Protein 9DNX (pdb70)

Sequence (1656 aa):
PIPGVGTYDDFHTIDWVREKCKDRERHRRINSKKKESAWEMTKSLYDAWSGWLVVTLTGLASGALAGLIDIAADWMTDLKEGICLSALWYNHEQCCWGSNETTFEERDKCPQWKTWAELIIGQAEGPGSYIMNYIMYIFWALSFAFLAVSLVKVFAPYACGSGIPEIKTILSGFIIRGYLGKWTLMIKTITLVLAVASGLSLGKEGPLVHVACCCGNIFSYLFPKYSTNEAKKREVLSAASAAGVSVAFGAPIGGVLFSLEEVSYYFPLKTLWRSFFAALVAAFVLRSINPFLVLFYVEYHTPWYLFELFPFILLGVFGGLWGAFFIRANIAWCRRRKSTKFGKYPVLEVIIVAAITAVIAFPNPYTRLNTSELIKELFTDCGPLESSSLCDYRNDMNGVYSAIWQLCLALIFKIIMTVFTFGIKVPSGLFIPSMAIGAIAGRIVGIAVEQLAYYHHDWFIFKEWCEVGADCITPGLYAMVGAAACLGGVTRMTVSLVVIVFELTGGLEYIVPLMAAVMTSKWVGDAFGREGIYEAHIRLNGYPFLDAKEEFTHTTLAADVMRPRRNDPPLAVLTQDNMTVDDIENMINETSYNGFPVIMSKESQRLVGFALRRDLTIAIESARKKQEGIVGSSRVCFAQHSPRPLKLRSILDMSPFTVTDHTPMEIVVDIFRKLGLRQCLVTHNGRLLGIITKKDILRHMAQTANQDSSEDIRCKCICPPYRNISGHIYNQNVSQKDCNCLHVVEPMPVPGHDVEAYCLLCECRYEERSTTTIKVIIVIYLSVVGALLLYMAFLMLVDPRVEGAQQRWKLQVQEQRKTVFDRHKMLSSSEDIRCKCICPPYRNISGHIYNQNVSQKDCNCLHVVEPMPVPGHDVEAYCLLCECRYEERSTTTIKVIIVIYLSVVGALLLYMAFLMLVDPRVEGAQQRWKLQVQEQRKTVFDRHKMLSPIPGVGTYDDFHTIDWVREKCKDRERHRRINSKKKESAWEMTKSLYDAWSGWLVVTLTGLASGALAGLIDIAADWMTDLKEGICLSALWYNHEQCCWGSNETTFEERDKCPQWKTWAELIIGQAEGPGSYIMNYIMYIFWALSFAFLAVSLVKVFAPYACGSGIPEIKTILSGFIIRGYLGKWTLMIKTITLVLAVASGLSLGKEGPLVHVACCCGNIFSYLFPKYSTNEAKKREVLSAASAAGVSVAFGAPIGGVLFSLEEVSYYFPLKTLWRSFFAALVAAFVLRSINPFLVLFYVEYHTPWYLFELFPFILLGVFGGLWGAFFIRANIAWCRRRKSTKFGKYPVLEVIIVAAITAVIAFPNPYTRLNTSELIKELFTDCGPLESSSLCDYRNDMNGVYSAIWQLCLALIFKIIMTVFTFGIKVPSGLFIPSMAIGAIAGRIVGIAVEQLAYYHHDWFIFKEWCEVGADCITPGLYAMVGAAACLGGVTRMTVSLVVIVFELTGGLEYIVPLMAAVMTSKWVGDAFGREGIYEAHIRLNGYPFLDAKEEFTHTTLAADVMRPRRNDPPLAVLTQDNMTVDDIENMINETSYNGFPVIMSKESQRLVGFALRRDLTIAIESARKKQEGIVGSSRVCFAQHSPRPLKLRSILDMSPFTVTDHTPMEIVVDIFRKLGLRQCLVTHNGRLLGIITKKDILRHMAQTANQD

Solvent-accessible surface area: 68634 Å² total; per-residue (Å²): 154,29,101,34,34,15,51,10,57,48,24,48,4,0,8,26,18,68,2,69,30,77,22,36,83,40,90,69,123,32,63,79,86,70,198,126,54,82,167,23,86,73,86,12,77,90,8,65,155,0,1,93,55,0,2,23,57,1,0,75,21,2,0,43,39,2,0,26,0,25,14,0,1,58,21,10,19,35,19,6,50,0,21,3,96,86,14,90,90,28,20,34,117,19,12,8,31,52,14,111,92,10,41,24,128,75,76,65,103,10,73,77,15,70,36,30,0,39,54,105,100,52,112,44,141,34,116,39,8,100,107,33,24,40,97,31,7,31,98,56,0,49,30,10,0,94,49,0,0,16,0,0,64,15,1,2,0,19,0,19,18,3,1,0,7,24,2,15,0,8,6,3,0,0,8,16,99,36,7,13,19,144,71,4,26,66,0,0,6,5,0,0,0,3,0,16,0,3,27,5,8,7,2,18,10,1,0,4,0,0,1,0,0,0,4,0,16,40,38,0,144,106,5,67,25,3,42,74,5,23,10,28,26,9,21,5,4,0,2,0,0,0,0,0,2,0,7,6,7,42,0,15,3,0,0,2,1,0,0,26,16,28,2,12,59,50,38,48,107,64,2,3,21,40,0,0,35,0,0,8,26,0,7,73,19,28,115,74,39,39,80,39,83,37,86,3,139,13,78,13,165,27,72,42,38,87,34,2,38,148,15,0,75,92,2,0,57,57,0,0,86,9,0,7,98,0,22,147,20,0,15,53,70,3,139,130,9,35,77,31,150,52,1,130,125,12,23,103,16,0,51,93,10,2,26,74,5,4,60,81,4,4,67,18,65,7,11,71,59,33,17,22,62,0,0,64,47,0,4,42,21,11,23,85,54,79,48,27,58,2,7,65,11,45,108,77,129,100,57,21,186,73,10,45,159,55,0,34,74,0,20,93,20,10,25,88,10,0,11,70,0,8,17,1,19,0,0,0,1,0,2,5,1,0,5,0,0,0,0,0,8,0,4,31,27,0,2,44,15,20,41,79,11,88,135,82,53,100,123,159,68,20,101,131,95,7,143,84,68,52,52,8,2,5,2,0,1,0,0,1,0,1,3,0,0,0,3,0,0,0,6,23,4,5,0,0,0,0,0,4,8,8,22,3,3,32,15,64,81,17,14,33,0,0,3,30,0,0,7,17,0,44,113,26,0,17,80,101,34,146,66,9,0,2,34,10,16,0,65,28,21,22,38,5,10,1,9,74,122,31,112,27,86,95,100,17,69,0,41,76,0,26,55,15,119,230,156,64,92,123,20,19,32,0,29,18,51,123,18,43,0,62,68,0,40,79,29,16,123,141,34,102,51,40,2,0,3,0,0,88,45,142,164,42,51,105,45,13,0,5,0,15,50,84,1,1,41,32,1,1,83,20,13,79,160,135,62,150,53,14,111,0,86,9,88,0,11,0,39,141,128,152,68,143,21,15,102,0,65,84,4,7,25,55,13,16,36,43,19,41,35,69,3,31,0,18,12,2,4,11,12,0,32,58,7,1,5,14,19,5,1,0,13,84,90,30,121,9,59,0,8,0,15,6,46,4,0,22,126,56,7,59,101,70,64,115,140,124,97,71,94,35,41,30,0,30,0,9,0,7,85,36,179,144,47,71,11,78,12,28,31,90,82,24,55,125,178,30,23,44,17,123,83,17,3,124,127,40,75,12,68,67,143,14,45,107,24,0,32,131,73,7,82,32,123,63,52,129,16,40,27,89,38,11,70,76,14,1,68,71,3,73,65,57,16,28,60,9,56,133,59,26,51,77,20,110,132,108,78,123,118,129,111,25,62,53,91,175,34,48,116,114,11,112,78,20,64,92,7,20,9,69,126,19,87,67,102,60,98,69,92,35,42,25,0,34,1,9,0,5,83,39,178,142,48,71,12,77,12,29,30,87,81,23,54,127,178,29,22,42,15,122,82,17,3,124,127,42,76,11,67,65,143,14,48,108,27,0,30,131,77,8,87,32,126,64,53,129,16,41,22,90,38,12,62,77,15,0,72,74,4,72,65,58,16,27,58,8,55,132,60,25,51,77,20,111,133,107,76,122,120,130,110,26,61,56,94,176,32,48,116,102,6,114,73,22,64,86,6,20,8,69,128,18,86,62,111,60,156,28,98,35,33,15,51,10,56,48,16,49,4,1,9,24,16,68,2,68,29,78,21,38,83,40,88,70,121,32,63,80,86,70,198,125,54,82,170,24,85,71,85,11,78,94,9,65,154,0,1,93,55,0,2,24,58,1,0,75,22,2,0,44,42,2,0,27,0,24,14,0,2,58,19,9,19,35,19,7,51,0,20,3,93,85,14,91,88,31,20,35,116,22,11,8,28,55,14,109,92,10,39,23,129,75,76,65,103,10,74,74,17,67,36,29,0,39,56,103,101,53,110,44,140,36,115,38,8,100,104,34,24,43,99,30,7,34,98,57,0,50,30,10,0,95,48,0,0,16,0,0,67,18,1,4,0,24,0,22,17,3,1,0,6,24,2,16,0,8,6,3,0,1,8,15,101,44,6,12,19,143,69,3,26,66,0,0,7,5,0,0,0,4,0,17,0,3,26,4,9,7,2,17,8,1,0,4,1,0,1,0,0,0,4,0,16,40,37,0,145,106,4,66,25,3,44,73,4,23,10,28,28,8,20,5,5,0,3,0,0,0,0,0,2,0,6,6,8,41,0,15,4,0,0,1,1,0,0,26,14,28,3,13,56,47,37,47,110,66,1,2,21,40,0,0,35,0,0,8,25,0,7,74,20,29,117,75,36,39,81,41,83,37,86,3,139,13,78,14,168,28,74,42,38,85,33,2,37,147,16,0,75,94,1,0,55,58,0,0,85,11,0,6,98,0,24,150,21,0,14,54,68,3,138,129,8,33,77,34,154,51,1,129,126,11,25,104,15,0,51,94,10,1,26,75,5,3,61,81,4,4,67,19,64,6,11,70,58,32,16,22,62,0,0,64,44,0,5,40,22,11,22,88,54,77,47,26,57,1,8,64,12,46,107,78,129,102,58,23,186,71,9,45,160,53,0,36,76,0,21,94,20,10,26,86,10,1,11,69,0,8,16,1,19,0,0,0,1,0,2,4,0,0,5,0,0,0,0,0,8,0,3,30,27,0,1,45,15,20,41,79,12,88,138,82,54,100,124,159,70,19,100,132,98,7,138,84,68,52,53,8,2,5,2,0,1,0,0,2,0,1,3,0,0,0,3,0,0,0,5,22,4,4,1,0,1,0,0,3,8,7,22,3,3,30,14,68,81,16,14,33,0,0,2,31,0,0,7,16,0,45,110,26,0,17,78,100,34,146,65,9,0,2,35,10,16,0,66,26,22,25,39,5,9,1,9,74,122,31,109,29,84,92,102,16,70,0,42,76,0,25,55,14,117,227,155,64,91,123,19,18,31,0,27,23,52,122,17,45,0,61,68,0,39,78,30,17,122,140,34,101,49,38,2,0,3,0,0,83,45,142,162,42,52,100,44,11,0,4,0,15,51,85,1,2,41,31,1,1,86,21,13,80,160,135,59,150,51,13,110,0,86,10,89,0,11,0,40,140,128,153,68,144,22,16,101,0,65,83,5,7,25,51,15,16,37,40,18,42,36,66,3,33,0,19,14,2,4,11,13,0,32,58,8,1,4,12,19,6,1,0,13,84,88,29,120,9,59,0,8,0,13,6,45,4,0,24,127,56,8,60,100,70,64,111,141,124

Foldseek 3Di:
DFPPFLDDDAFAFHFLVVLVVVLVVVLCVLVVCCVVDVVSVVLNVCQVCLLVVLLLQLLLQLLVLLLVLVLLLQLLLQVLFFAQVVDRSAHLCRSLVPAPPADLQGRSDDPRTDGVCCVPVNDCDDPSNLVRSLVSLLVLLLVLLLVLLVLCVPFPLLLFFLCLLVLLLVLLGTHHPRNLEPSSLVSNSSQQSSNLSSLALFHDQSSSLSNSLSSSLVSLCVHCSSVVRSNSNSLSSLLSSLLSNCSSQVFSVLSLLCSVPRRHLDQDPVSSVSSSVSNVSSSVSNVVRNPCNFDLAEDQPFFDDPVVLVLLLVLLLVLQVLQLVLLVQLLVVLLCLVPPDVVVPLSVLSSVLSSVQSNLQSVQVLSSDRLSVSLSVLLYFDDPSDNDPCCVVVVVPLVNVVSLVSLVSSLVSLSVRVSSRGNGSGYGHDLSSLLSNQLSVQLSSLSVVSVCCQVPVVDPVSVVVPPHSDPNGTSSLSSLSRSLSNVCSQAVDQVSSLSSSCSNHVDPSCSVSSNSSSVSSSVSNVVSNNAHSSRSVSVSVPRLDDDPVQADDPPAFQLVLFPCNPPRHDFAEAEQKPAWQQVLVVVLVVDPDQWHWYAPDPVVQATFFIAGSSSSVSQLVSCCVPDPQRPGGQMAHQDDDVSPHHHCVVRTGRDAAEDERRHHVRVVSVCCSVSVRQKYFYDDPNHTDGIHGSVSVSVVSSVVVVVD/DQVFKKKKKWAAQDPPRHIDIFMDRDDPVQRAQPNRPPPDPDDDVCSVVRRVRMDMDMGGHDPVVVVVVVVVVVVVVVVVVVVVCCVVPVPCVVVVVVVVVVVVCVVVVCCPPVPNDPDD/DQVFKKKKKWAAQDPPRHIDIFIDRDDPVQFAQVNRPPPDPDDDVCSVVRRVRMDMDMGGHDPVVVVVVVVVVVVVVVVVVVVVCCVVPVPCVVVVVVVVVVVVVVVVCCCCPVPVDDDD/DFPPFLDDDAFAFHFLVVLVVVLVVVLCVLVVCCVVDVVSVVLNVCQVCLLVVLLLQLLLQLLVLLLVLVLLLQLLLQVLFFAQVVDRSAHLCRSLVPAPPADLQGRSDDPRTDGVCCVPVNDCDDPSNLVRSLVSLLVLLLVLLLVLLVLLVPFPLLLFFLCLLVLLLVLLGTHHPSNLEPRSLVSNSSQQSSNLSSLALFHDQSSSLSNSLSSSLVSLCVHCSSVVRSNSNSLSSLLSSLLSNCSSQVFSVLSLLCSVPRRHLDQDPVSSVSSSVSNVSSSVSNVVRNPCNFDLAEDQPFFDDDVVLVLLLVLLLVLQVLQLVLLVQLLVVLLCLVPPDVVVPLSVLSSVLSSVQSNLQSVQVLSSDRLSVSLSVLLYFDDPSDNDPCCVVVVVPLVNVVSLVSLVSSLVSLSVRVSSRGNGSGYGHDLSSLLSNQLSVQLSSLSVVSVCCQVPVVDPVSVVVPPHSDPNGTSSLSSLSRSLSNVCSQAVDQVSSLSSSCSNHVDPSCSVSSNSSSVSSSVSNVVSNNAHSSRSVSVSVPRLDDDPVQADDPPAFQLVLFPCNPPRHDFAEAEQKPAWQQVLVVVLVVDPDQWHWYAPDPVVQATFFIAGSSSSVSQLVSCCVPPPQNPGGQMAHQDDDVSPHHHCVVRTGRDAAEDERRHHVRVVSVCCSVSVRQKYFYDDPNHTDGIHGSVSVSVVSSVVVVVD

GO terms:
  GO:0005515 protein binding (F, IPI)
  GO:0031901 early endosome membrane (C, EXP)
  GO:0031902 late endosome membrane (C, EXP)
  GO:0000139 Golgi membrane (C, EXP)
  GO:0005247 voltage-gated chloride channel activity (F, TAS)
  GO:0005254 chloride channel activity (F, IDA)
  GO:0042581 specific granule (C, IDA)
  GO:0045335 phagocytic vesicle (C, IDA)
  GO:0005886 plasma membrane (C, IDA)
  GO:0008021 synaptic vesicle (C, IDA)
  GO:0009897 external side of plasma membrane (C, IDA)
  GO:0030141 secretory granule (C, IDA)
  GO:0031410 cytoplasmic vesicle (C, IDA)
  GO:1902476 chloride transmembrane transport (P, IDA)
  GO:0072320 volume-sensitive chloride channel activity (F, IMP)
  GO:0045794 negative regulation of cell volume (P, IMP)
  GO:0005769 early endosome (C, IDA)
  GO:0005770 late endosome (C, IDA)
  GO:0005794 Golgi apparatus (C, IDA)
  GO:0012506 vesicle membrane (C, IDA)

Structure (mmCIF, N/CA/C/O backbone):
data_9DNX
#
_entry.id   9DNX
#
_cell.length_a   1.00
_cell.length_b   1.00
_cell.length_c   1.00
_cell.angle_alpha   90.00
_cell.angle_beta   90.00
_cell.angle_gamma   90.00
#
_symmetry.space_group_name_H-M   'P 1'
#
loop_
_entity.id
_entity.type
_entity.pdbx_description
1 polymer 'H(+)/Cl(-) exchange transporter 3'
2 polymer 'Proton-transporting V-type ATPase complex assembly regulator TMEM9'
3 non-polymer 'CHLORIDE ION'
4 non-polymer CHOLESTEROL
5 non-polymer '(2R)-1-{[(S)-hydroxy{[(1S,2R,3R,4S,5S,6R)-2,4,6-trihydroxy-3,5-bis(phosphonooxy)cyclohexyl]oxy}phosphoryl]oxy}-3-(octadecanoyloxy)propan-2-yl (5E,8E,11E,13E)-icosa-5,8,11,13-tetraenoate'
#
loop_
_atom_site.group_PDB
_atom_site.id
_atom_site.type_symbol
_atom_site.label_atom_id
_atom_site.label_alt_id
_atom_site.label_comp_id
_atom_site.label_asym_id
_atom_site.label_entity_id
_atom_site.label_seq_id
_atom_site.pdbx_PDB_ins_code
_atom_site.Cartn_x
_atom_site.Cartn_y
_atom_site.Cartn_z
_atom_site.occupancy
_atom_site.B_iso_or_equiv
_atom_site.auth_seq_id
_atom_site.auth_comp_id
_atom_site.auth_asym_id
_atom_site.auth_atom_id
_atom_site.pdbx_PDB_model_num
ATOM 1 N N . PRO A 1 78 ? 114.996 151.387 178.487 1.00 107.55 78 PRO A N 1
ATOM 2 C CA . PRO A 1 78 ? 116.006 152.212 179.157 1.00 107.24 78 PRO A CA 1
ATOM 3 C C . PRO A 1 78 ? 115.748 153.708 178.997 1.00 106.31 78 PRO A C 1
ATOM 4 O O . PRO A 1 78 ? 114.878 154.104 178.222 1.00 105.57 78 PRO A O 1
ATOM 15 N N . ILE A 1 79 ? 116.502 154.523 179.729 1.00 102.07 79 ILE A N 1
ATOM 16 C CA . ILE A 1 79 ? 116.323 155.975 179.620 1.00 102.73 79 ILE A CA 1
ATOM 17 C C . ILE A 1 79 ? 116.683 156.415 178.207 1.00 102.27 79 ILE A C 1
ATOM 18 O O . ILE A 1 79 ? 117.691 155.935 177.649 1.00 101.41 79 ILE A O 1
ATOM 34 N N . PRO A 1 80 ? 115.918 157.306 177.574 1.00 102.18 80 PRO A N 1
ATOM 35 C CA . PRO A 1 80 ? 116.295 157.764 176.231 1.00 100.20 80 PRO A CA 1
ATOM 36 C C . PRO A 1 80 ? 117.668 158.419 176.236 1.00 99.52 80 PRO A C 1
ATOM 37 O O . PRO A 1 80 ? 118.034 159.135 177.170 1.00 100.09 80 PRO A O 1
ATOM 48 N N . GLY A 1 81 ? 118.431 158.165 175.173 1.00 92.44 81 GLY A N 1
ATOM 49 C CA . GLY A 1 81 ? 119.765 158.704 175.035 1.00 93.37 81 GLY A CA 1
ATOM 50 C C . GLY A 1 81 ? 120.863 157.853 175.636 1.00 92.99 81 GLY A C 1
ATOM 51 O O . GLY A 1 81 ? 122.044 158.173 175.447 1.00 90.90 81 GLY A O 1
ATOM 55 N N . VAL A 1 82 ? 120.518 156.782 176.352 1.00 89.16 82 VAL A N 1
ATOM 56 C CA . VAL A 1 82 ? 121.533 155.910 176.927 1.00 88.08 82 VAL A CA 1
ATOM 57 C C . VAL A 1 82 ? 122.180 155.089 175.821 1.00 88.68 82 VAL A C 1
ATOM 58 O O . VAL A 1 82 ? 121.524 154.689 174.849 1.00 90.73 82 VAL A O 1
ATOM 71 N N . GLY A 1 83 ? 123.478 154.832 175.965 1.00 80.03 83 GLY A N 1
ATOM 72 C CA . GLY A 1 83 ? 124.235 154.121 174.959 1.00 78.22 83 GLY A CA 1
ATOM 73 C C . GLY A 1 83 ? 124.821 154.994 173.872 1.00 78.08 83 GLY A C 1
ATOM 74 O O . GLY A 1 83 ? 125.560 154.482 173.022 1.00 76.53 83 GLY A O 1
ATOM 78 N N . THR A 1 84 ? 124.518 156.289 173.870 1.00 78.29 84 THR A N 1
ATOM 79 C CA . THR A 1 84 ? 125.076 157.202 172.888 1.00 76.02 84 THR A CA 1
ATOM 80 C C . THR A 1 84 ? 126.473 157.650 173.314 1.00 75.24 84 THR A C 1
ATOM 81 O O . THR A 1 84 ? 126.931 157.383 174.428 1.00 75.84 84 THR A O 1
ATOM 92 N N . TYR A 1 85 ? 127.154 158.343 172.405 1.00 57.80 85 TYR A N 1
ATOM 93 C CA . TYR A 1 85 ? 128.514 158.806 172.631 1.00 56.66 85 TYR A CA 1
ATOM 94 C C . TYR A 1 85 ? 128.644 160.256 172.191 1.00 57.53 85 TYR A C 1
ATOM 95 O O . TYR A 1 85 ? 127.902 160.729 171.326 1.00 59.59 85 TYR A O 1
ATOM 113 N N . ASP A 1 86 ? 129.598 160.956 172.798 1.00 61.53 86 ASP A N 1
ATOM 114 C CA . ASP A 1 86 ? 129.897 162.324 172.414 1.00 60.63 86 ASP A CA 1
ATOM 115 C C . ASP A 1 86 ? 130.759 162.343 171.153 1.00 58.94 86 ASP A C 1
ATOM 116 O O . ASP A 1 86 ? 131.302 161.324 170.719 1.00 56.34 86 ASP A O 1
ATOM 125 N N . ASP A 1 87 ? 130.877 163.527 170.558 1.00 51.81 87 ASP A N 1
ATOM 126 C CA . ASP A 1 87 ? 131.695 163.676 169.363 1.00 49.70 87 ASP A CA 1
ATOM 127 C C . ASP A 1 87 ? 133.160 163.411 169.687 1.00 50.96 87 ASP A C 1
ATOM 128 O O . ASP A 1 87 ? 133.646 163.747 170.771 1.00 52.00 87 ASP A O 1
ATOM 137 N N . PHE A 1 88 ? 133.864 162.800 168.735 1.00 50.29 88 PHE A N 1
ATOM 138 C CA . PHE A 1 88 ? 135.289 162.503 168.882 1.00 44.08 88 PHE A CA 1
ATOM 139 C C . PHE A 1 88 ? 135.531 161.544 170.047 1.00 44.95 88 PHE A C 1
ATOM 140 O O . PHE A 1 88 ? 136.409 161.754 170.887 1.00 48.77 88 PHE A O 1
ATOM 157 N N . HIS A 1 89 ? 134.736 160.477 170.090 1.00 51.83 89 HIS A N 1
ATOM 158 C CA . HIS A 1 89 ? 134.868 159.435 171.097 1.00 51.92 89 HIS A CA 1
ATOM 159 C C . HIS A 1 89 ? 134.805 158.072 170.424 1.00 49.68 89 HIS A C 1
ATOM 160 O O . HIS A 1 89 ? 134.194 157.912 169.364 1.00 52.48 89 HIS A O 1
ATOM 174 N N . THR A 1 90 ? 135.446 157.091 171.051 1.00 46.05 90 THR A N 1
ATOM 175 C CA . THR A 1 90 ? 135.440 155.725 170.551 1.00 39.38 90 THR A CA 1
ATOM 176 C C . THR A 1 90 ? 134.256 154.958 171.127 1.00 43.38 90 THR A C 1
ATOM 177 O O . THR A 1 90 ? 133.822 155.201 172.256 1.00 47.84 90 THR A O 1
ATOM 188 N N . ILE A 1 91 ? 133.732 154.030 170.335 1.00 43.08 91 ILE A N 1
ATOM 189 C CA . ILE A 1 91 ? 132.587 153.221 170.734 1.00 45.97 91 ILE A CA 1
ATOM 190 C C . ILE A 1 91 ? 133.083 151.941 171.390 1.00 43.62 91 ILE A C 1
ATOM 191 O O . ILE A 1 91 ? 134.183 151.455 171.109 1.00 45.76 91 ILE A O 1
ATOM 207 N N . ASP A 1 92 ? 132.259 151.389 172.278 1.00 44.26 92 ASP A N 1
ATOM 208 C CA . ASP A 1 92 ? 132.541 150.108 172.917 1.00 41.74 92 ASP A CA 1
ATOM 209 C C . ASP A 1 92 ? 131.870 149.013 172.096 1.00 44.44 92 ASP A C 1
ATOM 210 O O . ASP A 1 92 ? 130.646 148.855 172.139 1.00 51.18 92 ASP A O 1
ATOM 219 N N . TRP A 1 93 ? 132.675 148.253 171.350 1.00 33.81 93 TRP A N 1
ATOM 220 C CA . TRP A 1 93 ? 132.117 147.264 170.433 1.00 34.79 93 TRP A CA 1
ATOM 221 C C . TRP A 1 93 ? 131.336 146.190 171.179 1.00 39.24 93 TRP A C 1
ATOM 222 O O . TRP A 1 93 ? 130.311 145.705 170.688 1.00 46.00 93 TRP A O 1
ATOM 243 N N . VAL A 1 94 ? 131.806 145.800 172.365 1.00 48.87 94 VAL A N 1
ATOM 244 C CA . VAL A 1 94 ? 131.100 144.783 173.142 1.00 46.47 94 VAL A CA 1
ATOM 245 C C . VAL A 1 94 ? 129.710 145.280 173.519 1.00 42.89 94 VAL A C 1
ATOM 246 O O . VAL A 1 94 ? 128.715 144.555 173.395 1.00 49.27 94 VAL A O 1
ATOM 259 N N . ARG A 1 95 ? 129.619 146.528 173.984 1.00 41.79 95 ARG A N 1
ATOM 260 C CA . ARG A 1 95 ? 128.320 147.087 174.344 1.00 49.71 95 ARG A CA 1
ATOM 261 C C . ARG A 1 95 ? 127.424 147.232 173.120 1.00 54.30 95 ARG A C 1
ATOM 262 O O . ARG A 1 95 ? 126.210 147.014 173.204 1.00 59.52 95 ARG A O 1
ATOM 283 N N . GLU A 1 96 ? 128.000 147.609 171.976 1.00 51.22 96 GLU A N 1
ATOM 284 C CA . GLU A 1 96 ? 127.208 147.708 170.755 1.00 40.84 96 GLU A CA 1
ATOM 285 C C . GLU A 1 96 ? 126.639 146.351 170.360 1.00 41.52 96 GLU A C 1
ATOM 286 O O . GLU A 1 96 ? 125.469 146.249 169.974 1.00 51.59 96 GLU A O 1
ATOM 298 N N . LYS A 1 97 ? 127.452 145.297 170.450 1.00 50.99 97 LYS A N 1
ATOM 299 C CA . LYS A 1 97 ? 126.957 143.959 170.142 1.00 52.48 97 LYS A CA 1
ATOM 300 C C . LYS A 1 97 ? 125.884 143.529 171.134 1.00 52.89 97 LYS A C 1
ATOM 301 O O . LYS A 1 97 ? 124.896 142.891 170.750 1.00 57.90 97 LYS A O 1
ATOM 320 N N . CYS A 1 98 ? 126.062 143.861 172.414 1.00 52.87 98 CYS A N 1
ATOM 321 C CA . CYS A 1 98 ? 125.042 143.539 173.408 1.00 52.42 98 CYS A CA 1
ATOM 322 C C . CYS A 1 98 ? 123.723 144.223 173.070 1.00 56.65 98 CYS A C 1
ATOM 323 O O . CYS A 1 98 ? 122.654 143.603 173.124 1.00 63.70 98 CYS A O 1
ATOM 331 N N . LYS A 1 99 ? 123.783 145.508 172.714 1.00 53.12 99 LYS A N 1
ATOM 332 C CA . LYS A 1 99 ? 122.571 146.235 172.350 1.00 50.67 99 LYS A CA 1
ATOM 333 C C . LYS A 1 99 ? 121.926 145.640 171.105 1.00 54.56 99 LYS A C 1
ATOM 334 O O . LYS A 1 99 ? 120.699 145.503 171.036 1.00 60.57 99 LYS A O 1
ATOM 353 N N . ASP A 1 100 ? 122.737 145.289 170.105 1.00 52.92 100 ASP A N 1
ATOM 354 C CA . ASP A 1 100 ? 122.193 144.706 168.884 1.00 50.83 100 ASP A CA 1
ATOM 355 C C . ASP A 1 100 ? 121.501 143.381 169.170 1.00 53.47 100 ASP A C 1
ATOM 356 O O . ASP A 1 100 ? 120.413 143.114 168.648 1.00 56.54 100 ASP A O 1
ATOM 365 N N . ARG A 1 101 ? 122.116 142.535 169.999 1.00 61.80 101 ARG A N 1
ATOM 366 C CA . ARG A 1 101 ? 121.503 141.253 170.330 1.00 62.29 101 ARG A CA 1
ATOM 367 C C . ARG A 1 101 ? 120.228 141.443 171.142 1.00 60.55 101 ARG A C 1
ATOM 368 O O . ARG A 1 101 ? 119.246 140.718 170.943 1.00 64.06 101 ARG A O 1
ATOM 389 N N . GLU A 1 102 ? 120.219 142.411 172.062 1.00 58.34 102 GLU A N 1
ATOM 390 C CA . GLU A 1 102 ? 119.000 142.691 172.816 1.00 59.00 102 GLU A CA 1
ATOM 391 C C . GLU A 1 102 ? 117.880 143.150 171.891 1.00 66.36 102 GLU A C 1
ATOM 392 O O . GLU A 1 102 ? 116.729 142.716 172.030 1.00 73.00 102 GLU A O 1
ATOM 404 N N . ARG A 1 103 ? 118.197 144.029 170.937 1.00 65.95 103 ARG A N 1
ATOM 405 C CA . ARG A 1 103 ? 117.184 144.479 169.989 1.00 60.32 103 ARG A CA 1
ATOM 406 C C . ARG A 1 103 ? 116.694 143.327 169.123 1.00 61.96 103 ARG A C 1
ATOM 407 O O . ARG A 1 103 ? 115.500 143.236 168.816 1.00 68.47 103 ARG A O 1
ATOM 428 N N . HIS A 1 104 ? 117.604 142.446 168.703 1.00 64.68 104 HIS A N 1
ATOM 429 C CA . HIS A 1 104 ? 117.197 141.284 167.920 1.00 65.15 104 HIS A CA 1
ATOM 430 C C . HIS A 1 104 ? 116.248 140.399 168.715 1.00 67.66 104 HIS A C 1
ATOM 431 O O . HIS A 1 104 ? 115.237 139.923 168.185 1.00 71.30 104 HIS A O 1
ATOM 445 N N . ARG A 1 105 ? 116.559 140.168 169.992 1.00 73.29 105 ARG A N 1
ATOM 446 C CA . ARG A 1 105 ? 115.677 139.372 170.839 1.00 71.60 105 ARG A CA 1
ATOM 447 C C . ARG A 1 105 ? 114.309 140.029 170.962 1.00 71.23 105 ARG A C 1
ATOM 448 O O . ARG A 1 105 ? 113.273 139.362 170.851 1.00 75.66 105 ARG A O 1
ATOM 469 N N . ARG A 1 106 ? 114.287 141.345 171.186 1.00 75.54 106 ARG A N 1
ATOM 470 C CA . ARG A 1 106 ? 113.014 142.046 171.325 1.00 76.22 106 ARG A CA 1
ATOM 471 C C . ARG A 1 106 ? 112.192 141.955 170.045 1.00 78.53 106 ARG A C 1
ATOM 472 O O . ARG A 1 106 ? 110.978 141.724 170.092 1.00 80.44 106 ARG A O 1
ATOM 493 N N . ILE A 1 107 ? 112.837 142.135 168.891 1.00 79.77 107 ILE A N 1
ATOM 494 C CA . ILE A 1 107 ? 112.117 142.099 167.623 1.00 78.59 107 ILE A CA 1
ATOM 495 C C . ILE A 1 107 ? 111.579 140.700 167.351 1.00 79.95 107 ILE A C 1
ATOM 496 O O . ILE A 1 107 ? 110.426 140.535 166.935 1.00 83.69 107 ILE A O 1
ATOM 512 N N . ASN A 1 108 ? 112.397 139.669 167.581 1.00 87.55 108 ASN A N 1
ATOM 513 C CA . ASN A 1 108 ? 111.965 138.310 167.276 1.00 88.91 108 ASN A CA 1
ATOM 514 C C . ASN A 1 108 ? 110.916 137.815 168.264 1.00 89.99 108 ASN A C 1
ATOM 515 O O . ASN A 1 108 ? 110.099 136.955 167.916 1.00 92.19 108 ASN A O 1
ATOM 526 N N . SER A 1 109 ? 110.919 138.338 169.492 1.00 90.15 109 SER A N 1
ATOM 527 C CA . SER A 1 109 ? 109.934 137.904 170.477 1.00 90.09 109 SER A CA 1
ATOM 528 C C . SER A 1 109 ? 108.523 138.328 170.089 1.00 91.57 109 SER A C 1
ATOM 529 O O . SER A 1 109 ? 107.559 137.615 170.391 1.00 93.23 109 SER A O 1
ATOM 537 N N . LYS A 1 110 ? 108.381 139.472 169.425 1.00 97.74 110 LYS A N 1
ATOM 538 C CA . LYS A 1 110 ? 107.076 140.014 169.069 1.00 98.16 110 LYS A CA 1
ATOM 539 C C . LYS A 1 110 ? 106.591 139.558 167.699 1.00 98.62 110 LYS A C 1
ATOM 540 O O . LYS A 1 110 ? 105.525 140.002 167.260 1.00 98.97 110 LYS A O 1
ATOM 559 N N . LYS A 1 111 ? 107.336 138.687 167.015 1.00 101.53 111 LYS A N 1
ATOM 560 C CA . LYS A 1 111 ? 106.927 138.256 165.682 1.00 103.10 111 LYS A CA 1
ATOM 561 C C . LYS A 1 111 ? 105.573 137.558 165.718 1.00 105.12 111 LYS A C 1
ATOM 562 O O . LYS A 1 111 ? 104.718 137.799 164.857 1.00 104.49 111 LYS A O 1
ATOM 581 N N . LYS A 1 112 ? 105.359 136.688 166.706 1.00 112.78 112 LYS A N 1
ATOM 582 C CA . LYS A 1 112 ? 104.100 135.963 166.815 1.00 111.82 112 LYS A CA 1
ATOM 583 C C . LYS A 1 112 ? 102.958 136.834 167.322 1.00 112.61 112 LYS A C 1
ATOM 584 O O . LYS A 1 112 ? 101.801 136.407 167.251 1.00 112.55 112 LYS A O 1
ATOM 603 N N . GLU A 1 113 ? 103.251 138.033 167.829 1.00 115.50 113 GLU A N 1
ATOM 604 C CA . GLU A 1 113 ? 102.208 138.859 168.430 1.00 115.46 113 GLU A CA 1
ATOM 605 C C . GLU A 1 113 ? 101.169 139.282 167.398 1.00 115.39 113 GLU A C 1
ATOM 606 O O . GLU A 1 113 ? 99.962 139.159 167.633 1.00 115.75 113 GLU A O 1
ATOM 618 N N . SER A 1 114 ? 101.616 139.785 166.248 1.00 113.00 114 SER A N 1
ATOM 619 C CA . SER A 1 114 ? 100.698 140.298 165.241 1.00 113.27 114 SER A CA 1
ATOM 620 C C . SER A 1 114 ? 101.352 140.223 163.869 1.00 112.42 114 SER A C 1
ATOM 621 O O . SER A 1 114 ? 102.571 140.083 163.745 1.00 111.53 114 SER A O 1
ATOM 629 N N . ALA A 1 115 ? 100.514 140.319 162.834 1.00 109.93 115 ALA A N 1
ATOM 630 C CA . ALA A 1 115 ? 101.020 140.307 161.466 1.00 109.92 115 ALA A CA 1
ATOM 631 C C . ALA A 1 115 ? 101.886 141.530 161.188 1.00 110.07 115 ALA A C 1
ATOM 632 O O . ALA A 1 115 ? 102.904 141.435 160.493 1.00 109.29 115 ALA A O 1
ATOM 639 N N . TRP A 1 116 ? 101.490 142.693 161.712 1.00 106.44 116 TRP A N 1
ATOM 640 C CA . TRP A 1 116 ? 102.302 143.892 161.535 1.00 105.84 116 TRP A CA 1
ATOM 641 C C . TRP A 1 116 ? 103.678 143.713 162.162 1.00 106.60 116 TRP A C 1
ATOM 642 O O . TRP A 1 116 ? 104.685 144.181 161.618 1.00 105.24 116 TRP A O 1
ATOM 663 N N . GLU A 1 117 ? 103.741 143.034 163.310 1.00 107.51 117 GLU A N 1
ATOM 664 C CA . GLU A 1 117 ? 105.034 142.721 163.907 1.00 107.52 117 GLU A CA 1
ATOM 665 C C . GLU A 1 117 ? 105.851 141.818 162.993 1.00 106.92 117 GLU A C 1
ATOM 666 O O . GLU A 1 117 ? 107.072 141.973 162.884 1.00 106.14 117 GLU A O 1
ATOM 678 N N . MET A 1 118 ? 105.195 140.862 162.330 1.00 103.09 118 MET A N 1
ATOM 679 C CA . MET A 1 118 ? 105.902 140.005 161.384 1.00 102.71 118 MET A CA 1
ATOM 680 C C . MET A 1 118 ? 106.464 140.817 160.223 1.00 101.79 118 MET A C 1
ATOM 681 O O . MET A 1 118 ? 107.599 140.590 159.790 1.00 101.53 118 MET A O 1
ATOM 695 N N . THR A 1 119 ? 105.681 141.763 159.699 1.00 99.13 119 THR A N 1
ATOM 696 C CA . THR A 1 119 ? 106.176 142.609 158.617 1.00 99.38 119 THR A CA 1
ATOM 697 C C . THR A 1 119 ? 107.351 143.461 159.082 1.00 96.96 119 THR A C 1
ATOM 698 O O . THR A 1 119 ? 108.327 143.644 158.345 1.00 96.25 119 THR A O 1
ATOM 709 N N . LYS A 1 120 ? 107.271 143.999 160.301 1.00 91.65 120 LYS A N 1
ATOM 710 C CA . LYS A 1 120 ? 108.383 144.781 160.834 1.00 91.15 120 LYS A CA 1
ATOM 711 C C . LYS A 1 120 ? 109.634 143.923 160.980 1.00 92.64 120 LYS A C 1
ATOM 712 O O . LYS A 1 120 ? 110.743 144.370 160.666 1.00 92.75 120 LYS A O 1
ATOM 731 N N . SER A 1 121 ? 109.475 142.688 161.458 1.00 88.38 121 SER A N 1
ATOM 732 C CA . SER A 1 121 ? 110.618 141.789 161.578 1.00 86.71 121 SER A CA 1
ATOM 733 C C . SER A 1 121 ? 111.211 141.468 160.212 1.00 84.41 121 SER A C 1
ATOM 734 O O . SER A 1 121 ? 112.436 141.404 160.057 1.00 83.68 121 SER A O 1
ATOM 742 N N . LEU A 1 122 ? 110.356 141.252 159.210 1.00 80.64 122 LEU A N 1
ATOM 743 C CA . LEU A 1 122 ? 110.850 140.993 157.862 1.00 78.96 122 LEU A CA 1
ATOM 744 C C . LEU A 1 122 ? 111.625 142.189 157.325 1.00 79.27 122 LEU A C 1
ATOM 745 O O . LEU A 1 122 ? 112.683 142.028 156.706 1.00 78.72 122 LEU A O 1
ATOM 761 N N . TYR A 1 123 ? 111.111 143.400 157.551 1.00 65.21 123 TYR A N 1
ATOM 762 C CA . TYR A 1 123 ? 111.832 144.599 157.137 1.00 62.43 123 TYR A CA 1
ATOM 763 C C . TYR A 1 123 ? 113.174 144.700 157.850 1.00 60.81 123 TYR A C 1
ATOM 764 O O . TYR A 1 123 ? 114.185 145.070 157.242 1.00 64.93 123 TYR A O 1
ATOM 782 N N . ASP A 1 124 ? 113.200 144.377 159.145 1.00 59.55 124 ASP A N 1
ATOM 783 C CA . ASP A 1 124 ? 114.451 144.410 159.895 1.00 60.26 124 ASP A CA 1
ATOM 784 C C . ASP A 1 124 ? 115.456 143.411 159.333 1.00 58.04 124 ASP A C 1
ATOM 785 O O . ASP A 1 124 ? 116.650 143.713 159.226 1.00 61.31 124 ASP A O 1
ATOM 794 N N . ALA A 1 125 ? 114.990 142.213 158.974 1.00 53.17 125 ALA A N 1
ATOM 795 C CA . ALA A 1 125 ? 115.888 141.208 158.416 1.00 54.96 125 ALA A CA 1
ATOM 796 C C . ALA A 1 125 ? 116.484 141.674 157.094 1.00 58.36 125 ALA A C 1
ATOM 797 O O . ALA A 1 125 ? 117.668 141.443 156.821 1.00 60.18 125 ALA A O 1
ATOM 804 N N . TRP A 1 126 ? 115.681 142.332 156.262 1.00 61.45 126 TRP A N 1
ATOM 805 C CA . TRP A 1 126 ? 116.125 142.831 154.968 1.00 57.64 126 TRP A CA 1
ATOM 806 C C . TRP A 1 126 ? 116.713 144.234 155.050 1.00 56.11 126 TRP A C 1
ATOM 807 O O . TRP A 1 126 ? 117.036 144.818 154.010 1.00 59.34 126 TRP A O 1
ATOM 828 N N . SER A 1 127 ? 116.855 144.788 156.256 1.00 50.79 127 SER A N 1
ATOM 829 C CA . SER A 1 127 ? 117.385 146.141 156.387 1.00 43.71 127 SER A CA 1
ATOM 830 C C . SER A 1 127 ? 118.797 146.238 155.823 1.00 42.73 127 SER A C 1
ATOM 831 O O . SER A 1 127 ? 119.137 147.217 155.150 1.00 44.12 127 SER A O 1
ATOM 839 N N . GLY A 1 128 ? 119.634 145.234 156.088 1.00 40.35 128 GLY A N 1
ATOM 840 C CA . GLY A 1 128 ? 120.992 145.266 155.567 1.00 38.76 128 GLY A CA 1
ATOM 841 C C . GLY A 1 128 ? 121.029 145.259 154.052 1.00 43.41 128 GLY A C 1
ATOM 842 O O . GLY A 1 128 ? 121.752 146.043 153.430 1.00 46.09 128 GLY A O 1
ATOM 846 N N . TRP A 1 129 ? 120.246 144.372 153.436 1.00 51.92 129 TRP A N 1
ATOM 847 C CA . TRP A 1 129 ? 120.205 144.302 151.979 1.00 44.76 129 TRP A CA 1
ATOM 848 C C . TRP A 1 129 ? 119.713 145.616 151.386 1.00 42.18 129 TRP A C 1
ATOM 849 O O . TRP A 1 129 ? 120.292 146.135 150.423 1.00 45.10 129 TRP A O 1
ATOM 870 N N . LEU A 1 130 ? 118.645 146.175 151.957 1.00 39.67 130 LEU A N 1
ATOM 871 C CA . LEU A 1 130 ? 118.100 147.422 151.435 1.00 45.06 130 LEU A CA 1
ATOM 872 C C . LEU A 1 130 ? 119.103 148.561 151.569 1.00 41.40 130 LEU A C 1
ATOM 873 O O . LEU A 1 130 ? 119.273 149.360 150.640 1.00 48.27 130 LEU A O 1
ATOM 889 N N . VAL A 1 131 ? 119.777 148.654 152.718 1.00 36.73 131 VAL A N 1
ATOM 890 C CA . VAL A 1 131 ? 120.710 149.756 152.922 1.00 43.85 131 VAL A CA 1
ATOM 891 C C . VAL A 1 131 ? 121.907 149.622 151.989 1.00 40.39 131 VAL A C 1
ATOM 892 O O . VAL A 1 131 ? 122.376 150.617 151.423 1.00 44.39 131 VAL A O 1
ATOM 905 N N . VAL A 1 132 ? 122.417 148.401 151.794 1.00 33.37 132 VAL A N 1
ATOM 906 C CA . VAL A 1 132 ? 123.557 148.247 150.893 1.00 34.07 132 VAL A CA 1
ATOM 907 C C . VAL A 1 132 ? 123.139 148.564 149.463 1.00 38.92 132 VAL A C 1
ATOM 908 O O . VAL A 1 132 ? 123.894 149.185 148.707 1.00 38.80 132 VAL A O 1
ATOM 921 N N . THR A 1 133 ? 121.934 148.144 149.066 1.00 45.72 133 THR A N 1
ATOM 922 C CA . THR A 1 133 ? 121.458 148.441 147.719 1.00 41.16 133 THR A CA 1
ATOM 923 C C . THR A 1 133 ? 121.333 149.945 147.505 1.00 39.13 133 THR A C 1
ATOM 924 O O . THR A 1 133 ? 121.770 150.478 146.476 1.00 46.61 133 THR A O 1
ATOM 935 N N . LEU A 1 134 ? 120.735 150.648 148.470 1.00 37.77 134 LEU A N 1
ATOM 936 C CA . LEU A 1 134 ? 120.589 152.093 148.343 1.00 38.84 134 LEU A CA 1
ATOM 937 C C . LEU A 1 134 ? 121.947 152.779 148.299 1.00 35.81 134 LEU A C 1
ATOM 938 O O . LEU A 1 134 ? 122.162 153.700 147.500 1.00 39.89 134 LEU A O 1
ATOM 954 N N . THR A 1 135 ? 122.878 152.345 149.152 1.00 41.99 135 THR A N 1
ATOM 955 C CA . THR A 1 135 ? 124.208 152.941 149.156 1.00 36.44 135 THR A CA 1
ATOM 956 C C . THR A 1 135 ? 124.908 152.723 147.823 1.00 35.10 135 THR A C 1
ATOM 957 O O . THR A 1 135 ? 125.535 153.642 147.288 1.00 43.98 135 THR A O 1
ATOM 968 N N . GLY A 1 136 ? 124.811 151.513 147.269 1.00 30.57 136 GLY A N 1
ATOM 969 C CA . GLY A 1 136 ? 125.429 151.252 145.981 1.00 30.19 136 GLY A CA 1
ATOM 970 C C . GLY A 1 136 ? 124.824 152.085 144.868 1.00 35.10 136 GLY A C 1
ATOM 971 O O . GLY A 1 136 ? 125.543 152.635 144.030 1.00 43.00 136 GLY A O 1
ATOM 975 N N . LEU A 1 137 ? 123.494 152.193 144.844 1.00 36.71 137 LEU A N 1
ATOM 976 C CA . LEU A 1 137 ? 122.840 152.999 143.818 1.00 36.55 137 LEU A CA 1
ATOM 977 C C . LEU A 1 137 ? 123.274 154.456 143.914 1.00 38.17 137 LEU A C 1
ATOM 978 O O . LEU A 1 137 ? 123.624 155.084 142.905 1.00 44.07 137 LEU A O 1
ATOM 994 N N . ALA A 1 138 ? 123.259 155.012 145.129 1.00 37.80 138 ALA A N 1
ATOM 995 C CA . ALA A 1 138 ? 123.654 156.404 145.307 1.00 33.92 138 ALA A CA 1
ATOM 996 C C . ALA A 1 138 ? 125.113 156.613 144.929 1.00 34.13 138 ALA A C 1
ATOM 997 O O . ALA A 1 138 ? 125.456 157.606 144.275 1.00 34.78 138 ALA A O 1
ATOM 1004 N N . SER A 1 139 ? 125.990 155.691 145.334 1.00 36.42 139 SER A N 1
ATOM 1005 C CA . SER A 1 139 ? 127.403 155.817 145.002 1.00 39.54 139 SER A CA 1
ATOM 1006 C C . SER A 1 139 ? 127.615 155.787 143.497 1.00 41.58 139 SER A C 1
ATOM 1007 O O . SER A 1 139 ? 128.376 156.595 142.956 1.00 46.77 139 SER A O 1
ATOM 1015 N N . GLY A 1 140 ? 126.948 154.865 142.800 1.00 38.33 140 GLY A N 1
ATOM 1016 C CA . GLY A 1 140 ? 127.097 154.804 141.355 1.00 34.42 140 GLY A CA 1
ATOM 1017 C C . GLY A 1 140 ? 126.604 156.065 140.673 1.00 38.60 140 GLY A C 1
ATOM 1018 O O . GLY A 1 140 ? 127.273 156.614 139.791 1.00 47.70 140 GLY A O 1
ATOM 1022 N N . ALA A 1 141 ? 125.425 156.546 141.075 1.00 40.15 141 ALA A N 1
ATOM 1023 C CA . ALA A 1 141 ? 124.879 157.753 140.464 1.00 38.79 141 ALA A CA 1
ATOM 1024 C C . ALA A 1 141 ? 125.799 158.945 140.695 1.00 39.58 141 ALA A C 1
ATOM 1025 O O . ALA A 1 141 ? 126.096 159.709 139.767 1.00 49.47 141 ALA A O 1
ATOM 1032 N N . LEU A 1 142 ? 126.269 159.117 141.934 1.00 34.94 142 LEU A N 1
ATOM 1033 C CA . LEU A 1 142 ? 127.130 160.251 142.244 1.00 32.75 142 LEU A CA 1
ATOM 1034 C C . LEU A 1 142 ? 128.468 160.141 141.527 1.00 39.14 142 LEU A C 1
ATOM 1035 O O . LEU A 1 142 ? 129.006 161.149 141.059 1.00 44.80 142 LEU A O 1
ATOM 1051 N N . ALA A 1 143 ? 129.027 158.933 141.433 1.00 37.29 143 ALA A N 1
ATOM 1052 C CA . ALA A 1 143 ? 130.284 158.760 140.715 1.00 34.03 143 ALA A CA 1
ATOM 1053 C C . ALA A 1 143 ? 130.124 159.109 139.244 1.00 37.69 143 ALA A C 1
ATOM 1054 O O . ALA A 1 143 ? 130.975 159.796 138.666 1.00 41.63 143 ALA A O 1
ATOM 1061 N N . GLY A 1 144 ? 129.038 158.650 138.618 1.00 41.26 144 GLY A N 1
ATOM 1062 C CA . GLY A 1 144 ? 128.808 158.999 137.225 1.00 43.90 144 GLY A CA 1
ATOM 1063 C C . GLY A 1 144 ? 128.652 160.494 137.027 1.00 40.55 144 GLY A C 1
ATOM 1064 O O . GLY A 1 144 ? 129.241 161.081 136.112 1.00 46.88 144 GLY A O 1
ATOM 1068 N N . LEU A 1 145 ? 127.857 161.134 137.889 1.00 33.76 145 LEU A N 1
ATOM 1069 C CA . LEU A 1 145 ? 127.664 162.576 137.779 1.00 38.26 145 LEU A CA 1
ATOM 1070 C C . LEU A 1 145 ? 128.979 163.322 137.959 1.00 36.62 145 LEU A C 1
ATOM 1071 O O . LEU A 1 145 ? 129.284 164.251 137.202 1.00 42.59 145 LEU A O 1
ATOM 1087 N N . ILE A 1 146 ? 129.771 162.929 138.959 1.00 34.74 146 ILE A N 1
ATOM 1088 C CA . ILE A 1 146 ? 131.043 163.594 139.215 1.00 31.38 146 ILE A CA 1
ATOM 1089 C C . ILE A 1 146 ? 131.979 163.422 138.029 1.00 35.22 146 ILE A C 1
ATOM 1090 O O . ILE A 1 146 ? 132.635 164.376 137.597 1.00 42.41 146 ILE A O 1
ATOM 1106 N N . ASP A 1 147 ? 132.062 162.206 137.486 1.00 43.98 147 ASP A N 1
ATOM 1107 C CA . ASP A 1 147 ? 132.945 161.967 136.352 1.00 43.82 147 ASP A CA 1
ATOM 1108 C C . ASP A 1 147 ? 132.537 162.816 135.156 1.00 43.70 147 ASP A C 1
ATOM 1109 O O . ASP A 1 147 ? 133.380 163.457 134.518 1.00 44.31 147 ASP A O 1
ATOM 1118 N N . ILE A 1 148 ? 131.239 162.844 134.843 1.00 39.58 148 ILE A N 1
ATOM 1119 C CA . ILE A 1 148 ? 130.784 163.601 133.680 1.00 38.64 148 ILE A CA 1
ATOM 1120 C C . ILE A 1 148 ? 131.034 165.091 133.881 1.00 38.61 148 ILE A C 1
ATOM 1121 O O . ILE A 1 148 ? 131.513 165.783 132.972 1.00 47.38 148 ILE A O 1
ATOM 1137 N N . ALA A 1 149 ? 130.717 165.612 135.069 1.00 29.67 149 ALA A N 1
ATOM 1138 C CA . ALA A 1 149 ? 130.910 167.036 135.321 1.00 28.91 149 ALA A CA 1
ATOM 1139 C C . ALA A 1 149 ? 132.385 167.412 135.268 1.00 38.14 149 ALA A C 1
ATOM 1140 O O . ALA A 1 149 ? 132.748 168.452 134.705 1.00 39.38 149 ALA A O 1
ATOM 1147 N N . ALA A 1 150 ? 133.253 166.583 135.853 1.00 36.26 150 ALA A N 1
ATOM 1148 C CA . ALA A 1 150 ? 134.682 166.867 135.818 1.00 30.78 150 ALA A CA 1
ATOM 1149 C C . ALA A 1 150 ? 135.212 166.827 134.393 1.00 37.05 150 ALA A C 1
ATOM 1150 O O . ALA A 1 150 ? 136.014 167.681 133.998 1.00 43.02 150 ALA A O 1
ATOM 1157 N N . ASP A 1 151 ? 134.775 165.844 133.602 1.00 37.54 151 ASP A N 1
ATOM 1158 C CA . ASP A 1 151 ? 135.205 165.782 132.210 1.00 33.17 151 ASP A CA 1
ATOM 1159 C C . ASP A 1 151 ? 134.756 167.021 131.447 1.00 40.17 151 ASP A C 1
ATOM 1160 O O . ASP A 1 151 ? 135.521 167.584 130.656 1.00 43.62 151 ASP A O 1
ATOM 1169 N N . TRP A 1 152 ? 133.516 167.462 131.672 1.00 36.09 152 TRP A N 1
ATOM 1170 C CA . TRP A 1 152 ? 133.022 168.645 130.976 1.00 36.62 152 TRP A CA 1
ATOM 1171 C C . TRP A 1 152 ? 133.800 169.892 131.376 1.00 44.18 152 TRP A C 1
ATOM 1172 O O . TRP A 1 152 ? 134.155 170.712 130.521 1.00 51.51 152 TRP A O 1
ATOM 1193 N N . MET A 1 153 ? 134.076 170.055 132.671 1.00 40.11 153 MET A N 1
ATOM 1194 C CA . MET A 1 153 ? 134.710 171.282 133.141 1.00 30.76 153 MET A CA 1
ATOM 1195 C C . MET A 1 153 ? 136.201 171.331 132.831 1.00 37.19 153 MET A C 1
ATOM 1196 O O . MET A 1 153 ? 136.737 172.418 132.586 1.00 47.98 153 MET A O 1
ATOM 1210 N N . THR A 1 154 ? 136.889 170.187 132.842 1.00 41.60 154 THR A N 1
ATOM 1211 C CA . THR A 1 154 ? 138.328 170.200 132.596 1.00 34.42 154 THR A CA 1
ATOM 1212 C C . THR A 1 154 ? 138.655 170.793 131.232 1.00 49.01 154 THR A C 1
ATOM 1213 O O . THR A 1 154 ? 139.728 171.379 131.052 1.00 57.22 154 THR A O 1
ATOM 1224 N N . ASP A 1 155 ? 137.750 170.654 130.266 1.00 50.21 155 ASP A N 1
ATOM 1225 C CA . ASP A 1 155 ? 137.965 171.186 128.929 1.00 48.49 155 ASP A CA 1
ATOM 1226 C C . ASP A 1 155 ? 137.545 172.643 128.791 1.00 45.68 155 ASP A C 1
ATOM 1227 O O . ASP A 1 155 ? 137.826 173.255 127.755 1.00 52.60 155 ASP A O 1
ATOM 1236 N N . LEU A 1 156 ? 136.885 173.214 129.801 1.00 38.81 156 LEU A N 1
ATOM 1237 C CA . LEU A 1 156 ? 136.540 174.631 129.742 1.00 41.35 156 LEU A CA 1
ATOM 1238 C C . LEU A 1 156 ? 137.788 175.501 129.708 1.00 45.05 156 LEU A C 1
ATOM 1239 O O . LEU A 1 156 ? 137.776 176.583 129.110 1.00 52.79 156 LEU A O 1
ATOM 1255 N N . LYS A 1 157 ? 138.871 175.051 130.344 1.00 42.28 157 LYS A N 1
ATOM 1256 C CA . LYS A 1 157 ? 140.118 175.806 130.307 1.00 38.85 157 LYS A CA 1
ATOM 1257 C C . LYS A 1 157 ? 140.654 175.906 128.885 1.00 42.95 157 LYS A C 1
ATOM 1258 O O . LYS A 1 157 ? 141.153 176.959 128.472 1.00 47.81 157 LYS A O 1
ATOM 1277 N N . GLU A 1 158 ? 140.564 174.815 128.120 1.00 44.24 158 GLU A N 1
ATOM 1278 C CA . GLU A 1 158 ? 141.093 174.819 126.760 1.00 37.85 158 GLU A CA 1
ATOM 1279 C C . GLU A 1 158 ? 140.225 175.655 125.828 1.00 41.77 158 GLU A C 1
ATOM 1280 O O . GLU A 1 158 ? 140.745 176.442 125.028 1.00 48.74 158 GLU A O 1
ATOM 1292 N N . GLY A 1 159 ? 138.910 175.504 125.913 1.00 38.82 159 GLY A N 1
ATOM 1293 C CA . GLY A 1 159 ? 138.029 176.224 125.016 1.00 47.12 159 GLY A CA 1
ATOM 1294 C C . GLY A 1 159 ? 136.580 175.993 125.373 1.00 46.27 159 GLY A C 1
ATOM 1295 O O . GLY A 1 159 ? 136.261 175.548 126.477 1.00 48.05 159 GLY A O 1
ATOM 1299 N N . ILE A 1 160 ? 135.701 176.301 124.420 1.00 50.59 160 ILE A N 1
ATOM 1300 C CA . ILE A 1 160 ? 134.262 176.175 124.614 1.00 49.76 160 ILE A CA 1
ATOM 1301 C C . ILE A 1 160 ? 133.625 175.701 123.315 1.00 55.20 160 ILE A C 1
ATOM 1302 O O . ILE A 1 160 ? 134.089 176.023 122.217 1.00 62.05 160 ILE A O 1
ATOM 1318 N N . CYS A 1 161 ? 132.555 174.922 123.449 1.00 58.75 161 CYS A N 1
ATOM 1319 C CA . CYS A 1 161 ? 131.748 174.482 122.314 1.00 58.01 161 CYS A CA 1
ATOM 1320 C C . CYS A 1 161 ? 130.517 175.381 122.256 1.00 61.86 161 CYS A C 1
ATOM 1321 O O . CYS A 1 161 ? 129.547 175.174 122.990 1.00 63.78 161 CYS A O 1
ATOM 1328 N N . LEU A 1 162 ? 130.561 176.387 121.379 1.00 64.49 162 LEU A N 1
ATOM 1329 C CA . LEU A 1 162 ? 129.485 177.371 121.327 1.00 63.43 162 LEU A CA 1
ATOM 1330 C C . LEU A 1 162 ? 128.162 176.728 120.927 1.00 63.82 162 LEU A C 1
ATOM 1331 O O . LEU A 1 162 ? 127.111 177.055 121.490 1.00 60.06 162 LEU A O 1
ATOM 1347 N N . SER A 1 163 ? 128.192 175.814 119.954 1.00 72.43 163 SER A N 1
ATOM 1348 C CA . SER A 1 163 ? 126.956 175.186 119.499 1.00 73.31 163 SER A CA 1
ATOM 1349 C C . SER A 1 163 ? 126.280 174.420 120.628 1.00 73.09 163 SER A C 1
ATOM 1350 O O . SER A 1 163 ? 125.056 174.492 120.793 1.00 74.99 163 SER A O 1
ATOM 1358 N N . ALA A 1 164 ? 127.059 173.680 121.416 1.00 68.29 164 ALA A N 1
ATOM 1359 C CA . ALA A 1 164 ? 126.538 172.933 122.561 1.00 66.75 164 ALA A CA 1
ATOM 1360 C C . ALA A 1 164 ? 127.481 173.182 123.734 1.00 67.02 164 ALA A C 1
ATOM 1361 O O . ALA A 1 164 ? 128.530 172.540 123.842 1.00 71.45 164 ALA A O 1
ATOM 1368 N N . LEU A 1 165 ? 127.096 174.105 124.615 1.00 57.17 165 LEU A N 1
ATOM 1369 C CA . LEU A 1 165 ? 127.925 174.475 125.756 1.00 59.99 165 LEU A CA 1
ATOM 1370 C C . LEU A 1 165 ? 128.108 173.332 126.743 1.00 61.60 165 LEU A C 1
ATOM 1371 O O . LEU A 1 165 ? 128.982 173.419 127.612 1.00 62.56 165 LEU A O 1
ATOM 1387 N N . TRP A 1 166 ? 127.312 172.273 126.626 1.00 63.86 166 TRP A N 1
ATOM 1388 C CA . TRP A 1 166 ? 127.330 171.144 127.543 1.00 61.10 166 TRP A CA 1
ATOM 1389 C C . TRP A 1 166 ? 128.208 170.003 127.045 1.00 64.17 166 TRP A C 1
ATOM 1390 O O . TRP A 1 166 ? 128.254 168.945 127.680 1.00 68.53 166 TRP A O 1
ATOM 1411 N N . TYR A 1 167 ? 128.905 170.197 125.928 1.00 59.60 167 TYR A N 1
ATOM 1412 C CA . TYR A 1 167 ? 129.787 169.196 125.348 1.00 59.41 167 TYR A CA 1
ATOM 1413 C C . TYR A 1 167 ? 131.236 169.593 125.591 1.00 58.22 167 TYR A C 1
ATOM 1414 O O . TYR A 1 167 ? 131.610 170.755 125.402 1.00 59.09 167 TYR A O 1
ATOM 1432 N N . ASN A 1 168 ? 132.051 168.629 126.010 1.00 50.60 168 ASN A N 1
ATOM 1433 C CA . ASN A 1 168 ? 133.478 168.868 126.176 1.00 50.32 168 ASN A CA 1
ATOM 1434 C C . ASN A 1 168 ? 134.149 168.820 124.804 1.00 54.33 168 ASN A C 1
ATOM 1435 O O . ASN A 1 168 ? 133.488 168.753 123.764 1.00 60.96 168 ASN A O 1
ATOM 1446 N N . HIS A 1 169 ? 135.483 168.857 124.786 1.00 52.43 169 HIS A N 1
ATOM 1447 C CA . HIS A 1 169 ? 136.197 168.861 123.514 1.00 57.79 169 HIS A CA 1
ATOM 1448 C C . HIS A 1 169 ? 135.909 167.597 122.714 1.00 57.46 169 HIS A C 1
ATOM 1449 O O . HIS A 1 169 ? 135.664 167.661 121.504 1.00 63.61 169 HIS A O 1
ATOM 1463 N N . GLU A 1 170 ? 135.933 166.436 123.372 1.00 54.95 170 GLU A N 1
ATOM 1464 C CA . GLU A 1 170 ? 135.683 165.183 122.667 1.00 55.48 170 GLU A CA 1
ATOM 1465 C C . GLU A 1 170 ? 134.240 165.104 122.182 1.00 58.56 170 GLU A C 1
ATOM 1466 O O . GLU A 1 170 ? 133.980 164.728 121.033 1.00 66.86 170 GLU A O 1
ATOM 1478 N N . GLN A 1 171 ? 133.284 165.454 123.046 1.00 58.09 171 GLN A N 1
ATOM 1479 C CA . GLN A 1 171 ? 131.878 165.371 122.660 1.00 60.30 171 GLN A CA 1
ATOM 1480 C C . GLN A 1 171 ? 131.534 166.404 121.594 1.00 63.23 171 GLN A C 1
ATOM 1481 O O . GLN A 1 171 ? 130.757 166.119 120.675 1.00 66.06 171 GLN A O 1
ATOM 1495 N N . CYS A 1 172 ? 132.096 167.610 121.699 1.00 66.85 172 CYS A N 1
ATOM 1496 C CA . CYS A 1 172 ? 131.820 168.639 120.700 1.00 66.57 172 CYS A CA 1
ATOM 1497 C C . CYS A 1 172 ? 132.316 168.213 119.324 1.00 66.49 172 CYS A C 1
ATOM 1498 O O . CYS A 1 172 ? 131.635 168.430 118.315 1.00 70.77 172 CYS A O 1
ATOM 1505 N N . CYS A 1 173 ? 133.498 167.607 119.265 1.00 68.70 173 CYS A N 1
ATOM 1506 C CA . CYS A 1 173 ? 134.064 167.098 118.025 1.00 72.64 173 CYS A CA 1
ATOM 1507 C C . CYS A 1 173 ? 133.616 165.673 117.727 1.00 74.07 173 CYS A C 1
ATOM 1508 O O . CYS A 1 173 ? 134.116 165.065 116.775 1.00 75.82 173 CYS A O 1
ATOM 1515 N N . TRP A 1 174 ? 132.686 165.132 118.518 1.00 73.99 174 TRP A N 1
ATOM 1516 C CA . TRP A 1 174 ? 132.308 163.728 118.387 1.00 72.16 174 TRP A CA 1
ATOM 1517 C C . TRP A 1 174 ? 131.751 163.428 117.001 1.00 73.80 174 TRP A C 1
ATOM 1518 O O . TRP A 1 174 ? 132.134 162.437 116.367 1.00 75.80 174 TRP A O 1
ATOM 1539 N N . GLY A 1 175 ? 130.846 164.273 116.513 1.00 78.48 175 GLY A N 1
ATOM 1540 C CA . GLY A 1 175 ? 130.157 164.009 115.263 1.00 79.91 175 GLY A CA 1
ATOM 1541 C C . GLY A 1 175 ? 130.521 164.960 114.142 1.00 80.70 175 GLY A C 1
ATOM 1542 O O . GLY A 1 175 ? 129.742 165.138 113.200 1.00 81.00 175 GLY A O 1
ATOM 1546 N N . SER A 1 176 ? 131.695 165.577 114.226 1.00 90.89 176 SER A N 1
ATOM 1547 C CA . SER A 1 176 ? 132.138 166.528 113.216 1.00 93.61 176 SER A CA 1
ATOM 1548 C C . SER A 1 176 ? 132.918 165.816 112.120 1.00 94.29 176 SER A C 1
ATOM 1549 O O . SER A 1 176 ? 133.726 164.923 112.393 1.00 93.77 176 SER A O 1
ATOM 1557 N N . ASN A 1 177 ? 132.669 166.218 110.876 1.00 98.85 177 ASN A N 1
ATOM 1558 C CA . ASN A 1 177 ? 133.361 165.662 109.721 1.00 96.96 177 ASN A CA 1
ATOM 1559 C C . ASN A 1 177 ? 134.600 166.458 109.333 1.00 96.62 177 ASN A C 1
ATOM 1560 O O . ASN A 1 177 ? 135.259 166.109 108.348 1.00 97.94 177 ASN A O 1
ATOM 1571 N N . GLU A 1 178 ? 134.933 167.511 110.076 1.00 94.91 178 GLU A N 1
ATOM 1572 C CA . GLU A 1 178 ? 136.127 168.304 109.819 1.00 95.25 178 GLU A CA 1
ATOM 1573 C C . GLU A 1 178 ? 137.361 167.748 110.515 1.00 96.78 178 GLU A C 1
ATOM 1574 O O . GLU A 1 178 ? 138.433 168.357 110.427 1.00 97.68 178 GLU A O 1
ATOM 1586 N N . THR A 1 179 ? 137.237 166.614 111.201 1.00 102.58 179 THR A N 1
ATOM 1587 C CA . THR A 1 179 ? 138.367 166.028 111.904 1.00 103.75 179 THR A CA 1
ATOM 1588 C C . THR A 1 179 ? 139.487 165.684 110.924 1.00 104.15 179 THR A C 1
ATOM 1589 O O . THR A 1 179 ? 139.283 165.583 109.711 1.00 103.36 179 THR A O 1
ATOM 1600 N N . THR A 1 180 ? 140.689 165.519 111.469 1.00 107.31 180 THR A N 1
ATOM 1601 C CA . THR A 1 180 ? 141.860 165.133 110.698 1.00 106.50 180 THR A CA 1
ATOM 1602 C C . THR A 1 180 ? 142.605 164.032 111.438 1.00 107.13 180 THR A C 1
ATOM 1603 O O . THR A 1 180 ? 142.484 163.880 112.657 1.00 106.52 180 THR A O 1
ATOM 1614 N N . PHE A 1 181 ? 143.381 163.253 110.681 1.00 107.86 181 PHE A N 1
ATOM 1615 C CA . PHE A 1 181 ? 144.134 162.159 111.285 1.00 107.57 181 PHE A CA 1
ATOM 1616 C C . PHE A 1 181 ? 145.127 162.679 112.317 1.00 107.34 181 PHE A C 1
ATOM 1617 O O . PHE A 1 181 ? 145.270 162.098 113.399 1.00 105.90 181 PHE A O 1
ATOM 1634 N N . GLU A 1 182 ? 145.823 163.773 112.000 1.00 112.74 182 GLU A N 1
ATOM 1635 C CA . GLU A 1 182 ? 146.802 164.319 112.933 1.00 113.58 182 GLU A CA 1
ATOM 1636 C C . GLU A 1 182 ? 146.134 164.812 114.211 1.00 112.33 182 GLU A C 1
ATOM 1637 O O . GLU A 1 182 ? 146.651 164.592 115.314 1.00 111.16 182 GLU A O 1
ATOM 1649 N N . GLU A 1 183 ? 144.988 165.478 114.087 1.00 109.77 183 GLU A N 1
ATOM 1650 C CA . GLU A 1 183 ? 144.256 166.025 115.226 1.00 109.66 183 GLU A CA 1
ATOM 1651 C C . GLU A 1 183 ? 142.870 165.395 115.256 1.00 108.35 183 GLU A C 1
ATOM 1652 O O . GLU A 1 183 ? 142.021 165.710 114.415 1.00 108.66 183 GLU A O 1
ATOM 1664 N N . ARG A 1 184 ? 142.640 164.512 116.230 1.00 103.44 184 ARG A N 1
ATOM 1665 C CA . ARG A 1 184 ? 141.356 163.828 116.330 1.00 103.77 184 ARG A CA 1
ATOM 1666 C C . ARG A 1 184 ? 140.262 164.736 116.878 1.00 101.34 184 ARG A C 1
ATOM 1667 O O . ARG A 1 184 ? 139.095 164.590 116.496 1.00 101.18 184 ARG A O 1
ATOM 1688 N N . ASP A 1 185 ? 140.611 165.668 117.765 1.00 96.24 185 ASP A N 1
ATOM 1689 C CA . ASP A 1 185 ? 139.645 166.560 118.395 1.00 97.71 185 ASP A CA 1
ATOM 1690 C C . ASP A 1 185 ? 139.664 167.958 117.784 1.00 95.49 185 ASP A C 1
ATOM 1691 O O . ASP A 1 185 ? 139.445 168.948 118.491 1.00 93.44 185 ASP A O 1
ATOM 1700 N N . LYS A 1 186 ? 139.919 168.059 116.483 1.00 99.64 186 LYS A N 1
ATOM 1701 C CA . LYS A 1 186 ? 139.963 169.337 115.784 1.00 99.34 186 LYS A CA 1
ATOM 1702 C C . LYS A 1 186 ? 138.722 169.467 114.909 1.00 98.88 186 LYS A C 1
ATOM 1703 O O . LYS A 1 186 ? 138.533 168.683 113.972 1.00 100.42 186 LYS A O 1
ATOM 1722 N N . CYS A 1 187 ? 137.882 170.454 115.216 1.00 85.94 187 CYS A N 1
ATOM 1723 C CA . CYS A 1 187 ? 136.681 170.723 114.438 1.00 85.32 187 CYS A CA 1
ATOM 1724 C C . CYS A 1 187 ? 136.246 172.155 114.706 1.00 84.10 187 CYS A C 1
ATOM 1725 O O . CYS A 1 187 ? 136.477 172.670 115.806 1.00 83.84 187 CYS A O 1
ATOM 1732 N N . PRO A 1 188 ? 135.623 172.822 113.732 1.00 79.27 188 PRO A N 1
ATOM 1733 C CA . PRO A 1 188 ? 135.307 174.249 113.916 1.00 79.15 188 PRO A CA 1
ATOM 1734 C C . PRO A 1 188 ? 134.333 174.526 115.049 1.00 76.82 188 PRO A C 1
ATOM 1735 O O . PRO A 1 188 ? 134.293 175.658 115.549 1.00 75.17 188 PRO A O 1
ATOM 1746 N N . GLN A 1 189 ? 133.543 173.537 115.474 1.00 75.45 189 GLN A N 1
ATOM 1747 C CA . GLN A 1 189 ? 132.578 173.780 116.543 1.00 75.29 189 GLN A CA 1
ATOM 1748 C C . GLN A 1 189 ? 133.276 174.192 117.833 1.00 73.00 189 GLN A C 1
ATOM 1749 O O . GLN A 1 189 ? 132.829 175.117 118.522 1.00 72.94 189 GLN A O 1
ATOM 1763 N N . TRP A 1 190 ? 134.371 173.519 118.178 1.00 59.70 190 TRP A N 1
ATOM 1764 C CA . TRP A 1 190 ? 135.115 173.830 119.392 1.00 55.26 190 TRP A CA 1
ATOM 1765 C C . TRP A 1 190 ? 136.028 175.022 119.134 1.00 53.95 190 TRP A C 1
ATOM 1766 O O . TRP A 1 190 ? 136.891 174.969 118.250 1.00 60.81 190 TRP A O 1
ATOM 1787 N N . LYS A 1 191 ? 135.843 176.095 119.900 1.00 51.80 191 LYS A N 1
ATOM 1788 C CA . LYS A 1 191 ? 136.600 177.328 119.735 1.00 51.94 191 LYS A CA 1
ATOM 1789 C C . LYS A 1 191 ? 137.446 177.565 120.977 1.00 56.85 191 LYS A C 1
ATOM 1790 O O . LYS A 1 191 ? 136.926 177.554 122.098 1.00 62.07 191 LYS A O 1
ATOM 1809 N N . THR A 1 192 ? 138.745 177.769 120.778 1.00 56.10 192 THR A N 1
ATOM 1810 C CA . THR A 1 192 ? 139.634 178.103 121.879 1.00 51.12 192 THR A CA 1
ATOM 1811 C C . THR A 1 192 ? 139.427 179.552 122.301 1.00 52.25 192 THR A C 1
ATOM 1812 O O . THR A 1 192 ? 138.981 180.393 121.516 1.00 61.00 192 THR A O 1
ATOM 1823 N N . TRP A 1 193 ? 139.767 179.841 123.560 1.00 48.68 193 TRP A N 1
ATOM 1824 C CA . TRP A 1 193 ? 139.510 181.168 124.112 1.00 50.57 193 TRP A CA 1
ATOM 1825 C C . TRP A 1 193 ? 140.141 182.259 123.258 1.00 53.49 193 TRP A C 1
ATOM 1826 O O . TRP A 1 193 ? 139.590 183.360 123.135 1.00 57.97 193 TRP A O 1
ATOM 1847 N N . ALA A 1 194 ? 141.300 181.976 122.660 1.00 53.74 194 ALA A N 1
ATOM 1848 C CA . ALA A 1 194 ? 141.915 182.947 121.763 1.00 56.73 194 ALA A CA 1
ATOM 1849 C C . ALA A 1 194 ? 141.001 183.249 120.583 1.00 61.08 194 ALA A C 1
ATOM 1850 O O . ALA A 1 194 ? 140.846 184.410 120.188 1.00 64.86 194 ALA A O 1
ATOM 1857 N N . GLU A 1 195 ? 140.384 182.214 120.009 1.00 61.08 195 GLU A N 1
ATOM 1858 C CA . GLU A 1 195 ? 139.436 182.432 118.921 1.00 58.75 195 GLU A CA 1
ATOM 1859 C C . GLU A 1 195 ? 138.217 183.209 119.403 1.00 61.13 195 GLU A C 1
ATOM 1860 O O . GLU A 1 195 ? 137.699 184.073 118.686 1.00 63.36 195 GLU A O 1
ATOM 1872 N N . LEU A 1 196 ? 137.741 182.914 120.615 1.00 57.32 196 LEU A N 1
ATOM 1873 C CA . LEU A 1 196 ? 136.575 183.619 121.139 1.00 53.95 196 LEU A CA 1
ATOM 1874 C C . LEU A 1 196 ? 136.857 185.106 121.308 1.00 59.79 196 LEU A C 1
ATOM 1875 O O . LEU A 1 196 ? 136.017 185.946 120.963 1.00 64.25 196 LEU A O 1
ATOM 1891 N N . ILE A 1 197 ? 138.030 185.453 121.835 1.00 57.16 197 ILE A N 1
ATOM 1892 C CA . ILE A 1 197 ? 138.329 186.839 122.181 1.00 59.77 197 ILE A CA 1
ATOM 1893 C C . ILE A 1 197 ? 139.230 187.466 121.125 1.00 60.39 197 ILE A C 1
ATOM 1894 O O . ILE A 1 197 ? 138.842 188.433 120.460 1.00 60.15 197 ILE A O 1
ATOM 1910 N N . ILE A 1 198 ? 140.437 186.923 120.961 1.00 63.07 198 ILE A N 1
ATOM 1911 C CA . ILE A 1 198 ? 141.378 187.499 120.004 1.00 61.43 198 ILE A CA 1
ATOM 1912 C C . ILE A 1 198 ? 140.892 187.274 118.578 1.00 62.20 198 ILE A C 1
ATOM 1913 O O . ILE A 1 198 ? 140.994 188.165 117.726 1.00 64.43 198 ILE A O 1
ATOM 1929 N N . GLY A 1 199 ? 140.361 186.090 118.294 1.00 67.73 199 GLY A N 1
ATOM 1930 C CA . GLY A 1 199 ? 139.854 185.769 116.978 1.00 66.01 199 GLY A CA 1
ATOM 1931 C C . GLY A 1 199 ? 140.787 184.970 116.097 1.00 67.72 199 GLY A C 1
ATOM 1932 O O . GLY A 1 199 ? 140.453 184.736 114.930 1.00 69.98 199 GLY A O 1
ATOM 1936 N N . GLN A 1 200 ? 141.940 184.545 116.611 1.00 70.47 200 GLN A N 1
ATOM 1937 C CA . GLN A 1 200 ? 142.899 183.759 115.847 1.00 71.37 200 GLN A CA 1
ATOM 1938 C C . GLN A 1 200 ? 143.203 182.475 116.602 1.00 70.61 200 GLN A C 1
ATOM 1939 O O . GLN A 1 200 ? 143.495 182.510 117.801 1.00 70.15 200 GLN A O 1
ATOM 1953 N N . ALA A 1 201 ? 143.134 181.344 115.896 1.00 73.52 201 ALA A N 1
ATOM 1954 C CA . ALA A 1 201 ? 143.392 180.054 116.523 1.00 75.20 201 ALA A CA 1
ATOM 1955 C C . ALA A 1 201 ? 144.875 179.820 116.774 1.00 73.95 201 ALA A C 1
ATOM 1956 O O . ALA A 1 201 ? 145.231 179.069 117.689 1.00 75.13 201 ALA A O 1
ATOM 1963 N N . GLU A 1 202 ? 145.748 180.444 115.985 1.00 74.05 202 GLU A N 1
ATOM 1964 C CA . GLU A 1 202 ? 147.185 180.242 116.094 1.00 76.91 202 GLU A CA 1
ATOM 1965 C C . GLU A 1 202 ? 147.899 181.586 116.097 1.00 77.13 202 GLU A C 1
ATOM 1966 O O . GLU A 1 202 ? 147.405 182.573 115.545 1.00 76.55 202 GLU A O 1
ATOM 1978 N N . GLY A 1 203 ? 149.070 181.609 116.729 1.00 74.91 203 GLY A N 1
ATOM 1979 C CA . GLY A 1 203 ? 149.873 182.804 116.821 1.00 75.20 203 GLY A CA 1
ATOM 1980 C C . GLY A 1 203 ? 150.355 183.044 118.237 1.00 75.00 203 GLY A C 1
ATOM 1981 O O . GLY A 1 203 ? 149.784 182.526 119.202 1.00 74.87 203 GLY A O 1
ATOM 1985 N N . PRO A 1 204 ? 151.424 183.833 118.395 1.00 71.94 204 PRO A N 1
ATOM 1986 C CA . PRO A 1 204 ? 151.913 184.111 119.757 1.00 70.91 204 PRO A CA 1
ATOM 1987 C C . PRO A 1 204 ? 150.852 184.723 120.653 1.00 72.19 204 PRO A C 1
ATOM 1988 O O . PRO A 1 204 ? 150.767 184.376 121.839 1.00 71.03 204 PRO A O 1
ATOM 1999 N N . GLY A 1 205 ? 150.029 185.624 120.114 1.00 63.77 205 GLY A N 1
ATOM 2000 C CA . GLY A 1 205 ? 148.949 186.186 120.907 1.00 61.33 205 GLY A CA 1
ATOM 2001 C C . GLY A 1 205 ? 147.939 185.138 121.329 1.00 62.30 205 GLY A C 1
ATOM 2002 O O . GLY A 1 205 ? 147.456 185.147 122.464 1.00 64.73 205 GLY A O 1
ATOM 2006 N N . SER A 1 206 ? 147.603 184.220 120.420 1.00 61.02 206 SER A N 1
ATOM 2007 C CA . SER A 1 206 ? 146.675 183.149 120.763 1.00 61.61 206 SER A CA 1
ATOM 2008 C C . SER A 1 206 ? 147.241 182.267 121.867 1.00 60.01 206 SER A C 1
ATOM 2009 O O . SER A 1 206 ? 146.526 181.899 122.806 1.00 65.05 206 SER A O 1
ATOM 2017 N N . TYR A 1 207 ? 148.526 181.918 121.773 1.00 51.02 207 TYR A N 1
ATOM 2018 C CA . TYR A 1 207 ? 149.149 181.105 122.814 1.00 51.80 207 TYR A CA 1
ATOM 2019 C C . TYR A 1 207 ? 149.151 181.836 124.150 1.00 52.67 207 TYR A C 1
ATOM 2020 O O . TYR A 1 207 ? 148.853 181.242 125.194 1.00 53.71 207 TYR A O 1
ATOM 2038 N N . ILE A 1 208 ? 149.480 183.129 124.137 1.00 50.77 208 ILE A N 1
ATOM 2039 C CA . ILE A 1 208 ? 149.502 183.901 125.375 1.00 50.40 208 ILE A CA 1
ATOM 2040 C C . ILE A 1 208 ? 148.111 183.936 125.997 1.00 52.03 208 ILE A C 1
ATOM 2041 O O . ILE A 1 208 ? 147.946 183.734 127.206 1.00 55.13 208 ILE A O 1
ATOM 2057 N N . MET A 1 209 ? 147.089 184.196 125.179 1.00 55.85 209 MET A N 1
ATOM 2058 C CA . MET A 1 209 ? 145.734 184.283 125.709 1.00 55.09 209 MET A CA 1
ATOM 2059 C C . MET A 1 209 ? 145.260 182.936 126.236 1.00 55.74 209 MET A C 1
ATOM 2060 O O . MET A 1 209 ? 144.572 182.874 127.260 1.00 59.26 209 MET A O 1
ATOM 2074 N N . ASN A 1 210 ? 145.609 181.846 125.549 1.00 43.38 210 ASN A N 1
ATOM 2075 C CA . ASN A 1 210 ? 145.271 180.522 126.060 1.00 40.58 210 ASN A CA 1
ATOM 2076 C C . ASN A 1 210 ? 145.938 180.278 127.406 1.00 45.53 210 ASN A C 1
ATOM 2077 O O . ASN A 1 210 ? 145.314 179.742 128.328 1.00 52.37 210 ASN A O 1
ATOM 2088 N N . TYR A 1 211 ? 147.206 180.669 127.538 1.00 43.96 211 TYR A N 1
ATOM 2089 C CA . TYR A 1 211 ? 147.903 180.542 128.815 1.00 38.49 211 TYR A CA 1
ATOM 2090 C C . TYR A 1 211 ? 147.166 181.294 129.919 1.00 37.76 211 TYR A C 1
ATOM 2091 O O . TYR A 1 211 ? 146.881 180.740 130.991 1.00 44.98 211 TYR A O 1
ATOM 2109 N N . ILE A 1 212 ? 146.845 182.566 129.666 1.00 36.58 212 ILE A N 1
ATOM 2110 C CA . ILE A 1 212 ? 146.200 183.387 130.690 1.00 41.16 212 ILE A CA 1
ATOM 2111 C C . ILE A 1 212 ? 144.836 182.818 131.053 1.00 41.57 212 ILE A C 1
ATOM 2112 O O . ILE A 1 212 ? 144.465 182.771 132.231 1.00 43.02 212 ILE A O 1
ATOM 2128 N N . MET A 1 213 ? 144.059 182.391 130.056 1.00 45.50 213 MET A N 1
ATOM 2129 C CA . MET A 1 213 ? 142.725 181.873 130.340 1.00 46.71 213 MET A CA 1
ATOM 2130 C C . MET A 1 213 ? 142.793 180.549 131.091 1.00 45.36 213 MET A C 1
ATOM 2131 O O . MET A 1 213 ? 141.974 180.295 131.980 1.00 53.21 213 MET A O 1
ATOM 2145 N N . TYR A 1 214 ? 143.757 179.691 130.750 1.00 38.67 214 TYR A N 1
ATOM 2146 C CA . TYR A 1 214 ? 143.944 178.455 131.500 1.00 32.73 214 TYR A CA 1
ATOM 2147 C C . TYR A 1 214 ? 144.255 178.756 132.961 1.00 39.85 214 TYR A C 1
ATOM 2148 O O . TYR A 1 214 ? 143.658 178.166 133.873 1.00 42.97 214 TYR A O 1
ATOM 2166 N N . ILE A 1 215 ? 145.177 179.692 133.200 1.00 37.93 215 ILE A N 1
ATOM 2167 C CA . ILE A 1 215 ? 145.519 180.051 134.574 1.00 35.49 215 ILE A CA 1
ATOM 2168 C C . ILE A 1 215 ? 144.298 180.605 135.297 1.00 36.46 215 ILE A C 1
ATOM 2169 O O . ILE A 1 215 ? 144.020 180.243 136.447 1.00 44.70 215 ILE A O 1
ATOM 2185 N N . PHE A 1 216 ? 143.552 181.494 134.636 1.00 40.63 216 PHE A N 1
ATOM 2186 C CA . PHE A 1 216 ? 142.398 182.118 135.273 1.00 35.77 216 PHE A CA 1
ATOM 2187 C C . PHE A 1 216 ? 141.335 181.086 135.622 1.00 38.93 216 PHE A C 1
ATOM 2188 O O . PHE A 1 216 ? 140.751 181.132 136.711 1.00 43.63 216 PHE A O 1
ATOM 2205 N N . TRP A 1 217 ? 141.061 180.152 134.709 1.00 39.17 217 TRP A N 1
ATOM 2206 C CA . TRP A 1 217 ? 140.057 179.131 134.982 1.00 41.03 217 TRP A CA 1
ATOM 2207 C C . TRP A 1 217 ? 140.500 178.212 136.113 1.00 36.31 217 TRP A C 1
ATOM 2208 O O . TRP A 1 217 ? 139.690 177.843 136.973 1.00 41.74 217 TRP A O 1
ATOM 2229 N N . ALA A 1 218 ? 141.780 177.830 136.133 1.00 34.79 218 ALA A N 1
ATOM 2230 C CA . ALA A 1 218 ? 142.273 177.003 137.229 1.00 32.16 218 ALA A CA 1
ATOM 2231 C C . ALA A 1 218 ? 142.119 177.725 138.562 1.00 37.48 218 ALA A C 1
ATOM 2232 O O . ALA A 1 218 ? 141.662 177.139 139.553 1.00 47.81 218 ALA A O 1
ATOM 2239 N N . LEU A 1 219 ? 142.486 179.008 138.600 1.00 35.35 219 LEU A N 1
ATOM 2240 C CA . LEU A 1 219 ? 142.361 179.774 139.835 1.00 31.14 219 LEU A CA 1
ATOM 2241 C C . LEU A 1 219 ? 140.906 179.894 140.264 1.00 33.75 219 LEU A C 1
ATOM 2242 O O . LEU A 1 219 ? 140.590 179.761 141.450 1.00 43.50 219 LEU A O 1
ATOM 2258 N N . SER A 1 220 ? 140.006 180.155 139.314 1.00 32.95 220 SER A N 1
ATOM 2259 C CA . SER A 1 220 ? 138.594 180.285 139.656 1.00 33.21 220 SER A CA 1
ATOM 2260 C C . SER A 1 220 ? 138.045 178.981 140.217 1.00 38.63 220 SER A C 1
ATOM 2261 O O . SER A 1 220 ? 137.331 178.984 141.228 1.00 45.27 220 SER A O 1
ATOM 2269 N N . PHE A 1 221 ? 138.371 177.854 139.580 1.00 38.36 221 PHE A N 1
ATOM 2270 C CA . PHE A 1 221 ? 137.887 176.570 140.074 1.00 30.69 221 PHE A CA 1
ATOM 2271 C C . PHE A 1 221 ? 138.431 176.278 141.467 1.00 30.59 221 PHE A C 1
ATOM 2272 O O . PHE A 1 221 ? 137.685 175.847 142.354 1.00 41.71 221 PHE A O 1
ATOM 2289 N N . ALA A 1 222 ? 139.729 176.510 141.681 1.00 29.22 222 ALA A N 1
ATOM 2290 C CA . ALA A 1 222 ? 140.310 176.247 142.994 1.00 31.07 222 ALA A CA 1
ATOM 2291 C C . ALA A 1 222 ? 139.686 177.138 144.062 1.00 33.03 222 ALA A C 1
ATOM 2292 O O . ALA A 1 222 ? 139.369 176.672 145.165 1.00 39.22 222 ALA A O 1
ATOM 2299 N N . PHE A 1 223 ? 139.505 178.424 143.753 1.00 25.79 223 PHE A N 1
ATOM 2300 C CA . PHE A 1 223 ? 138.914 179.343 144.718 1.00 29.05 223 PHE A CA 1
ATOM 2301 C C . PHE A 1 223 ? 137.486 178.940 145.053 1.00 28.77 223 PHE A C 1
ATOM 2302 O O . PHE A 1 223 ? 137.092 178.944 146.225 1.00 36.11 223 PHE A O 1
ATOM 2319 N N . LEU A 1 224 ? 136.693 178.586 144.039 1.00 37.65 224 LEU A N 1
ATOM 2320 C CA . LEU A 1 224 ? 135.322 178.165 144.300 1.00 33.11 224 LEU A CA 1
ATOM 2321 C C . LEU A 1 224 ? 135.293 176.904 145.152 1.00 33.69 224 LEU A C 1
ATOM 2322 O O . LEU A 1 224 ? 134.504 176.804 146.100 1.00 39.61 224 LEU A O 1
ATOM 2338 N N . ALA A 1 225 ? 136.155 175.933 144.839 1.00 31.59 225 ALA A N 1
ATOM 2339 C CA . ALA A 1 225 ? 136.179 174.694 145.609 1.00 29.15 225 ALA A CA 1
ATOM 2340 C C . ALA A 1 225 ? 136.530 174.962 147.066 1.00 35.90 225 ALA A C 1
ATOM 2341 O O . ALA A 1 225 ? 135.853 174.475 147.980 1.00 44.81 225 ALA A O 1
ATOM 2348 N N . VAL A 1 226 ? 137.587 175.741 147.306 1.00 33.24 226 VAL A N 1
ATOM 2349 C CA . VAL A 1 226 ? 138.019 175.978 148.680 1.00 31.35 226 VAL A CA 1
ATOM 2350 C C . VAL A 1 226 ? 136.976 176.792 149.437 1.00 34.96 226 VAL A C 1
ATOM 2351 O O . VAL A 1 226 ? 136.707 176.533 150.616 1.00 42.83 226 VAL A O 1
ATOM 2364 N N . SER A 1 227 ? 136.369 177.785 148.780 1.00 32.50 227 SER A N 1
ATOM 2365 C CA . SER A 1 227 ? 135.340 178.579 149.441 1.00 28.45 227 SER A CA 1
ATOM 2366 C C . SER A 1 227 ? 134.136 177.722 149.808 1.00 35.09 227 SER A C 1
ATOM 2367 O O . SER A 1 227 ? 133.592 177.845 150.912 1.00 41.14 227 SER A O 1
ATOM 2375 N N . LEU A 1 228 ? 133.704 176.847 148.897 1.00 35.54 228 LEU A N 1
ATOM 2376 C CA . LEU A 1 228 ? 132.573 175.977 149.196 1.00 34.09 228 LEU A CA 1
ATOM 2377 C C . LEU A 1 228 ? 132.907 175.016 150.330 1.00 28.26 228 LEU A C 1
ATOM 2378 O O . LEU A 1 228 ? 132.064 174.746 151.193 1.00 32.12 228 LEU A O 1
ATOM 2394 N N . VAL A 1 229 ? 134.133 174.488 150.345 1.00 35.36 229 VAL A N 1
ATOM 2395 C CA . VAL A 1 229 ? 134.533 173.588 151.424 1.00 33.57 229 VAL A CA 1
ATOM 2396 C C . VAL A 1 229 ? 134.507 174.322 152.759 1.00 33.58 229 VAL A C 1
ATOM 2397 O O . VAL A 1 229 ? 134.001 173.807 153.762 1.00 38.45 229 VAL A O 1
ATOM 2410 N N . LYS A 1 230 ? 135.053 175.539 152.791 1.00 33.05 230 LYS A N 1
ATOM 2411 C CA . LYS A 1 230 ? 135.157 176.263 154.053 1.00 33.68 230 LYS A CA 1
ATOM 2412 C C . LYS A 1 230 ? 133.792 176.709 154.562 1.00 40.01 230 LYS A C 1
ATOM 2413 O O . LYS A 1 230 ? 133.500 176.588 155.757 1.00 50.41 230 LYS A O 1
ATOM 2432 N N . VAL A 1 231 ? 132.943 177.230 153.675 1.00 38.50 231 VAL A N 1
ATOM 2433 C CA . VAL A 1 231 ? 131.703 177.861 154.118 1.00 29.32 231 VAL A CA 1
ATOM 2434 C C . VAL A 1 231 ? 130.720 176.821 154.644 1.00 35.28 231 VAL A C 1
ATOM 2435 O O . VAL A 1 231 ? 130.102 177.007 155.698 1.00 41.95 231 VAL A O 1
ATOM 2448 N N . PHE A 1 232 ? 130.560 175.711 153.922 1.00 29.46 232 PHE A N 1
ATOM 2449 C CA . PHE A 1 232 ? 129.473 174.773 154.177 1.00 33.97 232 PHE A CA 1
ATOM 2450 C C . PHE A 1 232 ? 129.938 173.500 154.873 1.00 35.54 232 PHE A C 1
ATOM 2451 O O . PHE A 1 232 ? 129.403 173.145 155.927 1.00 40.87 232 PHE A O 1
ATOM 2468 N N . ALA A 1 233 ? 130.909 172.787 154.306 1.00 32.86 233 ALA A N 1
ATOM 2469 C CA . ALA A 1 233 ? 131.366 171.507 154.847 1.00 35.68 233 ALA A CA 1
ATOM 2470 C C . ALA A 1 233 ? 132.886 171.512 154.937 1.00 36.31 233 ALA A C 1
ATOM 2471 O O . ALA A 1 233 ? 133.575 171.083 154.002 1.00 44.72 233 ALA A O 1
ATOM 2478 N N . PRO A 1 234 ? 133.448 171.992 156.049 1.00 34.06 234 PRO A N 1
ATOM 2479 C CA . PRO A 1 234 ? 134.913 171.978 156.184 1.00 35.11 234 PRO A CA 1
ATOM 2480 C C . PRO A 1 234 ? 135.508 170.582 156.186 1.00 34.92 234 PRO A C 1
ATOM 2481 O O . PRO A 1 234 ? 136.711 170.440 155.935 1.00 39.32 234 PRO A O 1
ATOM 2492 N N . TYR A 1 235 ? 134.712 169.549 156.462 1.00 35.62 235 TYR A N 1
ATOM 2493 C CA . TYR A 1 235 ? 135.214 168.181 156.484 1.00 26.64 235 TYR A CA 1
ATOM 2494 C C . TYR A 1 235 ? 135.393 167.590 155.092 1.00 30.00 235 TYR A C 1
ATOM 2495 O O . TYR A 1 235 ? 135.949 166.493 154.972 1.00 36.66 235 TYR A O 1
ATOM 2513 N N . ALA A 1 236 ? 134.938 168.279 154.044 1.00 34.32 236 ALA A N 1
ATOM 2514 C CA . ALA A 1 236 ? 135.040 167.750 152.690 1.00 33.03 236 ALA A CA 1
ATOM 2515 C C . ALA A 1 236 ? 136.467 167.739 152.161 1.00 33.12 236 ALA A C 1
ATOM 2516 O O . ALA A 1 236 ? 136.723 167.093 151.140 1.00 39.05 236 ALA A O 1
ATOM 2523 N N . CYS A 1 237 ? 137.396 168.428 152.818 1.00 35.41 237 CYS A N 1
ATOM 2524 C CA . CYS A 1 237 ? 138.764 168.489 152.327 1.00 35.64 237 CYS A CA 1
ATOM 2525 C C . CYS A 1 237 ? 139.472 167.155 152.530 1.00 42.77 237 CYS A C 1
ATOM 2526 O O . CYS A 1 237 ? 139.139 166.375 153.426 1.00 46.60 237 CYS A O 1
ATOM 2534 N N . GLY A 1 238 ? 140.462 166.898 151.679 1.00 35.58 238 GLY A N 1
ATOM 2535 C CA . GLY A 1 238 ? 141.264 165.700 151.779 1.00 28.15 238 GLY A CA 1
ATOM 2536 C C . GLY A 1 238 ? 140.590 164.494 151.152 1.00 30.65 238 GLY A C 1
ATOM 2537 O O . GLY A 1 238 ? 139.427 164.518 150.747 1.00 39.63 238 GLY A O 1
ATOM 2541 N N . SER A 1 239 ? 141.357 163.405 151.072 1.00 31.15 239 SER A N 1
ATOM 2542 C CA . SER A 1 239 ? 140.822 162.164 150.523 1.00 28.51 239 SER A CA 1
ATOM 2543 C C . SER A 1 239 ? 139.712 161.605 151.403 1.00 30.00 239 SER A C 1
ATOM 2544 O O . SER A 1 239 ? 138.696 161.116 150.895 1.00 28.65 239 SER A O 1
ATOM 2552 N N . GLY A 1 240 ? 139.886 161.668 152.722 1.00 39.81 240 GLY A N 1
ATOM 2553 C CA . GLY A 1 240 ? 138.946 161.088 153.654 1.00 29.38 240 GLY A CA 1
ATOM 2554 C C . GLY A 1 240 ? 139.224 159.645 154.010 1.00 34.98 240 GLY A C 1
ATOM 2555 O O . GLY A 1 240 ? 138.615 159.129 154.957 1.00 34.77 240 GLY A O 1
ATOM 2559 N N . ILE A 1 241 ? 140.122 158.976 153.282 1.00 36.96 241 ILE A N 1
ATOM 2560 C CA . ILE A 1 241 ? 140.460 157.591 153.617 1.00 29.14 241 ILE A CA 1
ATOM 2561 C C . ILE A 1 241 ? 141.035 157.488 155.020 1.00 35.33 241 ILE A C 1
ATOM 2562 O O . ILE A 1 241 ? 140.671 156.554 155.746 1.00 43.52 241 ILE A O 1
ATOM 2578 N N . PRO A 1 242 ? 141.939 158.367 155.464 1.00 37.52 242 PRO A N 1
ATOM 2579 C CA . PRO A 1 242 ? 142.432 158.250 156.851 1.00 35.92 242 PRO A CA 1
ATOM 2580 C C . PRO A 1 242 ? 141.331 158.403 157.890 1.00 33.84 242 PRO A C 1
ATOM 2581 O O . PRO A 1 242 ? 141.261 157.621 158.851 1.00 39.34 242 PRO A O 1
ATOM 2592 N N . GLU A 1 243 ? 140.459 159.398 157.719 1.00 36.84 243 GLU A N 1
ATOM 2593 C CA . GLU A 1 243 ? 139.363 159.587 158.661 1.00 31.03 243 GLU A CA 1
ATOM 2594 C C . GLU A 1 243 ? 138.386 158.419 158.610 1.00 31.65 243 GLU A C 1
ATOM 2595 O O . GLU A 1 243 ? 137.837 158.019 159.641 1.00 40.99 243 GLU A O 1
ATOM 2607 N N . ILE A 1 244 ? 138.151 157.864 157.420 1.00 28.33 244 ILE A N 1
ATOM 2608 C CA . ILE A 1 244 ? 137.285 156.694 157.308 1.00 28.88 244 ILE A CA 1
ATOM 2609 C C . ILE A 1 244 ? 137.906 155.507 158.032 1.00 30.81 244 ILE A C 1
ATOM 2610 O O . ILE A 1 244 ? 137.212 154.739 158.710 1.00 39.42 244 ILE A O 1
ATOM 2626 N N . LYS A 1 245 ? 139.222 155.333 157.892 1.00 33.15 245 LYS A N 1
ATOM 2627 C CA . LYS A 1 245 ? 139.915 154.278 158.622 1.00 36.94 245 LYS A CA 1
ATOM 2628 C C . LYS A 1 245 ? 139.739 154.454 160.122 1.00 37.26 245 LYS A C 1
ATOM 2629 O O . LYS A 1 245 ? 139.463 153.488 160.843 1.00 38.51 245 LYS A O 1
ATOM 2648 N N . THR A 1 246 ? 139.899 155.685 160.610 1.00 35.80 246 THR A N 1
ATOM 2649 C CA . THR A 1 246 ? 139.720 155.936 162.037 1.00 36.63 246 THR A CA 1
ATOM 2650 C C . THR A 1 246 ? 138.289 155.642 162.474 1.00 36.50 246 THR A C 1
ATOM 2651 O O . THR A 1 246 ? 138.065 155.037 163.529 1.00 43.47 246 THR A O 1
ATOM 2662 N N . ILE A 1 247 ? 137.307 156.063 161.675 1.00 27.13 247 ILE A N 1
ATOM 2663 C CA . ILE A 1 247 ? 135.906 155.878 162.045 1.00 27.96 247 ILE A CA 1
ATOM 2664 C C . ILE A 1 247 ? 135.564 154.395 162.104 1.00 28.19 247 ILE A C 1
ATOM 2665 O O . ILE A 1 247 ? 134.906 153.928 163.041 1.00 38.05 247 ILE A O 1
ATOM 2681 N N . LEU A 1 248 ? 136.004 153.633 161.102 1.00 28.24 248 LEU A N 1
ATOM 2682 C CA . LEU A 1 248 ? 135.693 152.209 161.063 1.00 26.18 248 LEU A CA 1
ATOM 2683 C C . LEU A 1 248 ? 136.359 151.443 162.197 1.00 35.79 248 LEU A C 1
ATOM 2684 O O . LEU A 1 248 ? 135.972 150.301 162.467 1.00 39.84 248 LEU A O 1
ATOM 2700 N N . SER A 1 249 ? 137.345 152.040 162.862 1.00 41.03 249 SER A N 1
ATOM 2701 C CA . SER A 1 249 ? 137.955 151.440 164.041 1.00 35.67 249 SER A CA 1
ATOM 2702 C C . SER A 1 249 ? 137.185 151.747 165.318 1.00 36.30 249 SER A C 1
ATOM 2703 O O . SER A 1 249 ? 137.584 151.278 166.390 1.00 45.80 249 SER A O 1
ATOM 2711 N N . GLY A 1 250 ? 136.101 152.513 165.231 1.00 29.89 250 GLY A N 1
ATOM 2712 C CA . GLY A 1 250 ? 135.291 152.870 166.382 1.00 27.16 250 GLY A CA 1
ATOM 2713 C C . GLY A 1 250 ? 135.246 154.352 166.688 1.00 26.73 250 GLY A C 1
ATOM 2714 O O . GLY A 1 250 ? 134.442 154.767 167.536 1.00 36.02 250 GLY A O 1
ATOM 2718 N N . PHE A 1 251 ? 136.065 155.173 166.038 1.00 34.09 251 PHE A N 1
ATOM 2719 C CA . PHE A 1 251 ? 136.057 156.604 166.300 1.00 32.93 251 PHE A CA 1
ATOM 2720 C C . PHE A 1 251 ? 134.784 157.243 165.755 1.00 35.90 251 PHE A C 1
ATOM 2721 O O . PHE A 1 251 ? 134.192 156.773 164.779 1.00 38.49 251 PHE A O 1
ATOM 2738 N N . ILE A 1 252 ? 134.363 158.327 166.401 1.00 38.85 252 ILE A N 1
ATOM 2739 C CA . ILE A 1 252 ? 133.150 159.051 166.040 1.00 35.40 252 ILE A CA 1
ATOM 2740 C C . ILE A 1 252 ? 133.537 160.459 165.616 1.00 37.19 252 ILE A C 1
ATOM 2741 O O . ILE A 1 252 ? 134.207 161.177 166.368 1.00 35.88 252 ILE A O 1
ATOM 2757 N N . ILE A 1 253 ? 133.116 160.851 164.416 1.00 40.03 253 ILE A N 1
ATOM 2758 C CA . ILE A 1 253 ? 133.322 162.199 163.897 1.00 38.21 253 ILE A CA 1
ATOM 2759 C C . ILE A 1 253 ? 131.977 162.654 163.345 1.00 35.08 253 ILE A C 1
ATOM 2760 O O . ILE A 1 253 ? 131.629 162.340 162.201 1.00 44.36 253 ILE A O 1
ATOM 2776 N N . ARG A 1 254 ? 131.218 163.391 164.151 1.00 38.40 254 ARG A N 1
ATOM 2777 C CA . ARG A 1 254 ? 129.893 163.829 163.736 1.00 41.55 254 ARG A CA 1
ATOM 2778 C C . ARG A 1 254 ? 130.004 164.882 162.641 1.00 42.50 254 ARG A C 1
ATOM 2779 O O . ARG A 1 254 ? 130.766 165.846 162.763 1.00 47.73 254 ARG A O 1
ATOM 2800 N N . GLY A 1 255 ? 129.237 164.695 161.567 1.00 37.27 255 GLY A N 1
ATOM 2801 C CA . GLY A 1 255 ? 129.244 165.598 160.441 1.00 41.05 255 GLY A CA 1
ATOM 2802 C C . GLY A 1 255 ? 130.202 165.223 159.331 1.00 34.57 255 GLY A C 1
ATOM 2803 O O . GLY A 1 255 ? 130.078 165.753 158.221 1.00 44.91 255 GLY A O 1
ATOM 2807 N N . TYR A 1 256 ? 131.154 164.326 159.594 1.00 28.35 256 TYR A N 1
ATOM 2808 C CA . TYR A 1 256 ? 132.086 163.915 158.550 1.00 30.91 256 TYR A CA 1
ATOM 2809 C C . TYR A 1 256 ? 131.368 163.175 157.429 1.00 28.41 256 TYR A C 1
ATOM 2810 O O . TYR A 1 256 ? 131.680 163.371 156.249 1.00 27.69 256 TYR A O 1
ATOM 2828 N N . LEU A 1 257 ? 130.409 162.321 157.776 1.00 31.79 257 LEU A N 1
ATOM 2829 C CA . LEU A 1 257 ? 129.650 161.536 156.810 1.00 26.46 257 LEU A CA 1
ATOM 2830 C C . LEU A 1 257 ? 128.206 162.019 156.722 1.00 30.08 257 LEU A C 1
ATOM 2831 O O . LEU A 1 257 ? 127.274 161.226 156.576 1.00 37.02 257 LEU A O 1
ATOM 2847 N N . GLY A 1 258 ? 128.008 163.336 156.811 1.00 37.93 258 GLY A N 1
ATOM 2848 C CA . GLY A 1 258 ? 126.683 163.916 156.764 1.00 36.98 258 GLY A CA 1
ATOM 2849 C C . GLY A 1 258 ? 126.284 164.353 155.364 1.00 35.27 258 GLY A C 1
ATOM 2850 O O . GLY A 1 258 ? 127.045 164.262 154.403 1.00 41.17 258 GLY A O 1
ATOM 2854 N N . LYS A 1 259 ? 125.045 164.840 155.265 1.00 39.46 259 LYS A N 1
ATOM 2855 C CA . LYS A 1 259 ? 124.525 165.291 153.979 1.00 38.70 259 LYS A CA 1
ATOM 2856 C C . LYS A 1 259 ? 125.302 166.496 153.460 1.00 41.94 259 LYS A C 1
ATOM 2857 O O . LYS A 1 259 ? 125.631 166.568 152.268 1.00 52.79 259 LYS A O 1
ATOM 2876 N N . TRP A 1 260 ? 125.600 167.455 154.339 1.00 33.51 260 TRP A N 1
ATOM 2877 C CA . TRP A 1 260 ? 126.348 168.635 153.921 1.00 31.98 260 TRP A CA 1
ATOM 2878 C C . TRP A 1 260 ? 127.713 168.243 153.376 1.00 34.39 260 TRP A C 1
ATOM 2879 O O . TRP A 1 260 ? 128.133 168.719 152.314 1.00 47.10 260 TRP A O 1
ATOM 2900 N N . THR A 1 261 ? 128.424 167.374 154.096 1.00 31.31 261 THR A N 1
ATOM 2901 C CA . THR A 1 261 ? 129.721 166.916 153.617 1.00 24.72 261 THR A CA 1
ATOM 2902 C C . THR A 1 261 ? 129.580 166.193 152.287 1.00 31.78 261 THR A C 1
ATOM 2903 O O . THR A 1 261 ? 130.378 166.407 151.371 1.00 44.87 261 THR A O 1
ATOM 2914 N N . LEU A 1 262 ? 128.559 165.345 152.157 1.00 31.33 262 LEU A N 1
ATOM 2915 C CA . LEU A 1 262 ? 128.354 164.625 150.905 1.00 29.73 262 LEU A CA 1
ATOM 2916 C C . LEU A 1 262 ? 128.215 165.593 149.736 1.00 32.56 262 LEU A C 1
ATOM 2917 O O . LEU A 1 262 ? 128.943 165.493 148.741 1.00 41.14 262 LEU A O 1
ATOM 2933 N N . MET A 1 263 ? 127.299 166.557 149.851 1.00 40.28 263 MET A N 1
ATOM 2934 C CA . MET A 1 263 ? 127.044 167.472 148.742 1.00 39.34 263 MET A CA 1
ATOM 2935 C C . MET A 1 263 ? 128.265 168.336 148.447 1.00 39.41 263 MET A C 1
ATOM 2936 O O . MET A 1 263 ? 128.659 168.510 147.282 1.00 48.90 263 MET A O 1
ATOM 2950 N N . ILE A 1 264 ? 128.874 168.898 149.493 1.00 29.75 264 ILE A N 1
ATOM 2951 C CA . ILE A 1 264 ? 129.994 169.805 149.287 1.00 31.62 264 ILE A CA 1
ATOM 2952 C C . ILE A 1 264 ? 131.173 169.068 148.672 1.00 30.94 264 ILE A C 1
ATOM 2953 O O . ILE A 1 264 ? 131.831 169.585 147.765 1.00 41.41 264 ILE A O 1
ATOM 2969 N N . LYS A 1 265 ? 131.470 167.857 149.152 1.00 18.56 265 LYS A N 1
ATOM 2970 C CA . LYS A 1 265 ? 132.552 167.086 148.558 1.00 21.17 265 LYS A CA 1
ATOM 2971 C C . LYS A 1 265 ? 132.229 166.707 147.120 1.00 33.86 265 LYS A C 1
ATOM 2972 O O . LYS A 1 265 ? 133.108 166.743 146.256 1.00 45.26 265 LYS A O 1
ATOM 2991 N N . THR A 1 266 ? 130.971 166.357 146.837 1.00 38.25 266 THR A N 1
ATOM 2992 C CA . THR A 1 266 ? 130.603 166.015 145.468 1.00 29.57 266 THR A CA 1
ATOM 2993 C C . THR A 1 266 ? 130.872 167.179 144.523 1.00 29.25 266 THR A C 1
ATOM 2994 O O . THR A 1 266 ? 131.414 166.987 143.428 1.00 43.07 266 THR A O 1
ATOM 3005 N N . ILE A 1 267 ? 130.499 168.394 144.925 1.00 27.14 267 ILE A N 1
ATOM 3006 C CA . ILE A 1 267 ? 130.723 169.554 144.062 1.00 33.47 267 ILE A CA 1
ATOM 3007 C C . ILE A 1 267 ? 132.213 169.887 143.983 1.00 32.85 267 ILE A C 1
ATOM 3008 O O . ILE A 1 267 ? 132.762 170.142 142.900 1.00 38.21 267 ILE A O 1
ATOM 3024 N N . THR A 1 268 ? 132.893 169.880 145.131 1.00 27.76 268 THR A N 1
ATOM 3025 C CA . THR A 1 268 ? 134.259 170.379 145.188 1.00 23.77 268 THR A CA 1
ATOM 3026 C C . THR A 1 268 ? 135.248 169.408 144.561 1.00 34.35 268 THR A C 1
ATOM 3027 O O . THR A 1 268 ? 136.305 169.833 144.092 1.00 40.84 268 THR A O 1
ATOM 3038 N N . LEU A 1 269 ? 134.933 168.112 144.528 1.00 30.05 269 LEU A N 1
ATOM 3039 C CA . LEU A 1 269 ? 135.790 167.172 143.815 1.00 31.23 269 LEU A CA 1
ATOM 3040 C C . LEU A 1 269 ? 135.833 167.508 142.332 1.00 33.60 269 LEU A C 1
ATOM 3041 O O . LEU A 1 269 ? 136.909 167.568 141.724 1.00 44.53 269 LEU A O 1
ATOM 3057 N N . VAL A 1 270 ? 134.664 167.745 141.737 1.00 30.17 270 VAL A N 1
ATOM 3058 C CA . VAL A 1 270 ? 134.608 168.144 140.335 1.00 35.08 270 VAL A CA 1
ATOM 3059 C C . VAL A 1 270 ? 135.340 169.464 140.140 1.00 33.86 270 VAL A C 1
ATOM 3060 O O . VAL A 1 270 ? 136.123 169.628 139.196 1.00 44.44 270 VAL A O 1
ATOM 3073 N N . LEU A 1 271 ? 135.098 170.427 141.034 1.00 27.80 271 LEU A N 1
ATOM 3074 C CA . LEU A 1 271 ? 135.744 171.728 140.886 1.00 24.13 271 LEU A CA 1
ATOM 3075 C C . LEU A 1 271 ? 137.265 171.604 140.935 1.00 22.43 271 LEU A C 1
ATOM 3076 O O . LEU A 1 271 ? 137.972 172.200 140.114 1.00 31.37 271 LEU A O 1
ATOM 3092 N N . ALA A 1 272 ? 137.786 170.825 141.887 1.00 27.97 272 ALA A N 1
ATOM 3093 C CA . ALA A 1 272 ? 139.231 170.684 142.031 1.00 33.58 272 ALA A CA 1
ATOM 3094 C C . ALA A 1 272 ? 139.835 169.921 140.860 1.00 35.55 272 ALA A C 1
ATOM 3095 O O . ALA A 1 272 ? 140.907 170.286 140.363 1.00 37.10 272 ALA A O 1
ATOM 3102 N N . VAL A 1 273 ? 139.171 168.855 140.406 1.00 31.35 273 VAL A N 1
ATOM 3103 C CA . VAL A 1 273 ? 139.674 168.118 139.252 1.00 31.20 273 VAL A CA 1
ATOM 3104 C C . VAL A 1 273 ? 139.712 169.024 138.029 1.00 30.96 273 VAL A C 1
ATOM 3105 O O . VAL A 1 273 ? 140.632 168.945 137.206 1.00 43.87 273 VAL A O 1
ATOM 3118 N N . ALA A 1 274 ? 138.714 169.899 137.890 1.00 27.33 274 ALA A N 1
ATOM 3119 C CA . ALA A 1 274 ? 138.721 170.858 136.793 1.00 23.05 274 ALA A CA 1
ATOM 3120 C C . ALA A 1 274 ? 139.856 171.862 136.943 1.00 25.15 274 ALA A C 1
ATOM 3121 O O . ALA A 1 274 ? 140.470 172.267 135.950 1.00 34.79 274 ALA A O 1
ATOM 3128 N N . SER A 1 275 ? 140.146 172.278 138.179 1.00 32.87 275 SER A N 1
ATOM 3129 C CA . SER A 1 275 ? 141.176 173.288 138.396 1.00 29.97 275 SER A CA 1
ATOM 3130 C C . SER A 1 275 ? 142.528 172.842 137.856 1.00 31.24 275 SER A C 1
ATOM 3131 O O . SER A 1 275 ? 143.361 173.683 137.500 1.00 41.69 275 SER A O 1
ATOM 3139 N N . GLY A 1 276 ? 142.767 171.535 137.786 1.00 32.38 276 GLY A N 1
ATOM 3140 C CA . GLY A 1 276 ? 144.029 171.016 137.304 1.00 25.56 276 GLY A CA 1
ATOM 3141 C C . GLY A 1 276 ? 145.053 170.728 138.377 1.00 32.58 276 GLY A C 1
ATOM 3142 O O . GLY A 1 276 ? 146.210 170.445 138.043 1.00 37.00 276 GLY A O 1
ATOM 3146 N N . LEU A 1 277 ? 144.671 170.790 139.649 1.00 40.53 277 LEU A N 1
ATOM 3147 C CA . LEU A 1 277 ? 145.601 170.503 140.728 1.00 31.75 277 LEU A CA 1
ATOM 3148 C C . LEU A 1 277 ? 146.026 169.038 140.689 1.00 33.84 277 LEU A C 1
ATOM 3149 O O . LEU A 1 277 ? 145.319 168.168 140.173 1.00 39.45 277 LEU A O 1
ATOM 3165 N N . SER A 1 278 ? 147.205 168.771 141.249 1.00 40.29 278 SER A N 1
ATOM 3166 C CA . SER A 1 278 ? 147.750 167.419 141.257 1.00 30.94 278 SER A CA 1
ATOM 3167 C C . SER A 1 278 ? 147.003 166.552 142.261 1.00 31.52 278 SER A C 1
ATOM 3168 O O . SER A 1 278 ? 147.536 166.216 143.323 1.00 31.55 278 SER A O 1
ATOM 3176 N N . LEU A 1 279 ? 145.767 166.186 141.929 1.00 28.00 279 LEU A N 1
ATOM 3177 C CA . LEU A 1 279 ? 144.943 165.366 142.802 1.00 31.74 279 LEU A CA 1
ATOM 3178 C C . LEU A 1 279 ? 144.018 164.517 141.944 1.00 25.99 279 LEU A C 1
ATOM 3179 O O . LEU A 1 279 ? 143.978 164.648 140.718 1.00 43.02 279 LEU A O 1
ATOM 3195 N N . GLY A 1 280 ? 143.268 163.633 142.609 1.00 33.85 280 GLY A N 1
ATOM 3196 C CA . GLY A 1 280 ? 142.351 162.748 141.929 1.00 28.60 280 GLY A CA 1
ATOM 3197 C C . GLY A 1 280 ? 141.012 162.687 142.644 1.00 30.76 280 GLY A C 1
ATOM 3198 O O . GLY A 1 280 ? 140.871 163.119 143.791 1.00 27.72 280 GLY A O 1
ATOM 3202 N N . LYS A 1 281 ? 140.027 162.141 141.933 1.00 38.04 281 LYS A N 1
ATOM 3203 C CA . LYS A 1 281 ? 138.679 161.962 142.456 1.00 33.12 281 LYS A CA 1
ATOM 3204 C C . LYS A 1 281 ? 138.328 160.495 142.668 1.00 34.74 281 LYS A C 1
ATOM 3205 O O . LYS A 1 281 ? 137.160 160.177 142.916 1.00 42.71 281 LYS A O 1
ATOM 3224 N N . GLU A 1 282 ? 139.308 159.595 142.581 1.00 35.43 282 GLU A N 1
ATOM 3225 C CA . GLU A 1 282 ? 139.033 158.169 142.719 1.00 33.26 282 GLU A CA 1
ATOM 3226 C C . GLU A 1 282 ? 139.012 157.752 144.186 1.00 35.42 282 GLU A C 1
ATOM 3227 O O . GLU A 1 282 ? 138.026 157.186 144.670 1.00 44.99 282 GLU A O 1
ATOM 3239 N N . GLY A 1 283 ? 140.097 158.021 144.907 1.00 34.34 283 GLY A N 1
ATOM 3240 C CA . GLY A 1 283 ? 140.173 157.707 146.313 1.00 31.90 283 GLY A CA 1
ATOM 3241 C C . GLY A 1 283 ? 139.142 158.456 147.135 1.00 31.76 283 GLY A C 1
ATOM 3242 O O . GLY A 1 283 ? 138.457 157.878 147.984 1.00 35.68 283 GLY A O 1
ATOM 3246 N N . PRO A 1 284 ? 139.014 159.765 146.900 1.00 35.30 284 PRO A N 1
ATOM 3247 C CA . PRO A 1 284 ? 138.004 160.537 147.643 1.00 36.10 284 PRO A CA 1
ATOM 3248 C C . PRO A 1 284 ? 136.586 160.037 147.439 1.00 27.48 284 PRO A C 1
ATOM 3249 O O . PRO A 1 284 ? 135.748 160.207 148.334 1.00 31.82 284 PRO A O 1
ATOM 3260 N N . LEU A 1 285 ? 136.289 159.423 146.291 1.00 29.94 285 LEU A N 1
ATOM 3261 C CA . LEU A 1 285 ? 134.938 158.924 146.055 1.00 33.99 285 LEU A CA 1
ATOM 3262 C C . LEU A 1 285 ? 134.496 157.975 147.159 1.00 33.42 285 LEU A C 1
ATOM 3263 O O . LEU A 1 285 ? 133.305 157.912 147.484 1.00 33.85 285 LEU A O 1
ATOM 3279 N N . VAL A 1 286 ? 135.439 157.247 147.763 1.00 35.36 286 VAL A N 1
ATOM 3280 C CA . VAL A 1 286 ? 135.089 156.355 148.865 1.00 37.71 286 VAL A CA 1
ATOM 3281 C C . VAL A 1 286 ? 134.353 157.136 149.944 1.00 30.12 286 VAL A C 1
ATOM 3282 O O . VAL A 1 286 ? 133.262 156.751 150.384 1.00 40.65 286 VAL A O 1
ATOM 3295 N N . HIS A 1 287 ? 134.918 158.276 150.346 1.00 21.99 287 HIS A N 1
ATOM 3296 C CA . HIS A 1 287 ? 134.248 159.134 151.314 1.00 21.44 287 HIS A CA 1
ATOM 3297 C C . HIS A 1 287 ? 132.821 159.420 150.874 1.00 28.85 287 HIS A C 1
ATOM 3298 O O . HIS A 1 287 ? 131.873 159.255 151.651 1.00 34.35 287 HIS A O 1
ATOM 3312 N N . VAL A 1 288 ? 132.646 159.817 149.610 1.00 33.20 288 VAL A N 1
ATOM 3313 C CA . VAL A 1 288 ? 131.304 160.066 149.092 1.00 31.17 288 VAL A CA 1
ATOM 3314 C C . VAL A 1 288 ? 130.409 158.873 149.395 1.00 24.38 288 VAL A C 1
ATOM 3315 O O . VAL A 1 288 ? 129.359 159.004 150.037 1.00 36.59 288 VAL A O 1
ATOM 3328 N N . ALA A 1 289 ? 130.841 157.680 148.982 1.00 19.77 289 ALA A N 1
ATOM 3329 C CA . ALA A 1 289 ? 130.054 156.486 149.261 1.00 22.51 289 ALA A CA 1
ATOM 3330 C C . ALA A 1 289 ? 129.834 156.331 150.758 1.00 28.11 289 ALA A C 1
ATOM 3331 O O . ALA A 1 289 ? 128.705 156.114 151.215 1.00 31.76 289 ALA A O 1
ATOM 3338 N N . CYS A 1 290 ? 130.904 156.484 151.544 1.00 41.93 290 CYS A N 1
ATOM 3339 C CA . CYS A 1 290 ? 130.774 156.349 152.989 1.00 31.00 290 CYS A CA 1
ATOM 3340 C C . CYS A 1 290 ? 129.732 157.310 153.539 1.00 26.61 290 CYS A C 1
ATOM 3341 O O . CYS A 1 290 ? 129.052 156.992 154.521 1.00 42.14 290 CYS A O 1
ATOM 3349 N N . CYS A 1 291 ? 129.590 158.486 152.925 1.00 27.75 291 CYS A N 1
ATOM 3350 C CA . CYS A 1 291 ? 128.542 159.404 153.352 1.00 29.11 291 CYS A CA 1
ATOM 3351 C C . CYS A 1 291 ? 127.165 158.836 153.036 1.00 33.50 291 CYS A C 1
ATOM 3352 O O . CYS A 1 291 ? 126.299 158.750 153.916 1.00 44.88 291 CYS A O 1
ATOM 3360 N N . CYS A 1 292 ? 126.958 158.402 151.789 1.00 36.90 292 CYS A N 1
ATOM 3361 C CA . CYS A 1 292 ? 125.623 158.000 151.360 1.00 38.84 292 CYS A CA 1
ATOM 3362 C C . CYS A 1 292 ? 125.055 156.930 152.282 1.00 40.89 292 CYS A C 1
ATOM 3363 O O . CYS A 1 292 ? 123.967 157.094 152.849 1.00 46.37 292 CYS A O 1
ATOM 3371 N N . GLY A 1 293 ? 125.807 155.848 152.487 1.00 29.52 293 GLY A N 1
ATOM 3372 C CA . GLY A 1 293 ? 125.331 154.797 153.366 1.00 32.68 293 GLY A CA 1
ATOM 3373 C C . GLY A 1 293 ? 124.975 155.324 154.741 1.00 37.34 293 GLY A C 1
ATOM 3374 O O . GLY A 1 293 ? 123.927 154.982 155.295 1.00 44.70 293 GLY A O 1
ATOM 3378 N N . ASN A 1 294 ? 125.824 156.194 155.294 1.00 30.83 294 ASN A N 1
ATOM 3379 C CA . ASN A 1 294 ? 125.526 156.780 156.595 1.00 34.64 294 ASN A CA 1
ATOM 3380 C C . ASN A 1 294 ? 124.141 157.412 156.586 1.00 35.17 294 ASN A C 1
ATOM 3381 O O . ASN A 1 294 ? 123.314 157.144 157.465 1.00 34.59 294 ASN A O 1
ATOM 3392 N N . ILE A 1 295 ? 123.854 158.223 155.566 1.00 34.07 295 ILE A N 1
ATOM 3393 C CA . ILE A 1 295 ? 122.530 158.828 155.467 1.00 34.92 295 ILE A CA 1
ATOM 3394 C C . ILE A 1 295 ? 121.469 157.738 155.403 1.00 37.37 295 ILE A C 1
ATOM 3395 O O . ILE A 1 295 ? 120.470 157.771 156.133 1.00 45.45 295 ILE A O 1
ATOM 3411 N N . PHE A 1 296 ? 121.691 156.732 154.555 1.00 33.83 296 PHE A N 1
ATOM 3412 C CA . PHE A 1 296 ? 120.725 155.649 154.445 1.00 31.53 296 PHE A CA 1
ATOM 3413 C C . PHE A 1 296 ? 120.619 154.870 155.747 1.00 38.91 296 PHE A C 1
ATOM 3414 O O . PHE A 1 296 ? 119.569 154.283 156.035 1.00 45.97 296 PHE A O 1
ATOM 3431 N N . SER A 1 297 ? 121.680 154.871 156.559 1.00 40.74 297 SER A N 1
ATOM 3432 C CA . SER A 1 297 ? 121.611 154.182 157.841 1.00 37.22 297 SER A CA 1
ATOM 3433 C C . SER A 1 297 ? 120.575 154.808 158.761 1.00 33.57 297 SER A C 1
ATOM 3434 O O . SER A 1 297 ? 120.162 154.170 159.736 1.00 48.16 297 SER A O 1
ATOM 3442 N N . TYR A 1 298 ? 120.144 156.038 158.476 1.00 37.50 298 TYR A N 1
ATOM 3443 C CA . TYR A 1 298 ? 119.096 156.669 159.267 1.00 37.38 298 TYR A CA 1
ATOM 3444 C C . TYR A 1 298 ? 117.701 156.190 158.887 1.00 30.77 298 TYR A C 1
ATOM 3445 O O . TYR A 1 298 ? 116.751 156.456 159.631 1.00 38.88 298 TYR A O 1
ATOM 3463 N N . LEU A 1 299 ? 117.553 155.496 157.758 1.00 35.63 299 LEU A N 1
ATOM 3464 C CA . LEU A 1 299 ? 116.259 154.970 157.345 1.00 39.76 299 LEU A CA 1
ATOM 3465 C C . LEU A 1 299 ? 115.961 153.596 157.930 1.00 40.29 299 LEU A C 1
ATOM 3466 O O . LEU A 1 299 ? 114.835 153.109 157.780 1.00 45.54 299 LEU A O 1
ATOM 3482 N N . PHE A 1 300 ? 116.932 152.964 158.585 1.00 41.72 300 PHE A N 1
ATOM 3483 C CA . PHE A 1 300 ? 116.762 151.639 159.168 1.00 38.88 300 PHE A CA 1
ATOM 3484 C C . PHE A 1 300 ? 117.114 151.698 160.649 1.00 43.34 300 PHE A C 1
ATOM 3485 O O . PHE A 1 300 ? 118.272 151.997 160.989 1.00 46.57 300 PHE A O 1
ATOM 3502 N N . PRO A 1 301 ? 116.176 151.433 161.565 1.00 46.09 301 PRO A N 1
ATOM 3503 C CA . PRO A 1 301 ? 116.511 151.543 162.995 1.00 46.03 301 PRO A CA 1
ATOM 3504 C C . PRO A 1 301 ? 117.665 150.653 163.420 1.00 47.23 301 PRO A C 1
ATOM 3505 O O . PRO A 1 301 ? 118.468 151.062 164.270 1.00 49.88 301 PRO A O 1
ATOM 3516 N N . LYS A 1 302 ? 117.781 149.451 162.848 1.00 45.44 302 LYS A N 1
ATOM 3517 C CA . LYS A 1 302 ? 118.845 148.539 163.253 1.00 43.71 302 LYS A CA 1
ATOM 3518 C C . LYS A 1 302 ? 120.213 149.187 163.092 1.00 45.90 302 LYS A C 1
ATOM 3519 O O . LYS A 1 302 ? 121.066 149.087 163.981 1.00 49.82 302 LYS A O 1
ATOM 3538 N N . TYR A 1 303 ? 120.440 149.856 161.963 1.00 46.39 303 TYR A N 1
ATOM 3539 C CA . TYR A 1 303 ? 121.721 150.491 161.693 1.00 39.96 303 TYR A CA 1
ATOM 3540 C C . TYR A 1 303 ? 121.785 151.929 162.184 1.00 39.56 303 TYR A C 1
ATOM 3541 O O . TYR A 1 303 ? 122.887 152.474 162.319 1.00 45.37 303 TYR A O 1
ATOM 3559 N N . SER A 1 304 ? 120.638 152.555 162.453 1.00 35.28 304 SER A N 1
ATOM 3560 C CA . SER A 1 304 ? 120.639 153.902 163.009 1.00 36.45 304 SER A CA 1
ATOM 3561 C C . SER A 1 304 ? 120.956 153.904 164.499 1.00 43.47 304 SER A C 1
ATOM 3562 O O . SER A 1 304 ? 121.554 154.864 164.998 1.00 47.35 304 SER A O 1
ATOM 3570 N N . THR A 1 305 ? 120.568 152.852 165.221 1.00 47.59 305 THR A N 1
ATOM 3571 C CA . THR A 1 305 ? 120.748 152.817 166.667 1.00 49.24 305 THR A CA 1
ATOM 3572 C C . THR A 1 305 ? 122.054 152.158 167.094 1.00 48.65 305 THR A C 1
ATOM 3573 O O . THR A 1 305 ? 122.562 152.464 168.179 1.00 51.92 305 THR A O 1
ATOM 3584 N N . ASN A 1 306 ? 122.610 151.269 166.276 1.00 45.22 306 ASN A N 1
ATOM 3585 C CA . ASN A 1 306 ? 123.826 150.542 166.617 1.00 42.44 306 ASN A CA 1
ATOM 3586 C C . ASN A 1 306 ? 125.002 151.103 165.830 1.00 46.03 306 ASN A C 1
ATOM 3587 O O . ASN A 1 306 ? 124.917 151.267 164.608 1.00 54.61 306 ASN A O 1
ATOM 3598 N N . GLU A 1 307 ? 126.098 151.395 166.534 1.00 40.00 307 GLU A N 1
ATOM 3599 C CA . GLU A 1 307 ? 127.274 151.964 165.884 1.00 36.54 307 GLU A CA 1
ATOM 3600 C C . GLU A 1 307 ? 128.063 150.911 165.114 1.00 37.03 307 GLU A C 1
ATOM 3601 O O . GLU A 1 307 ? 128.608 151.204 164.045 1.00 45.32 307 GLU A O 1
ATOM 3613 N N . ALA A 1 308 ? 128.150 149.687 165.642 1.00 30.02 308 ALA A N 1
ATOM 3614 C CA . ALA A 1 308 ? 128.894 148.638 164.950 1.00 41.30 308 ALA A CA 1
ATOM 3615 C C . ALA A 1 308 ? 128.238 148.276 163.622 1.00 47.04 308 ALA A C 1
ATOM 3616 O O . ALA A 1 308 ? 128.924 148.100 162.607 1.00 49.39 308 ALA A O 1
ATOM 3623 N N . LYS A 1 309 ? 126.910 148.153 163.610 1.00 42.00 309 LYS A N 1
ATOM 3624 C CA . LYS A 1 309 ? 126.208 147.868 162.364 1.00 46.41 309 LYS A CA 1
ATOM 3625 C C . LYS A 1 309 ? 126.359 149.022 161.379 1.00 44.91 309 LYS A C 1
ATOM 3626 O O . LYS A 1 309 ? 126.523 148.807 160.170 1.00 54.35 309 LYS A O 1
ATOM 3645 N N . LYS A 1 310 ? 126.312 150.258 161.882 1.00 27.66 310 LYS A N 1
ATOM 3646 C CA . LYS A 1 310 ? 126.541 151.412 161.021 1.00 32.28 310 LYS A CA 1
ATOM 3647 C C . LYS A 1 310 ? 127.936 151.370 160.414 1.00 37.54 310 LYS A C 1
ATOM 3648 O O . LYS A 1 310 ? 128.122 151.716 159.244 1.00 47.11 310 LYS A O 1
ATOM 3667 N N . ARG A 1 311 ? 128.932 150.942 161.192 1.00 30.22 311 ARG A N 1
ATOM 3668 C CA . ARG A 1 311 ? 130.289 150.851 160.664 1.00 32.16 311 ARG A CA 1
ATOM 3669 C C . ARG A 1 311 ? 130.423 149.721 159.649 1.00 34.90 311 ARG A C 1
ATOM 3670 O O . ARG A 1 311 ? 131.197 149.837 158.694 1.00 45.57 311 ARG A O 1
ATOM 3691 N N . GLU A 1 312 ? 129.686 148.626 159.834 1.00 39.04 312 GLU A N 1
ATOM 3692 C CA . GLU A 1 312 ? 129.644 147.595 158.798 1.00 36.02 312 GLU A CA 1
ATOM 3693 C C . GLU A 1 312 ? 129.067 148.154 157.501 1.00 38.66 312 GLU A C 1
ATOM 3694 O O . GLU A 1 312 ? 129.596 147.903 156.406 1.00 46.00 312 GLU A O 1
ATOM 3706 N N . VAL A 1 313 ? 127.981 148.921 157.608 1.00 36.77 313 VAL A N 1
ATOM 3707 C CA . VAL A 1 313 ? 127.411 149.567 156.428 1.00 34.99 313 VAL A CA 1
ATOM 3708 C C . VAL A 1 313 ? 128.423 150.521 155.808 1.00 32.77 313 VAL A C 1
ATOM 3709 O O . VAL A 1 313 ? 128.504 150.653 154.583 1.00 38.70 313 VAL A O 1
ATOM 3722 N N . LEU A 1 314 ? 129.199 151.212 156.644 1.00 32.82 314 LEU A N 1
ATOM 3723 C CA . LEU A 1 314 ? 130.219 152.122 156.132 1.00 35.23 314 LEU A CA 1
ATOM 3724 C C . LEU A 1 314 ? 131.311 151.366 155.387 1.00 32.23 314 LEU A C 1
ATOM 3725 O O . LEU A 1 314 ? 131.834 151.853 154.380 1.00 37.87 314 LEU A O 1
ATOM 3741 N N . SER A 1 315 ? 131.688 150.186 155.880 1.00 27.81 315 SER A N 1
ATOM 3742 C CA . SER A 1 315 ? 132.662 149.366 155.165 1.00 35.98 315 SER A CA 1
ATOM 3743 C C . SER A 1 315 ? 132.123 148.945 153.804 1.00 39.09 315 SER A C 1
ATOM 3744 O O . SER A 1 315 ? 132.839 148.995 152.793 1.00 40.91 315 SER A O 1
ATOM 3752 N N . ALA A 1 316 ? 130.854 148.531 153.758 1.00 35.01 316 ALA A N 1
ATOM 3753 C CA . ALA A 1 316 ? 130.242 148.202 152.473 1.00 24.65 316 ALA A CA 1
ATOM 3754 C C . ALA A 1 316 ? 130.229 149.417 151.551 1.00 32.50 316 ALA A C 1
ATOM 3755 O O . ALA A 1 316 ? 130.491 149.302 150.345 1.00 37.30 316 ALA A O 1
ATOM 3762 N N . ALA A 1 317 ? 129.927 150.592 152.105 1.00 32.31 317 ALA A N 1
ATOM 3763 C CA . ALA A 1 317 ? 129.915 151.816 151.314 1.00 25.33 317 ALA A CA 1
ATOM 3764 C C . ALA A 1 317 ? 131.299 152.127 150.763 1.00 31.21 317 ALA A C 1
ATOM 3765 O O . ALA A 1 317 ? 131.432 152.572 149.621 1.00 41.30 317 ALA A O 1
ATOM 3772 N N . SER A 1 318 ? 132.340 151.921 151.569 1.00 34.47 318 SER A N 1
ATOM 3773 C CA . SER A 1 318 ? 133.701 152.158 151.098 1.00 37.08 318 SER A CA 1
ATOM 3774 C C . SER A 1 318 ? 134.065 151.197 149.975 1.00 31.04 318 SER A C 1
ATOM 3775 O O . SER A 1 318 ? 134.716 151.586 148.995 1.00 40.07 318 SER A O 1
ATOM 3783 N N . ALA A 1 319 ? 133.664 149.931 150.105 1.00 35.10 319 ALA A N 1
ATOM 3784 C CA . ALA A 1 319 ? 133.898 148.978 149.025 1.00 38.23 319 ALA A CA 1
ATOM 3785 C C . ALA A 1 319 ? 133.209 149.434 147.744 1.00 39.47 319 ALA A C 1
ATOM 3786 O O . ALA A 1 319 ? 133.803 149.408 146.658 1.00 38.43 319 ALA A O 1
ATOM 3793 N N . ALA A 1 320 ? 131.953 149.873 147.857 1.00 40.64 320 ALA A N 1
ATOM 3794 C CA . ALA A 1 320 ? 131.232 150.358 146.683 1.00 32.93 320 ALA A CA 1
ATOM 3795 C C . ALA A 1 320 ? 131.901 151.596 146.096 1.00 33.72 320 ALA A C 1
ATOM 3796 O O . ALA A 1 320 ? 131.950 151.767 144.871 1.00 42.66 320 ALA A O 1
ATOM 3803 N N . GLY A 1 321 ? 132.403 152.481 146.958 1.00 40.41 321 GLY A N 1
ATOM 3804 C CA . GLY A 1 321 ? 133.084 153.670 146.477 1.00 30.43 321 GLY A CA 1
ATOM 3805 C C . GLY A 1 321 ? 134.335 153.339 145.691 1.00 27.08 321 GLY A C 1
ATOM 3806 O O . GLY A 1 321 ? 134.578 153.905 144.623 1.00 39.58 321 GLY A O 1
ATOM 3810 N N . VAL A 1 322 ? 135.145 152.410 146.202 1.00 33.80 322 VAL A N 1
ATOM 3811 C CA . VAL A 1 322 ? 136.324 151.981 145.454 1.00 38.94 322 VAL A CA 1
ATOM 3812 C C . VAL A 1 322 ? 135.904 151.343 144.137 1.00 39.99 322 VAL A C 1
ATOM 3813 O O . VAL A 1 322 ? 136.534 151.560 143.093 1.00 43.28 322 VAL A O 1
ATOM 3826 N N . SER A 1 323 ? 134.838 150.541 144.165 1.00 42.52 323 SER A N 1
ATOM 3827 C CA . SER A 1 323 ? 134.367 149.897 142.944 1.00 39.32 323 SER A CA 1
ATOM 3828 C C . SER A 1 323 ? 134.014 150.931 141.882 1.00 30.19 323 SER A C 1
ATOM 3829 O O . SER A 1 323 ? 134.446 150.826 140.730 1.00 38.00 323 SER A O 1
ATOM 3837 N N . VAL A 1 324 ? 133.233 151.946 142.255 1.00 32.40 324 VAL A N 1
ATOM 3838 C CA . VAL A 1 324 ? 132.858 152.970 141.282 1.00 32.60 324 VAL A CA 1
ATOM 3839 C C . VAL A 1 324 ? 134.083 153.764 140.847 1.00 36.74 324 VAL A C 1
ATOM 3840 O O . VAL A 1 324 ? 134.188 154.182 139.687 1.00 40.39 324 VAL A O 1
ATOM 3853 N N . ALA A 1 325 ? 135.026 153.990 141.764 1.00 39.48 325 ALA A N 1
ATOM 3854 C CA . ALA A 1 325 ? 136.224 154.745 141.417 1.00 35.80 325 ALA A CA 1
ATOM 3855 C C . ALA A 1 325 ? 137.044 154.027 140.354 1.00 39.26 325 ALA A C 1
ATOM 3856 O O . ALA A 1 325 ? 137.545 154.659 139.416 1.00 41.24 325 ALA A O 1
ATOM 3863 N N . PHE A 1 326 ? 137.193 152.707 140.479 1.00 45.70 326 PHE A N 1
ATOM 3864 C CA . PHE A 1 326 ? 138.038 151.936 139.572 1.00 38.44 326 PHE A CA 1
ATOM 3865 C C . PHE A 1 326 ? 137.280 150.848 138.822 1.00 40.46 326 PHE A C 1
ATOM 3866 O O . PHE A 1 326 ? 137.903 150.074 138.085 1.00 42.72 326 PHE A O 1
ATOM 3883 N N . GLY A 1 327 ? 135.962 150.764 138.977 1.00 42.64 327 GLY A N 1
ATOM 3884 C CA . GLY A 1 327 ? 135.219 149.695 138.327 1.00 38.67 327 GLY A CA 1
ATOM 3885 C C . GLY A 1 327 ? 135.688 148.321 138.751 1.00 44.61 327 GLY A C 1
ATOM 3886 O O . GLY A 1 327 ? 135.746 147.402 137.924 1.00 49.17 327 GLY A O 1
ATOM 3890 N N . ALA A 1 328 ? 136.024 148.160 140.030 1.00 49.46 328 ALA A N 1
ATOM 3891 C CA . ALA A 1 328 ? 136.617 146.931 140.555 1.00 47.85 328 ALA A CA 1
ATOM 3892 C C . ALA A 1 328 ? 135.838 146.493 141.788 1.00 49.76 328 ALA A C 1
ATOM 3893 O O . ALA A 1 328 ? 136.279 146.713 142.924 1.00 55.19 328 ALA A O 1
ATOM 3900 N N . PRO A 1 329 ? 134.667 145.874 141.604 1.00 41.01 329 PRO A N 1
ATOM 3901 C CA . PRO A 1 329 ? 133.919 145.401 142.782 1.00 46.39 329 PRO A CA 1
ATOM 3902 C C . PRO A 1 329 ? 134.716 144.441 143.647 1.00 47.62 329 PRO A C 1
ATOM 3903 O O . PRO A 1 329 ? 134.720 144.576 144.878 1.00 50.92 329 PRO A O 1
ATOM 3914 N N . ILE A 1 330 ? 135.411 143.481 143.034 1.00 42.62 330 ILE A N 1
ATOM 3915 C CA . ILE A 1 330 ? 136.282 142.596 143.803 1.00 47.31 330 ILE A CA 1
ATOM 3916 C C . ILE A 1 330 ? 137.418 143.397 144.423 1.00 49.20 330 ILE A C 1
ATOM 3917 O O . ILE A 1 330 ? 137.764 143.212 145.597 1.00 47.40 330 ILE A O 1
ATOM 3933 N N . GLY A 1 331 ? 138.017 144.296 143.641 1.00 49.96 331 GLY A N 1
ATOM 3934 C CA . GLY A 1 331 ? 139.047 145.163 144.184 1.00 44.66 331 GLY A CA 1
ATOM 3935 C C . GLY A 1 331 ? 138.527 146.046 145.300 1.00 44.28 331 GLY A C 1
ATOM 3936 O O . GLY A 1 331 ? 139.224 146.291 146.286 1.00 51.31 331 GLY A O 1
ATOM 3940 N N . GLY A 1 332 ? 137.293 146.534 145.164 1.00 41.59 332 GLY A N 1
ATOM 3941 C CA . GLY A 1 332 ? 136.709 147.336 146.226 1.00 42.54 332 GLY A CA 1
ATOM 3942 C C . GLY A 1 332 ? 136.511 146.549 147.506 1.00 41.80 332 GLY A C 1
ATOM 3943 O O . GLY A 1 332 ? 136.811 147.036 148.599 1.00 45.78 332 GLY A O 1
ATOM 3947 N N . VAL A 1 333 ? 136.010 145.318 147.388 1.00 40.29 333 VAL A N 1
ATOM 3948 C CA . VAL A 1 333 ? 135.836 144.476 148.569 1.00 46.44 333 VAL A CA 1
ATOM 3949 C C . VAL A 1 333 ? 137.184 144.193 149.218 1.00 44.65 333 VAL A C 1
ATOM 3950 O O . VAL A 1 333 ? 137.320 144.231 150.448 1.00 46.39 333 VAL A O 1
ATOM 3963 N N . LEU A 1 334 ? 138.201 143.896 148.405 1.00 35.15 334 LEU A N 1
ATOM 3964 C CA . LEU A 1 334 ? 139.523 143.616 148.955 1.00 43.35 334 LEU A CA 1
ATOM 3965 C C . LEU A 1 334 ? 140.103 144.841 149.652 1.00 45.26 334 LEU A C 1
ATOM 3966 O O . LEU A 1 334 ? 140.702 144.727 150.727 1.00 49.86 334 LEU A O 1
ATOM 3982 N N . PHE A 1 335 ? 139.939 146.024 149.054 1.00 40.69 335 PHE A N 1
ATOM 3983 C CA . PHE A 1 335 ? 140.416 147.245 149.693 1.00 43.59 335 PHE A CA 1
ATOM 3984 C C . PHE A 1 335 ? 139.699 147.480 151.014 1.00 42.51 335 PHE A C 1
ATOM 3985 O O . PHE A 1 335 ? 140.326 147.852 152.013 1.00 43.73 335 PHE A O 1
ATOM 4002 N N . SER A 1 336 ? 138.381 147.273 151.038 1.00 41.56 336 SER A N 1
ATOM 4003 C CA . SER A 1 336 ? 137.633 147.449 152.277 1.00 41.95 336 SER A CA 1
ATOM 4004 C C . SER A 1 336 ? 138.139 146.496 153.351 1.00 44.82 336 SER A C 1
ATOM 4005 O O . SER A 1 336 ? 138.362 146.896 154.498 1.00 49.48 336 SER A O 1
ATOM 4013 N N . LEU A 1 337 ? 138.346 145.229 152.987 1.00 43.45 337 LEU A N 1
ATOM 4014 C CA . LEU A 1 337 ? 138.805 144.244 153.960 1.00 44.71 337 LEU A CA 1
ATOM 4015 C C . LEU A 1 337 ? 140.203 144.575 154.470 1.00 45.10 337 LEU A C 1
ATOM 4016 O O . LEU A 1 337 ? 140.486 144.432 155.665 1.00 51.41 337 LEU A O 1
ATOM 4032 N N . GLU A 1 338 ? 141.091 145.019 153.581 1.00 47.81 338 GLU A N 1
ATOM 4033 C CA . GLU A 1 338 ? 142.505 145.134 153.912 1.00 45.73 338 GLU A CA 1
ATOM 4034 C C . GLU A 1 338 ? 142.883 146.480 154.517 1.00 49.75 338 GLU A C 1
ATOM 4035 O O . GLU A 1 338 ? 143.804 146.536 155.341 1.00 56.77 338 GLU A O 1
ATOM 4047 N N . GLU A 1 339 ? 142.206 147.562 154.139 1.00 46.41 339 GLU A N 1
ATOM 4048 C CA . GLU A 1 339 ? 142.659 148.908 154.472 1.00 45.99 339 GLU A CA 1
ATOM 4049 C C . GLU A 1 339 ? 141.778 149.616 155.489 1.00 48.73 339 GLU A C 1
ATOM 4050 O O . GLU A 1 339 ? 142.276 150.065 156.526 1.00 49.75 339 GLU A O 1
ATOM 4062 N N . VAL A 1 340 ? 140.476 149.730 155.229 1.00 42.42 340 VAL A N 1
ATOM 4063 C CA . VAL A 1 340 ? 139.630 150.629 156.007 1.00 44.18 340 VAL A CA 1
ATOM 4064 C C . VAL A 1 340 ? 138.798 149.921 157.075 1.00 45.23 340 VAL A C 1
ATOM 4065 O O . VAL A 1 340 ? 138.402 150.568 158.057 1.00 48.47 340 VAL A O 1
ATOM 4078 N N . SER A 1 341 ? 138.527 148.627 156.924 1.00 37.69 341 SER A N 1
ATOM 4079 C CA . SER A 1 341 ? 137.653 147.910 157.849 1.00 40.06 341 SER A CA 1
ATOM 4080 C C . SER A 1 341 ? 138.495 147.309 158.969 1.00 47.13 341 SER A C 1
ATOM 4081 O O . SER A 1 341 ? 139.261 146.367 158.742 1.00 46.85 341 SER A O 1
ATOM 4089 N N . TYR A 1 342 ? 138.352 147.855 160.178 1.00 48.44 342 TYR A N 1
ATOM 4090 C CA . TYR A 1 342 ? 139.012 147.259 161.335 1.00 44.60 342 TYR A CA 1
ATOM 4091 C C . TYR A 1 342 ? 138.432 145.884 161.645 1.00 46.39 342 TYR A C 1
ATOM 4092 O O . TYR A 1 342 ? 139.175 144.941 161.940 1.00 47.25 342 TYR A O 1
ATOM 4110 N N . TYR A 1 343 ? 137.108 145.755 161.584 1.00 44.63 343 TYR A N 1
ATOM 4111 C CA . TYR A 1 343 ? 136.417 144.484 161.761 1.00 46.37 343 TYR A CA 1
ATOM 4112 C C . TYR A 1 343 ? 135.572 144.214 160.526 1.00 51.12 343 TYR A C 1
ATOM 4113 O O . TYR A 1 343 ? 134.781 145.069 160.113 1.00 50.69 343 TYR A O 1
ATOM 4131 N N . PHE A 1 344 ? 135.739 143.030 159.938 1.00 53.71 344 PHE A N 1
ATOM 4132 C CA . PHE A 1 344 ? 135.046 142.651 158.708 1.00 52.86 344 PHE A CA 1
ATOM 4133 C C . PHE A 1 344 ? 134.378 141.297 158.905 1.00 53.95 344 PHE A C 1
ATOM 4134 O O . PHE A 1 344 ? 134.954 140.252 158.570 1.00 55.52 344 PHE A O 1
ATOM 4151 N N . PRO A 1 345 ? 133.164 141.272 159.454 1.00 58.14 345 PRO A N 1
ATOM 4152 C CA . PRO A 1 345 ? 132.440 140.002 159.577 1.00 54.19 345 PRO A CA 1
ATOM 4153 C C . PRO A 1 345 ? 132.223 139.349 158.219 1.00 53.14 345 PRO A C 1
ATOM 4154 O O . PRO A 1 345 ? 132.370 139.972 157.165 1.00 57.01 345 PRO A O 1
ATOM 4165 N N . LEU A 1 346 ? 131.867 138.064 158.258 1.00 53.00 346 LEU A N 1
ATOM 4166 C CA . LEU A 1 346 ? 131.714 137.298 157.025 1.00 54.14 346 LEU A CA 1
ATOM 4167 C C . LEU A 1 346 ? 130.592 137.860 156.159 1.00 52.78 346 LEU A C 1
ATOM 4168 O O . LEU A 1 346 ? 130.738 137.983 154.937 1.00 56.37 346 LEU A O 1
ATOM 4184 N N . LYS A 1 347 ? 129.460 138.206 156.776 1.00 52.29 347 LYS A N 1
ATOM 4185 C CA . LYS A 1 347 ? 128.333 138.729 156.010 1.00 53.15 347 LYS A CA 1
ATOM 4186 C C . LYS A 1 347 ? 128.704 140.028 155.305 1.00 52.37 347 LYS A C 1
ATOM 4187 O O . LYS A 1 347 ? 128.215 140.309 154.200 1.00 51.18 347 LYS A O 1
ATOM 4206 N N . THR A 1 348 ? 129.552 140.840 155.941 1.00 56.02 348 THR A N 1
ATOM 4207 C CA . THR A 1 348 ? 129.961 142.103 155.342 1.00 58.37 348 THR A CA 1
ATOM 4208 C C . THR A 1 348 ? 130.657 141.877 154.009 1.00 54.96 348 THR A C 1
ATOM 4209 O O . THR A 1 348 ? 130.561 142.711 153.106 1.00 56.48 348 THR A O 1
ATOM 4220 N N . LEU A 1 349 ? 131.355 140.751 153.861 1.00 48.73 349 LEU A N 1
ATOM 4221 C CA . LEU A 1 349 ? 132.018 140.459 152.594 1.00 46.07 349 LEU A CA 1
ATOM 4222 C C . LEU A 1 349 ? 131.015 140.443 151.446 1.00 48.88 349 LEU A C 1
ATOM 4223 O O . LEU A 1 349 ? 131.161 141.178 150.461 1.00 54.87 349 LEU A O 1
ATOM 4239 N N . TRP A 1 350 ? 129.962 139.634 151.577 1.00 38.11 350 TRP A N 1
ATOM 4240 C CA . TRP A 1 350 ? 128.979 139.525 150.507 1.00 44.30 350 TRP A CA 1
ATOM 4241 C C . TRP A 1 350 ? 128.156 140.799 150.378 1.00 43.86 350 TRP A C 1
ATOM 4242 O O . TRP A 1 350 ? 127.799 141.195 149.263 1.00 43.04 350 TRP A O 1
ATOM 4263 N N . ARG A 1 351 ? 127.849 141.460 151.496 1.00 42.31 351 ARG A N 1
ATOM 4264 C CA . ARG A 1 351 ? 127.087 142.703 151.414 1.00 38.20 351 ARG A CA 1
ATOM 4265 C C . ARG A 1 351 ? 127.865 143.765 150.645 1.00 38.08 351 ARG A C 1
ATOM 4266 O O . ARG A 1 351 ? 127.319 144.441 149.763 1.00 48.61 351 ARG A O 1
ATOM 4287 N N . SER A 1 352 ? 129.155 143.912 150.957 1.00 37.98 352 SER A N 1
ATOM 4288 C CA . SER A 1 352 ? 129.999 144.865 150.250 1.00 38.98 352 SER A CA 1
ATOM 4289 C C . SER A 1 352 ? 130.140 144.489 148.785 1.00 39.41 352 SER A C 1
ATOM 4290 O O . SER A 1 352 ? 130.116 145.360 147.909 1.00 48.31 352 SER A O 1
ATOM 4298 N N . PHE A 1 353 ? 130.299 143.196 148.494 1.00 38.98 353 PHE A N 1
ATOM 4299 C CA . PHE A 1 353 ? 130.418 142.773 147.103 1.00 40.73 353 PHE A CA 1
ATOM 4300 C C . PHE A 1 353 ? 129.159 143.122 146.317 1.00 33.41 353 PHE A C 1
ATOM 4301 O O . PHE A 1 353 ? 129.237 143.635 145.194 1.00 39.57 353 PHE A O 1
ATOM 4318 N N . PHE A 1 354 ? 127.987 142.859 146.896 1.00 31.02 354 PHE A N 1
ATOM 4319 C CA . PHE A 1 354 ? 126.734 143.161 146.211 1.00 38.01 354 PHE A CA 1
ATOM 4320 C C . PHE A 1 354 ? 126.571 144.663 146.009 1.00 40.50 354 PHE A C 1
ATOM 4321 O O . PHE A 1 354 ? 126.153 145.120 144.937 1.00 41.20 354 PHE A O 1
ATOM 4338 N N . ALA A 1 355 ? 126.890 145.452 147.038 1.00 39.65 355 ALA A N 1
ATOM 4339 C CA . ALA A 1 355 ? 126.785 146.902 146.914 1.00 38.82 355 ALA A CA 1
ATOM 4340 C C . ALA A 1 355 ? 127.714 147.421 145.825 1.00 37.26 355 ALA A C 1
ATOM 4341 O O . ALA A 1 355 ? 127.335 148.279 145.018 1.00 37.56 355 ALA A O 1
ATOM 4348 N N . ALA A 1 356 ? 128.943 146.904 145.788 1.00 34.56 356 ALA A N 1
ATOM 4349 C CA . ALA A 1 356 ? 129.902 147.318 144.773 1.00 33.42 356 ALA A CA 1
ATOM 4350 C C . ALA A 1 356 ? 129.416 146.950 143.379 1.00 40.11 356 ALA A C 1
ATOM 4351 O O . ALA A 1 356 ? 129.548 147.736 142.435 1.00 43.96 356 ALA A O 1
ATOM 4358 N N . LEU A 1 357 ? 128.857 145.748 143.228 1.00 44.73 357 LEU A N 1
ATOM 4359 C CA . LEU A 1 357 ? 128.345 145.333 141.926 1.00 35.71 357 LEU A CA 1
ATOM 4360 C C . LEU A 1 357 ? 127.201 146.234 141.477 1.00 35.55 357 LEU A C 1
ATOM 4361 O O . LEU A 1 357 ? 127.129 146.634 140.310 1.00 37.41 357 LEU A O 1
ATOM 4377 N N . VAL A 1 358 ? 126.294 146.566 142.398 1.00 40.33 358 VAL A N 1
ATOM 4378 C CA . VAL A 1 358 ? 125.168 147.433 142.051 1.00 37.15 358 VAL A CA 1
ATOM 4379 C C . VAL A 1 358 ? 125.671 148.813 141.644 1.00 34.78 358 VAL A C 1
ATOM 4380 O O . VAL A 1 358 ? 125.198 149.409 140.668 1.00 47.05 358 VAL A O 1
ATOM 4393 N N . ALA A 1 359 ? 126.634 149.346 142.398 1.00 37.72 359 ALA A N 1
ATOM 4394 C CA . ALA A 1 359 ? 127.178 150.663 142.082 1.00 39.23 359 ALA A CA 1
ATOM 4395 C C . ALA A 1 359 ? 127.879 150.655 140.728 1.00 37.98 359 ALA A C 1
ATOM 4396 O O . ALA A 1 359 ? 127.762 151.606 139.946 1.00 49.18 359 ALA A O 1
ATOM 4403 N N . ALA A 1 360 ? 128.621 149.585 140.438 1.00 39.70 360 ALA A N 1
ATOM 4404 C CA . ALA A 1 360 ? 129.282 149.463 139.144 1.00 39.14 360 ALA A CA 1
ATOM 4405 C C . ALA A 1 360 ? 128.260 149.391 138.017 1.00 39.59 360 ALA A C 1
ATOM 4406 O O . ALA A 1 360 ? 128.455 149.975 136.947 1.00 45.92 360 ALA A O 1
ATOM 4413 N N . PHE A 1 361 ? 127.164 148.663 138.239 1.00 41.25 361 PHE A N 1
ATOM 4414 C CA . PHE A 1 361 ? 126.092 148.610 137.250 1.00 36.70 361 PHE A CA 1
ATOM 4415 C C . PHE A 1 361 ? 125.532 150.004 136.995 1.00 40.78 361 PHE A C 1
ATOM 4416 O O . PHE A 1 361 ? 125.333 150.411 135.844 1.00 50.67 361 PHE A O 1
ATOM 4433 N N . VAL A 1 362 ? 125.275 150.755 138.067 1.00 43.28 362 VAL A N 1
ATOM 4434 C CA . VAL A 1 362 ? 124.721 152.098 137.914 1.00 43.51 362 VAL A CA 1
ATOM 4435 C C . VAL A 1 362 ? 125.688 152.980 137.132 1.00 42.97 362 VAL A C 1
ATOM 4436 O O . VAL A 1 362 ? 125.286 153.736 136.239 1.00 47.64 362 VAL A O 1
ATOM 4449 N N . LEU A 1 363 ? 126.980 152.899 137.459 1.00 34.45 363 LEU A N 1
ATOM 4450 C CA . LEU A 1 363 ? 127.971 153.690 136.736 1.00 39.21 363 LEU A CA 1
ATOM 4451 C C . LEU A 1 363 ? 128.015 153.302 135.263 1.00 46.92 363 LEU A C 1
ATOM 4452 O O . LEU A 1 363 ? 128.090 154.170 134.385 1.00 49.40 363 LEU A O 1
ATOM 4468 N N . ARG A 1 364 ? 127.970 152.001 134.972 1.00 59.50 364 ARG A N 1
ATOM 4469 C CA . ARG A 1 364 ? 127.967 151.522 133.597 1.00 54.66 364 ARG A CA 1
ATOM 4470 C C . ARG A 1 364 ? 126.704 151.912 132.845 1.00 53.80 364 ARG A C 1
ATOM 4471 O O . ARG A 1 364 ? 126.722 151.940 131.610 1.00 59.32 364 ARG A O 1
ATOM 4492 N N . SER A 1 365 ? 125.614 152.204 133.550 1.00 50.42 365 SER A N 1
ATOM 4493 C CA . SER A 1 365 ? 124.376 152.637 132.920 1.00 48.28 365 SER A CA 1
ATOM 4494 C C . SER A 1 365 ? 124.287 154.150 132.766 1.00 48.16 365 SER A C 1
ATOM 4495 O O . SER A 1 365 ? 123.309 154.642 132.195 1.00 52.24 365 SER A O 1
ATOM 4503 N N . ILE A 1 366 ? 125.278 154.897 133.255 1.00 48.47 366 ILE A N 1
ATOM 4504 C CA . ILE A 1 366 ? 125.244 156.355 133.202 1.00 51.41 366 ILE A CA 1
ATOM 4505 C C . ILE A 1 366 ? 126.470 156.879 132.466 1.00 52.30 366 ILE A C 1
ATOM 4506 O O . ILE A 1 366 ? 126.349 157.549 131.435 1.00 57.23 366 ILE A O 1
ATOM 4522 N N . ASN A 1 367 ? 127.657 156.579 132.993 1.00 60.91 367 ASN A N 1
ATOM 4523 C CA . ASN A 1 367 ? 128.879 157.162 132.441 1.00 63.47 367 ASN A CA 1
ATOM 4524 C C . ASN A 1 367 ? 129.080 156.819 130.972 1.00 65.55 367 ASN A C 1
ATOM 4525 O O . ASN A 1 367 ? 129.358 157.736 130.180 1.00 65.15 367 ASN A O 1
ATOM 4536 N N . PRO A 1 368 ? 128.969 155.563 130.539 1.00 69.08 368 PRO A N 1
ATOM 4537 C CA . PRO A 1 368 ? 129.166 155.260 129.113 1.00 69.59 368 PRO A CA 1
ATOM 4538 C C . PRO A 1 368 ? 128.180 156.026 128.245 1.00 70.16 368 PRO A C 1
ATOM 4539 O O . PRO A 1 368 ? 126.964 155.842 128.340 1.00 72.05 368 PRO A O 1
ATOM 4550 N N . PHE A 1 369 ? 128.717 156.893 127.394 1.00 71.88 369 PHE A N 1
ATOM 4551 C CA . PHE A 1 369 ? 127.897 157.714 126.513 1.00 72.56 369 PHE A CA 1
ATOM 4552 C C . PHE A 1 369 ? 128.762 158.399 125.462 1.00 71.93 369 PHE A C 1
ATOM 4553 O O . PHE A 1 369 ? 129.989 158.304 125.497 1.00 68.45 369 PHE A O 1
ATOM 4557 N N . LEU A 1 374 ? 133.997 147.664 128.681 1.00 73.18 374 LEU A N 1
ATOM 4558 C CA . LEU A 1 374 ? 133.621 147.286 130.038 1.00 77.34 374 LEU A CA 1
ATOM 4559 C C . LEU A 1 374 ? 134.733 147.613 131.031 1.00 78.15 374 LEU A C 1
ATOM 4560 O O . LEU A 1 374 ? 134.704 147.163 132.177 1.00 77.13 374 LEU A O 1
ATOM 4563 N N . VAL A 1 375 ? 135.714 148.398 130.587 1.00 74.83 375 VAL A N 1
ATOM 4564 C CA . VAL A 1 375 ? 136.847 148.785 131.417 1.00 74.82 375 VAL A CA 1
ATOM 4565 C C . VAL A 1 375 ? 137.244 150.211 131.064 1.00 75.18 375 VAL A C 1
ATOM 4566 O O . VAL A 1 375 ? 137.135 150.639 129.911 1.00 75.04 375 VAL A O 1
ATOM 4579 N N . LEU A 1 376 ? 137.710 150.950 132.072 1.00 71.45 376 LEU A N 1
ATOM 4580 C CA . LEU A 1 376 ? 138.097 152.341 131.861 1.00 73.06 376 LEU A CA 1
ATOM 4581 C C . LEU A 1 376 ? 139.475 152.436 131.214 1.00 72.69 376 LEU A C 1
ATOM 4582 O O . LEU A 1 376 ? 139.617 152.962 130.104 1.00 71.10 376 LEU A O 1
ATOM 4598 N N . PHE A 1 377 ? 140.503 151.930 131.893 1.00 67.37 377 PHE A N 1
ATOM 4599 C CA . PHE A 1 377 ? 141.866 151.945 131.361 1.00 68.01 377 PHE A CA 1
ATOM 4600 C C . PHE A 1 377 ? 142.146 150.658 130.583 1.00 67.47 377 PHE A C 1
ATOM 4601 O O . PHE A 1 377 ? 143.065 149.897 130.881 1.00 68.61 377 PHE A O 1
ATOM 4618 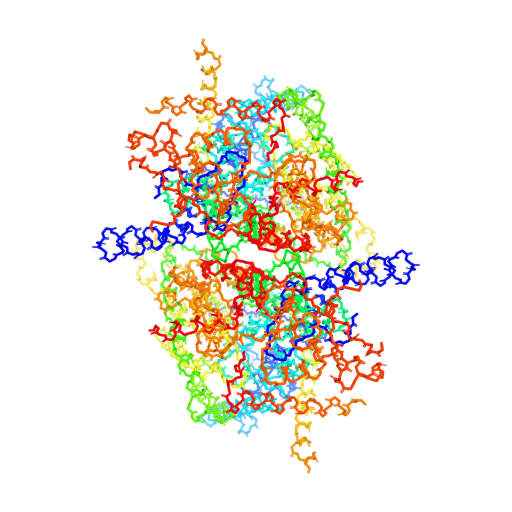N N . TYR A 1 378 ? 141.321 150.423 129.565 1.00 73.16 378 TYR A N 1
ATOM 4619 C CA . TYR A 1 378 ? 141.504 149.253 128.719 1.00 74.27 378 TYR A CA 1
ATOM 4620 C C . TYR A 1 378 ? 142.846 149.327 128.003 1.00 75.90 378 TYR A C 1
ATOM 4621 O O . TYR A 1 378 ? 143.261 150.389 127.531 1.00 78.62 378 TYR A O 1
ATOM 4639 N N . VAL A 1 379 ? 143.528 148.186 127.924 1.00 68.88 379 VAL A N 1
ATOM 4640 C CA . VAL A 1 379 ? 144.827 148.092 127.273 1.00 72.45 379 VAL A CA 1
ATOM 4641 C C . VAL A 1 379 ? 144.814 146.905 126.323 1.00 72.91 379 VAL A C 1
ATOM 4642 O O . VAL A 1 379 ? 144.046 145.952 126.496 1.00 72.49 379 VAL A O 1
ATOM 4655 N N . GLU A 1 380 ? 145.676 146.968 125.307 1.00 81.45 380 GLU A N 1
ATOM 4656 C CA . GLU A 1 380 ? 145.819 145.890 124.324 1.00 82.73 380 GLU A CA 1
ATOM 4657 C C . GLU A 1 380 ? 147.312 145.666 124.087 1.00 83.42 380 GLU A C 1
ATOM 4658 O O . GLU A 1 380 ? 147.905 146.269 123.189 1.00 83.86 380 GLU A O 1
ATOM 4670 N N . TYR A 1 381 ? 147.912 144.795 124.896 1.00 74.09 381 TYR A N 1
ATOM 4671 C CA . TYR A 1 381 ? 149.297 144.367 124.708 1.00 75.98 381 TYR A CA 1
ATOM 4672 C C . TYR A 1 381 ? 149.261 143.009 124.017 1.00 77.52 381 TYR A C 1
ATOM 4673 O O . TYR A 1 381 ? 149.059 141.977 124.660 1.00 77.98 381 TYR A O 1
ATOM 4691 N N . HIS A 1 382 ? 149.457 143.013 122.696 1.00 91.72 382 HIS A N 1
ATOM 4692 C CA . HIS A 1 382 ? 149.383 141.768 121.938 1.00 92.39 382 HIS A CA 1
ATOM 4693 C C . HIS A 1 382 ? 150.465 140.789 122.376 1.00 91.63 382 HIS A C 1
ATOM 4694 O O . HIS A 1 382 ? 150.201 139.592 122.537 1.00 92.49 382 HIS A O 1
ATOM 4708 N N . THR A 1 383 ? 151.683 141.274 122.572 1.00 87.90 383 THR A N 1
ATOM 4709 C CA . THR A 1 383 ? 152.779 140.396 122.959 1.00 89.28 383 THR A CA 1
ATOM 4710 C C . THR A 1 383 ? 152.625 139.984 124.421 1.00 89.77 383 THR A C 1
ATOM 4711 O O . THR A 1 383 ? 152.477 140.852 125.289 1.00 88.10 383 THR A O 1
ATOM 4722 N N . PRO A 1 384 ? 152.650 138.689 124.736 1.00 84.12 384 PRO A N 1
ATOM 4723 C CA . PRO A 1 384 ? 152.626 138.287 126.147 1.00 82.74 384 PRO A CA 1
ATOM 4724 C C . PRO A 1 384 ? 153.900 138.717 126.857 1.00 82.37 384 PRO A C 1
ATOM 4725 O O . PRO A 1 384 ? 154.981 138.758 126.263 1.00 82.93 384 PRO A O 1
ATOM 4736 N N . TRP A 1 385 ? 153.765 139.040 128.140 1.00 71.22 385 TRP A N 1
ATOM 4737 C CA . TRP A 1 385 ? 154.918 139.472 128.917 1.00 67.17 385 TRP A CA 1
ATOM 4738 C C . TRP A 1 385 ? 155.918 138.331 129.061 1.00 66.79 385 TRP A C 1
ATOM 4739 O O . TRP A 1 385 ? 155.545 137.181 129.308 1.00 66.46 385 TRP A O 1
ATOM 4760 N N . TYR A 1 386 ? 157.196 138.657 128.902 1.00 76.90 386 TYR A N 1
ATOM 4761 C CA . TYR A 1 386 ? 158.274 137.683 128.971 1.00 78.15 386 TYR A CA 1
ATOM 4762 C C . TYR A 1 386 ? 158.908 137.682 130.358 1.00 81.89 386 TYR A C 1
ATOM 4763 O O . TYR A 1 386 ? 158.777 138.634 131.131 1.00 83.71 386 TYR A O 1
ATOM 4781 N N . LEU A 1 387 ? 159.604 136.585 130.664 1.00 80.79 387 LEU A N 1
ATOM 4782 C CA . LEU A 1 387 ? 160.145 136.403 132.007 1.00 76.52 387 LEU A CA 1
ATOM 4783 C C . LEU A 1 387 ? 161.198 137.456 132.335 1.00 77.05 387 LEU A C 1
ATOM 4784 O O . LEU A 1 387 ? 161.206 138.009 133.440 1.00 80.14 387 LEU A O 1
ATOM 4800 N N . PHE A 1 388 ? 162.098 137.747 131.391 1.00 76.66 388 PHE A N 1
ATOM 4801 C CA . PHE A 1 388 ? 163.156 138.712 131.673 1.00 76.90 388 PHE A CA 1
ATOM 4802 C C . PHE A 1 388 ? 162.585 140.096 131.950 1.00 76.46 388 PHE A C 1
ATOM 4803 O O . PHE A 1 388 ? 163.192 140.882 132.688 1.00 77.04 388 PHE A O 1
ATOM 4820 N N . GLU A 1 389 ? 161.412 140.404 131.391 1.00 70.23 389 GLU A N 1
ATOM 4821 C CA . GLU A 1 389 ? 160.785 141.693 131.652 1.00 66.74 389 GLU A CA 1
ATOM 4822 C C . GLU A 1 389 ? 160.476 141.882 133.129 1.00 67.13 389 GLU A C 1
ATOM 4823 O O . GLU A 1 389 ? 160.256 143.016 133.566 1.00 69.35 389 GLU A O 1
ATOM 4835 N N . LEU A 1 390 ? 160.456 140.797 133.906 1.00 61.05 390 LEU A N 1
ATOM 4836 C CA . LEU A 1 390 ? 160.290 140.928 135.349 1.00 56.47 390 LEU A CA 1
ATOM 4837 C C . LEU A 1 390 ? 161.398 141.782 135.952 1.00 56.48 390 LEU A C 1
ATOM 4838 O O . LEU A 1 390 ? 161.151 142.572 136.870 1.00 65.57 390 LEU A O 1
ATOM 4854 N N . PHE A 1 391 ? 162.627 141.636 135.454 1.00 52.10 391 PHE A N 1
ATOM 4855 C CA . PHE A 1 391 ? 163.736 142.398 136.026 1.00 51.97 391 PHE A CA 1
ATOM 4856 C C . PHE A 1 391 ? 163.524 143.899 135.896 1.00 52.38 391 PHE A C 1
ATOM 4857 O O . PHE A 1 391 ? 163.653 144.608 136.910 1.00 55.96 391 PHE A O 1
ATOM 4874 N N . PRO A 1 392 ? 163.212 144.454 134.719 1.00 57.28 392 PRO A N 1
ATOM 4875 C CA . PRO A 1 392 ? 162.821 145.873 134.685 1.00 56.13 392 PRO A CA 1
ATOM 4876 C C . PRO A 1 392 ? 161.632 146.184 135.576 1.00 53.04 392 PRO A C 1
ATOM 4877 O O . PRO A 1 392 ? 161.628 147.214 136.260 1.00 54.29 392 PRO A O 1
ATOM 4888 N N . PHE A 1 393 ? 160.628 145.304 135.608 1.00 45.68 393 PHE A N 1
ATOM 4889 C CA . PHE A 1 393 ? 159.463 145.549 136.451 1.00 44.03 393 PHE A CA 1
ATOM 4890 C C . PHE A 1 393 ? 159.876 145.690 137.909 1.00 50.37 393 PHE A C 1
ATOM 4891 O O . PHE A 1 393 ? 159.449 146.621 138.602 1.00 58.61 393 PHE A O 1
ATOM 4908 N N . ILE A 1 394 ? 160.736 144.787 138.384 1.00 45.96 394 ILE A N 1
ATOM 4909 C CA . ILE A 1 394 ? 161.241 144.899 139.748 1.00 41.52 394 ILE A CA 1
ATOM 4910 C C . ILE A 1 394 ? 161.912 146.251 139.944 1.00 45.61 394 ILE A C 1
ATOM 4911 O O . ILE A 1 394 ? 161.740 146.902 140.982 1.00 52.10 394 ILE A O 1
ATOM 4927 N N . LEU A 1 395 ? 162.673 146.704 138.944 1.00 45.98 395 LEU A N 1
ATOM 4928 C CA . LEU A 1 395 ? 163.285 148.024 139.036 1.00 42.79 395 LEU A CA 1
ATOM 4929 C C . LEU A 1 395 ? 162.224 149.093 139.256 1.00 38.60 395 LEU A C 1
ATOM 4930 O O . LEU A 1 395 ? 162.384 149.969 140.116 1.00 44.46 395 LEU A O 1
ATOM 4946 N N . LEU A 1 396 ? 161.119 149.025 138.509 1.00 37.29 396 LEU A N 1
ATOM 4947 C CA . LEU A 1 396 ? 160.028 149.963 138.741 1.00 39.15 396 LEU A CA 1
ATOM 4948 C C . LEU A 1 396 ? 159.553 149.883 140.184 1.00 39.64 396 LEU A C 1
ATOM 4949 O O . LEU A 1 396 ? 159.322 150.913 140.829 1.00 42.09 396 LEU A O 1
ATOM 4965 N N . GLY A 1 397 ? 159.432 148.667 140.718 1.00 38.79 397 GLY A N 1
ATOM 4966 C CA . GLY A 1 397 ? 159.094 148.526 142.123 1.00 27.29 397 GLY A CA 1
ATOM 4967 C C . GLY A 1 397 ? 160.064 149.273 143.015 1.00 29.45 397 GLY A C 1
ATOM 4968 O O . GLY A 1 397 ? 159.653 149.986 143.936 1.00 40.22 397 GLY A O 1
ATOM 4972 N N . VAL A 1 398 ? 161.363 149.151 142.733 1.00 30.03 398 VAL A N 1
ATOM 4973 C CA . VAL A 1 398 ? 162.354 149.889 143.507 1.00 25.78 398 VAL A CA 1
ATOM 4974 C C . VAL A 1 398 ? 162.061 151.380 143.440 1.00 35.75 398 VAL A C 1
ATOM 4975 O O . VAL A 1 398 ? 162.164 152.096 144.443 1.00 44.33 398 VAL A O 1
ATOM 4988 N N . PHE A 1 399 ? 161.689 151.873 142.257 1.00 33.53 399 PHE A N 1
ATOM 4989 C CA . PHE A 1 399 ? 161.259 153.262 142.147 1.00 25.25 399 PHE A CA 1
ATOM 4990 C C . PHE A 1 399 ? 159.970 153.490 142.925 1.00 25.67 399 PHE A C 1
ATOM 4991 O O . PHE A 1 399 ? 159.860 154.450 143.698 1.00 35.14 399 PHE A O 1
ATOM 5008 N N . GLY A 1 400 ? 158.997 152.590 142.765 1.00 30.12 400 GLY A N 1
ATOM 5009 C CA . GLY A 1 400 ? 157.692 152.814 143.368 1.00 25.49 400 GLY A CA 1
ATOM 5010 C C . GLY A 1 400 ? 157.777 153.010 144.868 1.00 34.43 400 GLY A C 1
ATOM 5011 O O . GLY A 1 400 ? 157.170 153.928 145.424 1.00 37.78 400 GLY A O 1
ATOM 5015 N N . GLY A 1 401 ? 158.534 152.146 145.544 1.00 37.02 401 GLY A N 1
ATOM 5016 C CA . GLY A 1 401 ? 158.774 152.353 146.960 1.00 26.14 401 GLY A CA 1
ATOM 5017 C C . GLY A 1 401 ? 159.600 153.596 147.229 1.00 26.49 401 GLY A C 1
ATOM 5018 O O . GLY A 1 401 ? 159.272 154.389 148.117 1.00 37.66 401 GLY A O 1
ATOM 5022 N N . LEU A 1 402 ? 160.662 153.802 146.446 1.00 31.13 402 LEU A N 1
ATOM 5023 C CA . LEU A 1 402 ? 161.591 154.891 146.733 1.00 28.56 402 LEU A CA 1
ATOM 5024 C C . LEU A 1 402 ? 160.872 156.233 146.731 1.00 25.54 402 LEU A C 1
ATOM 5025 O O . LEU A 1 402 ? 161.072 157.060 147.628 1.00 30.30 402 LEU A O 1
ATOM 5041 N N . TRP A 1 403 ? 160.028 156.470 145.727 1.00 23.90 403 TRP A N 1
ATOM 5042 C CA . TRP A 1 403 ? 159.195 157.665 145.741 1.00 31.70 403 TRP A CA 1
ATOM 5043 C C . TRP A 1 403 ? 158.203 157.615 146.896 1.00 28.80 403 TRP A C 1
ATOM 5044 O O . TRP A 1 403 ? 158.070 158.579 147.660 1.00 32.34 403 TRP A O 1
ATOM 5065 N N . GLY A 1 404 ? 157.522 156.481 147.057 1.00 28.77 404 GLY A N 1
ATOM 5066 C CA . GLY A 1 404 ? 156.496 156.345 148.071 1.00 25.51 404 GLY A CA 1
ATOM 5067 C C . GLY A 1 404 ? 156.962 156.823 149.428 1.00 31.51 404 GLY A C 1
ATOM 5068 O O . GLY A 1 404 ? 156.443 157.811 149.959 1.00 44.73 404 GLY A O 1
ATOM 5072 N N . ALA A 1 405 ? 157.967 156.144 149.985 1.00 23.01 405 ALA A N 1
ATOM 5073 C CA . ALA A 1 405 ? 158.519 156.563 151.267 1.00 24.24 405 ALA A CA 1
ATOM 5074 C C . ALA A 1 405 ? 158.873 158.042 151.241 1.00 30.12 405 ALA A C 1
ATOM 5075 O O . ALA A 1 405 ? 158.507 158.799 152.148 1.00 39.80 405 ALA A O 1
ATOM 5082 N N . PHE A 1 406 ? 159.563 158.481 150.184 1.00 29.73 406 PHE A N 1
ATOM 5083 C CA . PHE A 1 406 ? 159.926 159.889 150.076 1.00 24.54 406 PHE A CA 1
ATOM 5084 C C . PHE A 1 406 ? 158.694 160.768 150.227 1.00 28.84 406 PHE A C 1
ATOM 5085 O O . PHE A 1 406 ? 158.679 161.709 151.030 1.00 35.96 406 PHE A O 1
ATOM 5102 N N . PHE A 1 407 ? 157.630 160.449 149.488 1.00 33.56 407 PHE A N 1
ATOM 5103 C CA . PHE A 1 407 ? 156.398 161.218 149.609 1.00 30.20 407 PHE A CA 1
ATOM 5104 C C . PHE A 1 407 ? 155.910 161.220 151.050 1.00 30.37 407 PHE A C 1
ATOM 5105 O O . PHE A 1 407 ? 155.579 162.274 151.606 1.00 37.42 407 PHE A O 1
ATOM 5122 N N . ILE A 1 408 ? 155.896 160.046 151.685 1.00 29.28 408 ILE A N 1
ATOM 5123 C CA . ILE A 1 408 ? 155.466 159.967 153.077 1.00 30.70 408 ILE A CA 1
ATOM 5124 C C . ILE A 1 408 ? 156.349 160.850 153.945 1.00 30.57 408 ILE A C 1
ATOM 5125 O O . ILE A 1 408 ? 155.873 161.505 154.879 1.00 40.65 408 ILE A O 1
ATOM 5141 N N . ARG A 1 409 ? 157.650 160.884 153.651 1.00 30.46 409 ARG A N 1
ATOM 5142 C CA . ARG A 1 409 ? 158.547 161.764 154.388 1.00 25.53 409 ARG A CA 1
ATOM 5143 C C . ARG A 1 409 ? 158.378 163.219 153.974 1.00 33.26 409 ARG A C 1
ATOM 5144 O O . ARG A 1 409 ? 158.577 164.119 154.798 1.00 41.55 409 ARG A O 1
ATOM 5165 N N . ALA A 1 410 ? 158.010 163.470 152.717 1.00 38.32 410 ALA A N 1
ATOM 5166 C CA . ALA A 1 410 ? 157.894 164.842 152.235 1.00 23.36 410 ALA A CA 1
ATOM 5167 C C . ALA A 1 410 ? 156.543 165.446 152.603 1.00 31.57 410 ALA A C 1
ATOM 5168 O O . ALA A 1 410 ? 156.473 166.435 153.340 1.00 37.53 410 ALA A O 1
ATOM 5175 N N . ASN A 1 411 ? 155.457 164.846 152.109 1.00 35.75 411 ASN A N 1
ATOM 5176 C CA . ASN A 1 411 ? 154.128 165.406 152.334 1.00 32.78 411 ASN A CA 1
ATOM 5177 C C . ASN A 1 411 ? 153.879 165.647 153.816 1.00 34.64 411 ASN A C 1
ATOM 5178 O O . ASN A 1 411 ? 153.487 166.747 154.223 1.00 41.04 411 ASN A O 1
ATOM 5189 N N . ILE A 1 412 ? 154.123 164.630 154.645 1.00 29.74 412 ILE A N 1
ATOM 5190 C CA . ILE A 1 412 ? 153.939 164.790 156.084 1.00 30.61 412 ILE A CA 1
ATOM 5191 C C . ILE A 1 412 ? 154.766 165.965 156.588 1.00 32.28 412 ILE A C 1
ATOM 5192 O O . ILE A 1 412 ? 154.262 166.842 157.300 1.00 43.20 412 ILE A O 1
ATOM 5208 N N . ALA A 1 413 ? 156.043 166.014 156.199 1.00 34.61 413 ALA A N 1
ATOM 5209 C CA . ALA A 1 413 ? 156.895 167.122 156.614 1.00 27.40 413 ALA A CA 1
ATOM 5210 C C . ALA A 1 413 ? 156.273 168.456 156.230 1.00 32.33 413 ALA A C 1
ATOM 5211 O O . ALA A 1 413 ? 156.346 169.429 156.990 1.00 38.42 413 ALA A O 1
ATOM 5218 N N . TRP A 1 414 ? 155.655 168.521 155.050 1.00 38.65 414 TRP A N 1
ATOM 5219 C CA . TRP A 1 414 ? 154.933 169.729 154.666 1.00 34.14 414 TRP A CA 1
ATOM 5220 C C . TRP A 1 414 ? 153.659 169.882 155.487 1.00 37.84 414 TRP A C 1
ATOM 5221 O O . TRP A 1 414 ? 153.379 170.960 156.023 1.00 44.13 414 TRP A O 1
ATOM 5242 N N . CYS A 1 415 ? 152.886 168.801 155.617 1.00 35.62 415 CYS A N 1
ATOM 5243 C CA . CYS A 1 415 ? 151.602 168.890 156.305 1.00 33.82 415 CYS A CA 1
ATOM 5244 C C . CYS A 1 415 ? 151.790 169.332 157.750 1.00 40.87 415 CYS A C 1
ATOM 5245 O O . CYS A 1 415 ? 151.088 170.227 158.235 1.00 43.01 415 CYS A O 1
ATOM 5253 N N . ARG A 1 416 ? 152.752 168.725 158.449 1.00 41.28 416 ARG A N 1
ATOM 5254 C CA . ARG A 1 416 ? 153.057 169.158 159.807 1.00 37.30 416 ARG A CA 1
ATOM 5255 C C . ARG A 1 416 ? 153.365 170.648 159.839 1.00 42.45 416 ARG A C 1
ATOM 5256 O O . ARG A 1 416 ? 152.918 171.365 160.742 1.00 52.14 416 ARG A O 1
ATOM 5277 N N . ARG A 1 417 ? 154.109 171.136 158.845 1.00 44.52 417 ARG A N 1
ATOM 5278 C CA . ARG A 1 417 ? 154.409 172.561 158.788 1.00 42.60 417 ARG A CA 1
ATOM 5279 C C . ARG A 1 417 ? 153.128 173.379 158.698 1.00 46.41 417 ARG A C 1
ATOM 5280 O O . ARG A 1 417 ? 153.001 174.420 159.353 1.00 53.86 417 ARG A O 1
ATOM 5301 N N . ARG A 1 418 ? 152.161 172.920 157.900 1.00 47.07 418 ARG A N 1
ATOM 5302 C CA . ARG A 1 418 ? 150.891 173.631 157.809 1.00 45.25 418 ARG A CA 1
ATOM 5303 C C . ARG A 1 418 ? 150.221 173.724 159.173 1.00 53.75 418 ARG A C 1
ATOM 5304 O O . ARG A 1 418 ? 149.511 174.695 159.460 1.00 58.15 418 ARG A O 1
ATOM 5325 N N . LYS A 1 419 ? 150.434 172.722 160.028 1.00 47.97 419 LYS A N 1
ATOM 5326 C CA . LYS A 1 419 ? 149.852 172.738 161.363 1.00 43.37 419 LYS A CA 1
ATOM 5327 C C . LYS A 1 419 ? 150.705 173.503 162.367 1.00 47.21 419 LYS A C 1
ATOM 5328 O O . LYS A 1 419 ? 150.238 173.762 163.481 1.00 53.65 419 LYS A O 1
ATOM 5347 N N . SER A 1 420 ? 151.935 173.869 162.003 1.00 49.66 420 SER A N 1
ATOM 5348 C CA . SER A 1 420 ? 152.850 174.543 162.915 1.00 52.44 420 SER A CA 1
ATOM 5349 C C . SER A 1 420 ? 153.248 175.939 162.466 1.00 55.11 420 SER A C 1
ATOM 5350 O O . SER A 1 420 ? 153.451 176.809 163.315 1.00 54.66 420 SER A O 1
ATOM 5358 N N . THR A 1 421 ? 153.365 176.177 161.162 1.00 61.57 421 THR A N 1
ATOM 5359 C CA . THR A 1 421 ? 153.779 177.473 160.646 1.00 62.49 421 THR A CA 1
ATOM 5360 C C . THR A 1 421 ? 152.549 178.362 160.456 1.00 60.46 421 THR A C 1
ATOM 5361 O O . THR A 1 421 ? 151.449 178.049 160.919 1.00 61.48 421 THR A O 1
ATOM 5372 N N . LYS A 1 422 ? 152.728 179.492 159.770 1.00 66.61 422 LYS A N 1
ATOM 5373 C CA . LYS A 1 422 ? 151.691 180.504 159.661 1.00 68.57 422 LYS A CA 1
ATOM 5374 C C . LYS A 1 422 ? 150.929 180.438 158.345 1.00 68.99 422 LYS A C 1
ATOM 5375 O O . LYS A 1 422 ? 149.829 180.996 158.258 1.00 69.15 422 LYS A O 1
ATOM 5394 N N . PHE A 1 423 ? 151.479 179.777 157.324 1.00 59.12 423 PHE A N 1
ATOM 5395 C CA . PHE A 1 423 ? 150.777 179.634 156.055 1.00 57.60 423 PHE A CA 1
ATOM 5396 C C . PHE A 1 423 ? 149.556 178.731 156.161 1.00 59.19 423 PHE A C 1
ATOM 5397 O O . PHE A 1 423 ? 148.734 178.719 155.238 1.00 64.07 423 PHE A O 1
ATOM 5414 N N . GLY A 1 424 ? 149.416 177.978 157.254 1.00 55.15 424 GLY A N 1
ATOM 5415 C CA . GLY A 1 424 ? 148.205 177.208 157.473 1.00 54.26 424 GLY A CA 1
ATOM 5416 C C . GLY A 1 424 ? 147.014 178.051 157.875 1.00 56.53 424 GLY A C 1
ATOM 5417 O O . GLY A 1 424 ? 145.873 177.593 157.751 1.00 56.74 424 GLY A O 1
ATOM 5421 N N . LYS A 1 425 ? 147.254 179.273 158.357 1.00 62.32 425 LYS A N 1
ATOM 5422 C CA . LYS A 1 425 ? 146.160 180.173 158.701 1.00 64.30 425 LYS A CA 1
ATOM 5423 C C . LYS A 1 425 ? 145.485 180.761 157.469 1.00 61.17 425 LYS A C 1
ATOM 5424 O O . LYS A 1 425 ? 144.448 181.419 157.602 1.00 64.50 425 LYS A O 1
ATOM 5443 N N . TYR A 1 426 ? 146.046 180.540 156.279 1.00 50.48 426 TYR A N 1
ATOM 5444 C CA . TYR A 1 426 ? 145.513 181.072 155.027 1.00 51.53 426 TYR A CA 1
ATOM 5445 C C . TYR A 1 426 ? 145.303 179.915 154.057 1.00 52.26 426 TYR A C 1
ATOM 5446 O O . TYR A 1 426 ? 146.069 179.740 153.099 1.00 54.00 426 TYR A O 1
ATOM 5464 N N . PRO A 1 427 ? 144.267 179.102 154.278 1.00 49.65 427 PRO A N 1
ATOM 5465 C CA . PRO A 1 427 ? 144.046 177.956 153.381 1.00 49.28 427 PRO A CA 1
ATOM 5466 C C . PRO A 1 427 ? 143.624 178.366 151.982 1.00 48.09 427 PRO A C 1
ATOM 5467 O O . PRO A 1 427 ? 144.084 177.766 151.002 1.00 51.94 427 PRO A O 1
ATOM 5478 N N . VAL A 1 428 ? 142.755 179.371 151.859 1.00 42.36 428 VAL A N 1
ATOM 5479 C CA . VAL A 1 428 ? 142.312 179.812 150.539 1.00 38.64 428 VAL A CA 1
ATOM 5480 C C . VAL A 1 428 ? 143.493 180.345 149.738 1.00 41.24 428 VAL A C 1
ATOM 5481 O O . VAL A 1 428 ? 143.662 180.025 148.555 1.00 52.10 428 VAL A O 1
ATOM 5494 N N . LEU A 1 429 ? 144.327 181.171 150.373 1.00 39.95 429 LEU A N 1
ATOM 5495 C CA . LEU A 1 429 ? 145.495 181.711 149.686 1.00 43.41 429 LEU A CA 1
ATOM 5496 C C . LEU A 1 429 ? 146.459 180.601 149.290 1.00 42.82 429 LEU A C 1
ATOM 5497 O O . LEU A 1 429 ? 147.025 180.624 148.190 1.00 45.03 429 LEU A O 1
ATOM 5513 N N . GLU A 1 430 ? 146.669 179.625 150.176 1.00 37.37 430 GLU A N 1
ATOM 5514 C CA . GLU A 1 430 ? 147.553 178.512 149.848 1.00 35.50 430 GLU A CA 1
ATOM 5515 C C . GLU A 1 430 ? 147.029 177.732 148.651 1.00 39.33 430 GLU A C 1
ATOM 5516 O O . GLU A 1 430 ? 147.793 177.386 147.741 1.00 47.78 430 GLU A O 1
ATOM 5528 N N . VAL A 1 431 ? 145.725 177.447 148.631 1.00 36.33 431 VAL A N 1
ATOM 5529 C CA . VAL A 1 431 ? 145.144 176.709 147.514 1.00 34.59 431 VAL A CA 1
ATOM 5530 C C . VAL A 1 431 ? 145.288 177.505 146.224 1.00 37.90 431 VAL A C 1
ATOM 5531 O O . VAL A 1 431 ? 145.635 176.954 145.172 1.00 42.44 431 VAL A O 1
ATOM 5544 N N . ILE A 1 432 ? 145.024 178.812 146.283 1.00 41.02 432 ILE A N 1
ATOM 5545 C CA . ILE A 1 432 ? 145.122 179.642 145.085 1.00 38.87 432 ILE A CA 1
ATOM 5546 C C . ILE A 1 432 ? 146.553 179.661 144.566 1.00 37.47 432 ILE A C 1
ATOM 5547 O O . ILE A 1 432 ? 146.791 179.549 143.358 1.00 43.52 432 ILE A O 1
ATOM 5563 N N . ILE A 1 433 ? 147.529 179.806 145.465 1.00 33.85 433 ILE A N 1
ATOM 5564 C CA . ILE A 1 433 ? 148.926 179.851 145.045 1.00 33.68 433 ILE A CA 1
ATOM 5565 C C . ILE A 1 433 ? 149.349 178.517 144.443 1.00 38.07 433 ILE A C 1
ATOM 5566 O O . ILE A 1 433 ? 150.050 178.473 143.422 1.00 41.97 433 ILE A O 1
ATOM 5582 N N . VAL A 1 434 ? 148.947 177.408 145.069 1.00 33.95 434 VAL A N 1
ATOM 5583 C CA . VAL A 1 434 ? 149.308 176.094 144.546 1.00 31.17 434 VAL A CA 1
ATOM 5584 C C . VAL A 1 434 ? 148.702 175.892 143.165 1.00 33.93 434 VAL A C 1
ATOM 5585 O O . VAL A 1 434 ? 149.362 175.386 142.250 1.00 39.30 434 VAL A O 1
ATOM 5598 N N . ALA A 1 435 ? 147.436 176.280 142.991 1.00 34.97 435 ALA A N 1
ATOM 5599 C CA . ALA A 1 435 ? 146.802 176.158 141.682 1.00 33.92 435 ALA A CA 1
ATOM 5600 C C . ALA A 1 435 ? 147.506 177.028 140.649 1.00 35.11 435 ALA A C 1
ATOM 5601 O O . ALA A 1 435 ? 147.706 176.605 139.504 1.00 44.57 435 ALA A O 1
ATOM 5608 N N . ALA A 1 436 ? 147.883 178.249 141.032 1.00 33.93 436 ALA A N 1
ATOM 5609 C CA . ALA A 1 436 ? 148.596 179.128 140.112 1.00 36.02 436 ALA A CA 1
ATOM 5610 C C . ALA A 1 436 ? 149.896 178.487 139.652 1.00 35.30 436 ALA A C 1
ATOM 5611 O O . ALA A 1 436 ? 150.190 178.439 138.452 1.00 39.27 436 ALA A O 1
ATOM 5618 N N . ILE A 1 437 ? 150.688 177.984 140.600 1.00 35.99 437 ILE A N 1
ATOM 5619 C CA . ILE A 1 437 ? 151.971 177.378 140.253 1.00 35.95 437 ILE A CA 1
ATOM 5620 C C . ILE A 1 437 ? 151.752 176.161 139.363 1.00 36.91 437 ILE A C 1
ATOM 5621 O O . ILE A 1 437 ? 152.434 175.977 138.345 1.00 41.53 437 ILE A O 1
ATOM 5637 N N . THR A 1 438 ? 150.790 175.312 139.733 1.00 37.07 438 THR A N 1
ATOM 5638 C CA . THR A 1 438 ? 150.526 174.106 138.960 1.00 35.28 438 THR A CA 1
ATOM 5639 C C . THR A 1 438 ? 150.158 174.452 137.524 1.00 30.52 438 THR A C 1
ATOM 5640 O O . THR A 1 438 ? 150.736 173.910 136.578 1.00 42.77 438 THR A O 1
ATOM 5651 N N . ALA A 1 439 ? 149.200 175.364 137.343 1.00 28.53 439 ALA A N 1
ATOM 5652 C CA . ALA A 1 439 ? 148.776 175.725 135.995 1.00 30.37 439 ALA A CA 1
ATOM 5653 C C . ALA A 1 439 ? 149.917 176.357 135.209 1.00 36.80 439 ALA A C 1
ATOM 5654 O O . ALA A 1 439 ? 150.131 176.026 134.035 1.00 45.24 439 ALA A O 1
ATOM 5661 N N . VAL A 1 440 ? 150.671 177.260 135.842 1.00 36.96 440 VAL A N 1
ATOM 5662 C CA . VAL A 1 440 ? 151.729 177.971 135.134 1.00 32.29 440 VAL A CA 1
ATOM 5663 C C . VAL A 1 440 ? 152.788 176.996 134.638 1.00 34.00 440 VAL A C 1
ATOM 5664 O O . VAL A 1 440 ? 153.239 177.082 133.490 1.00 38.17 440 VAL A O 1
ATOM 5677 N N . ILE A 1 441 ? 153.204 176.054 135.487 1.00 32.25 441 ILE A N 1
ATOM 5678 C CA . ILE A 1 441 ? 154.250 175.128 135.067 1.00 30.59 441 ILE A CA 1
ATOM 5679 C C . ILE A 1 441 ? 153.701 173.989 134.214 1.00 38.56 441 ILE A C 1
ATOM 5680 O O . ILE A 1 441 ? 154.473 173.332 133.505 1.00 43.87 441 ILE A O 1
ATOM 5696 N N . ALA A 1 442 ? 152.389 173.746 134.236 1.00 31.25 442 ALA A N 1
ATOM 5697 C CA . ALA A 1 442 ? 151.820 172.631 133.494 1.00 30.15 442 ALA A CA 1
ATOM 5698 C C . ALA A 1 442 ? 151.427 173.006 132.071 1.00 36.79 442 ALA A C 1
ATOM 5699 O O . ALA A 1 442 ? 151.574 172.189 131.157 1.00 45.16 442 ALA A O 1
ATOM 5706 N N . PHE A 1 443 ? 150.922 174.222 131.862 1.00 39.98 443 PHE A N 1
ATOM 5707 C CA . PHE A 1 443 ? 150.456 174.596 130.528 1.00 35.84 443 PHE A CA 1
ATOM 5708 C C . PHE A 1 443 ? 151.539 174.449 129.468 1.00 41.18 443 PHE A C 1
ATOM 5709 O O . PHE A 1 443 ? 151.250 173.890 128.395 1.00 43.75 443 PHE A O 1
ATOM 5726 N N . PRO A 1 444 ? 152.776 174.913 129.677 1.00 40.48 444 PRO A N 1
ATOM 5727 C CA . PRO A 1 444 ? 153.780 174.793 128.605 1.00 36.79 444 PRO A CA 1
ATOM 5728 C C . PRO A 1 444 ? 154.034 173.362 128.162 1.00 39.23 444 PRO A C 1
ATOM 5729 O O . PRO A 1 444 ? 154.221 173.114 126.964 1.00 41.90 444 PRO A O 1
ATOM 5740 N N . ASN A 1 445 ? 154.047 172.407 129.095 1.00 43.40 445 ASN A N 1
ATOM 5741 C CA . ASN A 1 445 ? 154.343 171.018 128.752 1.00 43.87 445 ASN A CA 1
ATOM 5742 C C . ASN A 1 445 ? 153.055 170.285 128.391 1.00 47.03 445 ASN A C 1
ATOM 5743 O O . ASN A 1 445 ? 152.112 170.276 129.192 1.00 50.31 445 ASN A O 1
ATOM 5754 N N . PRO A 1 446 ? 152.968 169.667 127.208 1.00 48.72 446 PRO A N 1
ATOM 5755 C CA . PRO A 1 446 ? 151.692 169.044 126.811 1.00 49.67 446 PRO A CA 1
ATOM 5756 C C . PRO A 1 446 ? 151.213 167.965 127.767 1.00 49.79 446 PRO A C 1
ATOM 5757 O O . PRO A 1 446 ? 150.005 167.852 128.007 1.00 54.14 446 PRO A O 1
ATOM 5768 N N . TYR A 1 447 ? 152.125 167.163 128.321 1.00 47.35 447 TYR A N 1
ATOM 5769 C CA . TYR A 1 447 ? 151.710 166.074 129.200 1.00 46.47 447 TYR A CA 1
ATOM 5770 C C . TYR A 1 447 ? 151.087 166.610 130.482 1.00 48.74 447 TYR A C 1
ATOM 5771 O O . TYR A 1 447 ? 150.043 166.121 130.930 1.00 52.29 447 TYR A O 1
ATOM 5789 N N . THR A 1 448 ? 151.717 167.616 131.090 1.00 44.67 448 THR A N 1
ATOM 5790 C CA . THR A 1 448 ? 151.172 168.199 132.312 1.00 40.77 448 THR A CA 1
ATOM 5791 C C . THR A 1 448 ? 149.836 168.883 132.049 1.00 40.81 448 THR A C 1
ATOM 5792 O O . THR A 1 448 ? 148.910 168.780 132.861 1.00 48.11 448 THR A O 1
ATOM 5803 N N . ARG A 1 449 ? 149.719 169.588 130.921 1.00 39.91 449 ARG A N 1
ATOM 5804 C CA . ARG A 1 449 ? 148.461 170.249 130.592 1.00 45.29 449 ARG A CA 1
ATOM 5805 C C . ARG A 1 449 ? 147.333 169.237 130.449 1.00 44.01 449 ARG A C 1
ATOM 5806 O O . ARG A 1 449 ? 146.199 169.494 130.868 1.00 44.95 449 ARG A O 1
ATOM 5827 N N . LEU A 1 450 ? 147.625 168.082 129.859 1.00 47.97 450 LEU A N 1
ATOM 5828 C CA . LEU A 1 450 ? 146.618 167.043 129.709 1.00 44.26 450 LEU A CA 1
ATOM 5829 C C . LEU A 1 450 ? 146.151 166.562 131.078 1.00 47.12 450 LEU A C 1
ATOM 5830 O O . LEU A 1 450 ? 146.915 166.531 132.046 1.00 49.73 450 LEU A O 1
ATOM 5846 N N . ASN A 1 451 ? 144.876 166.189 131.154 1.00 44.80 451 ASN A N 1
ATOM 5847 C CA . ASN A 1 451 ? 144.309 165.732 132.415 1.00 38.87 451 ASN A CA 1
ATOM 5848 C C . ASN A 1 451 ? 145.052 164.499 132.912 1.00 44.42 451 ASN A C 1
ATOM 5849 O O . ASN A 1 451 ? 145.489 163.655 132.125 1.00 57.04 451 ASN A O 1
ATOM 5860 N N . THR A 1 452 ? 145.196 164.399 134.236 1.00 34.19 452 THR A N 1
ATOM 5861 C CA . THR A 1 452 ? 145.969 163.305 134.813 1.00 36.33 452 THR A CA 1
ATOM 5862 C C . THR A 1 452 ? 145.370 161.952 134.448 1.00 38.78 452 THR A C 1
ATOM 5863 O O . THR A 1 452 ? 146.097 161.021 134.085 1.00 48.71 452 THR A O 1
ATOM 5874 N N . SER A 1 453 ? 144.045 161.823 134.540 1.00 43.35 453 SER A N 1
ATOM 5875 C CA . SER A 1 453 ? 143.402 160.581 134.123 1.00 49.11 453 SER A CA 1
ATOM 5876 C C . SER A 1 453 ? 143.616 160.330 132.636 1.00 48.78 453 SER A C 1
ATOM 5877 O O . SER A 1 453 ? 143.908 159.202 132.223 1.00 56.94 453 SER A O 1
ATOM 5885 N N . GLU A 1 454 ? 143.482 161.374 131.816 1.00 46.46 454 GLU A N 1
ATOM 5886 C CA . GLU A 1 454 ? 143.732 161.224 130.387 1.00 47.48 454 GLU A CA 1
ATOM 5887 C C . GLU A 1 454 ? 145.200 160.920 130.116 1.00 49.40 454 GLU A C 1
ATOM 5888 O O . GLU A 1 454 ? 145.523 160.162 129.194 1.00 50.64 454 GLU A O 1
ATOM 5900 N N . LEU A 1 455 ? 146.105 161.504 130.904 1.00 48.11 455 LEU A N 1
ATOM 5901 C CA . LEU A 1 455 ? 147.522 161.191 130.751 1.00 36.03 455 LEU A CA 1
ATOM 5902 C C . LEU A 1 455 ? 147.791 159.721 131.048 1.00 36.72 455 LEU A C 1
ATOM 5903 O O . LEU A 1 455 ? 148.546 159.061 130.325 1.00 46.53 455 LEU A O 1
ATOM 5919 N N . ILE A 1 456 ? 147.180 159.191 132.110 1.00 39.47 456 ILE A N 1
ATOM 5920 C CA . ILE A 1 456 ? 147.334 157.773 132.424 1.00 43.03 456 ILE A CA 1
ATOM 5921 C C . ILE A 1 456 ? 146.757 156.920 131.302 1.00 45.34 456 ILE A C 1
ATOM 5922 O O . ILE A 1 456 ? 147.357 155.920 130.887 1.00 49.30 456 ILE A O 1
ATOM 5938 N N . LYS A 1 457 ? 145.582 157.301 130.795 1.00 54.33 457 LYS A N 1
ATOM 5939 C CA . LYS A 1 457 ? 144.989 156.587 129.669 1.00 54.63 457 LYS A CA 1
ATOM 5940 C C . LYS A 1 457 ? 145.960 156.522 128.498 1.00 55.96 457 LYS A C 1
ATOM 5941 O O . LYS A 1 457 ? 146.213 155.449 127.939 1.00 56.04 457 LYS A O 1
ATOM 5960 N N . GLU A 1 458 ? 146.522 157.672 128.119 1.00 54.91 458 GLU A N 1
ATOM 5961 C CA . GLU A 1 458 ? 147.433 157.718 126.980 1.00 49.62 458 GLU A CA 1
ATOM 5962 C C . GLU A 1 458 ? 148.678 156.877 127.234 1.00 53.18 458 GLU A C 1
ATOM 5963 O O . GLU A 1 458 ? 149.133 156.146 126.347 1.00 62.92 458 GLU A O 1
ATOM 5975 N N . LEU A 1 459 ? 149.244 156.968 128.439 1.00 44.40 459 LEU A N 1
ATOM 5976 C CA . LEU A 1 459 ? 150.448 156.202 128.745 1.00 44.46 459 LEU A CA 1
ATOM 5977 C C . LEU A 1 459 ? 150.179 154.703 128.732 1.00 45.22 459 LEU A C 1
ATOM 5978 O O . LEU A 1 459 ? 151.079 153.917 128.414 1.00 50.67 459 LEU A O 1
ATOM 5994 N N . PHE A 1 460 ? 148.958 154.288 129.072 1.00 46.57 460 PHE A N 1
ATOM 5995 C CA . PHE A 1 460 ? 148.637 152.868 129.130 1.00 43.98 460 PHE A CA 1
ATOM 5996 C C . PHE A 1 460 ? 148.424 152.248 127.754 1.00 47.16 460 PHE A C 1
ATOM 5997 O O . PHE A 1 460 ? 148.371 151.018 127.650 1.00 48.44 460 PHE A O 1
ATOM 6014 N N . THR A 1 461 ? 148.304 153.056 126.704 1.00 58.17 461 THR A N 1
ATOM 6015 C CA . THR A 1 461 ? 148.087 152.522 125.368 1.00 61.44 461 THR A CA 1
ATOM 6016 C C . THR A 1 461 ? 149.410 152.130 124.721 1.00 64.07 461 THR A C 1
ATOM 6017 O O . THR A 1 461 ? 150.456 152.735 124.975 1.00 62.16 461 THR A O 1
ATOM 6028 N N . ASP A 1 462 ? 149.353 151.104 123.877 1.00 79.68 462 ASP A N 1
ATOM 6029 C CA . ASP A 1 462 ? 150.510 150.711 123.091 1.00 79.69 462 ASP A CA 1
ATOM 6030 C C . ASP A 1 462 ? 150.603 151.554 121.824 1.00 81.50 462 ASP A C 1
ATOM 6031 O O . ASP A 1 462 ? 149.641 152.201 121.400 1.00 80.57 462 ASP A O 1
ATOM 6040 N N . CYS A 1 463 ? 151.786 151.540 121.218 1.00 93.65 463 CYS A N 1
ATOM 6041 C CA . CYS A 1 463 ? 152.037 152.279 119.990 1.00 94.79 463 CYS A CA 1
ATOM 6042 C C . CYS A 1 463 ? 151.748 151.392 118.787 1.00 96.92 463 CYS A C 1
ATOM 6043 O O . CYS A 1 463 ? 152.217 150.251 118.720 1.00 97.20 463 CYS A O 1
ATOM 6050 N N . GLY A 1 464 ? 150.975 151.919 117.842 1.00 103.91 464 GLY A N 1
ATOM 6051 C CA . GLY A 1 464 ? 150.614 151.185 116.654 1.00 104.05 464 GLY A CA 1
ATOM 6052 C C . GLY A 1 464 ? 150.340 152.104 115.482 1.00 104.61 464 GLY A C 1
ATOM 6053 O O . GLY A 1 464 ? 150.309 153.331 115.618 1.00 102.67 464 GLY A O 1
ATOM 6057 N N . PRO A 1 465 ? 150.136 151.522 114.299 1.00 108.99 465 PRO A N 1
ATOM 6058 C CA . PRO A 1 465 ? 149.875 152.358 113.116 1.00 107.85 465 PRO A CA 1
ATOM 6059 C C . PRO A 1 465 ? 148.636 153.224 113.252 1.00 107.43 465 PRO A C 1
ATOM 6060 O O . PRO A 1 465 ? 148.611 154.342 112.724 1.00 106.17 465 PRO A O 1
ATOM 6071 N N . LEU A 1 466 ? 147.604 152.740 113.948 1.00 109.04 466 LEU A N 1
ATOM 6072 C CA . LEU A 1 466 ? 146.383 153.526 114.098 1.00 109.31 466 LEU A CA 1
ATOM 6073 C C . LEU A 1 466 ? 146.615 154.744 114.983 1.00 111.19 466 LEU A C 1
ATOM 6074 O O . LEU A 1 466 ? 146.073 155.824 114.717 1.00 110.77 466 LEU A O 1
ATOM 6090 N N . GLU A 1 467 ? 147.413 154.594 116.036 1.00 114.97 467 GLU A N 1
ATOM 6091 C CA . GLU A 1 467 ? 147.646 155.688 116.965 1.00 111.96 467 GLU A CA 1
ATOM 6092 C C . GLU A 1 467 ? 148.566 156.737 116.345 1.00 112.44 467 GLU A C 1
ATOM 6093 O O . GLU A 1 467 ? 149.346 156.461 115.428 1.00 112.59 467 GLU A O 1
ATOM 6105 N N . SER A 1 468 ? 148.463 157.963 116.866 1.00 103.04 468 SER A N 1
ATOM 6106 C CA . SER A 1 468 ? 149.284 159.075 116.401 1.00 103.25 468 SER A CA 1
ATOM 6107 C C . SER A 1 468 ? 149.812 159.899 117.570 1.00 102.25 468 SER A C 1
ATOM 6108 O O . SER A 1 468 ? 150.077 161.097 117.420 1.00 100.58 468 SER A O 1
ATOM 6116 N N . SER A 1 469 ? 149.971 159.277 118.735 1.00 93.00 469 SER A N 1
ATOM 6117 C CA . SER A 1 469 ? 150.458 159.991 119.906 1.00 90.01 469 SER A CA 1
ATOM 6118 C C . SER A 1 469 ? 151.906 160.425 119.709 1.00 90.29 469 SER A C 1
ATOM 6119 O O . SER A 1 469 ? 152.690 159.767 119.020 1.00 89.53 469 SER A O 1
ATOM 6127 N N . SER A 1 470 ? 152.256 161.555 120.329 1.00 86.95 470 SER A N 1
ATOM 6128 C CA . SER A 1 470 ? 153.620 162.062 120.223 1.00 86.42 470 SER A CA 1
ATOM 6129 C C . SER A 1 470 ? 154.618 161.088 120.837 1.00 83.83 470 SER A C 1
ATOM 6130 O O . SER A 1 470 ? 155.744 160.948 120.344 1.00 83.26 470 SER A O 1
ATOM 6138 N N . LEU A 1 471 ? 154.221 160.404 121.913 1.00 72.30 471 LEU A N 1
ATOM 6139 C CA . LEU A 1 471 ? 155.126 159.475 122.583 1.00 71.18 471 LEU A CA 1
ATOM 6140 C C . LEU A 1 471 ? 155.700 158.457 121.608 1.00 73.79 471 LEU A C 1
ATOM 6141 O O . LEU A 1 471 ? 156.860 158.049 121.733 1.00 75.51 471 LEU A O 1
ATOM 6157 N N . CYS A 1 472 ? 154.903 158.035 120.631 1.00 89.65 472 CYS A N 1
ATOM 6158 C CA . CYS A 1 472 ? 155.302 157.004 119.684 1.00 91.98 472 CYS A CA 1
ATOM 6159 C C . CYS A 1 472 ? 155.973 157.563 118.436 1.00 92.84 472 CYS A C 1
ATOM 6160 O O . CYS A 1 472 ? 156.387 156.780 117.574 1.00 94.14 472 CYS A O 1
ATOM 6167 N N . ASP A 1 473 ? 156.103 158.887 118.324 1.00 94.58 473 ASP A N 1
ATOM 6168 C CA . ASP A 1 473 ? 156.672 159.477 117.116 1.00 95.84 473 ASP A CA 1
ATOM 6169 C C . ASP A 1 473 ? 158.021 158.852 116.782 1.00 97.39 473 ASP A C 1
ATOM 6170 O O . ASP A 1 473 ? 158.265 158.439 115.642 1.00 99.87 473 ASP A O 1
ATOM 6179 N N . TYR A 1 474 ? 158.906 158.755 117.777 1.00 87.91 474 TYR A N 1
ATOM 6180 C CA . TYR A 1 474 ? 160.228 158.188 117.531 1.00 87.51 474 TYR A CA 1
ATOM 6181 C C . TYR A 1 474 ? 160.122 156.795 116.924 1.00 89.24 474 TYR A C 1
ATOM 6182 O O . TYR A 1 474 ? 160.861 156.459 115.992 1.00 87.01 474 TYR A O 1
ATOM 6200 N N . ARG A 1 475 ? 159.188 155.978 117.420 1.00 100.42 475 ARG A N 1
ATOM 6201 C CA . ARG A 1 475 ? 159.037 154.632 116.879 1.00 101.05 475 ARG A CA 1
ATOM 6202 C C . ARG A 1 475 ? 158.718 154.678 115.391 1.00 100.95 475 ARG A C 1
ATOM 6203 O O . ARG A 1 475 ? 159.232 153.868 114.612 1.00 100.99 475 ARG A O 1
ATOM 6224 N N . ASN A 1 476 ? 157.870 155.622 114.977 1.00 104.64 476 ASN A N 1
ATOM 6225 C CA . ASN A 1 476 ? 157.569 155.760 113.558 1.00 105.16 476 ASN A CA 1
ATOM 6226 C C . ASN A 1 476 ? 158.757 156.320 112.786 1.00 104.56 476 ASN A C 1
ATOM 6227 O O . ASN A 1 476 ? 158.912 156.028 111.595 1.00 104.26 476 ASN A O 1
ATOM 6238 N N . ASP A 1 477 ? 159.602 157.121 113.440 1.00 105.92 477 ASP A N 1
ATOM 6239 C CA . ASP A 1 477 ? 160.722 157.738 112.738 1.00 106.75 477 ASP A CA 1
ATOM 6240 C C . ASP A 1 477 ? 161.754 156.694 112.323 1.00 108.64 477 ASP A C 1
ATOM 6241 O O . ASP A 1 477 ? 162.184 156.658 111.164 1.00 106.28 477 ASP A O 1
ATOM 6250 N N . MET A 1 478 ? 162.163 155.834 113.256 1.00 113.46 478 MET A N 1
ATOM 6251 C CA . MET A 1 478 ? 163.068 154.733 112.958 1.00 112.40 478 MET A CA 1
ATOM 6252 C C . MET A 1 478 ? 162.670 153.523 113.789 1.00 111.08 478 MET A C 1
ATOM 6253 O O . MET A 1 478 ? 162.313 153.657 114.963 1.00 111.18 478 MET A O 1
ATOM 6267 N N . ASN A 1 479 ? 162.735 152.347 113.174 1.00 105.11 479 ASN A N 1
ATOM 6268 C CA . ASN A 1 479 ? 162.412 151.100 113.859 1.00 105.37 479 ASN A CA 1
ATOM 6269 C C . ASN A 1 479 ? 162.740 149.901 112.977 1.00 105.43 479 ASN A C 1
ATOM 6270 O O . ASN A 1 479 ? 163.001 150.049 111.783 1.00 105.76 479 ASN A O 1
ATOM 6281 N N . GLY A 1 495 ? 161.441 162.324 117.691 1.00 82.90 495 GLY A N 1
ATOM 6282 C CA . GLY A 1 495 ? 162.652 162.278 118.488 1.00 81.58 495 GLY A CA 1
ATOM 6283 C C . GLY A 1 495 ? 162.445 161.604 119.830 1.00 83.29 495 GLY A C 1
ATOM 6284 O O . GLY A 1 495 ? 161.692 162.094 120.672 1.00 83.36 495 GLY A O 1
ATOM 6287 N N . VAL A 1 496 ? 163.120 160.470 120.029 1.00 81.05 496 VAL A N 1
ATOM 6288 C CA . VAL A 1 496 ? 162.993 159.744 121.290 1.00 80.07 496 VAL A CA 1
ATOM 6289 C C . VAL A 1 496 ? 163.521 160.586 122.444 1.00 76.45 496 VAL A C 1
ATOM 6290 O O . VAL A 1 496 ? 162.954 160.584 123.544 1.00 75.16 496 VAL A O 1
ATOM 6303 N N . TYR A 1 497 ? 164.615 161.315 122.215 1.00 74.85 497 TYR A N 1
ATOM 6304 C CA . TYR A 1 497 ? 165.193 162.130 123.278 1.00 75.67 497 TYR A CA 1
ATOM 6305 C C . TYR A 1 497 ? 164.221 163.208 123.738 1.00 75.38 497 TYR A C 1
ATOM 6306 O O . TYR A 1 497 ? 164.076 163.449 124.941 1.00 76.40 497 TYR A O 1
ATOM 6324 N N . SER A 1 498 ? 163.549 163.873 122.795 1.00 69.63 498 SER A N 1
ATOM 6325 C CA . SER A 1 498 ? 162.600 164.918 123.167 1.00 69.02 498 SER A CA 1
ATOM 6326 C C . SER A 1 498 ? 161.442 164.349 123.978 1.00 71.39 498 SER A C 1
ATOM 6327 O O . SER A 1 498 ? 161.034 164.934 124.989 1.00 72.27 498 SER A O 1
ATOM 6335 N N . ALA A 1 499 ? 160.897 163.209 123.547 1.00 64.35 499 ALA A N 1
ATOM 6336 C CA . ALA A 1 499 ? 159.795 162.596 124.281 1.00 61.83 499 ALA A CA 1
ATOM 6337 C C . ALA A 1 499 ? 160.231 162.181 125.680 1.00 64.02 499 ALA A C 1
ATOM 6338 O O . ALA A 1 499 ? 159.497 162.385 126.654 1.00 66.03 499 ALA A O 1
ATOM 6345 N N . ILE A 1 500 ? 161.425 161.597 125.800 1.00 59.63 500 ILE A N 1
ATOM 6346 C CA . ILE A 1 500 ? 161.916 161.180 127.110 1.00 58.08 500 ILE A CA 1
ATOM 6347 C C . ILE A 1 500 ? 162.118 162.392 128.010 1.00 59.20 500 ILE A C 1
ATOM 6348 O O . ILE A 1 500 ? 161.793 162.357 129.202 1.00 61.95 500 ILE A O 1
ATOM 6364 N N . TRP A 1 501 ? 162.668 163.477 127.460 1.00 52.02 501 TRP A N 1
ATOM 6365 C CA . TRP A 1 501 ? 162.869 164.684 128.255 1.00 50.96 501 TRP A CA 1
ATOM 6366 C C . TRP A 1 501 ? 161.541 165.260 128.726 1.00 52.72 501 TRP A C 1
ATOM 6367 O O . TRP A 1 501 ? 161.409 165.672 129.885 1.00 60.33 501 TRP A O 1
ATOM 6388 N N . GLN A 1 502 ? 160.543 165.302 127.840 1.00 49.21 502 GLN A N 1
ATOM 6389 C CA . GLN A 1 502 ? 159.233 165.809 128.234 1.00 48.21 502 GLN A CA 1
ATOM 6390 C C . GLN A 1 502 ? 158.611 164.936 129.318 1.00 53.93 502 GLN A C 1
ATOM 6391 O O . GLN A 1 502 ? 158.035 165.448 130.286 1.00 56.27 502 GLN A O 1
ATOM 6405 N N . LEU A 1 503 ? 158.719 163.614 129.172 1.00 48.71 503 LEU A N 1
ATOM 6406 C CA . LEU A 1 503 ? 158.173 162.716 130.184 1.00 41.21 503 LEU A CA 1
ATOM 6407 C C . LEU A 1 503 ? 158.879 162.902 131.520 1.00 44.76 503 LEU A C 1
ATOM 6408 O O . LEU A 1 503 ? 158.236 162.895 132.575 1.00 51.39 503 LEU A O 1
ATOM 6424 N N . CYS A 1 504 ? 160.204 163.064 131.498 1.00 38.06 504 CYS A N 1
ATOM 6425 C CA . CYS A 1 504 ? 160.944 163.274 132.738 1.00 41.05 504 CYS A CA 1
ATOM 6426 C C . CYS A 1 504 ? 160.548 164.588 133.399 1.00 45.29 504 CYS A C 1
ATOM 6427 O O . CYS A 1 504 ? 160.401 164.657 134.626 1.00 52.54 504 CYS A O 1
ATOM 6435 N N . LEU A 1 505 ? 160.381 165.647 132.603 1.00 35.24 505 LEU A N 1
ATOM 6436 C CA . LEU A 1 505 ? 159.950 166.924 133.162 1.00 37.29 505 LEU A CA 1
ATOM 6437 C C . LEU A 1 505 ? 158.566 166.804 133.785 1.00 36.19 505 LEU A C 1
ATOM 6438 O O . LEU A 1 505 ? 158.321 167.327 134.879 1.00 43.37 505 LEU A O 1
ATOM 6454 N N . ALA A 1 506 ? 157.648 166.114 133.104 1.00 30.67 506 ALA A N 1
ATOM 6455 C CA . ALA A 1 506 ? 156.315 165.913 133.663 1.00 35.38 506 ALA A CA 1
ATOM 6456 C C . ALA A 1 506 ? 156.379 165.108 134.955 1.00 34.39 506 ALA A C 1
ATOM 6457 O O . ALA A 1 506 ? 155.667 165.408 135.919 1.00 33.56 506 ALA A O 1
ATOM 6464 N N . LEU A 1 507 ? 157.225 164.077 134.989 1.00 37.45 507 LEU A N 1
ATOM 6465 C CA . LEU A 1 507 ? 157.372 163.269 136.195 1.00 35.41 507 LEU A CA 1
ATOM 6466 C C . LEU A 1 507 ? 157.874 164.114 137.357 1.00 30.71 507 LEU A C 1
ATOM 6467 O O . LEU A 1 507 ? 157.342 164.040 138.471 1.00 41.18 507 LEU A O 1
ATOM 6483 N N . ILE A 1 508 ? 158.903 164.927 137.113 1.00 33.61 508 ILE A N 1
ATOM 6484 C CA . ILE A 1 508 ? 159.451 165.769 138.172 1.00 33.29 508 ILE A CA 1
ATOM 6485 C C . ILE A 1 508 ? 158.399 166.759 138.653 1.00 35.11 508 ILE A C 1
ATOM 6486 O O . ILE A 1 508 ? 158.225 166.970 139.861 1.00 40.14 508 ILE A O 1
ATOM 6502 N N . PHE A 1 509 ? 157.682 167.383 137.716 1.00 34.84 509 PHE A N 1
ATOM 6503 C CA . PHE A 1 509 ? 156.662 168.358 138.086 1.00 31.02 509 PHE A CA 1
ATOM 6504 C C . PHE A 1 509 ? 155.574 167.714 138.934 1.00 34.38 509 PHE A C 1
ATOM 6505 O O . PHE A 1 509 ? 155.173 168.260 139.968 1.00 39.10 509 PHE A O 1
ATOM 6522 N N . LYS A 1 510 ? 155.084 166.546 138.512 1.00 32.97 510 LYS A N 1
ATOM 6523 C CA . LYS A 1 510 ? 154.031 165.874 139.265 1.00 32.97 510 LYS A CA 1
ATOM 6524 C C . LYS A 1 510 ? 154.522 165.450 140.642 1.00 27.99 510 LYS A C 1
ATOM 6525 O O . LYS A 1 510 ? 153.801 165.595 141.635 1.00 36.74 510 LYS A O 1
ATOM 6544 N N . ILE A 1 511 ? 155.748 164.927 140.725 1.00 25.25 511 ILE A N 1
ATOM 6545 C CA . ILE A 1 511 ? 156.286 164.508 142.015 1.00 27.59 511 ILE A CA 1
ATOM 6546 C C . ILE A 1 511 ? 156.382 165.698 142.958 1.00 28.71 511 ILE A C 1
ATOM 6547 O O . ILE A 1 511 ? 156.013 165.607 144.136 1.00 38.18 511 ILE A O 1
ATOM 6563 N N . ILE A 1 512 ? 156.877 166.832 142.461 1.00 26.83 512 ILE A N 1
ATOM 6564 C CA . ILE A 1 512 ? 157.019 168.007 143.314 1.00 24.37 512 ILE A CA 1
ATOM 6565 C C . ILE A 1 512 ? 155.653 168.535 143.736 1.00 34.61 512 ILE A C 1
ATOM 6566 O O . ILE A 1 512 ? 155.453 168.915 144.896 1.00 33.91 512 ILE A O 1
ATOM 6582 N N . MET A 1 513 ? 154.691 168.569 142.811 1.00 38.24 513 MET A N 1
ATOM 6583 C CA . MET A 1 513 ? 153.406 169.192 143.104 1.00 29.61 513 MET A CA 1
ATOM 6584 C C . MET A 1 513 ? 152.513 168.319 143.975 1.00 27.27 513 MET A C 1
ATOM 6585 O O . MET A 1 513 ? 151.676 168.850 144.712 1.00 37.94 513 MET A O 1
ATOM 6599 N N . THR A 1 514 ? 152.654 166.993 143.906 1.00 24.06 514 THR A N 1
ATOM 6600 C CA . THR A 1 514 ? 151.815 166.135 144.737 1.00 24.84 514 THR A CA 1
ATOM 6601 C C . THR A 1 514 ? 152.101 166.347 146.217 1.00 34.02 514 THR A C 1
ATOM 6602 O O . THR A 1 514 ? 151.189 166.248 147.046 1.00 27.66 514 THR A O 1
ATOM 6613 N N . VAL A 1 515 ? 153.355 166.637 146.568 1.00 33.86 515 VAL A N 1
ATOM 6614 C CA . VAL A 1 515 ? 153.701 166.872 147.966 1.00 24.06 515 VAL A CA 1
ATOM 6615 C C . VAL A 1 515 ? 152.974 168.102 148.495 1.00 26.59 515 VAL A C 1
ATOM 6616 O O . VAL A 1 515 ? 152.438 168.094 149.609 1.00 45.30 515 VAL A O 1
ATOM 6629 N N . PHE A 1 516 ? 152.945 169.177 147.707 1.00 25.53 516 PHE A N 1
ATOM 6630 C CA . PHE A 1 516 ? 152.321 170.422 148.136 1.00 27.28 516 PHE A CA 1
ATOM 6631 C C . PHE A 1 516 ? 150.816 170.451 147.900 1.00 31.98 516 PHE A C 1
ATOM 6632 O O . PHE A 1 516 ? 150.146 171.355 148.410 1.00 39.16 516 PHE A O 1
ATOM 6649 N N . THR A 1 517 ? 150.272 169.495 147.148 1.00 29.08 517 THR A N 1
ATOM 6650 C CA . THR A 1 517 ? 148.843 169.469 146.862 1.00 29.33 517 THR A CA 1
ATOM 6651 C C . THR A 1 517 ? 148.069 168.633 147.872 1.00 25.70 517 THR A C 1
ATOM 6652 O O . THR A 1 517 ? 147.008 169.057 148.342 1.00 33.56 517 THR A O 1
ATOM 6663 N N . PHE A 1 518 ? 148.572 167.450 148.211 1.00 25.02 518 PHE A N 1
ATOM 6664 C CA . PHE A 1 518 ? 147.911 166.620 149.208 1.00 29.86 518 PHE A CA 1
ATOM 6665 C C . PHE A 1 518 ? 147.955 167.309 150.566 1.00 39.93 518 PHE A C 1
ATOM 6666 O O . PHE A 1 518 ? 149.009 167.785 151.000 1.00 42.86 518 PHE A O 1
ATOM 6683 N N . GLY A 1 519 ? 146.807 167.362 151.238 1.00 32.07 519 GLY A N 1
ATOM 6684 C CA . GLY A 1 519 ? 146.683 167.993 152.530 1.00 34.69 519 GLY A CA 1
ATOM 6685 C C . GLY A 1 519 ? 146.042 169.366 152.504 1.00 34.47 519 GLY A C 1
ATOM 6686 O O . GLY A 1 519 ? 145.612 169.851 153.557 1.00 40.60 519 GLY A O 1
ATOM 6690 N N . ILE A 1 520 ? 145.966 170.007 151.334 1.00 33.10 520 ILE A N 1
ATOM 6691 C CA . ILE A 1 520 ? 145.300 171.301 151.255 1.00 32.11 520 ILE A CA 1
ATOM 6692 C C . ILE A 1 520 ? 143.802 171.124 151.485 1.00 38.42 520 ILE A C 1
ATOM 6693 O O . ILE A 1 520 ? 143.255 170.016 151.431 1.00 47.00 520 ILE A O 1
ATOM 6709 N N . LYS A 1 521 ? 143.127 172.243 151.745 1.00 39.71 521 LYS A N 1
ATOM 6710 C CA . LYS A 1 521 ? 141.728 172.202 152.151 1.00 38.78 521 LYS A CA 1
ATOM 6711 C C . LYS A 1 521 ? 140.788 172.088 150.957 1.00 38.74 521 LYS A C 1
ATOM 6712 O O . LYS A 1 521 ? 139.854 172.883 150.814 1.00 42.31 521 LYS A O 1
ATOM 6731 N N . VAL A 1 522 ? 141.029 171.102 150.099 1.00 39.59 522 VAL A N 1
ATOM 6732 C CA . VAL A 1 522 ? 140.093 170.733 149.039 1.00 35.36 522 VAL A CA 1
ATOM 6733 C C . VAL A 1 522 ? 140.115 169.221 148.884 1.00 36.28 522 VAL A C 1
ATOM 6734 O O . VAL A 1 522 ? 141.091 168.558 149.260 1.00 41.21 522 VAL A O 1
ATOM 6747 N N . PRO A 1 523 ? 139.043 168.643 148.335 1.00 34.31 523 PRO A N 1
ATOM 6748 C CA . PRO A 1 523 ? 139.048 167.191 148.111 1.00 28.71 523 PRO A CA 1
ATOM 6749 C C . PRO A 1 523 ? 140.203 166.780 147.215 1.00 38.25 523 PRO A C 1
ATOM 6750 O O . PRO A 1 523 ? 140.233 167.127 146.030 1.00 46.46 523 PRO A O 1
ATOM 6761 N N . SER A 1 524 ? 141.160 166.040 147.771 1.00 33.94 524 SER A N 1
ATOM 6762 C CA . SER A 1 524 ? 142.371 165.657 147.055 1.00 28.23 524 SER A CA 1
ATOM 6763 C C . SER A 1 524 ? 142.542 164.150 147.144 1.00 35.42 524 SER A C 1
ATOM 6764 O O . SER A 1 524 ? 142.567 163.589 148.244 1.00 38.21 524 SER A O 1
ATOM 6772 N N . GLY A 1 525 ? 142.661 163.503 145.991 1.00 27.86 525 GLY A N 1
ATOM 6773 C CA . GLY A 1 525 ? 142.931 162.082 145.923 1.00 25.22 525 GLY A CA 1
ATOM 6774 C C . GLY A 1 525 ? 144.389 161.815 145.599 1.00 29.64 525 GLY A C 1
ATOM 6775 O O . GLY A 1 525 ? 145.025 162.567 144.863 1.00 37.59 525 GLY A O 1
ATOM 6779 N N . LEU A 1 526 ? 144.914 160.729 146.162 1.00 31.55 526 LEU A N 1
ATOM 6780 C CA . LEU A 1 526 ? 146.301 160.339 145.957 1.00 29.55 526 LEU A CA 1
ATOM 6781 C C . LEU A 1 526 ? 146.465 159.223 144.936 1.00 26.49 526 LEU A C 1
ATOM 6782 O O . LEU A 1 526 ? 147.589 158.984 144.481 1.00 28.67 526 LEU A O 1
ATOM 6798 N N . PHE A 1 527 ? 145.384 158.535 144.567 1.00 31.69 527 PHE A N 1
ATOM 6799 C CA . PHE A 1 527 ? 145.502 157.444 143.607 1.00 33.98 527 PHE A CA 1
ATOM 6800 C C . PHE A 1 527 ? 145.927 157.959 142.237 1.00 32.65 527 PHE A C 1
ATOM 6801 O O . PHE A 1 527 ? 146.880 157.447 141.641 1.00 43.61 527 PHE A O 1
ATOM 6818 N N . ILE A 1 528 ? 145.234 158.975 141.721 1.00 33.36 528 ILE A N 1
ATOM 6819 C CA . ILE A 1 528 ? 145.510 159.443 140.362 1.00 37.35 528 ILE A CA 1
ATOM 6820 C C . ILE A 1 528 ? 146.918 160.013 140.231 1.00 35.16 528 ILE A C 1
ATOM 6821 O O . ILE A 1 528 ? 147.617 159.653 139.271 1.00 38.12 528 ILE A O 1
ATOM 6837 N N . PRO A 1 529 ? 147.383 160.907 141.110 1.00 32.34 529 PRO A N 1
ATOM 6838 C CA . PRO A 1 529 ? 148.762 161.407 140.958 1.00 28.18 529 PRO A CA 1
ATOM 6839 C C . PRO A 1 529 ? 149.814 160.315 141.049 1.00 27.49 529 PRO A C 1
ATOM 6840 O O . PRO A 1 529 ? 150.769 160.309 140.261 1.00 38.98 529 PRO A O 1
ATOM 6851 N N . SER A 1 530 ? 149.666 159.386 141.997 1.00 28.81 530 SER A N 1
ATOM 6852 C CA . SER A 1 530 ? 150.638 158.307 142.128 1.00 29.42 530 SER A CA 1
ATOM 6853 C C . SER A 1 530 ? 150.642 157.422 140.889 1.00 37.58 530 SER A C 1
ATOM 6854 O O . SER A 1 530 ? 151.709 157.040 140.390 1.00 43.12 530 SER A O 1
ATOM 6862 N N . MET A 1 531 ? 149.456 157.085 140.378 1.00 40.77 531 MET A N 1
ATOM 6863 C CA . MET A 1 531 ? 149.379 156.275 139.168 1.00 34.76 531 MET A CA 1
ATOM 6864 C C . MET A 1 531 ? 149.990 157.004 137.981 1.00 29.30 531 MET A C 1
ATOM 6865 O O . MET A 1 531 ? 150.665 156.387 137.155 1.00 38.10 531 MET A O 1
ATOM 6879 N N . ALA A 1 532 ? 149.766 158.315 137.874 1.00 30.24 532 ALA A N 1
ATOM 6880 C CA . ALA A 1 532 ? 150.357 159.069 136.773 1.00 31.21 532 ALA A CA 1
ATOM 6881 C C . ALA A 1 532 ? 151.878 159.083 136.867 1.00 35.50 532 ALA A C 1
ATOM 6882 O O . ALA A 1 532 ? 152.573 158.901 135.859 1.00 42.46 532 ALA A O 1
ATOM 6889 N N . ILE A 1 533 ? 152.414 159.297 138.070 1.00 28.54 533 ILE A N 1
ATOM 6890 C CA . ILE A 1 533 ? 153.864 159.308 138.247 1.00 30.74 533 ILE A CA 1
ATOM 6891 C C . ILE A 1 533 ? 154.449 157.950 137.879 1.00 32.09 533 ILE A C 1
ATOM 6892 O O . ILE A 1 533 ? 155.435 157.852 137.134 1.00 37.95 533 ILE A O 1
ATOM 6908 N N . GLY A 1 534 ? 153.841 156.879 138.392 1.00 26.49 534 GLY A N 1
ATOM 6909 C CA . GLY A 1 534 ? 154.336 155.549 138.087 1.00 23.67 534 GLY A CA 1
ATOM 6910 C C . GLY A 1 534 ? 154.200 155.203 136.618 1.00 33.81 534 GLY A C 1
ATOM 6911 O O . GLY A 1 534 ? 155.055 154.523 136.051 1.00 40.46 534 GLY A O 1
ATOM 6915 N N . ALA A 1 535 ? 153.126 155.670 135.979 1.00 34.66 535 ALA A N 1
ATOM 6916 C CA . ALA A 1 535 ? 152.940 155.424 134.555 1.00 27.93 535 ALA A CA 1
ATOM 6917 C C . ALA A 1 535 ? 153.998 156.140 133.732 1.00 24.66 535 ALA A C 1
ATOM 6918 O O . ALA A 1 535 ? 154.515 155.580 132.762 1.00 36.40 535 ALA A O 1
ATOM 6925 N N . ILE A 1 536 ? 154.332 157.377 134.098 1.00 31.71 536 ILE A N 1
ATOM 6926 C CA . ILE A 1 536 ? 155.387 158.094 133.385 1.00 31.33 536 ILE A CA 1
ATOM 6927 C C . ILE A 1 536 ? 156.718 157.370 133.553 1.00 29.69 536 ILE A C 1
ATOM 6928 O O . ILE A 1 536 ? 157.471 157.177 132.588 1.00 41.40 536 ILE A O 1
ATOM 6944 N N . ALA A 1 537 ? 157.026 156.954 134.785 1.00 35.35 537 ALA A N 1
ATOM 6945 C CA . ALA A 1 537 ? 158.278 156.240 135.020 1.00 32.38 537 ALA A CA 1
ATOM 6946 C C . ALA A 1 537 ? 158.325 154.937 134.230 1.00 36.29 537 ALA A C 1
ATOM 6947 O O . ALA A 1 537 ? 159.349 154.607 133.616 1.00 44.80 537 ALA A O 1
ATOM 6954 N N . GLY A 1 538 ? 157.223 154.187 134.229 1.00 37.23 538 GLY A N 1
ATOM 6955 C CA . GLY A 1 538 ? 157.187 152.937 133.492 1.00 34.32 538 GLY A CA 1
ATOM 6956 C C . GLY A 1 538 ? 157.273 153.142 131.993 1.00 37.85 538 GLY A C 1
ATOM 6957 O O . GLY A 1 538 ? 157.882 152.340 131.287 1.00 51.92 538 GLY A O 1
ATOM 6961 N N . ARG A 1 539 ? 156.658 154.211 131.485 1.00 43.16 539 ARG A N 1
ATOM 6962 C CA . ARG A 1 539 ? 156.777 154.522 130.066 1.00 47.06 539 ARG A CA 1
ATOM 6963 C C . ARG A 1 539 ? 158.221 154.833 129.699 1.00 48.74 539 ARG A C 1
ATOM 6964 O O . ARG A 1 539 ? 158.717 154.380 128.662 1.00 54.15 539 ARG A O 1
ATOM 6985 N N . ILE A 1 540 ? 158.914 155.601 130.542 1.00 42.81 540 ILE A N 1
ATOM 6986 C CA . ILE A 1 540 ? 160.321 155.898 130.279 1.00 40.31 540 ILE A CA 1
ATOM 6987 C C . ILE A 1 540 ? 161.140 154.612 130.283 1.00 42.90 540 ILE A C 1
ATOM 6988 O O . ILE A 1 540 ? 161.979 154.380 129.402 1.00 51.05 540 ILE A O 1
ATOM 7004 N N . VAL A 1 541 ? 160.905 153.753 131.279 1.00 46.06 541 VAL A N 1
ATOM 7005 C CA . VAL A 1 541 ? 161.658 152.505 131.375 1.00 44.53 541 VAL A CA 1
ATOM 7006 C C . VAL A 1 541 ? 161.379 151.618 130.168 1.00 52.46 541 VAL A C 1
ATOM 7007 O O . VAL A 1 541 ? 162.290 150.988 129.618 1.00 62.40 541 VAL A O 1
ATOM 7020 N N . GLY A 1 542 ? 160.117 151.546 129.743 1.00 54.40 542 GLY A N 1
ATOM 7021 C CA . GLY A 1 542 ? 159.777 150.733 128.589 1.00 55.31 542 GLY A CA 1
ATOM 7022 C C . GLY A 1 542 ? 160.379 151.266 127.305 1.00 57.73 542 GLY A C 1
ATOM 7023 O O . GLY A 1 542 ? 160.810 150.493 126.447 1.00 64.89 542 GLY A O 1
ATOM 7027 N N . ILE A 1 543 ? 160.415 152.590 127.150 1.00 55.07 543 ILE A N 1
ATOM 7028 C CA . ILE A 1 543 ? 161.066 153.176 125.982 1.00 52.78 543 ILE A CA 1
ATOM 7029 C C . ILE A 1 543 ? 162.548 152.828 125.978 1.00 57.04 543 ILE A C 1
ATOM 7030 O O . ILE A 1 543 ? 163.115 152.466 124.939 1.00 66.38 543 ILE A O 1
ATOM 7046 N N . ALA A 1 544 ? 163.198 152.927 127.141 1.00 53.70 544 ALA A N 1
ATOM 7047 C CA . ALA A 1 544 ? 164.611 152.571 127.220 1.00 57.71 544 ALA A CA 1
ATOM 7048 C C . ALA A 1 544 ? 164.830 151.101 126.879 1.00 61.42 544 ALA A C 1
ATOM 7049 O O . ALA A 1 544 ? 165.769 150.756 126.152 1.00 66.86 544 ALA A O 1
ATOM 7056 N N . VAL A 1 545 ? 163.970 150.222 127.397 1.00 61.52 545 VAL A N 1
ATOM 7057 C CA . VAL A 1 545 ? 164.112 148.794 127.129 1.00 63.53 545 VAL A CA 1
ATOM 7058 C C . VAL A 1 545 ? 163.899 148.503 125.649 1.00 67.14 545 VAL A C 1
ATOM 7059 O O . VAL A 1 545 ? 164.615 147.691 125.053 1.00 73.73 545 VAL A O 1
ATOM 7072 N N . GLU A 1 546 ? 162.902 149.146 125.035 1.00 72.81 546 GLU A N 1
ATOM 7073 C CA . GLU A 1 546 ? 162.665 148.958 123.608 1.00 73.23 546 GLU A CA 1
ATOM 7074 C C . GLU A 1 546 ? 163.861 149.425 122.790 1.00 74.39 546 GLU A C 1
ATOM 7075 O O . GLU A 1 546 ? 164.269 148.755 121.834 1.00 76.98 546 GLU A O 1
ATOM 7087 N N . GLN A 1 547 ? 164.432 150.578 123.147 1.00 77.73 547 GLN A N 1
ATOM 7088 C CA . GLN A 1 547 ? 165.604 151.066 122.430 1.00 78.59 547 GLN A CA 1
ATOM 7089 C C . GLN A 1 547 ? 166.770 150.098 122.570 1.00 80.92 547 GLN A C 1
ATOM 7090 O O . GLN A 1 547 ? 167.468 149.808 121.592 1.00 84.15 547 GLN A O 1
ATOM 7104 N N . LEU A 1 548 ? 166.992 149.581 123.780 1.00 82.88 548 LEU A N 1
ATOM 7105 C CA . LEU A 1 548 ? 168.076 148.626 123.987 1.00 83.36 548 LEU A CA 1
ATOM 7106 C C . LEU A 1 548 ? 167.856 147.363 123.162 1.00 85.53 548 LEU A C 1
ATOM 7107 O O . LEU A 1 548 ? 168.781 146.857 122.518 1.00 90.33 548 LEU A O 1
ATOM 7123 N N . ALA A 1 549 ? 166.627 146.842 123.167 1.00 90.73 549 ALA A N 1
ATOM 7124 C CA . ALA A 1 549 ? 166.343 145.614 122.432 1.00 92.99 549 ALA A CA 1
ATOM 7125 C C . ALA A 1 549 ? 166.514 145.814 120.932 1.00 93.26 549 ALA A C 1
ATOM 7126 O O . ALA A 1 549 ? 167.085 144.958 120.245 1.00 95.78 549 ALA A O 1
ATOM 7133 N N . TYR A 1 550 ? 166.025 146.937 120.402 1.00 92.45 550 TYR A N 1
ATOM 7134 C CA . TYR A 1 550 ? 166.098 147.165 118.963 1.00 93.92 550 TYR A CA 1
ATOM 7135 C C . TYR A 1 550 ? 167.531 147.428 118.518 1.00 95.52 550 TYR A C 1
ATOM 7136 O O . TYR A 1 550 ? 168.000 146.854 117.528 1.00 97.52 550 TYR A O 1
ATOM 7154 N N . TYR A 1 551 ? 168.246 148.295 119.238 1.00 93.41 551 TYR A N 1
ATOM 7155 C CA . TYR A 1 551 ? 169.608 148.640 118.849 1.00 92.93 551 TYR A CA 1
ATOM 7156 C C . TYR A 1 551 ? 170.605 147.543 119.200 1.00 94.87 551 TYR A C 1
ATOM 7157 O O . TYR A 1 551 ? 171.629 147.405 118.521 1.00 96.58 551 TYR A O 1
ATOM 7175 N N . HIS A 1 552 ? 170.331 146.761 120.244 1.00 102.29 552 HIS A N 1
ATOM 7176 C CA . HIS A 1 552 ? 171.262 145.735 120.701 1.00 102.50 552 HIS A CA 1
ATOM 7177 C C . HIS A 1 552 ? 170.587 144.369 120.722 1.00 104.17 552 HIS A C 1
ATOM 7178 O O . HIS A 1 552 ? 170.687 143.635 121.711 1.00 103.65 552 HIS A O 1
ATOM 7192 N N . HIS A 1 553 ? 169.896 144.020 119.635 1.00 113.18 553 HIS A N 1
ATOM 7193 C CA . HIS A 1 553 ? 169.232 142.724 119.562 1.00 114.67 553 HIS A CA 1
ATOM 7194 C C . HIS A 1 553 ? 170.221 141.567 119.612 1.00 114.45 553 HIS A C 1
ATOM 7195 O O . HIS A 1 553 ? 169.814 140.429 119.869 1.00 113.02 553 HIS A O 1
ATOM 7209 N N . ASP A 1 554 ? 171.508 141.829 119.370 1.00 117.82 554 ASP A N 1
ATOM 7210 C CA . ASP A 1 554 ? 172.506 140.767 119.420 1.00 117.19 554 ASP A CA 1
ATOM 7211 C C . ASP A 1 554 ? 172.595 140.122 120.796 1.00 117.28 554 ASP A C 1
ATOM 7212 O O . ASP A 1 554 ? 173.063 138.983 120.904 1.00 116.61 554 ASP A O 1
ATOM 7221 N N . TRP A 1 555 ? 172.165 140.820 121.845 1.00 115.91 555 TRP A N 1
ATOM 7222 C CA . TRP A 1 555 ? 172.199 140.247 123.184 1.00 115.14 555 TRP A CA 1
ATOM 7223 C C . TRP A 1 555 ? 171.370 138.970 123.230 1.00 115.17 555 TRP A C 1
ATOM 7224 O O . TRP A 1 555 ? 170.289 138.888 122.640 1.00 114.01 555 TRP A O 1
ATOM 7245 N N . PHE A 1 556 ? 171.887 137.964 123.938 1.00 111.18 556 PHE A N 1
ATOM 7246 C CA . PHE A 1 556 ? 171.260 136.646 123.913 1.00 110.14 556 PHE A CA 1
ATOM 7247 C C . PHE A 1 556 ? 169.848 136.687 124.486 1.00 111.11 556 PHE A C 1
ATOM 7248 O O . PHE A 1 556 ? 168.942 136.028 123.963 1.00 110.00 556 PHE A O 1
ATOM 7265 N N . ILE A 1 557 ? 169.634 137.457 125.555 1.00 106.90 557 ILE A N 1
ATOM 7266 C CA . ILE A 1 557 ? 168.310 137.505 126.173 1.00 105.94 557 ILE A CA 1
ATOM 7267 C C . ILE A 1 557 ? 167.282 138.032 125.180 1.00 106.94 557 ILE A C 1
ATOM 7268 O O . ILE A 1 557 ? 166.233 137.415 124.955 1.00 105.06 557 ILE A O 1
ATOM 7284 N N . PHE A 1 558 ? 167.574 139.178 124.560 1.00 108.52 558 PHE A N 1
ATOM 7285 C CA . PHE A 1 558 ? 166.624 139.773 123.627 1.00 107.44 558 PHE A CA 1
ATOM 7286 C C . PHE A 1 558 ? 166.422 138.888 122.405 1.00 106.89 558 PHE A C 1
ATOM 7287 O O . PHE A 1 558 ? 165.288 138.679 121.960 1.00 106.48 558 PHE A O 1
ATOM 7304 N N . LYS A 1 559 ? 167.512 138.355 121.848 1.00 113.81 559 LYS A N 1
ATOM 7305 C CA . LYS A 1 559 ? 167.395 137.538 120.646 1.00 114.53 559 LYS A CA 1
ATOM 7306 C C . LYS A 1 559 ? 166.573 136.282 120.910 1.00 113.38 559 LYS A C 1
ATOM 7307 O O . LYS A 1 559 ? 165.718 135.910 120.098 1.00 112.07 559 LYS A O 1
ATOM 7326 N N . GLU A 1 560 ? 166.816 135.615 122.040 1.00 110.85 560 GLU A N 1
ATOM 7327 C CA . GLU A 1 560 ? 166.080 134.394 122.348 1.00 111.08 560 GLU A CA 1
ATOM 7328 C C . GLU A 1 560 ? 164.620 134.696 122.664 1.00 110.40 560 GLU A C 1
ATOM 7329 O O . GLU A 1 560 ? 163.712 134.056 122.121 1.00 109.11 560 GLU A O 1
ATOM 7341 N N . TRP A 1 561 ? 164.372 135.671 123.542 1.00 101.97 561 TRP A N 1
ATOM 7342 C CA . TRP A 1 561 ? 163.001 135.972 123.939 1.00 102.05 561 TRP A CA 1
ATOM 7343 C C . TRP A 1 561 ? 162.251 136.736 122.854 1.00 102.05 561 TRP A C 1
ATOM 7344 O O . TRP A 1 561 ? 161.067 136.474 122.615 1.00 99.74 561 TRP A O 1
ATOM 7365 N N . CYS A 1 562 ? 162.917 137.677 122.192 1.00 112.28 562 CYS A N 1
ATOM 7366 C CA . CYS A 1 562 ? 162.289 138.542 121.203 1.00 112.34 562 CYS A CA 1
ATOM 7367 C C . CYS A 1 562 ? 162.843 138.252 119.816 1.00 113.79 562 CYS A C 1
ATOM 7368 O O . CYS A 1 562 ? 164.058 138.123 119.634 1.00 113.04 562 CYS A O 1
ATOM 7375 N N . GLU A 1 563 ? 161.944 138.151 118.841 1.00 120.13 563 GLU A N 1
ATOM 7376 C CA . GLU A 1 563 ? 162.361 138.042 117.451 1.00 120.18 563 GLU A CA 1
ATOM 7377 C C . GLU A 1 563 ? 163.021 139.341 117.007 1.00 120.22 563 GLU A C 1
ATOM 7378 O O . GLU A 1 563 ? 162.595 140.435 117.389 1.00 119.96 563 GLU A O 1
ATOM 7390 N N . VAL A 1 564 ? 164.073 139.218 116.196 1.00 122.92 564 VAL A N 1
ATOM 7391 C CA . VAL A 1 564 ? 164.806 140.396 115.752 1.00 123.88 564 VAL A CA 1
ATOM 7392 C C . VAL A 1 564 ? 163.869 141.310 114.978 1.00 123.93 564 VAL A C 1
ATOM 7393 O O . VAL A 1 564 ? 163.132 140.866 114.088 1.00 122.03 564 VAL A O 1
ATOM 7406 N N . GLY A 1 565 ? 163.894 142.596 115.315 1.00 124.19 565 GLY A N 1
ATOM 7407 C CA . GLY A 1 565 ? 163.021 143.554 114.654 1.00 122.99 565 GLY A CA 1
ATOM 7408 C C . GLY A 1 565 ? 161.550 143.309 114.909 1.00 122.44 565 GLY A C 1
ATOM 7409 O O . GLY A 1 565 ? 160.740 143.385 113.977 1.00 121.90 565 GLY A O 1
ATOM 7413 N N . ALA A 1 566 ? 161.184 143.014 116.155 1.00 114.60 566 ALA A N 1
ATOM 7414 C CA . ALA A 1 566 ? 159.802 142.757 116.529 1.00 113.88 566 ALA A CA 1
ATOM 7415 C C . ALA A 1 566 ? 159.426 143.619 117.725 1.00 113.42 566 ALA A C 1
ATOM 7416 O O . ALA A 1 566 ? 160.264 143.931 118.575 1.00 112.34 566 ALA A O 1
ATOM 7423 N N . ASP A 1 567 ? 158.151 144.000 117.780 1.00 108.41 567 ASP A N 1
ATOM 7424 C CA . ASP A 1 567 ? 157.636 144.846 118.857 1.00 107.37 567 ASP A CA 1
ATOM 7425 C C . ASP A 1 567 ? 157.192 143.989 120.044 1.00 105.82 567 ASP A C 1
ATOM 7426 O O . ASP A 1 567 ? 156.028 143.969 120.443 1.00 105.91 567 ASP A O 1
ATOM 7435 N N . CYS A 1 568 ? 158.158 143.263 120.610 1.00 98.38 568 CYS A N 1
ATOM 7436 C CA . CYS A 1 568 ? 157.856 142.413 121.757 1.00 98.61 568 CYS A CA 1
ATOM 7437 C C . CYS A 1 568 ? 157.635 143.243 123.015 1.00 98.46 568 CYS A C 1
ATOM 7438 O O . CYS A 1 568 ? 156.753 142.931 123.824 1.00 98.18 568 CYS A O 1
ATOM 7445 N N . ILE A 1 569 ? 158.422 144.299 123.199 1.00 80.24 569 ILE A N 1
ATOM 7446 C CA . ILE A 1 569 ? 158.301 145.147 124.379 1.00 77.15 569 ILE A CA 1
ATOM 7447 C C . ILE A 1 569 ? 157.116 146.084 124.197 1.00 76.90 569 ILE A C 1
ATOM 7448 O O . ILE A 1 569 ? 157.012 146.787 123.184 1.00 77.80 569 ILE A O 1
ATOM 7464 N N . THR A 1 570 ? 156.217 146.096 125.181 1.00 69.61 570 THR A N 1
ATOM 7465 C CA . THR A 1 570 ? 155.038 146.955 125.160 1.00 67.75 570 THR A CA 1
ATOM 7466 C C . THR A 1 570 ? 155.183 148.033 126.227 1.00 66.27 570 THR A C 1
ATOM 7467 O O . THR A 1 570 ? 155.041 147.741 127.425 1.00 68.11 570 THR A O 1
ATOM 7478 N N . PRO A 1 571 ? 155.468 149.285 125.858 1.00 60.47 571 PRO A N 1
ATOM 7479 C CA . PRO A 1 571 ? 155.627 150.325 126.889 1.00 61.70 571 PRO A CA 1
ATOM 7480 C C . PRO A 1 571 ? 154.394 150.516 127.754 1.00 56.41 571 PRO A C 1
ATOM 7481 O O . PRO A 1 571 ? 154.521 150.954 128.905 1.00 58.76 571 PRO A O 1
ATOM 7492 N N . GLY A 1 572 ? 153.202 150.215 127.236 1.00 50.28 572 GLY A N 1
ATOM 7493 C CA . GLY A 1 572 ? 152.003 150.352 128.047 1.00 51.12 572 GLY A CA 1
ATOM 7494 C C . GLY A 1 572 ? 152.021 149.453 129.268 1.00 52.59 572 GLY A C 1
ATOM 7495 O O . GLY A 1 572 ? 151.622 149.863 130.361 1.00 54.60 572 GLY A O 1
ATOM 7499 N N . LEU A 1 573 ? 152.481 148.211 129.100 1.00 57.42 573 LEU A N 1
ATOM 7500 C CA . LEU A 1 573 ? 152.585 147.305 130.238 1.00 53.71 573 LEU A CA 1
ATOM 7501 C C . LEU A 1 573 ? 153.577 147.833 131.266 1.00 51.32 573 LEU A C 1
ATOM 7502 O O . LEU A 1 573 ? 153.339 147.739 132.476 1.00 55.30 573 LEU A O 1
ATOM 7518 N N . TYR A 1 574 ? 154.701 148.383 130.803 1.00 46.72 574 TYR A N 1
ATOM 7519 C CA . TYR A 1 574 ? 155.673 148.956 131.728 1.00 46.67 574 TYR A CA 1
ATOM 7520 C C . TYR A 1 574 ? 155.078 150.134 132.487 1.00 44.33 574 TYR A C 1
ATOM 7521 O O . TYR A 1 574 ? 155.305 150.284 133.692 1.00 49.77 574 TYR A O 1
ATOM 7539 N N . ALA A 1 575 ? 154.315 150.985 131.796 1.00 42.91 575 ALA A N 1
ATOM 7540 C CA . ALA A 1 575 ? 153.663 152.104 132.470 1.00 37.63 575 ALA A CA 1
ATOM 7541 C C . ALA A 1 575 ? 152.665 151.611 133.509 1.00 44.39 575 ALA A C 1
ATOM 7542 O O . ALA A 1 575 ? 152.578 152.163 134.612 1.00 52.09 575 ALA A O 1
ATOM 7549 N N . MET A 1 576 ? 151.898 150.574 133.172 1.00 50.75 576 MET A N 1
ATOM 7550 C CA . MET A 1 576 ? 150.952 150.007 134.128 1.00 43.50 576 MET A CA 1
ATOM 7551 C C . MET A 1 576 ? 151.676 149.466 135.355 1.00 48.63 576 MET A C 1
ATOM 7552 O O . MET A 1 576 ? 151.251 149.689 136.497 1.00 48.50 576 MET A O 1
ATOM 7566 N N . VAL A 1 577 ? 152.778 148.748 135.133 1.00 48.11 577 VAL A N 1
ATOM 7567 C CA . VAL A 1 577 ? 153.542 148.192 136.245 1.00 40.48 577 VAL A CA 1
ATOM 7568 C C . VAL A 1 577 ? 154.102 149.310 137.112 1.00 37.61 577 VAL A C 1
ATOM 7569 O O . VAL A 1 577 ? 154.098 149.219 138.344 1.00 43.83 577 VAL A O 1
ATOM 7582 N N . GLY A 1 578 ? 154.600 150.377 136.486 1.00 29.46 578 GLY A N 1
ATOM 7583 C CA . GLY A 1 578 ? 155.119 151.496 137.255 1.00 30.75 578 GLY A CA 1
ATOM 7584 C C . GLY A 1 578 ? 154.046 152.184 138.077 1.00 34.53 578 GLY A C 1
ATOM 7585 O O . GLY A 1 578 ? 154.278 152.558 139.229 1.00 41.84 578 GLY A O 1
ATOM 7589 N N . ALA A 1 579 ? 152.860 152.369 137.493 1.00 35.79 579 ALA A N 1
ATOM 7590 C CA . ALA A 1 579 ? 151.756 152.967 138.237 1.00 31.78 579 ALA A CA 1
ATOM 7591 C C . ALA A 1 579 ? 151.381 152.106 139.435 1.00 32.80 579 ALA A C 1
ATOM 7592 O O . ALA A 1 579 ? 151.193 152.613 140.549 1.00 40.11 579 ALA A O 1
ATOM 7599 N N . ALA A 1 580 ? 151.276 150.792 139.224 1.00 35.88 580 ALA A N 1
ATOM 7600 C CA . ALA A 1 580 ? 150.954 149.895 140.328 1.00 27.14 580 ALA A CA 1
ATOM 7601 C C . ALA A 1 580 ? 152.030 149.946 141.405 1.00 29.96 580 ALA A C 1
ATOM 7602 O O . ALA A 1 580 ? 151.721 149.972 142.601 1.00 39.22 580 ALA A O 1
ATOM 7609 N N . ALA A 1 581 ? 153.300 149.962 140.997 1.00 33.02 581 ALA A N 1
ATOM 7610 C CA . ALA A 1 581 ? 154.392 150.006 141.962 1.00 31.21 581 ALA A CA 1
ATOM 7611 C C . ALA A 1 581 ? 154.361 151.290 142.777 1.00 29.63 581 ALA A C 1
ATOM 7612 O O . ALA A 1 581 ? 154.547 151.263 143.998 1.00 38.81 581 ALA A O 1
ATOM 7619 N N . CYS A 1 582 ? 154.141 152.430 142.119 1.00 26.55 582 CYS A N 1
ATOM 7620 C CA . CYS A 1 582 ? 154.091 153.696 142.842 1.00 30.05 582 CYS A CA 1
ATOM 7621 C C . CYS A 1 582 ? 152.916 153.730 143.809 1.00 34.44 582 CYS A C 1
ATOM 7622 O O . CYS A 1 582 ? 153.054 154.181 144.955 1.00 36.55 582 CYS A O 1
ATOM 7630 N N . LEU A 1 583 ? 151.748 153.254 143.369 1.00 33.72 583 LEU A N 1
ATOM 7631 C CA . LEU A 1 583 ? 150.592 153.234 144.258 1.00 29.53 583 LEU A CA 1
ATOM 7632 C C . LEU A 1 583 ? 150.836 152.322 145.454 1.00 31.83 583 LEU A C 1
ATOM 7633 O O . LEU A 1 583 ? 150.471 152.659 146.586 1.00 43.23 583 LEU A O 1
ATOM 7649 N N . GLY A 1 584 ? 151.453 151.161 145.226 1.00 35.93 584 GLY A N 1
ATOM 7650 C CA . GLY A 1 584 ? 151.769 150.278 146.337 1.00 39.60 584 GLY A CA 1
ATOM 7651 C C . GLY A 1 584 ? 152.774 150.889 147.294 1.00 37.98 584 GLY A C 1
ATOM 7652 O O . GLY A 1 584 ? 152.641 150.764 148.512 1.00 38.55 584 GLY A O 1
ATOM 7656 N N . GLY A 1 585 ? 153.792 151.560 146.756 1.00 33.31 585 GLY A N 1
ATOM 7657 C CA . GLY A 1 585 ? 154.786 152.183 147.612 1.00 32.67 585 GLY A CA 1
ATOM 7658 C C . GLY A 1 585 ? 154.208 153.300 148.458 1.00 36.96 585 GLY A C 1
ATOM 7659 O O . GLY A 1 585 ? 154.581 153.466 149.622 1.00 44.07 585 GLY A O 1
ATOM 7663 N N . VAL A 1 586 ? 153.292 154.083 147.887 1.00 35.23 586 VAL A N 1
ATOM 7664 C CA . VAL A 1 586 ? 152.743 155.216 148.627 1.00 30.78 586 VAL A CA 1
ATOM 7665 C C . VAL A 1 586 ? 151.659 154.762 149.601 1.00 36.44 586 VAL A C 1
ATOM 7666 O O . VAL A 1 586 ? 151.519 155.327 150.691 1.00 47.70 586 VAL A O 1
ATOM 7679 N N . THR A 1 587 ? 150.881 153.742 149.237 1.00 36.60 587 THR A N 1
ATOM 7680 C CA . THR A 1 587 ? 149.783 153.271 150.074 1.00 39.03 587 THR A CA 1
ATOM 7681 C C . THR A 1 587 ? 150.109 152.003 150.849 1.00 41.04 587 THR A C 1
ATOM 7682 O O . THR A 1 587 ? 149.512 151.769 151.904 1.00 41.82 587 THR A O 1
ATOM 7693 N N . ARG A 1 588 ? 151.030 151.178 150.350 1.00 40.68 588 ARG A N 1
ATOM 7694 C CA . ARG A 1 588 ? 151.428 149.910 150.956 1.00 41.54 588 ARG A CA 1
ATOM 7695 C C . ARG A 1 588 ? 150.354 148.835 150.838 1.00 42.72 588 ARG A C 1
ATOM 7696 O O . ARG A 1 588 ? 150.490 147.768 151.449 1.00 46.38 588 ARG A O 1
ATOM 7717 N N . MET A 1 589 ? 149.292 149.080 150.075 1.00 46.84 589 MET A N 1
ATOM 7718 C CA . MET A 1 589 ? 148.322 148.031 149.793 1.00 52.82 589 MET A CA 1
ATOM 7719 C C . MET A 1 589 ? 148.914 147.035 148.803 1.00 56.10 589 MET A C 1
ATOM 7720 O O . MET A 1 589 ? 149.588 147.416 147.842 1.00 57.69 589 MET A O 1
ATOM 7734 N N . THR A 1 590 ? 148.660 145.747 149.042 1.00 54.03 590 THR A N 1
ATOM 7735 C CA . THR A 1 590 ? 149.337 144.677 148.321 1.00 53.41 590 THR A CA 1
ATOM 7736 C C . THR A 1 590 ? 148.396 143.884 147.421 1.00 53.51 590 THR A C 1
ATOM 7737 O O . THR A 1 590 ? 148.621 143.807 146.210 1.00 57.38 590 THR A O 1
ATOM 7748 N N . VAL A 1 591 ? 147.343 143.293 147.977 1.00 51.47 591 VAL A N 1
ATOM 7749 C CA . VAL A 1 591 ? 146.432 142.460 147.195 1.00 51.68 591 VAL A CA 1
ATOM 7750 C C . VAL A 1 591 ? 145.300 143.286 146.605 1.00 44.84 591 VAL A C 1
ATOM 7751 O O . VAL A 1 591 ? 144.964 143.153 145.424 1.00 40.14 591 VAL A O 1
ATOM 7764 N N . SER A 1 592 ? 144.693 144.145 147.427 1.00 50.88 592 SER A N 1
ATOM 7765 C CA . SER A 1 592 ? 143.635 145.014 146.929 1.00 49.00 592 SER A CA 1
ATOM 7766 C C . SER A 1 592 ? 144.137 145.868 145.775 1.00 43.88 592 SER A C 1
ATOM 7767 O O . SER A 1 592 ? 143.428 146.060 144.783 1.00 41.46 592 SER A O 1
ATOM 7775 N N . LEU A 1 593 ? 145.363 146.382 145.882 1.00 46.88 593 LEU A N 1
ATOM 7776 C CA . LEU A 1 593 ? 145.920 147.203 144.812 1.00 42.94 593 LEU A CA 1
ATOM 7777 C C . LEU A 1 593 ? 146.059 146.408 143.520 1.00 40.37 593 LEU A C 1
ATOM 7778 O O . LEU A 1 593 ? 145.689 146.884 142.441 1.00 44.73 593 LEU A O 1
ATOM 7794 N N . VAL A 1 594 ? 146.603 145.193 143.610 1.00 49.38 594 VAL A N 1
ATOM 7795 C CA . VAL A 1 594 ? 146.808 144.386 142.411 1.00 46.36 594 VAL A CA 1
ATOM 7796 C C . VAL A 1 594 ? 145.472 144.054 141.762 1.00 44.06 594 VAL A C 1
ATOM 7797 O O . VAL A 1 594 ? 145.318 144.150 140.538 1.00 47.44 594 VAL A O 1
ATOM 7810 N N . VAL A 1 595 ? 144.485 143.659 142.568 1.00 45.77 595 VAL A N 1
ATOM 7811 C CA . VAL A 1 595 ? 143.186 143.302 142.009 1.00 43.21 595 VAL A CA 1
ATOM 7812 C C . VAL A 1 595 ? 142.506 144.527 141.408 1.00 46.72 595 VAL A C 1
ATOM 7813 O O . VAL A 1 595 ? 141.859 144.440 140.358 1.00 49.19 595 VAL A O 1
ATOM 7826 N N . ILE A 1 596 ? 142.638 145.685 142.059 1.00 49.09 596 ILE A N 1
ATOM 7827 C CA . ILE A 1 596 ? 142.049 146.909 141.526 1.00 44.99 596 ILE A CA 1
ATOM 7828 C C . ILE A 1 596 ? 142.676 147.254 140.185 1.00 46.54 596 ILE A C 1
ATOM 7829 O O . ILE A 1 596 ? 141.978 147.620 139.234 1.00 51.18 596 ILE A O 1
ATOM 7845 N N . VAL A 1 597 ? 144.003 147.153 140.088 1.00 47.09 597 VAL A N 1
ATOM 7846 C CA . VAL A 1 597 ? 144.677 147.450 138.827 1.00 45.91 597 VAL A CA 1
ATOM 7847 C C . VAL A 1 597 ? 144.229 146.476 137.746 1.00 47.14 597 VAL A C 1
ATOM 7848 O O . VAL A 1 597 ? 143.960 146.872 136.605 1.00 51.88 597 VAL A O 1
ATOM 7861 N N . PHE A 1 598 ? 144.139 145.189 138.085 1.00 52.02 598 PHE A N 1
ATOM 7862 C CA . PHE A 1 598 ? 143.732 144.197 137.095 1.00 49.35 598 PHE A CA 1
ATOM 7863 C C . PHE A 1 598 ? 142.316 144.461 136.598 1.00 48.96 598 PHE A C 1
ATOM 7864 O O . PHE A 1 598 ? 142.048 144.383 135.394 1.00 55.73 598 PHE A O 1
ATOM 7881 N N . GLU A 1 599 ? 141.393 144.774 137.511 1.00 49.62 599 GLU A N 1
ATOM 7882 C CA . GLU A 1 599 ? 140.022 145.066 137.101 1.00 54.94 599 GLU A CA 1
ATOM 7883 C C . GLU A 1 599 ? 139.953 146.341 136.270 1.00 55.24 599 GLU A C 1
ATOM 7884 O O . GLU A 1 599 ? 139.248 146.391 135.255 1.00 57.87 599 GLU A O 1
ATOM 7896 N N . LEU A 1 600 ? 140.676 147.383 136.686 1.00 56.36 600 LEU A N 1
ATOM 7897 C CA . LEU A 1 600 ? 140.705 148.637 135.946 1.00 53.14 600 LEU A CA 1
ATOM 7898 C C . LEU A 1 600 ? 141.399 148.488 134.600 1.00 55.22 600 LEU A C 1
ATOM 7899 O O . LEU A 1 600 ? 141.255 149.363 133.740 1.00 58.86 600 LEU A O 1
ATOM 7915 N N . THR A 1 601 ? 142.148 147.404 134.403 1.00 58.02 601 THR A N 1
ATOM 7916 C CA . THR A 1 601 ? 142.782 147.096 133.128 1.00 56.32 601 THR A CA 1
ATOM 7917 C C . THR A 1 601 ? 142.047 146.013 132.351 1.00 57.94 601 THR A C 1
ATOM 7918 O O . THR A 1 601 ? 141.956 146.093 131.123 1.00 63.47 601 THR A O 1
ATOM 7929 N N . GLY A 1 602 ? 141.522 145.002 133.039 1.00 66.15 602 GLY A N 1
ATOM 7930 C CA . GLY A 1 602 ? 140.891 143.878 132.384 1.00 67.23 602 GLY A CA 1
ATOM 7931 C C . GLY A 1 602 ? 141.845 142.822 131.872 1.00 64.58 602 GLY A C 1
ATOM 7932 O O . GLY A 1 602 ? 141.394 141.862 131.235 1.00 64.98 602 GLY A O 1
ATOM 7936 N N . GLY A 1 603 ? 143.144 142.963 132.129 1.00 59.91 603 GLY A N 1
ATOM 7937 C CA . GLY A 1 603 ? 144.124 142.000 131.666 1.00 66.72 603 GLY A CA 1
ATOM 7938 C C . GLY A 1 603 ? 144.602 141.072 132.762 1.00 66.54 603 GLY A C 1
ATOM 7939 O O . GLY A 1 603 ? 145.347 141.485 133.656 1.00 65.53 603 GLY A O 1
ATOM 7943 N N . LEU A 1 604 ? 144.178 139.809 132.704 1.00 66.72 604 LEU A N 1
ATOM 7944 C CA . LEU A 1 604 ? 144.573 138.822 133.700 1.00 65.03 604 LEU A CA 1
ATOM 7945 C C . LEU A 1 604 ? 145.940 138.212 133.423 1.00 68.59 604 LEU A C 1
ATOM 7946 O O . LEU A 1 604 ? 146.474 137.512 134.290 1.00 65.97 604 LEU A O 1
ATOM 7962 N N . GLU A 1 605 ? 146.517 138.454 132.246 1.00 70.17 605 GLU A N 1
ATOM 7963 C CA . GLU A 1 605 ? 147.811 137.885 131.897 1.00 68.31 605 GLU A CA 1
ATOM 7964 C C . GLU A 1 605 ? 148.976 138.580 132.589 1.00 68.63 605 GLU A C 1
ATOM 7965 O O . GLU A 1 605 ? 150.097 138.064 132.540 1.00 74.34 605 GLU A O 1
ATOM 7977 N N . TYR A 1 606 ? 148.743 139.725 133.231 1.00 60.75 606 TYR A N 1
ATOM 7978 C CA . TYR A 1 606 ? 149.804 140.521 133.835 1.00 60.93 606 TYR A CA 1
ATOM 7979 C C . TYR A 1 606 ? 149.641 140.618 135.348 1.00 60.05 606 TYR A C 1
ATOM 7980 O O . TYR A 1 606 ? 150.086 141.585 135.969 1.00 63.30 606 TYR A O 1
ATOM 7998 N N . ILE A 1 607 ? 149.001 139.617 135.955 1.00 53.84 607 ILE A N 1
ATOM 7999 C CA . ILE A 1 607 ? 148.864 139.602 137.407 1.00 52.01 607 ILE A CA 1
ATOM 8000 C C . ILE A 1 607 ? 150.218 139.372 138.067 1.00 50.97 607 ILE A C 1
ATOM 8001 O O . ILE A 1 607 ? 150.579 140.058 139.030 1.00 55.16 607 ILE A O 1
ATOM 8017 N N . VAL A 1 608 ? 150.987 138.403 137.563 1.00 53.72 608 VAL A N 1
ATOM 8018 C CA . VAL A 1 608 ? 152.271 138.080 138.185 1.00 56.08 608 VAL A CA 1
ATOM 8019 C C . VAL A 1 608 ? 153.220 139.272 138.164 1.00 56.30 608 VAL A C 1
ATOM 8020 O O . VAL A 1 608 ? 153.793 139.596 139.217 1.00 57.71 608 VAL A O 1
ATOM 8033 N N . PRO A 1 609 ? 153.440 139.954 137.036 1.00 59.22 609 PRO A N 1
ATOM 8034 C CA . PRO A 1 609 ? 154.297 141.150 137.078 1.00 57.30 609 PRO A CA 1
ATOM 8035 C C . PRO A 1 609 ? 153.832 142.180 138.091 1.00 52.70 609 PRO A C 1
ATOM 8036 O O . PRO A 1 609 ? 154.585 142.516 139.015 1.00 56.56 609 PRO A O 1
ATOM 8047 N N . LEU A 1 610 ? 152.595 142.670 137.955 1.00 45.80 610 LEU A N 1
ATOM 8048 C CA . LEU A 1 610 ? 152.084 143.672 138.885 1.00 48.26 610 LEU A CA 1
ATOM 8049 C C . LEU A 1 610 ? 152.384 143.287 140.326 1.00 49.47 610 LEU A C 1
ATOM 8050 O O . LEU A 1 610 ? 153.116 143.997 141.027 1.00 51.58 610 LEU A O 1
ATOM 8066 N N . MET A 1 611 ? 151.844 142.149 140.774 1.00 50.55 611 MET A N 1
ATOM 8067 C CA . MET A 1 611 ? 152.126 141.672 142.124 1.00 51.32 611 MET A CA 1
ATOM 8068 C C . MET A 1 611 ? 153.598 141.840 142.465 1.00 50.32 611 MET A C 1
ATOM 8069 O O . MET A 1 611 ? 153.943 142.540 143.426 1.00 57.65 611 MET A O 1
ATOM 8083 N N . ALA A 1 612 ? 154.484 141.247 141.662 1.00 43.64 612 ALA A N 1
ATOM 8084 C CA . ALA A 1 612 ? 155.907 141.322 141.968 1.00 49.24 612 ALA A CA 1
ATOM 8085 C C . ALA A 1 612 ? 156.332 142.768 142.166 1.00 48.60 612 ALA A C 1
ATOM 8086 O O . ALA A 1 612 ? 156.864 143.133 143.222 1.00 58.62 612 ALA A O 1
ATOM 8093 N N . ALA A 1 613 ? 156.028 143.627 141.189 1.00 44.83 613 ALA A N 1
ATOM 8094 C CA . ALA A 1 613 ? 156.370 145.035 141.332 1.00 44.98 613 ALA A CA 1
ATOM 8095 C C . ALA A 1 613 ? 155.828 145.579 142.643 1.00 42.23 613 ALA A C 1
ATOM 8096 O O . ALA A 1 613 ? 156.585 146.112 143.465 1.00 47.62 613 ALA A O 1
ATOM 8103 N N . VAL A 1 614 ? 154.531 145.378 142.892 1.00 39.97 614 VAL A N 1
ATOM 8104 C CA . VAL A 1 614 ? 153.945 145.865 144.134 1.00 39.66 614 VAL A CA 1
ATOM 8105 C C . VAL A 1 614 ? 154.764 145.373 145.313 1.00 44.04 614 VAL A C 1
ATOM 8106 O O . VAL A 1 614 ? 155.233 146.170 146.138 1.00 50.90 614 VAL A O 1
ATOM 8119 N N . MET A 1 615 ? 155.027 144.064 145.363 1.00 41.34 615 MET A N 1
ATOM 8120 C CA . MET A 1 615 ? 155.802 143.524 146.471 1.00 41.34 615 MET A CA 1
ATOM 8121 C C . MET A 1 615 ? 157.080 144.324 146.651 1.00 40.84 615 MET A C 1
ATOM 8122 O O . MET A 1 615 ? 157.319 144.904 147.719 1.00 50.06 615 MET A O 1
ATOM 8136 N N . THR A 1 616 ? 157.864 144.454 145.579 1.00 27.96 616 THR A N 1
ATOM 8137 C CA . THR A 1 616 ? 159.121 145.179 145.688 1.00 33.86 616 THR A CA 1
ATOM 8138 C C . THR A 1 616 ? 158.879 146.556 146.282 1.00 35.49 616 THR A C 1
ATOM 8139 O O . THR A 1 616 ? 159.454 146.908 147.321 1.00 36.68 616 THR A O 1
ATOM 8150 N N . SER A 1 617 ? 157.951 147.312 145.689 1.00 32.73 617 SER A N 1
ATOM 8151 C CA . SER A 1 617 ? 157.688 148.651 146.196 1.00 32.25 617 SER A CA 1
ATOM 8152 C C . SER A 1 617 ? 157.393 148.600 147.684 1.00 38.36 617 SER A C 1
ATOM 8153 O O . SER A 1 617 ? 158.059 149.276 148.481 1.00 45.37 617 SER A O 1
ATOM 8161 N N . LYS A 1 618 ? 156.454 147.740 148.086 1.00 38.03 618 LYS A N 1
ATOM 8162 C CA . LYS A 1 618 ? 156.110 147.663 149.498 1.00 36.93 618 LYS A CA 1
ATOM 8163 C C . LYS A 1 618 ? 157.359 147.437 150.332 1.00 41.88 618 LYS A C 1
ATOM 8164 O O . LYS A 1 618 ? 157.645 148.206 151.260 1.00 48.98 618 LYS A O 1
ATOM 8183 N N . TRP A 1 619 ? 158.160 146.433 149.967 1.00 39.14 619 TRP A N 1
ATOM 8184 C CA . TRP A 1 619 ? 159.355 146.146 150.746 1.00 32.65 619 TRP A CA 1
ATOM 8185 C C . TRP A 1 619 ? 160.248 147.374 150.818 1.00 32.42 619 TRP A C 1
ATOM 8186 O O . TRP A 1 619 ? 160.689 147.768 151.906 1.00 43.60 619 TRP A O 1
ATOM 8207 N N . VAL A 1 620 ? 160.475 148.031 149.679 1.00 33.69 620 VAL A N 1
ATOM 8208 C CA . VAL A 1 620 ? 161.313 149.224 149.690 1.00 29.53 620 VAL A CA 1
ATOM 8209 C C . VAL A 1 620 ? 160.710 150.267 150.618 1.00 31.46 620 VAL A C 1
ATOM 8210 O O . VAL A 1 620 ? 161.410 150.861 151.448 1.00 40.53 620 VAL A O 1
ATOM 8223 N N . GLY A 1 621 ? 159.396 150.476 150.524 1.00 31.80 621 GLY A N 1
ATOM 8224 C CA . GLY A 1 621 ? 158.749 151.383 151.454 1.00 35.31 621 GLY A CA 1
ATOM 8225 C C . GLY A 1 621 ? 158.967 150.959 152.892 1.00 35.78 621 GLY A C 1
ATOM 8226 O O . GLY A 1 621 ? 159.305 151.779 153.750 1.00 36.91 621 GLY A O 1
ATOM 8230 N N . ASP A 1 622 ? 158.815 149.661 153.167 1.00 33.57 622 ASP A N 1
ATOM 8231 C CA . ASP A 1 622 ? 159.002 149.177 154.527 1.00 35.40 622 ASP A CA 1
ATOM 8232 C C . ASP A 1 622 ? 160.439 149.369 154.988 1.00 39.22 622 ASP A C 1
ATOM 8233 O O . ASP A 1 622 ? 160.704 149.405 156.195 1.00 49.49 622 ASP A O 1
ATOM 8242 N N . ALA A 1 623 ? 161.379 149.496 154.047 1.00 32.05 623 ALA A N 1
ATOM 8243 C CA . ALA A 1 623 ? 162.762 149.750 154.434 1.00 33.00 623 ALA A CA 1
ATOM 8244 C C . ALA A 1 623 ? 162.919 151.130 155.055 1.00 35.56 623 ALA A C 1
ATOM 8245 O O . ALA A 1 623 ? 163.808 151.338 155.888 1.00 39.21 623 ALA A O 1
ATOM 8252 N N . PHE A 1 624 ? 162.070 152.081 154.667 1.00 40.78 624 PHE A N 1
ATOM 8253 C CA . PHE A 1 624 ? 162.126 153.442 155.181 1.00 35.39 624 PHE A CA 1
ATOM 8254 C C . PHE A 1 624 ? 160.959 153.768 156.105 1.00 41.17 624 PHE A C 1
ATOM 8255 O O . PHE A 1 624 ? 160.761 154.937 156.448 1.00 43.49 624 PHE A O 1
ATOM 8272 N N . GLY A 1 625 ? 160.187 152.764 156.515 1.00 42.19 625 GLY A N 1
ATOM 8273 C CA . GLY A 1 625 ? 159.037 152.984 157.368 1.00 30.88 625 GLY A CA 1
ATOM 8274 C C . GLY A 1 625 ? 157.857 152.125 156.965 1.00 42.75 625 GLY A C 1
ATOM 8275 O O . GLY A 1 625 ? 157.484 152.084 155.789 1.00 53.31 625 GLY A O 1
ATOM 8279 N N . ARG A 1 626 ? 157.259 151.432 157.934 1.00 51.46 626 ARG A N 1
ATOM 8280 C CA . ARG A 1 626 ? 156.147 150.534 157.654 1.00 55.13 626 ARG A CA 1
ATOM 8281 C C . ARG A 1 626 ? 154.801 151.244 157.612 1.00 56.17 626 ARG A C 1
ATOM 8282 O O . ARG A 1 626 ? 153.801 150.616 157.249 1.00 62.09 626 ARG A O 1
ATOM 8303 N N . GLU A 1 627 ? 154.748 152.524 157.969 1.00 53.20 627 GLU A N 1
ATOM 8304 C CA . GLU A 1 627 ? 153.497 153.269 157.994 1.00 51.19 627 GLU A CA 1
ATOM 8305 C C . GLU A 1 627 ? 153.206 153.841 156.613 1.00 52.28 627 GLU A C 1
ATOM 8306 O O . GLU A 1 627 ? 154.074 154.466 155.995 1.00 46.75 627 GLU A O 1
ATOM 8318 N N . GLY A 1 628 ? 151.982 153.625 156.133 1.00 48.96 628 GLY A N 1
ATOM 8319 C CA . GLY A 1 628 ? 151.558 154.169 154.863 1.00 40.31 628 GLY A CA 1
ATOM 8320 C C . GLY A 1 628 ? 151.185 155.634 154.969 1.00 39.98 628 GLY A C 1
ATOM 8321 O O . GLY A 1 628 ? 151.201 156.244 156.038 1.00 42.96 628 GLY A O 1
ATOM 8325 N N . ILE A 1 629 ? 150.842 156.212 153.816 1.00 29.76 629 ILE A N 1
ATOM 8326 C CA . ILE A 1 629 ? 150.483 157.626 153.782 1.00 32.00 629 ILE A CA 1
ATOM 8327 C C . ILE A 1 629 ? 149.217 157.874 154.592 1.00 32.75 629 ILE A C 1
ATOM 8328 O O . ILE A 1 629 ? 149.120 158.861 155.332 1.00 44.92 629 ILE A O 1
ATOM 8344 N N . TYR A 1 630 ? 148.223 156.992 154.463 1.00 31.52 630 TYR A N 1
ATOM 8345 C CA . TYR A 1 630 ? 146.992 157.157 155.229 1.00 32.00 630 TYR A CA 1
ATOM 8346 C C . TYR A 1 630 ? 147.252 157.020 156.724 1.00 30.99 630 TYR A C 1
ATOM 8347 O O . TYR A 1 630 ? 146.756 157.822 157.525 1.00 37.72 630 TYR A O 1
ATOM 8365 N N . GLU A 1 631 ? 148.034 156.014 157.122 1.00 35.16 631 GLU A N 1
ATOM 8366 C CA . GLU A 1 631 ? 148.381 155.867 158.532 1.00 33.80 631 GLU A CA 1
ATOM 8367 C C . GLU A 1 631 ? 149.232 157.037 159.010 1.00 35.65 631 GLU A C 1
ATOM 8368 O O . GLU A 1 631 ? 149.083 157.498 160.149 1.00 41.44 631 GLU A O 1
ATOM 8380 N N . ALA A 1 632 ? 150.133 157.527 158.156 1.00 35.91 632 ALA A N 1
ATOM 8381 C CA . ALA A 1 632 ? 150.939 158.686 158.522 1.00 38.52 632 ALA A CA 1
ATOM 8382 C C . ALA A 1 632 ? 150.061 159.904 158.777 1.00 36.09 632 ALA A C 1
ATOM 8383 O O . ALA A 1 632 ? 150.284 160.648 159.737 1.00 45.91 632 ALA A O 1
ATOM 8390 N N . HIS A 1 633 ? 149.054 160.123 157.928 1.00 24.55 633 HIS A N 1
ATOM 8391 C CA . HIS A 1 633 ? 148.148 161.248 158.135 1.00 30.16 633 HIS A CA 1
ATOM 8392 C C . HIS A 1 633 ? 147.288 161.042 159.376 1.00 36.55 633 HIS A C 1
ATOM 8393 O O . HIS A 1 633 ? 146.980 162.004 160.089 1.00 46.04 633 HIS A O 1
ATOM 8407 N N . ILE A 1 634 ? 146.886 159.799 159.648 1.00 42.11 634 ILE A N 1
ATOM 8408 C CA . ILE A 1 634 ? 146.150 159.511 160.877 1.00 33.55 634 ILE A CA 1
ATOM 8409 C C . ILE A 1 634 ? 146.986 159.905 162.088 1.00 30.23 634 ILE A C 1
ATOM 8410 O O . ILE A 1 634 ? 146.499 160.554 163.021 1.00 32.58 634 ILE A O 1
ATOM 8426 N N . ARG A 1 635 ? 148.261 159.514 162.088 1.00 40.58 635 ARG A N 1
ATOM 8427 C CA . ARG A 1 635 ? 149.141 159.865 163.198 1.00 38.76 635 ARG A CA 1
ATOM 8428 C C . ARG A 1 635 ? 149.344 161.373 163.285 1.00 39.94 635 ARG A C 1
ATOM 8429 O O . ARG A 1 635 ? 149.352 161.944 164.381 1.00 51.84 635 ARG A O 1
ATOM 8450 N N . LEU A 1 636 ? 149.511 162.035 162.138 1.00 32.07 636 LEU A N 1
ATOM 8451 C CA . LEU A 1 636 ? 149.716 163.480 162.135 1.00 33.98 636 LEU A CA 1
ATOM 8452 C C . LEU A 1 636 ? 148.517 164.201 162.737 1.00 41.76 636 LEU A C 1
ATOM 8453 O O . LEU A 1 636 ? 148.673 165.118 163.552 1.00 49.14 636 LEU A O 1
ATOM 8469 N N . ASN A 1 637 ? 147.308 163.798 162.347 1.00 40.39 637 ASN A N 1
ATOM 8470 C CA . ASN A 1 637 ? 146.103 164.383 162.920 1.00 33.86 637 ASN A CA 1
ATOM 8471 C C . ASN A 1 637 ? 145.885 163.964 164.366 1.00 38.66 637 ASN A C 1
ATOM 8472 O O . ASN A 1 637 ? 145.030 164.549 165.040 1.00 44.32 637 ASN A O 1
ATOM 8483 N N . GLY A 1 638 ? 146.628 162.974 164.855 1.00 41.05 638 GLY A N 1
ATOM 8484 C CA . GLY A 1 638 ? 146.482 162.541 166.228 1.00 38.34 638 GLY A CA 1
ATOM 8485 C C . GLY A 1 638 ? 145.196 161.806 166.520 1.00 43.72 638 GLY A C 1
ATOM 8486 O O . GLY A 1 638 ? 144.761 161.775 167.674 1.00 51.25 638 GLY A O 1
ATOM 8490 N N . TYR A 1 639 ? 144.570 161.214 165.507 1.00 40.42 639 TYR A N 1
ATOM 8491 C CA . TYR A 1 639 ? 143.340 160.476 165.732 1.00 34.91 639 TYR A CA 1
ATOM 8492 C C . TYR A 1 639 ? 143.617 159.260 166.616 1.00 40.37 639 TYR A C 1
ATOM 8493 O O . TYR A 1 639 ? 144.703 158.676 166.560 1.00 43.61 639 TYR A O 1
ATOM 8511 N N . PRO A 1 640 ? 142.651 158.855 167.447 1.00 44.42 640 PRO A N 1
ATOM 8512 C CA . PRO A 1 640 ? 142.859 157.670 168.305 1.00 46.88 640 PRO A CA 1
ATOM 8513 C C . PRO A 1 640 ? 142.707 156.361 167.533 1.00 41.75 640 PRO A C 1
ATOM 8514 O O . PRO A 1 640 ? 141.708 155.645 167.613 1.00 50.63 640 PRO A O 1
ATOM 8525 N N . PHE A 1 641 ? 143.735 156.036 166.757 1.00 39.42 641 PHE A N 1
ATOM 8526 C CA . PHE A 1 641 ? 143.752 154.846 165.916 1.00 36.37 641 PHE A CA 1
ATOM 8527 C C . PHE A 1 641 ? 144.759 153.848 166.468 1.00 38.03 641 PHE A C 1
ATOM 8528 O O . PHE A 1 641 ? 145.912 154.204 166.734 1.00 44.38 641 PHE A O 1
ATOM 8545 N N . LEU A 1 642 ? 144.321 152.605 166.637 1.00 50.84 642 LEU A N 1
ATOM 8546 C CA . LEU A 1 642 ? 145.167 151.518 167.108 1.00 55.13 642 LEU A CA 1
ATOM 8547 C C . LEU A 1 642 ? 145.348 150.510 165.982 1.00 55.86 642 LEU A C 1
ATOM 8548 O O . LEU A 1 642 ? 144.364 150.042 165.400 1.00 57.98 642 LEU A O 1
ATOM 8564 N N . ASP A 1 643 ? 146.602 150.182 165.678 1.00 64.16 643 ASP A N 1
ATOM 8565 C CA . ASP A 1 643 ? 146.937 149.300 164.571 1.00 64.38 643 ASP A CA 1
ATOM 8566 C C . ASP A 1 643 ? 147.615 148.039 165.091 1.00 67.93 643 ASP A C 1
ATOM 8567 O O . ASP A 1 643 ? 148.262 148.049 166.142 1.00 72.04 643 ASP A O 1
ATOM 8576 N N . ALA A 1 644 ? 147.455 146.949 164.337 1.00 69.03 644 ALA A N 1
ATOM 8577 C CA . ALA A 1 644 ? 148.045 145.677 164.740 1.00 71.90 644 ALA A CA 1
ATOM 8578 C C . ALA A 1 644 ? 149.566 145.746 164.774 1.00 70.10 644 ALA A C 1
ATOM 8579 O O . ALA A 1 644 ? 150.200 145.052 165.576 1.00 67.78 644 ALA A O 1
ATOM 8586 N N . LYS A 1 645 ? 150.168 146.572 163.915 1.00 71.11 645 LYS A N 1
ATOM 8587 C CA . LYS A 1 645 ? 151.624 146.652 163.867 1.00 72.17 645 LYS A CA 1
ATOM 8588 C C . LYS A 1 645 ? 152.195 147.150 165.189 1.00 73.61 645 LYS A C 1
ATOM 8589 O O . LYS A 1 645 ? 153.202 146.622 165.677 1.00 71.34 645 LYS A O 1
ATOM 8608 N N . GLU A 1 646 ? 151.570 148.164 165.783 1.00 80.36 646 GLU A N 1
ATOM 8609 C CA . GLU A 1 646 ? 152.075 148.729 167.027 1.00 81.67 646 GLU A CA 1
ATOM 8610 C C . GLU A 1 646 ? 152.076 147.679 168.131 1.00 80.16 646 GLU A C 1
ATOM 8611 O O . GLU A 1 646 ? 151.096 146.951 168.316 1.00 78.99 646 GLU A O 1
ATOM 8623 N N . GLU A 1 647 ? 153.185 147.603 168.865 1.00 79.23 647 GLU A N 1
ATOM 8624 C CA . GLU A 1 647 ? 153.336 146.654 169.957 1.00 79.91 647 GLU A CA 1
ATOM 8625 C C . GLU A 1 647 ? 154.120 147.310 171.084 1.00 81.80 647 GLU A C 1
ATOM 8626 O O . GLU A 1 647 ? 154.871 148.266 170.872 1.00 81.65 647 GLU A O 1
ATOM 8638 N N . PHE A 1 648 ? 153.937 146.784 172.290 1.00 81.05 648 PHE A N 1
ATOM 8639 C CA . PHE A 1 648 ? 154.598 147.296 173.480 1.00 81.05 648 PHE A CA 1
ATOM 8640 C C . PHE A 1 648 ? 155.839 146.471 173.803 1.00 82.66 648 PHE A C 1
ATOM 8641 O O . PHE A 1 648 ? 156.074 145.397 173.243 1.00 81.93 648 PHE A O 1
ATOM 8658 N N . THR A 1 649 ? 156.641 146.994 174.726 1.00 84.82 649 THR A N 1
ATOM 8659 C CA . THR A 1 649 ? 157.835 146.294 175.172 1.00 85.62 649 THR A CA 1
ATOM 8660 C C . THR A 1 649 ? 157.462 145.132 176.087 1.00 86.55 649 THR A C 1
ATOM 8661 O O . THR A 1 649 ? 156.422 145.140 176.751 1.00 85.55 649 THR A O 1
ATOM 8672 N N . HIS A 1 650 ? 158.332 144.119 176.115 1.00 94.16 650 HIS A N 1
ATOM 8673 C CA . HIS A 1 650 ? 158.071 142.945 176.941 1.00 93.38 650 HIS A CA 1
ATOM 8674 C C . HIS A 1 650 ? 158.013 143.309 178.419 1.00 92.84 650 HIS A C 1
ATOM 8675 O O . HIS A 1 650 ? 157.145 142.821 179.153 1.00 92.41 650 HIS A O 1
ATOM 8689 N N . THR A 1 651 ? 158.931 144.163 178.876 1.00 89.52 651 THR A N 1
ATOM 8690 C CA . THR A 1 651 ? 158.977 144.511 180.292 1.00 89.95 651 THR A CA 1
ATOM 8691 C C . THR A 1 651 ? 157.721 145.250 180.733 1.00 87.02 651 THR A C 1
ATOM 8692 O O . THR A 1 651 ? 157.315 145.141 181.896 1.00 86.46 651 THR A O 1
ATOM 8703 N N . THR A 1 652 ? 157.098 146.005 179.831 1.00 79.24 652 THR A N 1
ATOM 8704 C CA . THR A 1 652 ? 155.913 146.771 180.191 1.00 77.06 652 THR A CA 1
ATOM 8705 C C . THR A 1 652 ? 154.823 145.854 180.730 1.00 77.18 652 THR A C 1
ATOM 8706 O O . THR A 1 652 ? 154.556 144.783 180.178 1.00 76.87 652 THR A O 1
ATOM 8717 N N . LEU A 1 653 ? 154.191 146.283 181.820 1.00 70.82 653 LEU A N 1
ATOM 8718 C CA . LEU A 1 653 ? 153.120 145.537 182.462 1.00 68.11 653 LEU A CA 1
ATOM 8719 C C . LEU A 1 653 ? 151.900 146.436 182.609 1.00 70.99 653 LEU A C 1
ATOM 8720 O O . LEU A 1 653 ? 151.960 147.649 182.390 1.00 71.68 653 LEU A O 1
ATOM 8736 N N . ALA A 1 654 ? 150.777 145.820 182.986 1.00 68.03 654 ALA A N 1
ATOM 8737 C CA . ALA A 1 654 ? 149.543 146.580 183.157 1.00 66.19 654 ALA A CA 1
ATOM 8738 C C . ALA A 1 654 ? 149.698 147.643 184.236 1.00 67.76 654 ALA A C 1
ATOM 8739 O O . ALA A 1 654 ? 149.174 148.755 184.102 1.00 67.79 654 ALA A O 1
ATOM 8746 N N . ALA A 1 655 ? 150.419 147.321 185.313 1.00 69.13 655 ALA A N 1
ATOM 8747 C CA . ALA A 1 655 ? 150.605 148.276 186.399 1.00 70.32 655 ALA A CA 1
ATOM 8748 C C . ALA A 1 655 ? 151.272 149.562 185.930 1.00 74.48 655 ALA A C 1
ATOM 8749 O O . ALA A 1 655 ? 151.085 150.609 186.560 1.00 74.74 655 ALA A O 1
ATOM 8756 N N . ASP A 1 656 ? 152.041 149.511 184.843 1.00 75.16 656 ASP A N 1
ATOM 8757 C CA . ASP A 1 656 ? 152.714 150.696 184.328 1.00 73.57 656 ASP A CA 1
ATOM 8758 C C . ASP A 1 656 ? 151.798 151.589 183.502 1.00 71.03 656 ASP A C 1
ATOM 8759 O O . ASP A 1 656 ? 152.208 152.696 183.139 1.00 74.38 656 ASP A O 1
ATOM 8768 N N . VAL A 1 657 ? 150.582 151.141 183.197 1.00 67.38 657 VAL A N 1
ATOM 8769 C CA . VAL A 1 657 ? 149.646 151.917 182.392 1.00 70.30 657 VAL A CA 1
ATOM 8770 C C . VAL A 1 657 ? 148.364 152.255 183.139 1.00 72.55 657 VAL A C 1
ATOM 8771 O O . VAL A 1 657 ? 147.533 153.002 182.599 1.00 71.17 657 VAL A O 1
ATOM 8784 N N . MET A 1 658 ? 148.171 151.747 184.354 1.00 74.58 658 MET A N 1
ATOM 8785 C CA . MET A 1 658 ? 146.963 152.062 185.105 1.00 72.97 658 MET A CA 1
ATOM 8786 C C . MET A 1 658 ? 146.845 153.566 185.313 1.00 80.06 658 MET A C 1
ATOM 8787 O O . MET A 1 658 ? 147.830 154.252 185.597 1.00 83.49 658 MET A O 1
ATOM 8801 N N . ARG A 1 659 ? 145.623 154.075 185.167 1.00 83.96 659 ARG A N 1
ATOM 8802 C CA . ARG A 1 659 ? 145.398 155.515 185.280 1.00 82.03 659 ARG A CA 1
ATOM 8803 C C . ARG A 1 659 ? 145.817 156.080 186.631 1.00 87.05 659 ARG A C 1
ATOM 8804 O O . ARG A 1 659 ? 146.506 157.115 186.653 1.00 90.15 659 ARG A O 1
ATOM 8825 N N . PRO A 1 660 ? 145.445 155.490 187.774 1.00 85.85 660 PRO A N 1
ATOM 8826 C CA . PRO A 1 660 ? 145.782 156.142 189.054 1.00 84.38 660 PRO A CA 1
ATOM 8827 C C . PRO A 1 660 ? 147.269 156.392 189.236 1.00 86.83 660 PRO A C 1
ATOM 8828 O O . PRO A 1 660 ? 147.652 157.449 189.751 1.00 89.18 660 PRO A O 1
ATOM 8839 N N . ARG A 1 661 ? 148.119 155.455 188.815 1.00 88.10 661 ARG A N 1
ATOM 8840 C CA . ARG A 1 661 ? 149.563 155.603 188.962 1.00 88.90 661 ARG A CA 1
ATOM 8841 C C . ARG A 1 661 ? 149.912 156.034 190.384 1.00 92.06 661 ARG A C 1
ATOM 8842 O O . ARG A 1 661 ? 149.331 155.524 191.347 1.00 90.29 661 ARG A O 1
ATOM 8863 N N . ARG A 1 662 ? 150.854 156.967 190.531 1.00 105.65 662 ARG A N 1
ATOM 8864 C CA . ARG A 1 662 ? 151.260 157.479 191.834 1.00 105.65 662 ARG A CA 1
ATOM 8865 C C . ARG A 1 662 ? 150.899 158.944 192.027 1.00 106.22 662 ARG A C 1
ATOM 8866 O O . ARG A 1 662 ? 150.229 159.293 193.004 1.00 103.94 662 ARG A O 1
ATOM 8887 N N . ASN A 1 663 ? 151.330 159.818 191.114 1.00 109.60 663 ASN A N 1
ATOM 8888 C CA . ASN A 1 663 ? 151.044 161.241 191.261 1.00 108.63 663 ASN A CA 1
ATOM 8889 C C . ASN A 1 663 ? 149.547 161.514 191.205 1.00 108.13 663 ASN A C 1
ATOM 8890 O O . ASN A 1 663 ? 149.025 162.319 191.985 1.00 106.53 663 ASN A O 1
ATOM 8901 N N . ASP A 1 664 ? 148.841 160.857 190.291 1.00 109.47 664 ASP A N 1
ATOM 8902 C CA . ASP A 1 664 ? 147.411 161.086 190.159 1.00 108.55 664 ASP A CA 1
ATOM 8903 C C . ASP A 1 664 ? 146.689 160.617 191.421 1.00 109.23 664 ASP A C 1
ATOM 8904 O O . ASP A 1 664 ? 147.082 159.614 192.025 1.00 108.44 664 ASP A O 1
ATOM 8913 N N . PRO A 1 665 ? 145.637 161.313 191.847 1.00 108.60 665 PRO A N 1
ATOM 8914 C CA . PRO A 1 665 ? 144.900 160.882 193.039 1.00 107.22 665 PRO A CA 1
ATOM 8915 C C . PRO A 1 665 ? 144.124 159.608 192.763 1.00 106.58 665 PRO A C 1
ATOM 8916 O O . PRO A 1 665 ? 144.096 159.124 191.621 1.00 105.88 665 PRO A O 1
ATOM 8927 N N . PRO A 1 666 ? 143.485 159.030 193.779 1.00 96.08 666 PRO A N 1
ATOM 8928 C CA . PRO A 1 666 ? 142.721 157.797 193.555 1.00 94.97 666 PRO A CA 1
ATOM 8929 C C . PRO A 1 666 ? 141.640 158.001 192.504 1.00 94.87 666 PRO A C 1
ATOM 8930 O O . PRO A 1 666 ? 140.992 159.048 192.444 1.00 93.21 666 PRO A O 1
ATOM 8941 N N . LEU A 1 667 ? 141.452 156.982 191.670 1.00 90.89 667 LEU A N 1
ATOM 8942 C CA . LEU A 1 667 ? 140.475 157.071 190.594 1.00 89.81 667 LEU A CA 1
ATOM 8943 C C . LEU A 1 667 ? 139.065 157.192 191.160 1.00 90.17 667 LEU A C 1
ATOM 8944 O O . LEU A 1 667 ? 138.738 156.629 192.208 1.00 89.92 667 LEU A O 1
ATOM 8960 N N . ALA A 1 668 ? 138.227 157.944 190.450 1.00 91.99 668 ALA A N 1
ATOM 8961 C CA . ALA A 1 668 ? 136.853 158.150 190.885 1.00 92.89 668 ALA A CA 1
ATOM 8962 C C . ALA A 1 668 ? 136.126 156.818 191.019 1.00 92.42 668 ALA A C 1
ATOM 8963 O O . ALA A 1 668 ? 136.235 155.941 190.158 1.00 93.78 668 ALA A O 1
ATOM 8970 N N . VAL A 1 669 ? 135.381 156.669 192.112 1.00 85.98 669 VAL A N 1
ATOM 8971 C CA . VAL A 1 669 ? 134.632 155.451 192.396 1.00 87.38 669 VAL A CA 1
ATOM 8972 C C . VAL A 1 669 ? 133.274 155.833 192.966 1.00 88.26 669 VAL A C 1
ATOM 8973 O O . VAL A 1 669 ? 133.155 156.809 193.714 1.00 89.22 669 VAL A O 1
ATOM 8986 N N . LEU A 1 670 ? 132.251 155.061 192.609 1.00 88.76 670 LEU A N 1
ATOM 8987 C CA . LEU A 1 670 ? 130.893 155.266 193.093 1.00 87.55 670 LEU A CA 1
ATOM 8988 C C . LEU A 1 670 ? 130.528 154.152 194.063 1.00 89.37 670 LEU A C 1
ATOM 8989 O O . LEU A 1 670 ? 130.694 152.969 193.747 1.00 89.49 670 LEU A O 1
ATOM 9005 N N . THR A 1 671 ? 130.040 154.530 195.240 1.00 92.48 671 THR A N 1
ATOM 9006 C CA . THR A 1 671 ? 129.551 153.556 196.202 1.00 92.87 671 THR A CA 1
ATOM 9007 C C . THR A 1 671 ? 128.195 153.020 195.760 1.00 93.88 671 THR A C 1
ATOM 9008 O O . THR A 1 671 ? 127.401 153.724 195.131 1.00 96.86 671 THR A O 1
ATOM 9019 N N . GLN A 1 672 ? 127.934 151.754 196.094 1.00 90.81 672 GLN A N 1
ATOM 9020 C CA . GLN A 1 672 ? 126.672 151.142 195.690 1.00 91.73 672 GLN A CA 1
ATOM 9021 C C . GLN A 1 672 ? 125.482 151.860 196.313 1.00 95.16 672 GLN A C 1
ATOM 9022 O O . GLN A 1 672 ? 124.479 152.113 195.637 1.00 97.01 672 GLN A O 1
ATOM 9036 N N . ASP A 1 673 ? 125.575 152.201 197.597 1.00 102.61 673 ASP A N 1
ATOM 9037 C CA . ASP A 1 673 ? 124.472 152.812 198.322 1.00 103.79 673 ASP A CA 1
ATOM 9038 C C . ASP A 1 673 ? 125.021 153.911 199.222 1.00 104.74 673 ASP A C 1
ATOM 9039 O O . ASP A 1 673 ? 126.231 154.153 199.277 1.00 103.72 673 ASP A O 1
ATOM 9048 N N . ASN A 1 674 ? 124.115 154.580 199.936 1.00 107.97 674 ASN A N 1
ATOM 9049 C CA . ASN A 1 674 ? 124.483 155.670 200.838 1.00 107.12 674 ASN A CA 1
ATOM 9050 C C . ASN A 1 674 ? 125.222 156.775 200.088 1.00 106.13 674 ASN A C 1
ATOM 9051 O O . ASN A 1 674 ? 126.212 157.328 200.573 1.00 104.92 674 ASN A O 1
ATOM 9062 N N . MET A 1 675 ? 124.737 157.099 198.890 1.00 103.83 675 MET A N 1
ATOM 9063 C CA . MET A 1 675 ? 125.353 158.114 198.046 1.00 103.79 675 MET A CA 1
ATOM 9064 C C . MET A 1 675 ? 124.261 158.960 197.412 1.00 104.25 675 MET A C 1
ATOM 9065 O O . MET A 1 675 ? 123.273 158.420 196.907 1.00 103.86 675 MET A O 1
ATOM 9079 N N . THR A 1 676 ? 124.448 160.276 197.425 1.00 108.13 676 THR A N 1
ATOM 9080 C CA . THR A 1 676 ? 123.433 161.210 196.964 1.00 108.98 676 THR A CA 1
ATOM 9081 C C . THR A 1 676 ? 123.607 161.527 195.481 1.00 107.82 676 THR A C 1
ATOM 9082 O O . THR A 1 676 ? 124.674 161.332 194.894 1.00 107.06 676 THR A O 1
ATOM 9093 N N . VAL A 1 677 ? 122.524 162.026 194.877 1.00 104.19 677 VAL A N 1
ATOM 9094 C CA . VAL A 1 677 ? 122.572 162.443 193.478 1.00 103.02 677 VAL A CA 1
ATOM 9095 C C . VAL A 1 677 ? 123.506 163.634 193.313 1.00 102.99 677 VAL A C 1
ATOM 9096 O O . VAL A 1 677 ? 124.193 163.770 192.293 1.00 103.74 677 VAL A O 1
ATOM 9109 N N . ASP A 1 678 ? 123.537 164.523 194.310 1.00 105.71 678 ASP A N 1
ATOM 9110 C CA . ASP A 1 678 ? 124.405 165.692 194.229 1.00 106.70 678 ASP A CA 1
ATOM 9111 C C . ASP A 1 678 ? 125.867 165.281 194.120 1.00 107.15 678 ASP A C 1
ATOM 9112 O O . ASP A 1 678 ? 126.633 165.884 193.360 1.00 106.87 678 ASP A O 1
ATOM 9121 N N . ASP A 1 679 ? 126.276 164.262 194.879 1.00 106.38 679 ASP A N 1
ATOM 9122 C CA . ASP A 1 679 ? 127.655 163.793 194.800 1.00 105.80 679 ASP A CA 1
ATOM 9123 C C . ASP A 1 679 ? 127.976 163.267 193.407 1.00 104.74 679 ASP A C 1
ATOM 9124 O O . ASP A 1 679 ? 129.048 163.552 192.858 1.00 103.63 679 ASP A O 1
ATOM 9133 N N . ILE A 1 680 ? 127.059 162.496 192.818 1.00 98.63 680 ILE A N 1
ATOM 9134 C CA . ILE A 1 680 ? 127.291 161.959 191.480 1.00 97.03 680 ILE A CA 1
ATOM 9135 C C . ILE A 1 680 ? 127.408 163.091 190.469 1.00 97.83 680 ILE A C 1
ATOM 9136 O O . ILE A 1 680 ? 128.291 163.081 189.603 1.00 98.61 680 ILE A O 1
ATOM 9152 N N . GLU A 1 681 ? 126.514 164.080 190.553 1.00 101.98 681 GLU A N 1
ATOM 9153 C CA . GLU A 1 681 ? 126.570 165.202 189.620 1.00 100.89 681 GLU A CA 1
ATOM 9154 C C . GLU A 1 681 ? 127.868 165.984 189.778 1.00 102.73 681 GLU A C 1
ATOM 9155 O O . GLU A 1 681 ? 128.490 166.380 188.784 1.00 102.40 681 GLU A O 1
ATOM 9167 N N . ASN A 1 682 ? 128.290 166.223 191.022 1.00 106.67 682 ASN A N 1
ATOM 9168 C CA . ASN A 1 682 ? 129.533 166.948 191.255 1.00 107.06 682 ASN A CA 1
ATOM 9169 C C . ASN A 1 682 ? 130.726 166.184 190.698 1.00 106.28 682 ASN A C 1
ATOM 9170 O O . ASN A 1 682 ? 131.621 166.776 190.086 1.00 104.17 682 ASN A O 1
ATOM 9181 N N . MET A 1 683 ? 130.759 164.865 190.905 1.00 103.21 683 MET A N 1
ATOM 9182 C CA . MET A 1 683 ? 131.858 164.069 190.369 1.00 101.58 683 MET A CA 1
ATOM 9183 C C . MET A 1 683 ? 131.854 164.088 188.846 1.00 100.87 683 MET A C 1
ATOM 9184 O O . MET A 1 683 ? 132.914 164.175 188.215 1.00 100.83 683 MET A O 1
ATOM 9198 N N . ILE A 1 684 ? 130.670 164.005 188.236 1.00 95.65 684 ILE A N 1
ATOM 9199 C CA . ILE A 1 684 ? 130.578 164.046 186.779 1.00 94.12 684 ILE A CA 1
ATOM 9200 C C . ILE A 1 684 ? 131.116 165.371 186.256 1.00 96.94 684 ILE A C 1
ATOM 9201 O O . ILE A 1 684 ? 131.896 165.413 185.297 1.00 97.99 684 ILE A O 1
ATOM 9217 N N . ASN A 1 685 ? 130.704 166.477 186.880 1.00 101.81 685 ASN A N 1
ATOM 9218 C CA . ASN A 1 685 ? 131.145 167.790 186.419 1.00 102.52 685 ASN A CA 1
ATOM 9219 C C . ASN A 1 685 ? 132.643 167.980 186.626 1.00 102.03 685 ASN A C 1
ATOM 9220 O O . ASN A 1 685 ? 133.330 168.530 185.756 1.00 101.03 685 ASN A O 1
ATOM 9231 N N . GLU A 1 686 ? 133.168 167.534 187.768 1.00 103.69 686 GLU A N 1
ATOM 9232 C CA . GLU A 1 686 ? 134.565 167.800 188.099 1.00 105.05 686 GLU A CA 1
ATOM 9233 C C . GLU A 1 686 ? 135.511 167.040 187.177 1.00 105.34 686 GLU A C 1
ATOM 9234 O O . GLU A 1 686 ? 136.490 167.605 186.675 1.00 105.30 686 GLU A O 1
ATOM 9246 N N . THR A 1 687 ? 135.236 165.762 186.941 1.00 101.30 687 THR A N 1
ATOM 9247 C CA . THR A 1 687 ? 136.137 164.895 186.197 1.00 100.71 687 THR A CA 1
ATOM 9248 C C . THR A 1 687 ? 135.671 164.738 184.756 1.00 100.90 687 THR A C 1
ATOM 9249 O O . THR A 1 687 ? 134.472 164.732 184.464 1.00 99.81 687 THR A O 1
ATOM 9260 N N . SER A 1 688 ? 136.642 164.608 183.854 1.00 99.11 688 SER A N 1
ATOM 9261 C CA . SER A 1 688 ? 136.385 164.357 182.444 1.00 96.44 688 SER A CA 1
ATOM 9262 C C . SER A 1 688 ? 136.426 162.874 182.099 1.00 97.06 688 SER A C 1
ATOM 9263 O O . SER A 1 688 ? 136.393 162.524 180.915 1.00 96.79 688 SER A O 1
ATOM 9271 N N . TYR A 1 689 ? 136.499 162.001 183.102 1.00 95.92 689 TYR A N 1
ATOM 9272 C CA . TYR A 1 689 ? 136.560 160.569 182.847 1.00 94.05 689 TYR A CA 1
ATOM 9273 C C . TYR A 1 689 ? 135.359 160.123 182.023 1.00 92.56 689 TYR A C 1
ATOM 9274 O O . TYR A 1 689 ? 134.224 160.538 182.272 1.00 92.94 689 TYR A O 1
ATOM 9292 N N . ASN A 1 690 ? 135.616 159.270 181.029 1.00 81.73 690 ASN A N 1
ATOM 9293 C CA . ASN A 1 690 ? 134.522 158.740 180.224 1.00 85.12 690 ASN A CA 1
ATOM 9294 C C . ASN A 1 690 ? 133.551 157.931 181.070 1.00 83.87 690 ASN A C 1
ATOM 9295 O O . ASN A 1 690 ? 132.349 157.905 180.782 1.00 83.14 690 ASN A O 1
ATOM 9306 N N . GLY A 1 691 ? 134.047 157.269 182.111 1.00 77.32 691 GLY A N 1
ATOM 9307 C CA . GLY A 1 691 ? 133.192 156.475 182.972 1.00 76.61 691 GLY A CA 1
ATOM 9308 C C . GLY A 1 691 ? 133.802 156.339 184.348 1.00 78.25 691 GLY A C 1
ATOM 9309 O O . GLY A 1 691 ? 134.936 156.755 184.598 1.00 76.53 691 GLY A O 1
ATOM 9313 N N . PHE A 1 692 ? 133.021 155.743 185.247 1.00 79.30 692 PHE A N 1
ATOM 9314 C CA . PHE A 1 692 ? 133.405 155.598 186.640 1.00 78.70 692 PHE A CA 1
ATOM 9315 C C . PHE A 1 692 ? 133.151 154.161 187.081 1.00 81.12 692 PHE A C 1
ATOM 9316 O O . PHE A 1 692 ? 132.057 153.621 186.833 1.00 81.34 692 PHE A O 1
ATOM 9333 N N . PRO A 1 693 ? 134.119 153.501 187.714 1.00 77.31 693 PRO A N 1
ATOM 9334 C CA . PRO A 1 693 ? 133.841 152.198 188.324 1.00 76.03 693 PRO A CA 1
ATOM 9335 C C . PRO A 1 693 ? 132.978 152.341 189.569 1.00 77.79 693 PRO A C 1
ATOM 9336 O O . PRO A 1 693 ? 132.921 153.395 190.208 1.0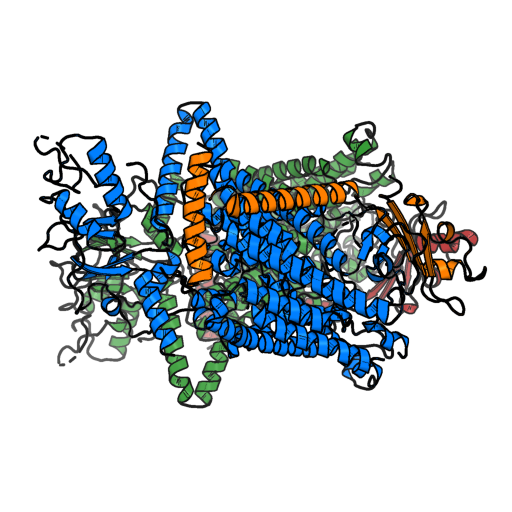0 80.54 693 PRO A O 1
ATOM 9347 N N . VAL A 1 694 ? 132.296 151.250 189.909 1.00 79.09 694 VAL A N 1
ATOM 9348 C CA . VAL A 1 694 ? 131.409 151.189 191.065 1.00 80.68 694 VAL A CA 1
ATOM 9349 C C . VAL A 1 694 ? 131.898 150.074 191.977 1.00 82.27 694 VAL A C 1
ATOM 9350 O O . VAL A 1 694 ? 132.160 148.958 191.513 1.00 83.84 694 VAL A O 1
ATOM 9363 N N . ILE A 1 695 ? 132.019 150.375 193.268 1.00 84.61 695 ILE A N 1
ATOM 9364 C CA . ILE A 1 695 ? 132.506 149.418 194.252 1.00 85.27 695 ILE A CA 1
ATOM 9365 C C . ILE A 1 695 ? 131.446 149.223 195.325 1.00 86.70 695 ILE A C 1
ATOM 9366 O O . ILE A 1 695 ? 130.618 150.103 195.581 1.00 87.33 695 ILE A O 1
ATOM 9382 N N . MET A 1 696 ? 131.480 148.047 195.958 1.00 90.70 696 MET A N 1
ATOM 9383 C CA . MET A 1 696 ? 130.537 147.757 197.033 1.00 89.51 696 MET A CA 1
ATOM 9384 C C . MET A 1 696 ? 130.696 148.749 198.177 1.00 90.24 696 MET A C 1
ATOM 9385 O O . MET A 1 696 ? 129.705 149.275 198.698 1.00 92.08 696 MET A O 1
ATOM 9399 N N . SER A 1 697 ? 131.937 149.022 198.575 1.00 93.66 697 SER A N 1
ATOM 9400 C CA . SER A 1 697 ? 132.221 149.956 199.652 1.00 94.76 697 SER A CA 1
ATOM 9401 C C . SER A 1 697 ? 133.573 150.601 199.391 1.00 95.15 697 SER A C 1
ATOM 9402 O O . SER A 1 697 ? 134.414 150.057 198.671 1.00 96.66 697 SER A O 1
ATOM 9410 N N . LYS A 1 698 ? 133.774 151.776 199.990 1.00 94.19 698 LYS A N 1
ATOM 9411 C CA . LYS A 1 698 ? 135.033 152.489 199.800 1.00 94.31 698 LYS A CA 1
ATOM 9412 C C . LYS A 1 698 ? 136.208 151.690 200.350 1.00 96.41 698 LYS A C 1
ATOM 9413 O O . LYS A 1 698 ? 137.265 151.607 199.714 1.00 95.99 698 LYS A O 1
ATOM 9432 N N . GLU A 1 699 ? 136.044 151.098 201.535 1.00 100.58 699 GLU A N 1
ATOM 9433 C CA . GLU A 1 699 ? 137.127 150.319 202.128 1.00 100.25 699 GLU A CA 1
ATOM 9434 C C . GLU A 1 699 ? 137.314 148.993 201.400 1.00 100.02 699 GLU A C 1
ATOM 9435 O O . GLU A 1 699 ? 138.445 148.591 201.101 1.00 99.57 699 GLU A O 1
ATOM 9447 N N . SER A 1 700 ? 136.213 148.298 201.106 1.00 95.29 700 SER A N 1
ATOM 9448 C CA . SER A 1 700 ? 136.313 146.989 200.468 1.00 94.70 700 SER A CA 1
ATOM 9449 C C . SER A 1 700 ? 136.906 147.097 199.069 1.00 94.25 700 SER A C 1
ATOM 9450 O O . SER A 1 700 ? 137.730 146.265 198.670 1.00 93.22 700 SER A O 1
ATOM 9458 N N . GLN A 1 701 ? 136.501 148.114 198.309 1.00 91.10 701 GLN A N 1
ATOM 9459 C CA . GLN A 1 701 ? 136.947 148.282 196.926 1.00 88.37 701 GLN A CA 1
ATOM 9460 C C . GLN A 1 701 ? 136.609 147.051 196.089 1.00 88.51 701 GLN A C 1
ATOM 9461 O O . GLN A 1 701 ? 137.375 146.642 195.213 1.00 90.26 701 GLN A O 1
ATOM 9475 N N . ARG A 1 702 ? 135.451 146.454 196.359 1.00 87.34 702 ARG A N 1
ATOM 9476 C CA . ARG A 1 702 ? 134.986 145.285 195.624 1.00 87.74 702 ARG A CA 1
ATOM 9477 C C . ARG A 1 702 ? 134.175 145.750 194.420 1.00 89.58 702 ARG A C 1
ATOM 9478 O O . ARG A 1 702 ? 133.140 146.406 194.579 1.00 89.58 702 ARG A O 1
ATOM 9499 N N . LEU A 1 703 ? 134.639 145.398 193.224 1.00 79.34 703 LEU A N 1
ATOM 9500 C CA . LEU A 1 703 ? 134.040 145.916 192.002 1.00 75.04 703 LEU A CA 1
ATOM 9501 C C . LEU A 1 703 ? 132.591 145.461 191.859 1.00 74.99 703 LEU A C 1
ATOM 9502 O O . LEU A 1 703 ? 132.213 144.363 192.274 1.00 76.32 703 LEU A O 1
ATOM 9518 N N . VAL A 1 704 ? 131.778 146.332 191.258 1.00 75.65 704 VAL A N 1
ATOM 9519 C CA . VAL A 1 704 ? 130.379 146.052 190.960 1.00 75.80 704 VAL A CA 1
ATOM 9520 C C . VAL A 1 704 ? 130.089 146.214 189.472 1.00 75.74 704 VAL A C 1
ATOM 9521 O O . VAL A 1 704 ? 129.540 145.312 188.832 1.00 74.84 704 VAL A O 1
ATOM 9534 N N . GLY A 1 705 ? 130.450 147.359 188.906 1.00 71.95 705 GLY A N 1
ATOM 9535 C CA . GLY A 1 705 ? 130.211 147.596 187.499 1.00 69.46 705 GLY A CA 1
ATOM 9536 C C . GLY A 1 705 ? 130.876 148.875 187.042 1.00 66.11 705 GLY A C 1
ATOM 9537 O O . GLY A 1 705 ? 131.722 149.441 187.735 1.00 69.40 705 GLY A O 1
ATOM 9541 N N . PHE A 1 706 ? 130.477 149.325 185.854 1.00 63.18 706 PHE A N 1
ATOM 9542 C CA . PHE A 1 706 ? 131.007 150.542 185.253 1.00 65.39 706 PHE A CA 1
ATOM 9543 C C . PHE A 1 706 ? 129.847 151.404 184.779 1.00 69.64 706 PHE A C 1
ATOM 9544 O O . PHE A 1 706 ? 128.964 150.918 184.066 1.00 71.51 706 PHE A O 1
ATOM 9561 N N . ALA A 1 707 ? 129.850 152.678 185.173 1.00 73.72 707 ALA A N 1
ATOM 9562 C CA . ALA A 1 707 ? 128.808 153.627 184.796 1.00 72.03 707 ALA A CA 1
ATOM 9563 C C . ALA A 1 707 ? 129.431 154.688 183.898 1.00 73.14 707 ALA A C 1
ATOM 9564 O O . ALA A 1 707 ? 130.306 155.441 184.337 1.00 75.61 707 ALA A O 1
ATOM 9571 N N . LEU A 1 708 ? 128.989 154.744 182.646 1.00 73.06 708 LEU A N 1
ATOM 9572 C CA . LEU A 1 708 ? 129.500 155.751 181.726 1.00 73.71 708 LEU A CA 1
ATOM 9573 C C . LEU A 1 708 ? 128.977 157.130 182.110 1.00 76.31 708 LEU A C 1
ATOM 9574 O O . LEU A 1 708 ? 127.831 157.280 182.542 1.00 75.62 708 LEU A O 1
ATOM 9590 N N . ARG A 1 709 ? 129.831 158.143 181.949 1.00 85.22 709 ARG A N 1
ATOM 9591 C CA . ARG A 1 709 ? 129.463 159.493 182.362 1.00 82.42 709 ARG A CA 1
ATOM 9592 C C . ARG A 1 709 ? 128.243 159.993 181.599 1.00 83.70 709 ARG A C 1
ATOM 9593 O O . ARG A 1 709 ? 127.325 160.574 182.192 1.00 87.48 709 ARG A O 1
ATOM 9614 N N . ARG A 1 710 ? 128.216 159.781 180.281 1.00 77.12 710 ARG A N 1
ATOM 9615 C CA . ARG A 1 710 ? 127.080 160.227 179.481 1.00 78.40 710 ARG A CA 1
ATOM 9616 C C . ARG A 1 710 ? 125.793 159.555 179.942 1.00 79.60 710 ARG A C 1
ATOM 9617 O O . ARG A 1 710 ? 124.764 160.215 180.134 1.00 81.79 710 ARG A O 1
ATOM 9638 N N . ASP A 1 711 ? 125.837 158.235 180.132 1.00 84.17 711 ASP A N 1
ATOM 9639 C CA . ASP A 1 711 ? 124.662 157.523 180.619 1.00 82.77 711 ASP A CA 1
ATOM 9640 C C . ASP A 1 711 ? 124.274 158.004 182.009 1.00 82.96 711 ASP A C 1
ATOM 9641 O O . ASP A 1 711 ? 123.087 158.161 182.310 1.00 85.51 711 ASP A O 1
ATOM 9650 N N . LEU A 1 712 ? 125.263 158.245 182.872 1.00 85.12 712 LEU A N 1
ATOM 9651 C CA . LEU A 1 712 ? 124.969 158.730 184.216 1.00 86.76 712 LEU A CA 1
ATOM 9652 C C . LEU A 1 712 ? 124.199 160.043 184.167 1.00 87.32 712 LEU A C 1
ATOM 9653 O O . LEU A 1 712 ? 123.140 160.180 184.792 1.00 89.13 712 LEU A O 1
ATOM 9669 N N . THR A 1 713 ? 124.716 161.025 183.422 1.00 85.46 713 THR A N 1
ATOM 9670 C CA . THR A 1 713 ? 124.057 162.327 183.375 1.00 86.13 713 THR A CA 1
ATOM 9671 C C . THR A 1 713 ? 122.682 162.225 182.726 1.00 87.23 713 THR A C 1
ATOM 9672 O O . THR A 1 713 ? 121.718 162.842 183.199 1.00 90.01 713 THR A O 1
ATOM 9683 N N . ILE A 1 714 ? 122.566 161.448 181.645 1.00 88.57 714 ILE A N 1
ATOM 9684 C CA . ILE A 1 714 ? 121.280 161.325 180.964 1.00 89.10 714 ILE A CA 1
ATOM 9685 C C . ILE A 1 714 ? 120.249 160.704 181.896 1.00 89.55 714 ILE A C 1
ATOM 9686 O O . ILE A 1 714 ? 119.115 161.187 182.008 1.00 90.87 714 ILE A O 1
ATOM 9702 N N . ALA A 1 715 ? 120.628 159.624 182.583 1.00 93.40 715 ALA A N 1
ATOM 9703 C CA . ALA A 1 715 ? 119.705 158.966 183.499 1.00 93.76 715 ALA A CA 1
ATOM 9704 C C . ALA A 1 715 ? 119.317 159.888 184.644 1.00 96.07 715 ALA A C 1
ATOM 9705 O O . ALA A 1 715 ? 118.146 159.941 185.035 1.00 97.61 715 ALA A O 1
ATOM 9712 N N . ILE A 1 716 ? 120.283 160.624 185.199 1.00 97.76 716 ILE A N 1
ATOM 9713 C CA . ILE A 1 716 ? 119.980 161.511 186.319 1.00 96.48 716 ILE A CA 1
ATOM 9714 C C . ILE A 1 716 ? 118.995 162.589 185.886 1.00 98.53 716 ILE A C 1
ATOM 9715 O O . ILE A 1 716 ? 118.003 162.863 186.573 1.00 99.66 716 ILE A O 1
ATOM 9731 N N . GLU A 1 717 ? 119.249 163.215 184.733 1.00 101.95 717 GLU A N 1
ATOM 9732 C CA . GLU A 1 717 ? 118.357 164.269 184.261 1.00 102.36 717 GLU A CA 1
ATOM 9733 C C . GLU A 1 717 ? 116.968 163.721 183.954 1.00 100.88 717 GLU A C 1
ATOM 9734 O O . GLU A 1 717 ? 115.955 164.342 184.302 1.00 102.00 717 GLU A O 1
ATOM 9746 N N . SER A 1 718 ? 116.897 162.557 183.303 1.00 101.58 718 SER A N 1
ATOM 9747 C CA . SER A 1 718 ? 115.599 161.984 182.969 1.00 103.79 718 SER A CA 1
ATOM 9748 C C . SER A 1 718 ? 114.821 161.619 184.226 1.00 104.51 718 SER A C 1
ATOM 9749 O O . SER A 1 718 ? 113.608 161.841 184.298 1.00 106.49 718 SER A O 1
ATOM 9757 N N . ALA A 1 719 ? 115.498 161.052 185.227 1.00 103.32 719 ALA A N 1
ATOM 9758 C CA . ALA A 1 719 ? 114.827 160.725 186.479 1.00 103.86 719 ALA A CA 1
ATOM 9759 C C . ALA A 1 719 ? 114.346 161.983 187.188 1.00 104.82 719 ALA A C 1
ATOM 9760 O O . ALA A 1 719 ? 113.244 162.004 187.747 1.00 106.33 719 ALA A O 1
ATOM 9767 N N . ARG A 1 720 ? 115.160 163.042 187.179 1.00 105.54 720 ARG A N 1
ATOM 9768 C CA . ARG A 1 720 ? 114.733 164.296 187.788 1.00 106.95 720 ARG A CA 1
ATOM 9769 C C . ARG A 1 720 ? 113.482 164.834 187.106 1.00 106.77 720 ARG A C 1
ATOM 9770 O O . ARG A 1 720 ? 112.542 165.279 187.776 1.00 105.88 720 ARG A O 1
ATOM 9791 N N . LYS A 1 721 ? 113.453 164.802 185.773 1.00 105.96 721 LYS A N 1
ATOM 9792 C CA . LYS A 1 721 ? 112.285 165.300 185.051 1.00 106.09 721 LYS A CA 1
ATOM 9793 C C . LYS A 1 721 ? 111.057 164.435 185.317 1.00 106.28 721 LYS A C 1
ATOM 9794 O O . LYS A 1 721 ? 109.964 164.954 185.572 1.00 105.14 721 LYS A O 1
ATOM 9813 N N . LYS A 1 722 ? 111.218 163.111 185.261 1.00 107.38 722 LYS A N 1
ATOM 9814 C CA . LYS A 1 722 ? 110.070 162.216 185.378 1.00 107.29 722 LYS A CA 1
ATOM 9815 C C . LYS A 1 722 ? 109.524 162.191 186.800 1.00 107.60 722 LYS A C 1
ATOM 9816 O O . LYS A 1 722 ? 108.310 162.299 187.012 1.00 106.97 722 LYS A O 1
ATOM 9835 N N . GLN A 1 723 ? 110.403 162.052 187.788 1.00 115.89 723 GLN A N 1
ATOM 9836 C CA . GLN A 1 723 ? 110.010 161.820 189.173 1.00 116.74 723 GLN A CA 1
ATOM 9837 C C . GLN A 1 723 ? 110.323 163.060 189.998 1.00 116.90 723 GLN A C 1
ATOM 9838 O O . GLN A 1 723 ? 111.463 163.537 190.001 1.00 116.55 723 GLN A O 1
ATOM 9852 N N . GLU A 1 724 ? 109.313 163.574 190.693 1.00 117.32 724 GLU A N 1
ATOM 9853 C CA . GLU A 1 724 ? 109.504 164.724 191.561 1.00 117.35 724 GLU A CA 1
ATOM 9854 C C . GLU A 1 724 ? 110.219 164.310 192.845 1.00 117.65 724 GLU A C 1
ATOM 9855 O O . GLU A 1 724 ? 110.224 163.141 193.240 1.00 117.03 724 GLU A O 1
ATOM 9867 N N . GLY A 1 725 ? 110.831 165.295 193.499 1.00 115.26 725 GLY A N 1
ATOM 9868 C CA . GLY A 1 725 ? 111.548 165.064 194.734 1.00 113.98 725 GLY A CA 1
ATOM 9869 C C . GLY A 1 725 ? 113.014 164.729 194.573 1.00 114.84 725 GLY A C 1
ATOM 9870 O O . GLY A 1 725 ? 113.719 164.615 195.584 1.00 115.25 725 GLY A O 1
ATOM 9874 N N . ILE A 1 726 ? 113.498 164.568 193.345 1.00 111.24 726 ILE A N 1
ATOM 9875 C CA . ILE A 1 726 ? 114.924 164.288 193.107 1.00 112.01 726 ILE A CA 1
ATOM 9876 C C . ILE A 1 726 ? 115.606 165.647 193.015 1.00 112.24 726 ILE A C 1
ATOM 9877 O O . ILE A 1 726 ? 115.816 166.216 191.941 1.00 111.77 726 ILE A O 1
ATOM 9893 N N . VAL A 1 727 ? 115.963 166.184 194.181 1.00 115.97 727 VAL A N 1
ATOM 9894 C CA . VAL A 1 727 ? 116.599 167.490 194.292 1.00 116.72 727 VAL A CA 1
ATOM 9895 C C . VAL A 1 727 ? 118.075 167.369 194.646 1.00 115.91 727 VAL A C 1
ATOM 9896 O O . VAL A 1 727 ? 118.693 168.357 195.056 1.00 115.54 727 VAL A O 1
ATOM 9909 N N . GLY A 1 728 ? 118.657 166.181 194.499 1.00 110.85 728 GLY A N 1
ATOM 9910 C CA . GLY A 1 728 ? 120.042 165.938 194.825 1.00 111.01 728 GLY A CA 1
ATOM 9911 C C . GLY A 1 728 ? 120.264 165.295 196.178 1.00 110.71 728 GLY A C 1
ATOM 9912 O O . GLY A 1 728 ? 121.299 164.649 196.379 1.00 110.51 728 GLY A O 1
ATOM 9916 N N . SER A 1 729 ? 119.321 165.453 197.110 1.00 112.05 729 SER A N 1
ATOM 9917 C CA . SER A 1 729 ? 119.452 164.826 198.419 1.00 112.22 729 SER A CA 1
ATOM 9918 C C . SER A 1 729 ? 119.133 163.337 198.374 1.00 112.39 729 SER A C 1
ATOM 9919 O O . SER A 1 729 ? 119.678 162.568 199.174 1.00 110.50 729 SER A O 1
ATOM 9927 N N . SER A 1 730 ? 118.262 162.917 197.460 1.00 112.05 730 SER A N 1
ATOM 9928 C CA . SER A 1 730 ? 117.887 161.512 197.376 1.00 110.79 730 SER A CA 1
ATOM 9929 C C . SER A 1 730 ? 119.108 160.651 197.078 1.00 110.56 730 SER A C 1
ATOM 9930 O O . SER A 1 730 ? 119.929 160.981 196.217 1.00 110.63 730 SER A O 1
ATOM 9938 N N . ARG A 1 731 ? 119.224 159.538 197.797 1.00 108.06 731 ARG A N 1
ATOM 9939 C CA . ARG A 1 731 ? 120.351 158.641 197.604 1.00 108.86 731 ARG A CA 1
ATOM 9940 C C . ARG A 1 731 ? 120.191 157.851 196.308 1.00 108.59 731 ARG A C 1
ATOM 9941 O O . ARG A 1 731 ? 119.085 157.653 195.797 1.00 107.82 731 ARG A O 1
ATOM 9962 N N . VAL A 1 732 ? 121.323 157.397 195.775 1.00 101.95 732 VAL A N 1
ATOM 9963 C CA . VAL A 1 732 ? 121.370 156.616 194.544 1.00 100.08 732 VAL A CA 1
ATOM 9964 C C . VAL A 1 732 ? 121.875 155.224 194.895 1.00 99.82 732 VAL A C 1
ATOM 9965 O O . VAL A 1 732 ? 122.964 155.076 195.465 1.00 100.85 732 VAL A O 1
ATOM 9978 N N . CYS A 1 733 ? 121.087 154.206 194.556 1.00 100.52 733 CYS A N 1
ATOM 9979 C CA . CYS A 1 733 ? 121.421 152.817 194.844 1.00 101.79 733 CYS A CA 1
ATOM 9980 C C . CYS A 1 733 ? 121.577 152.063 193.532 1.00 103.23 733 CYS A C 1
ATOM 9981 O O . CYS A 1 733 ? 120.669 152.074 192.693 1.00 102.27 733 CYS A O 1
ATOM 9989 N N . PHE A 1 734 ? 122.727 151.417 193.355 1.00 93.49 734 PHE A N 1
ATOM 9990 C CA . PHE A 1 734 ? 122.981 150.576 192.193 1.00 90.03 734 PHE A CA 1
ATOM 9991 C C . PHE A 1 734 ? 122.672 149.108 192.451 1.00 92.54 734 PHE A C 1
ATOM 9992 O O . PHE A 1 734 ? 122.818 148.289 191.538 1.00 93.24 734 PHE A O 1
ATOM 10009 N N . ALA A 1 735 ? 122.252 148.756 193.664 1.00 95.54 735 ALA A N 1
ATOM 10010 C CA . ALA A 1 735 ? 121.965 147.368 193.987 1.00 95.44 735 ALA A CA 1
ATOM 10011 C C . ALA A 1 735 ? 120.687 146.905 193.296 1.00 96.39 735 ALA A C 1
ATOM 10012 O O . ALA A 1 735 ? 119.792 147.699 192.993 1.00 96.54 735 ALA A O 1
ATOM 10019 N N . GLN A 1 736 ? 120.611 145.601 193.049 1.00 98.24 736 GLN A N 1
ATOM 10020 C CA . GLN A 1 736 ? 119.434 145.026 192.415 1.00 97.49 736 GLN A CA 1
ATOM 10021 C C . GLN A 1 736 ? 118.214 145.171 193.317 1.00 98.53 736 GLN A C 1
ATOM 10022 O O . GLN A 1 736 ? 118.305 145.087 194.545 1.00 98.54 736 GLN A O 1
ATOM 10036 N N . HIS A 1 737 ? 117.062 145.392 192.692 1.00 96.42 737 HIS A N 1
ATOM 10037 C CA . HIS A 1 737 ? 115.811 145.553 193.423 1.00 96.03 737 HIS A CA 1
ATOM 10038 C C . HIS A 1 737 ? 115.473 144.287 194.204 1.00 94.86 737 HIS A C 1
ATOM 10039 O O . HIS A 1 737 ? 116.011 143.215 193.929 1.00 94.36 737 HIS A O 1
ATOM 10043 N N . SER A 1 745 ? 111.000 156.578 201.605 1.00 112.53 745 SER A N 1
ATOM 10044 C CA . SER A 1 745 ? 110.707 158.008 201.590 1.00 114.18 745 SER A CA 1
ATOM 10045 C C . SER A 1 745 ? 111.578 158.759 200.579 1.00 114.99 745 SER A C 1
ATOM 10046 O O . SER A 1 745 ? 111.062 159.553 199.792 1.00 113.47 745 SER A O 1
ATOM 10053 N N . PRO A 1 746 ? 112.894 158.519 200.590 1.00 117.73 746 PRO A N 1
ATOM 10054 C CA . PRO A 1 746 ? 113.768 159.251 199.658 1.00 116.84 746 PRO A CA 1
ATOM 10055 C C . PRO A 1 746 ? 113.495 158.941 198.198 1.00 115.66 746 PRO A C 1
ATOM 10056 O O . PRO A 1 746 ? 113.884 159.736 197.332 1.00 115.39 746 PRO A O 1
ATOM 10067 N N . ARG A 1 747 ? 112.843 157.824 197.894 1.00 113.17 747 ARG A N 1
ATOM 10068 C CA . ARG A 1 747 ? 112.632 157.384 196.520 1.00 113.22 747 ARG A CA 1
ATOM 10069 C C . ARG A 1 747 ? 113.979 157.286 195.797 1.00 113.74 747 ARG A C 1
ATOM 10070 O O . ARG A 1 747 ? 114.216 157.990 194.811 1.00 112.96 747 ARG A O 1
ATOM 10091 N N . PRO A 1 748 ? 114.879 156.424 196.267 1.00 112.45 748 PRO A N 1
ATOM 10092 C CA . PRO A 1 748 ? 116.236 156.399 195.708 1.00 110.53 748 PRO A CA 1
ATOM 10093 C C . PRO A 1 748 ? 116.234 156.078 194.222 1.00 108.01 748 PRO A C 1
ATOM 10094 O O . PRO A 1 748 ? 115.440 155.268 193.739 1.00 105.91 748 PRO A O 1
ATOM 10105 N N . LEU A 1 749 ? 117.140 156.729 193.497 1.00 101.08 749 LEU A N 1
ATOM 10106 C CA . LEU A 1 749 ? 117.271 156.491 192.068 1.00 100.20 749 LEU A CA 1
ATOM 10107 C C . LEU A 1 749 ? 117.884 155.120 191.809 1.00 102.68 749 LEU A C 1
ATOM 10108 O O . LEU A 1 749 ? 118.839 154.712 192.477 1.00 104.15 749 LEU A O 1
ATOM 10124 N N . LYS A 1 750 ? 117.329 154.410 190.832 1.00 98.25 750 LYS A N 1
ATOM 10125 C CA . LYS A 1 750 ? 117.817 153.096 190.436 1.00 96.26 750 LYS A CA 1
ATOM 10126 C C . LYS A 1 750 ? 118.622 153.240 189.151 1.00 94.90 750 LYS A C 1
ATOM 10127 O O . LYS A 1 750 ? 118.072 153.610 188.108 1.00 95.08 750 LYS A O 1
ATOM 10146 N N . LEU A 1 751 ? 119.922 152.948 189.230 1.00 89.39 751 LEU A N 1
ATOM 10147 C CA . LEU A 1 751 ? 120.828 153.092 188.095 1.00 90.62 751 LEU A CA 1
ATOM 10148 C C . LEU A 1 751 ? 121.483 151.770 187.711 1.00 91.48 751 LEU A C 1
ATOM 10149 O O . LEU A 1 751 ? 122.556 151.769 187.101 1.00 90.74 751 LEU A O 1
ATOM 10165 N N . ARG A 1 752 ? 120.862 150.641 188.058 1.00 88.44 752 ARG A N 1
ATOM 10166 C CA . ARG A 1 752 ? 121.424 149.352 187.672 1.00 84.59 752 ARG A CA 1
ATOM 10167 C C . ARG A 1 752 ? 121.287 149.107 186.174 1.00 87.46 752 ARG A C 1
ATOM 10168 O O . ARG A 1 752 ? 122.102 148.385 185.589 1.00 92.05 752 ARG A O 1
ATOM 10189 N N . SER A 1 753 ? 120.270 149.695 185.540 1.00 86.66 753 SER A N 1
ATOM 10190 C CA . SER A 1 753 ? 120.076 149.493 184.107 1.00 89.23 753 SER A CA 1
ATOM 10191 C C . SER A 1 753 ? 121.246 150.049 183.306 1.00 87.20 753 SER A C 1
ATOM 10192 O O . SER A 1 753 ? 121.721 149.409 182.360 1.00 87.26 753 SER A O 1
ATOM 10200 N N . ILE A 1 754 ? 121.728 151.242 183.669 1.00 82.48 754 ILE A N 1
ATOM 10201 C CA . ILE A 1 754 ? 122.839 151.868 182.953 1.00 84.74 754 ILE A CA 1
ATOM 10202 C C . ILE A 1 754 ? 124.192 151.301 183.344 1.00 83.83 754 ILE A C 1
ATOM 10203 O O . ILE A 1 754 ? 125.219 151.781 182.844 1.00 84.19 754 ILE A O 1
ATOM 10219 N N . LEU A 1 755 ? 124.232 150.298 184.215 1.00 77.85 755 LEU A N 1
ATOM 10220 C CA . LEU A 1 755 ? 125.481 149.748 184.723 1.00 75.00 755 LEU A CA 1
ATOM 10221 C C . LEU A 1 755 ? 125.892 148.535 183.900 1.00 76.62 755 LEU A C 1
ATOM 10222 O O . LEU A 1 755 ? 125.088 147.621 183.687 1.00 77.09 755 LEU A O 1
ATOM 10238 N N . ASP A 1 756 ? 127.141 148.533 183.443 1.00 68.39 756 ASP A N 1
ATOM 10239 C CA . ASP A 1 756 ? 127.723 147.369 182.780 1.00 67.70 756 ASP A CA 1
ATOM 10240 C C . ASP A 1 756 ? 128.123 146.377 183.863 1.00 67.80 756 ASP A C 1
ATOM 10241 O O . ASP A 1 756 ? 129.175 146.513 184.491 1.00 66.90 756 ASP A O 1
ATOM 10250 N N . MET A 1 757 ? 127.275 145.373 184.090 1.00 76.67 757 MET A N 1
ATOM 10251 C CA . MET A 1 757 ? 127.494 144.431 185.179 1.00 74.26 757 MET A CA 1
ATOM 10252 C C . MET A 1 757 ? 128.724 143.558 184.970 1.00 72.73 757 MET A C 1
ATOM 10253 O O . MET A 1 757 ? 129.162 142.907 185.923 1.00 74.98 757 MET A O 1
ATOM 10267 N N . SER A 1 758 ? 129.294 143.534 183.767 1.00 64.17 758 SER A N 1
ATOM 10268 C CA . SER A 1 758 ? 130.435 142.678 183.444 1.00 64.53 758 SER A CA 1
ATOM 10269 C C . SER A 1 758 ? 131.544 143.529 182.838 1.00 66.66 758 SER A C 1
ATOM 10270 O O . SER A 1 758 ? 131.856 143.415 181.647 1.00 62.36 758 SER A O 1
ATOM 10278 N N . PRO A 1 759 ? 132.163 144.396 183.637 1.00 62.59 759 PRO A N 1
ATOM 10279 C CA . PRO A 1 759 ? 133.301 145.170 183.131 1.00 56.74 759 PRO A CA 1
ATOM 10280 C C . PRO A 1 759 ? 134.535 144.294 182.992 1.00 60.54 759 PRO A C 1
ATOM 10281 O O . PRO A 1 759 ? 134.833 143.467 183.857 1.00 60.97 759 PRO A O 1
ATOM 10292 N N . PHE A 1 760 ? 135.254 144.480 181.888 1.00 56.02 760 PHE A N 1
ATOM 10293 C CA . PHE A 1 760 ? 136.446 143.682 181.641 1.00 50.26 760 PHE A CA 1
ATOM 10294 C C . PHE A 1 760 ? 137.488 143.946 182.719 1.00 55.69 760 PHE A C 1
ATOM 10295 O O . PHE A 1 760 ? 137.766 145.098 183.065 1.00 59.87 760 PHE A O 1
ATOM 10312 N N . THR A 1 761 ? 138.067 142.871 183.249 1.00 60.93 761 THR A N 1
ATOM 10313 C CA . THR A 1 761 ? 139.016 142.952 184.349 1.00 59.30 761 THR A CA 1
ATOM 10314 C C . THR A 1 761 ? 140.280 142.183 183.993 1.00 59.96 761 THR A C 1
ATOM 10315 O O . THR A 1 761 ? 140.214 141.092 183.418 1.00 62.46 761 THR A O 1
ATOM 10326 N N . VAL A 1 762 ? 141.430 142.762 184.340 1.00 59.81 762 VAL A N 1
ATOM 10327 C CA . VAL A 1 762 ? 142.728 142.141 184.120 1.00 59.20 762 VAL A CA 1
ATOM 10328 C C . VAL A 1 762 ? 143.558 142.303 185.386 1.00 60.21 762 VAL A C 1
ATOM 10329 O O . VAL A 1 762 ? 143.272 143.139 186.245 1.00 61.50 762 VAL A O 1
ATOM 10342 N N . THR A 1 763 ? 144.595 141.479 185.497 1.00 63.48 763 THR A N 1
ATOM 10343 C CA . THR A 1 763 ? 145.483 141.512 186.650 1.00 60.44 763 THR A CA 1
ATOM 10344 C C . THR A 1 763 ? 146.613 142.509 186.425 1.00 64.43 763 THR A C 1
ATOM 10345 O O . THR A 1 763 ? 147.018 142.777 185.291 1.00 66.70 763 THR A O 1
ATOM 10356 N N . ASP A 1 764 ? 147.122 143.060 187.530 1.00 69.44 764 ASP A N 1
ATOM 10357 C CA . ASP A 1 764 ? 148.199 144.041 187.437 1.00 68.88 764 ASP A CA 1
ATOM 10358 C C . ASP A 1 764 ? 149.475 143.425 186.878 1.00 68.47 764 ASP A C 1
ATOM 10359 O O . ASP A 1 764 ? 150.262 144.122 186.227 1.00 70.43 764 ASP A O 1
ATOM 10368 N N . HIS A 1 765 ? 149.699 142.133 187.118 1.00 63.08 765 HIS A N 1
ATOM 10369 C CA . HIS A 1 765 ? 150.876 141.459 186.589 1.00 60.16 765 HIS A CA 1
ATOM 10370 C C . HIS A 1 765 ? 150.730 141.077 185.123 1.00 62.57 765 HIS A C 1
ATOM 10371 O O . HIS A 1 765 ? 151.706 140.618 184.519 1.00 65.28 765 HIS A O 1
ATOM 10385 N N . THR A 1 766 ? 149.550 141.251 184.542 1.00 58.80 766 THR A N 1
ATOM 10386 C CA . THR A 1 766 ? 149.351 140.896 183.143 1.00 57.35 766 THR A CA 1
ATOM 10387 C C . THR A 1 766 ? 150.149 141.845 182.255 1.00 61.84 766 THR A C 1
ATOM 10388 O O . THR A 1 766 ? 150.005 143.067 182.378 1.00 62.21 766 THR A O 1
ATOM 10399 N N . PRO A 1 767 ? 150.995 141.337 181.357 1.00 62.00 767 PRO A N 1
ATOM 10400 C CA . PRO A 1 767 ? 151.753 142.238 180.484 1.00 59.66 767 PRO A CA 1
ATOM 10401 C C . PRO A 1 767 ? 150.835 142.997 179.538 1.00 60.40 767 PRO A C 1
ATOM 10402 O O . PRO A 1 767 ? 149.782 142.503 179.128 1.00 61.80 767 PRO A O 1
ATOM 10413 N N . MET A 1 768 ? 151.249 144.217 179.192 1.00 64.46 768 MET A N 1
ATOM 10414 C CA . MET A 1 768 ? 150.493 145.005 178.227 1.00 62.59 768 MET A CA 1
ATOM 10415 C C . MET A 1 768 ? 150.467 144.340 176.858 1.00 62.59 768 MET A C 1
ATOM 10416 O O . MET A 1 768 ? 149.618 144.680 176.026 1.00 62.10 768 MET A O 1
ATOM 10430 N N . GLU A 1 769 ? 151.385 143.402 176.611 1.00 63.88 769 GLU A N 1
ATOM 10431 C CA . GLU A 1 769 ? 151.377 142.649 175.362 1.00 62.48 769 GLU A CA 1
ATOM 10432 C C . GLU A 1 769 ? 150.030 141.975 175.137 1.00 62.80 769 GLU A C 1
ATOM 10433 O O . GLU A 1 769 ? 149.539 141.910 174.003 1.00 61.31 769 GLU A O 1
ATOM 10445 N N . ILE A 1 770 ? 149.418 141.466 176.204 1.00 60.26 770 ILE A N 1
ATOM 10446 C CA . ILE A 1 770 ? 148.112 140.828 176.087 1.00 57.88 770 ILE A CA 1
ATOM 10447 C C . ILE A 1 770 ? 146.979 141.848 176.178 1.00 54.57 770 ILE A C 1
ATOM 10448 O O . ILE A 1 770 ? 145.917 141.646 175.579 1.00 54.98 770 ILE A O 1
ATOM 10464 N N . VAL A 1 771 ? 147.181 142.945 176.911 1.00 52.79 771 VAL A N 1
ATOM 10465 C CA . VAL A 1 771 ? 146.142 143.966 177.021 1.00 51.10 771 VAL A CA 1
ATOM 10466 C C . VAL A 1 771 ? 145.877 144.601 175.663 1.00 52.79 771 VAL A C 1
ATOM 10467 O O . VAL A 1 771 ? 144.722 144.838 175.285 1.00 61.16 771 VAL A O 1
ATOM 10480 N N . VAL A 1 772 ? 146.939 144.897 174.911 1.00 54.91 772 VAL A N 1
ATOM 10481 C CA . VAL A 1 772 ? 146.767 145.482 173.583 1.00 53.32 772 VAL A CA 1
ATOM 10482 C C . VAL A 1 772 ? 146.027 144.515 172.669 1.00 53.96 772 VAL A C 1
ATOM 10483 O O . VAL A 1 772 ? 145.147 144.916 171.897 1.00 55.64 772 VAL A O 1
ATOM 10496 N N . ASP A 1 773 ? 146.384 143.230 172.725 1.00 58.81 773 ASP A N 1
ATOM 10497 C CA . ASP A 1 773 ? 145.697 142.240 171.903 1.00 54.20 773 ASP A CA 1
ATOM 10498 C C . ASP A 1 773 ? 144.218 142.166 172.258 1.00 50.47 773 ASP A C 1
ATOM 10499 O O . ASP A 1 773 ? 143.362 142.086 171.370 1.00 54.38 773 ASP A O 1
ATOM 10508 N N . ILE A 1 774 ? 143.899 142.186 173.554 1.00 48.34 774 ILE A N 1
ATOM 10509 C CA . ILE A 1 774 ? 142.501 142.161 173.974 1.00 46.02 774 ILE A CA 1
ATOM 10510 C C . ILE A 1 774 ? 141.770 143.386 173.443 1.00 48.89 774 ILE A C 1
ATOM 10511 O O . ILE A 1 774 ? 140.668 143.282 172.889 1.00 53.55 774 ILE A O 1
ATOM 10527 N N . PHE A 1 775 ? 142.377 144.565 173.593 1.00 51.95 775 PHE A N 1
ATOM 10528 C CA . PHE A 1 775 ? 141.734 145.792 173.136 1.00 48.11 775 PHE A CA 1
ATOM 10529 C C . PHE A 1 775 ? 141.481 145.753 171.636 1.00 48.15 775 PHE A C 1
ATOM 10530 O O . PHE A 1 775 ? 140.410 146.156 171.167 1.00 50.47 775 PHE A O 1
ATOM 10547 N N . ARG A 1 776 ? 142.457 145.271 170.865 1.00 51.13 776 ARG A N 1
ATOM 10548 C CA . ARG A 1 776 ? 142.305 145.240 169.414 1.00 48.05 776 ARG A CA 1
ATOM 10549 C C . ARG A 1 776 ? 141.248 144.227 168.990 1.00 48.12 776 ARG A C 1
ATOM 10550 O O . ARG A 1 776 ? 140.365 144.539 168.182 1.00 53.15 776 ARG A O 1
ATOM 10571 N N . LYS A 1 777 ? 141.320 143.005 169.522 1.00 44.68 777 LYS A N 1
ATOM 10572 C CA . LYS A 1 777 ? 140.396 141.959 169.095 1.00 45.16 777 LYS A CA 1
ATOM 10573 C C . LYS A 1 777 ? 138.966 142.275 169.516 1.00 44.54 777 LYS A C 1
ATOM 10574 O O . LYS A 1 777 ? 138.042 142.227 168.696 1.00 47.70 777 LYS A O 1
ATOM 10593 N N . LEU A 1 778 ? 138.762 142.600 170.792 1.00 37.68 778 LEU A N 1
ATOM 10594 C CA . LEU A 1 778 ? 137.423 142.825 171.317 1.00 44.46 778 LEU A CA 1
ATOM 10595 C C . LEU A 1 778 ? 136.965 144.271 171.194 1.00 41.63 778 LEU A C 1
ATOM 10596 O O . LEU A 1 778 ? 135.800 144.561 171.487 1.00 40.73 778 LEU A O 1
ATOM 10612 N N . GLY A 1 779 ? 137.839 145.179 170.772 1.00 45.78 779 GLY A N 1
ATOM 10613 C CA . GLY A 1 779 ? 137.452 146.575 170.651 1.00 45.29 779 GLY A CA 1
ATOM 10614 C C . GLY A 1 779 ? 137.024 147.189 171.966 1.00 44.69 779 GLY A C 1
ATOM 10615 O O . GLY A 1 779 ? 136.115 148.027 171.992 1.00 47.82 779 GLY A O 1
ATOM 10619 N N . LEU A 1 780 ? 137.661 146.788 173.062 1.00 54.68 780 LEU A N 1
ATOM 10620 C CA . LEU A 1 780 ? 137.306 147.319 174.369 1.00 52.78 780 LEU A CA 1
ATOM 10621 C C . LEU A 1 780 ? 137.619 148.807 174.443 1.00 50.71 780 LEU A C 1
ATOM 10622 O O . LEU A 1 780 ? 138.607 149.281 173.876 1.00 57.54 780 LEU A O 1
ATOM 10638 N N . ARG A 1 781 ? 136.763 149.547 175.144 1.00 50.66 781 ARG A N 1
ATOM 10639 C CA . ARG A 1 781 ? 137.007 150.961 175.383 1.00 53.31 781 ARG A CA 1
ATOM 10640 C C . ARG A 1 781 ? 137.755 151.202 176.685 1.00 52.68 781 ARG A C 1
ATOM 10641 O O . ARG A 1 781 ? 138.446 152.219 176.816 1.00 56.00 781 ARG A O 1
ATOM 10662 N N . GLN A 1 782 ? 137.634 150.291 177.647 1.00 53.22 782 GLN A N 1
ATOM 10663 C CA . GLN A 1 782 ? 138.357 150.403 178.905 1.00 53.08 782 GLN A CA 1
ATOM 10664 C C . GLN A 1 782 ? 138.472 149.024 179.536 1.00 54.63 782 GLN A C 1
ATOM 10665 O O . GLN A 1 782 ? 137.657 148.136 179.274 1.00 56.28 782 GLN A O 1
ATOM 10679 N N . CYS A 1 783 ? 139.496 148.859 180.369 1.00 59.86 783 CYS A N 1
ATOM 10680 C CA . CYS A 1 783 ? 139.691 147.657 181.162 1.00 54.40 783 CYS A CA 1
ATOM 10681 C C . CYS A 1 783 ? 140.021 148.069 182.587 1.00 57.85 783 CYS A C 1
ATOM 10682 O O . CYS A 1 783 ? 140.584 149.141 182.823 1.00 66.26 783 CYS A O 1
ATOM 10690 N N . LEU A 1 784 ? 139.660 147.216 183.540 1.00 60.32 784 LEU A N 1
ATOM 10691 C CA . LEU A 1 784 ? 139.833 147.507 184.959 1.00 58.85 784 LEU A CA 1
ATOM 10692 C C . LEU A 1 784 ? 140.893 146.568 185.523 1.00 60.23 784 LEU A C 1
ATOM 10693 O O . LEU A 1 784 ? 140.660 145.362 185.650 1.00 66.29 784 LEU A O 1
ATOM 10709 N N . VAL A 1 785 ? 142.050 147.126 185.863 1.00 64.01 785 VAL A N 1
ATOM 10710 C CA . VAL A 1 785 ? 143.145 146.349 186.431 1.00 63.16 785 VAL A CA 1
ATOM 10711 C C . VAL A 1 785 ? 142.873 146.153 187.917 1.00 62.05 785 VAL A C 1
ATOM 10712 O O . VAL A 1 785 ? 142.719 147.126 188.664 1.00 64.58 785 VAL A O 1
ATOM 10725 N N . THR A 1 786 ? 142.829 144.893 188.345 1.00 68.71 786 THR A N 1
ATOM 10726 C CA . THR A 1 786 ? 142.495 144.519 189.708 1.00 71.16 786 THR A CA 1
ATOM 10727 C C . THR A 1 786 ? 143.628 143.702 190.316 1.00 73.27 786 THR A C 1
ATOM 10728 O O . THR A 1 786 ? 144.448 143.110 189.608 1.00 73.25 786 THR A O 1
ATOM 10739 N N . HIS A 1 787 ? 143.664 143.680 191.646 1.00 84.32 787 HIS A N 1
ATOM 10740 C CA . HIS A 1 787 ? 144.651 142.910 192.390 1.00 85.45 787 HIS A CA 1
ATOM 10741 C C . HIS A 1 787 ? 143.995 142.381 193.655 1.00 84.07 787 HIS A C 1
ATOM 10742 O O . HIS A 1 787 ? 143.426 143.155 194.430 1.00 87.03 787 HIS A O 1
ATOM 10756 N N . ASN A 1 788 ? 144.073 141.066 193.858 1.00 88.18 788 ASN A N 1
ATOM 10757 C CA . ASN A 1 788 ? 143.455 140.411 195.010 1.00 91.81 788 ASN A CA 1
ATOM 10758 C C . ASN A 1 788 ? 141.939 140.589 195.013 1.00 90.41 788 ASN A C 1
ATOM 10759 O O . ASN A 1 788 ? 141.303 140.570 196.069 1.00 90.62 788 ASN A O 1
ATOM 10770 N N . GLY A 1 789 ? 141.348 140.763 193.832 1.00 84.77 789 GLY A N 1
ATOM 10771 C CA . GLY A 1 789 ? 139.910 140.858 193.697 1.00 85.39 789 GLY A CA 1
ATOM 10772 C C . GLY A 1 789 ? 139.328 142.244 193.868 1.00 87.06 789 GLY A C 1
ATOM 10773 O O . GLY A 1 789 ? 138.112 142.408 193.698 1.00 85.37 789 GLY A O 1
ATOM 10777 N N . ARG A 1 790 ? 140.142 143.242 194.194 1.00 84.32 790 ARG A N 1
ATOM 10778 C CA . ARG A 1 790 ? 139.681 144.612 194.369 1.00 82.76 790 ARG A CA 1
ATOM 10779 C C . ARG A 1 790 ? 140.137 145.468 193.195 1.00 81.45 790 ARG A C 1
ATOM 10780 O O . ARG A 1 790 ? 140.993 145.074 192.399 1.00 80.63 790 ARG A O 1
ATOM 10801 N N . LEU A 1 791 ? 139.549 146.657 193.094 1.00 77.33 791 LEU A N 1
ATOM 10802 C CA . LEU A 1 791 ? 139.871 147.573 192.009 1.00 75.36 791 LEU A CA 1
ATOM 10803 C C . LEU A 1 791 ? 141.149 148.338 192.327 1.00 74.93 791 LEU A C 1
ATOM 10804 O O . LEU A 1 791 ? 141.281 148.927 193.404 1.00 77.81 791 LEU A O 1
ATOM 10820 N N . LEU A 1 792 ? 142.089 148.326 191.385 1.00 73.28 792 LEU A N 1
ATOM 10821 C CA . LEU A 1 792 ? 143.360 149.028 191.524 1.00 72.43 792 LEU A CA 1
ATOM 10822 C C . LEU A 1 792 ? 143.534 150.155 190.522 1.00 72.46 792 LEU A C 1
ATOM 10823 O O . LEU A 1 792 ? 144.083 151.202 190.873 1.00 75.53 792 LEU A O 1
ATOM 10839 N N . GLY A 1 793 ? 143.085 149.977 189.284 1.00 70.16 793 GLY A N 1
ATOM 10840 C CA . GLY A 1 793 ? 143.241 151.035 188.302 1.00 73.30 793 GLY A CA 1
ATOM 10841 C C . GLY A 1 793 ? 142.405 150.765 187.072 1.00 68.08 793 GLY A C 1
ATOM 10842 O O . GLY A 1 793 ? 141.720 149.746 186.969 1.00 66.69 793 GLY A O 1
ATOM 10846 N N . ILE A 1 794 ? 142.481 151.699 186.126 1.00 63.42 794 ILE A N 1
ATOM 10847 C CA . ILE A 1 794 ? 141.761 151.605 184.862 1.00 63.05 794 ILE A CA 1
ATOM 10848 C C . ILE A 1 794 ? 142.733 151.913 183.732 1.00 66.07 794 ILE A C 1
ATOM 10849 O O . ILE A 1 794 ? 143.462 152.909 183.788 1.00 72.42 794 ILE A O 1
ATOM 10865 N N . ILE A 1 795 ? 142.744 151.057 182.713 1.00 60.00 795 ILE A N 1
ATOM 10866 C CA . ILE A 1 795 ? 143.516 151.272 181.495 1.00 58.62 795 ILE A CA 1
ATOM 10867 C C . ILE A 1 795 ? 142.528 151.526 180.365 1.00 58.24 795 ILE A C 1
ATOM 10868 O O . ILE A 1 795 ? 141.742 150.641 180.007 1.00 62.58 795 ILE A O 1
ATOM 10884 N N . THR A 1 796 ? 142.568 152.728 179.805 1.00 61.68 796 THR A N 1
ATOM 10885 C CA . THR A 1 796 ? 141.688 153.112 178.713 1.00 59.12 796 THR A CA 1
ATOM 10886 C C . THR A 1 796 ? 142.437 153.044 177.387 1.00 59.52 796 THR A C 1
ATOM 10887 O O . THR A 1 796 ? 143.667 153.117 177.336 1.00 65.86 796 THR A O 1
ATOM 10898 N N . LYS A 1 797 ? 141.671 152.894 176.303 1.00 57.17 797 LYS A N 1
ATOM 10899 C CA . LYS A 1 797 ? 142.273 152.927 174.975 1.00 55.63 797 LYS A CA 1
ATOM 10900 C C . LYS A 1 797 ? 143.061 154.212 174.766 1.00 60.01 797 LYS A C 1
ATOM 10901 O O . LYS A 1 797 ? 144.083 154.212 174.069 1.00 64.66 797 LYS A O 1
ATOM 10920 N N . LYS A 1 798 ? 142.607 155.312 175.370 1.00 64.88 798 LYS A N 1
ATOM 10921 C CA . LYS A 1 798 ? 143.362 156.557 175.303 1.00 62.57 798 LYS A CA 1
ATOM 10922 C C . LYS A 1 798 ? 144.738 156.393 175.934 1.00 63.20 798 LYS A C 1
ATOM 10923 O O . LYS A 1 798 ? 145.728 156.924 175.423 1.00 68.61 798 LYS A O 1
ATOM 10942 N N . ASP A 1 799 ? 144.819 155.664 177.050 1.00 65.49 799 ASP A N 1
ATOM 10943 C CA . ASP A 1 799 ? 146.113 155.433 177.686 1.00 65.81 799 ASP A CA 1
ATOM 10944 C C . ASP A 1 799 ? 147.041 154.635 176.778 1.00 65.74 799 ASP A C 1
ATOM 10945 O O . ASP A 1 799 ? 148.231 154.951 176.660 1.00 75.12 799 ASP A O 1
ATOM 10954 N N . ILE A 1 800 ? 146.516 153.591 176.132 1.00 58.27 800 ILE A N 1
ATOM 10955 C CA . ILE A 1 800 ? 147.332 152.790 175.222 1.00 59.95 800 ILE A CA 1
ATOM 10956 C C . ILE A 1 800 ? 147.836 153.653 174.073 1.00 62.33 800 ILE A C 1
ATOM 10957 O O . ILE A 1 800 ? 149.019 153.609 173.706 1.00 64.88 800 ILE A O 1
ATOM 10973 N N . LEU A 1 801 ? 146.940 154.447 173.485 1.00 61.44 801 LEU A N 1
ATOM 10974 C CA . LEU A 1 801 ? 147.332 155.304 172.372 1.00 61.96 801 LEU A CA 1
ATOM 10975 C C . LEU A 1 801 ? 148.375 156.324 172.808 1.00 63.94 801 LEU A C 1
ATOM 10976 O O . LEU A 1 801 ? 149.334 156.590 172.077 1.00 69.23 801 LEU A O 1
ATOM 10992 N N . ARG A 1 802 ? 148.205 156.905 173.997 1.00 72.74 802 ARG A N 1
ATOM 10993 C CA . ARG A 1 802 ? 149.163 157.888 174.489 1.00 75.80 802 ARG A CA 1
ATOM 10994 C C . ARG A 1 802 ? 150.528 157.254 174.719 1.00 74.87 802 ARG A C 1
ATOM 10995 O O . ARG A 1 802 ? 151.559 157.840 174.371 1.00 78.46 802 ARG A O 1
ATOM 11016 N N . HIS A 1 803 ? 150.558 156.056 175.310 1.00 73.47 803 HIS A N 1
ATOM 11017 C CA . HIS A 1 803 ? 151.832 155.380 175.530 1.00 74.20 803 HIS A CA 1
ATOM 11018 C C . HIS A 1 803 ? 152.521 155.067 174.208 1.00 77.56 803 HIS A C 1
ATOM 11019 O O . HIS A 1 803 ? 153.730 155.289 174.058 1.00 79.46 803 HIS A O 1
ATOM 11033 N N . MET A 1 804 ? 151.766 154.555 173.233 1.00 80.64 804 MET A N 1
ATOM 11034 C CA . MET A 1 804 ? 152.358 154.243 171.936 1.00 78.47 804 MET A CA 1
ATOM 11035 C C . MET A 1 804 ? 152.868 155.503 171.247 1.00 78.92 804 MET A C 1
ATOM 11036 O O . MET A 1 804 ? 153.950 155.499 170.648 1.00 81.22 804 MET A O 1
ATOM 11050 N N . ALA A 1 805 ? 152.102 156.595 171.323 1.00 85.19 805 ALA A N 1
ATOM 11051 C CA . ALA A 1 805 ? 152.532 157.846 170.710 1.00 86.09 805 ALA A CA 1
ATOM 11052 C C . ALA A 1 805 ? 153.791 158.381 171.378 1.00 87.66 805 ALA A C 1
ATOM 11053 O O . ALA A 1 805 ? 154.692 158.887 170.701 1.00 89.77 805 ALA A O 1
ATOM 11060 N N . GLN A 1 806 ? 153.870 158.288 172.706 1.00 91.37 806 GLN A N 1
ATOM 11061 C CA . GLN A 1 806 ? 155.069 158.732 173.409 1.00 90.23 806 GLN A CA 1
ATOM 11062 C C . GLN A 1 806 ? 156.277 157.903 172.993 1.00 91.26 806 GLN A C 1
ATOM 11063 O O . GLN A 1 806 ? 157.361 158.444 172.738 1.00 92.49 806 GLN A O 1
ATOM 11077 N N . THR A 1 807 ? 156.107 156.581 172.914 1.00 91.17 807 THR A N 1
ATOM 11078 C CA . THR A 1 807 ? 157.212 155.726 172.493 1.00 93.42 807 THR A CA 1
ATOM 11079 C C . THR A 1 807 ? 157.658 156.065 171.076 1.00 95.09 807 THR A C 1
ATOM 11080 O O . THR A 1 807 ? 158.860 156.107 170.789 1.00 92.76 807 THR A O 1
ATOM 11091 N N . ALA A 1 808 ? 156.703 156.309 170.175 1.00 95.42 808 ALA A N 1
ATOM 11092 C CA . ALA A 1 808 ? 157.057 156.697 168.814 1.00 92.30 808 ALA A CA 1
ATOM 11093 C C . ALA A 1 808 ? 157.794 158.031 168.796 1.00 93.17 808 ALA A C 1
ATOM 11094 O O . ALA A 1 808 ? 158.769 158.202 168.054 1.00 94.28 808 ALA A O 1
ATOM 11101 N N . ASN A 1 809 ? 157.340 158.990 169.606 1.00 101.23 809 ASN A N 1
ATOM 11102 C CA . ASN A 1 809 ? 157.989 160.295 169.653 1.00 101.78 809 ASN A CA 1
ATOM 11103 C C . ASN A 1 809 ? 159.422 160.178 170.153 1.00 102.95 809 ASN A C 1
ATOM 11104 O O . ASN A 1 809 ? 160.321 160.865 169.652 1.00 102.75 809 ASN A O 1
ATOM 11115 N N . GLN A 1 810 ? 159.657 159.316 171.145 1.00 108.04 810 GLN A N 1
ATOM 11116 C CA . GLN A 1 810 ? 161.015 159.133 171.647 1.00 108.60 810 GLN A CA 1
ATOM 11117 C C . GLN A 1 810 ? 161.945 158.641 170.546 1.00 108.42 810 GLN A C 1
ATOM 11118 O O . GLN A 1 810 ? 163.104 159.067 170.466 1.00 109.48 810 GLN A O 1
ATOM 11132 N N . ASP A 1 811 ? 161.460 157.747 169.691 1.00 102.63 811 ASP A N 1
ATOM 11133 C CA . ASP A 1 811 ? 162.259 157.230 168.586 1.00 103.34 811 ASP A CA 1
ATOM 11134 C C . ASP A 1 811 ? 162.706 158.360 167.664 1.00 101.39 811 ASP A C 1
ATOM 11135 O O . ASP A 1 811 ? 163.896 158.523 167.397 1.00 99.14 811 ASP A O 1
ATOM 11139 N N . SER B 2 23 ? 159.614 119.011 117.711 1.00 84.19 23 SER D N 1
ATOM 11140 C CA . SER B 2 23 ? 159.357 117.674 117.190 1.00 86.44 23 SER D CA 1
ATOM 11141 C C . SER B 2 23 ? 158.077 117.658 116.361 1.00 87.71 23 SER D C 1
ATOM 11142 O O . SER B 2 23 ? 157.158 118.439 116.607 1.00 86.89 23 SER D O 1
ATOM 11149 N N . SER B 2 24 ? 158.023 116.760 115.374 1.00 91.58 24 SER D N 1
ATOM 11150 C CA . SER B 2 24 ? 156.844 116.676 114.519 1.00 90.19 24 SER D CA 1
ATOM 11151 C C . SER B 2 24 ? 155.599 116.307 115.315 1.00 88.40 24 SER D C 1
ATOM 11152 O O . SER B 2 24 ? 154.487 116.704 114.946 1.00 88.35 24 SER D O 1
ATOM 11160 N N . GLU B 2 25 ? 155.760 115.552 116.403 1.00 83.58 25 GLU D N 1
ATOM 11161 C CA . GLU B 2 25 ? 154.616 115.190 117.232 1.00 82.12 25 GLU D CA 1
ATOM 11162 C C . GLU B 2 25 ? 154.133 116.361 118.078 1.00 79.65 25 GLU D C 1
ATOM 11163 O O . GLU B 2 25 ? 152.936 116.459 118.367 1.00 82.86 25 GLU D O 1
ATOM 11175 N N . ASP B 2 26 ? 155.043 117.250 118.479 1.00 74.70 26 ASP D N 1
ATOM 11176 C CA . ASP B 2 26 ? 154.674 118.334 119.384 1.00 73.19 26 ASP D CA 1
ATOM 11177 C C . ASP B 2 26 ? 153.733 119.331 118.718 1.00 76.76 26 ASP D C 1
ATOM 11178 O O . ASP B 2 26 ? 152.809 119.841 119.362 1.00 78.28 26 ASP D O 1
ATOM 11187 N N . ILE B 2 27 ? 153.946 119.622 117.437 1.00 83.95 27 ILE D N 1
ATOM 11188 C CA . ILE B 2 27 ? 153.249 120.708 116.757 1.00 83.75 27 ILE D CA 1
ATOM 11189 C C . ILE B 2 27 ? 152.274 120.148 115.730 1.00 84.32 27 ILE D C 1
ATOM 11190 O O . ILE B 2 27 ? 152.415 119.019 115.247 1.00 83.88 27 ILE D O 1
ATOM 11206 N N . ARG B 2 28 ? 151.259 120.951 115.415 1.00 87.82 28 ARG D N 1
ATOM 11207 C CA . ARG B 2 28 ? 150.333 120.650 114.331 1.00 87.29 28 ARG D CA 1
ATOM 11208 C C . ARG B 2 28 ? 149.589 121.928 113.974 1.00 88.89 28 ARG D C 1
ATOM 11209 O O . ARG B 2 28 ? 149.643 122.925 114.697 1.00 87.49 28 ARG D O 1
ATOM 11230 N N . CYS B 2 29 ? 148.882 121.886 112.846 1.00 104.32 29 CYS D N 1
ATOM 11231 C CA . CYS B 2 29 ? 148.023 122.983 112.421 1.00 105.64 29 CYS D CA 1
ATOM 11232 C C . CYS B 2 29 ? 146.814 122.378 111.729 1.00 104.99 29 CYS D C 1
ATOM 11233 O O . CYS B 2 29 ? 146.963 121.673 110.725 1.00 104.43 29 CYS D O 1
ATOM 11240 N N . LYS B 2 30 ? 145.627 122.639 112.272 1.00 105.51 30 LYS D N 1
ATOM 11241 C CA . LYS B 2 30 ? 144.404 122.039 111.758 1.00 106.71 30 LYS D CA 1
ATOM 11242 C C . LYS B 2 30 ? 143.303 123.082 111.678 1.00 106.88 30 LYS D C 1
ATOM 11243 O O . LYS B 2 30 ? 143.187 123.942 112.552 1.00 106.99 30 LYS D O 1
ATOM 11262 N N . CYS B 2 31 ? 142.505 123.002 110.619 1.00 110.93 31 CYS D N 1
ATOM 11263 C CA . CYS B 2 31 ? 141.278 123.775 110.502 1.00 111.29 31 CYS D CA 1
ATOM 11264 C C . CYS B 2 31 ? 140.046 122.934 110.245 1.00 112.07 31 CYS D C 1
ATOM 11265 O O . CYS B 2 31 ? 140.088 121.844 109.662 1.00 113.04 31 CYS D O 1
ATOM 11272 N N . ILE B 2 32 ? 138.942 123.503 110.715 1.00 110.32 32 ILE D N 1
ATOM 11273 C CA . ILE B 2 32 ? 137.607 122.940 110.583 1.00 110.47 32 ILE D CA 1
ATOM 11274 C C . ILE B 2 32 ? 136.772 123.946 109.805 1.00 109.30 32 ILE D C 1
ATOM 11275 O O . ILE B 2 32 ? 136.805 125.149 110.097 1.00 108.49 32 ILE D O 1
ATOM 11291 N N . CYS B 2 33 ? 136.062 123.456 108.792 1.00 115.58 33 CYS D N 1
ATOM 11292 C CA . CYS B 2 33 ? 135.239 124.261 107.919 1.00 116.15 33 CYS D CA 1
ATOM 11293 C C . CYS B 2 33 ? 133.785 123.846 108.101 1.00 115.35 33 CYS D C 1
ATOM 11294 O O . CYS B 2 33 ? 133.478 122.649 107.994 1.00 116.66 33 CYS D O 1
ATOM 11301 N N . PRO B 2 34 ? 132.870 124.771 108.380 1.00 108.93 34 PRO D N 1
ATOM 11302 C CA . PRO B 2 34 ? 131.457 124.397 108.503 1.00 110.11 34 PRO D CA 1
ATOM 11303 C C . PRO B 2 34 ? 130.862 124.074 107.146 1.00 110.42 34 PRO D C 1
ATOM 11304 O O . PRO B 2 34 ? 131.415 124.466 106.107 1.00 110.29 34 PRO D O 1
ATOM 11315 N N . PRO B 2 35 ? 129.737 123.361 107.107 1.00 112.31 35 PRO D N 1
ATOM 11316 C CA . PRO B 2 35 ? 129.141 122.991 105.813 1.00 113.48 35 PRO D CA 1
ATOM 11317 C C . PRO B 2 35 ? 128.759 124.224 105.010 1.00 113.63 35 PRO D C 1
ATOM 11318 O O . PRO B 2 35 ? 127.935 125.036 105.437 1.00 112.56 35 PRO D O 1
ATOM 11329 N N . TYR B 2 36 ? 129.369 124.361 103.834 1.00 122.38 36 TYR D N 1
ATOM 11330 C CA . TYR B 2 36 ? 129.109 125.476 102.930 1.00 123.68 36 TYR D CA 1
ATOM 11331 C C . TYR B 2 36 ? 128.368 124.927 101.717 1.00 124.01 36 TYR D C 1
ATOM 11332 O O . TYR B 2 36 ? 128.929 124.141 100.946 1.00 124.26 36 TYR D O 1
ATOM 11350 N N . ARG B 2 37 ? 127.115 125.345 101.546 1.00 124.34 37 ARG D N 1
ATOM 11351 C CA . ARG B 2 37 ? 126.333 124.951 100.381 1.00 124.31 37 ARG D CA 1
ATOM 11352 C C . ARG B 2 37 ? 126.300 123.430 100.244 1.00 124.87 37 ARG D C 1
ATOM 11353 O O . ARG B 2 37 ? 125.889 122.734 101.178 1.00 123.69 37 ARG D O 1
ATOM 11374 N N . ASN B 2 38 ? 126.727 122.898 99.094 1.00 128.32 38 ASN D N 1
ATOM 11375 C CA . ASN B 2 38 ? 126.659 121.456 98.874 1.00 128.16 38 ASN D CA 1
ATOM 11376 C C . ASN B 2 38 ? 127.686 120.730 99.737 1.00 128.09 38 ASN D C 1
ATOM 11377 O O . ASN B 2 38 ? 127.366 119.735 100.397 1.00 127.24 38 ASN D O 1
ATOM 11388 N N . ILE B 2 39 ? 128.926 121.219 99.748 1.00 123.14 39 ILE D N 1
ATOM 11389 C CA . ILE B 2 39 ? 129.992 120.542 100.476 1.00 122.98 39 ILE D CA 1
ATOM 11390 C C . ILE B 2 39 ? 129.740 120.671 101.972 1.00 122.23 39 ILE D C 1
ATOM 11391 O O . ILE B 2 39 ? 129.546 121.777 102.495 1.00 120.46 39 ILE D O 1
ATOM 11407 N N . SER B 2 40 ? 129.727 119.536 102.668 1.00 119.47 40 SER D N 1
ATOM 11408 C CA . SER B 2 40 ? 129.566 119.540 104.112 1.00 118.67 40 SER D CA 1
ATOM 11409 C C . SER B 2 40 ? 130.862 119.986 104.788 1.00 118.65 40 SER D C 1
ATOM 11410 O O . SER B 2 40 ? 131.919 120.103 104.160 1.00 117.60 40 SER D O 1
ATOM 11418 N N . GLY B 2 41 ? 130.769 120.241 106.091 1.00 115.37 41 GLY D N 1
ATOM 11419 C CA . GLY B 2 41 ? 131.942 120.661 106.832 1.00 115.94 41 GLY D CA 1
ATOM 11420 C C . GLY B 2 41 ? 133.023 119.598 106.819 1.00 116.09 41 GLY D C 1
ATOM 11421 O O . GLY B 2 41 ? 132.748 118.398 106.753 1.00 114.59 41 GLY D O 1
ATOM 11425 N N . HIS B 2 42 ? 134.275 120.049 106.883 1.00 115.84 42 HIS D N 1
ATOM 11426 C CA . HIS B 2 42 ? 135.414 119.158 106.709 1.00 114.37 42 HIS D CA 1
ATOM 11427 C C . HIS B 2 42 ? 136.549 119.588 107.627 1.00 114.24 42 HIS D C 1
ATOM 11428 O O . HIS B 2 42 ? 136.565 120.702 108.153 1.00 114.16 42 HIS D O 1
ATOM 11442 N N . ILE B 2 43 ? 137.501 118.679 107.830 1.00 112.92 43 ILE D N 1
ATOM 11443 C CA . ILE B 2 43 ? 138.644 118.912 108.705 1.00 112.24 43 ILE D CA 1
ATOM 11444 C C . ILE B 2 43 ? 139.920 118.649 107.918 1.00 113.02 43 ILE D C 1
ATOM 11445 O O . ILE B 2 43 ? 139.975 117.725 107.099 1.00 112.73 43 ILE D O 1
ATOM 11461 N N . TYR B 2 44 ? 140.940 119.475 108.152 1.00 115.76 44 TYR D N 1
ATOM 11462 C CA . TYR B 2 44 ? 142.238 119.280 107.514 1.00 115.29 44 TYR D CA 1
ATOM 11463 C C . TYR B 2 44 ? 143.339 119.624 108.504 1.00 113.34 44 TYR D C 1
ATOM 11464 O O . TYR B 2 44 ? 143.344 120.722 109.065 1.00 112.68 44 TYR D O 1
ATOM 11482 N N . ASN B 2 45 ? 144.282 118.700 108.690 1.00 106.23 45 ASN D N 1
ATOM 11483 C CA . ASN B 2 45 ? 145.391 118.879 109.616 1.00 107.43 45 ASN D CA 1
ATOM 11484 C C . ASN B 2 45 ? 146.702 118.540 108.923 1.00 107.45 45 ASN D C 1
ATOM 11485 O O . ASN B 2 45 ? 146.755 117.656 108.062 1.00 107.93 45 ASN D O 1
ATOM 11496 N N . GLN B 2 46 ? 147.763 119.248 109.304 1.00 102.11 46 GLN D N 1
ATOM 11497 C CA . GLN B 2 46 ? 149.085 118.952 108.769 1.00 101.44 46 GLN D CA 1
ATOM 11498 C C . GLN B 2 46 ? 150.115 119.607 109.682 1.00 102.08 46 GLN D C 1
ATOM 11499 O O . GLN B 2 46 ? 149.795 120.515 110.454 1.00 101.93 46 GLN D O 1
ATOM 11513 N N . ASN B 2 47 ? 151.355 119.130 109.598 1.00 99.96 47 ASN D N 1
ATOM 11514 C CA . ASN B 2 47 ? 152.435 119.626 110.454 1.00 99.12 47 ASN D CA 1
ATOM 11515 C C . ASN B 2 47 ? 153.194 120.726 109.713 1.00 97.81 47 ASN D C 1
ATOM 11516 O O . ASN B 2 47 ? 153.978 120.457 108.799 1.00 98.75 47 ASN D O 1
ATOM 11527 N N . VAL B 2 48 ? 152.945 121.979 110.100 1.00 100.01 48 VAL D N 1
ATOM 11528 C CA . VAL B 2 48 ? 153.607 123.140 109.517 1.00 104.19 48 VAL D CA 1
ATOM 11529 C C . VAL B 2 48 ? 153.881 124.157 110.618 1.00 102.50 48 VAL D C 1
ATOM 11530 O O . VAL B 2 48 ? 153.448 124.006 111.761 1.00 101.23 48 VAL D O 1
ATOM 11543 N N . SER B 2 49 ? 154.617 125.204 110.253 1.00 102.95 49 SER D N 1
ATOM 11544 C CA . SER B 2 49 ? 154.901 126.305 111.158 1.00 101.61 49 SER D CA 1
ATOM 11545 C C . SER B 2 49 ? 153.726 127.281 111.197 1.00 101.61 49 SER D C 1
ATOM 11546 O O . SER B 2 49 ? 152.756 127.163 110.445 1.00 102.20 49 SER D O 1
ATOM 11554 N N . GLN B 2 50 ? 153.825 128.266 112.092 1.00 100.08 50 GLN D N 1
ATOM 11555 C CA . GLN B 2 50 ? 152.730 129.216 112.264 1.00 99.90 50 GLN D CA 1
ATOM 11556 C C . GLN B 2 50 ? 152.462 129.993 110.979 1.00 101.32 50 GLN D C 1
ATOM 11557 O O . GLN B 2 50 ? 151.304 130.166 110.582 1.00 101.87 50 GLN D O 1
ATOM 11571 N N . LYS B 2 51 ? 153.518 130.468 110.315 1.00 108.99 51 LYS D N 1
ATOM 11572 C CA . LYS B 2 51 ? 153.321 131.283 109.120 1.00 109.62 51 LYS D CA 1
ATOM 11573 C C . LYS B 2 51 ? 152.718 130.474 107.977 1.00 110.00 51 LYS D C 1
ATOM 11574 O O . LYS B 2 51 ? 151.989 131.029 107.147 1.00 108.58 51 LYS D O 1
ATOM 11593 N N . ASP B 2 52 ? 153.004 129.171 107.915 1.00 116.11 52 ASP D N 1
ATOM 11594 C CA . ASP B 2 52 ? 152.388 128.321 106.902 1.00 116.39 52 ASP D CA 1
ATOM 11595 C C . ASP B 2 52 ? 150.932 128.005 107.216 1.00 116.05 52 ASP D C 1
ATOM 11596 O O . ASP B 2 52 ? 150.161 127.718 106.294 1.00 116.53 52 ASP D O 1
ATOM 11605 N N . CYS B 2 53 ? 150.539 128.049 108.487 1.00 117.98 53 CYS D N 1
ATOM 11606 C CA . CYS B 2 53 ? 149.195 127.653 108.900 1.00 119.04 53 CYS D CA 1
ATOM 11607 C C . CYS B 2 53 ? 148.194 128.693 108.413 1.00 117.80 53 CYS D C 1
ATOM 11608 O O . CYS B 2 53 ? 148.065 129.773 108.993 1.00 116.52 53 CYS D O 1
ATOM 11615 N N . ASN B 2 54 ? 147.479 128.368 107.338 1.00 123.37 54 ASN D N 1
ATOM 11616 C CA . ASN B 2 54 ? 146.459 129.253 106.791 1.00 123.46 54 ASN D CA 1
ATOM 11617 C C . ASN B 2 54 ? 145.482 128.414 105.979 1.00 124.06 54 ASN D C 1
ATOM 11618 O O . ASN B 2 54 ? 145.741 127.250 105.666 1.00 123.82 54 ASN D O 1
ATOM 11629 N N . CYS B 2 55 ? 144.345 129.028 105.641 1.00 123.23 55 CYS D N 1
ATOM 11630 C CA . CYS B 2 55 ? 143.289 128.301 104.941 1.00 123.17 55 CYS D CA 1
ATOM 11631 C C . CYS B 2 55 ? 143.788 127.747 103.611 1.00 123.85 55 CYS D C 1
ATOM 11632 O O . CYS B 2 55 ? 143.605 126.562 103.310 1.00 122.91 55 CYS D O 1
ATOM 11639 N N . LEU B 2 56 ? 144.421 128.596 102.799 1.00 124.50 56 LEU D N 1
ATOM 11640 C CA . LEU B 2 56 ? 144.820 128.175 101.459 1.00 123.80 56 LEU D CA 1
ATOM 11641 C C . LEU B 2 56 ? 145.856 127.058 101.507 1.00 124.74 56 LEU D C 1
ATOM 11642 O O . LEU B 2 56 ? 145.768 126.087 100.745 1.00 124.46 56 LEU D O 1
ATOM 11658 N N . HIS B 2 57 ? 146.847 127.172 102.393 1.00 124.64 57 HIS D N 1
ATOM 11659 C CA . HIS B 2 57 ? 147.912 126.175 102.440 1.00 124.87 57 HIS D CA 1
ATOM 11660 C C . HIS B 2 57 ? 147.401 124.856 103.008 1.00 124.23 57 HIS D C 1
ATOM 11661 O O . HIS B 2 57 ? 147.670 123.784 102.454 1.00 126.01 57 HIS D O 1
ATOM 11675 N N . VAL B 2 58 ? 146.662 124.915 104.117 1.00 117.66 58 VAL D N 1
ATOM 11676 C CA . VAL B 2 58 ? 146.254 123.692 104.801 1.00 118.31 58 VAL D CA 1
ATOM 11677 C C . VAL B 2 58 ? 145.289 122.886 103.940 1.00 119.95 58 VAL D C 1
ATOM 11678 O O . VAL B 2 58 ? 145.412 121.660 103.829 1.00 120.00 58 VAL D O 1
ATOM 11691 N N . VAL B 2 59 ? 144.320 123.551 103.319 1.00 121.33 59 VAL D N 1
ATOM 11692 C CA . VAL B 2 59 ? 143.300 122.877 102.522 1.00 121.09 59 VAL D CA 1
ATOM 11693 C C . VAL B 2 59 ? 143.856 122.672 101.117 1.00 122.33 59 VAL D C 1
ATOM 11694 O O . VAL B 2 59 ? 144.060 123.634 100.372 1.00 122.12 59 VAL D O 1
ATOM 11707 N N . GLU B 2 60 ? 144.101 121.413 100.754 1.00 121.91 60 GLU D N 1
ATOM 11708 C CA . GLU B 2 60 ? 144.621 121.071 99.436 1.00 121.87 60 GLU D CA 1
ATOM 11709 C C . GLU B 2 60 ? 144.183 119.661 99.051 1.00 122.17 60 GLU D C 1
ATOM 11710 O O . GLU B 2 60 ? 144.694 118.685 99.616 1.00 121.23 60 GLU D O 1
ATOM 11722 N N . PRO B 2 61 ? 143.247 119.497 98.100 1.00 122.60 61 PRO D N 1
ATOM 11723 C CA . PRO B 2 61 ? 142.487 120.519 97.365 1.00 121.17 61 PRO D CA 1
ATOM 11724 C C . PRO B 2 61 ? 141.310 121.052 98.173 1.00 120.73 61 PRO D C 1
ATOM 11725 O O . PRO B 2 61 ? 140.909 120.447 99.164 1.00 119.66 61 PRO D O 1
ATOM 11736 N N . MET B 2 62 ? 140.737 122.186 97.770 1.00 124.54 62 MET D N 1
ATOM 11737 C CA . MET B 2 62 ? 139.587 122.764 98.451 1.00 125.92 62 MET D CA 1
ATOM 11738 C C . MET B 2 62 ? 138.342 122.573 97.596 1.00 126.46 62 MET D C 1
ATOM 11739 O O . MET B 2 62 ? 138.333 122.993 96.428 1.00 125.38 62 MET D O 1
ATOM 11753 N N . PRO B 2 63 ? 137.287 121.927 98.105 1.00 129.84 63 PRO D N 1
ATOM 11754 C CA . PRO B 2 63 ? 136.126 121.639 97.243 1.00 129.00 63 PRO D CA 1
ATOM 11755 C C . PRO B 2 63 ? 135.450 122.875 96.673 1.00 128.64 63 PRO D C 1
ATOM 11756 O O . PRO B 2 63 ? 134.901 122.808 95.566 1.00 128.84 63 PRO D O 1
ATOM 11767 N N . VAL B 2 64 ? 135.469 123.996 97.387 1.00 131.19 64 VAL D N 1
ATOM 11768 C CA . VAL B 2 64 ? 134.678 125.166 97.007 1.00 131.98 64 VAL D CA 1
ATOM 11769 C C . VAL B 2 64 ? 135.140 125.692 95.653 1.00 131.88 64 VAL D C 1
ATOM 11770 O O . VAL B 2 64 ? 136.318 125.542 95.298 1.00 130.55 64 VAL D O 1
ATOM 11783 N N . PRO B 2 65 ? 134.259 126.309 94.870 1.00 134.85 65 PRO D N 1
ATOM 11784 C CA . PRO B 2 65 ? 134.658 126.832 93.561 1.00 134.87 65 PRO D CA 1
ATOM 11785 C C . PRO B 2 65 ? 135.519 128.082 93.693 1.00 135.20 65 PRO D C 1
ATOM 11786 O O . PRO B 2 65 ? 135.775 128.590 94.785 1.00 136.23 65 PRO D O 1
ATOM 11797 N N . GLY B 2 66 ? 135.959 128.579 92.538 1.00 128.01 66 GLY D N 1
ATOM 11798 C CA . GLY B 2 66 ? 136.886 129.692 92.486 1.00 126.89 66 GLY D CA 1
ATOM 11799 C C . GLY B 2 66 ? 136.389 130.961 93.148 1.00 127.56 66 GLY D C 1
ATOM 11800 O O . GLY B 2 66 ? 137.122 131.589 93.918 1.00 126.39 66 GLY D O 1
ATOM 11804 N N . HIS B 2 67 ? 135.146 131.354 92.861 1.00 135.44 67 HIS D N 1
ATOM 11805 C CA . HIS B 2 67 ? 134.635 132.612 93.397 1.00 135.81 67 HIS D CA 1
ATOM 11806 C C . HIS B 2 67 ? 134.341 132.513 94.888 1.00 136.36 67 HIS D C 1
ATOM 11807 O O . HIS B 2 67 ? 134.340 133.533 95.588 1.00 135.98 67 HIS D O 1
ATOM 11821 N N . ASP B 2 68 ? 134.090 131.306 95.393 1.00 137.71 68 ASP D N 1
ATOM 11822 C CA . ASP B 2 68 ? 133.783 131.105 96.803 1.00 136.93 68 ASP D CA 1
ATOM 11823 C C . ASP B 2 68 ? 134.992 130.677 97.626 1.00 135.27 68 ASP D C 1
ATOM 11824 O O . ASP B 2 68 ? 134.831 130.356 98.809 1.00 134.59 68 ASP D O 1
ATOM 11833 N N . VAL B 2 69 ? 136.190 130.662 97.037 1.00 131.30 69 VAL D N 1
ATOM 11834 C CA . VAL B 2 69 ? 137.377 130.202 97.760 1.00 131.23 69 VAL D CA 1
ATOM 11835 C C . VAL B 2 69 ? 137.628 131.087 98.976 1.00 130.80 69 VAL D C 1
ATOM 11836 O O . VAL B 2 69 ? 137.786 130.605 100.107 1.00 129.64 69 VAL D O 1
ATOM 11849 N N . GLU B 2 70 ? 137.658 132.403 98.757 1.00 129.56 70 GLU D N 1
ATOM 11850 C CA . GLU B 2 70 ? 137.925 133.320 99.859 1.00 129.64 70 GLU D CA 1
ATOM 11851 C C . GLU B 2 70 ? 136.845 133.217 100.928 1.00 131.32 70 GLU D C 1
ATOM 11852 O O . GLU B 2 70 ? 137.151 133.135 102.122 1.00 130.66 70 GLU D O 1
ATOM 11864 N N . ALA B 2 71 ? 135.576 133.183 100.518 1.00 133.47 71 ALA D N 1
ATOM 11865 C CA . ALA B 2 71 ? 134.491 133.053 101.485 1.00 132.34 71 ALA D CA 1
ATOM 11866 C C . ALA B 2 71 ? 134.659 131.786 102.313 1.00 131.74 71 ALA D C 1
ATOM 11867 O O . ALA B 2 71 ? 134.427 131.783 103.528 1.00 129.57 71 ALA D O 1
ATOM 11874 N N . TYR B 2 72 ? 135.071 130.696 101.664 1.00 128.91 72 TYR D N 1
ATOM 11875 C CA . TYR B 2 72 ? 135.352 129.466 102.394 1.00 127.29 72 TYR D CA 1
ATOM 11876 C C . TYR B 2 72 ? 136.468 129.677 103.406 1.00 126.28 72 TYR D C 1
ATOM 11877 O O . TYR B 2 72 ? 136.427 129.126 104.512 1.00 125.88 72 TYR D O 1
ATOM 11895 N N . CYS B 2 73 ? 137.480 130.472 103.046 1.00 130.53 73 CYS D N 1
ATOM 11896 C CA . CYS B 2 73 ? 138.569 130.724 103.987 1.00 130.95 73 CYS D CA 1
ATOM 11897 C C . CYS B 2 73 ? 138.066 131.433 105.242 1.00 130.25 73 CYS D C 1
ATOM 11898 O O . CYS B 2 73 ? 138.451 131.070 106.360 1.00 131.83 73 CYS D O 1
ATOM 11905 N N . LEU B 2 74 ? 137.208 132.446 105.085 1.00 118.56 74 LEU D N 1
ATOM 11906 C CA . LEU B 2 74 ? 136.628 133.091 106.261 1.00 118.35 74 LEU D CA 1
ATOM 11907 C C . LEU B 2 74 ? 135.756 132.123 107.052 1.00 118.49 74 LEU D C 1
ATOM 11908 O O . LEU B 2 74 ? 135.804 132.107 108.288 1.00 118.19 74 LEU D O 1
ATOM 11924 N N . LEU B 2 75 ? 134.949 131.312 106.364 1.00 119.95 75 LEU D N 1
ATOM 11925 C CA . LEU B 2 75 ? 134.078 130.379 107.073 1.00 120.23 75 LEU D CA 1
ATOM 11926 C C . LEU B 2 75 ? 134.886 129.379 107.892 1.00 120.28 75 LEU D C 1
ATOM 11927 O O . LEU B 2 75 ? 134.495 129.024 109.010 1.00 118.99 75 LEU D O 1
ATOM 11943 N N . CYS B 2 76 ? 136.010 128.917 107.355 1.00 124.86 76 CYS D N 1
ATOM 11944 C CA . CYS B 2 76 ? 136.829 127.922 108.026 1.00 122.82 76 CYS D CA 1
ATOM 11945 C C . CYS B 2 76 ? 137.710 128.577 109.088 1.00 121.69 76 CYS D C 1
ATOM 11946 O O . CYS B 2 76 ? 137.918 129.793 109.094 1.00 121.30 76 CYS D O 1
ATOM 11953 N N . GLU B 2 77 ? 138.231 127.752 109.998 1.00 114.25 77 GLU D N 1
ATOM 11954 C CA . GLU B 2 77 ? 139.112 128.229 111.062 1.00 114.51 77 GLU D CA 1
ATOM 11955 C C . GLU B 2 77 ? 140.289 127.276 111.210 1.00 113.22 77 GLU D C 1
ATOM 11956 O O . GLU B 2 77 ? 140.093 126.105 111.554 1.00 114.05 77 GLU D O 1
ATOM 11968 N N . CYS B 2 78 ? 141.500 127.781 110.932 1.00 111.05 78 CYS D N 1
ATOM 11969 C CA . CYS B 2 78 ? 142.765 127.059 111.100 1.00 111.39 78 CYS D CA 1
ATOM 11970 C C . CYS B 2 78 ? 143.480 127.567 112.345 1.00 111.17 78 CYS D C 1
ATOM 11971 O O . CYS B 2 78 ? 143.629 128.778 112.536 1.00 110.18 78 CYS D O 1
ATOM 11978 N N . ARG B 2 79 ? 143.916 126.632 113.186 1.00 99.94 79 ARG D N 1
ATOM 11979 C CA . ARG B 2 79 ? 144.620 126.922 114.423 1.00 98.06 79 ARG D CA 1
ATOM 11980 C C . ARG B 2 79 ? 145.913 126.122 114.453 1.00 97.22 79 ARG D C 1
ATOM 11981 O O . ARG B 2 79 ? 145.936 124.948 114.064 1.00 97.06 79 ARG D O 1
ATOM 12002 N N . TYR B 2 80 ? 146.983 126.764 114.916 1.00 86.59 80 TYR D N 1
ATOM 12003 C CA . TYR B 2 80 ? 148.284 126.127 115.082 1.00 87.67 80 TYR D CA 1
ATOM 12004 C C . TYR B 2 80 ? 148.504 125.859 116.565 1.00 89.32 80 TYR D C 1
ATOM 12005 O O . TYR B 2 80 ? 148.414 126.779 117.385 1.00 87.49 80 TYR D O 1
ATOM 12023 N N . GLU B 2 81 ? 148.794 124.605 116.905 1.00 94.45 81 GLU D N 1
ATOM 12024 C CA . GLU B 2 81 ? 148.908 124.179 118.291 1.00 93.54 81 GLU D CA 1
ATOM 12025 C C . GLU B 2 81 ? 150.224 123.446 118.507 1.00 90.76 81 GLU D C 1
ATOM 12026 O O . GLU B 2 81 ? 150.776 122.834 117.587 1.00 91.85 81 GLU D O 1
ATOM 12038 N N . GLU B 2 82 ? 150.725 123.529 119.738 1.00 76.27 82 GLU D N 1
ATOM 12039 C CA . GLU B 2 82 ? 151.934 122.837 120.158 1.00 76.77 82 GLU D CA 1
ATOM 12040 C C . GLU B 2 82 ? 151.682 122.169 121.501 1.00 76.29 82 GLU D C 1
ATOM 12041 O O . GLU B 2 82 ? 151.038 122.751 122.380 1.00 77.65 82 GLU D O 1
ATOM 12053 N N . ARG B 2 83 ? 152.190 120.948 121.657 1.00 64.87 83 ARG D N 1
ATOM 12054 C CA . ARG B 2 83 ? 152.026 120.186 122.885 1.00 62.46 83 ARG D CA 1
ATOM 12055 C C . ARG B 2 83 ? 153.383 119.705 123.375 1.00 64.59 83 ARG D C 1
ATOM 12056 O O . ARG B 2 83 ? 154.312 119.505 122.588 1.00 64.75 83 ARG D O 1
ATOM 12077 N N . SER B 2 84 ? 153.485 119.520 124.690 1.00 60.16 84 SER D N 1
ATOM 12078 C CA . SER B 2 84 ? 154.707 119.036 125.330 1.00 56.97 84 SER D CA 1
ATOM 12079 C C . SER B 2 84 ? 154.519 117.551 125.621 1.00 51.16 84 SER D C 1
ATOM 12080 O O . SER B 2 84 ? 154.093 117.159 126.708 1.00 51.55 84 SER D O 1
ATOM 12088 N N . THR B 2 85 ? 154.840 116.716 124.630 1.00 43.45 85 THR D N 1
ATOM 12089 C CA . THR B 2 85 ? 154.716 115.275 124.814 1.00 40.68 85 THR D CA 1
ATOM 12090 C C . THR B 2 85 ? 155.669 114.766 125.886 1.00 43.69 85 THR D C 1
ATOM 12091 O O . THR B 2 85 ? 155.347 113.808 126.599 1.00 45.49 85 THR D O 1
ATOM 12102 N N . THR B 2 86 ? 156.844 115.388 126.014 1.00 36.68 86 THR D N 1
ATOM 12103 C CA . THR B 2 86 ? 157.814 114.940 127.007 1.00 32.97 86 THR D CA 1
ATOM 12104 C C . THR B 2 86 ? 157.276 115.108 128.422 1.00 37.84 86 THR D C 1
ATOM 12105 O O . THR B 2 86 ? 157.523 114.265 129.291 1.00 43.72 86 THR D O 1
ATOM 12116 N N . THR B 2 87 ? 156.555 116.200 128.681 1.00 30.96 87 THR D N 1
ATOM 12117 C CA . THR B 2 87 ? 156.014 116.425 130.018 1.00 26.65 87 THR D CA 1
ATOM 12118 C C . THR B 2 87 ? 155.012 115.339 130.393 1.00 25.27 87 THR D C 1
ATOM 12119 O O . THR B 2 87 ? 155.063 114.785 131.498 1.00 32.06 87 THR D O 1
ATOM 12130 N N . ILE B 2 88 ? 154.086 115.026 129.483 1.00 20.80 88 ILE D N 1
ATOM 12131 C CA . ILE B 2 88 ? 153.101 113.980 129.750 1.00 11.86 88 ILE D CA 1
ATOM 12132 C C . ILE B 2 88 ? 153.799 112.638 129.922 1.00 20.26 88 ILE D C 1
ATOM 12133 O O . ILE B 2 88 ? 153.494 111.869 130.841 1.00 30.34 88 ILE D O 1
ATOM 12149 N N . LYS B 2 89 ? 154.734 112.331 129.021 1.00 25.83 89 LYS D N 1
ATOM 12150 C CA . LYS B 2 89 ? 155.592 111.162 129.180 1.00 28.04 89 LYS D CA 1
ATOM 12151 C C . LYS B 2 89 ? 156.141 111.049 130.596 1.00 25.60 89 LYS D C 1
ATOM 12152 O O . LYS B 2 89 ? 155.919 110.045 131.286 1.00 20.83 89 LYS D O 1
ATOM 12171 N N . VAL B 2 90 ? 156.880 112.067 131.038 1.00 30.84 90 VAL D N 1
ATOM 12172 C CA . VAL B 2 90 ? 157.580 111.982 132.314 1.00 28.12 90 VAL D CA 1
ATOM 12173 C C . VAL B 2 90 ? 156.587 111.858 133.460 1.00 24.45 90 VAL D C 1
ATOM 12174 O O . VAL B 2 90 ? 156.784 111.062 134.386 1.00 33.99 90 VAL D O 1
ATOM 12187 N N . ILE B 2 91 ? 155.509 112.645 133.426 1.00 19.44 91 ILE D N 1
ATOM 12188 C CA . ILE B 2 91 ? 154.547 112.627 134.525 1.00 24.12 91 ILE D CA 1
ATOM 12189 C C . ILE B 2 91 ? 153.892 111.256 134.632 1.00 14.54 91 ILE D C 1
ATOM 12190 O O . ILE B 2 91 ? 153.771 110.690 135.726 1.00 26.52 91 ILE D O 1
ATOM 12206 N N . ILE B 2 92 ? 153.466 110.696 133.498 1.00 9.77 92 ILE D N 1
ATOM 12207 C CA . ILE B 2 92 ? 152.832 109.382 133.521 1.00 14.91 92 ILE D CA 1
ATOM 12208 C C . ILE B 2 92 ? 153.813 108.332 134.020 1.00 21.99 92 ILE D C 1
ATOM 12209 O O . ILE B 2 92 ? 153.459 107.468 134.832 1.00 21.90 92 ILE D O 1
ATOM 12225 N N . VAL B 2 93 ? 155.062 108.387 133.550 1.00 23.14 93 VAL D N 1
ATOM 12226 C CA . VAL B 2 93 ? 156.043 107.380 133.945 1.00 19.60 93 VAL D CA 1
ATOM 12227 C C . VAL B 2 93 ? 156.289 107.439 135.448 1.00 11.78 93 VAL D C 1
ATOM 12228 O O . VAL B 2 93 ? 156.295 106.410 136.135 1.00 20.20 93 VAL D O 1
ATOM 12241 N N . ILE B 2 94 ? 156.494 108.645 135.983 1.00 31.40 94 ILE D N 1
ATOM 12242 C CA . ILE B 2 94 ? 156.799 108.767 137.406 1.00 29.59 94 ILE D CA 1
ATOM 12243 C C . ILE B 2 94 ? 155.595 108.360 138.247 1.00 15.44 94 ILE D C 1
ATOM 12244 O O . ILE B 2 94 ? 155.743 107.688 139.275 1.00 32.78 94 ILE D O 1
ATOM 12260 N N . TYR B 2 95 ? 154.386 108.753 137.834 1.00 16.52 95 TYR D N 1
ATOM 12261 C CA . TYR B 2 95 ? 153.202 108.359 138.590 1.00 21.60 95 TYR D CA 1
ATOM 12262 C C . TYR B 2 95 ? 153.030 106.845 138.590 1.00 17.25 95 TYR D C 1
ATOM 12263 O O . TYR B 2 95 ? 152.712 106.249 139.626 1.00 27.62 95 TYR D O 1
ATOM 12281 N N . LEU B 2 96 ? 153.225 106.205 137.434 1.00 29.16 96 LEU D N 1
ATOM 12282 C CA . LEU B 2 96 ? 153.091 104.755 137.367 1.00 23.74 96 LEU D CA 1
ATOM 12283 C C . LEU B 2 96 ? 154.139 104.067 138.231 1.00 25.61 96 LEU D C 1
ATOM 12284 O O . LEU B 2 96 ? 153.839 103.081 138.914 1.00 32.02 96 LEU D O 1
ATOM 12300 N N . SER B 2 97 ? 155.376 104.568 138.212 1.00 29.19 97 SER D N 1
ATOM 12301 C CA . SER B 2 97 ? 156.413 103.978 139.052 1.00 30.38 97 SER D CA 1
ATOM 12302 C C . SER B 2 97 ? 156.071 104.129 140.529 1.00 28.92 97 SER D C 1
ATOM 12303 O O . SER B 2 97 ? 156.265 103.196 141.317 1.00 37.09 97 SER D O 1
ATOM 12311 N N . VAL B 2 98 ? 155.559 105.297 140.924 1.00 34.64 98 VAL D N 1
ATOM 12312 C CA . VAL B 2 98 ? 155.186 105.507 142.320 1.00 25.71 98 VAL D CA 1
ATOM 12313 C C . VAL B 2 98 ? 154.064 104.557 142.718 1.00 28.85 98 VAL D C 1
ATOM 12314 O O . VAL B 2 98 ? 154.089 103.962 143.802 1.00 37.56 98 VAL D O 1
ATOM 12327 N N . VAL B 2 99 ? 153.059 104.402 141.852 1.00 26.79 99 VAL D N 1
ATOM 12328 C CA . VAL B 2 99 ? 151.947 103.507 142.162 1.00 22.86 99 VAL D CA 1
ATOM 12329 C C . VAL B 2 99 ? 152.438 102.070 142.284 1.00 34.70 99 VAL D C 1
ATOM 12330 O O . VAL B 2 99 ? 152.031 101.333 143.192 1.00 38.98 99 VAL D O 1
ATOM 12343 N N . GLY B 2 100 ? 153.308 101.643 141.367 1.00 33.49 100 GLY D N 1
ATOM 12344 C CA . GLY B 2 100 ? 153.837 100.292 141.441 1.00 31.19 100 GLY D CA 1
ATOM 12345 C C . GLY B 2 100 ? 154.651 100.057 142.697 1.00 30.36 100 GLY D C 1
ATOM 12346 O O . GLY B 2 100 ? 154.545 99.004 143.331 1.00 41.91 100 GLY D O 1
ATOM 12350 N N . ALA B 2 101 ? 155.477 101.035 143.076 1.00 30.47 101 ALA D N 1
ATOM 12351 C CA . ALA B 2 101 ? 156.246 100.913 144.308 1.00 35.91 101 ALA D CA 1
ATOM 12352 C C . ALA B 2 101 ? 155.327 100.833 145.518 1.00 35.19 101 ALA D C 1
ATOM 12353 O O . ALA B 2 101 ? 155.569 100.047 146.440 1.00 44.75 101 ALA D O 1
ATOM 12360 N N . LEU B 2 102 ? 154.265 101.642 145.534 1.00 27.86 102 LEU D N 1
ATOM 12361 C CA . LEU B 2 102 ? 153.320 101.595 146.644 1.00 34.16 102 LEU D CA 1
ATOM 12362 C C . LEU B 2 102 ? 152.640 100.234 146.727 1.00 39.98 102 LEU D C 1
ATOM 12363 O O . LEU B 2 102 ? 152.486 99.675 147.819 1.00 47.24 102 LEU D O 1
ATOM 12379 N N . LEU B 2 103 ? 152.226 99.684 145.583 1.00 35.30 103 LEU D N 1
ATOM 12380 C CA . LEU B 2 103 ? 151.581 98.374 145.589 1.00 34.21 103 LEU D CA 1
ATOM 12381 C C . LEU B 2 103 ? 152.545 97.287 146.053 1.00 41.11 103 LEU D C 1
ATOM 12382 O O . LEU B 2 103 ? 152.164 96.394 146.819 1.00 46.41 103 LEU D O 1
ATOM 12398 N N . LEU B 2 104 ? 153.797 97.341 145.593 1.00 42.49 104 LEU D N 1
ATOM 12399 C CA . LEU B 2 104 ? 154.781 96.355 146.024 1.00 44.95 104 LEU D CA 1
ATOM 12400 C C . LEU B 2 104 ? 155.038 96.456 147.522 1.00 43.68 104 LEU D C 1
ATOM 12401 O O . LEU B 2 104 ? 155.142 95.435 148.214 1.00 47.62 104 LEU D O 1
ATOM 12417 N N . TYR B 2 105 ? 155.147 97.680 148.043 1.00 51.28 105 TYR D N 1
ATOM 12418 C CA . TYR B 2 105 ? 155.343 97.857 149.477 1.00 52.63 105 TYR D CA 1
ATOM 12419 C C . TYR B 2 105 ? 154.144 97.337 150.258 1.00 51.63 105 TYR D C 1
ATOM 12420 O O . TYR B 2 105 ? 154.304 96.719 151.316 1.00 51.49 105 TYR D O 1
ATOM 12438 N N . MET B 2 106 ? 152.932 97.578 149.754 1.00 49.75 106 MET D N 1
ATOM 12439 C CA . MET B 2 106 ? 151.743 97.048 150.411 1.00 51.47 106 MET D CA 1
ATOM 12440 C C . MET B 2 106 ? 151.782 95.526 150.452 1.00 53.47 106 MET D C 1
ATOM 12441 O O . MET B 2 106 ? 151.511 94.914 151.492 1.00 66.06 106 MET D O 1
ATOM 12455 N N . ALA B 2 107 ? 152.112 94.899 149.321 1.00 60.09 107 ALA D N 1
ATOM 12456 C CA . ALA B 2 107 ? 152.173 93.442 149.277 1.00 62.56 107 ALA D CA 1
ATOM 12457 C C . ALA B 2 107 ? 153.219 92.912 150.249 1.00 64.00 107 ALA D C 1
ATOM 12458 O O . ALA B 2 107 ? 152.987 91.916 150.944 1.00 65.76 107 ALA D O 1
ATOM 12465 N N . PHE B 2 108 ? 154.376 93.573 150.315 1.00 65.99 108 PHE D N 1
ATOM 12466 C CA . PHE B 2 108 ? 155.393 93.191 151.289 1.00 69.68 108 PHE D CA 1
ATOM 12467 C C . PHE B 2 108 ? 154.858 93.318 152.709 1.00 70.50 108 PHE D C 1
ATOM 12468 O O . PHE B 2 108 ? 155.130 92.467 153.565 1.00 72.06 108 PHE D O 1
ATOM 12485 N N . LEU B 2 109 ? 154.093 94.378 152.978 1.00 66.73 109 LEU D N 1
ATOM 12486 C CA . LEU B 2 109 ? 153.561 94.590 154.320 1.00 67.35 109 LEU D CA 1
ATOM 12487 C C . LEU B 2 109 ? 152.587 93.487 154.716 1.00 69.25 109 LEU D C 1
ATOM 12488 O O . LEU B 2 109 ? 152.633 92.991 155.848 1.00 72.47 109 LEU D O 1
ATOM 12504 N N . MET B 2 110 ? 151.692 93.091 153.807 1.00 69.38 110 MET D N 1
ATOM 12505 C CA . MET B 2 110 ? 150.700 92.083 154.181 1.00 76.10 110 MET D CA 1
ATOM 12506 C C . MET B 2 110 ? 151.243 90.660 154.121 1.00 80.31 110 MET D C 1
ATOM 12507 O O . MET B 2 110 ? 150.711 89.787 154.816 1.00 81.95 110 MET D O 1
ATOM 12521 N N . LEU B 2 111 ? 152.278 90.397 153.321 1.00 82.50 111 LEU D N 1
ATOM 12522 C CA . LEU B 2 111 ? 152.798 89.044 153.155 1.00 82.52 111 LEU D CA 1
ATOM 12523 C C . LEU B 2 111 ? 154.175 88.866 153.781 1.00 79.70 111 LEU D C 1
ATOM 12524 O O . LEU B 2 111 ? 154.358 87.998 154.640 1.00 78.56 111 LEU D O 1
ATOM 12540 N N . VAL B 2 112 ? 155.158 89.670 153.373 1.00 78.87 112 VAL D N 1
ATOM 12541 C CA . VAL B 2 112 ? 156.533 89.442 153.809 1.00 80.56 112 VAL D CA 1
ATOM 12542 C C . VAL B 2 112 ? 156.697 89.794 155.284 1.00 79.72 112 VAL D C 1
ATOM 12543 O O . VAL B 2 112 ? 157.316 89.047 156.050 1.00 79.95 112 VAL D O 1
ATOM 12556 N N . ASP B 2 113 ? 156.152 90.937 155.702 1.00 87.40 113 ASP D N 1
ATOM 12557 C CA . ASP B 2 113 ? 156.389 91.408 157.066 1.00 88.97 113 ASP D CA 1
ATOM 12558 C C . ASP B 2 113 ? 155.915 90.417 158.120 1.00 86.03 113 ASP D C 1
ATOM 12559 O O . ASP B 2 113 ? 156.680 90.139 159.060 1.00 85.64 113 ASP D O 1
ATOM 12568 N N . PRO B 2 114 ? 154.695 89.859 158.047 1.00 83.83 114 PRO D N 1
ATOM 12569 C CA . PRO B 2 114 ? 154.264 88.858 159.030 1.00 83.61 114 PRO D CA 1
ATOM 12570 C C . PRO B 2 114 ? 155.256 87.708 159.187 1.00 80.37 114 PRO D C 1
ATOM 12571 O O . PRO B 2 114 ? 154.932 86.729 159.858 1.00 80.07 114 PRO D O 1
ATOM 12582 N N . ARG B 2 156 ? 167.867 104.523 161.904 1.00 82.77 156 ARG D N 1
ATOM 12583 C CA . ARG B 2 156 ? 166.828 105.455 162.325 1.00 85.15 156 ARG D CA 1
ATOM 12584 C C . ARG B 2 156 ? 165.594 105.332 161.436 1.00 88.69 156 ARG D C 1
ATOM 12585 O O . ARG B 2 156 ? 164.479 105.637 161.861 1.00 86.70 156 ARG D O 1
ATOM 12588 N N . VAL B 2 157 ? 165.801 104.884 160.196 1.00 93.01 157 VAL D N 1
ATOM 12589 C CA . VAL B 2 157 ? 164.686 104.736 159.266 1.00 90.76 157 VAL D CA 1
ATOM 12590 C C . VAL B 2 157 ? 163.714 103.674 159.764 1.00 88.60 157 VAL D C 1
ATOM 12591 O O . VAL B 2 157 ? 162.492 103.845 159.685 1.00 88.87 157 VAL D O 1
ATOM 12604 N N . GLU B 2 158 ? 164.238 102.558 160.277 1.00 96.46 158 GLU D N 1
ATOM 12605 C CA . GLU B 2 158 ? 163.369 101.487 160.756 1.00 97.45 158 GLU D CA 1
ATOM 12606 C C . GLU B 2 158 ? 162.521 101.947 161.937 1.00 96.95 158 GLU D C 1
ATOM 12607 O O . GLU B 2 158 ? 161.346 101.574 162.051 1.00 97.58 158 GLU D O 1
ATOM 12619 N N . GLY B 2 159 ? 163.103 102.743 162.836 1.00 93.47 159 GLY D N 1
ATOM 12620 C CA . GLY B 2 159 ? 162.333 103.250 163.960 1.00 93.58 159 GLY D CA 1
ATOM 12621 C C . GLY B 2 159 ? 161.176 104.120 163.511 1.00 93.43 159 GLY D C 1
ATOM 12622 O O . GLY B 2 159 ? 160.054 104.000 164.011 1.00 93.15 159 GLY D O 1
ATOM 12626 N N . ALA B 2 160 ? 161.434 105.009 162.550 1.00 83.84 160 ALA D N 1
ATOM 12627 C CA . ALA B 2 160 ? 160.357 105.814 161.989 1.00 82.58 160 ALA D CA 1
ATOM 12628 C C . ALA B 2 160 ? 159.320 104.930 161.310 1.00 81.98 160 ALA D C 1
ATOM 12629 O O . ALA B 2 160 ? 158.118 105.203 161.384 1.00 79.63 160 ALA D O 1
ATOM 12636 N N . GLN B 2 161 ? 159.767 103.859 160.652 1.00 86.45 161 GLN D N 1
ATOM 12637 C CA . GLN B 2 161 ? 158.836 102.970 159.965 1.00 85.89 161 GLN D CA 1
ATOM 12638 C C . GLN B 2 161 ? 157.892 102.306 160.960 1.00 87.79 161 GLN D C 1
ATOM 12639 O O . GLN B 2 161 ? 156.677 102.260 160.743 1.00 84.90 161 GLN D O 1
ATOM 12653 N N . GLN B 2 162 ? 158.432 101.786 162.066 1.00 93.47 162 GLN D N 1
ATOM 12654 C CA . GLN B 2 162 ? 157.564 101.120 163.038 1.00 90.96 162 GLN D CA 1
ATOM 12655 C C . GLN B 2 162 ? 156.685 102.126 163.776 1.00 90.93 162 GLN D C 1
ATOM 12656 O O . GLN B 2 162 ? 155.525 101.828 164.094 1.00 92.45 162 GLN D O 1
ATOM 12670 N N . ARG B 2 163 ? 157.207 103.323 164.054 1.00 87.53 163 ARG D N 1
ATOM 12671 C CA . ARG B 2 163 ? 156.366 104.349 164.662 1.00 89.09 163 ARG D CA 1
ATOM 12672 C C . ARG B 2 163 ? 155.202 104.705 163.746 1.00 89.05 163 ARG D C 1
ATOM 12673 O O . ARG B 2 163 ? 154.061 104.844 164.203 1.00 88.98 163 ARG D O 1
ATOM 12694 N N . TRP B 2 164 ? 155.469 104.839 162.444 1.00 84.15 164 TRP D N 1
ATOM 12695 C CA . TRP B 2 164 ? 154.393 105.088 161.494 1.00 84.60 164 TRP D CA 1
ATOM 12696 C C . TRP B 2 164 ? 153.435 103.909 161.411 1.00 85.20 164 TRP D C 1
ATOM 12697 O O . TRP B 2 164 ? 152.237 104.108 161.209 1.00 86.35 164 TRP D O 1
ATOM 12718 N N . LYS B 2 165 ? 153.940 102.681 161.535 1.00 87.43 165 LYS D N 1
ATOM 12719 C CA . LYS B 2 165 ? 153.055 101.519 161.526 1.00 89.59 165 LYS D CA 1
ATOM 12720 C C . LYS B 2 165 ? 152.074 101.574 162.691 1.00 89.17 165 LYS D C 1
ATOM 12721 O O . LYS B 2 165 ? 150.869 101.359 162.519 1.00 90.29 165 LYS D O 1
ATOM 12740 N N . LEU B 2 166 ? 152.576 101.865 163.891 1.00 86.61 166 LEU D N 1
ATOM 12741 C CA . LEU B 2 166 ? 151.685 102.004 165.042 1.00 86.04 166 LEU D CA 1
ATOM 12742 C C . LEU B 2 166 ? 150.710 103.164 164.854 1.00 88.13 166 LEU D C 1
ATOM 12743 O O . LEU B 2 166 ? 149.514 103.038 165.155 1.00 89.67 166 LEU D O 1
ATOM 12759 N N . GLN B 2 167 ? 151.201 104.303 164.354 1.00 83.43 167 GLN D N 1
ATOM 12760 C CA . GLN B 2 167 ? 150.326 105.451 164.141 1.00 84.25 167 GLN D CA 1
ATOM 12761 C C . GLN B 2 167 ? 149.217 105.123 163.150 1.00 86.26 167 GLN D C 1
ATOM 12762 O O . GLN B 2 167 ? 148.049 105.456 163.381 1.00 88.80 167 GLN D O 1
ATOM 12776 N N . VAL B 2 168 ? 149.564 104.472 162.037 1.00 92.92 168 VAL D N 1
ATOM 12777 C CA . VAL B 2 168 ? 148.569 104.145 161.026 1.00 94.22 168 VAL D CA 1
ATOM 12778 C C . VAL B 2 168 ? 147.599 103.101 161.551 1.00 95.02 168 VAL D C 1
ATOM 12779 O O . VAL B 2 168 ? 146.408 103.161 161.249 1.00 94.98 168 VAL D O 1
ATOM 12792 N N . GLN B 2 169 ? 148.068 102.137 162.347 1.00 95.32 169 GLN D N 1
ATOM 12793 C CA . GLN B 2 169 ? 147.142 101.186 162.954 1.00 94.75 169 GLN D CA 1
ATOM 12794 C C . GLN B 2 169 ? 146.115 101.908 163.819 1.00 95.22 169 GLN D C 1
ATOM 12795 O O . GLN B 2 169 ? 144.901 101.704 163.673 1.00 97.96 169 GLN D O 1
ATOM 12809 N N . GLU B 2 170 ? 146.587 102.776 164.717 1.00 101.04 170 GLU D N 1
ATOM 12810 C CA . GLU B 2 170 ? 145.673 103.481 165.612 1.00 102.30 170 GLU D CA 1
ATOM 12811 C C . GLU B 2 170 ? 144.696 104.348 164.824 1.00 103.90 170 GLU D C 1
ATOM 12812 O O . GLU B 2 170 ? 143.484 104.336 165.073 1.00 105.81 170 GLU D O 1
ATOM 12824 N N . GLN B 2 171 ? 145.206 105.099 163.847 1.00 106.24 171 GLN D N 1
ATOM 12825 C CA . GLN B 2 171 ? 144.358 106.057 163.150 1.00 107.75 171 GLN D CA 1
ATOM 12826 C C . GLN B 2 171 ? 143.429 105.354 162.163 1.00 108.47 171 GLN D C 1
ATOM 12827 O O . GLN B 2 171 ? 142.338 105.853 161.863 1.00 110.71 171 GLN D O 1
ATOM 12840 N N . ARG B 2 172 ? 143.834 104.184 161.661 1.00 96.05 172 ARG D N 1
ATOM 12841 C CA . ARG B 2 172 ? 142.933 103.349 160.877 1.00 93.96 172 ARG D CA 1
ATOM 12842 C C . ARG B 2 172 ? 141.800 102.822 161.741 1.00 95.74 172 ARG D C 1
ATOM 12843 O O . ARG B 2 172 ? 140.642 102.786 161.309 1.00 95.38 172 ARG D O 1
ATOM 12864 N N . LYS B 2 173 ? 142.115 102.402 162.969 1.00 106.57 173 LYS D N 1
ATOM 12865 C CA . LYS B 2 173 ? 141.056 102.060 163.911 1.00 105.82 173 LYS D CA 1
ATOM 12866 C C . LYS B 2 173 ? 140.114 103.239 164.111 1.00 106.61 173 LYS D C 1
ATOM 12867 O O . LYS B 2 173 ? 138.891 103.067 164.172 1.00 107.29 173 LYS D O 1
ATOM 12886 N N . THR B 2 174 ? 140.669 104.447 164.218 1.00 110.99 174 THR D N 1
ATOM 12887 C CA . THR B 2 174 ? 139.826 105.627 164.389 1.00 112.29 174 THR D CA 1
ATOM 12888 C C . THR B 2 174 ? 138.918 105.845 163.183 1.00 111.32 174 THR D C 1
ATOM 12889 O O . THR B 2 174 ? 137.740 106.185 163.342 1.00 111.53 174 THR D O 1
ATOM 12900 N N . VAL B 2 175 ? 139.442 105.654 161.971 1.00 105.40 175 VAL D N 1
ATOM 12901 C CA . VAL B 2 175 ? 138.708 106.057 160.775 1.00 104.94 175 VAL D CA 1
ATOM 12902 C C . VAL B 2 175 ? 137.649 105.025 160.404 1.00 104.42 175 VAL D C 1
ATOM 12903 O O . VAL B 2 175 ? 136.450 105.327 160.391 1.00 106.19 175 VAL D O 1
ATOM 12916 N N . PHE B 2 176 ? 138.063 103.796 160.091 1.00 97.80 176 PHE D N 1
ATOM 12917 C CA . PHE B 2 176 ? 137.125 102.838 159.514 1.00 97.01 176 PHE D CA 1
ATOM 12918 C C . PHE B 2 176 ? 136.320 102.107 160.583 1.00 97.59 176 PHE D C 1
ATOM 12919 O O . PHE B 2 176 ? 135.095 102.001 160.479 1.00 99.73 176 PHE D O 1
ATOM 12936 N N . ASP B 2 177 ? 136.999 101.585 161.607 1.00 108.54 177 ASP D N 1
ATOM 12937 C CA . ASP B 2 177 ? 136.327 100.730 162.580 1.00 110.85 177 ASP D CA 1
ATOM 12938 C C . ASP B 2 177 ? 135.214 101.477 163.302 1.00 109.86 177 ASP D C 1
ATOM 12939 O O . ASP B 2 177 ? 134.133 100.923 163.534 1.00 108.20 177 ASP D O 1
ATOM 12948 N N . ARG B 2 178 ? 135.456 102.734 163.665 1.00 112.25 178 ARG D N 1
ATOM 12949 C CA . ARG B 2 178 ? 134.512 103.521 164.450 1.00 112.60 178 ARG D CA 1
ATOM 12950 C C . ARG B 2 178 ? 133.920 104.698 163.694 1.00 113.90 178 ARG D C 1
ATOM 12951 O O . ARG B 2 178 ? 132.730 104.982 163.845 1.00 114.12 178 ARG D O 1
ATOM 12972 N N . HIS B 2 179 ? 134.717 105.394 162.885 1.00 115.28 179 HIS D N 1
ATOM 12973 C CA . HIS B 2 179 ? 134.346 106.630 162.202 1.00 114.77 179 HIS D CA 1
ATOM 12974 C C . HIS B 2 179 ? 134.120 107.781 163.173 1.00 115.09 179 HIS D C 1
ATOM 12975 O O . HIS B 2 179 ? 133.759 108.879 162.733 1.00 114.70 179 HIS D O 1
ATOM 12989 N N . LYS B 2 180 ? 134.319 107.573 164.479 1.00 120.22 180 LYS D N 1
ATOM 12990 C CA . LYS B 2 180 ? 134.025 108.575 165.506 1.00 120.17 180 LYS D CA 1
ATOM 12991 C C . LYS B 2 180 ? 135.256 108.719 166.399 1.00 119.39 180 LYS D C 1
ATOM 12992 O O . LYS B 2 180 ? 135.375 108.046 167.425 1.00 117.72 180 LYS D O 1
ATOM 13011 N N . MET B 2 181 ? 136.172 109.595 166.000 1.00 119.05 181 MET D N 1
ATOM 13012 C CA . MET B 2 181 ? 137.313 109.959 166.840 1.00 118.94 181 MET D CA 1
ATOM 13013 C C . MET B 2 181 ? 137.073 111.321 167.487 1.00 118.78 181 MET D C 1
ATOM 13014 O O . MET B 2 181 ? 137.787 112.297 167.252 1.00 117.17 181 MET D O 1
ATOM 13028 N N . LEU B 2 182 ? 136.037 111.370 168.319 1.00 124.53 182 LEU D N 1
ATOM 13029 C CA . LEU B 2 182 ? 135.629 112.613 168.956 1.00 125.96 182 LEU D CA 1
ATOM 13030 C C . LEU B 2 182 ? 136.517 112.905 170.158 1.00 126.45 182 LEU D C 1
ATOM 13031 O O . LEU B 2 182 ? 136.780 112.019 170.978 1.00 126.05 182 LEU D O 1
ATOM 13047 N N . SER B 2 183 ? 136.980 114.147 170.257 1.00 124.98 183 SER D N 1
ATOM 13048 C CA . SER B 2 183 ? 137.836 114.563 171.362 1.00 124.15 183 SER D CA 1
ATOM 13049 C C . SER B 2 183 ? 137.468 115.968 171.826 1.00 123.50 183 SER D C 1
ATOM 13050 O O . SER B 2 183 ? 137.758 116.358 172.957 1.00 123.04 183 SER D O 1
ATOM 13059 N N . SER C 2 23 ? 118.792 159.343 117.705 1.00 93.46 23 SER B N 1
ATOM 13060 C CA . SER C 2 23 ? 119.053 160.681 117.188 1.00 95.49 23 SER B CA 1
ATOM 13061 C C . SER C 2 23 ? 120.337 160.696 116.365 1.00 97.49 23 SER B C 1
ATOM 13062 O O . SER C 2 23 ? 121.258 159.921 116.621 1.00 97.94 23 SER B O 1
ATOM 13069 N N . SER C 2 24 ? 120.392 161.588 115.373 1.00 100.82 24 SER B N 1
ATOM 13070 C CA . SER C 2 24 ? 121.573 161.666 114.518 1.00 100.83 24 SER B CA 1
ATOM 13071 C C . SER C 2 24 ? 122.818 162.032 115.314 1.00 98.98 24 SER B C 1
ATOM 13072 O O . SER C 2 24 ? 123.929 161.634 114.946 1.00 99.28 24 SER B O 1
ATOM 13080 N N . GLU C 2 25 ? 122.659 162.787 116.403 1.00 88.16 25 GLU B N 1
ATOM 13081 C CA . GLU C 2 25 ? 123.803 163.148 117.233 1.00 85.35 25 GLU B CA 1
ATOM 13082 C C . GLU C 2 25 ? 124.280 161.979 118.084 1.00 85.32 25 GLU B C 1
ATOM 13083 O O . GLU C 2 25 ? 125.481 161.865 118.356 1.00 87.21 25 GLU B O 1
ATOM 13095 N N . ASP C 2 26 ? 123.363 161.108 118.510 1.00 81.79 26 ASP B N 1
ATOM 13096 C CA . ASP C 2 26 ? 123.730 160.028 119.419 1.00 78.69 26 ASP B CA 1
ATOM 13097 C C . ASP C 2 26 ? 124.665 159.025 118.754 1.00 82.87 26 ASP B C 1
ATOM 13098 O O . ASP C 2 26 ? 125.589 158.513 119.396 1.00 87.32 26 ASP B O 1
ATOM 13107 N N . ILE C 2 27 ? 124.445 158.731 117.475 1.00 88.09 27 ILE B N 1
ATOM 13108 C CA . ILE C 2 27 ? 125.136 157.642 116.796 1.00 87.32 27 ILE B CA 1
ATOM 13109 C C . ILE C 2 27 ? 126.088 158.204 115.749 1.00 93.36 27 ILE B C 1
ATOM 13110 O O . ILE C 2 27 ? 125.890 159.301 115.216 1.00 93.50 27 ILE B O 1
ATOM 13126 N N . ARG C 2 28 ? 127.140 157.439 115.470 1.00 94.39 28 ARG B N 1
ATOM 13127 C CA . ARG C 2 28 ? 128.035 157.720 114.356 1.00 92.29 28 ARG B CA 1
ATOM 13128 C C . ARG C 2 28 ? 128.726 156.422 113.968 1.00 92.94 28 ARG B C 1
ATOM 13129 O O . ARG C 2 28 ? 128.669 155.424 114.689 1.00 90.54 28 ARG B O 1
ATOM 13150 N N . CYS C 2 29 ? 129.403 156.456 112.823 1.00 114.07 29 CYS B N 1
ATOM 13151 C CA . CYS C 2 29 ? 130.290 155.379 112.407 1.00 116.41 29 CYS B CA 1
ATOM 13152 C C . CYS C 2 29 ? 131.494 156.028 111.749 1.00 115.02 29 CYS B C 1
ATOM 13153 O O . CYS C 2 29 ? 131.353 156.703 110.724 1.00 114.47 29 CYS B O 1
ATOM 13160 N N . LYS C 2 30 ? 132.665 155.847 112.351 1.00 111.87 30 LYS B N 1
ATOM 13161 C CA . LYS C 2 30 ? 133.885 156.475 111.868 1.00 113.33 30 LYS B CA 1
ATOM 13162 C C . LYS C 2 30 ? 134.972 155.424 111.752 1.00 112.58 30 LYS B C 1
ATOM 13163 O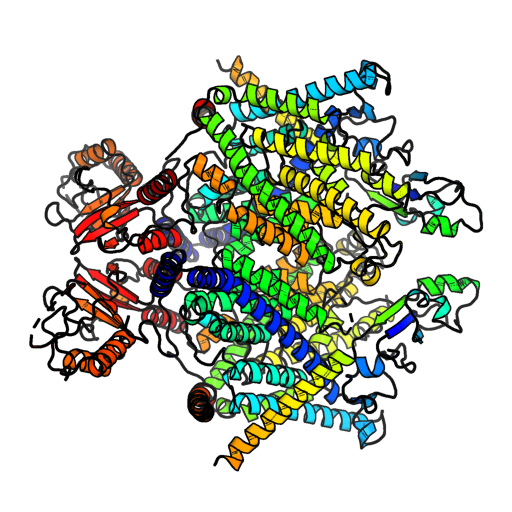 O . LYS C 2 30 ? 134.928 154.384 112.417 1.00 113.51 30 LYS B O 1
ATOM 13182 N N . CYS C 2 31 ? 135.946 155.692 110.890 1.00 114.58 31 CYS B N 1
ATOM 13183 C CA . CYS C 2 31 ? 137.037 154.750 110.764 1.00 114.26 31 CYS B CA 1
ATOM 13184 C C . CYS C 2 31 ? 138.306 155.405 110.256 1.00 117.95 31 CYS B C 1
ATOM 13185 O O . CYS C 2 31 ? 138.284 156.429 109.563 1.00 120.31 31 CYS B O 1
ATOM 13192 N N . ILE C 2 32 ? 139.414 154.768 110.622 1.00 117.45 32 ILE B N 1
ATOM 13193 C CA . ILE C 2 32 ? 140.750 155.328 110.474 1.00 116.77 32 ILE B CA 1
ATOM 13194 C C . ILE C 2 32 ? 141.599 154.327 109.706 1.00 115.92 32 ILE B C 1
ATOM 13195 O O . ILE C 2 32 ? 141.600 153.130 110.023 1.00 116.26 32 ILE B O 1
ATOM 13211 N N . CYS C 2 33 ? 142.299 154.816 108.685 1.00 125.57 33 CYS B N 1
ATOM 13212 C CA . CYS C 2 33 ? 143.165 154.011 107.852 1.00 125.31 33 CYS B CA 1
ATOM 13213 C C . CYS C 2 33 ? 144.605 154.462 108.059 1.00 124.26 33 CYS B C 1
ATOM 13214 O O . CYS C 2 33 ? 144.890 155.663 107.942 1.00 125.41 33 CYS B O 1
ATOM 13221 N N . PRO C 2 34 ? 145.533 153.560 108.373 1.00 119.02 34 PRO B N 1
ATOM 13222 C CA . PRO C 2 34 ? 146.938 153.961 108.505 1.00 121.03 34 PRO B CA 1
ATOM 13223 C C . PRO C 2 34 ? 147.547 154.255 107.146 1.00 120.52 34 PRO B C 1
ATOM 13224 O O . PRO C 2 34 ? 147.005 153.840 106.111 1.00 120.89 34 PRO B O 1
ATOM 13235 N N . PRO C 2 35 ? 148.672 154.969 107.104 1.00 123.03 35 PRO B N 1
ATOM 13236 C CA . PRO C 2 35 ? 149.269 155.331 105.809 1.00 124.40 35 PRO B CA 1
ATOM 13237 C C . PRO C 2 35 ? 149.653 154.096 105.009 1.00 124.47 35 PRO B C 1
ATOM 13238 O O . PRO C 2 35 ? 150.465 153.277 105.446 1.00 124.95 35 PRO B O 1
ATOM 13249 N N . TYR C 2 36 ? 149.058 153.968 103.826 1.00 129.64 36 TYR B N 1
ATOM 13250 C CA . TYR C 2 36 ? 149.325 152.861 102.916 1.00 131.30 36 TYR B CA 1
ATOM 13251 C C . TYR C 2 36 ? 150.050 153.407 101.693 1.00 131.77 36 TYR B C 1
ATOM 13252 O O . TYR C 2 36 ? 149.480 154.196 100.932 1.00 132.24 36 TYR B O 1
ATOM 13270 N N . ARG C 2 37 ? 151.299 152.982 101.506 1.00 127.50 37 ARG B N 1
ATOM 13271 C CA . ARG C 2 37 ? 152.086 153.386 100.348 1.00 127.25 37 ARG B CA 1
ATOM 13272 C C . ARG C 2 37 ? 152.120 154.908 100.221 1.00 128.36 37 ARG B C 1
ATOM 13273 O O . ARG C 2 37 ? 152.553 155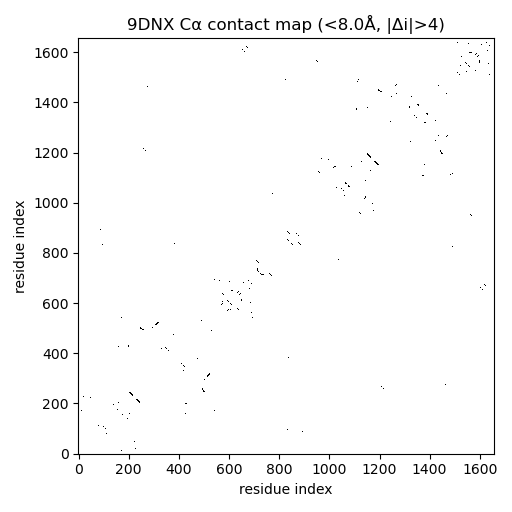.596 101.151 1.00 126.92 37 ARG B O 1
ATOM 13294 N N . ASN C 2 38 ? 151.670 155.448 99.084 1.00 132.97 38 ASN B N 1
ATOM 13295 C CA . ASN C 2 38 ? 151.746 156.890 98.868 1.00 133.28 38 ASN B CA 1
ATOM 13296 C C . ASN C 2 38 ? 150.721 157.620 99.729 1.00 133.26 38 ASN B C 1
ATOM 13297 O O . ASN C 2 38 ? 151.040 158.627 100.372 1.00 132.58 38 ASN B O 1
ATOM 13308 N N . ILE C 2 39 ? 149.486 157.120 99.764 1.00 132.88 39 ILE B N 1
ATOM 13309 C CA . ILE C 2 39 ? 148.422 157.805 100.487 1.00 132.46 39 ILE B CA 1
ATOM 13310 C C . ILE C 2 39 ? 148.669 157.678 101.984 1.00 131.98 39 ILE B C 1
ATOM 13311 O O . ILE C 2 39 ? 148.856 156.573 102.510 1.00 130.12 39 ILE B O 1
ATOM 13327 N N . SER C 2 40 ? 148.686 158.814 102.677 1.00 130.03 40 SER B N 1
ATOM 13328 C CA . SER C 2 40 ? 148.844 158.816 104.121 1.00 128.71 40 SER B CA 1
ATOM 13329 C C . SER C 2 40 ? 147.547 158.374 104.796 1.00 129.35 40 SER B C 1
ATOM 13330 O O . SER C 2 40 ? 146.486 158.278 104.173 1.00 129.19 40 SER B O 1
ATOM 13338 N N . GLY C 2 41 ? 147.642 158.101 106.096 1.00 127.83 41 GLY B N 1
ATOM 13339 C CA . GLY C 2 41 ? 146.470 157.676 106.836 1.00 127.60 41 GLY B CA 1
ATOM 13340 C C . GLY C 2 41 ? 145.387 158.738 106.830 1.00 128.45 41 GLY B C 1
ATOM 13341 O O . GLY C 2 41 ? 145.661 159.939 106.793 1.00 128.12 41 GLY B O 1
ATOM 13345 N N . HIS C 2 42 ? 144.136 158.283 106.866 1.00 124.30 42 HIS B N 1
ATOM 13346 C CA . HIS C 2 42 ? 142.997 159.174 106.694 1.00 121.46 42 HIS B CA 1
ATOM 13347 C C . HIS C 2 42 ? 141.854 158.729 107.597 1.00 120.81 42 HIS B C 1
ATOM 13348 O O . HIS C 2 42 ? 141.832 157.605 108.103 1.00 122.29 42 HIS B O 1
ATOM 13362 N N . ILE C 2 43 ? 140.904 159.638 107.807 1.00 116.33 43 ILE B N 1
ATOM 13363 C CA . ILE C 2 43 ? 139.755 159.393 108.670 1.00 116.73 43 ILE B CA 1
ATOM 13364 C C . ILE C 2 43 ? 138.482 159.674 107.883 1.00 116.94 43 ILE B C 1
ATOM 13365 O O . ILE C 2 43 ? 138.440 160.575 107.039 1.00 117.23 43 ILE B O 1
ATOM 13381 N N . TYR C 2 44 ? 137.443 158.882 108.148 1.00 120.88 44 TYR B N 1
ATOM 13382 C CA . TYR C 2 44 ? 136.150 159.094 107.504 1.00 121.09 44 TYR B CA 1
ATOM 13383 C C . TYR C 2 44 ? 135.036 158.759 108.484 1.00 119.41 44 TYR B C 1
ATOM 13384 O O . TYR C 2 44 ? 135.014 157.658 109.037 1.00 118.48 44 TYR B O 1
ATOM 13402 N N . ASN C 2 45 ? 134.103 159.693 108.672 1.00 113.54 45 ASN B N 1
ATOM 13403 C CA . ASN C 2 45 ? 132.988 159.518 109.594 1.00 115.21 45 ASN B CA 1
ATOM 13404 C C . ASN C 2 45 ? 131.678 159.840 108.891 1.00 115.30 45 ASN B C 1
ATOM 13405 O O . ASN C 2 45 ? 131.627 160.694 108.001 1.00 116.00 45 ASN B O 1
ATOM 13416 N N . GLN C 2 46 ? 130.614 159.148 109.298 1.00 110.68 46 GLN B N 1
ATOM 13417 C CA . GLN C 2 46 ? 129.291 159.429 108.755 1.00 111.74 46 GLN B CA 1
ATOM 13418 C C . GLN C 2 46 ? 128.269 158.738 109.651 1.00 111.34 46 GLN B C 1
ATOM 13419 O O . GLN C 2 46 ? 128.595 157.799 110.381 1.00 111.90 46 GLN B O 1
ATOM 13433 N N . ASN C 2 47 ? 127.031 159.226 109.610 1.00 108.25 47 ASN B N 1
ATOM 13434 C CA . ASN C 2 47 ? 125.965 158.703 110.466 1.00 107.06 47 ASN B CA 1
ATOM 13435 C C . ASN C 2 47 ? 125.212 157.603 109.719 1.00 105.47 47 ASN B C 1
ATOM 13436 O O . ASN C 2 47 ? 124.432 157.872 108.803 1.00 105.80 47 ASN B O 1
ATOM 13447 N N . VAL C 2 48 ? 125.462 156.350 110.106 1.00 105.56 48 VAL B N 1
ATOM 13448 C CA . VAL C 2 48 ? 124.786 155.188 109.539 1.00 111.23 48 VAL B CA 1
ATOM 13449 C C . VAL C 2 48 ? 124.506 154.189 110.655 1.00 111.22 48 VAL B C 1
ATOM 13450 O O . VAL C 2 48 ? 124.924 154.365 111.801 1.00 108.54 48 VAL B O 1
ATOM 13463 N N . SER C 2 49 ? 123.781 153.130 110.302 1.00 112.19 49 SER B N 1
ATOM 13464 C CA . SER C 2 49 ? 123.510 152.040 111.223 1.00 108.23 49 SER B CA 1
ATOM 13465 C C . SER C 2 49 ? 124.677 151.052 111.236 1.00 106.77 49 SER B C 1
ATOM 13466 O O . SER C 2 49 ? 125.636 151.165 110.468 1.00 107.04 49 SER B O 1
ATOM 13474 N N . GLN C 2 50 ? 124.583 150.060 112.125 1.00 105.86 50 GLN B N 1
ATOM 13475 C CA . GLN C 2 50 ? 125.681 149.112 112.285 1.00 107.27 50 GLN B CA 1
ATOM 13476 C C . GLN C 2 50 ? 125.941 148.340 110.996 1.00 109.59 50 GLN B C 1
ATOM 13477 O O . GLN C 2 50 ? 127.097 148.167 110.591 1.00 109.43 50 GLN B O 1
ATOM 13491 N N . LYS C 2 51 ? 124.882 147.866 110.335 1.00 117.16 51 LYS B N 1
ATOM 13492 C CA . LYS C 2 51 ? 125.072 147.043 109.145 1.00 118.30 51 LYS B CA 1
ATOM 13493 C C . LYS C 2 51 ? 125.703 147.836 108.005 1.00 118.27 51 LYS B C 1
ATOM 13494 O O . LYS C 2 51 ? 126.442 147.267 107.194 1.00 116.80 51 LYS B O 1
ATOM 13513 N N . ASP C 2 52 ? 125.428 149.139 107.924 1.00 121.36 52 ASP B N 1
ATOM 13514 C CA . ASP C 2 52 ? 126.049 149.977 106.906 1.00 121.78 52 ASP B CA 1
ATOM 13515 C C . ASP C 2 52 ? 127.499 150.316 107.224 1.00 121.96 52 ASP B C 1
ATOM 13516 O O . ASP C 2 52 ? 128.268 150.610 106.302 1.00 121.10 52 ASP B O 1
ATOM 13525 N N . CYS C 2 53 ? 127.889 150.281 108.495 1.00 121.91 53 CYS B N 1
ATOM 13526 C CA . CYS C 2 53 ? 129.228 150.695 108.908 1.00 122.20 53 CYS B CA 1
ATOM 13527 C C . CYS C 2 53 ? 130.241 149.664 108.426 1.00 119.42 53 CYS B C 1
ATOM 13528 O O . CYS C 2 53 ? 130.398 148.598 109.024 1.00 117.64 53 CYS B O 1
ATOM 13535 N N . ASN C 2 54 ? 130.932 149.982 107.334 1.00 127.33 54 ASN B N 1
ATOM 13536 C CA . ASN C 2 54 ? 131.958 149.108 106.784 1.00 127.92 54 ASN B CA 1
ATOM 13537 C C . ASN C 2 54 ? 132.919 149.956 105.963 1.00 129.59 54 ASN B C 1
ATOM 13538 O O . ASN C 2 54 ? 132.629 151.106 105.624 1.00 129.95 54 ASN B O 1
ATOM 13549 N N . CYS C 2 55 ? 134.076 149.370 105.647 1.00 125.66 55 CYS B N 1
ATOM 13550 C CA . CYS C 2 55 ? 135.118 150.116 104.949 1.00 125.41 55 CYS B CA 1
ATOM 13551 C C . CYS C 2 55 ? 134.618 150.643 103.609 1.00 125.94 55 CYS B C 1
ATOM 13552 O O . CYS C 2 55 ? 134.779 151.828 103.296 1.00 124.27 55 CYS B O 1
ATOM 13559 N N . LEU C 2 56 ? 134.008 149.772 102.802 1.00 127.64 56 LEU B N 1
ATOM 13560 C CA . LEU C 2 56 ? 133.603 150.174 101.458 1.00 128.65 56 LEU B CA 1
ATOM 13561 C C . LEU C 2 56 ? 132.558 151.283 101.497 1.00 129.12 56 LEU B C 1
ATOM 13562 O O . LEU C 2 56 ? 132.633 152.243 100.721 1.00 129.33 56 LEU B O 1
ATOM 13578 N N . HIS C 2 57 ? 131.574 151.172 102.392 1.00 126.59 57 HIS B N 1
ATOM 13579 C CA . HIS C 2 57 ? 130.512 152.173 102.441 1.00 126.43 57 HIS B CA 1
ATOM 13580 C C . HIS C 2 57 ? 131.019 153.482 103.033 1.00 126.53 57 HIS B C 1
ATOM 13581 O O . HIS C 2 57 ? 130.732 154.561 102.502 1.00 127.43 57 HIS B O 1
ATOM 13595 N N . VAL C 2 58 ? 131.770 153.409 104.133 1.00 122.06 58 VAL B N 1
ATOM 13596 C CA . VAL C 2 58 ? 132.188 154.624 104.825 1.00 122.89 58 VAL B CA 1
ATOM 13597 C C . VAL C 2 58 ? 133.146 155.436 103.961 1.00 125.58 58 VAL B C 1
ATOM 13598 O O . VAL C 2 58 ? 133.023 156.663 103.861 1.00 125.96 58 VAL B O 1
ATOM 13611 N N . VAL C 2 59 ? 134.108 154.775 103.326 1.00 127.33 59 VAL B N 1
ATOM 13612 C CA . VAL C 2 59 ? 135.123 155.453 102.526 1.00 126.80 59 VAL B CA 1
ATOM 13613 C C . VAL C 2 59 ? 134.562 155.657 101.123 1.00 127.84 59 VAL B C 1
ATOM 13614 O O . VAL C 2 59 ? 134.354 154.695 100.380 1.00 128.16 59 VAL B O 1
ATOM 13627 N N . GLU C 2 60 ? 134.318 156.916 100.760 1.00 126.96 60 GLU B N 1
ATOM 13628 C CA . GLU C 2 60 ? 133.796 157.256 99.442 1.00 126.87 60 GLU B CA 1
ATOM 13629 C C . GLU C 2 60 ? 134.234 158.665 99.053 1.00 127.51 60 GLU B C 1
ATOM 13630 O O . GLU C 2 60 ? 133.728 159.642 99.620 1.00 125.95 60 GLU B O 1
ATOM 13642 N N . PRO C 2 61 ? 135.164 158.826 98.097 1.00 135.27 61 PRO B N 1
ATOM 13643 C CA . PRO C 2 61 ? 135.922 157.802 97.361 1.00 134.47 61 PRO B CA 1
ATOM 13644 C C . PRO C 2 61 ? 137.094 157.260 98.172 1.00 134.24 61 PRO B C 1
ATOM 13645 O O . PRO C 2 61 ? 137.486 157.856 99.172 1.00 132.02 61 PRO B O 1
ATOM 13656 N N . MET C 2 62 ? 137.669 156.129 97.765 1.00 134.60 62 MET B N 1
ATOM 13657 C CA . MET C 2 62 ? 138.821 155.552 98.444 1.00 135.60 62 MET B CA 1
ATOM 13658 C C . MET C 2 62 ? 140.067 155.756 97.591 1.00 136.87 62 MET B C 1
ATOM 13659 O O . MET C 2 62 ? 140.079 155.346 96.421 1.00 135.13 62 MET B O 1
ATOM 13673 N N . PRO C 2 63 ? 141.118 156.403 98.107 1.00 143.11 63 PRO B N 1
ATOM 13674 C CA . PRO C 2 63 ? 142.281 156.698 97.250 1.00 141.43 63 PRO B CA 1
ATOM 13675 C C . PRO C 2 63 ? 142.961 155.467 96.676 1.00 140.33 63 PRO B C 1
ATOM 13676 O O . PRO C 2 63 ? 143.513 155.538 95.571 1.00 139.52 63 PRO B O 1
ATOM 13687 N N . VAL C 2 64 ? 142.943 154.343 97.386 1.00 143.35 64 VAL B N 1
ATOM 13688 C CA . VAL C 2 64 ? 143.735 153.175 97.003 1.00 144.43 64 VAL B CA 1
ATOM 13689 C C . VAL C 2 64 ? 143.268 152.648 95.649 1.00 143.66 64 VAL B C 1
ATOM 13690 O O . VAL C 2 64 ? 142.089 152.801 95.297 1.00 140.72 64 VAL B O 1
ATOM 13703 N N . PRO C 2 65 ? 144.145 152.029 94.866 1.00 145.94 65 PRO B N 1
ATOM 13704 C CA . PRO C 2 65 ? 143.754 151.508 93.553 1.00 145.42 65 PRO B CA 1
ATOM 13705 C C . PRO C 2 65 ? 142.889 150.258 93.691 1.00 145.71 65 PRO B C 1
ATOM 13706 O O . PRO C 2 65 ? 142.630 149.765 94.787 1.00 147.17 65 PRO B O 1
ATOM 13717 N N . GLY C 2 66 ? 142.449 149.748 92.543 1.00 135.61 66 GLY B N 1
ATOM 13718 C CA . GLY C 2 66 ? 141.530 148.626 92.505 1.00 133.50 66 GLY B CA 1
ATOM 13719 C C . GLY C 2 66 ? 142.050 147.365 93.164 1.00 134.27 66 GLY B C 1
ATOM 13720 O O . GLY C 2 66 ? 141.344 146.745 93.966 1.00 133.82 66 GLY B O 1
ATOM 13724 N N . HIS C 2 67 ? 143.283 146.969 92.838 1.00 143.29 67 HIS B N 1
ATOM 13725 C CA . HIS C 2 67 ? 143.814 145.720 93.375 1.00 144.67 67 HIS B CA 1
ATOM 13726 C C . HIS C 2 67 ? 144.091 145.820 94.870 1.00 146.86 67 HIS B C 1
ATOM 13727 O O . HIS C 2 67 ? 144.083 144.801 95.570 1.00 146.51 67 HIS B O 1
ATOM 13741 N N . ASP C 2 68 ? 144.334 147.028 95.378 1.00 150.39 68 ASP B N 1
ATOM 13742 C CA . ASP C 2 68 ? 144.634 147.231 96.789 1.00 148.53 68 ASP B CA 1
ATOM 13743 C C . ASP C 2 68 ? 143.428 147.681 97.605 1.00 145.39 68 ASP B C 1
ATOM 13744 O O . ASP C 2 68 ? 143.596 148.050 98.772 1.00 144.07 68 ASP B O 1
ATOM 13753 N N . VAL C 2 69 ? 142.225 147.659 97.028 1.00 141.55 69 VAL B N 1
ATOM 13754 C CA . VAL C 2 69 ? 141.038 148.122 97.748 1.00 141.55 69 VAL B CA 1
ATOM 13755 C C . VAL C 2 69 ? 140.802 147.258 98.981 1.00 141.31 69 VAL B C 1
ATOM 13756 O O . VAL C 2 69 ? 140.626 147.758 100.101 1.00 141.39 69 VAL B O 1
ATOM 13769 N N . GLU C 2 70 ? 140.798 145.940 98.788 1.00 140.34 70 GLU B N 1
ATOM 13770 C CA . GLU C 2 70 ? 140.552 145.036 99.904 1.00 141.12 70 GLU B CA 1
ATOM 13771 C C . GLU C 2 70 ? 141.662 145.128 100.943 1.00 143.71 70 GLU B C 1
ATOM 13772 O O . GLU C 2 70 ? 141.397 145.107 102.150 1.00 141.92 70 GLU B O 1
ATOM 13784 N N . ALA C 2 71 ? 142.913 145.235 100.491 1.00 147.70 71 ALA B N 1
ATOM 13785 C CA . ALA C 2 71 ? 144.027 145.393 101.419 1.00 146.56 71 ALA B CA 1
ATOM 13786 C C . ALA C 2 71 ? 143.844 146.645 102.262 1.00 145.77 71 ALA B C 1
ATOM 13787 O O . ALA C 2 71 ? 144.103 146.643 103.471 1.00 141.53 71 ALA B O 1
ATOM 13794 N N . TYR C 2 72 ? 143.388 147.729 101.632 1.00 140.96 72 TYR B N 1
ATOM 13795 C CA . TYR C 2 72 ? 143.101 148.951 102.372 1.00 137.94 72 TYR B CA 1
ATOM 13796 C C . TYR C 2 72 ? 141.999 148.722 103.395 1.00 136.61 72 TYR B C 1
ATOM 13797 O O . TYR C 2 72 ? 142.074 149.222 104.524 1.00 136.10 72 TYR B O 1
ATOM 13815 N N . CYS C 2 73 ? 140.961 147.970 103.019 1.00 141.75 73 CYS B N 1
ATOM 13816 C CA . CYS C 2 73 ? 139.879 147.710 103.964 1.00 142.67 73 CYS B CA 1
ATOM 13817 C C . CYS C 2 73 ? 140.379 146.947 105.185 1.00 142.60 73 CYS B C 1
ATOM 13818 O O . CYS C 2 73 ? 140.036 147.296 106.320 1.00 144.08 73 CYS B O 1
ATOM 13825 N N . LEU C 2 74 ? 141.193 145.905 104.984 1.00 134.07 74 LEU B N 1
ATOM 13826 C CA . LEU C 2 74 ? 141.756 145.220 106.150 1.00 134.26 74 LEU B CA 1
ATOM 13827 C C . LEU C 2 74 ? 142.655 146.146 106.961 1.00 134.29 74 LEU B C 1
ATOM 13828 O O . LEU C 2 74 ? 142.607 146.133 108.197 1.00 133.18 74 LEU B O 1
ATOM 13844 N N . LEU C 2 75 ? 143.483 146.955 106.296 1.00 129.85 75 LEU B N 1
ATOM 13845 C CA . LEU C 2 75 ? 144.354 147.862 107.038 1.00 129.18 75 LEU B CA 1
ATOM 13846 C C . LEU C 2 75 ? 143.542 148.870 107.842 1.00 129.58 75 LEU B C 1
ATOM 13847 O O . LEU C 2 75 ? 143.883 149.176 108.991 1.00 126.91 75 LEU B O 1
ATOM 13863 N N . CYS C 2 76 ? 142.471 149.395 107.258 1.00 136.56 76 CYS B N 1
ATOM 13864 C CA . CYS C 2 76 ? 141.625 150.364 107.937 1.00 134.36 76 CYS B CA 1
ATOM 13865 C C . CYS C 2 76 ? 140.769 149.681 108.997 1.00 132.52 76 CYS B C 1
ATOM 13866 O O . CYS C 2 76 ? 140.469 148.486 108.908 1.00 132.55 76 CYS B O 1
ATOM 13873 N N . GLU C 2 77 ? 140.374 150.452 110.011 1.00 122.71 77 GLU B N 1
ATOM 13874 C CA . GLU C 2 77 ? 139.518 149.953 111.084 1.00 124.06 77 GLU B CA 1
ATOM 13875 C C . GLU C 2 77 ? 138.308 150.863 111.222 1.00 122.48 77 GLU B C 1
ATOM 13876 O O . GLU C 2 77 ? 138.464 152.068 111.464 1.00 122.03 77 GLU B O 1
ATOM 13888 N N . CYS C 2 78 ? 137.112 150.281 111.081 1.00 117.59 78 CYS B N 1
ATOM 13889 C CA . CYS C 2 78 ? 135.844 151.000 111.152 1.00 117.47 78 CYS B CA 1
ATOM 13890 C C . CYS C 2 78 ? 135.061 150.581 112.388 1.00 116.27 78 CYS B C 1
ATOM 13891 O O . CYS C 2 78 ? 134.941 149.386 112.681 1.00 114.88 78 CYS B O 1
ATOM 13898 N N . ARG C 2 79 ? 134.530 151.575 113.108 1.00 103.35 79 ARG B N 1
ATOM 13899 C CA . ARG C 2 79 ? 133.809 151.366 114.355 1.00 99.32 79 ARG B CA 1
ATOM 13900 C C . ARG C 2 79 ? 132.531 152.195 114.363 1.00 99.09 79 ARG B C 1
ATOM 13901 O O . ARG C 2 79 ? 132.529 153.364 113.956 1.00 98.27 79 ARG B O 1
ATOM 13922 N N . TYR C 2 80 ? 131.453 151.581 114.846 1.00 94.84 80 TYR B N 1
ATOM 13923 C CA . TYR C 2 80 ? 130.160 152.230 115.024 1.00 96.24 80 TYR B CA 1
ATOM 13924 C C . TYR C 2 80 ? 129.940 152.490 116.508 1.00 97.98 80 TYR B C 1
ATOM 13925 O O . TYR C 2 80 ? 130.049 151.569 117.324 1.00 98.73 80 TYR B O 1
ATOM 13943 N N . GLU C 2 81 ? 129.631 153.740 116.856 1.00 97.48 81 GLU B N 1
ATOM 13944 C CA . GLU C 2 81 ? 129.513 154.154 118.246 1.00 98.29 81 GLU B CA 1
ATOM 13945 C C . GLU C 2 81 ? 128.191 154.874 118.472 1.00 93.79 81 GLU B C 1
ATOM 13946 O O . GLU C 2 81 ? 127.615 155.460 117.550 1.00 93.51 81 GLU B O 1
ATOM 13958 N N . GLU C 2 82 ? 127.714 154.812 119.714 1.00 78.85 82 GLU B N 1
ATOM 13959 C CA . GLU C 2 82 ? 126.503 155.498 120.140 1.00 81.26 82 GLU B CA 1
ATOM 13960 C C . GLU C 2 82 ? 126.755 156.169 121.483 1.00 83.37 82 GLU B C 1
ATOM 13961 O O . GLU C 2 82 ? 127.392 155.586 122.366 1.00 87.05 82 GLU B O 1
ATOM 13973 N N . ARG C 2 83 ? 126.254 157.394 121.632 1.00 70.55 83 ARG B N 1
ATOM 13974 C CA . ARG C 2 83 ? 126.415 158.161 122.858 1.00 63.77 83 ARG B CA 1
ATOM 13975 C C . ARG C 2 83 ? 125.058 158.650 123.342 1.00 70.96 83 ARG B C 1
ATOM 13976 O O . ARG C 2 83 ? 124.135 158.859 122.550 1.00 72.77 83 ARG B O 1
ATOM 13997 N N . SER C 2 84 ? 124.949 158.830 124.657 1.00 66.84 84 SER B N 1
ATOM 13998 C CA . SER C 2 84 ? 123.727 159.322 125.292 1.00 59.73 84 SER B CA 1
ATOM 13999 C C . SER C 2 84 ? 123.924 160.804 125.592 1.00 53.08 84 SER B C 1
ATOM 14000 O O . SER C 2 84 ? 124.372 161.187 126.673 1.00 55.67 84 SER B O 1
ATOM 14008 N N . THR C 2 85 ? 123.584 161.648 124.614 1.00 46.42 85 THR B N 1
ATOM 14009 C CA . THR C 2 85 ? 123.707 163.088 124.807 1.00 44.58 85 THR B CA 1
ATOM 14010 C C . THR C 2 85 ? 122.757 163.592 125.886 1.00 53.35 85 THR B C 1
ATOM 14011 O O . THR C 2 85 ? 123.091 164.534 126.614 1.00 59.50 85 THR B O 1
ATOM 14022 N N . THR C 2 86 ? 121.574 162.984 126.002 1.00 43.89 86 THR B N 1
ATOM 14023 C CA . THR C 2 86 ? 120.603 163.434 126.993 1.00 38.57 86 THR B CA 1
ATOM 14024 C C . THR C 2 86 ? 121.140 163.266 128.409 1.00 44.57 86 THR B C 1
ATOM 14025 O O . THR C 2 86 ? 120.920 164.127 129.268 1.00 55.63 86 THR B O 1
ATOM 14036 N N . THR C 2 87 ? 121.830 162.156 128.677 1.00 38.41 87 THR B N 1
ATOM 14037 C CA . THR C 2 87 ? 122.368 161.928 130.014 1.00 34.90 87 THR B CA 1
ATOM 14038 C C . THR C 2 87 ? 123.385 163.002 130.384 1.00 34.68 87 THR B C 1
ATOM 14039 O O . THR C 2 87 ? 123.340 163.565 131.485 1.00 41.87 87 THR B O 1
ATOM 14050 N N . ILE C 2 88 ? 124.313 163.297 129.471 1.00 25.63 88 ILE B N 1
ATOM 14051 C CA . ILE C 2 88 ? 125.313 164.330 129.732 1.00 14.90 88 ILE B CA 1
ATOM 14052 C C . ILE C 2 88 ? 124.634 165.678 129.928 1.00 30.27 88 ILE B C 1
ATOM 14053 O O . ILE C 2 88 ? 124.968 166.438 130.845 1.00 47.25 88 ILE B O 1
ATOM 14069 N N . LYS C 2 89 ? 123.671 165.996 129.060 1.00 29.47 89 LYS B N 1
ATOM 14070 C CA . LYS C 2 89 ? 122.924 167.242 129.196 1.00 34.32 89 LYS B CA 1
ATOM 14071 C C . LYS C 2 89 ? 122.305 167.365 130.581 1.00 30.05 89 LYS B C 1
ATOM 14072 O O . LYS C 2 89 ? 122.486 168.378 131.269 1.00 24.81 89 LYS B O 1
ATOM 14091 N N . VAL C 2 90 ? 121.568 166.338 131.005 1.00 33.84 90 VAL B N 1
ATOM 14092 C CA . VAL C 2 90 ? 120.851 166.408 132.274 1.00 35.81 90 VAL B CA 1
ATOM 14093 C C . VAL C 2 90 ? 121.830 166.517 133.433 1.00 28.51 90 VAL B C 1
ATOM 14094 O O . VAL C 2 90 ? 121.627 167.308 134.362 1.00 45.83 90 VAL B O 1
ATOM 14107 N N . ILE C 2 91 ? 122.904 165.724 133.404 1.00 18.60 91 ILE B N 1
ATOM 14108 C CA . ILE C 2 91 ? 123.860 165.740 134.508 1.00 25.75 91 ILE B CA 1
ATOM 14109 C C . ILE C 2 91 ? 124.516 167.111 134.617 1.00 18.33 91 ILE B C 1
ATOM 14110 O O . ILE C 2 91 ? 124.638 167.676 135.712 1.00 33.56 91 ILE B O 1
ATOM 14126 N N . ILE C 2 92 ? 124.940 167.673 133.483 1.00 12.91 92 ILE B N 1
ATOM 14127 C CA . ILE C 2 92 ? 125.576 168.986 133.508 1.00 16.76 92 ILE B CA 1
ATOM 14128 C C . ILE C 2 92 ? 124.598 170.037 134.012 1.00 17.93 92 ILE B C 1
ATOM 14129 O O . ILE C 2 92 ? 124.956 170.898 134.824 1.00 17.28 92 ILE B O 1
ATOM 14145 N N . VAL C 2 93 ? 123.349 169.986 133.544 1.00 24.00 93 VAL B N 1
ATOM 14146 C CA . VAL C 2 93 ? 122.369 170.992 133.942 1.00 25.40 93 VAL B CA 1
ATOM 14147 C C . VAL C 2 93 ? 122.119 170.926 135.444 1.00 13.70 93 VAL B C 1
ATOM 14148 O O . VAL C 2 93 ? 122.108 171.952 136.135 1.00 24.09 93 VAL B O 1
ATOM 14161 N N . ILE C 2 94 ? 121.913 169.717 135.974 1.00 33.50 94 ILE B N 1
ATOM 14162 C CA . ILE C 2 94 ? 121.609 169.591 137.396 1.00 29.54 94 ILE B CA 1
ATOM 14163 C C . ILE C 2 94 ? 122.811 169.999 138.238 1.00 9.29 94 ILE B C 1
ATOM 14164 O O . ILE C 2 94 ? 122.662 170.672 139.265 1.00 28.98 94 ILE B O 1
ATOM 14180 N N . TYR C 2 95 ? 124.021 169.607 137.826 1.00 17.64 95 TYR B N 1
ATOM 14181 C CA . TYR C 2 95 ? 125.204 170.002 138.582 1.00 24.97 95 TYR B CA 1
ATOM 14182 C C . TYR C 2 95 ? 125.377 171.516 138.581 1.00 15.07 95 TYR B C 1
ATOM 14183 O O . TYR C 2 95 ? 125.695 172.113 139.617 1.00 27.83 95 TYR B O 1
ATOM 14201 N N . LEU C 2 96 ? 125.181 172.155 137.425 1.00 25.90 96 LEU B N 1
ATOM 14202 C CA . LEU C 2 96 ? 125.316 173.606 137.355 1.00 19.97 96 LEU B CA 1
ATOM 14203 C C . LEU C 2 96 ? 124.269 174.295 138.218 1.00 31.83 96 LEU B C 1
ATOM 14204 O O . LEU C 2 96 ? 124.570 175.281 138.901 1.00 29.79 96 LEU B O 1
ATOM 14220 N N . SER C 2 97 ? 123.031 173.796 138.199 1.00 35.23 97 SER B N 1
ATOM 14221 C CA . SER C 2 97 ? 121.994 174.387 139.038 1.00 31.69 97 SER B CA 1
ATOM 14222 C C . SER C 2 97 ? 122.333 174.235 140.515 1.00 31.33 97 SER B C 1
ATOM 14223 O O . SER C 2 97 ? 122.138 175.167 141.303 1.00 44.00 97 SER B O 1
ATOM 14231 N N . VAL C 2 98 ? 122.844 173.066 140.910 1.00 28.57 98 VAL B N 1
ATOM 14232 C CA . VAL C 2 98 ? 123.216 172.856 142.306 1.00 22.41 98 VAL B CA 1
ATOM 14233 C C . VAL C 2 98 ? 124.338 173.806 142.705 1.00 21.18 98 VAL B C 1
ATOM 14234 O O . VAL C 2 98 ? 124.312 174.400 143.790 1.00 30.97 98 VAL B O 1
ATOM 14247 N N . VAL C 2 99 ? 125.343 173.960 141.840 1.00 32.63 99 VAL B N 1
ATOM 14248 C CA . VAL C 2 99 ? 126.455 174.855 142.151 1.00 25.03 99 VAL B CA 1
ATOM 14249 C C . VAL C 2 99 ? 125.965 176.292 142.271 1.00 34.43 99 VAL B C 1
ATOM 14250 O O . VAL C 2 99 ? 126.371 177.030 143.178 1.00 38.84 99 VAL B O 1
ATOM 14263 N N . GLY C 2 100 ? 125.096 176.719 141.353 1.00 40.02 100 GLY B N 1
ATOM 14264 C CA . GLY C 2 100 ? 124.565 178.070 141.426 1.00 43.47 100 GLY B CA 1
ATOM 14265 C C . GLY C 2 100 ? 123.751 178.305 142.682 1.00 37.86 100 GLY B C 1
ATOM 14266 O O . GLY C 2 100 ? 123.855 179.359 143.314 1.00 43.56 100 GLY B O 1
ATOM 14270 N N . ALA C 2 101 ? 122.926 177.326 143.061 1.00 21.50 101 ALA B N 1
ATOM 14271 C CA . ALA C 2 101 ? 122.157 177.447 144.293 1.00 31.44 101 ALA B CA 1
ATOM 14272 C C . ALA C 2 101 ? 123.076 177.529 145.503 1.00 38.58 101 ALA B C 1
ATOM 14273 O O . ALA C 2 101 ? 122.833 178.316 146.425 1.00 45.94 101 ALA B O 1
ATOM 14280 N N . LEU C 2 102 ? 124.139 176.722 145.520 1.00 36.89 102 LEU B N 1
ATOM 14281 C CA . LEU C 2 102 ? 125.085 176.774 146.629 1.00 33.08 102 LEU B CA 1
ATOM 14282 C C . LEU C 2 102 ? 125.762 178.136 146.710 1.00 36.09 102 LEU B C 1
ATOM 14283 O O . LEU C 2 102 ? 125.915 178.697 147.801 1.00 54.05 102 LEU B O 1
ATOM 14299 N N . LEU C 2 103 ? 126.175 178.685 145.565 1.00 36.95 103 LEU B N 1
ATOM 14300 C CA . LEU C 2 103 ? 126.818 179.996 145.570 1.00 38.32 103 LEU B CA 1
ATOM 14301 C C . LEU C 2 103 ? 125.853 181.082 146.031 1.00 46.12 103 LEU B C 1
ATOM 14302 O O . LEU C 2 103 ? 126.233 181.978 146.796 1.00 60.43 103 LEU B O 1
ATOM 14318 N N . LEU C 2 104 ? 124.601 181.025 145.572 1.00 45.03 104 LEU B N 1
ATOM 14319 C CA . LEU C 2 104 ? 123.615 182.010 146.002 1.00 45.75 104 LEU B CA 1
ATOM 14320 C C . LEU C 2 104 ? 123.357 181.910 147.501 1.00 46.82 104 LEU B C 1
ATOM 14321 O O . LEU C 2 104 ? 123.250 182.932 148.191 1.00 52.36 104 LEU B O 1
ATOM 14337 N N . TYR C 2 105 ? 123.251 180.686 148.022 1.00 59.01 105 TYR B N 1
ATOM 14338 C CA . TYR C 2 105 ? 123.056 180.511 149.456 1.00 58.67 105 TYR B CA 1
ATOM 14339 C C . TYR C 2 105 ? 124.253 181.035 150.237 1.00 56.61 105 TYR B C 1
ATOM 14340 O O . TYR C 2 105 ? 124.091 181.655 151.293 1.00 62.32 105 TYR B O 1
ATOM 14358 N N . MET C 2 106 ? 125.465 180.798 149.732 1.00 54.00 106 MET B N 1
ATOM 14359 C CA . MET C 2 106 ? 126.654 181.332 150.387 1.00 56.16 106 MET B CA 1
ATOM 14360 C C . MET C 2 106 ? 126.611 182.854 150.424 1.00 56.22 106 MET B C 1
ATOM 14361 O O . MET C 2 106 ? 126.883 183.469 151.461 1.00 72.84 106 MET B O 1
ATOM 14375 N N . ALA C 2 107 ? 126.275 183.478 149.293 1.00 66.12 107 ALA B N 1
ATOM 14376 C CA . ALA C 2 107 ? 126.209 184.935 149.249 1.00 71.46 107 ALA B CA 1
ATOM 14377 C C . ALA C 2 107 ? 125.165 185.462 150.223 1.00 70.30 107 ALA B C 1
ATOM 14378 O O . ALA C 2 107 ? 125.399 186.455 150.923 1.00 72.83 107 ALA B O 1
ATOM 14385 N N . PHE C 2 108 ? 124.008 184.800 150.289 1.00 73.55 108 PHE B N 1
ATOM 14386 C CA . PHE C 2 108 ? 122.991 185.182 151.262 1.00 79.56 108 PHE B CA 1
ATOM 14387 C C . PHE C 2 108 ? 123.527 185.059 152.683 1.00 79.48 108 PHE B C 1
ATOM 14388 O O . PHE C 2 108 ? 123.254 185.912 153.536 1.00 80.57 108 PHE B O 1
ATOM 14405 N N . LEU C 2 109 ? 124.293 184.001 152.954 1.00 77.61 109 LEU B N 1
ATOM 14406 C CA . LEU C 2 109 ? 124.829 183.797 154.295 1.00 78.03 109 LEU B CA 1
ATOM 14407 C C . LEU C 2 109 ? 125.801 184.905 154.684 1.00 78.28 109 LEU B C 1
ATOM 14408 O O . LEU C 2 109 ? 125.742 185.423 155.805 1.00 86.70 109 LEU B O 1
ATOM 14424 N N . MET C 2 110 ? 126.707 185.283 153.778 1.00 71.41 110 MET B N 1
ATOM 14425 C CA . MET C 2 110 ? 127.700 186.295 154.141 1.00 82.03 110 MET B CA 1
ATOM 14426 C C . MET C 2 110 ? 127.154 187.717 154.082 1.00 87.08 110 MET B C 1
ATOM 14427 O O . MET C 2 110 ? 127.705 188.596 154.754 1.00 89.05 110 MET B O 1
ATOM 14441 N N . LEU C 2 111 ? 126.098 187.972 153.308 1.00 90.00 111 LEU B N 1
ATOM 14442 C CA . LEU C 2 111 ? 125.583 189.326 153.135 1.00 89.56 111 LEU B CA 1
ATOM 14443 C C . LEU C 2 111 ? 124.200 189.511 153.748 1.00 88.08 111 LEU B C 1
ATOM 14444 O O . LEU C 2 111 ? 124.012 190.386 154.597 1.00 86.52 111 LEU B O 1
ATOM 14460 N N . VAL C 2 112 ? 123.220 188.706 153.337 1.00 92.84 112 VAL B N 1
ATOM 14461 C CA . VAL C 2 112 ? 121.843 188.938 153.765 1.00 93.00 112 VAL B CA 1
ATOM 14462 C C . VAL C 2 112 ? 121.672 188.600 155.242 1.00 91.29 112 VAL B C 1
ATOM 14463 O O . VAL C 2 112 ? 121.047 189.354 155.998 1.00 91.06 112 VAL B O 1
ATOM 14476 N N . ASP C 2 113 ? 122.219 187.465 155.675 1.00 100.51 113 ASP B N 1
ATOM 14477 C CA . ASP C 2 113 ? 121.985 187.012 157.045 1.00 102.63 113 ASP B CA 1
ATOM 14478 C C . ASP C 2 113 ? 122.462 188.016 158.085 1.00 98.34 113 ASP B C 1
ATOM 14479 O O . ASP C 2 113 ? 121.694 188.321 159.014 1.00 95.33 113 ASP B O 1
ATOM 14488 N N . PRO C 2 114 ? 123.689 188.559 158.011 1.00 89.36 114 PRO B N 1
ATOM 14489 C CA . PRO C 2 114 ? 124.129 189.566 158.984 1.00 86.59 114 PRO B CA 1
ATOM 14490 C C . PRO C 2 114 ? 123.151 190.730 159.124 1.00 83.11 114 PRO B C 1
ATOM 14491 O O . PRO C 2 114 ? 123.455 191.680 159.845 1.00 81.86 114 PRO B O 1
ATOM 14502 N N . ARG C 2 156 ? 110.446 173.714 161.803 1.00 108.66 156 ARG B N 1
ATOM 14503 C CA . ARG C 2 156 ? 111.475 172.777 162.239 1.00 110.81 156 ARG B CA 1
ATOM 14504 C C . ARG C 2 156 ? 112.710 172.885 161.351 1.00 113.34 156 ARG B C 1
ATOM 14505 O O . ARG C 2 156 ? 113.827 172.606 161.786 1.00 111.01 156 ARG B O 1
ATOM 14508 N N . VAL C 2 157 ? 112.502 173.294 160.098 1.00 118.98 157 VAL B N 1
ATOM 14509 C CA . VAL C 2 157 ? 113.622 173.445 159.172 1.00 117.71 157 VAL B CA 1
ATOM 14510 C C . VAL C 2 157 ? 114.588 174.507 159.679 1.00 116.51 157 VAL B C 1
ATOM 14511 O O . VAL C 2 157 ? 115.813 174.326 159.644 1.00 114.41 157 VAL B O 1
ATOM 14524 N N . GLU C 2 158 ? 114.057 175.630 160.165 1.00 122.15 158 GLU B N 1
ATOM 14525 C CA . GLU C 2 158 ? 114.927 176.710 160.614 1.00 122.52 158 GLU B CA 1
ATOM 14526 C C . GLU C 2 158 ? 115.777 176.269 161.797 1.00 121.79 158 GLU B C 1
ATOM 14527 O O . GLU C 2 158 ? 116.952 176.642 161.897 1.00 122.75 158 GLU B O 1
ATOM 14539 N N . GLY C 2 159 ? 115.194 175.490 162.711 1.00 115.76 159 GLY B N 1
ATOM 14540 C CA . GLY C 2 159 ? 115.944 175.049 163.876 1.00 114.81 159 GLY B CA 1
ATOM 14541 C C . GLY C 2 159 ? 117.142 174.207 163.492 1.00 117.62 159 GLY B C 1
ATOM 14542 O O . GLY C 2 159 ? 118.256 174.414 163.986 1.00 116.31 159 GLY B O 1
ATOM 14546 N N . ALA C 2 160 ? 116.927 173.248 162.590 1.00 113.40 160 ALA B N 1
ATOM 14547 C CA . ALA C 2 160 ? 118.041 172.490 162.045 1.00 111.62 160 ALA B CA 1
ATOM 14548 C C . ALA C 2 160 ? 119.022 173.407 161.334 1.00 110.42 160 ALA B C 1
ATOM 14549 O O . ALA C 2 160 ? 120.229 173.147 161.344 1.00 107.92 160 ALA B O 1
ATOM 14556 N N . GLN C 2 161 ? 118.532 174.492 160.730 1.00 109.95 161 GLN B N 1
ATOM 14557 C CA . GLN C 2 161 ? 119.433 175.389 160.014 1.00 107.45 161 GLN B CA 1
ATOM 14558 C C . GLN C 2 161 ? 120.379 176.092 160.983 1.00 107.60 161 GLN B C 1
ATOM 14559 O O . GLN C 2 161 ? 121.590 176.140 160.745 1.00 104.21 161 GLN B O 1
ATOM 14573 N N . GLN C 2 162 ? 119.859 176.642 162.087 1.00 115.35 162 GLN B N 1
ATOM 14574 C CA . GLN C 2 162 ? 120.777 177.294 163.024 1.00 113.28 162 GLN B CA 1
ATOM 14575 C C . GLN C 2 162 ? 121.660 176.269 163.727 1.00 114.23 162 GLN B C 1
ATOM 14576 O O . GLN C 2 162 ? 122.827 176.553 164.029 1.00 115.95 162 GLN B O 1
ATOM 14590 N N . ARG C 2 163 ? 121.133 175.073 164.008 1.00 109.21 163 ARG B N 1
ATOM 14591 C CA . ARG C 2 163 ? 121.985 174.050 164.606 1.00 110.03 163 ARG B CA 1
ATOM 14592 C C . ARG C 2 163 ? 123.144 173.706 163.679 1.00 109.87 163 ARG B C 1
ATOM 14593 O O . ARG C 2 163 ? 124.294 173.590 164.122 1.00 107.89 163 ARG B O 1
ATOM 14614 N N . TRP C 2 164 ? 122.866 173.569 162.381 1.00 104.42 164 TRP B N 1
ATOM 14615 C CA . TRP C 2 164 ? 123.935 173.335 161.421 1.00 103.73 164 TRP B CA 1
ATOM 14616 C C . TRP C 2 164 ? 124.866 174.533 161.314 1.00 102.03 164 TRP B C 1
ATOM 14617 O O . TRP C 2 164 ? 126.054 174.359 161.045 1.00 101.56 164 TRP B O 1
ATOM 14638 N N . LYS C 2 165 ? 124.352 175.751 161.486 1.00 103.40 165 LYS B N 1
ATOM 14639 C CA . LYS C 2 165 ? 125.225 176.923 161.456 1.00 103.59 165 LYS B CA 1
ATOM 14640 C C . LYS C 2 165 ? 126.234 176.876 162.597 1.00 103.46 165 LYS B C 1
ATOM 14641 O O . LYS C 2 165 ? 127.431 177.119 162.400 1.00 105.19 165 LYS B O 1
ATOM 14660 N N . LEU C 2 166 ? 125.767 176.556 163.803 1.00 103.93 166 LEU B N 1
ATOM 14661 C CA . LEU C 2 166 ? 126.692 176.393 164.922 1.00 102.62 166 LEU B CA 1
ATOM 14662 C C . LEU C 2 166 ? 127.672 175.253 164.659 1.00 104.40 166 LEU B C 1
ATOM 14663 O O . LEU C 2 166 ? 128.878 175.386 164.913 1.00 103.88 166 LEU B O 1
ATOM 14679 N N . GLN C 2 167 ? 127.176 174.132 164.131 1.00 97.75 167 GLN B N 1
ATOM 14680 C CA . GLN C 2 167 ? 128.054 172.998 163.856 1.00 97.58 167 GLN B CA 1
ATOM 14681 C C . GLN C 2 167 ? 129.117 173.356 162.823 1.00 96.61 167 GLN B C 1
ATOM 14682 O O . GLN C 2 167 ? 130.280 172.960 162.956 1.00 95.13 167 GLN B O 1
ATOM 14696 N N . VAL C 2 168 ? 128.735 174.089 161.776 1.00 102.28 168 VAL B N 1
ATOM 14697 C CA . VAL C 2 168 ? 129.683 174.438 160.726 1.00 100.76 168 VAL B CA 1
ATOM 14698 C C . VAL C 2 168 ? 130.691 175.455 161.238 1.00 100.56 168 VAL B C 1
ATOM 14699 O O . VAL C 2 168 ? 131.872 175.397 160.886 1.00 100.47 168 VAL B O 1
ATOM 14712 N N . GLN C 2 169 ? 130.254 176.399 162.074 1.00 100.61 169 GLN B N 1
ATOM 14713 C CA . GLN C 2 169 ? 131.214 177.287 162.723 1.00 99.16 169 GLN B CA 1
ATOM 14714 C C . GLN C 2 169 ? 132.242 176.474 163.500 1.00 99.85 169 GLN B C 1
ATOM 14715 O O . GLN C 2 169 ? 133.455 176.705 163.391 1.00 101.03 169 GLN B O 1
ATOM 14729 N N . GLU C 2 170 ? 131.770 175.495 164.276 1.00 100.12 170 GLU B N 1
ATOM 14730 C CA . GLU C 2 170 ? 132.684 174.635 165.021 1.00 97.19 170 GLU B CA 1
ATOM 14731 C C . GLU C 2 170 ? 133.675 173.944 164.092 1.00 99.01 170 GLU B C 1
ATOM 14732 O O . GLU C 2 170 ? 134.891 174.118 164.225 1.00 100.52 170 GLU B O 1
ATOM 14744 N N . GLN C 2 171 ? 133.172 173.150 163.143 1.00 98.85 171 GLN B N 1
ATOM 14745 C CA . GLN C 2 171 ? 134.071 172.372 162.291 1.00 98.58 171 GLN B CA 1
ATOM 14746 C C . GLN C 2 171 ? 134.990 173.263 161.462 1.00 98.63 171 GLN B C 1
ATOM 14747 O O . GLN C 2 171 ? 136.112 172.854 161.143 1.00 100.44 171 GLN B O 1
ATOM 14761 N N . ARG C 2 172 ? 134.550 174.470 161.099 1.00 91.18 172 ARG B N 1
ATOM 14762 C CA . ARG C 2 172 ? 135.433 175.393 160.395 1.00 89.09 172 ARG B CA 1
ATOM 14763 C C . ARG C 2 172 ? 136.568 175.845 161.301 1.00 90.73 172 ARG B C 1
ATOM 14764 O O . ARG C 2 172 ? 137.729 175.909 160.879 1.00 91.12 172 ARG B O 1
ATOM 14785 N N . LYS C 2 173 ? 136.250 176.167 162.557 1.00 104.65 173 LYS B N 1
ATOM 14786 C CA . LYS C 2 173 ? 137.305 176.462 163.521 1.00 102.81 173 LYS B CA 1
ATOM 14787 C C . LYS C 2 173 ? 138.268 175.288 163.653 1.00 101.99 173 LYS B C 1
ATOM 14788 O O . LYS C 2 173 ? 139.483 175.479 163.771 1.00 102.78 173 LYS B O 1
ATOM 14807 N N . THR C 2 174 ? 137.739 174.064 163.635 1.00 102.95 174 THR B N 1
ATOM 14808 C CA . THR C 2 174 ? 138.583 172.894 163.871 1.00 104.88 174 THR B CA 1
ATOM 14809 C C . THR C 2 174 ? 139.505 172.614 162.690 1.00 106.13 174 THR B C 1
ATOM 14810 O O . THR C 2 174 ? 140.695 172.337 162.878 1.00 105.27 174 THR B O 1
ATOM 14821 N N . VAL C 2 175 ? 138.978 172.678 161.468 1.00 99.36 175 VAL B N 1
ATOM 14822 C CA . VAL C 2 175 ? 139.742 172.239 160.304 1.00 97.12 175 VAL B CA 1
ATOM 14823 C C . VAL C 2 175 ? 140.782 173.281 159.910 1.00 94.89 175 VAL B C 1
ATOM 14824 O O . VAL C 2 175 ? 141.939 172.947 159.629 1.00 95.11 175 VAL B O 1
ATOM 14837 N N . PHE C 2 176 ? 140.392 174.555 159.881 1.00 88.34 176 PHE B N 1
ATOM 14838 C CA . PHE C 2 176 ? 141.251 175.599 159.335 1.00 88.23 176 PHE B CA 1
ATOM 14839 C C . PHE C 2 176 ? 142.056 176.321 160.412 1.00 87.82 176 PHE B C 1
ATOM 14840 O O . PHE C 2 176 ? 143.282 176.425 160.307 1.00 92.17 176 PHE B O 1
ATOM 14857 N N . ASP C 2 177 ? 141.384 176.832 161.445 1.00 101.04 177 ASP B N 1
ATOM 14858 C CA . ASP C 2 177 ? 142.066 177.681 162.417 1.00 105.37 177 ASP B CA 1
ATOM 14859 C C . ASP C 2 177 ? 143.159 176.920 163.158 1.00 104.64 177 ASP B C 1
ATOM 14860 O O . ASP C 2 177 ? 144.262 177.443 163.358 1.00 103.93 177 ASP B O 1
ATOM 14869 N N . ARG C 2 178 ? 142.878 175.686 163.572 1.00 107.42 178 ARG B N 1
ATOM 14870 C CA . ARG C 2 178 ? 143.804 174.900 164.380 1.00 108.47 178 ARG B CA 1
ATOM 14871 C C . ARG C 2 178 ? 144.389 173.701 163.652 1.00 109.98 178 ARG B C 1
ATOM 14872 O O . ARG C 2 178 ? 145.574 173.406 163.820 1.00 110.04 178 ARG B O 1
ATOM 14893 N N . HIS C 2 179 ? 143.591 172.998 162.850 1.00 113.55 179 HIS B N 1
ATOM 14894 C CA . HIS C 2 179 ? 143.963 171.757 162.176 1.00 113.92 179 HIS B CA 1
ATOM 14895 C C . HIS C 2 179 ? 144.175 170.607 163.152 1.00 114.19 179 HIS B C 1
ATOM 14896 O O . HIS C 2 179 ? 144.564 169.515 162.719 1.00 112.91 179 HIS B O 1
ATOM 14910 N N . LYS C 2 180 ? 143.937 170.806 164.455 1.00 117.84 180 LYS B N 1
ATOM 14911 C CA . LYS C 2 180 ? 144.263 169.815 165.486 1.00 117.56 180 LYS B CA 1
ATOM 14912 C C . LYS C 2 180 ? 143.057 169.624 166.405 1.00 115.88 180 LYS B C 1
ATOM 14913 O O . LYS C 2 180 ? 142.891 170.349 167.389 1.00 112.26 180 LYS B O 1
ATOM 14932 N N . MET C 2 181 ? 142.214 168.648 166.075 1.00 115.03 181 MET B N 1
ATOM 14933 C CA . MET C 2 181 ? 141.228 168.126 167.022 1.00 114.04 181 MET B CA 1
ATOM 14934 C C . MET C 2 181 ? 141.669 166.747 167.508 1.00 114.89 181 MET B C 1
ATOM 14935 O O . MET C 2 181 ? 141.284 165.702 166.980 1.00 113.31 181 MET B O 1
ATOM 14949 N N . LEU C 2 182 ? 142.491 166.770 168.552 1.00 123.57 182 LEU B N 1
ATOM 14950 C CA . LEU C 2 182 ? 142.995 165.543 169.150 1.00 126.22 182 LEU B CA 1
ATOM 14951 C C . LEU C 2 182 ? 142.177 165.206 170.390 1.00 126.31 182 LEU B C 1
ATOM 14952 O O . LEU C 2 182 ? 142.151 165.975 171.356 1.00 125.56 182 LEU B O 1
ATOM 14968 N N . SER C 2 183 ? 141.511 164.056 170.359 1.00 127.10 183 SER B N 1
ATOM 14969 C CA . SER C 2 183 ? 140.626 163.646 171.442 1.00 126.76 183 SER B CA 1
ATOM 14970 C C . SER C 2 183 ? 140.928 162.218 171.881 1.00 126.18 183 SER B C 1
ATOM 14971 O O . SER C 2 183 ? 140.604 161.817 172.999 1.00 125.69 183 SER B O 1
ATOM 14980 N N . PRO D 1 78 ? 163.408 126.992 178.490 1.00 109.35 78 PRO C N 1
ATOM 14981 C CA . PRO D 1 78 ? 162.398 126.167 179.160 1.00 109.54 78 PRO C CA 1
ATOM 14982 C C . PRO D 1 78 ? 162.655 124.672 179.000 1.00 108.77 78 PRO C C 1
ATOM 14983 O O . PRO D 1 78 ? 163.524 124.275 178.225 1.00 107.60 78 PRO C O 1
ATOM 14994 N N . ILE D 1 79 ? 161.901 123.856 179.733 1.00 105.59 79 ILE C N 1
ATOM 14995 C CA . ILE D 1 79 ? 162.080 122.405 179.625 1.00 106.23 79 ILE C CA 1
ATOM 14996 C C . ILE D 1 79 ? 161.719 121.964 178.212 1.00 105.75 79 ILE C C 1
ATOM 14997 O O . ILE D 1 79 ? 160.711 122.444 177.655 1.00 104.13 79 ILE C O 1
ATOM 15013 N N . PRO D 1 80 ? 162.484 121.073 177.579 1.00 105.26 80 PRO C N 1
ATOM 15014 C CA . PRO D 1 80 ? 162.106 120.614 176.237 1.00 102.82 80 PRO C CA 1
ATOM 15015 C C . PRO D 1 80 ? 160.733 119.960 176.242 1.00 102.31 80 PRO C C 1
ATOM 15016 O O . PRO D 1 80 ? 160.366 119.245 177.177 1.00 103.12 80 PRO C O 1
ATOM 15027 N N . GLY D 1 81 ? 159.970 120.214 175.179 1.00 94.17 81 GLY C N 1
ATOM 15028 C CA . GLY D 1 81 ? 158.636 119.676 175.041 1.00 95.88 81 GLY C CA 1
ATOM 15029 C C . GLY D 1 81 ? 157.538 120.527 175.642 1.00 96.33 81 GLY C C 1
ATOM 15030 O O . GLY D 1 81 ? 156.357 120.208 175.453 1.00 93.57 81 GLY C O 1
ATOM 15034 N N . VAL D 1 82 ? 157.884 121.599 176.357 1.00 92.19 82 VAL C N 1
ATOM 15035 C CA . VAL D 1 82 ? 156.870 122.472 176.931 1.00 90.05 82 VAL C CA 1
ATOM 15036 C C . VAL D 1 82 ? 156.223 123.293 175.825 1.00 90.41 82 VAL C C 1
ATOM 15037 O O . VAL D 1 82 ? 156.880 123.691 174.853 1.00 92.76 82 VAL C O 1
ATOM 15050 N N . GLY D 1 83 ? 154.925 123.550 175.968 1.00 80.34 83 GLY C N 1
ATOM 15051 C CA . GLY D 1 83 ? 154.169 124.261 174.961 1.00 79.11 83 GLY C CA 1
ATOM 15052 C C . GLY D 1 83 ? 153.583 123.388 173.875 1.00 80.29 83 GLY C C 1
ATOM 15053 O O . GLY D 1 83 ? 152.844 123.900 173.024 1.00 78.94 83 GLY C O 1
ATOM 15057 N N . THR D 1 84 ? 153.885 122.092 173.873 1.00 81.02 84 THR C N 1
ATOM 15058 C CA . THR D 1 84 ? 153.326 121.179 172.891 1.00 78.30 84 THR C CA 1
ATOM 15059 C C . THR D 1 84 ? 151.929 120.733 173.318 1.00 77.56 84 THR C C 1
ATOM 15060 O O . THR D 1 84 ? 151.471 121.001 174.432 1.00 77.01 84 THR C O 1
ATOM 15071 N N . TYR D 1 85 ? 151.247 120.040 172.409 1.00 58.97 85 TYR C N 1
ATOM 15072 C CA . TYR D 1 85 ? 149.887 119.577 172.636 1.00 58.19 85 TYR C CA 1
ATOM 15073 C C . TYR D 1 85 ? 149.757 118.128 172.196 1.00 58.24 85 TYR C C 1
ATOM 15074 O O . TYR D 1 85 ? 150.499 117.654 171.331 1.00 62.07 85 TYR C O 1
ATOM 15092 N N . ASP D 1 86 ? 148.803 117.428 172.803 1.00 61.81 86 ASP C N 1
ATOM 15093 C CA . ASP D 1 86 ? 148.504 116.059 172.419 1.00 62.01 86 ASP C CA 1
ATOM 15094 C C . ASP D 1 86 ? 147.643 116.040 171.157 1.00 59.96 86 ASP C C 1
ATOM 15095 O O . ASP D 1 86 ? 147.101 117.060 170.723 1.00 56.28 86 ASP C O 1
ATOM 15104 N N . ASP D 1 87 ? 147.525 114.857 170.563 1.00 51.95 87 ASP C N 1
ATOM 15105 C CA . ASP D 1 87 ? 146.708 114.707 169.368 1.00 50.13 87 ASP C CA 1
ATOM 15106 C C . ASP D 1 87 ? 145.243 114.971 169.693 1.00 51.57 87 ASP C C 1
ATOM 15107 O O . ASP D 1 87 ? 144.759 114.637 170.778 1.00 52.29 87 ASP C O 1
ATOM 15116 N N . PHE D 1 88 ? 144.536 115.580 168.741 1.00 52.93 88 PHE C N 1
ATOM 15117 C CA . PHE D 1 88 ? 143.111 115.874 168.888 1.00 44.20 88 PHE C CA 1
ATOM 15118 C C . PHE D 1 88 ? 142.869 116.837 170.049 1.00 43.31 88 PHE C C 1
ATOM 15119 O O . PHE D 1 88 ? 141.991 116.630 170.890 1.00 49.01 88 PHE C O 1
ATOM 15136 N N . HIS D 1 89 ? 143.663 117.905 170.088 1.00 52.17 89 HIS C N 1
ATOM 15137 C CA . HIS D 1 89 ? 143.533 118.948 171.094 1.00 51.88 89 HIS C CA 1
ATOM 15138 C C . HIS D 1 89 ? 143.597 120.311 170.420 1.00 49.88 89 HIS C C 1
ATOM 15139 O O . HIS D 1 89 ? 144.205 120.470 169.359 1.00 52.69 89 HIS C O 1
ATOM 15153 N N . THR D 1 90 ? 142.958 121.293 171.048 1.00 48.31 90 THR C N 1
ATOM 15154 C CA . THR D 1 90 ? 142.965 122.659 170.549 1.00 39.34 90 THR C CA 1
ATOM 15155 C C . THR D 1 90 ? 144.149 123.426 171.126 1.00 43.52 90 THR C C 1
ATOM 15156 O O . THR D 1 90 ? 144.581 123.183 172.256 1.00 49.10 90 THR C O 1
ATOM 15167 N N . ILE D 1 91 ? 144.672 124.354 170.334 1.00 43.51 91 ILE C N 1
ATOM 15168 C CA . ILE D 1 91 ? 145.818 125.163 170.734 1.00 47.67 91 ILE C CA 1
ATOM 15169 C C . ILE D 1 91 ? 145.322 126.443 171.390 1.00 45.52 91 ILE C C 1
ATOM 15170 O O . ILE D 1 91 ? 144.221 126.929 171.108 1.00 47.19 91 ILE C O 1
ATOM 15186 N N . ASP D 1 92 ? 146.145 126.995 172.277 1.00 46.71 92 ASP C N 1
ATOM 15187 C CA . ASP D 1 92 ? 145.864 128.277 172.915 1.00 42.85 92 ASP C CA 1
ATOM 15188 C C . ASP D 1 92 ? 146.534 129.372 172.094 1.00 46.45 92 ASP C C 1
ATOM 15189 O O . ASP D 1 92 ? 147.759 129.529 172.136 1.00 54.40 92 ASP C O 1
ATOM 15198 N N . TRP D 1 93 ? 145.730 130.132 171.348 1.00 35.65 93 TRP C N 1
ATOM 15199 C CA . TRP D 1 93 ? 146.288 131.120 170.431 1.00 36.92 93 TRP C CA 1
ATOM 15200 C C . TRP D 1 93 ? 147.070 132.193 171.177 1.00 39.99 93 TRP C C 1
ATOM 15201 O O . TRP D 1 93 ? 148.097 132.677 170.685 1.00 49.03 93 TRP C O 1
ATOM 15222 N N . VAL D 1 94 ? 146.600 132.585 172.362 1.00 51.07 94 VAL C N 1
ATOM 15223 C CA . VAL D 1 94 ? 147.307 133.602 173.138 1.00 49.40 94 VAL C CA 1
ATOM 15224 C C . VAL D 1 94 ? 148.698 133.105 173.516 1.00 45.10 94 VAL C C 1
ATOM 15225 O O . VAL D 1 94 ? 149.693 133.829 173.392 1.00 53.97 94 VAL C O 1
ATOM 15238 N N . ARG D 1 95 ? 148.787 131.857 173.982 1.00 38.84 95 ARG C N 1
ATOM 15239 C CA . ARG D 1 95 ? 150.086 131.298 174.343 1.00 49.08 95 ARG C CA 1
ATOM 15240 C C . ARG D 1 95 ? 150.982 131.152 173.119 1.00 56.51 95 ARG C C 1
ATOM 15241 O O . ARG D 1 95 ? 152.197 131.369 173.203 1.00 62.35 95 ARG C O 1
ATOM 15262 N N . GLU D 1 96 ? 150.407 130.774 171.976 1.00 53.66 96 GLU C N 1
ATOM 15263 C CA . GLU D 1 96 ? 151.199 130.674 170.754 1.00 39.83 96 GLU C CA 1
ATOM 15264 C C . GLU D 1 96 ? 151.769 132.030 170.359 1.00 39.58 96 GLU C C 1
ATOM 15265 O O . GLU D 1 96 ? 152.939 132.132 169.973 1.00 52.00 96 GLU C O 1
ATOM 15277 N N . LYS D 1 97 ? 150.956 133.085 170.448 1.00 51.66 97 LYS C N 1
ATOM 15278 C CA . LYS D 1 97 ? 151.452 134.423 170.139 1.00 54.06 97 LYS C CA 1
ATOM 15279 C C . LYS D 1 97 ? 152.525 134.853 171.131 1.00 54.51 97 LYS C C 1
ATOM 15280 O O . LYS D 1 97 ? 153.513 135.490 170.747 1.00 60.83 97 LYS C O 1
ATOM 15299 N N . CYS D 1 98 ? 152.346 134.522 172.411 1.00 53.61 98 CYS C N 1
ATOM 15300 C CA . CYS D 1 98 ? 153.366 134.844 173.405 1.00 51.84 98 CYS C CA 1
ATOM 15301 C C . CYS D 1 98 ? 154.685 134.160 173.068 1.00 57.95 98 CYS C C 1
ATOM 15302 O O . CYS D 1 98 ? 155.754 134.779 173.122 1.00 65.85 98 CYS C O 1
ATOM 15310 N N . LYS D 1 99 ? 154.625 132.874 172.713 1.00 55.11 99 LYS C N 1
ATOM 15311 C CA . LYS D 1 99 ? 155.836 132.147 172.348 1.00 51.10 99 LYS C CA 1
ATOM 15312 C C . LYS D 1 99 ? 156.481 132.741 171.104 1.00 56.01 99 LYS C C 1
ATOM 15313 O O . LYS D 1 99 ? 157.709 132.877 171.035 1.00 64.26 99 LYS C O 1
ATOM 15332 N N . ASP D 1 100 ? 155.670 133.093 170.104 1.00 53.96 100 ASP C N 1
ATOM 15333 C CA . ASP D 1 100 ? 156.215 133.675 168.883 1.00 50.40 100 ASP C CA 1
ATOM 15334 C C . ASP D 1 100 ? 156.908 135.000 169.169 1.00 54.94 100 ASP C C 1
ATOM 15335 O O . ASP D 1 100 ? 157.996 135.266 168.646 1.00 58.20 100 ASP C O 1
ATOM 15344 N N . ARG D 1 101 ? 156.293 135.846 169.998 1.00 63.80 101 ARG C N 1
ATOM 15345 C CA . ARG D 1 101 ? 156.907 137.128 170.328 1.00 63.39 101 ARG C CA 1
ATOM 15346 C C . ARG D 1 101 ? 158.182 136.937 171.141 1.00 60.11 101 ARG C C 1
ATOM 15347 O O . ARG D 1 101 ? 159.165 137.661 170.941 1.00 64.60 101 ARG C O 1
ATOM 15368 N N . GLU D 1 102 ? 158.191 135.970 172.061 1.00 57.90 102 GLU C N 1
ATOM 15369 C CA . GLU D 1 102 ? 159.409 135.688 172.814 1.00 59.84 102 GLU C CA 1
ATOM 15370 C C . GLU D 1 102 ? 160.530 135.228 171.889 1.00 69.46 102 GLU C C 1
ATOM 15371 O O . GLU D 1 102 ? 161.681 135.662 172.028 1.00 77.99 102 GLU C O 1
ATOM 15383 N N . ARG D 1 103 ? 160.212 134.350 170.936 1.00 67.44 103 ARG C N 1
ATOM 15384 C CA . ARG D 1 103 ? 161.224 133.898 169.988 1.00 60.57 103 ARG C CA 1
ATOM 15385 C C . ARG D 1 103 ? 161.715 135.049 169.121 1.00 62.16 103 ARG C C 1
ATOM 15386 O O . ARG D 1 103 ? 162.909 135.139 168.814 1.00 69.41 103 ARG C O 1
ATOM 15407 N N . HIS D 1 104 ? 160.806 135.931 168.701 1.00 64.53 104 HIS C N 1
ATOM 15408 C CA . HIS D 1 104 ? 161.213 137.093 167.918 1.00 65.16 104 HIS C CA 1
ATOM 15409 C C . HIS D 1 104 ? 162.163 137.978 168.713 1.00 68.03 104 HIS C C 1
ATOM 15410 O O . HIS D 1 104 ? 163.175 138.453 168.183 1.00 72.14 104 HIS C O 1
ATOM 15424 N N . ARG D 1 105 ? 161.852 138.209 169.990 1.00 74.27 105 ARG C N 1
ATOM 15425 C CA . ARG D 1 105 ? 162.735 139.004 170.837 1.00 72.35 105 ARG C CA 1
ATOM 15426 C C . ARG D 1 105 ? 164.103 138.347 170.959 1.00 72.47 105 ARG C C 1
ATOM 15427 O O . ARG D 1 105 ? 165.139 139.013 170.848 1.00 78.85 105 ARG C O 1
ATOM 15448 N N . ARG D 1 106 ? 164.124 137.031 171.184 1.00 76.34 106 ARG C N 1
ATOM 15449 C CA . ARG D 1 106 ? 165.396 136.329 171.324 1.00 76.68 106 ARG C CA 1
ATOM 15450 C C . ARG D 1 106 ? 166.218 136.418 170.044 1.00 79.59 106 ARG C C 1
ATOM 15451 O O . ARG D 1 106 ? 167.432 136.648 170.090 1.00 81.89 106 ARG C O 1
ATOM 15472 N N . ILE D 1 107 ? 165.573 136.239 168.890 1.00 81.06 107 ILE C N 1
ATOM 15473 C CA . ILE D 1 107 ? 166.293 136.273 167.621 1.00 79.60 107 ILE C CA 1
ATOM 15474 C C . ILE D 1 107 ? 166.832 137.672 167.349 1.00 81.84 107 ILE C C 1
ATOM 15475 O O . ILE D 1 107 ? 167.984 137.835 166.932 1.00 85.59 107 ILE C O 1
ATOM 15491 N N . ASN D 1 108 ? 166.014 138.703 167.577 1.00 90.75 108 ASN C N 1
ATOM 15492 C CA . ASN D 1 108 ? 166.448 140.062 167.272 1.00 92.05 108 ASN C CA 1
ATOM 15493 C C . ASN D 1 108 ? 167.497 140.557 168.259 1.00 92.54 108 ASN C C 1
ATOM 15494 O O . ASN D 1 108 ? 168.315 141.416 167.911 1.00 95.03 108 ASN C O 1
ATOM 15505 N N . SER D 1 109 ? 167.493 140.035 169.488 1.00 91.35 109 SER C N 1
ATOM 15506 C CA . SER D 1 109 ? 168.478 140.469 170.472 1.00 91.37 109 SER C CA 1
ATOM 15507 C C . SER D 1 109 ? 169.889 140.044 170.085 1.00 93.88 109 SER C C 1
ATOM 15508 O O . SER D 1 109 ? 170.853 140.756 170.387 1.00 95.81 109 SER C O 1
ATOM 15516 N N . LYS D 1 110 ? 170.031 138.899 169.422 1.00 100.87 110 LYS C N 1
ATOM 15517 C CA . LYS D 1 110 ? 171.335 138.356 169.067 1.00 100.59 110 LYS C CA 1
ATOM 15518 C C . LYS D 1 110 ? 171.821 138.811 167.696 1.00 100.33 110 LYS C C 1
ATOM 15519 O O . LYS D 1 110 ? 172.887 138.366 167.258 1.00 100.57 110 LYS C O 1
ATOM 15538 N N . LYS D 1 111 ? 171.076 139.682 167.011 1.00 102.65 111 LYS C N 1
ATOM 15539 C CA . LYS D 1 111 ? 171.487 140.111 165.678 1.00 104.51 111 LYS C CA 1
ATOM 15540 C C . LYS D 1 111 ? 172.841 140.808 165.714 1.00 106.97 111 LYS C C 1
ATOM 15541 O O . LYS D 1 111 ? 173.696 140.566 164.854 1.00 105.96 111 LYS C O 1
ATOM 15560 N N . LYS D 1 112 ? 173.055 141.679 166.701 1.00 114.53 112 LYS C N 1
ATOM 15561 C CA . LYS D 1 112 ? 174.314 142.405 166.809 1.00 113.26 112 LYS C CA 1
ATOM 15562 C C . LYS D 1 112 ? 175.456 141.534 167.316 1.00 114.29 112 LYS C C 1
ATOM 15563 O O . LYS D 1 112 ? 176.613 141.960 167.246 1.00 113.91 112 LYS C O 1
ATOM 15582 N N . GLU D 1 113 ? 175.163 140.334 167.823 1.00 116.17 113 GLU C N 1
ATOM 15583 C CA . GLU D 1 113 ? 176.206 139.509 168.425 1.00 115.78 113 GLU C CA 1
ATOM 15584 C C . GLU D 1 113 ? 177.245 139.087 167.393 1.00 115.33 113 GLU C C 1
ATOM 15585 O O . GLU D 1 113 ? 178.453 139.221 167.622 1.00 115.11 113 GLU C O 1
ATOM 15597 N N . SER D 1 114 ? 176.797 138.573 166.249 1.00 114.10 114 SER C N 1
ATOM 15598 C CA . SER D 1 114 ? 177.714 138.061 165.241 1.00 114.40 114 SER C CA 1
ATOM 15599 C C . SER D 1 114 ? 177.061 138.140 163.869 1.00 113.75 114 SER C C 1
ATOM 15600 O O . SER D 1 114 ? 175.841 138.283 163.745 1.00 113.07 114 SER C O 1
ATOM 15608 N N . ALA D 1 115 ? 177.899 138.044 162.834 1.00 112.02 115 ALA C N 1
ATOM 15609 C CA . ALA D 1 115 ? 177.392 138.056 161.466 1.00 111.82 115 ALA C CA 1
ATOM 15610 C C . ALA D 1 115 ? 176.526 136.834 161.188 1.00 111.78 115 ALA C C 1
ATOM 15611 O O . ALA D 1 115 ? 175.507 136.929 160.494 1.00 111.20 115 ALA C O 1
ATOM 15618 N N . TRP D 1 116 ? 176.922 135.671 161.712 1.00 108.18 116 TRP C N 1
ATOM 15619 C CA . TRP D 1 116 ? 176.109 134.472 161.535 1.00 107.95 116 TRP C CA 1
ATOM 15620 C C . TRP D 1 116 ? 174.733 134.652 162.162 1.00 109.10 116 TRP C C 1
ATOM 15621 O O . TRP D 1 116 ? 173.726 134.184 161.618 1.00 107.64 116 TRP C O 1
ATOM 15642 N N . GLU D 1 117 ? 174.670 135.331 163.310 1.00 109.40 117 GLU C N 1
ATOM 15643 C CA . GLU D 1 117 ? 173.378 135.645 163.907 1.00 109.52 117 GLU C CA 1
ATOM 15644 C C . GLU D 1 117 ? 172.561 136.548 162.992 1.00 109.14 117 GLU C C 1
ATOM 15645 O O . GLU D 1 117 ? 171.340 136.393 162.883 1.00 107.82 117 GLU C O 1
ATOM 15657 N N . MET D 1 118 ? 173.217 137.503 162.329 1.00 104.78 118 MET C N 1
ATOM 15658 C CA . MET D 1 118 ? 172.511 138.360 161.382 1.00 104.48 118 MET C CA 1
ATOM 15659 C C . MET D 1 118 ? 171.949 137.548 160.221 1.00 103.73 118 MET C C 1
ATOM 15660 O O . MET D 1 118 ? 170.813 137.775 159.788 1.00 103.77 118 MET C O 1
ATOM 15674 N N . THR D 1 119 ? 172.731 136.601 159.699 1.00 100.33 119 THR C N 1
ATOM 15675 C CA . THR D 1 119 ? 172.235 135.754 158.617 1.00 100.81 119 THR C CA 1
ATOM 15676 C C . THR D 1 119 ? 171.060 134.904 159.082 1.00 98.13 119 THR C C 1
ATOM 15677 O O . THR D 1 119 ? 170.084 134.721 158.345 1.00 97.99 119 THR C O 1
ATOM 15688 N N . LYS D 1 120 ? 171.139 134.366 160.301 1.00 92.13 120 LYS C N 1
ATOM 15689 C CA . LYS D 1 120 ? 170.028 133.585 160.834 1.00 92.35 120 LYS C CA 1
ATOM 15690 C C . LYS D 1 120 ? 168.777 134.443 160.980 1.00 94.82 120 LYS C C 1
ATOM 15691 O O . LYS D 1 120 ? 167.667 133.997 160.666 1.00 94.82 120 LYS C O 1
ATOM 15710 N N . SER D 1 121 ? 168.936 135.679 161.457 1.00 90.20 121 SER C N 1
ATOM 15711 C CA . SER D 1 121 ? 167.793 136.579 161.577 1.00 87.87 121 SER C CA 1
ATOM 15712 C C . SER D 1 121 ? 167.201 136.899 160.211 1.00 85.86 121 SER C C 1
ATOM 15713 O O . SER D 1 121 ? 165.976 136.965 160.056 1.00 84.79 121 SER C O 1
ATOM 15721 N N . LEU D 1 122 ? 168.057 137.115 159.209 1.00 82.76 122 LEU C N 1
ATOM 15722 C CA . LEU D 1 122 ? 167.563 137.374 157.861 1.00 80.53 122 LEU C CA 1
ATOM 15723 C C . LEU D 1 122 ? 166.787 136.178 157.324 1.00 81.41 122 LEU C C 1
ATOM 15724 O O . LEU D 1 122 ? 165.728 136.341 156.706 1.00 80.70 122 LEU C O 1
ATOM 15740 N N . TYR D 1 123 ? 167.300 134.968 157.550 1.00 67.36 123 TYR C N 1
ATOM 15741 C CA . TYR D 1 123 ? 166.578 133.769 157.136 1.00 63.14 123 TYR C CA 1
ATOM 15742 C C . TYR D 1 123 ? 165.236 133.668 157.849 1.00 60.83 123 TYR C C 1
ATOM 15743 O O . TYR D 1 123 ? 164.225 133.299 157.241 1.00 65.68 123 TYR C O 1
ATOM 15761 N N . ASP D 1 124 ? 165.210 133.992 159.143 1.00 60.64 124 ASP C N 1
ATOM 15762 C CA . ASP D 1 124 ? 163.959 133.959 159.893 1.00 61.34 124 ASP C CA 1
ATOM 15763 C C . ASP D 1 124 ? 162.955 134.958 159.332 1.00 59.14 124 ASP C C 1
ATOM 15764 O O . ASP D 1 124 ? 161.761 134.658 159.225 1.00 63.70 124 ASP C O 1
ATOM 15773 N N . ALA D 1 125 ? 163.421 136.156 158.972 1.00 52.64 125 ALA C N 1
ATOM 15774 C CA . ALA D 1 125 ? 162.524 137.162 158.414 1.00 54.33 125 ALA C CA 1
ATOM 15775 C C . ALA D 1 125 ? 161.929 136.695 157.092 1.00 60.49 125 ALA C C 1
ATOM 15776 O O . ALA D 1 125 ? 160.745 136.927 156.818 1.00 64.01 125 ALA C O 1
ATOM 15783 N N . TRP D 1 126 ? 162.732 136.037 156.260 1.00 63.81 126 TRP C N 1
ATOM 15784 C CA . TRP D 1 126 ? 162.288 135.538 154.967 1.00 58.72 126 TRP C CA 1
ATOM 15785 C C . TRP D 1 126 ? 161.700 134.135 155.049 1.00 58.98 126 TRP C C 1
ATOM 15786 O O . TRP D 1 126 ? 161.376 133.551 154.010 1.00 61.24 126 TRP C O 1
ATOM 15807 N N . SER D 1 127 ? 161.557 133.582 156.255 1.00 55.11 127 SER C N 1
ATOM 15808 C CA . SER D 1 127 ? 161.025 132.230 156.389 1.00 46.08 127 SER C CA 1
ATOM 15809 C C . SER D 1 127 ? 159.615 132.133 155.822 1.00 44.49 127 SER C C 1
ATOM 15810 O O . SER D 1 127 ? 159.276 131.156 155.144 1.00 47.12 127 SER C O 1
ATOM 15818 N N . GLY D 1 128 ? 158.775 133.134 156.091 1.00 40.78 128 GLY C N 1
ATOM 15819 C CA . GLY D 1 128 ? 157.417 133.101 155.570 1.00 38.02 128 GLY C CA 1
ATOM 15820 C C . GLY D 1 128 ? 157.379 133.109 154.055 1.00 44.53 128 GLY C C 1
ATOM 15821 O O . GLY D 1 128 ? 156.656 132.327 153.432 1.00 49.44 128 GLY C O 1
ATOM 15825 N N . TRP D 1 129 ? 158.162 133.998 153.440 1.00 54.54 129 TRP C N 1
ATOM 15826 C CA . TRP D 1 129 ? 158.202 134.070 151.984 1.00 46.20 129 TRP C CA 1
ATOM 15827 C C . TRP D 1 129 ? 158.694 132.757 151.387 1.00 44.07 129 TRP C C 1
ATOM 15828 O O . TRP D 1 129 ? 158.114 132.239 150.424 1.00 47.53 129 TRP C O 1
ATOM 15849 N N . LEU D 1 130 ? 159.763 132.197 151.957 1.00 40.77 130 LEU C N 1
ATOM 15850 C CA . LEU D 1 130 ? 160.306 130.950 151.434 1.00 47.27 130 LEU C CA 1
ATOM 15851 C C . LEU D 1 130 ? 159.304 129.811 151.568 1.00 40.88 130 LEU C C 1
ATOM 15852 O O . LEU D 1 130 ? 159.133 129.012 150.639 1.00 51.22 130 LEU C O 1
ATOM 15868 N N . VAL D 1 131 ? 158.630 129.718 152.716 1.00 35.78 131 VAL C N 1
ATOM 15869 C CA . VAL D 1 131 ? 157.697 128.615 152.921 1.00 48.17 131 VAL C CA 1
ATOM 15870 C C . VAL D 1 131 ? 156.500 128.750 151.988 1.00 43.37 131 VAL C C 1
ATOM 15871 O O . VAL D 1 131 ? 156.030 127.755 151.423 1.00 48.73 131 VAL C O 1
ATOM 15884 N N . VAL D 1 132 ? 155.990 129.971 151.793 1.00 33.55 132 VAL C N 1
ATOM 15885 C CA . VAL D 1 132 ? 154.851 130.125 150.891 1.00 36.57 132 VAL C CA 1
ATOM 15886 C C . VAL D 1 132 ? 155.270 129.807 149.461 1.00 41.40 132 VAL C C 1
ATOM 15887 O O . VAL D 1 132 ? 154.515 129.186 148.705 1.00 39.41 132 VAL C O 1
ATOM 15900 N N . THR D 1 133 ? 156.475 130.227 149.065 1.00 47.72 133 THR C N 1
ATOM 15901 C CA . THR D 1 133 ? 156.952 129.928 147.718 1.00 42.05 133 THR C CA 1
ATOM 15902 C C . THR D 1 133 ? 157.075 128.424 147.505 1.00 40.63 133 THR C C 1
ATOM 15903 O O . THR D 1 133 ? 156.638 127.891 146.477 1.00 50.90 133 THR C O 1
ATOM 15914 N N . LEU D 1 134 ? 157.672 127.722 148.471 1.00 39.80 134 LEU C N 1
ATOM 15915 C CA . LEU D 1 134 ? 157.818 126.276 148.345 1.00 41.47 134 LEU C CA 1
ATOM 15916 C C . LEU D 1 134 ? 156.460 125.591 148.300 1.00 35.65 134 LEU C C 1
ATOM 15917 O O . LEU D 1 134 ? 156.245 124.670 147.501 1.00 41.73 134 LEU C O 1
ATOM 15933 N N . THR D 1 135 ? 155.528 126.026 149.152 1.00 44.41 135 THR C N 1
ATOM 15934 C CA . THR D 1 135 ? 154.199 125.429 149.156 1.00 37.02 135 THR C CA 1
ATOM 15935 C C . THR D 1 135 ? 153.499 125.647 147.823 1.00 36.61 135 THR C C 1
ATOM 15936 O O . THR D 1 135 ? 152.872 124.728 147.288 1.00 48.12 135 THR C O 1
ATOM 15947 N N . GLY D 1 136 ? 153.596 126.857 147.269 1.00 31.45 136 GLY C N 1
ATOM 15948 C CA . GLY D 1 136 ? 152.979 127.117 145.980 1.00 29.12 136 GLY C CA 1
ATOM 15949 C C . GLY D 1 136 ? 153.584 126.283 144.868 1.00 35.72 136 GLY C C 1
ATOM 15950 O O . GLY D 1 136 ? 152.865 125.734 144.030 1.00 45.46 136 GLY C O 1
ATOM 15954 N N . LEU D 1 137 ? 154.914 126.175 144.845 1.00 37.95 137 LEU C N 1
ATOM 15955 C CA . LEU D 1 137 ? 155.568 125.369 143.820 1.00 38.40 137 LEU C CA 1
ATOM 15956 C C . LEU D 1 137 ? 155.134 123.911 143.916 1.00 40.78 137 LEU C C 1
ATOM 15957 O O . LEU D 1 137 ? 154.783 123.283 142.907 1.00 47.31 137 LEU C O 1
ATOM 15973 N N . ALA D 1 138 ? 155.148 123.356 145.131 1.00 40.00 138 ALA C N 1
ATOM 15974 C CA . ALA D 1 138 ? 154.753 121.964 145.311 1.00 33.57 138 ALA C CA 1
ATOM 15975 C C . ALA D 1 138 ? 153.294 121.755 144.931 1.00 34.30 138 ALA C C 1
ATOM 15976 O O . ALA D 1 138 ? 152.952 120.762 144.279 1.00 34.49 138 ALA C O 1
ATOM 15983 N N . SER D 1 139 ? 152.418 122.679 145.332 1.00 38.20 139 SER C N 1
ATOM 15984 C CA . SER D 1 139 ? 151.005 122.551 145.002 1.00 41.32 139 SER C CA 1
ATOM 15985 C C . SER D 1 139 ? 150.791 122.583 143.497 1.00 43.54 139 SER C C 1
ATOM 15986 O O . SER D 1 139 ? 150.029 121.776 142.957 1.00 49.09 139 SER C O 1
ATOM 15994 N N . GLY D 1 140 ? 151.458 123.504 142.800 1.00 40.27 140 GLY C N 1
ATOM 15995 C CA . GLY D 1 140 ? 151.310 123.565 141.356 1.00 34.97 140 GLY C CA 1
ATOM 15996 C C . GLY D 1 140 ? 151.802 122.304 140.674 1.00 38.89 140 GLY C C 1
ATOM 15997 O O . GLY D 1 140 ? 151.134 121.754 139.793 1.00 48.04 140 GLY C O 1
ATOM 16001 N N . ALA D 1 141 ? 152.982 121.823 141.077 1.00 41.24 141 ALA C N 1
ATOM 16002 C CA . ALA D 1 141 ? 153.528 120.615 140.467 1.00 40.03 141 ALA C CA 1
ATOM 16003 C C . ALA D 1 141 ? 152.607 119.423 140.698 1.00 40.31 141 ALA C C 1
ATOM 16004 O O . ALA D 1 141 ? 152.311 118.659 139.770 1.00 52.59 141 ALA C O 1
ATOM 16011 N N . LEU D 1 142 ? 152.137 119.252 141.936 1.00 33.80 142 LEU C N 1
ATOM 16012 C CA . LEU D 1 142 ? 151.276 118.118 142.247 1.00 30.41 142 LEU C CA 1
ATOM 16013 C C . LEU D 1 142 ? 149.937 118.227 141.530 1.00 38.66 142 LEU C C 1
ATOM 16014 O O . LEU D 1 142 ? 149.399 117.220 141.064 1.00 47.04 142 LEU C O 1
ATOM 16030 N N . ALA D 1 143 ? 149.379 119.436 141.435 1.00 38.72 143 ALA C N 1
ATOM 16031 C CA . ALA D 1 143 ? 148.123 119.609 140.717 1.00 33.07 143 ALA C CA 1
ATOM 16032 C C . ALA D 1 143 ? 148.283 119.258 139.245 1.00 39.30 143 ALA C C 1
ATOM 16033 O O . ALA D 1 143 ? 147.432 118.571 138.668 1.00 43.66 143 ALA C O 1
ATOM 16040 N N . GLY D 1 144 ? 149.369 119.716 138.620 1.00 42.80 144 GLY C N 1
ATOM 16041 C CA . GLY D 1 144 ? 149.601 119.366 137.228 1.00 44.59 144 GLY C CA 1
ATOM 16042 C C . GLY D 1 144 ? 149.756 117.870 137.031 1.00 40.38 144 GLY C C 1
ATOM 16043 O O . GLY D 1 144 ? 149.166 117.283 136.117 1.00 50.58 144 GLY C O 1
ATOM 16047 N N . LEU D 1 145 ? 150.550 117.231 137.894 1.00 31.29 145 LEU C N 1
ATOM 16048 C CA . LEU D 1 145 ? 150.743 115.789 137.785 1.00 38.74 145 LEU C CA 1
ATOM 16049 C C . LEU D 1 145 ? 149.427 115.044 137.966 1.00 35.79 145 LEU C C 1
ATOM 16050 O O . LEU D 1 145 ? 149.121 114.114 137.209 1.00 42.93 145 LEU C O 1
ATOM 16066 N N . ILE D 1 146 ? 148.634 115.438 138.965 1.00 34.97 146 ILE C N 1
ATOM 16067 C CA . ILE D 1 146 ? 147.362 114.774 139.222 1.00 30.38 146 ILE C CA 1
ATOM 16068 C C . ILE D 1 146 ? 146.427 114.944 138.036 1.00 34.43 146 ILE C C 1
ATOM 16069 O O . ILE D 1 146 ? 145.771 113.989 137.604 1.00 43.71 146 ILE C O 1
ATOM 16085 N N . ASP D 1 147 ? 146.343 116.159 137.492 1.00 45.26 147 ASP C N 1
ATOM 16086 C CA . ASP D 1 147 ? 145.459 116.398 136.358 1.00 46.68 147 ASP C CA 1
ATOM 16087 C C . ASP D 1 147 ? 145.868 115.549 135.162 1.00 45.89 147 ASP C C 1
ATOM 16088 O O . ASP D 1 147 ? 145.024 114.909 134.522 1.00 46.68 147 ASP C O 1
ATOM 16097 N N . ILE D 1 148 ? 147.166 115.520 134.849 1.00 41.00 148 ILE C N 1
ATOM 16098 C CA . ILE D 1 148 ? 147.621 114.763 133.687 1.00 39.28 148 ILE C CA 1
ATOM 16099 C C . ILE D 1 148 ? 147.370 113.273 133.888 1.00 39.90 148 ILE C C 1
ATOM 16100 O O . ILE D 1 148 ? 146.891 112.581 132.979 1.00 50.76 148 ILE C O 1
ATOM 16116 N N . ALA D 1 149 ? 147.688 112.752 135.076 1.00 30.78 149 ALA C N 1
ATOM 16117 C CA . ALA D 1 149 ? 147.494 111.328 135.329 1.00 27.40 149 ALA C CA 1
ATOM 16118 C C . ALA D 1 149 ? 146.018 110.953 135.275 1.00 38.80 149 ALA C C 1
ATOM 16119 O O . ALA D 1 149 ? 145.655 109.913 134.713 1.00 42.82 149 ALA C O 1
ATOM 16126 N N . ALA D 1 150 ? 145.151 111.784 135.860 1.00 36.00 150 ALA C N 1
ATOM 16127 C CA . ALA D 1 150 ? 143.721 111.503 135.823 1.00 30.02 150 ALA C CA 1
ATOM 16128 C C . ALA D 1 150 ? 143.194 111.540 134.397 1.00 38.23 150 ALA C C 1
ATOM 16129 O O . ALA D 1 150 ? 142.395 110.683 134.002 1.00 45.66 150 ALA C O 1
ATOM 16136 N N . ASP D 1 151 ? 143.629 112.523 133.605 1.00 37.81 151 ASP C N 1
ATOM 16137 C CA . ASP D 1 151 ? 143.200 112.583 132.213 1.00 33.61 151 ASP C CA 1
ATOM 16138 C C . ASP D 1 151 ? 143.649 111.344 131.452 1.00 43.11 151 ASP C C 1
ATOM 16139 O O . ASP D 1 151 ? 142.883 110.780 130.661 1.00 46.09 151 ASP C O 1
ATOM 16148 N N . TRP D 1 152 ? 144.888 110.902 131.678 1.00 37.61 152 TRP C N 1
ATOM 16149 C CA . TRP D 1 152 ? 145.382 109.718 130.983 1.00 36.41 152 TRP C CA 1
ATOM 16150 C C . TRP D 1 152 ? 144.602 108.472 131.384 1.00 46.75 152 TRP C C 1
ATOM 16151 O O . TRP D 1 152 ? 144.247 107.652 130.529 1.00 55.25 152 TRP C O 1
ATOM 16172 N N . MET D 1 153 ? 144.326 108.309 132.680 1.00 39.91 153 MET C N 1
ATOM 16173 C CA . MET D 1 153 ? 143.690 107.082 133.148 1.00 29.07 153 MET C CA 1
ATOM 16174 C C . MET D 1 153 ? 142.199 107.034 132.836 1.00 36.46 153 MET C C 1
ATOM 16175 O O . MET D 1 153 ? 141.663 105.949 132.588 1.00 51.02 153 MET C O 1
ATOM 16189 N N . THR D 1 154 ? 141.511 108.179 132.850 1.00 42.74 154 THR C N 1
ATOM 16190 C CA . THR D 1 154 ? 140.073 108.166 132.604 1.00 35.15 154 THR C CA 1
ATOM 16191 C C . THR D 1 154 ? 139.744 107.573 131.242 1.00 51.94 154 THR C C 1
ATOM 16192 O O . THR D 1 154 ? 138.669 106.988 131.063 1.00 61.48 154 THR C O 1
ATOM 16203 N N . ASP D 1 155 ? 140.649 107.709 130.275 1.00 52.47 155 ASP C N 1
ATOM 16204 C CA . ASP D 1 155 ? 140.434 107.176 128.939 1.00 50.72 155 AS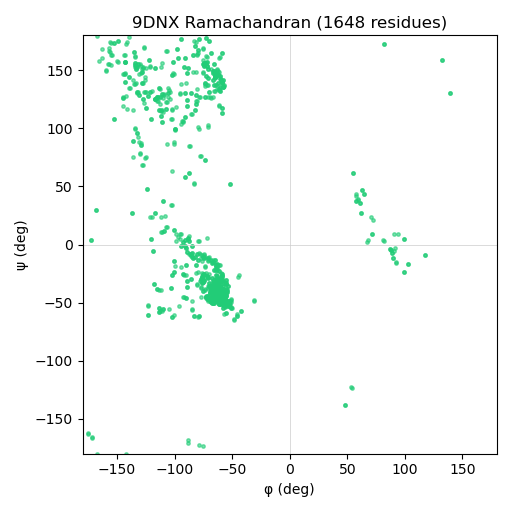P C CA 1
ATOM 16205 C C . ASP D 1 155 ? 140.856 105.719 128.801 1.00 47.57 155 ASP C C 1
ATOM 16206 O O . ASP D 1 155 ? 140.577 105.107 127.765 1.00 55.76 155 ASP C O 1
ATOM 16215 N N . LEU D 1 156 ? 141.517 105.148 129.812 1.00 39.89 156 LEU C N 1
ATOM 16216 C CA . LEU D 1 156 ? 141.860 103.731 129.753 1.00 41.16 156 LEU C CA 1
ATOM 16217 C C . LEU D 1 156 ? 140.611 102.862 129.722 1.00 44.26 156 LEU C C 1
ATOM 16218 O O . LEU D 1 156 ? 140.622 101.780 129.125 1.00 55.19 156 LEU C O 1
ATOM 16234 N N . LYS D 1 157 ? 139.530 103.315 130.360 1.00 42.02 157 LYS C N 1
ATOM 16235 C CA . LYS D 1 157 ? 138.281 102.563 130.321 1.00 39.69 157 LYS C CA 1
ATOM 16236 C C . LYS D 1 157 ? 137.744 102.467 128.899 1.00 45.67 157 LYS C C 1
ATOM 16237 O O . LYS D 1 157 ? 137.240 101.416 128.486 1.00 52.18 157 LYS C O 1
ATOM 16256 N N . GLU D 1 158 ? 137.841 103.558 128.135 1.00 47.49 158 GLU C N 1
ATOM 16257 C CA . GLU D 1 158 ? 137.309 103.558 126.776 1.00 38.00 158 GLU C CA 1
ATOM 16258 C C . GLU D 1 158 ? 138.174 102.721 125.841 1.00 43.36 158 GLU C C 1
ATOM 16259 O O . GLU D 1 158 ? 137.651 101.935 125.041 1.00 51.04 158 GLU C O 1
ATOM 16271 N N . GLY D 1 159 ? 139.489 102.869 125.924 1.00 38.57 159 GLY C N 1
ATOM 16272 C CA . GLY D 1 159 ? 140.366 102.144 125.028 1.00 48.65 159 GLY C CA 1
ATOM 16273 C C . GLY D 1 159 ? 141.817 102.371 125.383 1.00 48.30 159 GLY C C 1
ATOM 16274 O O . GLY D 1 159 ? 142.139 102.819 126.484 1.00 52.47 159 GLY C O 1
ATOM 16278 N N . ILE D 1 160 ? 142.694 102.053 124.431 1.00 51.44 160 ILE C N 1
ATOM 16279 C CA . ILE D 1 160 ? 144.133 102.179 124.621 1.00 49.55 160 ILE C CA 1
ATOM 16280 C C . ILE D 1 160 ? 144.766 102.642 123.316 1.00 57.47 160 ILE C C 1
ATOM 16281 O O . ILE D 1 160 ? 144.300 102.310 122.222 1.00 67.47 160 ILE C O 1
ATOM 16297 N N . CYS D 1 161 ? 145.835 103.424 123.440 1.00 60.53 161 CYS C N 1
ATOM 16298 C CA . CYS D 1 161 ? 146.636 103.858 122.299 1.00 59.60 161 CYS C CA 1
ATOM 16299 C C . CYS D 1 161 ? 147.866 102.958 122.238 1.00 64.34 161 CYS C C 1
ATOM 16300 O O . CYS D 1 161 ? 148.836 103.162 122.972 1.00 66.79 161 CYS C O 1
ATOM 16307 N N . LEU D 1 162 ? 147.820 101.953 121.359 1.00 66.78 162 LEU C N 1
ATOM 16308 C CA . LEU D 1 162 ? 148.899 100.970 121.304 1.00 65.66 162 LEU C CA 1
ATOM 16309 C C . LEU D 1 162 ? 150.222 101.617 120.918 1.00 66.57 162 LEU C C 1
ATOM 16310 O O . LEU D 1 162 ? 151.268 101.304 121.500 1.00 63.37 162 LEU C O 1
ATOM 16326 N N . SER D 1 163 ? 150.200 102.523 119.939 1.00 75.12 163 SER C N 1
ATOM 16327 C CA . SER D 1 163 ? 151.439 103.149 119.491 1.00 76.42 163 SER C CA 1
ATOM 16328 C C . SER D 1 163 ? 152.105 103.916 120.626 1.00 76.18 163 SER C C 1
ATOM 16329 O O . SER D 1 163 ? 153.328 103.850 120.797 1.00 78.65 163 SER C O 1
ATOM 16337 N N . ALA D 1 164 ? 151.317 104.648 121.411 1.00 72.26 164 ALA C N 1
ATOM 16338 C CA . ALA D 1 164 ? 151.821 105.375 122.576 1.00 70.02 164 ALA C CA 1
ATOM 16339 C C . ALA D 1 164 ? 150.858 105.106 123.728 1.00 70.26 164 ALA C C 1
ATOM 16340 O O . ALA D 1 164 ? 149.798 105.731 123.818 1.00 74.82 164 ALA C O 1
ATOM 16347 N N . LEU D 1 165 ? 151.243 104.190 124.618 1.00 58.55 165 LEU C N 1
ATOM 16348 C CA . LEU D 1 165 ? 150.400 103.809 125.745 1.00 62.69 165 LEU C CA 1
ATOM 16349 C C . LEU D 1 165 ? 150.174 104.958 126.715 1.00 64.83 165 LEU C C 1
ATOM 16350 O O . LEU D 1 165 ? 149.296 104.860 127.580 1.00 66.97 165 LEU C O 1
ATOM 16366 N N . TRP D 1 166 ? 150.944 106.034 126.586 1.00 66.05 166 TRP C N 1
ATOM 16367 C CA . TRP D 1 166 ? 150.957 107.153 127.514 1.00 63.02 166 TRP C CA 1
ATOM 16368 C C . TRP D 1 166 ? 150.109 108.320 127.028 1.00 67.46 166 TRP C C 1
ATOM 16369 O O . TRP D 1 166 ? 150.070 109.365 127.686 1.00 71.96 166 TRP C O 1
ATOM 16390 N N . TYR D 1 167 ? 149.431 108.163 125.894 1.00 62.85 167 TYR C N 1
ATOM 16391 C CA . TYR D 1 167 ? 148.565 109.185 125.327 1.00 61.66 167 TYR C CA 1
ATOM 16392 C C . TYR D 1 167 ? 147.111 108.800 125.558 1.00 60.81 167 TYR C C 1
ATOM 16393 O O . TYR D 1 167 ? 146.718 107.654 125.317 1.00 62.90 167 TYR C O 1
ATOM 16411 N N . ASN D 1 168 ? 146.314 109.755 126.026 1.00 50.99 168 ASN C N 1
ATOM 16412 C CA . ASN D 1 168 ? 144.885 109.528 126.191 1.00 51.38 168 ASN C CA 1
ATOM 16413 C C . ASN D 1 168 ? 144.219 109.574 124.817 1.00 57.46 168 ASN C C 1
ATOM 16414 O O . ASN D 1 168 ? 144.883 109.647 123.779 1.00 65.30 168 ASN C O 1
ATOM 16425 N N . HIS D 1 169 ? 142.885 109.527 124.793 1.00 56.24 169 HIS C N 1
ATOM 16426 C CA . HIS D 1 169 ? 142.177 109.513 123.517 1.00 62.32 169 HIS C CA 1
ATOM 16427 C C . HIS D 1 169 ? 142.465 110.774 122.712 1.00 62.15 169 HIS C C 1
ATOM 16428 O O . HIS D 1 169 ? 142.697 110.707 121.500 1.00 69.99 169 HIS C O 1
ATOM 16442 N N . GLU D 1 170 ? 142.456 111.936 123.369 1.00 57.36 170 GLU C N 1
ATOM 16443 C CA . GLU D 1 170 ? 142.709 113.187 122.661 1.00 59.03 170 GLU C CA 1
ATOM 16444 C C . GLU D 1 170 ? 144.149 113.258 122.165 1.00 62.94 170 GLU C C 1
ATOM 16445 O O . GLU D 1 170 ? 144.401 113.610 121.007 1.00 72.66 170 GLU C O 1
ATOM 16457 N N . GLN D 1 171 ? 145.111 112.925 123.030 1.00 60.70 171 GLN C N 1
ATOM 16458 C CA . GLN D 1 171 ? 146.515 113.011 122.638 1.00 63.05 171 GLN C CA 1
ATOM 16459 C C . GLN D 1 171 ? 146.858 111.978 121.571 1.00 66.86 171 GLN C C 1
ATOM 16460 O O . GLN D 1 171 ? 147.622 112.268 120.643 1.00 70.22 171 GLN C O 1
ATOM 16474 N N . CYS D 1 172 ? 146.307 110.767 121.684 1.00 70.30 172 CYS C N 1
ATOM 16475 C CA . CYS D 1 172 ? 146.581 109.738 120.686 1.00 69.19 172 CYS C CA 1
ATOM 16476 C C . CYS D 1 172 ? 146.081 110.159 119.310 1.00 69.38 172 CYS C C 1
ATOM 16477 O O . CYS D 1 172 ? 146.756 109.933 118.299 1.00 74.35 172 CYS C O 1
ATOM 16484 N N . CYS D 1 173 ? 144.903 110.773 119.253 1.00 73.14 173 CYS C N 1
ATOM 16485 C CA . CYS D 1 173 ? 144.321 111.252 118.006 1.00 76.85 173 CYS C CA 1
ATOM 16486 C C . CYS D 1 173 ? 144.752 112.675 117.674 1.00 79.13 173 CYS C C 1
ATOM 16487 O O . CYS D 1 173 ? 144.264 113.243 116.691 1.00 81.22 173 CYS C O 1
ATOM 16494 N N . TRP D 1 174 ? 145.651 113.258 118.469 1.00 79.92 174 TRP C N 1
ATOM 16495 C CA . TRP D 1 174 ? 146.014 114.661 118.300 1.00 78.42 174 TRP C CA 1
ATOM 16496 C C . TRP D 1 174 ? 146.629 114.917 116.929 1.00 79.94 174 TRP C C 1
ATOM 16497 O O . TRP D 1 174 ? 146.265 115.879 116.242 1.00 81.30 174 TRP C O 1
ATOM 16518 N N . GLY D 1 175 ? 147.563 114.064 116.513 1.00 86.11 175 GLY C N 1
ATOM 16519 C CA . GLY D 1 175 ? 148.297 114.284 115.281 1.00 87.21 175 GLY C CA 1
ATOM 16520 C C . GLY D 1 175 ? 147.929 113.331 114.163 1.00 87.65 175 GLY C C 1
ATOM 16521 O O . GLY D 1 175 ? 148.734 113.093 113.258 1.00 87.92 175 GLY C O 1
ATOM 16525 N N . SER D 1 176 ? 146.721 112.778 114.209 1.00 94.39 176 SER C N 1
ATOM 16526 C CA . SER D 1 176 ? 146.272 111.825 113.205 1.00 97.56 176 SER C CA 1
ATOM 16527 C C . SER D 1 176 ? 145.483 112.534 112.113 1.00 97.73 176 SER C C 1
ATOM 16528 O O . SER D 1 176 ? 144.667 113.418 112.391 1.00 97.39 176 SER C O 1
ATOM 16536 N N . ASN D 1 177 ? 145.732 112.138 110.867 1.00 102.86 177 ASN C N 1
ATOM 16537 C CA . ASN D 1 177 ? 145.036 112.695 109.715 1.00 101.21 177 ASN C CA 1
ATOM 16538 C C . ASN D 1 177 ? 143.798 111.896 109.329 1.00 100.85 177 ASN C C 1
ATOM 16539 O O . ASN D 1 177 ? 143.137 112.243 108.345 1.00 102.54 177 ASN C O 1
ATOM 16550 N N . GLU D 1 178 ? 143.468 110.843 110.074 1.00 98.02 178 GLU C N 1
ATOM 16551 C CA . GLU D 1 178 ? 142.274 110.048 109.820 1.00 98.21 178 GLU C CA 1
ATOM 16552 C C . GLU D 1 178 ? 141.040 110.606 110.518 1.00 99.85 178 GLU C C 1
ATOM 16553 O O . GLU D 1 178 ? 139.968 109.998 110.431 1.00 101.49 178 GLU C O 1
ATOM 16565 N N . THR D 1 179 ? 141.166 111.740 111.202 1.00 105.43 179 THR C N 1
ATOM 16566 C CA . THR D 1 179 ? 140.039 112.328 111.907 1.00 107.17 179 THR C CA 1
ATOM 16567 C C . THR D 1 179 ? 138.919 112.676 110.929 1.00 107.36 179 THR C C 1
ATOM 16568 O O . THR D 1 179 ? 139.123 112.785 109.717 1.00 106.28 179 THR C O 1
ATOM 16579 N N . THR D 1 180 ? 137.715 112.836 111.474 1.00 110.97 180 THR C N 1
ATOM 16580 C CA . THR D 1 180 ? 136.544 113.221 110.704 1.00 110.68 180 THR C CA 1
ATOM 16581 C C . THR D 1 180 ? 135.798 114.321 111.445 1.00 111.68 180 THR C C 1
ATOM 16582 O O . THR D 1 180 ? 135.918 114.472 112.663 1.00 109.98 180 THR C O 1
ATOM 16593 N N . PHE D 1 181 ? 135.022 115.100 110.688 1.00 111.81 181 PHE C N 1
ATOM 16594 C CA . PHE D 1 181 ? 134.270 116.195 111.292 1.00 110.91 181 PHE C CA 1
ATOM 16595 C C . PHE D 1 181 ? 133.277 115.676 112.323 1.00 110.99 181 PHE C C 1
ATOM 16596 O O . PHE D 1 181 ? 133.132 116.257 113.405 1.00 109.65 181 PHE C O 1
ATOM 16613 N N . GLU D 1 182 ? 132.581 114.581 112.006 1.00 116.75 182 GLU C N 1
ATOM 16614 C CA . GLU D 1 182 ? 131.602 114.034 112.939 1.00 117.00 182 GLU C CA 1
ATOM 16615 C C . GLU D 1 182 ? 132.270 113.543 114.218 1.00 115.48 182 GLU C C 1
ATOM 16616 O O . GLU D 1 182 ? 131.754 113.763 115.320 1.00 114.38 182 GLU C O 1
ATOM 16628 N N . GLU D 1 183 ? 133.417 112.877 114.094 1.00 113.32 183 GLU C N 1
ATOM 16629 C CA . GLU D 1 183 ? 134.149 112.331 115.233 1.00 113.44 183 GLU C CA 1
ATOM 16630 C C . GLU D 1 183 ? 135.536 112.961 115.262 1.00 111.79 183 GLU C C 1
ATOM 16631 O O . GLU D 1 183 ? 136.384 112.645 114.421 1.00 112.24 183 GLU C O 1
ATOM 16643 N N . ARG D 1 184 ? 135.766 113.845 116.235 1.00 106.20 184 ARG C N 1
ATOM 16644 C CA . ARG D 1 184 ? 137.051 114.528 116.335 1.00 106.60 184 ARG C CA 1
ATOM 16645 C C . ARG D 1 184 ? 138.144 113.620 116.883 1.00 104.13 184 ARG C C 1
ATOM 16646 O O . ARG D 1 184 ? 139.311 113.765 116.500 1.00 104.53 184 ARG C O 1
ATOM 16667 N N . ASP D 1 185 ? 137.795 112.689 117.771 1.00 100.90 185 ASP C N 1
ATOM 16668 C CA . ASP D 1 185 ? 138.760 111.797 118.402 1.00 102.59 185 ASP C CA 1
ATOM 16669 C C . ASP D 1 185 ? 138.741 110.399 117.791 1.00 100.16 185 ASP C C 1
ATOM 16670 O O . ASP D 1 185 ? 138.958 109.409 118.499 1.00 98.28 185 ASP C O 1
ATOM 16679 N N . LYS D 1 186 ? 138.486 110.298 116.490 1.00 103.11 186 LYS C N 1
ATOM 16680 C CA . LYS D 1 186 ? 138.441 109.019 115.792 1.00 102.86 186 LYS C CA 1
ATOM 16681 C C . LYS D 1 186 ? 139.681 108.886 114.916 1.00 102.81 186 LYS C C 1
ATOM 16682 O O . LYS D 1 186 ? 139.875 109.674 113.984 1.00 104.66 186 LYS C O 1
ATOM 16701 N N . CYS D 1 187 ? 140.515 107.893 115.218 1.00 90.09 187 CYS C N 1
ATOM 16702 C CA . CYS D 1 187 ? 141.713 107.619 114.437 1.00 88.65 187 CYS C CA 1
ATOM 16703 C C . CYS D 1 187 ? 142.145 106.187 114.706 1.00 87.12 187 CYS C C 1
ATOM 16704 O O . CYS D 1 187 ? 141.906 105.670 115.803 1.00 89.15 187 CYS C O 1
ATOM 16711 N N . PRO D 1 188 ? 142.778 105.521 113.736 1.00 80.62 188 PRO C N 1
ATOM 16712 C CA . PRO D 1 188 ? 143.099 104.096 113.923 1.00 81.54 188 PRO C CA 1
ATOM 16713 C C . PRO D 1 188 ? 144.067 103.823 115.062 1.00 78.99 188 PRO C C 1
ATOM 16714 O O . PRO D 1 188 ? 144.100 102.696 115.570 1.00 76.97 188 PRO C O 1
ATOM 16725 N N . GLN D 1 189 ? 144.860 104.813 115.482 1.00 78.06 189 GLN C N 1
ATOM 16726 C CA . GLN D 1 189 ? 145.823 104.571 116.553 1.00 77.24 189 GLN C CA 1
ATOM 16727 C C . GLN D 1 189 ? 145.123 104.163 117.843 1.00 75.55 189 GLN C C 1
ATOM 16728 O O . GLN D 1 189 ? 145.568 103.239 118.534 1.00 76.71 189 GLN C O 1
ATOM 16742 N N . TRP D 1 190 ? 144.028 104.837 118.185 1.00 62.55 190 TRP C N 1
ATOM 16743 C CA . TRP D 1 190 ? 143.282 104.529 119.399 1.00 58.32 190 TRP C CA 1
ATOM 16744 C C . TRP D 1 190 ? 142.368 103.337 119.141 1.00 57.39 190 TRP C C 1
ATOM 16745 O O . TRP D 1 190 ? 141.505 103.392 118.258 1.00 64.01 190 TRP C O 1
ATOM 16766 N N . LYS D 1 191 ? 142.553 102.264 119.907 1.00 53.76 191 LYS C N 1
ATOM 16767 C CA . LYS D 1 191 ? 141.795 101.032 119.743 1.00 53.98 191 LYS C CA 1
ATOM 16768 C C . LYS D 1 191 ? 140.950 100.796 120.985 1.00 59.65 191 LYS C C 1
ATOM 16769 O O . LYS D 1 191 ? 141.470 100.807 122.106 1.00 66.26 191 LYS C O 1
ATOM 16788 N N . THR D 1 192 ? 139.651 100.591 120.786 1.00 57.32 192 THR C N 1
ATOM 16789 C CA . THR D 1 192 ? 138.763 100.259 121.889 1.00 51.01 192 THR C CA 1
ATOM 16790 C C . THR D 1 192 ? 138.969 98.810 122.313 1.00 53.87 192 THR C C 1
ATOM 16791 O O . THR D 1 192 ? 139.417 97.969 121.529 1.00 63.57 192 THR C O 1
ATOM 16802 N N . TRP D 1 193 ? 138.630 98.523 123.572 1.00 49.69 193 TRP C N 1
ATOM 16803 C CA . TRP D 1 193 ? 138.886 97.197 124.126 1.00 51.54 193 TRP C CA 1
ATOM 16804 C C . TRP D 1 193 ? 138.256 96.104 123.273 1.00 56.30 193 TRP C C 1
ATOM 16805 O O . TRP D 1 193 ? 138.806 95.003 123.151 1.00 61.17 193 TRP C O 1
ATOM 16826 N N . ALA D 1 194 ? 137.097 96.387 122.674 1.00 55.18 194 ALA C N 1
ATOM 16827 C CA . ALA D 1 194 ? 136.482 95.416 121.778 1.00 58.68 194 ALA C CA 1
ATOM 16828 C C . ALA D 1 194 ? 137.396 95.111 120.599 1.00 64.65 194 ALA C C 1
ATOM 16829 O O . ALA D 1 194 ? 137.550 93.949 120.205 1.00 68.82 194 ALA C O 1
ATOM 16836 N N . GLU D 1 195 ? 138.015 96.144 120.024 1.00 63.12 195 GLU C N 1
ATOM 16837 C CA . GLU D 1 195 ? 138.962 95.924 118.937 1.00 60.06 195 GLU C CA 1
ATOM 16838 C C . GLU D 1 195 ? 140.180 95.147 119.421 1.00 63.97 195 GLU C C 1
ATOM 16839 O O . GLU D 1 195 ? 140.699 94.282 118.706 1.00 66.35 195 GLU C O 1
ATOM 16851 N N . LEU D 1 196 ? 140.656 95.444 120.633 1.00 61.68 196 LEU C N 1
ATOM 16852 C CA . LEU D 1 196 ? 141.821 94.739 121.158 1.00 56.56 196 LEU C CA 1
ATOM 16853 C C . LEU D 1 196 ? 141.540 93.252 121.330 1.00 63.60 196 LEU C C 1
ATOM 16854 O O . LEU D 1 196 ? 142.379 92.411 120.986 1.00 67.59 196 LEU C O 1
ATOM 16870 N N . ILE D 1 197 ? 140.366 92.906 121.858 1.00 60.82 197 ILE C N 1
ATOM 16871 C CA . ILE D 1 197 ? 140.067 91.521 122.206 1.00 63.09 197 ILE C CA 1
ATOM 16872 C C . ILE D 1 197 ? 139.166 90.892 121.151 1.00 63.33 197 ILE C C 1
ATOM 16873 O O . ILE D 1 197 ? 139.554 89.924 120.487 1.00 63.64 197 ILE C O 1
ATOM 16889 N N . ILE D 1 198 ? 137.958 91.435 120.986 1.00 66.23 198 ILE C N 1
ATOM 16890 C CA . ILE D 1 198 ? 137.018 90.857 120.030 1.00 63.12 198 ILE C CA 1
ATOM 16891 C C . ILE D 1 198 ? 137.504 91.080 118.604 1.00 63.44 198 ILE C C 1
ATOM 16892 O O . ILE D 1 198 ? 137.400 90.188 117.752 1.00 67.29 198 ILE C O 1
ATOM 16908 N N . GLY D 1 199 ? 138.036 92.263 118.319 1.00 68.53 199 GLY C N 1
ATOM 16909 C CA . GLY D 1 199 ? 138.547 92.580 117.003 1.00 67.33 199 GLY C CA 1
ATOM 16910 C C . GLY D 1 199 ? 137.619 93.381 116.118 1.00 69.92 199 GLY C C 1
ATOM 16911 O O . GLY D 1 199 ? 137.953 93.604 114.949 1.00 72.75 199 GLY C O 1
ATOM 16915 N N . GLN D 1 200 ? 136.470 93.819 116.630 1.00 73.67 200 GLN C N 1
ATOM 16916 C CA . GLN D 1 200 ? 135.516 94.606 115.861 1.00 73.84 200 GLN C CA 1
ATOM 16917 C C . GLN D 1 200 ? 135.203 95.888 116.616 1.00 72.81 200 GLN C C 1
ATOM 16918 O O . GLN D 1 200 ? 134.904 95.851 117.814 1.00 71.96 200 GLN C O 1
ATOM 16932 N N . ALA D 1 201 ? 135.272 97.019 115.911 1.00 76.11 201 ALA C N 1
ATOM 16933 C CA . ALA D 1 201 ? 135.010 98.309 116.538 1.00 77.99 201 ALA C CA 1
ATOM 16934 C C . ALA D 1 201 ? 133.526 98.540 116.789 1.00 75.51 201 ALA C C 1
ATOM 16935 O O . ALA D 1 201 ? 133.169 99.289 117.705 1.00 77.84 201 ALA C O 1
ATOM 16942 N N . GLU D 1 202 ? 132.654 97.916 115.999 1.00 75.82 202 GLU C N 1
ATOM 16943 C CA . GLU D 1 202 ? 131.217 98.118 116.107 1.00 80.26 202 GLU C CA 1
ATOM 16944 C C . GLU D 1 202 ? 130.503 96.774 116.110 1.00 80.11 202 GLU C C 1
ATOM 16945 O O . GLU D 1 202 ? 130.998 95.786 115.560 1.00 79.03 202 GLU C O 1
ATOM 16957 N N . GLY D 1 203 ? 129.331 96.752 116.740 1.00 77.08 203 GLY C N 1
ATOM 16958 C CA . GLY D 1 203 ? 128.527 95.557 116.832 1.00 76.84 203 GLY C CA 1
ATOM 16959 C C . GLY D 1 203 ? 128.043 95.320 118.249 1.00 76.66 203 GLY C C 1
ATOM 16960 O O . GLY D 1 203 ? 128.613 95.839 119.213 1.00 77.24 203 GLY C O 1
ATOM 16964 N N . PRO D 1 204 ? 126.974 94.531 118.406 1.00 73.40 204 PRO C N 1
ATOM 16965 C CA . PRO D 1 204 ? 126.484 94.254 119.768 1.00 71.78 204 PRO C CA 1
ATOM 16966 C C . PRO D 1 204 ? 127.545 93.642 120.665 1.00 72.71 204 PRO C C 1
ATOM 16967 O O . PRO D 1 204 ? 127.629 93.990 121.850 1.00 72.06 204 PRO C O 1
ATOM 16978 N N . GLY D 1 205 ? 128.368 92.741 120.126 1.00 63.63 205 GLY C N 1
ATOM 16979 C CA . GLY D 1 205 ? 129.447 92.179 120.919 1.00 61.95 205 GLY C CA 1
ATOM 16980 C C . GLY D 1 205 ? 130.458 93.228 121.341 1.00 63.59 205 GLY C C 1
ATOM 16981 O O . GLY D 1 205 ? 130.940 93.220 122.476 1.00 67.00 205 GLY C O 1
ATOM 16985 N N . SER D 1 206 ? 130.793 94.146 120.431 1.00 61.67 206 SER C N 1
ATOM 16986 C CA . SER D 1 206 ? 131.722 95.216 120.774 1.00 62.32 206 SER C CA 1
ATOM 16987 C C . SER D 1 206 ? 131.157 96.100 121.877 1.00 61.03 206 SER C C 1
ATOM 16988 O O . SER D 1 206 ? 131.871 96.467 122.816 1.00 67.78 206 SER C O 1
ATOM 16996 N N . TYR D 1 207 ? 129.872 96.450 121.782 1.00 52.12 207 TYR C N 1
ATOM 16997 C CA . TYR D 1 207 ? 129.250 97.264 122.822 1.00 54.21 207 TYR C CA 1
ATOM 16998 C C . TYR D 1 207 ? 129.246 96.534 124.158 1.00 54.75 207 TYR C C 1
ATOM 16999 O O . TYR D 1 207 ? 129.543 97.127 125.203 1.00 56.91 207 TYR C O 1
ATOM 17017 N N . ILE D 1 208 ? 128.916 95.241 124.145 1.00 50.98 208 ILE C N 1
ATOM 17018 C CA . ILE D 1 208 ? 128.892 94.469 125.384 1.00 51.08 208 ILE C CA 1
ATOM 17019 C C . ILE D 1 208 ? 130.281 94.432 126.008 1.00 53.41 208 ILE C C 1
ATOM 17020 O O . ILE D 1 208 ? 130.445 94.634 127.217 1.00 58.25 208 ILE C O 1
ATOM 17036 N N . MET D 1 209 ? 131.304 94.171 125.191 1.00 57.67 209 MET C N 1
ATOM 17037 C CA . MET D 1 209 ? 132.659 94.083 125.723 1.00 56.85 209 MET C CA 1
ATOM 17038 C C . MET D 1 209 ? 133.134 95.430 126.247 1.00 58.05 209 MET C C 1
ATOM 17039 O O . MET D 1 209 ? 133.823 95.493 127.271 1.00 61.96 209 MET C O 1
ATOM 17053 N N . ASN D 1 210 ? 132.787 96.520 125.559 1.00 44.89 210 ASN C N 1
ATOM 17054 C CA . ASN D 1 210 ? 133.124 97.843 126.069 1.00 40.62 210 ASN C CA 1
ATOM 17055 C C . ASN D 1 210 ? 132.457 98.089 127.415 1.00 47.43 210 ASN C C 1
ATOM 17056 O O . ASN D 1 210 ? 133.080 98.626 128.337 1.00 55.08 210 ASN C O 1
ATOM 17067 N N . TYR D 1 211 ? 131.189 97.697 127.547 1.00 46.42 211 TYR C N 1
ATOM 17068 C CA . TYR D 1 211 ? 130.492 97.825 128.824 1.00 38.83 211 TYR C CA 1
ATOM 17069 C C . TYR D 1 211 ? 131.228 97.072 129.928 1.00 39.37 211 TYR C C 1
ATOM 17070 O O . TYR D 1 211 ? 131.512 97.626 131.001 1.00 49.04 211 TYR C O 1
ATOM 17088 N N . ILE D 1 212 ? 131.549 95.801 129.676 1.00 37.92 212 ILE C N 1
ATOM 17089 C CA . ILE D 1 212 ? 132.194 94.980 130.699 1.00 42.19 212 ILE C CA 1
ATOM 17090 C C . ILE D 1 212 ? 133.559 95.549 131.062 1.00 42.35 212 ILE C C 1
ATOM 17091 O O . ILE D 1 212 ? 133.930 95.596 132.240 1.00 45.59 212 ILE C O 1
ATOM 17107 N N . MET D 1 213 ? 134.335 95.977 130.064 1.00 47.32 213 MET C N 1
ATOM 17108 C CA . MET D 1 213 ? 135.669 96.495 130.348 1.00 49.49 213 MET C CA 1
ATOM 17109 C C . MET D 1 213 ? 135.601 97.820 131.097 1.00 47.42 213 MET C C 1
ATOM 17110 O O . MET D 1 213 ? 136.422 98.077 131.983 1.00 56.43 213 MET C O 1
ATOM 17124 N N . TYR D 1 214 ? 134.634 98.674 130.760 1.00 40.42 214 TYR C N 1
ATOM 17125 C CA . TYR D 1 214 ? 134.448 99.912 131.508 1.00 32.27 214 TYR C CA 1
ATOM 17126 C C . TYR D 1 214 ? 134.135 99.613 132.968 1.00 40.86 214 TYR C C 1
ATOM 17127 O O . TYR D 1 214 ? 134.728 100.205 133.880 1.00 43.30 214 TYR C O 1
ATOM 17145 N N . ILE D 1 215 ? 133.213 98.676 133.207 1.00 40.61 215 ILE C N 1
ATOM 17146 C CA . ILE D 1 215 ? 132.872 98.316 134.581 1.00 37.62 215 ILE C CA 1
ATOM 17147 C C . ILE D 1 215 ? 134.094 97.763 135.303 1.00 38.15 215 ILE C C 1
ATOM 17148 O O . ILE D 1 215 ? 134.371 98.123 136.454 1.00 49.39 215 ILE C O 1
ATOM 17164 N N . PHE D 1 216 ? 134.840 96.875 134.642 1.00 42.82 216 PHE C N 1
ATOM 17165 C CA . PHE D 1 216 ? 135.995 96.252 135.278 1.00 35.36 216 PHE C CA 1
ATOM 17166 C C . PHE D 1 216 ? 137.059 97.283 135.625 1.00 40.71 216 PHE C C 1
ATOM 17167 O O . PHE D 1 216 ? 137.644 97.237 136.712 1.00 46.29 216 PHE C O 1
ATOM 17184 N N . TRP D 1 217 ? 137.332 98.217 134.712 1.00 42.03 217 TRP C N 1
ATOM 17185 C CA . TRP D 1 217 ? 138.336 99.239 134.984 1.00 42.05 217 TRP C CA 1
ATOM 17186 C C . TRP D 1 217 ? 137.892 100.160 136.112 1.00 36.29 217 TRP C C 1
ATOM 17187 O O . TRP D 1 217 ? 138.701 100.530 136.972 1.00 43.88 217 TRP C O 1
ATOM 17208 N N . ALA D 1 218 ? 136.611 100.542 136.131 1.00 35.52 218 ALA C N 1
ATOM 17209 C CA . ALA D 1 218 ? 136.120 101.365 137.230 1.00 31.71 218 ALA C CA 1
ATOM 17210 C C . ALA D 1 218 ? 136.272 100.642 138.562 1.00 39.26 218 ALA C C 1
ATOM 17211 O O . ALA D 1 218 ? 136.727 101.230 139.552 1.00 50.97 218 ALA C O 1
ATOM 17218 N N . LEU D 1 219 ? 135.904 99.358 138.602 1.00 37.04 219 LEU C N 1
ATOM 17219 C CA . LEU D 1 219 ? 136.031 98.593 139.838 1.00 31.01 219 LEU C CA 1
ATOM 17220 C C . LEU D 1 219 ? 137.487 98.472 140.264 1.00 34.09 219 LEU C C 1
ATOM 17221 O O . LEU D 1 219 ? 137.805 98.601 141.450 1.00 45.08 219 LEU C O 1
ATOM 17237 N N . SER D 1 2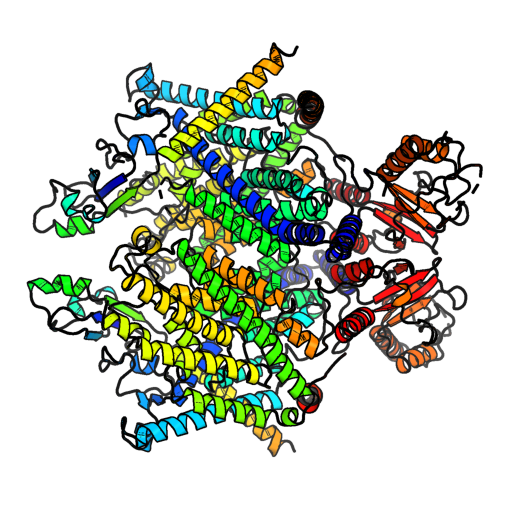20 ? 138.386 98.212 139.312 1.00 33.61 220 SER C N 1
ATOM 17238 C CA . SER D 1 220 ? 139.798 98.082 139.651 1.00 33.29 220 SER C CA 1
ATOM 17239 C C . SER D 1 220 ? 140.349 99.386 140.211 1.00 40.63 220 SER C C 1
ATOM 17240 O O . SER D 1 220 ? 141.065 99.383 141.219 1.00 47.68 220 SER C O 1
ATOM 17248 N N . PHE D 1 221 ? 140.023 100.513 139.573 1.00 40.63 221 PHE C N 1
ATOM 17249 C CA . PHE D 1 221 ? 140.505 101.798 140.068 1.00 30.80 221 PHE C CA 1
ATOM 17250 C C . PHE D 1 221 ? 139.958 102.089 141.459 1.00 29.46 221 PHE C C 1
ATOM 17251 O O . PHE D 1 221 ? 140.703 102.523 142.347 1.00 43.41 221 PHE C O 1
ATOM 17268 N N . ALA D 1 222 ? 138.661 101.853 141.674 1.00 28.50 222 ALA C N 1
ATOM 17269 C CA . ALA D 1 222 ? 138.079 102.114 142.987 1.00 32.55 222 ALA C CA 1
ATOM 17270 C C . ALA D 1 222 ? 138.705 101.225 144.054 1.00 34.77 222 ALA C C 1
ATOM 17271 O O . ALA D 1 222 ? 139.021 101.691 145.157 1.00 41.37 222 ALA C O 1
ATOM 17278 N N . PHE D 1 223 ? 138.890 99.939 143.746 1.00 26.76 223 PHE C N 1
ATOM 17279 C CA . PHE D 1 223 ? 139.481 99.022 144.713 1.00 27.62 223 PHE C CA 1
ATOM 17280 C C . PHE D 1 223 ? 140.910 99.423 145.045 1.00 27.52 223 PHE C C 1
ATOM 17281 O O . PHE D 1 223 ? 141.306 99.420 146.215 1.00 38.54 223 PHE C O 1
ATOM 17298 N N . LEU D 1 224 ? 141.703 99.772 144.029 1.00 37.88 224 LEU C N 1
ATOM 17299 C CA . LEU D 1 224 ? 143.074 100.193 144.287 1.00 32.69 224 LEU C CA 1
ATOM 17300 C C . LEU D 1 224 ? 143.105 101.458 145.132 1.00 32.40 224 LEU C C 1
ATOM 17301 O O . LEU D 1 224 ? 143.894 101.562 146.078 1.00 40.24 224 LEU C O 1
ATOM 17317 N N . ALA D 1 225 ? 142.242 102.427 144.817 1.00 32.34 225 ALA C N 1
ATOM 17318 C CA . ALA D 1 225 ? 142.213 103.666 145.585 1.00 29.94 225 ALA C CA 1
ATOM 17319 C C . ALA D 1 225 ? 141.866 103.397 147.042 1.00 37.88 225 ALA C C 1
ATOM 17320 O O . ALA D 1 225 ? 142.548 103.878 147.954 1.00 48.53 225 ALA C O 1
ATOM 17327 N N . VAL D 1 226 ? 140.808 102.619 147.284 1.00 35.76 226 VAL C N 1
ATOM 17328 C CA . VAL D 1 226 ? 140.375 102.387 148.658 1.00 32.73 226 VAL C CA 1
ATOM 17329 C C . VAL D 1 226 ? 141.416 101.574 149.418 1.00 37.42 226 VAL C C 1
ATOM 17330 O O . VAL D 1 226 ? 141.674 101.828 150.600 1.00 46.53 226 VAL C O 1
ATOM 17343 N N . SER D 1 227 ? 142.033 100.587 148.762 1.00 33.19 227 SER C N 1
ATOM 17344 C CA . SER D 1 227 ? 143.058 99.792 149.430 1.00 28.50 227 SER C CA 1
ATOM 17345 C C . SER D 1 227 ? 144.266 100.645 149.793 1.00 36.59 227 SER C C 1
ATOM 17346 O O . SER D 1 227 ? 144.799 100.538 150.904 1.00 45.14 227 SER C O 1
ATOM 17354 N N . LEU D 1 228 ? 144.714 101.500 148.870 1.00 37.10 228 LEU C N 1
ATOM 17355 C CA . LEU D 1 228 ? 145.845 102.372 149.165 1.00 38.04 228 LEU C CA 1
ATOM 17356 C C . LEU D 1 228 ? 145.508 103.337 150.292 1.00 28.79 228 LEU C C 1
ATOM 17357 O O . LEU D 1 228 ? 146.345 103.603 151.164 1.00 32.39 228 LEU C O 1
ATOM 17373 N N . VAL D 1 229 ? 144.288 103.876 150.293 1.00 34.37 229 VAL C N 1
ATOM 17374 C CA . VAL D 1 229 ? 143.874 104.771 151.370 1.00 35.47 229 VAL C CA 1
ATOM 17375 C C . VAL D 1 229 ? 143.915 104.037 152.705 1.00 35.84 229 VAL C C 1
ATOM 17376 O O . VAL D 1 229 ? 144.510 104.512 153.678 1.00 37.83 229 VAL C O 1
ATOM 17389 N N . LYS D 1 230 ? 143.302 102.853 152.762 1.00 36.04 230 LYS C N 1
ATOM 17390 C CA . LYS D 1 230 ? 143.204 102.130 154.026 1.00 34.08 230 LYS C CA 1
ATOM 17391 C C . LYS D 1 230 ? 144.574 101.709 154.545 1.00 39.82 230 LYS C C 1
ATOM 17392 O O . LYS D 1 230 ? 144.859 101.845 155.740 1.00 51.74 230 LYS C O 1
ATOM 17411 N N . VAL D 1 231 ? 145.436 101.196 153.666 1.00 39.90 231 VAL C N 1
ATOM 17412 C CA . VAL D 1 231 ? 146.669 100.564 154.125 1.00 31.95 231 VAL C CA 1
ATOM 17413 C C . VAL D 1 231 ? 147.644 101.602 154.672 1.00 38.33 231 VAL C C 1
ATOM 17414 O O . VAL D 1 231 ? 148.191 101.441 155.769 1.00 44.82 231 VAL C O 1
ATOM 17427 N N . PHE D 1 232 ? 147.875 102.681 153.924 1.00 31.36 232 PHE C N 1
ATOM 17428 C CA . PHE D 1 232 ? 148.989 103.584 154.206 1.00 37.14 232 PHE C CA 1
ATOM 17429 C C . PHE D 1 232 ? 148.564 104.850 154.944 1.00 38.15 232 PHE C C 1
ATOM 17430 O O . PHE D 1 232 ? 149.035 105.107 156.056 1.00 44.97 232 PHE C O 1
ATOM 17447 N N . ALA D 1 233 ? 147.690 105.656 154.345 1.00 30.98 233 ALA C N 1
ATOM 17448 C CA . ALA D 1 233 ? 147.290 106.944 154.912 1.00 39.78 233 ALA C CA 1
ATOM 17449 C C . ALA D 1 233 ? 145.783 107.100 154.779 1.00 39.12 233 ALA C C 1
ATOM 17450 O O . ALA D 1 233 ? 145.298 107.857 153.926 1.00 48.96 233 ALA C O 1
ATOM 17457 N N . PRO D 1 234 ? 145.006 106.399 155.605 1.00 41.71 234 PRO C N 1
ATOM 17458 C CA . PRO D 1 234 ? 143.544 106.488 155.477 1.00 48.42 234 PRO C CA 1
ATOM 17459 C C . PRO D 1 234 ? 142.955 107.811 155.934 1.00 38.53 234 PRO C C 1
ATOM 17460 O O . PRO D 1 234 ? 141.726 107.941 155.962 1.00 44.61 234 PRO C O 1
ATOM 17471 N N . TYR D 1 235 ? 143.778 108.796 156.298 1.00 38.62 235 TYR C N 1
ATOM 17472 C CA . TYR D 1 235 ? 143.284 110.161 156.422 1.00 26.60 235 TYR C CA 1
ATOM 17473 C C . TYR D 1 235 ? 143.024 110.805 155.068 1.00 30.54 235 TYR C C 1
ATOM 17474 O O . TYR D 1 235 ? 142.417 111.880 155.017 1.00 40.33 235 TYR C O 1
ATOM 17492 N N . ALA D 1 236 ? 143.470 110.178 153.977 1.00 32.35 236 ALA C N 1
ATOM 17493 C CA . ALA D 1 236 ? 143.315 110.743 152.644 1.00 34.64 236 ALA C CA 1
ATOM 17494 C C . ALA D 1 236 ? 141.875 110.721 152.150 1.00 35.35 236 ALA C C 1
ATOM 17495 O O . ALA D 1 236 ? 141.571 111.395 151.160 1.00 42.98 236 ALA C O 1
ATOM 17502 N N . CYS D 1 237 ? 140.989 109.973 152.801 1.00 36.25 237 CYS C N 1
ATOM 17503 C CA . CYS D 1 237 ? 139.609 109.891 152.348 1.00 37.27 237 CYS C CA 1
ATOM 17504 C C . CYS D 1 237 ? 138.893 111.222 152.550 1.00 45.50 237 CYS C C 1
ATOM 17505 O O . CYS D 1 237 ? 139.211 111.996 153.458 1.00 49.50 237 CYS C O 1
ATOM 17513 N N . GLY D 1 238 ? 137.917 111.483 151.687 1.00 37.76 238 GLY C N 1
ATOM 17514 C CA . GLY D 1 238 ? 137.116 112.684 151.778 1.00 30.09 238 GLY C CA 1
ATOM 17515 C C . GLY D 1 238 ? 137.797 113.888 151.157 1.00 31.69 238 GLY C C 1
ATOM 17516 O O . GLY D 1 238 ? 138.962 113.861 150.758 1.00 42.02 238 GLY C O 1
ATOM 17520 N N . SER D 1 239 ? 137.033 114.979 151.074 1.00 32.08 239 SER C N 1
ATOM 17521 C CA . SER D 1 239 ? 137.573 116.219 150.526 1.00 29.57 239 SER C CA 1
ATOM 17522 C C . SER D 1 239 ? 138.685 116.774 151.406 1.00 30.66 239 SER C C 1
ATOM 17523 O O . SER D 1 239 ? 139.703 117.259 150.899 1.00 28.92 239 SER C O 1
ATOM 17531 N N . GLY D 1 240 ? 138.510 116.712 152.725 1.00 44.01 240 GLY C N 1
ATOM 17532 C CA . GLY D 1 240 ? 139.451 117.290 153.656 1.00 30.59 240 GLY C CA 1
ATOM 17533 C C . GLY D 1 240 ? 139.177 118.734 154.012 1.00 38.28 240 GLY C C 1
ATOM 17534 O O . GLY D 1 240 ? 139.786 119.248 154.958 1.00 37.78 240 GLY C O 1
ATOM 17538 N N . ILE D 1 241 ? 138.280 119.404 153.284 1.00 41.08 241 ILE C N 1
ATOM 17539 C CA . ILE D 1 241 ? 137.944 120.789 153.619 1.00 29.84 241 ILE C CA 1
ATOM 17540 C C . ILE D 1 241 ? 137.369 120.893 155.022 1.00 37.15 241 ILE C C 1
ATOM 17541 O O . ILE D 1 241 ? 137.733 121.828 155.747 1.00 47.16 241 ILE C O 1
ATOM 17557 N N . PRO D 1 242 ? 136.464 120.016 155.466 1.00 39.99 242 PRO C N 1
ATOM 17558 C CA . PRO D 1 242 ? 135.971 120.133 156.853 1.00 36.10 242 PRO C CA 1
ATOM 17559 C C . PRO D 1 242 ? 137.072 119.980 157.891 1.00 33.39 242 PRO C C 1
ATOM 17560 O O . PRO D 1 242 ? 137.143 120.762 158.853 1.00 42.41 242 PRO C O 1
ATOM 17571 N N . GLU D 1 243 ? 137.943 118.984 157.720 1.00 38.36 243 GLU C N 1
ATOM 17572 C CA . GLU D 1 243 ? 139.040 118.795 158.663 1.00 31.53 243 GLU C CA 1
ATOM 17573 C C . GLU D 1 243 ? 140.016 119.962 158.612 1.00 32.03 243 GLU C C 1
ATOM 17574 O O . GLU D 1 243 ? 140.566 120.362 159.643 1.00 44.28 243 GLU C O 1
ATOM 17586 N N . ILE D 1 244 ? 140.252 120.516 157.422 1.00 27.93 244 ILE C N 1
ATOM 17587 C CA . ILE D 1 244 ? 141.120 121.686 157.309 1.00 28.14 244 ILE C CA 1
ATOM 17588 C C . ILE D 1 244 ? 140.499 122.874 158.032 1.00 31.22 244 ILE C C 1
ATOM 17589 O O . ILE D 1 244 ? 141.193 123.642 158.710 1.00 40.96 244 ILE C O 1
ATOM 17605 N N . LYS D 1 245 ? 139.183 123.048 157.893 1.00 35.25 245 LYS C N 1
ATOM 17606 C CA . LYS D 1 245 ? 138.490 124.104 158.622 1.00 38.41 245 LYS C CA 1
ATOM 17607 C C . LYS D 1 245 ? 138.665 123.929 160.122 1.00 39.23 245 LYS C C 1
ATOM 17608 O O . LYS D 1 245 ? 138.942 124.895 160.843 1.00 40.12 245 LYS C O 1
ATOM 17627 N N . THR D 1 246 ? 138.506 122.698 160.611 1.00 35.91 246 THR C N 1
ATOM 17628 C CA . THR D 1 246 ? 138.684 122.447 162.038 1.00 37.23 246 THR C CA 1
ATOM 17629 C C . THR D 1 246 ? 140.115 122.741 162.474 1.00 36.73 246 THR C C 1
ATOM 17630 O O . THR D 1 246 ? 140.339 123.346 163.529 1.00 46.69 246 THR C O 1
ATOM 17641 N N . ILE D 1 247 ? 141.097 122.319 161.675 1.00 27.02 247 ILE C N 1
ATOM 17642 C CA . ILE D 1 247 ? 142.498 122.503 162.046 1.00 26.54 247 ILE C CA 1
ATOM 17643 C C . ILE D 1 247 ? 142.841 123.986 162.104 1.00 26.69 247 ILE C C 1
ATOM 17644 O O . ILE D 1 247 ? 143.499 124.454 163.041 1.00 37.98 247 ILE C O 1
ATOM 17660 N N . LEU D 1 248 ? 142.402 124.749 161.101 1.00 28.42 248 LEU C N 1
ATOM 17661 C CA . LEU D 1 248 ? 142.713 126.172 161.062 1.00 26.76 248 LEU C CA 1
ATOM 17662 C C . LEU D 1 248 ? 142.048 126.939 162.195 1.00 36.43 248 LEU C C 1
ATOM 17663 O O . LEU D 1 248 ? 142.435 128.081 162.465 1.00 42.32 248 LEU C O 1
ATOM 17679 N N . SER D 1 249 ? 141.061 126.344 162.861 1.00 43.60 249 SER C N 1
ATOM 17680 C CA . SER D 1 249 ? 140.451 126.944 164.039 1.00 38.27 249 SER C CA 1
ATOM 17681 C C . SER D 1 249 ? 141.221 126.639 165.317 1.00 38.77 249 SER C C 1
ATOM 17682 O O . SER D 1 249 ? 140.822 127.108 166.388 1.00 48.71 249 SER C O 1
ATOM 17690 N N . GLY D 1 250 ? 142.304 125.871 165.231 1.00 30.76 250 GLY C N 1
ATOM 17691 C CA . GLY D 1 250 ? 143.114 125.515 166.382 1.00 26.04 250 GLY C CA 1
ATOM 17692 C C . GLY D 1 250 ? 143.159 124.033 166.688 1.00 24.67 250 GLY C C 1
ATOM 17693 O O . GLY D 1 250 ? 143.962 123.618 167.537 1.00 37.85 250 GLY C O 1
ATOM 17697 N N . PHE D 1 251 ? 142.340 123.212 166.038 1.00 32.66 251 PHE C N 1
ATOM 17698 C CA . PHE D 1 251 ? 142.347 121.781 166.301 1.00 31.84 251 PHE C CA 1
ATOM 17699 C C . PHE D 1 251 ? 143.620 121.141 165.758 1.00 36.35 251 PHE C C 1
ATOM 17700 O O . PHE D 1 251 ? 144.213 121.611 164.783 1.00 41.23 251 PHE C O 1
ATOM 17717 N N . ILE D 1 252 ? 144.040 120.057 166.405 1.00 39.85 252 ILE C N 1
ATOM 17718 C CA . ILE D 1 252 ? 145.252 119.332 166.044 1.00 35.36 252 ILE C CA 1
ATOM 17719 C C . ILE D 1 252 ? 144.864 117.924 165.621 1.00 36.56 252 ILE C C 1
ATOM 17720 O O . ILE D 1 252 ? 144.194 117.207 166.372 1.00 33.96 252 ILE C O 1
ATOM 17736 N N . ILE D 1 253 ? 145.286 117.531 164.421 1.00 40.98 253 ILE C N 1
ATOM 17737 C CA . ILE D 1 253 ? 145.079 116.182 163.902 1.00 39.20 253 ILE C CA 1
ATOM 17738 C C . ILE D 1 253 ? 146.424 115.727 163.351 1.00 34.98 253 ILE C C 1
ATOM 17739 O O . ILE D 1 253 ? 146.772 116.040 162.207 1.00 46.26 253 ILE C O 1
ATOM 17755 N N . ARG D 1 254 ? 147.183 114.991 164.157 1.00 35.66 254 ARG C N 1
ATOM 17756 C CA . ARG D 1 254 ? 148.508 114.552 163.742 1.00 38.42 254 ARG C CA 1
ATOM 17757 C C . ARG D 1 254 ? 148.397 113.499 162.647 1.00 41.15 254 ARG C C 1
ATOM 17758 O O . ARG D 1 254 ? 147.634 112.536 162.770 1.00 48.66 254 ARG C O 1
ATOM 17779 N N . GLY D 1 255 ? 149.163 113.685 161.573 1.00 35.21 255 GLY C N 1
ATOM 17780 C CA . GLY D 1 255 ? 149.156 112.782 160.447 1.00 39.53 255 GLY C CA 1
ATOM 17781 C C . GLY D 1 255 ? 148.198 113.157 159.337 1.00 32.31 255 GLY C C 1
ATOM 17782 O O . GLY D 1 255 ? 148.322 112.627 158.227 1.00 44.90 255 GLY C O 1
ATOM 17786 N N . TYR D 1 256 ? 147.247 114.056 159.600 1.00 25.75 256 TYR C N 1
ATOM 17787 C CA . TYR D 1 256 ? 146.316 114.467 158.555 1.00 29.54 256 TYR C CA 1
ATOM 17788 C C . TYR D 1 256 ? 147.035 115.204 157.433 1.00 26.87 256 TYR C C 1
ATOM 17789 O O . TYR D 1 256 ? 146.724 115.007 156.253 1.00 28.44 256 TYR C O 1
ATOM 17807 N N . LEU D 1 257 ? 147.994 116.058 157.780 1.00 30.49 257 LEU C N 1
ATOM 17808 C CA . LEU D 1 257 ? 148.753 116.843 156.813 1.00 23.30 257 LEU C CA 1
ATOM 17809 C C . LEU D 1 257 ? 150.197 116.358 156.725 1.00 27.59 257 LEU C C 1
ATOM 17810 O O . LEU D 1 257 ? 151.130 117.150 156.580 1.00 38.08 257 LEU C O 1
ATOM 17826 N N . GLY D 1 258 ? 150.393 115.040 156.814 1.00 32.61 258 GLY C N 1
ATOM 17827 C CA . GLY D 1 258 ? 151.717 114.459 156.767 1.00 32.08 258 GLY C CA 1
ATOM 17828 C C . GLY D 1 258 ? 152.115 114.020 155.368 1.00 31.41 258 GLY C C 1
ATOM 17829 O O . GLY D 1 258 ? 151.354 114.111 154.406 1.00 40.50 258 GLY C O 1
ATOM 17833 N N . LYS D 1 259 ? 153.354 113.531 155.270 1.00 32.74 259 LYS C N 1
ATOM 17834 C CA . LYS D 1 259 ? 153.874 113.078 153.984 1.00 26.14 259 LYS C CA 1
ATOM 17835 C C . LYS D 1 259 ? 153.094 111.877 153.462 1.00 33.42 259 LYS C C 1
ATOM 17836 O O . LYS D 1 259 ? 152.767 111.807 152.270 1.00 48.06 259 LYS C O 1
ATOM 17855 N N . TRP D 1 260 ? 152.791 110.918 154.341 1.00 24.80 260 TRP C N 1
ATOM 17856 C CA . TRP D 1 260 ? 152.037 109.742 153.920 1.00 22.50 260 TRP C CA 1
ATOM 17857 C C . TRP D 1 260 ? 150.676 110.142 153.371 1.00 29.98 260 TRP C C 1
ATOM 17858 O O . TRP D 1 260 ? 150.256 109.667 152.309 1.00 46.49 260 TRP C O 1
ATOM 17879 N N . THR D 1 261 ? 149.968 111.016 154.089 1.00 29.06 261 THR C N 1
ATOM 17880 C CA . THR D 1 261 ? 148.675 111.481 153.606 1.00 21.51 261 THR C CA 1
ATOM 17881 C C . THR D 1 261 ? 148.823 112.200 152.275 1.00 29.71 261 THR C C 1
ATOM 17882 O O . THR D 1 261 ? 148.029 111.984 151.355 1.00 45.95 261 THR C O 1
ATOM 17893 N N . LEU D 1 262 ? 149.845 113.047 152.146 1.00 26.24 262 LEU C N 1
ATOM 17894 C CA . LEU D 1 262 ? 150.056 113.764 150.894 1.00 24.62 262 LEU C CA 1
ATOM 17895 C C . LEU D 1 262 ? 150.193 112.794 149.727 1.00 26.66 262 LEU C C 1
ATOM 17896 O O . LEU D 1 262 ? 149.466 112.893 148.732 1.00 40.50 262 LEU C O 1
ATOM 17912 N N . MET D 1 263 ? 151.106 111.827 149.846 1.00 34.90 263 MET C N 1
ATOM 17913 C CA . MET D 1 263 ? 151.362 110.911 148.738 1.00 33.82 263 MET C CA 1
ATOM 17914 C C . MET D 1 263 ? 150.141 110.048 148.440 1.00 34.89 263 MET C C 1
ATOM 17915 O O . MET D 1 263 ? 149.750 109.876 147.275 1.00 46.08 263 MET C O 1
ATOM 17929 N N . ILE D 1 264 ? 149.529 109.485 149.485 1.00 26.37 264 ILE C N 1
ATOM 17930 C CA . ILE D 1 264 ? 148.412 108.573 149.276 1.00 30.19 264 ILE C CA 1
ATOM 17931 C C . ILE D 1 264 ? 147.233 109.310 148.662 1.00 30.17 264 ILE C C 1
ATOM 17932 O O . ILE D 1 264 ? 146.572 108.793 147.756 1.00 43.79 264 ILE C O 1
ATOM 17948 N N . LYS D 1 265 ? 146.938 110.520 149.144 1.00 16.65 265 LYS C N 1
ATOM 17949 C CA . LYS D 1 265 ? 145.855 111.294 148.551 1.00 18.30 265 LYS C CA 1
ATOM 17950 C C . LYS D 1 265 ? 146.179 111.674 147.113 1.00 34.58 265 LYS C C 1
ATOM 17951 O O . LYS D 1 265 ? 145.299 111.638 146.249 1.00 49.29 265 LYS C O 1
ATOM 17970 N N . THR D 1 266 ? 147.436 112.024 146.830 1.00 34.99 266 THR C N 1
ATOM 17971 C CA . THR D 1 266 ? 147.804 112.364 145.460 1.00 25.70 266 THR C CA 1
ATOM 17972 C C . THR D 1 266 ? 147.534 111.199 144.516 1.00 27.58 266 THR C C 1
ATOM 17973 O O . THR D 1 266 ? 146.990 111.390 143.422 1.00 45.53 266 THR C O 1
ATOM 17984 N N . ILE D 1 267 ? 147.906 109.984 144.920 1.00 24.62 267 ILE C N 1
ATOM 17985 C CA . ILE D 1 267 ? 147.681 108.823 144.058 1.00 34.37 267 ILE C CA 1
ATOM 17986 C C . ILE D 1 267 ? 146.191 108.492 143.978 1.00 32.42 267 ILE C C 1
ATOM 17987 O O . ILE D 1 267 ? 145.643 108.237 142.894 1.00 39.83 267 ILE C O 1
ATOM 18003 N N . THR D 1 268 ? 145.511 108.499 145.125 1.00 26.20 268 THR C N 1
ATOM 18004 C CA . THR D 1 268 ? 144.145 107.998 145.183 1.00 22.62 268 THR C CA 1
ATOM 18005 C C . THR D 1 268 ? 143.154 108.970 144.559 1.00 34.90 268 THR C C 1
ATOM 18006 O O . THR D 1 268 ? 142.096 108.545 144.092 1.00 44.16 268 THR C O 1
ATOM 18017 N N . LEU D 1 269 ? 143.468 110.266 144.528 1.00 29.72 269 LEU C N 1
ATOM 18018 C CA . LEU D 1 269 ? 142.611 111.206 143.816 1.00 31.36 269 LEU C CA 1
ATOM 18019 C C . LEU D 1 269 ? 142.567 110.868 142.333 1.00 34.25 269 LEU C C 1
ATOM 18020 O O . LEU D 1 269 ? 141.491 110.808 141.725 1.00 47.62 269 LEU C O 1
ATOM 18036 N N . VAL D 1 270 ? 143.736 110.630 141.737 1.00 28.54 270 VAL C N 1
ATOM 18037 C CA . VAL D 1 270 ? 143.791 110.229 140.336 1.00 36.79 270 VAL C CA 1
ATOM 18038 C C . VAL D 1 270 ? 143.059 108.910 140.142 1.00 33.05 270 VAL C C 1
ATOM 18039 O O . VAL D 1 270 ? 142.275 108.746 139.199 1.00 45.04 270 VAL C O 1
ATOM 18052 N N . LEU D 1 271 ? 143.300 107.948 141.037 1.00 24.57 271 LEU C N 1
ATOM 18053 C CA . LEU D 1 271 ? 142.655 106.646 140.888 1.00 22.03 271 LEU C CA 1
ATOM 18054 C C . LEU D 1 271 ? 141.134 106.770 140.939 1.00 21.82 271 LEU C C 1
ATOM 18055 O O . LEU D 1 271 ? 140.426 106.175 140.117 1.00 31.64 271 LEU C O 1
ATOM 18071 N N . ALA D 1 272 ? 140.613 107.548 141.891 1.00 30.02 272 ALA C N 1
ATOM 18072 C CA . ALA D 1 272 ? 139.168 107.689 142.036 1.00 34.56 272 ALA C CA 1
ATOM 18073 C C . ALA D 1 272 ? 138.564 108.453 140.866 1.00 37.67 272 ALA C C 1
ATOM 18074 O O . ALA D 1 272 ? 137.491 108.089 140.371 1.00 41.04 272 ALA C O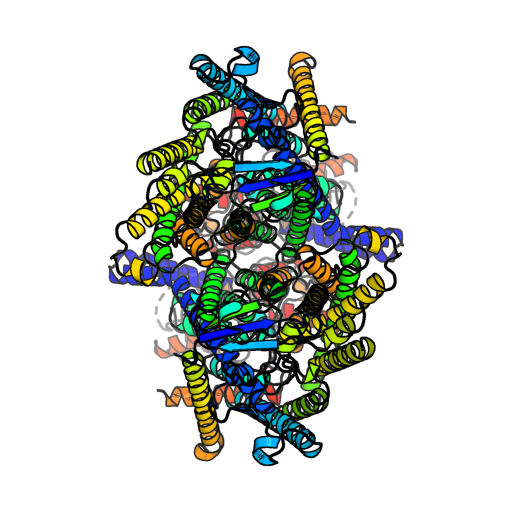 1
ATOM 18081 N N . VAL D 1 273 ? 139.228 109.519 140.411 1.00 34.39 273 VAL C N 1
ATOM 18082 C CA . VAL D 1 273 ? 138.725 110.255 139.257 1.00 31.75 273 VAL C CA 1
ATOM 18083 C C . VAL D 1 273 ? 138.685 109.349 138.035 1.00 30.26 273 VAL C C 1
ATOM 18084 O O . VAL D 1 273 ? 137.765 109.428 137.211 1.00 47.71 273 VAL C O 1
ATOM 18097 N N . ALA D 1 274 ? 139.682 108.472 137.896 1.00 27.62 274 ALA C N 1
ATOM 18098 C CA . ALA D 1 274 ? 139.672 107.511 136.800 1.00 20.11 274 ALA C CA 1
ATOM 18099 C C . ALA D 1 274 ? 138.535 106.509 136.955 1.00 24.60 274 ALA C C 1
ATOM 18100 O O . ALA D 1 274 ? 137.921 106.100 135.962 1.00 38.08 274 ALA C O 1
ATOM 18107 N N . SER D 1 275 ? 138.244 106.099 138.192 1.00 33.27 275 SER C N 1
ATOM 18108 C CA . SER D 1 275 ? 137.212 105.091 138.413 1.00 29.56 275 SER C CA 1
ATOM 18109 C C . SER D 1 275 ? 135.856 105.543 137.888 1.00 32.70 275 SER C C 1
ATOM 18110 O O . SER D 1 275 ? 135.001 104.706 137.579 1.00 44.36 275 SER C O 1
ATOM 18118 N N . GLY D 1 276 ? 135.638 106.850 137.779 1.00 33.31 276 GLY C N 1
ATOM 18119 C CA . GLY D 1 276 ? 134.376 107.375 137.303 1.00 23.64 276 GLY C CA 1
ATOM 18120 C C . GLY D 1 276 ? 133.352 107.653 138.379 1.00 33.58 276 GLY C C 1
ATOM 18121 O O . GLY D 1 276 ? 132.193 107.934 138.048 1.00 39.86 276 GLY C O 1
ATOM 18125 N N . LEU D 1 277 ? 133.734 107.585 139.650 1.00 42.21 277 LEU C N 1
ATOM 18126 C CA . LEU D 1 277 ? 132.805 107.871 140.730 1.00 31.58 277 LEU C CA 1
ATOM 18127 C C . LEU D 1 277 ? 132.379 109.337 140.691 1.00 34.93 277 LEU C C 1
ATOM 18128 O O . LEU D 1 277 ? 133.085 110.207 140.175 1.00 42.22 277 LEU C O 1
ATOM 18144 N N . SER D 1 278 ? 131.200 109.603 141.252 1.00 45.16 278 SER C N 1
ATOM 18145 C CA . SER D 1 278 ? 130.654 110.954 141.260 1.00 34.44 278 SER C CA 1
ATOM 18146 C C . SER D 1 278 ? 131.401 111.822 142.264 1.00 34.55 278 SER C C 1
ATOM 18147 O O . SER D 1 278 ? 130.867 112.159 143.326 1.00 34.77 278 SER C O 1
ATOM 18155 N N . LEU D 1 279 ? 132.636 112.189 141.932 1.00 26.56 279 LEU C N 1
ATOM 18156 C CA . LEU D 1 279 ? 133.460 113.011 142.805 1.00 32.46 279 LEU C CA 1
ATOM 18157 C C . LEU D 1 279 ? 134.384 113.860 141.946 1.00 23.83 279 LEU C C 1
ATOM 18158 O O . LEU D 1 279 ? 134.426 113.727 140.720 1.00 47.06 279 LEU C O 1
ATOM 18174 N N . GLY D 1 280 ? 135.133 114.745 142.611 1.00 34.70 280 GLY C N 1
ATOM 18175 C CA . GLY D 1 280 ? 136.050 115.630 141.931 1.00 29.73 280 GLY C CA 1
ATOM 18176 C C . GLY D 1 280 ? 137.388 115.693 142.647 1.00 31.22 280 GLY C C 1
ATOM 18177 O O . GLY D 1 280 ? 137.528 115.265 143.796 1.00 27.98 280 GLY C O 1
ATOM 18181 N N . LYS D 1 281 ? 138.374 116.236 141.936 1.00 40.65 281 LYS C N 1
ATOM 18182 C CA . LYS D 1 281 ? 139.722 116.414 142.458 1.00 33.34 281 LYS C CA 1
ATOM 18183 C C . LYS D 1 281 ? 140.075 117.881 142.669 1.00 37.10 281 LYS C C 1
ATOM 18184 O O . LYS D 1 281 ? 141.243 118.199 142.915 1.00 46.71 281 LYS C O 1
ATOM 18203 N N . GLU D 1 282 ? 139.095 118.782 142.583 1.00 37.82 282 GLU C N 1
ATOM 18204 C CA . GLU D 1 282 ? 139.373 120.208 142.719 1.00 35.81 282 GLU C CA 1
ATOM 18205 C C . GLU D 1 282 ? 139.391 120.628 144.185 1.00 37.37 282 GLU C C 1
ATOM 18206 O O . GLU D 1 282 ? 140.372 121.203 144.667 1.00 49.69 282 GLU C O 1
ATOM 18218 N N . GLY D 1 283 ? 138.309 120.350 144.908 1.00 34.42 283 GLY C N 1
ATOM 18219 C CA . GLY D 1 283 ? 138.231 120.666 146.314 1.00 35.04 283 GLY C CA 1
ATOM 18220 C C . GLY D 1 283 ? 139.262 119.918 147.137 1.00 35.26 283 GLY C C 1
ATOM 18221 O O . GLY D 1 283 ? 139.947 120.497 147.986 1.00 38.71 283 GLY C O 1
ATOM 18225 N N . PRO D 1 284 ? 139.391 118.609 146.904 1.00 37.66 284 PRO C N 1
ATOM 18226 C CA . PRO D 1 284 ? 140.400 117.838 147.648 1.00 38.25 284 PRO C CA 1
ATOM 18227 C C . PRO D 1 284 ? 141.818 118.339 147.444 1.00 29.53 284 PRO C C 1
ATOM 18228 O O . PRO D 1 284 ? 142.656 118.170 148.340 1.00 35.00 284 PRO C O 1
ATOM 18239 N N . LEU D 1 285 ? 142.116 118.952 146.295 1.00 33.27 285 LEU C N 1
ATOM 18240 C CA . LEU D 1 285 ? 143.467 119.450 146.060 1.00 35.38 285 LEU C CA 1
ATOM 18241 C C . LEU D 1 285 ? 143.909 120.399 147.164 1.00 34.69 285 LEU C C 1
ATOM 18242 O O . LEU D 1 285 ? 145.100 120.460 147.490 1.00 34.71 285 LEU C O 1
ATOM 18258 N N . VAL D 1 286 ? 142.967 121.128 147.766 1.00 36.83 286 VAL C N 1
ATOM 18259 C CA . VAL D 1 286 ? 143.317 122.021 148.868 1.00 41.68 286 VAL C CA 1
ATOM 18260 C C . VAL D 1 286 ? 144.054 121.242 149.946 1.00 33.86 286 VAL C C 1
ATOM 18261 O O . VAL D 1 286 ? 145.145 121.626 150.387 1.00 45.77 286 VAL C O 1
ATOM 18274 N N . HIS D 1 287 ? 143.488 120.102 150.350 1.00 23.57 287 HIS C N 1
ATOM 18275 C CA . HIS D 1 287 ? 144.158 119.244 151.318 1.00 19.87 287 HIS C CA 1
ATOM 18276 C C . HIS D 1 287 ? 145.585 118.957 150.877 1.00 30.49 287 HIS C C 1
ATOM 18277 O O . HIS D 1 287 ? 146.534 119.124 151.653 1.00 35.81 287 HIS C O 1
ATOM 18291 N N . VAL D 1 288 ? 145.758 118.552 149.616 1.00 34.98 288 VAL C N 1
ATOM 18292 C CA . VAL D 1 288 ? 147.100 118.306 149.096 1.00 32.09 288 VAL C CA 1
ATOM 18293 C C . VAL D 1 288 ? 147.994 119.499 149.400 1.00 24.08 288 VAL C C 1
ATOM 18294 O O . VAL D 1 288 ? 149.044 119.368 150.043 1.00 40.19 288 VAL C O 1
ATOM 18307 N N . ALA D 1 289 ? 147.563 120.692 148.986 1.00 20.54 289 ALA C N 1
ATOM 18308 C CA . ALA D 1 289 ? 148.352 121.885 149.263 1.00 21.90 289 ALA C CA 1
ATOM 18309 C C . ALA D 1 289 ? 148.571 122.043 150.760 1.00 28.59 289 ALA C C 1
ATOM 18310 O O . ALA D 1 289 ? 149.701 122.260 151.216 1.00 33.91 289 ALA C O 1
ATOM 18317 N N . CYS D 1 290 ? 147.502 121.893 151.547 1.00 44.31 290 CYS C N 1
ATOM 18318 C CA . CYS D 1 290 ? 147.632 122.029 152.991 1.00 31.00 290 CYS C CA 1
ATOM 18319 C C . CYS D 1 290 ? 148.674 121.069 153.542 1.00 23.98 290 CYS C C 1
ATOM 18320 O O . CYS D 1 290 ? 149.355 121.387 154.523 1.00 44.16 290 CYS C O 1
ATOM 18328 N N . CYS D 1 291 ? 148.815 119.892 152.930 1.00 25.65 291 CYS C N 1
ATOM 18329 C CA . CYS D 1 291 ? 149.862 118.973 153.357 1.00 26.18 291 CYS C CA 1
ATOM 18330 C C . CYS D 1 291 ? 151.240 119.539 153.039 1.00 32.09 291 CYS C C 1
ATOM 18331 O O . CYS D 1 291 ? 152.106 119.626 153.920 1.00 47.16 291 CYS C O 1
ATOM 18339 N N . CYS D 1 292 ? 151.447 119.973 151.793 1.00 37.52 292 CYS C N 1
ATOM 18340 C CA . CYS D 1 292 ? 152.782 120.374 151.363 1.00 40.92 292 CYS C CA 1
ATOM 18341 C C . CYS D 1 292 ? 153.351 121.443 152.285 1.00 43.48 292 CYS C C 1
ATOM 18342 O O . CYS D 1 292 ? 154.439 121.279 152.851 1.00 50.22 292 CYS C O 1
ATOM 18350 N N . GLY D 1 293 ? 152.600 122.525 152.490 1.00 27.18 293 GLY C N 1
ATOM 18351 C CA . GLY D 1 293 ? 153.076 123.576 153.370 1.00 32.47 293 GLY C CA 1
ATOM 18352 C C . GLY D 1 293 ? 153.431 123.051 154.743 1.00 39.70 293 GLY C C 1
ATOM 18353 O O . GLY D 1 293 ? 154.479 123.393 155.298 1.00 46.75 293 GLY C O 1
ATOM 18357 N N . ASN D 1 294 ? 152.582 122.181 155.296 1.00 32.79 294 ASN C N 1
ATOM 18358 C CA . ASN D 1 294 ? 152.880 121.596 156.598 1.00 35.14 294 ASN C CA 1
ATOM 18359 C C . ASN D 1 294 ? 154.264 120.964 156.589 1.00 35.86 294 ASN C C 1
ATOM 18360 O O . ASN D 1 294 ? 155.091 121.231 157.469 1.00 34.65 294 ASN C O 1
ATOM 18371 N N . ILE D 1 295 ? 154.551 120.152 155.570 1.00 32.47 295 ILE C N 1
ATOM 18372 C CA . ILE D 1 295 ? 155.875 119.547 155.471 1.00 34.07 295 ILE C CA 1
ATOM 18373 C C . ILE D 1 295 ? 156.936 120.636 155.407 1.00 37.46 295 ILE C C 1
ATOM 18374 O O . ILE D 1 295 ? 157.935 120.603 156.137 1.00 47.40 295 ILE C O 1
ATOM 18390 N N . PHE D 1 296 ? 156.714 121.642 154.559 1.00 32.61 296 PHE C N 1
ATOM 18391 C CA . PHE D 1 296 ? 157.681 122.725 154.448 1.00 30.16 296 PHE C CA 1
ATOM 18392 C C . PHE D 1 296 ? 157.787 123.504 155.751 1.00 39.93 296 PHE C C 1
ATOM 18393 O O . PHE D 1 296 ? 158.836 124.091 156.039 1.00 49.79 296 PHE C O 1
ATOM 18410 N N . SER D 1 297 ? 156.725 123.504 156.563 1.00 42.98 297 SER C N 1
ATOM 18411 C CA . SER D 1 297 ? 156.795 124.193 157.844 1.00 38.71 297 SER C CA 1
ATOM 18412 C C . SER D 1 297 ? 157.831 123.566 158.765 1.00 33.46 297 SER C C 1
ATOM 18413 O O . SER D 1 297 ? 158.244 124.204 159.739 1.00 51.45 297 SER C O 1
ATOM 18421 N N . TYR D 1 298 ? 158.261 122.335 158.481 1.00 38.83 298 TYR C N 1
ATOM 18422 C CA . TYR D 1 298 ? 159.309 121.704 159.271 1.00 38.23 298 TYR C CA 1
ATOM 18423 C C . TYR D 1 298 ? 160.703 122.182 158.890 1.00 29.18 298 TYR C C 1
ATOM 18424 O O . TYR D 1 298 ? 161.653 121.916 159.634 1.00 39.95 298 TYR C O 1
ATOM 18442 N N . LEU D 1 299 ? 160.852 122.875 157.761 1.00 36.76 299 LEU C N 1
ATOM 18443 C CA . LEU D 1 299 ? 162.145 123.401 157.347 1.00 43.77 299 LEU C CA 1
ATOM 18444 C C . LEU D 1 299 ? 162.444 124.775 157.932 1.00 43.34 299 LEU C C 1
ATOM 18445 O O . LEU D 1 299 ? 163.571 125.261 157.783 1.00 49.58 299 LEU C O 1
ATOM 18461 N N . PHE D 1 300 ? 161.474 125.407 158.588 1.00 44.87 300 PHE C N 1
ATOM 18462 C CA . PHE D 1 300 ? 161.644 126.732 159.170 1.00 41.28 300 PHE C CA 1
ATOM 18463 C C . PHE D 1 300 ? 161.292 126.674 160.651 1.00 45.73 300 PHE C C 1
ATOM 18464 O O . PHE D 1 300 ? 160.134 126.375 160.991 1.00 50.72 300 PHE C O 1
ATOM 18481 N N . PRO D 1 301 ? 162.230 126.940 161.566 1.00 47.85 301 PRO C N 1
ATOM 18482 C CA . PRO D 1 301 ? 161.895 126.831 162.997 1.00 47.77 301 PRO C CA 1
ATOM 18483 C C . PRO D 1 301 ? 160.741 127.721 163.422 1.00 49.76 301 PRO C C 1
ATOM 18484 O O . PRO D 1 301 ? 159.938 127.313 164.271 1.00 51.16 301 PRO C O 1
ATOM 18495 N N . LYS D 1 302 ? 160.626 128.922 162.849 1.00 48.11 302 LYS C N 1
ATOM 18496 C CA . LYS D 1 302 ? 159.562 129.836 163.255 1.00 45.72 302 LYS C CA 1
ATOM 18497 C C . LYS D 1 302 ? 158.194 129.187 163.093 1.00 49.45 302 LYS C C 1
ATOM 18498 O O . LYS D 1 302 ? 157.340 129.288 163.983 1.00 53.53 302 LYS C O 1
ATOM 18517 N N . TYR D 1 303 ? 157.967 128.519 161.965 1.00 49.42 303 TYR C N 1
ATOM 18518 C CA . TYR D 1 303 ? 156.686 127.884 161.694 1.00 41.05 303 TYR C CA 1
ATOM 18519 C C . TYR D 1 303 ? 156.621 126.445 162.186 1.00 40.59 303 TYR C C 1
ATOM 18520 O O . TYR D 1 303 ? 155.520 125.901 162.321 1.00 48.78 303 TYR C O 1
ATOM 18538 N N . SER D 1 304 ? 157.768 125.820 162.455 1.00 34.72 304 SER C N 1
ATOM 18539 C CA . SER D 1 304 ? 157.767 124.473 163.012 1.00 36.98 304 SER C CA 1
ATOM 18540 C C . SER D 1 304 ? 157.450 124.471 164.502 1.00 45.42 304 SER C C 1
ATOM 18541 O O . SER D 1 304 ? 156.852 123.512 165.001 1.00 50.48 304 SER C O 1
ATOM 18549 N N . THR D 1 305 ? 157.838 125.524 165.223 1.00 49.77 305 THR C N 1
ATOM 18550 C CA . THR D 1 305 ? 157.657 125.560 166.670 1.00 52.31 305 THR C CA 1
ATOM 18551 C C . THR D 1 305 ? 156.352 126.219 167.096 1.00 49.66 305 THR C C 1
ATOM 18552 O O . THR D 1 305 ? 155.843 125.914 168.181 1.00 54.58 305 THR C O 1
ATOM 18563 N N . ASN D 1 306 ? 155.796 127.108 166.278 1.00 45.41 306 ASN C N 1
ATOM 18564 C CA . ASN D 1 306 ? 154.581 127.836 166.618 1.00 43.67 306 ASN C CA 1
ATOM 18565 C C . ASN D 1 306 ? 153.404 127.276 165.830 1.00 48.82 306 ASN C C 1
ATOM 18566 O O . ASN D 1 306 ? 153.490 127.111 164.609 1.00 58.59 306 ASN C O 1
ATOM 18577 N N . GLU D 1 307 ? 152.308 126.984 166.535 1.00 41.56 307 GLU C N 1
ATOM 18578 C CA . GLU D 1 307 ? 151.133 126.415 165.885 1.00 35.47 307 GLU C CA 1
ATOM 18579 C C . GLU D 1 307 ? 150.343 127.468 165.114 1.00 38.49 307 GLU C C 1
ATOM 18580 O O . GLU D 1 307 ? 149.799 127.175 164.045 1.00 49.68 307 GLU C O 1
ATOM 18592 N N . ALA D 1 308 ? 150.257 128.692 165.641 1.00 29.60 308 ALA C N 1
ATOM 18593 C CA . ALA D 1 308 ? 149.513 129.741 164.948 1.00 41.71 308 ALA C CA 1
ATOM 18594 C C . ALA D 1 308 ? 150.170 130.103 163.620 1.00 50.11 308 ALA C C 1
ATOM 18595 O O . ALA D 1 308 ? 149.484 130.278 162.605 1.00 53.92 308 ALA C O 1
ATOM 18602 N N . LYS D 1 309 ? 151.498 130.225 163.609 1.00 44.36 309 LYS C N 1
ATOM 18603 C CA . LYS D 1 309 ? 152.200 130.509 162.362 1.00 48.62 309 LYS C CA 1
ATOM 18604 C C . LYS D 1 309 ? 152.049 129.354 161.378 1.00 47.13 309 LYS C C 1
ATOM 18605 O O . LYS D 1 309 ? 151.884 129.568 160.169 1.00 59.05 309 LYS C O 1
ATOM 18624 N N . LYS D 1 310 ? 152.096 128.119 161.882 1.00 26.99 310 LYS C N 1
ATOM 18625 C CA . LYS D 1 310 ? 151.867 126.964 161.022 1.00 33.12 310 LYS C CA 1
ATOM 18626 C C . LYS D 1 310 ? 150.471 127.007 160.415 1.00 38.29 310 LYS C C 1
ATOM 18627 O O . LYS D 1 310 ? 150.285 126.660 159.245 1.00 50.00 310 LYS C O 1
ATOM 18646 N N . ARG D 1 311 ? 149.476 127.435 161.192 1.00 31.48 311 ARG C N 1
ATOM 18647 C CA . ARG D 1 311 ? 148.118 127.527 160.664 1.00 34.09 311 ARG C CA 1
ATOM 18648 C C . ARG D 1 311 ? 147.985 128.655 159.649 1.00 35.29 311 ARG C C 1
ATOM 18649 O O . ARG D 1 311 ? 147.210 128.539 158.694 1.00 47.87 311 ARG C O 1
ATOM 18670 N N . GLU D 1 312 ? 148.721 129.752 159.832 1.00 40.79 312 GLU C N 1
ATOM 18671 C CA . GLU D 1 312 ? 148.762 130.782 158.796 1.00 38.00 312 GLU C CA 1
ATOM 18672 C C . GLU D 1 312 ? 149.340 130.223 157.499 1.00 39.68 312 GLU C C 1
ATOM 18673 O O . GLU D 1 312 ? 148.813 130.475 156.403 1.00 49.13 312 GLU C O 1
ATOM 18685 N N . VAL D 1 313 ? 150.425 129.454 157.608 1.00 35.83 313 VAL C N 1
ATOM 18686 C CA . VAL D 1 313 ? 150.995 128.807 156.428 1.00 34.37 313 VAL C CA 1
ATOM 18687 C C . VAL D 1 313 ? 149.983 127.853 155.809 1.00 32.81 313 VAL C C 1
ATOM 18688 O O . VAL D 1 313 ? 149.902 127.721 154.583 1.00 42.35 313 VAL C O 1
ATOM 18701 N N . LEU D 1 314 ? 149.206 127.163 156.645 1.00 34.85 314 LEU C N 1
ATOM 18702 C CA . LEU D 1 314 ? 148.186 126.253 156.134 1.00 37.65 314 LEU C CA 1
ATOM 18703 C C . LEU D 1 314 ? 147.094 127.008 155.388 1.00 33.27 314 LEU C C 1
ATOM 18704 O O . LEU D 1 314 ? 146.572 126.521 154.380 1.00 41.19 314 LEU C O 1
ATOM 18720 N N . SER D 1 315 ? 146.716 128.188 155.880 1.00 26.05 315 SER C N 1
ATOM 18721 C CA . SER D 1 315 ? 145.743 129.008 155.164 1.00 37.40 315 SER C CA 1
ATOM 18722 C C . SER D 1 315 ? 146.283 129.429 153.804 1.00 41.79 315 SER C C 1
ATOM 18723 O O . SER D 1 315 ? 145.567 129.380 152.793 1.00 43.91 315 SER C O 1
ATOM 18731 N N . ALA D 1 316 ? 147.551 129.843 153.759 1.00 34.22 316 ALA C N 1
ATOM 18732 C CA . ALA D 1 316 ? 148.164 130.173 152.474 1.00 22.17 316 ALA C CA 1
ATOM 18733 C C . ALA D 1 316 ? 148.178 128.958 151.551 1.00 34.36 316 ALA C C 1
ATOM 18734 O O . ALA D 1 316 ? 147.916 129.074 150.346 1.00 39.59 316 ALA C O 1
ATOM 18741 N N . ALA D 1 317 ? 148.480 127.784 152.106 1.00 32.71 317 ALA C N 1
ATOM 18742 C CA . ALA D 1 317 ? 148.492 126.560 151.314 1.00 23.98 317 ALA C CA 1
ATOM 18743 C C . ALA D 1 317 ? 147.109 126.248 150.763 1.00 31.46 317 ALA C C 1
ATOM 18744 O O . ALA D 1 317 ? 146.976 125.802 149.621 1.00 44.42 317 ALA C O 1
ATOM 18751 N N . SER D 1 318 ? 146.067 126.454 151.569 1.00 34.38 318 SER C N 1
ATOM 18752 C CA . SER D 1 318 ? 144.707 126.216 151.098 1.00 38.00 318 SER C CA 1
ATOM 18753 C C . SER D 1 318 ? 144.342 127.177 149.974 1.00 30.04 318 SER C C 1
ATOM 18754 O O . SER D 1 318 ? 143.692 126.788 148.994 1.00 41.32 318 SER C O 1
ATOM 18762 N N . ALA D 1 319 ? 144.744 128.443 150.104 1.00 37.31 319 ALA C N 1
ATOM 18763 C CA . ALA D 1 319 ? 144.510 129.397 149.024 1.00 40.35 319 ALA C CA 1
ATOM 18764 C C . ALA D 1 319 ? 145.199 128.940 147.743 1.00 41.38 319 ALA C C 1
ATOM 18765 O O . ALA D 1 319 ? 144.605 128.966 146.657 1.00 40.12 319 ALA C O 1
ATOM 18772 N N . ALA D 1 320 ? 146.455 128.501 147.856 1.00 44.67 320 ALA C N 1
ATOM 18773 C CA . ALA D 1 320 ? 147.176 128.015 146.683 1.00 34.61 320 ALA C CA 1
ATOM 18774 C C . ALA D 1 320 ? 146.506 126.778 146.096 1.00 35.38 320 ALA C C 1
ATOM 18775 O O . ALA D 1 320 ? 146.457 126.607 144.871 1.00 48.00 320 ALA C O 1
ATOM 18782 N N . GLY D 1 321 ? 146.005 125.893 146.958 1.00 43.41 321 GLY C N 1
ATOM 18783 C CA . GLY D 1 321 ? 145.324 124.704 146.478 1.00 31.23 321 GLY C CA 1
ATOM 18784 C C . GLY D 1 321 ? 144.073 125.035 145.691 1.00 27.81 321 GLY C C 1
ATOM 18785 O O . GLY D 1 321 ? 143.830 124.468 144.624 1.00 43.30 321 GLY C O 1
ATOM 18789 N N . VAL D 1 322 ? 143.263 125.964 146.202 1.00 35.95 322 VAL C N 1
ATOM 18790 C CA . VAL D 1 322 ? 142.085 126.393 145.453 1.00 41.34 322 VAL C CA 1
ATOM 18791 C C . VAL D 1 322 ? 142.504 127.031 144.136 1.00 40.82 322 VAL C C 1
ATOM 18792 O O . VAL D 1 322 ? 141.874 126.814 143.092 1.00 44.03 322 VAL C O 1
ATOM 18805 N N . SER D 1 323 ? 143.571 127.832 144.164 1.00 45.01 323 SER C N 1
ATOM 18806 C CA . SER D 1 323 ? 144.043 128.475 142.942 1.00 40.72 323 SER C CA 1
ATOM 18807 C C . SER D 1 323 ? 144.395 127.440 141.881 1.00 30.13 323 SER C C 1
ATOM 18808 O O . SER D 1 323 ? 143.964 127.545 140.729 1.00 38.12 323 SER C O 1
ATOM 18816 N N . VAL D 1 324 ? 145.176 126.425 142.254 1.00 34.03 324 VAL C N 1
ATOM 18817 C CA . VAL D 1 324 ? 145.550 125.401 141.282 1.00 34.30 324 VAL C CA 1
ATOM 18818 C C . VAL D 1 324 ? 144.325 124.607 140.847 1.00 39.38 324 VAL C C 1
ATOM 18819 O O . VAL D 1 324 ? 144.219 124.189 139.688 1.00 42.39 324 VAL C O 1
ATOM 18832 N N . ALA D 1 325 ? 143.382 124.381 141.765 1.00 42.86 325 ALA C N 1
ATOM 18833 C CA . ALA D 1 325 ? 142.183 123.626 141.419 1.00 38.17 325 ALA C CA 1
ATOM 18834 C C . ALA D 1 325 ? 141.363 124.343 140.355 1.00 42.41 325 ALA C C 1
ATOM 18835 O O . ALA D 1 325 ? 140.862 123.711 139.418 1.00 42.75 325 ALA C O 1
ATOM 18842 N N . PHE D 1 326 ? 141.214 125.664 140.480 1.00 48.75 326 PHE C N 1
ATOM 18843 C CA . PHE D 1 326 ? 140.369 126.434 139.573 1.00 36.93 326 PHE C CA 1
ATOM 18844 C C . PHE D 1 326 ? 141.128 127.521 138.821 1.00 41.50 326 PHE C C 1
ATOM 18845 O O . PHE D 1 326 ? 140.504 128.296 138.086 1.00 43.47 326 PHE C O 1
ATOM 18862 N N . GLY D 1 327 ? 142.445 127.603 138.974 1.00 45.99 327 GLY C N 1
ATOM 18863 C CA . GLY D 1 327 ? 143.189 128.670 138.321 1.00 41.74 327 GLY C CA 1
ATOM 18864 C C . GLY D 1 327 ? 142.720 130.045 138.742 1.00 47.67 327 GLY C C 1
ATOM 18865 O O . GLY D 1 327 ? 142.655 130.960 137.911 1.00 51.97 327 GLY C O 1
ATOM 18869 N N . ALA D 1 328 ? 142.392 130.213 140.022 1.00 53.40 328 ALA C N 1
ATOM 18870 C CA . ALA D 1 328 ? 141.798 131.443 140.544 1.00 50.71 328 ALA C CA 1
ATOM 18871 C C . ALA D 1 328 ? 142.574 131.881 141.779 1.00 53.37 328 ALA C C 1
ATOM 18872 O O . ALA D 1 328 ? 142.128 131.664 142.914 1.00 59.37 328 ALA C O 1
ATOM 18879 N N . PRO D 1 329 ? 143.746 132.497 141.599 1.00 43.57 329 PRO C N 1
ATOM 18880 C CA . PRO D 1 329 ? 144.493 132.968 142.778 1.00 49.12 329 PRO C CA 1
ATOM 18881 C C . PRO D 1 329 ? 143.696 133.929 143.642 1.00 51.06 329 PRO C C 1
ATOM 18882 O O . PRO D 1 329 ? 143.692 133.795 144.873 1.00 54.95 329 PRO C O 1
ATOM 18893 N N . ILE D 1 330 ? 143.001 134.889 143.028 1.00 45.98 330 ILE C N 1
ATOM 18894 C CA . ILE D 1 330 ? 142.131 135.775 143.796 1.00 51.87 330 ILE C CA 1
ATOM 18895 C C . ILE D 1 330 ? 140.994 134.975 144.416 1.00 53.44 330 ILE C C 1
ATOM 18896 O O . ILE D 1 330 ? 140.647 135.161 145.591 1.00 52.93 330 ILE C O 1
ATOM 18912 N N . GLY D 1 331 ? 140.394 134.076 143.635 1.00 51.25 331 GLY C N 1
ATOM 18913 C CA . GLY D 1 331 ? 139.364 133.210 144.180 1.00 45.37 331 GLY C CA 1
ATOM 18914 C C . GLY D 1 331 ? 139.884 132.328 145.297 1.00 43.87 331 GLY C C 1
ATOM 18915 O O . GLY D 1 331 ? 139.187 132.084 146.282 1.00 52.91 331 GLY C O 1
ATOM 18919 N N . GLY D 1 332 ? 141.118 131.838 145.160 1.00 43.13 332 GLY C N 1
ATOM 18920 C CA . GLY D 1 332 ? 141.701 131.037 146.223 1.00 45.94 332 GLY C CA 1
ATOM 18921 C C . GLY D 1 332 ? 141.900 131.825 147.502 1.00 44.16 332 GLY C C 1
ATOM 18922 O O . GLY D 1 332 ? 141.600 131.339 148.596 1.00 49.37 332 GLY C O 1
ATOM 18926 N N . VAL D 1 333 ? 142.402 133.056 147.384 1.00 41.69 333 VAL C N 1
ATOM 18927 C CA . VAL D 1 333 ? 142.576 133.898 148.564 1.00 50.58 333 VAL C CA 1
ATOM 18928 C C . VAL D 1 333 ? 141.228 134.183 149.213 1.00 46.55 333 VAL C C 1
ATOM 18929 O O . VAL D 1 333 ? 141.093 134.147 150.443 1.00 49.67 333 VAL C O 1
ATOM 18942 N N . LEU D 1 334 ? 140.212 134.480 148.399 1.00 34.75 334 LEU C N 1
ATOM 18943 C CA . LEU D 1 334 ? 138.890 134.761 148.949 1.00 44.88 334 LEU C CA 1
ATOM 18944 C C . LEU D 1 334 ? 138.309 133.537 149.647 1.00 46.80 334 LEU C C 1
ATOM 18945 O O . LEU D 1 334 ? 137.710 133.653 150.722 1.00 55.11 334 LEU C O 1
ATOM 18961 N N . PHE D 1 335 ? 138.473 132.353 149.050 1.00 40.98 335 PHE C N 1
ATOM 18962 C CA . PHE D 1 335 ? 137.995 131.133 149.691 1.00 45.08 335 PHE C CA 1
ATOM 18963 C C . PHE D 1 335 ? 138.712 130.899 151.012 1.00 44.58 335 PHE C C 1
ATOM 18964 O O . PHE D 1 335 ? 138.084 130.529 152.011 1.00 44.04 335 PHE C O 1
ATOM 18981 N N . SER D 1 336 ? 140.030 131.105 151.036 1.00 45.69 336 SER C N 1
ATOM 18982 C CA . SER D 1 336 ? 140.778 130.930 152.274 1.00 46.39 336 SER C CA 1
ATOM 18983 C C . SER D 1 336 ? 140.273 131.885 153.348 1.00 48.31 336 SER C C 1
ATOM 18984 O O . SER D 1 336 ? 140.052 131.487 154.496 1.00 53.37 336 SER C O 1
ATOM 18992 N N . LEU D 1 337 ? 140.065 133.151 152.981 1.00 45.82 337 LEU C N 1
ATOM 18993 C CA . LEU D 1 337 ? 139.606 134.137 153.953 1.00 47.23 337 LEU C CA 1
ATOM 18994 C C . LEU D 1 337 ? 138.208 133.806 154.464 1.00 46.60 337 LEU C C 1
ATOM 18995 O O . LEU D 1 337 ? 137.926 133.951 155.659 1.00 55.35 337 LEU C O 1
ATOM 19011 N N . GLU D 1 338 ? 137.320 133.361 153.576 1.00 49.17 338 GLU C N 1
ATOM 19012 C CA . GLU D 1 338 ? 135.906 133.247 153.908 1.00 46.24 338 GLU C CA 1
ATOM 19013 C C . GLU D 1 338 ? 135.526 131.903 154.515 1.00 51.42 338 GLU C C 1
ATOM 19014 O O . GLU D 1 338 ? 134.607 131.849 155.340 1.00 58.84 338 GLU C O 1
ATOM 19026 N N . GLU D 1 339 ? 136.201 130.819 154.136 1.00 49.24 339 GLU C N 1
ATOM 19027 C CA . GLU D 1 339 ? 135.748 129.474 154.471 1.00 48.35 339 GLU C CA 1
ATOM 19028 C C . GLU D 1 339 ? 136.630 128.766 155.488 1.00 49.52 339 GLU C C 1
ATOM 19029 O O . GLU D 1 339 ? 136.133 128.319 156.526 1.00 53.51 339 GLU C O 1
ATOM 19041 N N . VAL D 1 340 ? 137.932 128.651 155.226 1.00 42.31 340 VAL C N 1
ATOM 19042 C CA . VAL D 1 340 ? 138.778 127.754 156.005 1.00 46.32 340 VAL C CA 1
ATOM 19043 C C . VAL D 1 340 ? 139.610 128.463 157.072 1.00 48.58 340 VAL C C 1
ATOM 19044 O O . VAL D 1 340 ? 140.007 127.817 158.054 1.00 52.43 340 VAL C O 1
ATOM 19057 N N . SER D 1 341 ? 139.882 129.756 156.920 1.00 40.87 341 SER C N 1
ATOM 19058 C CA . SER D 1 341 ? 140.755 130.475 157.844 1.00 42.29 341 SER C CA 1
ATOM 19059 C C . SER D 1 341 ? 139.913 131.076 158.963 1.00 50.00 341 SER C C 1
ATOM 19060 O O . SER D 1 341 ? 139.146 132.017 158.737 1.00 49.49 341 SER C O 1
ATOM 19068 N N . TYR D 1 342 ? 140.054 130.529 160.173 1.00 50.48 342 TYR C N 1
ATOM 19069 C CA . TYR D 1 342 ? 139.396 131.125 161.330 1.00 45.88 342 TYR C CA 1
ATOM 19070 C C . TYR D 1 342 ? 139.978 132.499 161.640 1.00 48.73 342 TYR C C 1
ATOM 19071 O O . TYR D 1 342 ? 139.235 133.443 161.933 1.00 50.62 342 TYR C O 1
ATOM 19089 N N . TYR D 1 343 ? 141.301 132.626 161.582 1.00 46.25 343 TYR C N 1
ATOM 19090 C CA . TYR D 1 343 ? 141.994 133.895 161.761 1.00 47.76 343 TYR C CA 1
ATOM 19091 C C . TYR D 1 343 ? 142.841 134.164 160.526 1.00 53.95 343 TYR C C 1
ATOM 19092 O O . TYR D 1 343 ? 143.632 133.309 160.115 1.00 53.41 343 TYR C O 1
ATOM 19110 N N . PHE D 1 344 ? 142.675 135.348 159.937 1.00 55.25 344 PHE C N 1
ATOM 19111 C CA . PHE D 1 344 ? 143.367 135.723 158.705 1.00 53.87 344 PHE C CA 1
ATOM 19112 C C . PHE D 1 344 ? 144.036 137.078 158.899 1.00 56.33 344 PHE C C 1
ATOM 19113 O O . PHE D 1 344 ? 143.461 138.122 158.559 1.00 57.87 344 PHE C O 1
ATOM 19130 N N . PRO D 1 345 ? 145.249 137.105 159.449 1.00 61.14 345 PRO C N 1
ATOM 19131 C CA . PRO D 1 345 ? 145.971 138.375 159.572 1.00 57.05 345 PRO C CA 1
ATOM 19132 C C . PRO D 1 345 ? 146.189 139.027 158.214 1.00 54.98 345 PRO C C 1
ATOM 19133 O O . PRO D 1 345 ? 146.042 138.404 157.160 1.00 59.69 345 PRO C O 1
ATOM 19144 N N . LEU D 1 346 ? 146.546 140.312 158.252 1.00 53.97 346 LEU C N 1
ATOM 19145 C CA . LEU D 1 346 ? 146.699 141.077 157.018 1.00 54.86 346 LEU C CA 1
ATOM 19146 C C . LEU D 1 346 ? 147.821 140.513 156.153 1.00 55.70 346 LEU C C 1
ATOM 19147 O O . LEU D 1 346 ? 147.676 140.388 154.932 1.00 59.39 346 LEU C O 1
ATOM 19163 N N . LYS D 1 347 ? 148.953 140.168 156.770 1.00 55.65 347 LYS C N 1
ATOM 19164 C CA . LYS D 1 347 ? 150.081 139.644 156.005 1.00 54.99 347 LYS C CA 1
ATOM 19165 C C . LYS D 1 347 ? 149.712 138.344 155.303 1.00 55.86 347 LYS C C 1
ATOM 19166 O O . LYS D 1 347 ? 150.207 138.057 154.203 1.00 56.11 347 LYS C O 1
ATOM 19185 N N . THR D 1 348 ? 148.855 137.538 155.934 1.00 59.23 348 THR C N 1
ATOM 19186 C CA . THR D 1 348 ? 148.450 136.272 155.337 1.00 62.16 348 THR C CA 1
ATOM 19187 C C . THR D 1 348 ? 147.755 136.496 154.004 1.00 58.50 348 THR C C 1
ATOM 19188 O O . THR D 1 348 ? 147.851 135.661 153.102 1.00 60.43 348 THR C O 1
ATOM 19199 N N . LEU D 1 349 ? 147.059 137.624 153.854 1.00 51.21 349 LEU C N 1
ATOM 19200 C CA . LEU D 1 349 ? 146.402 137.918 152.585 1.00 48.14 349 LEU C CA 1
ATOM 19201 C C . LEU D 1 349 ? 147.409 137.935 151.440 1.00 51.49 349 LEU C C 1
ATOM 19202 O O . LEU D 1 349 ? 147.264 137.203 150.452 1.00 58.55 349 LEU C O 1
ATOM 19218 N N . TRP D 1 350 ? 148.465 138.741 151.577 1.00 37.78 350 TRP C N 1
ATOM 19219 C CA . TRP D 1 350 ? 149.443 138.852 150.501 1.00 45.95 350 TRP C CA 1
ATOM 19220 C C . TRP D 1 350 ? 150.264 137.577 150.371 1.00 44.94 350 TRP C C 1
ATOM 19221 O O . TRP D 1 350 ? 150.623 137.178 149.257 1.00 43.78 350 TRP C O 1
ATOM 19242 N N . ARG D 1 351 ? 150.568 136.916 151.491 1.00 43.56 351 ARG C N 1
ATOM 19243 C CA . ARG D 1 351 ? 151.327 135.672 151.411 1.00 38.96 351 ARG C CA 1
ATOM 19244 C C . ARG D 1 351 ? 150.549 134.610 150.641 1.00 38.29 351 ARG C C 1
ATOM 19245 O O . ARG D 1 351 ? 151.095 133.935 149.759 1.00 52.14 351 ARG C O 1
ATOM 19266 N N . SER D 1 352 ? 149.259 134.464 150.952 1.00 37.53 352 SER C N 1
ATOM 19267 C CA . SER D 1 352 ? 148.415 133.511 150.246 1.00 39.33 352 SER C CA 1
ATOM 19268 C C . SER D 1 352 ? 148.274 133.886 148.780 1.00 41.66 352 SER C C 1
ATOM 19269 O O . SER D 1 352 ? 148.297 133.015 147.905 1.00 52.10 352 SER C O 1
ATOM 19277 N N . PHE D 1 353 ? 148.116 135.180 148.488 1.00 42.65 353 PHE C N 1
ATOM 19278 C CA . PHE D 1 353 ? 147.997 135.601 147.097 1.00 44.49 353 PHE C CA 1
ATOM 19279 C C . PHE D 1 353 ? 149.255 135.252 146.311 1.00 33.39 353 PHE C C 1
ATOM 19280 O O . PHE D 1 353 ? 149.177 134.739 145.188 1.00 41.20 353 PHE C O 1
ATOM 19297 N N . PHE D 1 354 ? 150.428 135.515 146.890 1.00 30.93 354 PHE C N 1
ATOM 19298 C CA . PHE D 1 354 ? 151.681 135.211 146.207 1.00 40.25 354 PHE C CA 1
ATOM 19299 C C . PHE D 1 354 ? 151.842 133.708 146.005 1.00 44.61 354 PHE C C 1
ATOM 19300 O O . PHE D 1 354 ? 152.259 133.250 144.934 1.00 43.57 354 PHE C O 1
ATOM 19317 N N . ALA D 1 355 ? 151.520 132.920 147.035 1.00 42.20 355 ALA C N 1
ATOM 19318 C CA . ALA D 1 355 ? 151.624 131.470 146.912 1.00 41.27 355 ALA C CA 1
ATOM 19319 C C . ALA D 1 355 ? 150.696 130.952 145.822 1.00 38.30 355 ALA C C 1
ATOM 19320 O O . ALA D 1 355 ? 151.075 130.093 145.016 1.00 38.87 355 ALA C O 1
ATOM 19327 N N . ALA D 1 356 ? 149.468 131.470 145.784 1.00 34.80 356 ALA C N 1
ATOM 19328 C CA . ALA D 1 356 ? 148.510 131.055 144.768 1.00 35.02 356 ALA C CA 1
ATOM 19329 C C . ALA D 1 356 ? 148.996 131.422 143.374 1.00 43.00 356 ALA C C 1
ATOM 19330 O O . ALA D 1 356 ? 148.865 130.636 142.430 1.00 46.40 356 ALA C O 1
ATOM 19337 N N . LEU D 1 357 ? 149.557 132.623 143.223 1.00 49.02 357 LEU C N 1
ATOM 19338 C CA . LEU D 1 357 ? 150.069 133.038 141.921 1.00 36.54 357 LEU C CA 1
ATOM 19339 C C . LEU D 1 357 ? 151.213 132.136 141.474 1.00 36.97 357 LEU C C 1
ATOM 19340 O O . LEU D 1 357 ? 151.286 131.735 140.307 1.00 38.68 357 LEU C O 1
ATOM 19356 N N . VAL D 1 358 ? 152.120 131.804 142.395 1.00 41.41 358 VAL C N 1
ATOM 19357 C CA . VAL D 1 358 ? 153.245 130.935 142.050 1.00 36.73 358 VAL C CA 1
ATOM 19358 C C . VAL D 1 358 ? 152.740 129.555 141.644 1.00 35.10 358 VAL C C 1
ATOM 19359 O O . VAL D 1 358 ? 153.214 128.957 140.669 1.00 50.49 358 VAL C O 1
ATOM 19372 N N . ALA D 1 359 ? 151.774 129.025 142.396 1.00 37.83 359 ALA C N 1
ATOM 19373 C CA . ALA D 1 359 ? 151.229 127.708 142.081 1.00 40.74 359 ALA C CA 1
ATOM 19374 C C . ALA D 1 359 ? 150.532 127.715 140.725 1.00 39.02 359 ALA C C 1
ATOM 19375 O O . ALA D 1 359 ? 150.650 126.763 139.945 1.00 52.98 359 ALA C O 1
ATOM 19382 N N . ALA D 1 360 ? 149.791 128.786 140.432 1.00 40.28 360 ALA C N 1
ATOM 19383 C CA . ALA D 1 360 ? 149.134 128.907 139.135 1.00 38.91 360 ALA C CA 1
ATOM 19384 C C . ALA D 1 360 ? 150.159 128.978 138.011 1.00 40.72 360 ALA C C 1
ATOM 19385 O O . ALA D 1 360 ? 149.966 128.393 136.941 1.00 48.30 360 ALA C O 1
ATOM 19392 N N . PHE D 1 361 ? 151.254 129.705 138.236 1.00 43.92 361 PHE C N 1
ATOM 19393 C CA . PHE D 1 361 ? 152.330 129.758 137.251 1.00 37.61 361 PHE C CA 1
ATOM 19394 C C . PHE D 1 361 ? 152.890 128.364 136.996 1.00 42.70 361 PHE C C 1
ATOM 19395 O O . PHE D 1 361 ? 153.088 127.957 135.844 1.00 54.91 361 PHE C O 1
ATOM 19412 N N . VAL D 1 362 ? 153.145 127.613 138.068 1.00 45.35 362 VAL C N 1
ATOM 19413 C CA . VAL D 1 362 ? 153.696 126.268 137.916 1.00 45.16 362 VAL C CA 1
ATOM 19414 C C . VAL D 1 362 ? 152.729 125.388 137.134 1.00 45.12 362 VAL C C 1
ATOM 19415 O O . VAL D 1 362 ? 153.131 124.636 136.238 1.00 50.98 362 VAL C O 1
ATOM 19428 N N . LEU D 1 363 ? 151.438 125.468 137.462 1.00 33.49 363 LEU C N 1
ATOM 19429 C CA . LEU D 1 363 ? 150.447 124.675 136.740 1.00 38.60 363 LEU C CA 1
ATOM 19430 C C . LEU D 1 363 ? 150.402 125.060 135.267 1.00 47.50 363 LEU C C 1
ATOM 19431 O O . LEU D 1 363 ? 150.326 124.191 134.391 1.00 50.30 363 LEU C O 1
ATOM 19447 N N . ARG D 1 364 ? 150.449 126.361 134.974 1.00 61.45 364 ARG C N 1
ATOM 19448 C CA . ARG D 1 364 ? 150.454 126.837 133.597 1.00 55.48 364 ARG C CA 1
ATOM 19449 C C . ARG D 1 364 ? 151.717 126.443 132.848 1.00 55.49 364 ARG C C 1
ATOM 19450 O O . ARG D 1 364 ? 151.702 126.419 131.613 1.00 60.94 364 ARG C O 1
ATOM 19471 N N . SER D 1 365 ? 152.804 126.145 133.555 1.00 51.04 365 SER C N 1
ATOM 19472 C CA . SER D 1 365 ? 154.040 125.705 132.924 1.00 49.24 365 SER C CA 1
ATOM 19473 C C . SER D 1 365 ? 154.120 124.192 132.766 1.00 49.31 365 SER C C 1
ATOM 19474 O O . SER D 1 365 ? 155.094 123.696 132.190 1.00 54.18 365 SER C O 1
ATOM 19482 N N . ILE D 1 366 ? 153.128 123.448 133.257 1.00 49.24 366 ILE C N 1
ATOM 19483 C CA . ILE D 1 366 ? 153.158 121.990 133.202 1.00 52.91 366 ILE C CA 1
ATOM 19484 C C . ILE D 1 366 ? 151.929 121.474 132.465 1.00 53.04 366 ILE C C 1
ATOM 19485 O O . ILE D 1 366 ? 152.045 120.806 131.432 1.00 58.66 366 ILE C O 1
ATOM 19501 N N . ASN D 1 367 ? 150.743 121.778 132.994 1.00 62.97 367 ASN C N 1
ATOM 19502 C CA . ASN D 1 367 ? 149.519 121.200 132.443 1.00 66.39 367 ASN C CA 1
ATOM 19503 C C . ASN D 1 367 ? 149.317 121.545 130.975 1.00 68.36 367 ASN C C 1
ATOM 19504 O O . ASN D 1 367 ? 149.033 120.630 130.182 1.00 68.14 367 ASN C O 1
ATOM 19515 N N . PRO D 1 368 ? 149.433 122.800 130.541 1.00 71.99 368 PRO C N 1
ATOM 19516 C CA . PRO D 1 368 ? 149.238 123.104 129.115 1.00 73.04 368 PRO C CA 1
ATOM 19517 C C . PRO D 1 368 ? 150.222 122.334 128.248 1.00 73.44 368 PRO C C 1
ATOM 19518 O O . PRO D 1 368 ? 151.439 122.516 128.343 1.00 75.50 368 PRO C O 1
ATOM 19529 N N . PHE D 1 369 ? 149.684 121.467 127.398 1.00 75.16 369 PHE C N 1
ATOM 19530 C CA . PHE D 1 369 ? 150.503 120.644 126.519 1.00 76.89 369 PHE C CA 1
ATOM 19531 C C . PHE D 1 369 ? 149.637 119.959 125.468 1.00 74.93 369 PHE C C 1
ATOM 19532 O O . PHE D 1 369 ? 148.410 120.056 125.502 1.00 69.94 369 PHE C O 1
ATOM 19536 N N . LEU D 1 374 ? 144.413 130.693 128.678 1.00 75.48 374 LEU C N 1
ATOM 19537 C CA . LEU D 1 374 ? 144.790 131.070 130.035 1.00 80.90 374 LEU C CA 1
ATOM 19538 C C . LEU D 1 374 ? 143.678 130.745 131.029 1.00 81.01 374 LEU C C 1
ATOM 19539 O O . LEU D 1 374 ? 143.709 131.196 132.174 1.00 78.61 374 LEU C O 1
ATOM 19542 N N . VAL D 1 375 ? 142.696 129.962 130.585 1.00 77.05 375 VAL C N 1
ATOM 19543 C CA . VAL D 1 375 ? 141.563 129.577 131.416 1.00 78.61 375 VAL C CA 1
ATOM 19544 C C . VAL D 1 375 ? 141.164 128.151 131.064 1.00 79.26 375 VAL C C 1
ATOM 19545 O O . VAL D 1 375 ? 141.271 127.722 129.911 1.00 78.61 375 VAL C O 1
ATOM 19558 N N . LEU D 1 376 ? 140.698 127.413 132.073 1.00 74.35 376 LEU C N 1
ATOM 19559 C CA . LEU D 1 376 ? 140.309 126.022 131.864 1.00 75.36 376 LEU C CA 1
ATOM 19560 C C . LEU D 1 376 ? 138.930 125.930 131.219 1.00 75.36 376 LEU C C 1
ATOM 19561 O O . LEU D 1 376 ? 138.785 125.404 130.110 1.00 74.22 376 LEU C O 1
ATOM 19577 N N . PHE D 1 377 ? 137.904 126.439 131.900 1.00 70.21 377 PHE C N 1
ATOM 19578 C CA . PHE D 1 377 ? 136.540 126.427 131.370 1.00 69.84 377 PHE C CA 1
ATOM 19579 C C . PHE D 1 377 ? 136.263 127.714 130.590 1.00 69.93 377 PHE C C 1
ATOM 19580 O O . PHE D 1 377 ? 135.347 128.479 130.887 1.00 72.65 377 PHE C O 1
ATOM 19597 N N . TYR D 1 378 ? 137.088 127.943 129.571 1.00 74.41 378 TYR C N 1
ATOM 19598 C CA . TYR D 1 378 ? 136.906 129.110 128.720 1.00 76.02 378 TYR C CA 1
ATOM 19599 C C . TYR D 1 378 ? 135.564 129.037 128.004 1.00 77.66 378 TYR C C 1
ATOM 19600 O O . TYR D 1 378 ? 135.148 127.974 127.535 1.00 80.16 378 TYR C O 1
ATOM 19618 N N . VAL D 1 379 ? 134.884 130.178 127.923 1.00 71.20 379 VAL C N 1
ATOM 19619 C CA . VAL D 1 379 ? 133.585 130.273 127.272 1.00 75.72 379 VAL C CA 1
ATOM 19620 C C . VAL D 1 379 ? 133.599 131.460 126.321 1.00 76.43 379 VAL C C 1
ATOM 19621 O O . VAL D 1 379 ? 134.365 132.413 126.496 1.00 76.38 379 VAL C O 1
ATOM 19634 N N . GLU D 1 380 ? 132.739 131.396 125.303 1.00 84.01 380 GLU C N 1
ATOM 19635 C CA . GLU D 1 380 ? 132.596 132.474 124.321 1.00 85.69 380 GLU C CA 1
ATOM 19636 C C . GLU D 1 380 ? 131.103 132.697 124.083 1.00 86.47 380 GLU C C 1
ATOM 19637 O O . GLU D 1 380 ? 130.510 132.093 123.185 1.00 87.63 380 GLU C O 1
ATOM 19649 N N . TYR D 1 381 ? 130.503 133.569 124.891 1.00 77.30 381 TYR C N 1
ATOM 19650 C CA . TYR D 1 381 ? 129.119 133.997 124.702 1.00 80.50 381 TYR C CA 1
ATOM 19651 C C . TYR D 1 381 ? 129.155 135.355 124.010 1.00 81.00 381 TYR C C 1
ATOM 19652 O O . TYR D 1 381 ? 129.358 136.388 124.653 1.00 82.36 381 TYR C O 1
ATOM 19670 N N . HIS D 1 382 ? 128.960 135.350 122.689 1.00 94.30 382 HIS C N 1
ATOM 19671 C CA . HIS D 1 382 ? 129.034 136.594 121.930 1.00 95.57 382 HIS C CA 1
ATOM 19672 C C . HIS D 1 382 ? 127.953 137.574 122.367 1.00 94.35 382 HIS C C 1
ATOM 19673 O O . HIS D 1 382 ? 128.218 138.772 122.527 1.00 94.94 382 HIS C O 1
ATOM 19687 N N . THR D 1 383 ? 126.735 137.090 122.564 1.00 91.38 383 THR C N 1
ATOM 19688 C CA . THR D 1 383 ? 125.639 137.970 122.950 1.00 93.61 383 THR C CA 1
ATOM 19689 C C . THR D 1 383 ? 125.793 138.382 124.411 1.00 93.97 383 THR C C 1
ATOM 19690 O O . THR D 1 383 ? 125.940 137.515 125.280 1.00 90.96 383 THR C O 1
ATOM 19701 N N . PRO D 1 384 ? 125.769 139.678 124.725 1.00 88.25 384 PRO C N 1
ATOM 19702 C CA . PRO D 1 384 ? 125.792 140.081 126.136 1.00 85.51 384 PRO C CA 1
ATOM 19703 C C . PRO D 1 384 ? 124.518 139.653 126.846 1.00 85.67 384 PRO C C 1
ATOM 19704 O O . PRO D 1 384 ? 123.438 139.612 126.252 1.00 85.93 384 PRO C O 1
ATOM 19715 N N . TRP D 1 385 ? 124.652 139.331 128.130 1.00 74.83 385 TRP C N 1
ATOM 19716 C CA . TRP D 1 385 ? 123.499 138.900 128.907 1.00 69.05 385 TRP C CA 1
ATOM 19717 C C . TRP D 1 385 ? 122.500 140.041 129.050 1.00 68.61 385 TRP C C 1
ATOM 19718 O O . TRP D 1 385 ? 122.873 141.191 129.296 1.00 68.10 385 TRP C O 1
ATOM 19739 N N . TYR D 1 386 ? 121.222 139.716 128.890 1.00 80.06 386 TYR C N 1
ATOM 19740 C CA . TYR D 1 386 ? 120.145 140.691 128.958 1.00 81.66 386 TYR C CA 1
ATOM 19741 C C . TYR D 1 386 ? 119.510 140.693 130.345 1.00 85.92 386 TYR C C 1
ATOM 19742 O O . TYR D 1 386 ? 119.640 139.742 131.119 1.00 88.87 386 TYR C O 1
ATOM 19760 N N . LEU D 1 387 ? 118.814 141.791 130.650 1.00 84.23 387 LEU C N 1
ATOM 19761 C CA . LEU D 1 387 ? 118.273 141.973 131.993 1.00 79.83 387 LEU C CA 1
ATOM 19762 C C . LEU D 1 387 ? 117.219 140.923 132.321 1.00 79.82 387 LEU C C 1
ATOM 19763 O O . LEU D 1 387 ? 117.211 140.370 133.428 1.00 83.90 387 LEU C O 1
ATOM 19779 N N . PHE D 1 388 ? 116.318 140.632 131.379 1.00 78.56 388 PHE C N 1
ATOM 19780 C CA . PHE D 1 388 ? 115.259 139.668 131.662 1.00 79.27 388 PHE C CA 1
ATOM 19781 C C . PHE D 1 388 ? 115.830 138.284 131.938 1.00 79.58 388 PHE C C 1
ATOM 19782 O O . PHE D 1 388 ? 115.223 137.498 132.677 1.00 80.40 388 PHE C O 1
ATOM 19799 N N . GLU D 1 389 ? 117.002 137.975 131.380 1.00 74.01 389 GLU C N 1
ATOM 19800 C CA . GLU D 1 389 ? 117.628 136.685 131.640 1.00 69.61 389 GLU C CA 1
ATOM 19801 C C . GLU D 1 389 ? 117.938 136.496 133.117 1.00 70.52 389 GLU C C 1
ATOM 19802 O O . GLU D 1 389 ? 118.157 135.361 133.554 1.00 73.81 389 GLU C O 1
ATOM 19814 N N . LEU D 1 390 ? 117.959 137.581 133.895 1.00 63.18 390 LEU C N 1
ATOM 19815 C CA . LEU D 1 390 ? 118.125 137.449 135.337 1.00 58.05 390 LEU C CA 1
ATOM 19816 C C . LEU D 1 390 ? 117.016 136.596 135.940 1.00 60.16 390 LEU C C 1
ATOM 19817 O O . LEU D 1 390 ? 117.263 135.807 136.860 1.00 71.99 390 LEU C O 1
ATOM 19833 N N . PHE D 1 391 ? 115.787 136.743 135.443 1.00 54.76 391 PHE C N 1
ATOM 19834 C CA . PHE D 1 391 ? 114.678 135.982 136.015 1.00 55.48 391 PHE C CA 1
ATOM 19835 C C . PHE D 1 391 ? 114.889 134.480 135.886 1.00 54.78 391 PHE C C 1
ATOM 19836 O O . PHE D 1 391 ? 114.759 133.773 136.901 1.00 58.68 391 PHE C O 1
ATOM 19853 N N . PRO D 1 392 ? 115.201 133.924 134.710 1.00 59.18 392 PRO C N 1
ATOM 19854 C CA . PRO D 1 392 ? 115.592 132.505 134.677 1.00 59.68 392 PRO C CA 1
ATOM 19855 C C . PRO D 1 392 ? 116.780 132.195 135.568 1.00 56.51 392 PRO C C 1
ATOM 19856 O O . PRO D 1 392 ? 116.785 131.165 136.254 1.00 58.47 392 PRO C O 1
ATOM 19867 N N . PHE D 1 393 ? 117.784 133.075 135.600 1.00 46.75 393 PHE C N 1
ATOM 19868 C CA . PHE D 1 393 ? 118.949 132.830 136.443 1.00 44.27 393 PHE C CA 1
ATOM 19869 C C . PHE D 1 393 ? 118.536 132.690 137.901 1.00 53.72 393 PHE C C 1
ATOM 19870 O O . PHE D 1 393 ? 118.963 131.759 138.595 1.00 64.19 393 PHE C O 1
ATOM 19887 N N . ILE D 1 394 ? 117.677 133.593 138.376 1.00 48.75 394 ILE C N 1
ATOM 19888 C CA . ILE D 1 394 ? 117.172 133.482 139.740 1.00 43.14 394 ILE C CA 1
ATOM 19889 C C . ILE D 1 394 ? 116.500 132.132 139.937 1.00 48.74 394 ILE C C 1
ATOM 19890 O O . ILE D 1 394 ? 116.671 131.481 140.975 1.00 55.50 394 ILE C O 1
ATOM 19906 N N . LEU D 1 395 ? 115.739 131.678 138.937 1.00 48.72 395 LEU C N 1
ATOM 19907 C CA . LEU D 1 395 ? 115.126 130.358 139.029 1.00 44.16 395 LEU C CA 1
ATOM 19908 C C . LEU D 1 395 ? 116.186 129.289 139.251 1.00 38.45 395 LEU C C 1
ATOM 19909 O O . LEU D 1 395 ? 116.026 128.414 140.111 1.00 46.22 395 LEU C O 1
ATOM 19925 N N . LEU D 1 396 ? 117.291 129.357 138.503 1.00 38.42 396 LEU C N 1
ATOM 19926 C CA . LEU D 1 396 ? 118.382 128.418 138.736 1.00 41.96 396 LEU C CA 1
ATOM 19927 C C . LEU D 1 396 ? 118.857 128.498 140.180 1.00 42.51 396 LEU C C 1
ATOM 19928 O O . LEU D 1 396 ? 119.087 127.468 140.825 1.00 46.33 396 LEU C O 1
ATOM 19944 N N . GLY D 1 397 ? 118.978 129.715 140.713 1.00 43.61 397 GLY C N 1
ATOM 19945 C CA . GLY D 1 397 ? 119.316 129.855 142.118 1.00 28.67 397 GLY C CA 1
ATOM 19946 C C . GLY D 1 397 ? 118.346 129.109 143.011 1.00 29.89 397 GLY C C 1
ATOM 19947 O O . GLY D 1 397 ? 118.756 128.397 143.931 1.00 41.95 397 GLY C O 1
ATOM 19951 N N . VAL D 1 398 ? 117.047 129.232 142.728 1.00 30.44 398 VAL C N 1
ATOM 19952 C CA . VAL D 1 398 ? 116.055 128.494 143.502 1.00 26.88 398 VAL C CA 1
ATOM 19953 C C . VAL D 1 398 ? 116.348 127.003 143.436 1.00 38.59 398 VAL C C 1
ATOM 19954 O O . VAL D 1 398 ? 116.244 126.288 144.440 1.00 49.21 398 VAL C O 1
ATOM 19967 N N . PHE D 1 399 ? 116.719 126.509 142.254 1.00 36.78 399 PHE C N 1
ATOM 19968 C CA . PHE D 1 399 ? 117.148 125.121 142.144 1.00 25.86 399 PHE C CA 1
ATOM 19969 C C . PHE D 1 399 ? 118.438 124.892 142.923 1.00 27.63 399 PHE C C 1
ATOM 19970 O O . PHE D 1 399 ? 118.547 123.933 143.696 1.00 41.43 399 PHE C O 1
ATOM 19987 N N . GLY D 1 400 ? 119.411 125.792 142.762 1.00 34.39 400 GLY C N 1
ATOM 19988 C CA . GLY D 1 400 ? 120.716 125.567 143.365 1.00 28.12 400 GLY C CA 1
ATOM 19989 C C . GLY D 1 400 ? 120.631 125.373 144.865 1.00 37.91 400 GLY C C 1
ATOM 19990 O O . GLY D 1 400 ? 121.238 124.455 145.422 1.00 42.53 400 GLY C O 1
ATOM 19994 N N . GLY D 1 401 ? 119.874 126.237 145.541 1.00 38.80 401 GLY C N 1
ATOM 19995 C CA . GLY D 1 401 ? 119.634 126.031 146.957 1.00 28.09 401 GLY C CA 1
ATOM 19996 C C . GLY D 1 401 ? 118.808 124.789 147.227 1.00 27.67 401 GLY C C 1
ATOM 19997 O O . GLY D 1 401 ? 119.135 123.997 148.116 1.00 41.84 401 GLY C O 1
ATOM 20001 N N . LEU D 1 402 ? 117.746 124.582 146.443 1.00 33.28 402 LEU C N 1
ATOM 20002 C CA . LEU D 1 402 ? 116.817 123.493 146.731 1.00 31.36 402 LEU C CA 1
ATOM 20003 C C . LEU D 1 402 ? 117.535 122.151 146.731 1.00 27.74 402 LEU C C 1
ATOM 20004 O O . LEU D 1 402 ? 117.335 121.326 147.629 1.00 33.40 402 LEU C O 1
ATOM 20020 N N . TRP D 1 403 ? 118.378 121.914 145.726 1.00 23.91 403 TRP C N 1
ATOM 20021 C CA . TRP D 1 403 ? 119.211 120.718 145.741 1.00 34.68 403 TRP C CA 1
ATOM 20022 C C . TRP D 1 403 ? 120.204 120.770 146.895 1.00 28.82 403 TRP C C 1
ATOM 20023 O O . TRP D 1 403 ? 120.338 119.806 147.660 1.00 34.47 403 TRP C O 1
ATOM 20044 N N . GLY D 1 404 ? 120.884 121.904 147.054 1.00 30.51 404 GLY C N 1
ATOM 20045 C CA . GLY D 1 404 ? 121.907 122.047 148.071 1.00 27.06 404 GLY C CA 1
ATOM 20046 C C . GLY D 1 404 ? 121.440 121.564 149.426 1.00 34.48 404 GLY C C 1
ATOM 20047 O O . GLY D 1 404 ? 121.959 120.574 149.953 1.00 49.61 404 GLY C O 1
ATOM 20051 N N . ALA D 1 405 ? 120.438 122.243 149.986 1.00 23.99 405 ALA C N 1
ATOM 20052 C CA . ALA D 1 405 ? 119.887 121.823 151.268 1.00 26.29 405 ALA C CA 1
ATOM 20053 C C . ALA D 1 405 ? 119.533 120.343 151.241 1.00 30.91 405 ALA C C 1
ATOM 20054 O O . ALA D 1 405 ? 119.898 119.587 152.149 1.00 40.49 405 ALA C O 1
ATOM 20061 N N . PHE D 1 406 ? 118.844 119.906 150.183 1.00 33.72 406 PHE C N 1
ATOM 20062 C CA . PHE D 1 406 ? 118.480 118.498 150.076 1.00 25.70 406 PHE C CA 1
ATOM 20063 C C . PHE D 1 406 ? 119.711 117.617 150.228 1.00 31.08 406 PHE C C 1
ATOM 20064 O O . PHE D 1 406 ? 119.725 116.677 151.031 1.00 38.31 406 PHE C O 1
ATOM 20081 N N . PHE D 1 407 ? 120.775 117.935 149.487 1.00 38.53 407 PHE C N 1
ATOM 20082 C CA . PHE D 1 407 ? 122.007 117.166 149.610 1.00 32.25 407 PHE C CA 1
ATOM 20083 C C . PHE D 1 407 ? 122.494 117.165 151.051 1.00 33.15 407 PHE C C 1
ATOM 20084 O O . PHE D 1 407 ? 122.824 116.111 151.608 1.00 41.26 407 PHE C O 1
ATOM 20101 N N . ILE D 1 408 ? 122.509 118.339 151.685 1.00 31.82 408 ILE C N 1
ATOM 20102 C CA . ILE D 1 408 ? 122.938 118.418 153.077 1.00 30.60 408 ILE C CA 1
ATOM 20103 C C . ILE D 1 408 ? 122.054 117.536 153.946 1.00 31.34 408 ILE C C 1
ATOM 20104 O O . ILE D 1 408 ? 122.530 116.881 154.881 1.00 45.89 408 ILE C O 1
ATOM 20120 N N . ARG D 1 409 ? 120.753 117.503 153.652 1.00 32.63 409 ARG C N 1
ATOM 20121 C CA . ARG D 1 409 ? 119.856 116.624 154.389 1.00 24.57 409 ARG C CA 1
ATOM 20122 C C . ARG D 1 409 ? 120.024 115.169 153.976 1.00 33.92 409 ARG C C 1
ATOM 20123 O O . ARG D 1 409 ? 119.824 114.270 154.800 1.00 45.74 409 ARG C O 1
ATOM 20144 N N . ALA D 1 410 ? 120.392 114.917 152.719 1.00 39.44 410 ALA C N 1
ATOM 20145 C CA . ALA D 1 410 ? 120.507 113.544 152.238 1.00 20.91 410 ALA C CA 1
ATOM 20146 C C . ALA D 1 410 ? 121.858 112.941 152.607 1.00 32.96 410 ALA C C 1
ATOM 20147 O O . ALA D 1 410 ? 121.929 111.951 153.344 1.00 41.02 410 ALA C O 1
ATOM 20154 N N . ASN D 1 411 ? 122.944 113.540 152.112 1.00 39.55 411 ASN C N 1
ATOM 20155 C CA . ASN D 1 411 ? 124.273 112.980 152.337 1.00 34.61 411 ASN C CA 1
ATOM 20156 C C . ASN D 1 411 ? 124.523 112.740 153.820 1.00 35.84 411 ASN C C 1
ATOM 20157 O O . ASN D 1 411 ? 124.915 111.640 154.227 1.00 44.47 411 ASN C O 1
ATOM 20168 N N . ILE D 1 412 ? 124.279 113.757 154.648 1.00 29.61 412 ILE C N 1
ATOM 20169 C CA . ILE D 1 412 ? 124.463 113.598 156.087 1.00 31.80 412 ILE C CA 1
ATOM 20170 C C . ILE D 1 412 ? 123.636 112.423 156.591 1.00 32.84 412 ILE C C 1
ATOM 20171 O O . ILE D 1 412 ? 124.139 111.546 157.304 1.00 46.17 412 ILE C O 1
ATOM 20187 N N . ALA D 1 413 ? 122.359 112.374 156.203 1.00 36.34 413 ALA C N 1
ATOM 20188 C CA . ALA D 1 413 ? 121.506 111.267 156.618 1.00 30.45 413 ALA C CA 1
ATOM 20189 C C . ALA D 1 413 ? 122.128 109.932 156.235 1.00 33.82 413 ALA C C 1
ATOM 20190 O O . ALA D 1 413 ? 122.054 108.960 156.995 1.00 40.57 413 ALA C O 1
ATOM 20197 N N . TRP D 1 414 ? 122.746 109.866 155.054 1.00 41.27 414 TRP C N 1
ATOM 20198 C CA . TRP D 1 414 ? 123.467 108.659 154.671 1.00 36.06 414 TRP C CA 1
ATOM 20199 C C . TRP D 1 414 ? 124.741 108.505 155.492 1.00 41.32 414 TRP C C 1
ATOM 20200 O O . TRP D 1 414 ? 125.021 107.426 156.029 1.00 47.71 414 TRP C O 1
ATOM 20221 N N . CYS D 1 415 ? 125.515 109.585 155.622 1.00 37.69 415 CYS C N 1
ATOM 20222 C CA . CYS D 1 415 ? 126.798 109.495 156.311 1.00 34.12 415 CYS C CA 1
ATOM 20223 C C . CYS D 1 415 ? 126.608 109.052 157.755 1.00 44.30 415 CYS C C 1
ATOM 20224 O O . CYS D 1 415 ? 127.309 108.156 158.240 1.00 45.63 415 CYS C O 1
ATOM 20232 N N . ARG D 1 416 ? 125.647 109.659 158.455 1.00 44.13 416 ARG C N 1
ATOM 20233 C CA . ARG D 1 416 ? 125.341 109.226 159.813 1.00 37.32 416 ARG C CA 1
ATOM 20234 C C . ARG D 1 416 ? 125.033 107.737 159.845 1.00 44.09 416 ARG C C 1
ATOM 20235 O O . ARG D 1 416 ? 125.479 107.019 160.748 1.00 56.25 416 ARG C O 1
ATOM 20256 N N . ARG D 1 417 ? 124.289 107.249 158.850 1.00 47.19 417 ARG C N 1
ATOM 20257 C CA . ARG D 1 417 ? 123.988 105.824 158.793 1.00 44.86 417 ARG C CA 1
ATOM 20258 C C . ARG D 1 417 ? 125.267 105.004 158.701 1.00 48.61 417 ARG C C 1
ATOM 20259 O O . ARG D 1 417 ? 125.391 103.959 159.352 1.00 58.08 417 ARG C O 1
ATOM 20280 N N . ARG D 1 418 ? 126.235 105.464 157.905 1.00 48.65 418 ARG C N 1
ATOM 20281 C CA . ARG D 1 418 ? 127.505 104.752 157.814 1.00 45.60 418 ARG C CA 1
ATOM 20282 C C . ARG D 1 418 ? 128.174 104.657 159.178 1.00 56.05 418 ARG C C 1
ATOM 20283 O O . ARG D 1 418 ? 128.885 103.686 159.464 1.00 62.88 418 ARG C O 1
ATOM 20304 N N . LYS D 1 419 ? 127.959 105.657 160.035 1.00 49.49 419 LYS C N 1
ATOM 20305 C CA . LYS D 1 419 ? 128.540 105.638 161.370 1.00 45.31 419 LYS C CA 1
ATOM 20306 C C . LYS D 1 419 ? 127.687 104.872 162.371 1.00 50.49 419 LYS C C 1
ATOM 20307 O O . LYS D 1 419 ? 128.149 104.618 163.489 1.00 58.43 419 LYS C O 1
ATOM 20326 N N . SER D 1 420 ? 126.461 104.497 162.002 1.00 51.58 420 SER C N 1
ATOM 20327 C CA . SER D 1 420 ? 125.543 103.829 162.916 1.00 55.41 420 SER C CA 1
ATOM 20328 C C . SER D 1 420 ? 125.140 102.432 162.474 1.00 58.53 420 SER C C 1
ATOM 20329 O O . SER D 1 420 ? 124.940 101.566 163.329 1.00 58.33 420 SER C O 1
ATOM 20337 N N . THR D 1 421 ? 125.017 102.187 161.173 1.00 64.18 421 THR C N 1
ATOM 20338 C CA . THR D 1 421 ? 124.597 100.888 160.671 1.00 65.12 421 THR C CA 1
ATOM 20339 C C . THR D 1 421 ? 125.822 99.991 160.492 1.00 62.46 421 THR C C 1
ATOM 20340 O O . THR D 1 421 ? 126.933 100.327 160.912 1.00 62.67 421 THR C O 1
ATOM 20351 N N . LYS D 1 422 ? 125.630 98.833 159.859 1.00 70.10 422 LYS C N 1
ATOM 20352 C CA . LYS D 1 422 ? 126.690 97.846 159.715 1.00 72.47 422 LYS C CA 1
ATOM 20353 C C . LYS D 1 422 ? 127.452 97.962 158.402 1.00 72.19 422 LYS C C 1
ATOM 20354 O O . LYS D 1 422 ? 128.568 97.441 158.309 1.00 71.18 422 LYS C O 1
ATOM 20373 N N . PHE D 1 423 ? 126.887 98.627 157.392 1.00 62.25 423 PHE C N 1
ATOM 20374 C CA . PHE D 1 423 ? 127.579 98.758 156.116 1.00 60.78 423 PHE C CA 1
ATOM 20375 C C . PHE D 1 423 ? 128.804 99.658 156.206 1.00 62.35 423 PHE C C 1
ATOM 20376 O O . PHE D 1 423 ? 129.617 99.661 155.275 1.00 67.42 423 PHE C O 1
ATOM 20393 N N . GLY D 1 424 ? 128.958 100.416 157.294 1.00 58.14 424 GLY C N 1
ATOM 20394 C CA . GLY D 1 424 ? 130.173 101.184 157.496 1.00 56.30 424 GLY C CA 1
ATOM 20395 C C . GLY D 1 424 ? 131.367 100.338 157.882 1.00 58.71 424 GLY C C 1
ATOM 20396 O O . GLY D 1 424 ? 132.507 100.795 157.749 1.00 58.19 424 GLY C O 1
ATOM 20400 N N . LYS D 1 425 ? 131.131 99.114 158.360 1.00 64.81 425 LYS C N 1
ATOM 20401 C CA . LYS D 1 425 ? 132.226 98.214 158.703 1.00 68.14 425 LYS C CA 1
ATOM 20402 C C . LYS D 1 425 ? 132.894 97.621 157.470 1.00 64.94 425 LYS C C 1
ATOM 20403 O O . LYS D 1 425 ? 133.937 96.972 157.599 1.00 68.35 425 LYS C O 1
ATOM 20422 N N . TYR D 1 426 ? 132.322 97.830 156.283 1.00 53.46 426 TYR C N 1
ATOM 20423 C CA . TYR D 1 426 ? 132.852 97.295 155.031 1.00 54.79 426 TYR C CA 1
ATOM 20424 C C . TYR D 1 426 ? 133.068 98.454 154.064 1.00 55.90 426 TYR C C 1
ATOM 20425 O O . TYR D 1 426 ? 132.296 98.647 153.115 1.00 58.44 426 TYR C O 1
ATOM 20443 N N . PRO D 1 427 ? 134.118 99.250 154.283 1.00 52.11 427 PRO C N 1
ATOM 20444 C CA . PRO D 1 427 ? 134.349 100.404 153.399 1.00 51.42 427 PRO C CA 1
ATOM 20445 C C . PRO D 1 427 ? 134.767 100.005 151.997 1.00 51.01 427 PRO C C 1
ATOM 20446 O O . PRO D 1 427 ? 134.306 100.609 151.020 1.00 55.92 427 PRO C O 1
ATOM 20457 N N . VAL D 1 428 ? 135.637 99.002 151.869 1.00 45.40 428 VAL C N 1
ATOM 20458 C CA . VAL D 1 428 ? 136.081 98.565 150.548 1.00 40.04 428 VAL C CA 1
ATOM 20459 C C . VAL D 1 428 ? 134.900 98.031 149.748 1.00 43.61 428 VAL C C 1
ATOM 20460 O O . VAL D 1 428 ? 134.731 98.350 148.564 1.00 57.01 428 VAL C O 1
ATOM 20473 N N . LEU D 1 429 ? 134.066 97.207 150.384 1.00 41.46 429 LEU C N 1
ATOM 20474 C CA . LEU D 1 429 ? 132.897 96.667 149.699 1.00 46.00 429 LEU C CA 1
ATOM 20475 C C . LEU D 1 429 ? 131.934 97.778 149.302 1.00 46.05 429 LEU C C 1
ATOM 20476 O O . LEU D 1 429 ? 131.369 97.755 148.202 1.00 49.90 429 LEU C O 1
ATOM 20492 N N . GLU D 1 430 ? 131.726 98.755 150.188 1.00 39.40 430 GLU C N 1
ATOM 20493 C CA . GLU D 1 430 ? 130.843 99.868 149.859 1.00 36.68 430 GLU C CA 1
ATOM 20494 C C . GLU D 1 430 ? 131.368 100.648 148.661 1.00 40.76 430 GLU C C 1
ATOM 20495 O O . GLU D 1 430 ? 130.604 100.994 147.752 1.00 52.48 430 GLU C O 1
ATOM 20507 N N . VAL D 1 431 ? 132.672 100.932 148.642 1.00 37.28 431 VAL C N 1
ATOM 20508 C CA . VAL D 1 431 ? 133.253 101.669 147.524 1.00 36.77 431 VAL C CA 1
ATOM 20509 C C . VAL D 1 431 ? 133.109 100.872 146.235 1.00 39.30 431 VAL C C 1
ATOM 20510 O O . VAL D 1 431 ? 132.762 101.423 145.182 1.00 44.89 431 VAL C O 1
ATOM 20523 N N . ILE D 1 432 ? 133.372 99.565 146.294 1.00 43.79 432 ILE C N 1
ATOM 20524 C CA . ILE D 1 432 ? 133.275 98.734 145.097 1.00 41.75 432 ILE C CA 1
ATOM 20525 C C . ILE D 1 432 ? 131.843 98.716 144.577 1.00 39.57 432 ILE C C 1
ATOM 20526 O O . ILE D 1 432 ? 131.606 98.828 143.370 1.00 46.65 432 ILE C O 1
ATOM 20542 N N . ILE D 1 433 ? 130.867 98.572 145.476 1.00 33.99 433 ILE C N 1
ATOM 20543 C CA . ILE D 1 433 ? 129.470 98.527 145.057 1.00 34.06 433 ILE C CA 1
ATOM 20544 C C . ILE D 1 433 ? 129.047 99.862 144.454 1.00 41.05 433 ILE C C 1
ATOM 20545 O O . ILE D 1 433 ? 128.346 99.905 143.433 1.00 44.24 433 ILE C O 1
ATOM 20561 N N . VAL D 1 434 ? 129.450 100.970 145.080 1.00 35.70 434 VAL C N 1
ATOM 20562 C CA . VAL D 1 434 ? 129.089 102.284 144.557 1.00 32.76 434 VAL C CA 1
ATOM 20563 C C . VAL D 1 434 ? 129.696 102.486 143.176 1.00 35.89 434 VAL C C 1
ATOM 20564 O O . VAL D 1 434 ? 129.036 102.992 142.260 1.00 43.51 434 VAL C O 1
ATOM 20577 N N . ALA D 1 435 ? 130.962 102.098 143.001 1.00 37.90 435 ALA C N 1
ATOM 20578 C CA . ALA D 1 435 ? 131.596 102.219 141.693 1.00 35.96 435 ALA C CA 1
ATOM 20579 C C . ALA D 1 435 ? 130.892 101.349 140.660 1.00 36.03 435 ALA C C 1
ATOM 20580 O O . ALA D 1 435 ? 130.692 101.770 139.514 1.00 48.39 435 ALA C O 1
ATOM 20587 N N . ALA D 1 436 ? 130.515 100.127 141.044 1.00 35.81 436 ALA C N 1
ATOM 20588 C CA . ALA D 1 436 ? 129.801 99.248 140.125 1.00 37.43 436 ALA C CA 1
ATOM 20589 C C . ALA D 1 436 ? 128.501 99.889 139.664 1.00 37.14 436 ALA C C 1
ATOM 20590 O O . ALA D 1 436 ? 128.208 99.937 138.464 1.00 42.51 436 ALA C O 1
ATOM 20597 N N . ILE D 1 437 ? 127.709 100.393 140.611 1.00 39.11 437 ILE C N 1
ATOM 20598 C CA . ILE D 1 437 ? 126.427 100.999 140.264 1.00 38.81 437 ILE C CA 1
ATOM 20599 C C . ILE D 1 437 ? 126.646 102.216 139.374 1.00 40.12 437 ILE C C 1
ATOM 20600 O O . ILE D 1 437 ? 125.964 102.400 138.355 1.00 45.26 437 ILE C O 1
ATOM 20616 N N . THR D 1 438 ? 127.608 103.064 139.743 1.00 39.47 438 THR C N 1
ATOM 20617 C CA . THR D 1 438 ? 127.872 104.271 138.969 1.00 36.65 438 THR C CA 1
ATOM 20618 C C . THR D 1 438 ? 128.241 103.924 137.534 1.00 29.86 438 THR C C 1
ATOM 20619 O O . THR D 1 438 ? 127.663 104.465 136.587 1.00 46.59 438 THR C O 1
ATOM 20630 N N . ALA D 1 439 ? 129.198 103.011 137.353 1.00 29.27 439 ALA C N 1
ATOM 20631 C CA . ALA D 1 439 ? 129.622 102.650 136.005 1.00 32.28 439 ALA C CA 1
ATOM 20632 C C . ALA D 1 439 ? 128.482 102.017 135.219 1.00 39.29 439 ALA C C 1
ATOM 20633 O O . ALA D 1 439 ? 128.267 102.348 134.045 1.00 49.88 439 ALA C O 1
ATOM 20640 N N . VAL D 1 440 ? 127.727 101.115 135.853 1.00 40.45 440 VAL C N 1
ATOM 20641 C CA . VAL D 1 440 ? 126.669 100.404 135.145 1.00 32.27 440 VAL C CA 1
ATOM 20642 C C . VAL D 1 440 ? 125.611 101.378 134.649 1.00 35.08 440 VAL C C 1
ATOM 20643 O O . VAL D 1 440 ? 125.159 101.292 133.500 1.00 40.65 440 VAL C O 1
ATOM 20656 N N . ILE D 1 441 ? 125.195 102.321 135.497 1.00 33.57 441 ILE C N 1
ATOM 20657 C CA . ILE D 1 441 ? 124.149 103.248 135.077 1.00 31.96 441 ILE C CA 1
ATOM 20658 C C . ILE D 1 441 ? 124.698 104.386 134.224 1.00 41.64 441 ILE C C 1
ATOM 20659 O O . ILE D 1 441 ? 123.926 105.044 133.516 1.00 48.12 441 ILE C O 1
ATOM 20675 N N . ALA D 1 442 ? 126.010 104.627 134.245 1.00 33.30 442 ALA C N 1
ATOM 20676 C CA . ALA D 1 442 ? 126.580 105.742 133.501 1.00 32.58 442 ALA C CA 1
ATOM 20677 C C . ALA D 1 442 ? 126.972 105.365 132.079 1.00 38.94 442 ALA C C 1
ATOM 20678 O O . ALA D 1 442 ? 126.823 106.182 131.164 1.00 48.23 442 ALA C O 1
ATOM 20685 N N . PHE D 1 443 ? 127.477 104.149 131.870 1.00 42.23 443 PHE C N 1
ATOM 20686 C CA . PHE D 1 443 ? 127.944 103.776 130.536 1.00 37.92 443 PHE C CA 1
ATOM 20687 C C . PHE D 1 443 ? 126.860 103.919 129.476 1.00 45.76 443 PHE C C 1
ATOM 20688 O O . PHE D 1 443 ? 127.150 104.471 128.400 1.00 48.78 443 PHE C O 1
ATOM 20705 N N . PRO D 1 444 ? 125.622 103.459 129.688 1.00 42.82 444 PRO C N 1
ATOM 20706 C CA . PRO D 1 444 ? 124.617 103.579 128.617 1.00 36.60 444 PRO C CA 1
ATOM 20707 C C . PRO D 1 444 ? 124.364 105.009 128.172 1.00 40.46 444 PRO C C 1
ATOM 20708 O O . PRO D 1 444 ? 124.177 105.255 126.974 1.00 43.21 444 PRO C O 1
ATOM 20719 N N . ASN D 1 445 ? 124.353 105.965 129.103 1.00 47.15 445 ASN C N 1
ATOM 20720 C CA . ASN D 1 445 ? 124.059 107.354 128.759 1.00 46.45 445 ASN C CA 1
ATOM 20721 C C . ASN D 1 445 ? 125.348 108.086 128.398 1.00 49.17 445 ASN C C 1
ATOM 20722 O O . ASN D 1 445 ? 126.290 108.094 129.200 1.00 52.98 445 ASN C O 1
ATOM 20733 N N . PRO D 1 446 ? 125.435 108.703 127.215 1.00 51.15 446 PRO C N 1
ATOM 20734 C CA . PRO D 1 446 ? 126.712 109.324 126.818 1.00 52.38 446 PRO C CA 1
ATOM 20735 C C . PRO D 1 446 ? 127.193 110.403 127.775 1.00 52.39 446 PRO C C 1
ATOM 20736 O O . PRO D 1 446 ? 128.401 110.514 128.014 1.00 58.95 446 PRO C O 1
ATOM 20747 N N . TYR D 1 447 ? 126.282 111.205 128.329 1.00 49.55 447 TYR C N 1
ATOM 20748 C CA . TYR D 1 447 ? 126.698 112.294 129.207 1.00 46.93 447 TYR C CA 1
ATOM 20749 C C . TYR D 1 447 ? 127.318 111.757 130.491 1.00 51.45 447 TYR C C 1
ATOM 20750 O O . TYR D 1 447 ? 128.364 112.243 130.939 1.00 55.39 447 TYR C O 1
ATOM 20768 N N . THR D 1 448 ? 126.685 110.753 131.100 1.00 47.64 448 THR C N 1
ATOM 20769 C CA . THR D 1 448 ? 127.226 110.171 132.323 1.00 42.95 448 THR C CA 1
ATOM 20770 C C . THR D 1 448 ? 128.561 109.484 132.063 1.00 43.88 448 THR C C 1
ATOM 20771 O O . THR D 1 448 ? 129.488 109.588 132.875 1.00 51.92 448 THR C O 1
ATOM 20782 N N . ARG D 1 449 ? 128.678 108.776 130.937 1.00 43.93 449 ARG C N 1
ATOM 20783 C CA . ARG D 1 449 ? 129.936 108.115 130.607 1.00 49.23 449 ARG C CA 1
ATOM 20784 C C . ARG D 1 449 ? 131.063 109.128 130.461 1.00 47.31 449 ARG C C 1
ATOM 20785 O O . ARG D 1 449 ? 132.198 108.873 130.880 1.00 49.29 449 ARG C O 1
ATOM 20806 N N . LEU D 1 450 ? 130.768 110.281 129.868 1.00 50.64 450 LEU C N 1
ATOM 20807 C CA . LEU D 1 450 ? 131.773 111.321 129.712 1.00 46.64 450 LEU C CA 1
ATOM 20808 C C . LEU D 1 450 ? 132.240 111.809 131.079 1.00 50.18 450 LEU C C 1
ATOM 20809 O O . LEU D 1 450 ? 131.476 111.843 132.048 1.00 53.07 450 LEU C O 1
ATOM 20825 N N . ASN D 1 451 ? 133.515 112.185 131.153 1.00 46.47 451 ASN C N 1
ATOM 20826 C CA . ASN D 1 451 ? 134.083 112.642 132.413 1.00 38.65 451 ASN C CA 1
ATOM 20827 C C . ASN D 1 451 ? 133.341 113.875 132.913 1.00 45.20 451 ASN C C 1
ATOM 20828 O O . ASN D 1 451 ? 132.903 114.719 132.127 1.00 62.24 451 ASN C O 1
ATOM 20839 N N . THR D 1 452 ? 133.200 113.973 134.237 1.00 32.95 452 THR C N 1
ATOM 20840 C CA . THR D 1 452 ? 132.428 115.068 134.817 1.00 38.34 452 THR C CA 1
ATOM 20841 C C . THR D 1 452 ? 133.029 116.420 134.456 1.00 40.22 452 THR C C 1
ATOM 20842 O O . THR D 1 452 ? 132.303 117.353 134.091 1.00 52.76 452 THR C O 1
ATOM 20853 N N . SER D 1 453 ? 134.354 116.550 134.552 1.00 45.03 453 SER C N 1
ATOM 20854 C CA . SER D 1 453 ? 134.998 117.793 134.142 1.00 52.05 453 SER C CA 1
ATOM 20855 C C . SER D 1 453 ? 134.790 118.049 132.655 1.00 49.92 453 SER C C 1
ATOM 20856 O O . SER D 1 453 ? 134.497 119.178 132.244 1.00 59.93 453 SER C O 1
ATOM 20864 N N . GLU D 1 454 ? 134.929 117.008 131.832 1.00 47.11 454 GLU C N 1
ATOM 20865 C CA . GLU D 1 454 ? 134.684 117.162 130.402 1.00 48.35 454 GLU C CA 1
ATOM 20866 C C . GLU D 1 454 ? 133.216 117.460 130.127 1.00 51.15 454 GLU C C 1
ATOM 20867 O O . GLU D 1 454 ? 132.893 118.213 129.202 1.00 50.63 454 GLU C O 1
ATOM 20879 N N . LEU D 1 455 ? 132.311 116.875 130.915 1.00 53.04 455 LEU C N 1
ATOM 20880 C CA . LEU D 1 455 ? 130.894 117.186 130.760 1.00 37.21 455 LEU C CA 1
ATOM 20881 C C . LEU D 1 455 ? 130.622 118.656 131.055 1.00 38.94 455 LEU C C 1
ATOM 20882 O O . LEU D 1 455 ? 129.866 119.313 130.330 1.00 50.43 455 LEU C O 1
ATOM 20898 N N . ILE D 1 456 ? 131.229 119.189 132.118 1.00 41.78 456 ILE C N 1
ATOM 20899 C CA . ILE D 1 456 ? 131.075 120.607 132.427 1.00 45.98 456 ILE C CA 1
ATOM 20900 C C . ILE D 1 456 ? 131.654 121.456 131.303 1.00 46.46 456 ILE C C 1
ATOM 20901 O O . ILE D 1 456 ? 131.055 122.456 130.885 1.00 51.09 456 ILE C O 1
ATOM 20917 N N . LYS D 1 457 ? 132.829 121.073 130.799 1.00 56.04 457 LYS C N 1
ATOM 20918 C CA . LYS D 1 457 ? 133.425 121.783 129.673 1.00 57.29 457 LYS C CA 1
ATOM 20919 C C . LYS D 1 457 ? 132.456 121.849 128.501 1.00 58.23 457 LYS C C 1
ATOM 20920 O O . LYS D 1 457 ? 132.205 122.922 127.942 1.00 58.29 457 LYS C O 1
ATOM 20939 N N . GLU D 1 458 ? 131.893 120.700 128.122 1.00 56.34 458 GLU C N 1
ATOM 20940 C CA . GLU D 1 458 ? 130.982 120.654 126.983 1.00 51.04 458 GLU C CA 1
ATOM 20941 C C . GLU D 1 458 ? 129.737 121.496 127.237 1.00 56.02 458 GLU C C 1
ATOM 20942 O O . GLU D 1 458 ? 129.283 122.229 126.350 1.00 67.68 458 GLU C O 1
ATOM 20954 N N . LEU D 1 459 ? 129.169 121.404 128.441 1.00 45.90 459 LEU C N 1
ATOM 20955 C CA . LEU D 1 459 ? 127.963 122.166 128.746 1.00 46.72 459 LEU C CA 1
ATOM 20956 C C . LEU D 1 459 ? 128.226 123.665 128.730 1.00 46.04 459 LEU C C 1
ATOM 20957 O O . LEU D 1 459 ? 127.325 124.447 128.406 1.00 54.85 459 LEU C O 1
ATOM 20973 N N . PHE D 1 460 ? 129.444 124.086 129.075 1.00 47.41 460 PHE C N 1
ATOM 20974 C CA . PHE D 1 460 ? 129.760 125.508 129.126 1.00 45.16 460 PHE C CA 1
ATOM 20975 C C . PHE D 1 460 ? 129.965 126.122 127.747 1.00 48.75 460 PHE C C 1
ATOM 20976 O O . PHE D 1 460 ? 129.981 127.352 127.631 1.00 51.25 460 PHE C O 1
ATOM 20993 N N . THR D 1 461 ? 130.121 125.308 126.705 1.00 58.42 461 THR C N 1
ATOM 20994 C CA . THR D 1 461 ? 130.332 125.836 125.365 1.00 61.89 461 THR C CA 1
ATOM 20995 C C . THR D 1 461 ? 129.008 126.236 124.727 1.00 65.34 461 THR C C 1
ATOM 20996 O O . THR D 1 461 ? 127.959 125.641 124.990 1.00 63.91 461 THR C O 1
ATOM 21007 N N . ASP D 1 462 ? 129.067 127.258 123.878 1.00 81.92 462 ASP C N 1
ATOM 21008 C CA . ASP D 1 462 ? 127.911 127.654 123.093 1.00 82.43 462 ASP C CA 1
ATOM 21009 C C . ASP D 1 462 ? 127.816 126.809 121.826 1.00 83.79 462 ASP C C 1
ATOM 21010 O O . ASP D 1 462 ? 128.776 126.161 121.403 1.00 82.51 462 ASP C O 1
ATOM 21019 N N . CYS D 1 463 ? 126.632 126.825 121.221 1.00 95.76 463 CYS C N 1
ATOM 21020 C CA . CYS D 1 463 ? 126.379 126.086 119.994 1.00 97.34 463 CYS C CA 1
ATOM 21021 C C . CYS D 1 463 ? 126.670 126.972 118.790 1.00 99.26 463 CYS C C 1
ATOM 21022 O O . CYS D 1 463 ? 126.201 128.113 118.723 1.00 99.68 463 CYS C O 1
ATOM 21029 N N . GLY D 1 464 ? 127.442 126.444 117.845 1.00 105.75 464 GLY C N 1
ATOM 21030 C CA . GLY D 1 464 ? 127.804 127.177 116.658 1.00 105.42 464 GLY C CA 1
ATOM 21031 C C . GLY D 1 464 ? 128.078 126.258 115.486 1.00 106.64 464 GLY C C 1
ATOM 21032 O O . GLY D 1 464 ? 128.108 125.030 115.622 1.00 104.98 464 GLY C O 1
ATOM 21036 N N . PRO D 1 465 ? 128.281 126.839 114.302 1.00 112.45 465 PRO C N 1
ATOM 21037 C CA . PRO D 1 465 ? 128.535 126.002 113.118 1.00 111.03 465 PRO C CA 1
ATOM 21038 C C . PRO D 1 465 ? 129.771 125.131 113.251 1.00 110.26 465 PRO C C 1
ATOM 21039 O O . PRO D 1 465 ? 129.787 124.010 112.726 1.00 107.89 465 PRO C O 1
ATOM 21050 N N . LEU D 1 466 ? 130.810 125.611 113.937 1.00 112.55 466 LEU C N 1
ATOM 21051 C CA . LEU D 1 466 ? 132.025 124.817 114.087 1.00 112.57 466 LEU C CA 1
ATOM 21052 C C . LEU D 1 466 ? 131.786 123.601 114.975 1.00 114.93 466 LEU C C 1
ATOM 21053 O O . LEU D 1 466 ? 132.306 122.513 114.700 1.00 114.75 466 LEU C O 1
ATOM 21069 N N . GLU D 1 467 ? 131.007 123.765 116.040 1.00 118.43 467 GLU C N 1
ATOM 21070 C CA . GLU D 1 467 ? 130.768 122.673 116.970 1.00 115.09 467 GLU C CA 1
ATOM 21071 C C . GLU D 1 467 ? 129.847 121.625 116.349 1.00 115.47 467 GLU C C 1
ATOM 21072 O O . GLU D 1 467 ? 129.069 121.902 115.431 1.00 115.59 467 GLU C O 1
ATOM 21084 N N . SER D 1 468 ? 129.948 120.399 116.870 1.00 105.59 468 SER C N 1
ATOM 21085 C CA . SER D 1 468 ? 129.127 119.288 116.404 1.00 106.12 468 SER C CA 1
ATOM 21086 C C . SER D 1 468 ? 128.597 118.465 117.572 1.00 105.39 468 SER C C 1
ATOM 21087 O O . SER D 1 468 ? 128.331 117.267 117.422 1.00 102.91 468 SER C O 1
ATOM 21095 N N . SER D 1 469 ? 128.439 119.086 118.737 1.00 97.02 469 SER C N 1
ATOM 21096 C CA . SER D 1 469 ? 127.952 118.373 119.908 1.00 93.62 469 SER C CA 1
ATOM 21097 C C . SER D 1 469 ? 126.503 117.940 119.711 1.00 93.48 469 SER C C 1
ATOM 21098 O O . SER D 1 469 ? 125.719 118.598 119.022 1.00 92.42 469 SER C O 1
ATOM 21106 N N . SER D 1 470 ? 126.152 116.811 120.331 1.00 89.58 470 SER C N 1
ATOM 21107 C CA . SER D 1 470 ? 124.788 116.304 120.225 1.00 89.40 470 SER C CA 1
ATOM 21108 C C . SER D 1 470 ? 123.791 117.279 120.839 1.00 86.49 470 SER C C 1
ATOM 21109 O O . SER D 1 470 ? 122.665 117.419 120.347 1.00 85.66 470 SER C O 1
ATOM 21117 N N . LEU D 1 471 ? 124.188 117.964 121.915 1.00 75.50 471 LEU C N 1
ATOM 21118 C CA . LEU D 1 471 ? 123.284 118.893 122.585 1.00 75.06 471 LEU C CA 1
ATOM 21119 C C . LEU D 1 471 ? 122.710 119.911 121.609 1.00 77.53 471 LEU C C 1
ATOM 21120 O O . LEU D 1 471 ? 121.549 120.318 121.734 1.00 79.99 471 LEU C O 1
ATOM 21136 N N . CYS D 1 472 ? 123.507 120.333 120.632 1.00 92.46 472 CYS C N 1
ATOM 21137 C CA . CYS D 1 472 ? 123.107 121.363 119.684 1.00 94.39 472 CYS C CA 1
ATOM 21138 C C . CYS D 1 472 ? 122.436 120.804 118.437 1.00 95.32 472 CYS C C 1
ATOM 21139 O O . CYS D 1 472 ? 122.023 121.586 117.574 1.00 97.32 472 CYS C O 1
ATOM 21146 N N . ASP D 1 473 ? 122.306 119.479 118.325 1.00 96.73 473 ASP C N 1
ATOM 21147 C CA . ASP D 1 473 ? 121.738 118.888 117.118 1.00 97.81 473 ASP C CA 1
ATOM 21148 C C . ASP D 1 473 ? 120.389 119.514 116.784 1.00 100.01 473 ASP C C 1
ATOM 21149 O O . ASP D 1 473 ? 120.146 119.925 115.643 1.00 102.43 473 ASP C O 1
ATOM 21158 N N . TYR D 1 474 ? 119.504 119.612 117.778 1.00 92.64 474 TYR C N 1
ATOM 21159 C CA . TYR D 1 474 ? 118.183 120.178 117.530 1.00 92.57 474 TYR C CA 1
ATOM 21160 C C . TYR D 1 474 ? 118.289 121.571 116.923 1.00 93.54 474 TYR C C 1
ATOM 21161 O O . TYR D 1 474 ? 117.549 121.907 115.990 1.00 90.81 474 TYR C O 1
ATOM 21179 N N . ARG D 1 475 ? 119.222 122.388 117.419 1.00 103.10 475 ARG C N 1
ATOM 21180 C CA . ARG D 1 475 ? 119.375 123.734 116.876 1.00 103.39 475 ARG C CA 1
ATOM 21181 C C . ARG D 1 475 ? 119.694 123.686 115.389 1.00 102.66 475 ARG C C 1
ATOM 21182 O O . ARG D 1 475 ? 119.180 124.496 114.609 1.00 102.50 475 ARG C O 1
ATOM 21203 N N . ASN D 1 476 ? 120.541 122.741 114.976 1.00 106.29 476 ASN C N 1
ATOM 21204 C CA . ASN D 1 476 ? 120.843 122.602 113.557 1.00 106.25 476 ASN C CA 1
ATOM 21205 C C . ASN D 1 476 ? 119.656 122.042 112.785 1.00 105.53 476 ASN C C 1
ATOM 21206 O O . ASN D 1 476 ? 119.501 122.334 111.594 1.00 105.19 476 ASN C O 1
ATOM 21217 N N . ASP D 1 477 ? 118.810 121.242 113.439 1.00 108.55 477 ASP C N 1
ATOM 21218 C CA . ASP D 1 477 ? 117.689 120.626 112.737 1.00 110.08 477 ASP C CA 1
ATOM 21219 C C . ASP D 1 477 ? 116.658 121.670 112.322 1.00 112.66 477 ASP C C 1
ATOM 21220 O O . ASP D 1 477 ? 116.228 121.705 111.163 1.00 108.83 477 ASP C O 1
ATOM 21229 N N . MET D 1 478 ? 116.250 122.530 113.254 1.00 117.96 478 MET C N 1
ATOM 21230 C CA . MET D 1 478 ? 115.345 123.631 112.955 1.00 116.52 478 MET C CA 1
ATOM 21231 C C . MET D 1 478 ? 115.743 124.841 113.785 1.00 114.64 478 MET C C 1
ATOM 21232 O O . MET D 1 478 ? 116.100 124.708 114.959 1.00 114.39 478 MET C O 1
ATOM 21246 N N . ASN D 1 479 ? 115.679 126.018 113.170 1.00 108.13 479 ASN C N 1
ATOM 21247 C CA . ASN D 1 479 ? 116.003 127.264 113.854 1.00 108.70 479 ASN C CA 1
ATOM 21248 C C . ASN D 1 479 ? 115.674 128.463 112.972 1.00 108.75 479 ASN C C 1
ATOM 21249 O O . ASN D 1 479 ? 115.413 128.314 111.778 1.00 109.04 479 ASN C O 1
ATOM 21260 N N . GLY D 1 495 ? 116.968 116.044 117.691 1.00 88.53 495 GLY C N 1
ATOM 21261 C CA . GLY D 1 495 ? 115.756 116.090 118.488 1.00 87.25 495 GLY C CA 1
ATOM 21262 C C . GLY D 1 495 ? 115.963 116.765 119.830 1.00 89.91 495 GLY C C 1
ATOM 21263 O O . GLY D 1 495 ? 116.716 116.275 120.672 1.00 90.27 495 GLY C O 1
ATOM 21266 N N . VAL D 1 496 ? 115.289 117.899 120.028 1.00 86.17 496 VAL C N 1
ATOM 21267 C CA . VAL D 1 496 ? 115.417 118.626 121.289 1.00 85.05 496 VAL C CA 1
ATOM 21268 C C . VAL D 1 496 ? 114.888 117.785 122.443 1.00 80.69 496 VAL C C 1
ATOM 21269 O O . VAL D 1 496 ? 115.454 117.787 123.543 1.00 78.85 496 VAL C O 1
ATOM 21282 N N . TYR D 1 497 ? 113.793 117.056 122.214 1.00 79.08 497 TYR C N 1
ATOM 21283 C CA . TYR D 1 497 ? 113.214 116.242 123.278 1.00 79.70 497 TYR C CA 1
ATOM 21284 C C . TYR D 1 497 ? 114.186 115.164 123.739 1.00 79.73 497 TYR C C 1
ATOM 21285 O O . TYR D 1 497 ? 114.331 114.924 124.942 1.00 81.86 497 TYR C O 1
ATOM 21303 N N . SER D 1 498 ? 114.859 114.499 122.797 1.00 72.43 498 SER C N 1
ATOM 21304 C CA . SER D 1 498 ? 115.807 113.453 123.170 1.00 72.05 498 SER C CA 1
ATOM 21305 C C . SER D 1 498 ? 116.965 114.023 123.980 1.00 75.39 498 SER C C 1
ATOM 21306 O O . SER D 1 498 ? 117.372 113.438 124.992 1.00 77.83 498 SER C O 1
ATOM 21314 N N . ALA D 1 499 ? 117.510 115.162 123.549 1.00 67.16 499 ALA C N 1
ATOM 21315 C CA . ALA D 1 499 ? 118.612 115.775 124.283 1.00 64.61 499 ALA C CA 1
ATOM 21316 C C . ALA D 1 499 ? 118.176 116.191 125.681 1.00 66.49 499 ALA C C 1
ATOM 21317 O O . ALA D 1 499 ? 118.910 115.988 126.656 1.00 69.02 499 ALA C O 1
ATOM 21324 N N . ILE D 1 500 ? 116.982 116.776 125.801 1.00 61.36 500 ILE C N 1
ATOM 21325 C CA . ILE D 1 500 ? 116.491 117.193 127.110 1.00 60.56 500 ILE C CA 1
ATOM 21326 C C . ILE D 1 500 ? 116.288 115.982 128.011 1.00 63.00 500 ILE C C 1
ATOM 21327 O O . ILE D 1 500 ? 116.613 116.017 129.203 1.00 66.67 500 ILE C O 1
ATOM 21343 N N . TRP D 1 501 ? 115.738 114.897 127.462 1.00 53.47 501 TRP C N 1
ATOM 21344 C CA . TRP D 1 501 ? 115.536 113.690 128.257 1.00 51.95 501 TRP C CA 1
ATOM 21345 C C . TRP D 1 501 ? 116.864 113.114 128.729 1.00 54.36 501 TRP C C 1
ATOM 21346 O O . TRP D 1 501 ? 116.995 112.703 129.888 1.00 63.89 501 TRP C O 1
ATOM 21367 N N . GLN D 1 502 ? 117.862 113.072 127.843 1.00 51.55 502 GLN C N 1
ATOM 21368 C CA . GLN D 1 502 ? 119.172 112.564 128.238 1.00 50.86 502 GLN C CA 1
ATOM 21369 C C . GLN D 1 502 ? 119.794 113.437 129.321 1.00 57.44 502 GLN C C 1
ATOM 21370 O O . GLN D 1 502 ? 120.370 112.926 130.289 1.00 60.62 502 GLN C O 1
ATOM 21384 N N . LEU D 1 503 ? 119.687 114.760 129.175 1.00 51.60 503 LEU C N 1
ATOM 21385 C CA . LEU D 1 503 ? 120.233 115.658 130.186 1.00 42.29 503 LEU C CA 1
ATOM 21386 C C . LEU D 1 503 ? 119.527 115.474 131.522 1.00 47.56 503 LEU C C 1
ATOM 21387 O O . LEU D 1 503 ? 120.170 115.481 132.577 1.00 57.60 503 LEU C O 1
ATOM 21403 N N . CYS D 1 504 ? 118.202 115.312 131.500 1.00 37.83 504 CYS C N 1
ATOM 21404 C CA . CYS D 1 504 ? 117.461 115.103 132.740 1.00 41.46 504 CYS C CA 1
ATOM 21405 C C . CYS D 1 504 ? 117.856 113.789 133.402 1.00 47.06 504 CYS C C 1
ATOM 21406 O O . CYS D 1 504 ? 118.003 113.720 134.629 1.00 56.34 504 CYS C O 1
ATOM 21414 N N . LEU D 1 505 ? 118.023 112.729 132.607 1.00 34.83 505 LEU C N 1
ATOM 21415 C CA . LEU D 1 505 ? 118.454 111.453 133.166 1.00 38.27 505 LEU C CA 1
ATOM 21416 C C . LEU D 1 505 ? 119.838 111.573 133.789 1.00 38.86 505 LEU C C 1
ATOM 21417 O O . LEU D 1 505 ? 120.082 111.050 134.883 1.00 46.97 505 LEU C O 1
ATOM 21433 N N . ALA D 1 506 ? 120.756 112.262 133.108 1.00 30.54 506 ALA C N 1
ATOM 21434 C CA . ALA D 1 506 ? 122.089 112.462 133.667 1.00 37.06 506 ALA C CA 1
ATOM 21435 C C . ALA D 1 506 ? 122.025 113.268 134.958 1.00 36.29 506 ALA C C 1
ATOM 21436 O O . ALA D 1 506 ? 122.737 112.968 135.923 1.00 35.78 506 ALA C O 1
ATOM 21443 N N . LEU D 1 507 ? 121.179 114.300 134.992 1.00 39.76 507 LEU C N 1
ATOM 21444 C CA . LEU D 1 507 ? 121.032 115.109 136.197 1.00 38.69 507 LEU C CA 1
ATOM 21445 C C . LEU D 1 507 ? 120.530 114.265 137.360 1.00 32.43 507 LEU C C 1
ATOM 21446 O O . LEU D 1 507 ? 121.061 114.339 138.474 1.00 44.11 507 LEU C O 1
ATOM 21462 N N . ILE D 1 508 ? 119.500 113.452 137.116 1.00 35.22 508 ILE C N 1
ATOM 21463 C CA . ILE D 1 508 ? 118.952 112.610 138.176 1.00 36.81 508 ILE C CA 1
ATOM 21464 C C . ILE D 1 508 ? 120.004 111.620 138.657 1.00 37.92 508 ILE C C 1
ATOM 21465 O O . ILE D 1 508 ? 120.178 111.411 139.866 1.00 43.19 508 ILE C O 1
ATOM 21481 N N . PHE D 1 509 ? 120.721 110.995 137.721 1.00 38.26 509 PHE C N 1
ATOM 21482 C CA . PHE D 1 509 ? 121.741 110.021 138.091 1.00 34.32 509 PHE C CA 1
ATOM 21483 C C . PHE D 1 509 ? 122.829 110.665 138.940 1.00 35.76 509 PHE C C 1
ATOM 21484 O O . PHE D 1 509 ? 123.230 110.119 139.974 1.00 41.24 509 PHE C O 1
ATOM 21501 N N . LYS D 1 510 ? 123.319 111.832 138.517 1.00 34.78 510 LYS C N 1
ATOM 21502 C CA . LYS D 1 510 ? 124.372 112.504 139.269 1.00 35.72 510 LYS C CA 1
ATOM 21503 C C . LYS D 1 510 ? 123.880 112.930 140.646 1.00 28.01 510 LYS C C 1
ATOM 21504 O O . LYS D 1 510 ? 124.602 112.785 141.639 1.00 40.04 510 LYS C O 1
ATOM 21523 N N . ILE D 1 511 ? 122.655 113.453 140.728 1.00 25.29 511 ILE C N 1
ATOM 21524 C CA . ILE D 1 511 ? 122.117 113.873 142.018 1.00 27.75 511 ILE C CA 1
ATOM 21525 C C . ILE D 1 511 ? 122.021 112.684 142.962 1.00 31.13 511 ILE C C 1
ATOM 21526 O O . ILE D 1 511 ? 122.389 112.775 144.140 1.00 41.48 511 ILE C O 1
ATOM 21542 N N . ILE D 1 512 ? 121.525 111.550 142.465 1.00 28.84 512 ILE C N 1
ATOM 21543 C CA . ILE D 1 512 ? 121.383 110.375 143.319 1.00 24.57 512 ILE C CA 1
ATOM 21544 C C . ILE D 1 512 ? 122.749 109.848 143.742 1.00 36.54 512 ILE C C 1
ATOM 21545 O O . ILE D 1 512 ? 122.949 109.470 144.902 1.00 35.96 512 ILE C O 1
ATOM 21561 N N . MET D 1 513 ? 123.710 109.812 142.816 1.00 41.63 513 MET C N 1
ATOM 21562 C CA . MET D 1 513 ? 124.995 109.188 143.109 1.00 31.51 513 MET C CA 1
ATOM 21563 C C . MET D 1 513 ? 125.889 110.062 143.979 1.00 29.91 513 MET C C 1
ATOM 21564 O O . MET D 1 513 ? 126.727 109.531 144.714 1.00 42.30 513 MET C O 1
ATOM 21578 N N . THR D 1 514 ? 125.748 111.388 143.911 1.00 25.83 514 THR C N 1
ATOM 21579 C CA . THR D 1 514 ? 126.587 112.245 144.741 1.00 23.96 514 THR C CA 1
ATOM 21580 C C . THR D 1 514 ? 126.301 112.034 146.221 1.00 36.62 514 THR C C 1
ATOM 21581 O O . THR D 1 514 ? 127.213 112.133 147.050 1.00 31.86 514 THR C O 1
ATOM 21592 N N . VAL D 1 515 ? 125.047 111.746 146.572 1.00 38.23 515 VAL C N 1
ATOM 21593 C CA . VAL D 1 515 ? 124.700 111.511 147.971 1.00 27.63 515 VAL C CA 1
ATOM 21594 C C . VAL D 1 515 ? 125.426 110.280 148.499 1.00 28.33 515 VAL C C 1
ATOM 21595 O O . VAL D 1 515 ? 125.963 110.288 149.614 1.00 50.06 515 VAL C O 1
ATOM 21608 N N . PHE D 1 516 ? 125.456 109.205 147.711 1.00 25.80 516 PHE C N 1
ATOM 21609 C CA . PHE D 1 516 ? 126.079 107.960 148.140 1.00 29.27 516 PHE C CA 1
ATOM 21610 C C . PHE D 1 516 ? 127.583 107.931 147.903 1.00 36.18 516 PHE C C 1
ATOM 21611 O O . PHE D 1 516 ? 128.254 107.026 148.413 1.00 43.70 516 PHE C O 1
ATOM 21628 N N . THR D 1 517 ? 128.128 108.888 147.152 1.00 31.69 517 THR C N 1
ATOM 21629 C CA . THR D 1 517 ? 129.557 108.914 146.866 1.00 30.81 517 THR C CA 1
ATOM 21630 C C . THR D 1 517 ? 130.330 109.753 147.875 1.00 27.10 517 THR C C 1
ATOM 21631 O O . THR D 1 517 ? 131.391 109.331 148.346 1.00 37.95 517 THR C O 1
ATOM 21642 N N . PHE D 1 518 ? 129.826 110.937 148.212 1.00 24.75 518 PHE C N 1
ATOM 21643 C CA . PHE D 1 518 ? 130.486 111.768 149.208 1.00 32.19 518 PHE C CA 1
ATOM 21644 C C . PHE D 1 518 ? 130.438 111.082 150.567 1.00 42.84 518 PHE C C 1
ATOM 21645 O O . PHE D 1 518 ? 129.383 110.609 151.000 1.00 46.87 518 PHE C O 1
ATOM 21662 N N . GLY D 1 519 ? 131.586 111.027 151.240 1.00 33.28 519 GLY C N 1
ATOM 21663 C CA . GLY D 1 519 ? 131.708 110.394 152.531 1.00 35.19 519 GLY C CA 1
ATOM 21664 C C . GLY D 1 519 ? 132.348 109.021 152.504 1.00 33.62 519 GLY C C 1
ATOM 21665 O O . GLY D 1 519 ? 132.776 108.534 153.557 1.00 41.94 519 GLY C O 1
ATOM 21669 N N . ILE D 1 520 ? 132.426 108.383 151.333 1.00 34.37 520 ILE C N 1
ATOM 21670 C CA . ILE D 1 520 ? 133.091 107.088 151.253 1.00 33.09 520 ILE C CA 1
ATOM 21671 C C . ILE D 1 520 ? 134.590 107.263 151.479 1.00 40.43 520 ILE C C 1
ATOM 21672 O O . ILE D 1 520 ? 135.138 108.370 151.423 1.00 51.26 520 ILE C O 1
ATOM 21688 N N . LYS D 1 521 ? 135.262 106.143 151.738 1.00 41.26 521 LYS C N 1
ATOM 21689 C CA . LYS D 1 521 ? 136.661 106.177 152.147 1.00 39.67 521 LYS C CA 1
ATOM 21690 C C . LYS D 1 521 ? 137.603 106.291 150.956 1.00 40.39 521 LYS C C 1
ATOM 21691 O O . LYS D 1 521 ? 138.537 105.495 150.813 1.00 45.77 521 LYS C O 1
ATOM 21710 N N . VAL D 1 522 ? 137.365 107.278 150.098 1.00 40.91 522 VAL C N 1
ATOM 21711 C CA . VAL D 1 522 ? 138.303 107.648 149.040 1.00 35.42 522 VAL C CA 1
ATOM 21712 C C . VAL D 1 522 ? 138.282 109.160 148.886 1.00 37.08 522 VAL C C 1
ATOM 21713 O O . VAL D 1 522 ? 137.308 109.824 149.263 1.00 44.84 522 VAL C O 1
ATOM 21726 N N . PRO D 1 523 ? 139.355 109.738 148.337 1.00 35.80 523 PRO C N 1
ATOM 21727 C CA . PRO D 1 523 ? 139.352 111.190 148.114 1.00 27.65 523 PRO C CA 1
ATOM 21728 C C . PRO D 1 523 ? 138.199 111.603 147.217 1.00 39.52 523 PRO C C 1
ATOM 21729 O O . PRO D 1 523 ? 138.170 111.256 146.032 1.00 49.34 523 PRO C O 1
ATOM 21740 N N . SER D 1 524 ? 137.243 112.345 147.771 1.00 36.73 524 SER C N 1
ATOM 21741 C CA . SER D 1 524 ? 136.032 112.726 147.055 1.00 29.56 524 SER C CA 1
ATOM 21742 C C . SER D 1 524 ? 135.858 114.233 147.142 1.00 37.30 524 SER C C 1
ATOM 21743 O O . SER D 1 524 ? 135.836 114.795 148.241 1.00 40.77 524 SER C O 1
ATOM 21751 N N . GLY D 1 525 ? 135.733 114.878 145.988 1.00 28.45 525 GLY C N 1
ATOM 21752 C CA . GLY D 1 525 ? 135.468 116.300 145.918 1.00 25.19 525 GLY C CA 1
ATOM 21753 C C . GLY D 1 525 ? 134.008 116.570 145.603 1.00 31.87 525 GLY C C 1
ATOM 21754 O O . GLY D 1 525 ? 133.365 115.819 144.875 1.00 41.86 525 GLY C O 1
ATOM 21758 N N . LEU D 1 526 ? 133.491 117.661 146.165 1.00 34.31 526 LEU C N 1
ATOM 21759 C CA . LEU D 1 526 ? 132.104 118.053 145.963 1.00 30.46 526 LEU C CA 1
ATOM 21760 C C . LEU D 1 526 ? 131.939 119.163 144.936 1.00 24.75 526 LEU C C 1
ATOM 21761 O O . LEU D 1 526 ? 130.815 119.397 144.478 1.00 27.54 526 LEU C O 1
ATOM 21777 N N . PHE D 1 527 ? 133.019 119.850 144.563 1.00 33.37 527 PHE C N 1
ATOM 21778 C CA . PHE D 1 527 ? 132.902 120.941 143.603 1.00 37.61 527 PHE C CA 1
ATOM 21779 C C . PHE D 1 527 ? 132.478 120.426 142.233 1.00 33.42 527 PHE C C 1
ATOM 21780 O O . PHE D 1 527 ? 131.533 120.945 141.631 1.00 46.13 527 PHE C O 1
ATOM 21797 N N . ILE D 1 528 ? 133.168 119.405 141.721 1.00 36.45 528 ILE C N 1
ATOM 21798 C CA . ILE D 1 528 ? 132.892 118.933 140.363 1.00 41.01 528 ILE C CA 1
ATOM 21799 C C . ILE D 1 528 ? 131.484 118.361 140.233 1.00 37.21 528 ILE C C 1
ATOM 21800 O O . ILE D 1 528 ? 130.784 118.718 139.272 1.00 40.72 528 ILE C O 1
ATOM 21816 N N . PRO D 1 529 ? 131.020 117.470 141.115 1.00 33.68 529 PRO C N 1
ATOM 21817 C CA . PRO D 1 529 ? 129.642 116.966 140.964 1.00 27.29 529 PRO C CA 1
ATOM 21818 C C . PRO D 1 529 ? 128.588 118.055 141.053 1.00 26.00 529 PRO C C 1
ATOM 21819 O O . PRO D 1 529 ? 127.636 118.062 140.261 1.00 43.82 529 PRO C O 1
ATOM 21830 N N . SER D 1 530 ? 128.731 118.981 142.004 1.00 28.96 530 SER C N 1
ATOM 21831 C CA . SER D 1 530 ? 127.759 120.062 142.132 1.00 29.72 530 SER C CA 1
ATOM 21832 C C . SER D 1 530 ? 127.760 120.945 140.892 1.00 39.57 530 SER C C 1
ATOM 21833 O O . SER D 1 530 ? 126.696 121.332 140.392 1.00 48.30 530 SER C O 1
ATOM 21841 N N . MET D 1 531 ? 128.949 121.274 140.381 1.00 42.67 531 MET C N 1
ATOM 21842 C CA . MET D 1 531 ? 129.032 122.090 139.176 1.00 36.87 531 MET C CA 1
ATOM 21843 C C . MET D 1 531 ? 128.418 121.370 137.986 1.00 32.95 531 MET C C 1
ATOM 21844 O O . MET D 1 531 ? 127.743 121.992 137.164 1.00 42.75 531 MET C O 1
ATOM 21858 N N . ALA D 1 532 ? 128.639 120.059 137.873 1.00 33.09 532 ALA C N 1
ATOM 21859 C CA . ALA D 1 532 ? 128.046 119.308 136.771 1.00 32.67 532 ALA C CA 1
ATOM 21860 C C . ALA D 1 532 ? 126.526 119.294 136.867 1.00 38.01 532 ALA C C 1
ATOM 21861 O O . ALA D 1 532 ? 125.829 119.476 135.860 1.00 46.52 532 ALA C O 1
ATOM 21868 N N . ILE D 1 533 ? 125.992 119.080 138.071 1.00 30.04 533 ILE C N 1
ATOM 21869 C CA . ILE D 1 533 ? 124.541 119.069 138.249 1.00 33.64 533 ILE C CA 1
ATOM 21870 C C . ILE D 1 533 ? 123.957 120.428 137.881 1.00 35.19 533 ILE C C 1
ATOM 21871 O O . ILE D 1 533 ? 122.971 120.527 137.136 1.00 42.42 533 ILE C O 1
ATOM 21887 N N . GLY D 1 534 ? 124.566 121.498 138.394 1.00 26.02 534 GLY C N 1
ATOM 21888 C CA . GLY D 1 534 ? 124.072 122.828 138.088 1.00 23.96 534 GLY C CA 1
ATOM 21889 C C . GLY D 1 534 ? 124.209 123.174 136.619 1.00 35.53 534 GLY C C 1
ATOM 21890 O O . GLY D 1 534 ? 123.354 123.855 136.052 1.00 42.57 534 GLY C O 1
ATOM 21894 N N . ALA D 1 535 ? 125.283 122.707 135.981 1.00 38.25 535 ALA C N 1
ATOM 21895 C CA . ALA D 1 535 ? 125.470 122.954 134.557 1.00 27.37 535 ALA C CA 1
ATOM 21896 C C . ALA D 1 535 ? 124.412 122.238 133.733 1.00 22.09 535 ALA C C 1
ATOM 21897 O O . ALA D 1 535 ? 123.895 122.798 132.763 1.00 38.81 535 ALA C O 1
ATOM 21904 N N . ILE D 1 536 ? 124.076 121.001 134.099 1.00 31.34 536 ILE C N 1
ATOM 21905 C CA . ILE D 1 536 ? 123.021 120.284 133.386 1.00 32.81 536 ILE C CA 1
ATOM 21906 C C . ILE D 1 536 ? 121.691 121.008 133.553 1.00 29.41 536 ILE C C 1
ATOM 21907 O O . ILE D 1 536 ? 120.937 121.201 132.588 1.00 45.35 536 ILE C O 1
ATOM 21923 N N . ALA D 1 537 ? 121.382 121.423 134.785 1.00 36.48 537 ALA C N 1
ATOM 21924 C CA . ALA D 1 537 ? 120.131 122.138 135.021 1.00 33.93 537 ALA C CA 1
ATOM 21925 C C . ALA D 1 537 ? 120.084 123.441 134.230 1.00 37.44 537 ALA C C 1
ATOM 21926 O O . ALA D 1 537 ? 119.061 123.771 133.616 1.00 48.03 537 ALA C O 1
ATOM 21933 N N . GLY D 1 538 ? 121.187 124.190 134.228 1.00 38.33 538 GLY C N 1
ATOM 21934 C CA . GLY D 1 538 ? 121.224 125.439 133.491 1.00 34.09 538 GLY C CA 1
ATOM 21935 C C . GLY D 1 538 ? 121.137 125.234 131.992 1.00 38.06 538 GLY C C 1
ATOM 21936 O O . GLY D 1 538 ? 120.528 126.036 131.286 1.00 54.49 538 GLY C O 1
ATOM 21940 N N . ARG D 1 539 ? 121.752 124.165 131.484 1.00 45.68 539 ARG C N 1
ATOM 21941 C CA . ARG D 1 539 ? 121.632 123.854 130.065 1.00 50.51 539 ARG C CA 1
ATOM 21942 C C . ARG D 1 539 ? 120.188 123.543 129.699 1.00 52.19 539 ARG C C 1
ATOM 21943 O O . ARG D 1 539 ? 119.692 123.997 128.661 1.00 58.45 539 ARG C O 1
ATOM 21964 N N . ILE D 1 540 ? 119.495 122.775 130.541 1.00 45.60 540 ILE C N 1
ATOM 21965 C CA . ILE D 1 540 ? 118.088 122.479 130.278 1.00 43.12 540 ILE C CA 1
ATOM 21966 C C . ILE D 1 540 ? 117.269 123.766 130.283 1.00 44.97 540 ILE C C 1
ATOM 21967 O O . ILE D 1 540 ? 116.430 123.998 129.402 1.00 56.55 540 ILE C O 1
ATOM 21983 N N . VAL D 1 541 ? 117.505 124.624 131.279 1.00 48.50 541 VAL C N 1
ATOM 21984 C CA . VAL D 1 541 ? 116.752 125.872 131.376 1.00 47.21 541 VAL C CA 1
ATOM 21985 C C . VAL D 1 541 ? 117.031 126.760 130.169 1.00 54.99 541 VAL C C 1
ATOM 21986 O O . VAL D 1 541 ? 116.119 127.390 129.620 1.00 65.57 541 VAL C O 1
ATOM 21999 N N . GLY D 1 542 ? 118.292 126.832 129.744 1.00 57.32 542 GLY C N 1
ATOM 22000 C CA . GLY D 1 542 ? 118.632 127.645 128.590 1.00 57.93 542 GLY C CA 1
ATOM 22001 C C . GLY D 1 542 ? 118.028 127.113 127.306 1.00 59.83 542 GLY C C 1
ATOM 22002 O O . GLY D 1 542 ? 117.596 127.886 126.449 1.00 68.15 542 GLY C O 1
ATOM 22006 N N . ILE D 1 543 ? 117.995 125.788 127.150 1.00 56.17 543 ILE C N 1
ATOM 22007 C CA . ILE D 1 543 ? 117.344 125.202 125.983 1.00 54.42 543 ILE C CA 1
ATOM 22008 C C . ILE D 1 543 ? 115.863 125.552 125.978 1.00 59.69 543 ILE C C 1
ATOM 22009 O O . ILE D 1 543 ? 115.297 125.917 124.940 1.00 71.25 543 ILE C O 1
ATOM 22025 N N . ALA D 1 544 ? 115.211 125.451 127.140 1.00 54.45 544 ALA C N 1
ATOM 22026 C CA . ALA D 1 544 ? 113.797 125.806 127.218 1.00 59.00 544 ALA C CA 1
ATOM 22027 C C . ALA D 1 544 ? 113.578 127.276 126.881 1.00 64.19 544 ALA C C 1
ATOM 22028 O O . ALA D 1 544 ? 112.641 127.623 126.152 1.00 70.31 544 ALA C O 1
ATOM 22035 N N . VAL D 1 545 ? 114.436 128.156 127.403 1.00 64.33 545 VAL C N 1
ATOM 22036 C CA . VAL D 1 545 ? 114.292 129.585 127.142 1.00 65.53 545 VAL C CA 1
ATOM 22037 C C . VAL D 1 545 ? 114.503 129.882 125.662 1.00 69.14 545 VAL C C 1
ATOM 22038 O O . VAL D 1 545 ? 113.782 130.693 125.070 1.00 77.46 545 VAL C O 1
ATOM 22051 N N . GLU D 1 546 ? 115.503 129.247 125.046 1.00 74.80 546 GLU C N 1
ATOM 22052 C CA . GLU D 1 546 ? 115.743 129.448 123.622 1.00 75.46 546 GLU C CA 1
ATOM 22053 C C . GLU D 1 546 ? 114.559 128.969 122.795 1.00 76.00 546 GLU C C 1
ATOM 22054 O O . GLU D 1 546 ? 114.153 129.634 121.834 1.00 78.67 546 GLU C O 1
ATOM 22066 N N . GLN D 1 547 ? 113.994 127.812 123.147 1.00 79.81 547 GLN C N 1
ATOM 22067 C CA . GLN D 1 547 ? 112.826 127.318 122.427 1.00 80.69 547 GLN C CA 1
ATOM 22068 C C . GLN D 1 547 ? 111.655 128.281 122.564 1.00 82.90 547 GLN C C 1
ATOM 22069 O O . GLN D 1 547 ? 110.960 128.570 121.583 1.00 87.79 547 GLN C O 1
ATOM 22083 N N . LEU D 1 548 ? 111.425 128.795 123.774 1.00 84.55 548 LEU C N 1
ATOM 22084 C CA . LEU D 1 548 ? 110.340 129.749 123.977 1.00 85.81 548 LEU C CA 1
ATOM 22085 C C . LEU D 1 548 ? 110.561 131.010 123.150 1.00 88.14 548 LEU C C 1
ATOM 22086 O O . LEU D 1 548 ? 109.636 131.513 122.502 1.00 93.29 548 LEU C O 1
ATOM 22102 N N . ALA D 1 549 ? 111.788 131.534 123.158 1.00 93.14 549 ALA C N 1
ATOM 22103 C CA . ALA D 1 549 ? 112.071 132.762 122.423 1.00 94.75 549 ALA C CA 1
ATOM 22104 C C . ALA D 1 549 ? 111.902 132.562 120.923 1.00 94.73 549 ALA C C 1
ATOM 22105 O O . ALA D 1 549 ? 111.330 133.417 120.236 1.00 97.99 549 ALA C O 1
ATOM 22112 N N . TYR D 1 550 ? 112.392 131.439 120.394 1.00 92.53 550 TYR C N 1
ATOM 22113 C CA . TYR D 1 550 ? 112.320 131.210 118.955 1.00 94.37 550 TYR C CA 1
ATOM 22114 C C . TYR D 1 550 ? 110.886 130.946 118.510 1.00 96.89 550 TYR C C 1
ATOM 22115 O O . TYR D 1 550 ? 110.417 131.519 117.520 1.00 99.71 550 TYR C O 1
ATOM 22133 N N . TYR D 1 551 ? 110.171 130.079 119.231 1.00 94.56 551 TYR C N 1
ATOM 22134 C CA . TYR D 1 551 ? 108.810 129.733 118.841 1.00 93.33 551 TYR C CA 1
ATOM 22135 C C . TYR D 1 551 ? 107.812 130.829 119.191 1.00 95.18 551 TYR C C 1
ATOM 22136 O O . TYR D 1 551 ? 106.789 130.967 118.511 1.00 97.46 551 TYR C O 1
ATOM 22154 N N . HIS D 1 552 ? 108.085 131.612 120.236 1.00 104.29 552 HIS C N 1
ATOM 22155 C CA . HIS D 1 552 ? 107.154 132.639 120.691 1.00 104.80 552 HIS C CA 1
ATOM 22156 C C . HIS D 1 552 ? 107.829 134.004 120.712 1.00 106.40 552 HIS C C 1
ATOM 22157 O O . HIS D 1 552 ? 107.729 134.738 121.700 1.00 105.47 552 HIS C O 1
ATOM 22171 N N . HIS D 1 553 ? 108.521 134.352 119.624 1.00 115.82 553 HIS C N 1
ATOM 22172 C CA . HIS D 1 553 ? 109.186 135.648 119.551 1.00 117.58 553 HIS C CA 1
ATOM 22173 C C . HIS D 1 553 ? 108.197 136.805 119.600 1.00 117.55 553 HIS C C 1
ATOM 22174 O O . HIS D 1 553 ? 108.605 137.943 119.857 1.00 115.96 553 HIS C O 1
ATOM 22188 N N . ASP D 1 554 ? 106.910 136.544 119.358 1.00 120.02 554 ASP C N 1
ATOM 22189 C CA . ASP D 1 554 ? 105.912 137.606 119.407 1.00 118.90 554 ASP C CA 1
ATOM 22190 C C . ASP D 1 554 ? 105.824 138.252 120.783 1.00 119.44 554 ASP C C 1
ATOM 22191 O O . ASP D 1 554 ? 105.357 139.391 120.890 1.00 117.73 554 ASP C O 1
ATOM 22200 N N . TRP D 1 555 ? 106.254 137.555 121.832 1.00 119.63 555 TRP C N 1
ATOM 22201 C CA . TRP D 1 555 ? 106.220 138.128 123.171 1.00 118.09 555 TRP C CA 1
ATOM 22202 C C . TRP D 1 555 ? 107.049 139.405 123.216 1.00 118.40 555 TRP C C 1
ATOM 22203 O O . TRP D 1 555 ? 108.131 139.486 122.626 1.00 117.29 555 TRP C O 1
ATOM 22224 N N . PHE D 1 556 ? 106.532 140.412 123.924 1.00 114.30 556 PHE C N 1
ATOM 22225 C CA . PHE D 1 556 ? 107.160 141.729 123.898 1.00 113.20 556 PHE C CA 1
ATOM 22226 C C . PHE D 1 556 ? 108.572 141.688 124.472 1.00 114.97 556 PHE C C 1
ATOM 22227 O O . PHE D 1 556 ? 109.478 142.346 123.948 1.00 113.43 556 PHE C O 1
ATOM 22244 N N . ILE D 1 557 ? 108.785 140.918 125.542 1.00 110.55 557 ILE C N 1
ATOM 22245 C CA . ILE D 1 557 ? 110.108 140.870 126.160 1.00 109.04 557 ILE C CA 1
ATOM 22246 C C . ILE D 1 557 ? 111.136 140.342 125.167 1.00 110.82 557 ILE C C 1
ATOM 22247 O O . ILE D 1 557 ? 112.186 140.958 124.942 1.00 107.95 557 ILE C O 1
ATOM 22263 N N . PHE D 1 558 ? 110.843 139.196 124.548 1.00 113.07 558 PHE C N 1
ATOM 22264 C CA . PHE D 1 558 ? 111.794 138.599 123.616 1.00 110.92 558 PHE C CA 1
ATOM 22265 C C . PHE D 1 558 ? 111.996 139.483 122.393 1.00 109.90 558 PHE C C 1
ATOM 22266 O O . PHE D 1 558 ? 113.131 139.691 121.949 1.00 108.93 558 PHE C O 1
ATOM 22283 N N . LYS D 1 559 ? 110.907 140.016 121.836 1.00 116.34 559 LYS C N 1
ATOM 22284 C CA . LYS D 1 559 ? 111.026 140.834 120.633 1.00 117.28 559 LYS C CA 1
ATOM 22285 C C . LYS D 1 559 ? 111.849 142.088 120.897 1.00 116.54 559 LYS C C 1
ATOM 22286 O O . LYS D 1 559 ? 112.705 142.459 120.085 1.00 114.66 559 LYS C O 1
ATOM 22305 N N . GLU D 1 560 ? 111.607 142.755 122.027 1.00 114.96 560 GLU C N 1
ATOM 22306 C CA . GLU D 1 560 ? 112.344 143.976 122.334 1.00 115.21 560 GLU C CA 1
ATOM 22307 C C . GLU D 1 560 ? 113.804 143.672 122.651 1.00 114.02 560 GLU C C 1
ATOM 22308 O O . GLU D 1 560 ? 114.712 144.312 122.108 1.00 112.24 560 GLU C O 1
ATOM 22320 N N . TRP D 1 561 ? 114.051 142.697 123.529 1.00 106.03 561 TRP C N 1
ATOM 22321 C CA . TRP D 1 561 ? 115.422 142.394 123.926 1.00 106.28 561 TRP C CA 1
ATOM 22322 C C . TRP D 1 561 ? 116.170 141.628 122.842 1.00 105.76 561 TRP C C 1
ATOM 22323 O O . TRP D 1 561 ? 117.354 141.889 122.602 1.00 103.37 561 TRP C O 1
ATOM 22344 N N . CYS D 1 562 ? 115.503 140.687 122.180 1.00 114.66 562 CYS C N 1
ATOM 22345 C CA . CYS D 1 562 ? 116.129 139.822 121.191 1.00 115.10 562 CYS C CA 1
ATOM 22346 C C . CYS D 1 562 ? 115.576 140.114 119.804 1.00 116.65 562 CYS C C 1
ATOM 22347 O O . CYS D 1 562 ? 114.362 140.246 119.622 1.00 115.67 562 CYS C O 1
ATOM 22354 N N . GLU D 1 563 ? 116.476 140.214 118.829 1.00 121.64 563 GLU C N 1
ATOM 22355 C CA . GLU D 1 563 ? 116.059 140.324 117.439 1.00 121.46 563 GLU C CA 1
ATOM 22356 C C . GLU D 1 563 ? 115.398 139.025 116.995 1.00 121.50 563 GLU C C 1
ATOM 22357 O O . GLU D 1 563 ? 115.824 137.931 117.377 1.00 120.95 563 GLU C O 1
ATOM 22369 N N . VAL D 1 564 ? 114.347 139.149 116.183 1.00 125.46 564 VAL C N 1
ATOM 22370 C CA . VAL D 1 564 ? 113.613 137.971 115.740 1.00 126.70 564 VAL C CA 1
ATOM 22371 C C . VAL D 1 564 ? 114.550 137.057 114.966 1.00 126.88 564 VAL C C 1
ATOM 22372 O O . VAL D 1 564 ? 115.287 137.500 114.076 1.00 124.05 564 VAL C O 1
ATOM 22385 N N . GLY D 1 565 ? 114.524 135.771 115.303 1.00 128.13 565 GLY C N 1
ATOM 22386 C CA . GLY D 1 565 ? 115.396 134.812 114.643 1.00 126.39 565 GLY C CA 1
ATOM 22387 C C . GLY D 1 565 ? 116.867 135.057 114.896 1.00 125.44 565 GLY C C 1
ATOM 22388 O O . GLY D 1 565 ? 117.677 134.980 113.963 1.00 125.41 565 GLY C O 1
ATOM 22392 N N . ALA D 1 566 ? 117.234 135.352 116.142 1.00 116.38 566 ALA C N 1
ATOM 22393 C CA . ALA D 1 566 ? 118.616 135.610 116.515 1.00 116.65 566 ALA C CA 1
ATOM 22394 C C . ALA D 1 566 ? 118.993 134.747 117.710 1.00 116.85 566 ALA C C 1
ATOM 22395 O O . ALA D 1 566 ? 118.155 134.432 118.560 1.00 115.75 566 ALA C O 1
ATOM 22402 N N . ASP D 1 567 ? 120.268 134.367 117.765 1.00 111.92 567 ASP C N 1
ATOM 22403 C CA . ASP D 1 567 ? 120.784 133.519 118.840 1.00 110.75 567 ASP C CA 1
ATOM 22404 C C . ASP D 1 567 ? 121.225 134.374 120.030 1.00 108.81 567 ASP C C 1
ATOM 22405 O O . ASP D 1 567 ? 122.389 134.393 120.431 1.00 109.54 567 ASP C O 1
ATOM 22414 N N . CYS D 1 568 ? 120.258 135.098 120.596 1.00 101.10 568 CYS C N 1
ATOM 22415 C CA . CYS D 1 568 ? 120.556 135.942 121.748 1.00 101.71 568 CYS C CA 1
ATOM 22416 C C . CYS D 1 568 ? 120.771 135.105 123.003 1.00 102.61 568 CYS C C 1
ATOM 22417 O O . CYS D 1 568 ? 121.644 135.416 123.822 1.00 102.10 568 CYS C O 1
ATOM 22424 N N . ILE D 1 569 ? 119.988 134.043 123.172 1.00 83.70 569 ILE C N 1
ATOM 22425 C CA . ILE D 1 569 ? 120.102 133.187 124.347 1.00 79.99 569 ILE C CA 1
ATOM 22426 C C . ILE D 1 569 ? 121.298 132.263 124.172 1.00 80.48 569 ILE C C 1
ATOM 22427 O O . ILE D 1 569 ? 121.418 131.565 123.158 1.00 81.48 569 ILE C O 1
ATOM 22443 N N . THR D 1 570 ? 122.188 132.255 125.164 1.00 73.71 570 THR C N 1
ATOM 22444 C CA . THR D 1 570 ? 123.373 131.404 125.151 1.00 70.73 570 THR C CA 1
ATOM 22445 C C . THR D 1 570 ? 123.229 130.328 126.220 1.00 69.40 570 THR C C 1
ATOM 22446 O O . THR D 1 570 ? 123.373 130.623 127.417 1.00 71.08 570 THR C O 1
ATOM 22457 N N . PRO D 1 571 ? 122.946 129.075 125.854 1.00 63.71 571 PRO C N 1
ATOM 22458 C CA . PRO D 1 571 ? 122.787 128.037 126.888 1.00 64.96 571 PRO C CA 1
ATOM 22459 C C . PRO D 1 571 ? 124.020 127.848 127.753 1.00 58.86 571 PRO C C 1
ATOM 22460 O O . PRO D 1 571 ? 123.894 127.411 128.904 1.00 63.21 571 PRO C O 1
ATOM 22471 N N . GLY D 1 572 ? 125.212 128.151 127.235 1.00 52.75 572 GLY C N 1
ATOM 22472 C CA . GLY D 1 572 ? 126.411 128.017 128.046 1.00 53.11 572 GLY C CA 1
ATOM 22473 C C . GLY D 1 572 ? 126.391 128.918 129.266 1.00 55.16 572 GLY C C 1
ATOM 22474 O O . GLY D 1 572 ? 126.791 128.509 130.360 1.00 59.29 572 GLY C O 1
ATOM 22478 N N . LEU D 1 573 ? 125.931 130.159 129.096 1.00 58.85 573 LEU C N 1
ATOM 22479 C CA . LEU D 1 573 ? 125.826 131.066 130.233 1.00 55.34 573 LEU C CA 1
ATOM 22480 C C . LEU D 1 573 ? 124.834 130.540 131.261 1.00 53.66 573 LEU C C 1
ATOM 22481 O O . LEU D 1 573 ? 125.071 130.635 132.471 1.00 57.74 573 LEU C O 1
ATOM 22497 N N . TYR D 1 574 ? 123.710 129.989 130.799 1.00 48.14 574 TYR C N 1
ATOM 22498 C CA . TYR D 1 574 ? 122.738 129.417 131.724 1.00 48.77 574 TYR C CA 1
ATOM 22499 C C . TYR D 1 574 ? 123.334 128.239 132.484 1.00 45.56 574 TYR C C 1
ATOM 22500 O O . TYR D 1 574 ? 123.106 128.090 133.689 1.00 51.69 574 TYR C O 1
ATOM 22518 N N . ALA D 1 575 ? 124.097 127.388 131.795 1.00 44.85 575 ALA C N 1
ATOM 22519 C CA . ALA D 1 575 ? 124.749 126.270 132.469 1.00 40.18 575 ALA C CA 1
ATOM 22520 C C . ALA D 1 575 ? 125.747 126.764 133.508 1.00 48.99 575 ALA C C 1
ATOM 22521 O O . ALA D 1 575 ? 125.833 126.213 134.612 1.00 56.78 575 ALA C O 1
ATOM 22528 N N . MET D 1 576 ? 126.513 127.801 133.171 1.00 53.29 576 MET C N 1
ATOM 22529 C CA . MET D 1 576 ? 127.459 128.369 134.126 1.00 43.38 576 MET C CA 1
ATOM 22530 C C . MET D 1 576 ? 126.734 128.911 135.353 1.00 50.80 576 MET C C 1
ATOM 22531 O O . MET D 1 576 ? 127.159 128.689 136.495 1.00 50.77 576 MET C O 1
ATOM 22545 N N . VAL D 1 577 ? 125.632 129.629 135.130 1.00 51.58 577 VAL C N 1
ATOM 22546 C CA . VAL D 1 577 ? 124.867 130.186 136.241 1.00 41.91 577 VAL C CA 1
ATOM 22547 C C . VAL D 1 577 ? 124.307 129.068 137.109 1.00 39.61 577 VAL C C 1
ATOM 22548 O O . VAL D 1 577 ? 124.312 129.159 138.341 1.00 47.37 577 VAL C O 1
ATOM 22561 N N . GLY D 1 578 ? 123.810 128.001 136.484 1.00 29.15 578 GLY C N 1
ATOM 22562 C CA . GLY D 1 578 ? 123.291 126.882 137.253 1.00 28.54 578 GLY C CA 1
ATOM 22563 C C . GLY D 1 578 ? 124.363 126.194 138.075 1.00 35.07 578 GLY C C 1
ATOM 22564 O O . GLY D 1 578 ? 124.131 125.821 139.227 1.00 44.07 578 GLY C O 1
ATOM 22568 N N . ALA D 1 579 ? 125.549 126.009 137.492 1.00 38.63 579 ALA C N 1
ATOM 22569 C CA . ALA D 1 579 ? 126.653 125.411 138.236 1.00 33.64 579 ALA C CA 1
ATOM 22570 C C . ALA D 1 579 ? 127.028 126.273 139.434 1.00 36.33 579 ALA C C 1
ATOM 22571 O O . ALA D 1 579 ? 127.216 125.766 140.548 1.00 43.34 579 ALA C O 1
ATOM 22578 N N . ALA D 1 580 ? 127.134 127.587 139.222 1.00 38.80 580 ALA C N 1
ATOM 22579 C CA . ALA D 1 580 ? 127.455 128.484 140.326 1.00 27.53 580 ALA C CA 1
ATOM 22580 C C . ALA D 1 580 ? 126.380 128.433 141.402 1.00 31.12 580 ALA C C 1
ATOM 22581 O O . ALA D 1 580 ? 126.688 128.409 142.599 1.00 43.11 580 ALA C O 1
ATOM 22588 N N . ALA D 1 581 ? 125.109 128.417 140.995 1.00 32.53 581 ALA C N 1
ATOM 22589 C CA . ALA D 1 581 ? 124.017 128.375 141.960 1.00 32.48 581 ALA C CA 1
ATOM 22590 C C . ALA D 1 581 ? 124.048 127.090 142.775 1.00 31.06 581 ALA C C 1
ATOM 22591 O O . ALA D 1 581 ? 123.862 127.119 143.996 1.00 42.59 581 ALA C O 1
ATOM 22598 N N . CYS D 1 582 ? 124.268 125.950 142.118 1.00 27.81 582 CYS C N 1
ATOM 22599 C CA . CYS D 1 582 ? 124.316 124.684 142.841 1.00 31.89 582 CYS C CA 1
ATOM 22600 C C . CYS D 1 582 ? 125.492 124.651 143.808 1.00 36.90 582 CYS C C 1
ATOM 22601 O O . CYS D 1 582 ? 125.354 124.200 144.954 1.00 39.50 582 CYS C O 1
ATOM 22609 N N . LEU D 1 583 ? 126.660 125.126 143.368 1.00 37.34 583 LEU C N 1
ATOM 22610 C CA . LEU D 1 583 ? 127.817 125.146 144.257 1.00 31.02 583 LEU C CA 1
ATOM 22611 C C . LEU D 1 583 ? 127.572 126.058 145.452 1.00 35.39 583 LEU C C 1
ATOM 22612 O O . LEU D 1 583 ? 127.937 125.721 146.584 1.00 48.43 583 LEU C O 1
ATOM 22628 N N . GLY D 1 584 ? 126.957 127.220 145.224 1.00 40.26 584 GLY C N 1
ATOM 22629 C CA . GLY D 1 584 ? 126.640 128.103 146.334 1.00 42.88 584 GLY C CA 1
ATOM 22630 C C . GLY D 1 584 ? 125.636 127.493 147.291 1.00 40.59 584 GLY C C 1
ATOM 22631 O O . GLY D 1 584 ? 125.769 127.618 148.510 1.00 43.15 584 GLY C O 1
ATOM 22635 N N . GLY D 1 585 ? 124.617 126.823 146.754 1.00 34.64 585 GLY C N 1
ATOM 22636 C CA . GLY D 1 585 ? 123.623 126.200 147.610 1.00 34.88 585 GLY C CA 1
ATOM 22637 C C . GLY D 1 585 ? 124.200 125.084 148.456 1.00 39.81 585 GLY C C 1
ATOM 22638 O O . GLY D 1 585 ? 123.827 124.919 149.620 1.00 50.74 585 GLY C O 1
ATOM 22642 N N . VAL D 1 586 ? 125.116 124.300 147.886 1.00 37.31 586 VAL C N 1
ATOM 22643 C CA . VAL D 1 586 ? 125.663 123.167 148.626 1.00 32.83 586 VAL C CA 1
ATOM 22644 C C . VAL D 1 586 ? 126.748 123.620 149.600 1.00 38.70 586 VAL C C 1
ATOM 22645 O O . VAL D 1 586 ? 126.887 123.056 150.691 1.00 52.01 586 VAL C O 1
ATOM 22658 N N . THR D 1 587 ? 127.527 124.640 149.236 1.00 39.88 587 THR C N 1
ATOM 22659 C CA . THR D 1 587 ? 128.625 125.111 150.072 1.00 42.28 587 THR C CA 1
ATOM 22660 C C . THR D 1 587 ? 128.299 126.380 150.847 1.00 43.62 587 THR C C 1
ATOM 22661 O O . THR D 1 587 ? 128.896 126.614 151.902 1.00 44.36 587 THR C O 1
ATOM 22672 N N . ARG D 1 588 ? 127.379 127.205 150.348 1.00 43.84 588 ARG C N 1
ATOM 22673 C CA . ARG D 1 588 ? 126.982 128.473 150.953 1.00 45.14 588 ARG C CA 1
ATOM 22674 C C . ARG D 1 588 ? 128.056 129.547 150.835 1.00 46.38 588 ARG C C 1
ATOM 22675 O O . ARG D 1 588 ? 127.921 130.615 151.444 1.00 49.62 588 ARG C O 1
ATOM 22696 N N . MET D 1 589 ? 129.120 129.300 150.074 1.00 48.87 589 MET C N 1
ATOM 22697 C CA . MET D 1 589 ? 130.091 130.348 149.792 1.00 54.85 589 MET C CA 1
ATOM 22698 C C . MET D 1 589 ? 129.501 131.345 148.801 1.00 59.28 589 MET C C 1
ATOM 22699 O O . MET D 1 589 ? 128.824 130.964 147.842 1.00 61.91 589 MET C O 1
ATOM 22713 N N . THR D 1 590 ? 129.759 132.631 149.038 1.00 56.59 590 THR C N 1
ATOM 22714 C CA . THR D 1 590 ? 129.084 133.703 148.317 1.00 56.41 590 THR C CA 1
ATOM 22715 C C . THR D 1 590 ? 130.024 134.494 147.416 1.00 57.90 590 THR C C 1
ATOM 22716 O O . THR D 1 590 ? 129.800 134.569 146.205 1.00 63.86 590 THR C O 1
ATOM 22727 N N . VAL D 1 591 ? 131.077 135.086 147.971 1.00 54.87 591 VAL C N 1
ATOM 22728 C CA . VAL D 1 591 ? 131.987 135.919 147.187 1.00 55.25 591 VAL C CA 1
ATOM 22729 C C . VAL D 1 591 ? 133.119 135.093 146.598 1.00 48.43 591 VAL C C 1
ATOM 22730 O O . VAL D 1 591 ? 133.455 135.226 145.417 1.00 43.50 591 VAL C O 1
ATOM 22743 N N . SER D 1 592 ? 133.725 134.234 147.420 1.00 54.86 592 SER C N 1
ATOM 22744 C CA . SER D 1 592 ? 134.781 133.363 146.922 1.00 52.74 592 SER C CA 1
ATOM 22745 C C . SER D 1 592 ? 134.278 132.509 145.769 1.00 45.12 592 SER C C 1
ATOM 22746 O O . SER D 1 592 ? 134.986 132.317 144.777 1.00 42.93 592 SER C O 1
ATOM 22754 N N . LEU D 1 593 ? 133.051 131.996 145.877 1.00 49.80 593 LEU C N 1
ATOM 22755 C CA . LEU D 1 593 ? 132.493 131.176 144.807 1.00 44.88 593 LEU C CA 1
ATOM 22756 C C . LEU D 1 593 ? 132.354 131.970 143.515 1.00 41.53 593 LEU C C 1
ATOM 22757 O O . LEU D 1 593 ? 132.724 131.493 142.436 1.00 45.45 593 LEU C O 1
ATOM 22773 N N . VAL D 1 594 ? 131.811 133.186 143.604 1.00 54.26 594 VAL C N 1
ATOM 22774 C CA . VAL D 1 594 ? 131.607 133.992 142.405 1.00 50.09 594 VAL C CA 1
ATOM 22775 C C . VAL D 1 594 ? 132.942 134.324 141.755 1.00 47.65 594 VAL C C 1
ATOM 22776 O O . VAL D 1 594 ? 133.097 134.227 140.531 1.00 53.55 594 VAL C O 1
ATOM 22789 N N . VAL D 1 595 ? 133.930 134.718 142.561 1.00 48.97 595 VAL C N 1
ATOM 22790 C CA . VAL D 1 595 ? 135.230 135.074 142.001 1.00 44.13 595 VAL C CA 1
ATOM 22791 C C . VAL D 1 595 ? 135.909 133.848 141.401 1.00 48.35 595 VAL C C 1
ATOM 22792 O O . VAL D 1 595 ? 136.555 133.934 140.350 1.00 53.40 595 VAL C O 1
ATOM 22805 N N . ILE D 1 596 ? 135.776 132.691 142.053 1.00 51.52 596 ILE C N 1
ATOM 22806 C CA . ILE D 1 596 ? 136.364 131.466 141.520 1.00 48.54 596 ILE C CA 1
ATOM 22807 C C . ILE D 1 596 ? 135.736 131.121 140.179 1.00 48.05 596 ILE C C 1
ATOM 22808 O O . ILE D 1 596 ? 136.434 130.754 139.228 1.00 53.68 596 ILE C O 1
ATOM 22824 N N . VAL D 1 597 ? 134.409 131.224 140.083 1.00 49.04 597 VAL C N 1
ATOM 22825 C CA . VAL D 1 597 ? 133.735 130.926 138.822 1.00 48.50 597 VAL C CA 1
ATOM 22826 C C . VAL D 1 597 ? 134.183 131.899 137.740 1.00 48.86 597 VAL C C 1
ATOM 22827 O O . VAL D 1 597 ? 134.452 131.502 136.600 1.00 56.55 597 VAL C O 1
ATOM 22840 N N . PHE D 1 598 ? 134.275 133.187 138.078 1.00 53.88 598 PHE C N 1
ATOM 22841 C CA . PHE D 1 598 ? 134.683 134.177 137.087 1.00 52.72 598 PHE C CA 1
ATOM 22842 C C . PHE D 1 598 ? 136.098 133.910 136.589 1.00 51.25 598 PHE C C 1
ATOM 22843 O O . PHE D 1 598 ? 136.364 133.983 135.384 1.00 57.84 598 PHE C O 1
ATOM 22860 N N . GLU D 1 599 ? 137.022 133.600 137.501 1.00 51.08 599 GLU C N 1
ATOM 22861 C CA . GLU D 1 599 ? 138.393 133.309 137.091 1.00 58.09 599 GLU C CA 1
ATOM 22862 C C . GLU D 1 599 ? 138.463 132.031 136.265 1.00 58.36 599 GLU C C 1
ATOM 22863 O O . GLU D 1 599 ? 139.168 131.978 135.250 1.00 61.36 599 GLU C O 1
ATOM 22875 N N . LEU D 1 600 ? 137.739 130.990 136.683 1.00 58.80 600 LEU C N 1
ATOM 22876 C CA . LEU D 1 600 ? 137.710 129.735 135.946 1.00 53.76 600 LEU C CA 1
ATOM 22877 C C . LEU D 1 600 ? 137.015 129.882 134.600 1.00 56.64 600 LEU C C 1
ATOM 22878 O O . LEU D 1 600 ? 137.159 129.006 133.741 1.00 61.55 600 LEU C O 1
ATOM 22894 N N . THR D 1 601 ? 136.267 130.966 134.400 1.00 61.00 601 THR C N 1
ATOM 22895 C CA . THR D 1 601 ? 135.633 131.272 133.125 1.00 59.14 601 THR C CA 1
ATOM 22896 C C . THR D 1 601 ? 136.367 132.354 132.347 1.00 60.90 601 THR C C 1
ATOM 22897 O O . THR D 1 601 ? 136.459 132.272 131.118 1.00 67.89 601 THR C O 1
ATOM 22908 N N . GLY D 1 602 ? 136.894 133.366 133.033 1.00 68.80 602 GLY C N 1
ATOM 22909 C CA . GLY D 1 602 ? 137.524 134.489 132.376 1.00 69.51 602 GLY C CA 1
ATOM 22910 C C . GLY D 1 602 ? 136.570 135.549 131.873 1.00 67.37 602 GLY C C 1
ATOM 22911 O O . GLY D 1 602 ? 137.024 136.520 131.254 1.00 66.96 602 GLY C O 1
ATOM 22915 N N . GLY D 1 603 ? 135.270 135.401 132.118 1.00 62.89 603 GLY C N 1
ATOM 22916 C CA . GLY D 1 603 ? 134.291 136.366 131.656 1.00 70.69 603 GLY C CA 1
ATOM 22917 C C . GLY D 1 603 ? 133.813 137.294 132.754 1.00 70.54 603 GLY C C 1
ATOM 22918 O O . GLY D 1 603 ? 133.067 136.880 133.647 1.00 67.83 603 GLY C O 1
ATOM 22922 N N . LEU D 1 604 ? 134.238 138.556 132.696 1.00 70.42 604 LEU C N 1
ATOM 22923 C CA . LEU D 1 604 ? 133.843 139.544 133.692 1.00 67.15 604 LEU C CA 1
ATOM 22924 C C . LEU D 1 604 ? 132.475 140.154 133.416 1.00 71.33 604 LEU C C 1
ATOM 22925 O O . LEU D 1 604 ? 131.938 140.846 134.287 1.00 67.73 604 LEU C O 1
ATOM 22941 N N . GLU D 1 605 ? 131.901 139.917 132.236 1.00 72.37 605 GLU C N 1
ATOM 22942 C CA . GLU D 1 605 ? 130.607 140.488 131.887 1.00 70.24 605 GLU C CA 1
ATOM 22943 C C . GLU D 1 605 ? 129.442 139.795 132.580 1.00 70.55 605 GLU C C 1
ATOM 22944 O O . GLU D 1 605 ? 128.321 140.313 132.530 1.00 77.67 605 GLU C O 1
ATOM 22956 N N . TYR D 1 606 ? 129.673 138.650 133.223 1.00 63.23 606 TYR C N 1
ATOM 22957 C CA . TYR D 1 606 ? 128.610 137.855 133.826 1.00 63.12 606 TYR C CA 1
ATOM 22958 C C . TYR D 1 606 ? 128.771 137.760 135.340 1.00 61.88 606 TYR C C 1
ATOM 22959 O O . TYR D 1 606 ? 128.324 136.793 135.960 1.00 66.37 606 TYR C O 1
ATOM 22977 N N . ILE D 1 607 ? 129.411 138.760 135.947 1.00 54.51 607 ILE C N 1
ATOM 22978 C CA . ILE D 1 607 ? 129.546 138.775 137.399 1.00 51.61 607 ILE C CA 1
ATOM 22979 C C . ILE D 1 607 ? 128.192 139.005 138.057 1.00 50.87 607 ILE C C 1
ATOM 22980 O O . ILE D 1 607 ? 127.829 138.319 139.020 1.00 56.85 607 ILE C O 1
ATOM 22996 N N . VAL D 1 608 ? 127.423 139.974 137.553 1.00 55.40 608 VAL C N 1
ATOM 22997 C CA . VAL D 1 608 ? 126.138 140.299 138.174 1.00 58.85 608 VAL C CA 1
ATOM 22998 C C . VAL D 1 608 ? 125.190 139.105 138.154 1.00 58.71 608 VAL C C 1
ATOM 22999 O O . VAL D 1 608 ? 124.615 138.783 139.206 1.00 61.32 608 VAL C O 1
ATOM 23012 N N . PRO D 1 609 ? 124.971 138.423 137.026 1.00 61.48 609 PRO C N 1
ATOM 23013 C CA . PRO D 1 609 ? 124.115 137.226 137.069 1.00 60.72 609 PRO C CA 1
ATOM 23014 C C . PRO D 1 609 ? 124.580 136.197 138.082 1.00 55.28 609 PRO C C 1
ATOM 23015 O O . PRO D 1 609 ? 123.827 135.861 139.007 1.00 60.04 609 PRO C O 1
ATOM 23026 N N . LEU D 1 610 ? 125.817 135.707 137.947 1.00 47.28 610 LEU C N 1
ATOM 23027 C CA . LEU D 1 610 ? 126.328 134.705 138.877 1.00 51.75 610 LEU C CA 1
ATOM 23028 C C . LEU D 1 610 ? 126.028 135.091 140.318 1.00 52.75 610 LEU C C 1
ATOM 23029 O O . LEU D 1 610 ? 125.295 134.380 141.018 1.00 55.32 610 LEU C O 1
ATOM 23045 N N . MET D 1 611 ? 126.567 136.228 140.767 1.00 53.36 611 MET C N 1
ATOM 23046 C CA . MET D 1 611 ? 126.286 136.705 142.116 1.00 54.01 611 MET C CA 1
ATOM 23047 C C . MET D 1 611 ? 124.814 136.538 142.457 1.00 52.90 611 MET C C 1
ATOM 23048 O O . MET D 1 611 ? 124.468 135.839 143.418 1.00 60.37 611 MET C O 1
ATOM 23062 N N . ALA D 1 612 ? 123.928 137.131 141.653 1.00 44.07 612 ALA C N 1
ATOM 23063 C CA . ALA D 1 612 ? 122.505 137.057 141.958 1.00 51.65 612 ALA C CA 1
ATOM 23064 C C . ALA D 1 612 ? 122.079 135.611 142.157 1.00 51.16 612 ALA C C 1
ATOM 23065 O O . ALA D 1 612 ? 121.545 135.248 143.213 1.00 64.03 612 ALA C O 1
ATOM 23072 N N . ALA D 1 613 ? 122.383 134.752 141.181 1.00 48.11 613 ALA C N 1
ATOM 23073 C CA . ALA D 1 613 ? 122.040 133.344 141.325 1.00 47.67 613 ALA C CA 1
ATOM 23074 C C . ALA D 1 613 ? 122.581 132.800 142.636 1.00 43.01 613 ALA C C 1
ATOM 23075 O O . ALA D 1 613 ? 121.821 132.268 143.458 1.00 50.35 613 ALA C O 1
ATOM 23082 N N . VAL D 1 614 ? 123.877 133.002 142.887 1.00 39.99 614 VAL C N 1
ATOM 23083 C CA . VAL D 1 614 ? 124.462 132.514 144.129 1.00 40.13 614 VAL C CA 1
ATOM 23084 C C . VAL D 1 614 ? 123.641 133.006 145.308 1.00 44.65 614 VAL C C 1
ATOM 23085 O O . VAL D 1 614 ? 123.172 132.208 146.133 1.00 53.96 614 VAL C O 1
ATOM 23098 N N . MET D 1 615 ? 123.376 134.314 145.357 1.00 43.47 615 MET C N 1
ATOM 23099 C CA . MET D 1 615 ? 122.601 134.854 146.466 1.00 44.36 615 MET C CA 1
ATOM 23100 C C . MET D 1 615 ? 121.322 134.056 146.644 1.00 42.93 615 MET C C 1
ATOM 23101 O O . MET D 1 615 ? 121.079 133.480 147.714 1.00 54.24 615 MET C O 1
ATOM 23115 N N . THR D 1 616 ? 120.540 133.925 145.570 1.00 25.99 616 THR C N 1
ATOM 23116 C CA . THR D 1 616 ? 119.283 133.200 145.678 1.00 33.49 616 THR C CA 1
ATOM 23117 C C . THR D 1 616 ? 119.525 131.824 146.273 1.00 36.94 616 THR C C 1
ATOM 23118 O O . THR D 1 616 ? 118.950 131.473 147.313 1.00 39.12 616 THR C O 1
ATOM 23129 N N . SER D 1 617 ? 120.453 131.068 145.681 1.00 33.33 617 SER C N 1
ATOM 23130 C CA . SER D 1 617 ? 120.717 129.730 146.189 1.00 35.80 617 SER C CA 1
ATOM 23131 C C . SER D 1 617 ? 121.013 129.784 147.677 1.00 40.54 617 SER C C 1
ATOM 23132 O O . SER D 1 617 ? 120.348 129.109 148.475 1.00 49.48 617 SER C O 1
ATOM 23140 N N . LYS D 1 618 ? 121.952 130.645 148.078 1.00 40.86 618 LYS C N 1
ATOM 23141 C CA . LYS D 1 618 ? 122.296 130.723 149.490 1.00 40.85 618 LYS C CA 1
ATOM 23142 C C . LYS D 1 618 ? 121.048 130.950 150.325 1.00 44.86 618 LYS C C 1
ATOM 23143 O O . LYS D 1 618 ? 120.763 130.181 151.253 1.00 54.50 618 LYS C O 1
ATOM 23162 N N . TRP D 1 619 ? 120.247 131.953 149.959 1.00 39.86 619 TRP C N 1
ATOM 23163 C CA . TRP D 1 619 ? 119.052 132.240 150.740 1.00 32.74 619 TRP C CA 1
ATOM 23164 C C . TRP D 1 619 ? 118.159 131.013 150.813 1.00 34.56 619 TRP C C 1
ATOM 23165 O O . TRP D 1 619 ? 117.718 130.619 151.900 1.00 47.36 619 TRP C O 1
ATOM 23186 N N . VAL D 1 620 ? 117.932 130.355 149.674 1.00 36.01 620 VAL C N 1
ATOM 23187 C CA . VAL D 1 620 ? 117.095 129.162 149.685 1.00 31.78 620 VAL C CA 1
ATOM 23188 C C . VAL D 1 620 ? 117.698 128.120 150.614 1.00 34.36 620 VAL C C 1
ATOM 23189 O O . VAL D 1 620 ? 116.998 127.527 151.445 1.00 44.80 620 VAL C O 1
ATOM 23202 N N . GLY D 1 621 ? 119.012 127.910 150.520 1.00 33.65 621 GLY C N 1
ATOM 23203 C CA . GLY D 1 621 ? 119.658 127.004 151.451 1.00 37.53 621 GLY C CA 1
ATOM 23204 C C . GLY D 1 621 ? 119.441 127.429 152.888 1.00 38.18 621 GLY C C 1
ATOM 23205 O O . GLY D 1 621 ? 119.102 126.610 153.747 1.00 39.67 621 GLY C O 1
ATOM 23209 N N . ASP D 1 622 ? 119.593 128.727 153.162 1.00 35.03 622 ASP C N 1
ATOM 23210 C CA . ASP D 1 622 ? 119.406 129.213 154.522 1.00 36.46 622 ASP C CA 1
ATOM 23211 C C . ASP D 1 622 ? 117.969 129.021 154.983 1.00 42.66 622 ASP C C 1
ATOM 23212 O O . ASP D 1 622 ? 117.703 128.986 156.190 1.00 54.86 622 ASP C O 1
ATOM 23221 N N . ALA D 1 623 ? 117.028 128.894 154.043 1.00 31.86 623 ALA C N 1
ATOM 23222 C CA . ALA D 1 623 ? 115.646 128.641 154.429 1.00 32.14 623 ALA C CA 1
ATOM 23223 C C . ALA D 1 623 ? 115.489 127.261 155.051 1.00 37.69 623 ALA C C 1
ATOM 23224 O O . ALA D 1 623 ? 114.599 127.054 155.884 1.00 44.47 623 ALA C O 1
ATOM 23231 N N . PHE D 1 624 ? 116.338 126.310 154.664 1.00 43.42 624 PHE C N 1
ATOM 23232 C CA . PHE D 1 624 ? 116.281 124.949 155.179 1.00 37.36 624 PHE C CA 1
ATOM 23233 C C . PHE D 1 624 ? 117.447 124.623 156.103 1.00 45.88 624 PHE C C 1
ATOM 23234 O O . PHE D 1 624 ? 117.642 123.453 156.448 1.00 47.63 624 PHE C O 1
ATOM 23251 N N . GLY D 1 625 ? 118.219 125.626 156.513 1.00 46.57 625 GLY C N 1
ATOM 23252 C CA . GLY D 1 625 ? 119.369 125.406 157.367 1.00 31.72 625 GLY C CA 1
ATOM 23253 C C . GLY D 1 625 ? 120.550 126.263 156.964 1.00 47.05 625 GLY C C 1
ATOM 23254 O O . GLY D 1 625 ? 120.922 126.303 155.787 1.00 58.61 625 GLY C O 1
ATOM 23258 N N . ARG D 1 626 ? 121.148 126.957 157.932 1.00 53.79 626 ARG C N 1
ATOM 23259 C CA . ARG D 1 626 ? 122.261 127.853 157.651 1.00 57.90 626 ARG C CA 1
ATOM 23260 C C . ARG D 1 626 ? 123.606 127.141 157.610 1.00 58.79 626 ARG C C 1
ATOM 23261 O O . ARG D 1 626 ? 124.607 127.768 157.248 1.00 66.02 626 ARG C O 1
ATOM 23282 N N . GLU D 1 627 ? 123.658 125.861 157.966 1.00 55.98 627 GLU C N 1
ATOM 23283 C CA . GLU D 1 627 ? 124.908 125.115 157.992 1.00 54.80 627 GLU C CA 1
ATOM 23284 C C . GLU D 1 627 ? 125.200 124.544 156.610 1.00 54.70 627 GLU C C 1
ATOM 23285 O O . GLU D 1 627 ? 124.331 123.921 155.992 1.00 47.53 627 GLU C O 1
ATOM 23297 N N . GLY D 1 628 ? 126.423 124.761 156.132 1.00 52.85 628 GLY C N 1
ATOM 23298 C CA . GLY D 1 628 ? 126.849 124.216 154.862 1.00 42.98 628 GLY C CA 1
ATOM 23299 C C . GLY D 1 628 ? 127.220 122.751 154.969 1.00 41.37 628 GLY C C 1
ATOM 23300 O O . GLY D 1 628 ? 127.203 122.142 156.038 1.00 47.42 628 GLY C O 1
ATOM 23304 N N . ILE D 1 629 ? 127.563 122.173 153.816 1.00 26.36 629 ILE C N 1
ATOM 23305 C CA . ILE D 1 629 ? 127.921 120.757 153.783 1.00 33.54 629 ILE C CA 1
ATOM 23306 C C . ILE D 1 629 ? 129.187 120.510 154.594 1.00 35.26 629 ILE C C 1
ATOM 23307 O O . ILE D 1 629 ? 129.284 119.524 155.335 1.00 49.95 629 ILE C O 1
ATOM 23323 N N . TYR D 1 630 ? 130.181 121.391 154.464 1.00 31.63 630 TYR C N 1
ATOM 23324 C CA . TYR D 1 630 ? 131.412 121.227 155.230 1.00 31.47 630 TYR C CA 1
ATOM 23325 C C . TYR D 1 630 ? 131.152 121.364 156.725 1.00 31.01 630 TYR C C 1
ATOM 23326 O O . TYR D 1 630 ? 131.648 120.562 157.526 1.00 40.51 630 TYR C O 1
ATOM 23344 N N . GLU D 1 631 ? 130.370 122.370 157.122 1.00 35.96 631 GLU C N 1
ATOM 23345 C CA . GLU D 1 631 ? 130.023 122.518 158.532 1.00 34.66 631 GLU C CA 1
ATOM 23346 C C . GLU D 1 631 ? 129.172 121.349 159.011 1.00 37.46 631 GLU C C 1
ATOM 23347 O O . GLU D 1 631 ? 129.320 120.889 160.151 1.00 42.24 631 GLU C O 1
ATOM 23359 N N . ALA D 1 632 ? 128.271 120.858 158.158 1.00 39.10 632 ALA C N 1
ATOM 23360 C CA . ALA D 1 632 ? 127.465 119.700 158.524 1.00 39.76 632 ALA C CA 1
ATOM 23361 C C . ALA D 1 632 ? 128.343 118.482 158.781 1.00 37.78 632 ALA C C 1
ATOM 23362 O O . ALA D 1 632 ? 128.121 117.739 159.743 1.00 51.40 632 ALA C O 1
ATOM 23369 N N . HIS D 1 633 ? 129.350 118.262 157.932 1.00 25.28 633 HIS C N 1
ATOM 23370 C CA . HIS D 1 633 ? 130.256 117.137 158.140 1.00 31.06 633 HIS C CA 1
ATOM 23371 C C . HIS D 1 633 ? 131.116 117.344 159.381 1.00 38.70 633 HIS C C 1
ATOM 23372 O O . HIS D 1 633 ? 131.422 116.383 160.097 1.00 49.90 633 HIS C O 1
ATOM 23386 N N . ILE D 1 634 ? 131.517 118.588 159.652 1.00 46.60 634 ILE C N 1
ATOM 23387 C CA . ILE D 1 634 ? 132.254 118.877 160.881 1.00 33.83 634 ILE C CA 1
ATOM 23388 C C . ILE D 1 634 ? 131.418 118.486 162.092 1.00 29.35 634 ILE C C 1
ATOM 23389 O O . ILE D 1 634 ? 131.905 117.837 163.026 1.00 32.70 634 ILE C O 1
ATOM 23405 N N . ARG D 1 635 ? 130.143 118.877 162.092 1.00 43.05 635 ARG C N 1
ATOM 23406 C CA . ARG D 1 635 ? 129.263 118.527 163.202 1.00 39.90 635 ARG C CA 1
ATOM 23407 C C . ARG D 1 635 ? 129.060 117.020 163.292 1.00 41.97 635 ARG C C 1
ATOM 23408 O O . ARG D 1 635 ? 129.051 116.451 164.390 1.00 56.36 635 ARG C O 1
ATOM 23429 N N . LEU D 1 636 ? 128.895 116.356 162.146 1.00 30.66 636 LEU C N 1
ATOM 23430 C CA . LEU D 1 636 ? 128.691 114.911 162.145 1.00 32.92 636 LEU C CA 1
ATOM 23431 C C . LEU D 1 636 ? 129.889 114.190 162.748 1.00 44.81 636 LEU C C 1
ATOM 23432 O O . LEU D 1 636 ? 129.733 113.271 163.561 1.00 53.12 636 LEU C O 1
ATOM 23448 N N . ASN D 1 637 ? 131.099 114.595 162.361 1.00 43.93 637 ASN C N 1
ATOM 23449 C CA . ASN D 1 637 ? 132.304 113.997 162.919 1.00 33.88 637 ASN C CA 1
ATOM 23450 C C . ASN D 1 637 ? 132.536 114.395 164.369 1.00 41.37 637 ASN C C 1
ATOM 23451 O O . ASN D 1 637 ? 133.394 113.797 165.027 1.00 49.60 637 ASN C O 1
ATOM 23462 N N . GLY D 1 638 ? 131.801 115.380 164.880 1.00 42.90 638 GLY C N 1
ATOM 23463 C CA . GLY D 1 638 ? 131.963 115.790 166.259 1.00 38.72 638 GLY C CA 1
ATOM 23464 C C . GLY D 1 638 ? 133.235 116.553 166.541 1.00 46.37 638 GLY C C 1
ATOM 23465 O O . GLY D 1 638 ? 133.673 116.601 167.693 1.00 56.03 638 GLY C O 1
ATOM 23469 N N . TYR D 1 639 ? 133.845 117.151 165.522 1.00 42.30 639 TYR C N 1
ATOM 23470 C CA . TYR D 1 639 ? 135.069 117.903 165.736 1.00 36.62 639 TYR C CA 1
ATOM 23471 C C . TYR D 1 639 ? 134.787 119.118 166.620 1.00 42.21 639 TYR C C 1
ATOM 23472 O O . TYR D 1 639 ? 133.697 119.696 166.566 1.00 45.59 639 TYR C O 1
ATOM 23490 N N . PRO D 1 640 ? 135.753 119.530 167.448 1.00 45.21 640 PRO C N 1
ATOM 23491 C CA . PRO D 1 640 ? 135.543 120.716 168.304 1.00 47.92 640 PRO C CA 1
ATOM 23492 C C . PRO D 1 640 ? 135.695 122.025 167.532 1.00 42.56 640 PRO C C 1
ATOM 23493 O O . PRO D 1 640 ? 136.693 122.741 167.612 1.00 55.49 640 PRO C O 1
ATOM 23504 N N . PHE D 1 641 ? 134.667 122.351 166.755 1.00 40.49 641 PHE C N 1
ATOM 23505 C CA . PHE D 1 641 ? 134.651 123.540 165.915 1.00 36.21 641 PHE C CA 1
ATOM 23506 C C . PHE D 1 641 ? 133.644 124.539 166.466 1.00 37.62 641 PHE C C 1
ATOM 23507 O O . PHE D 1 641 ? 132.491 124.183 166.732 1.00 45.77 641 PHE C O 1
ATOM 23524 N N . LEU D 1 642 ? 134.083 125.782 166.636 1.00 51.82 642 LEU C N 1
ATOM 23525 C CA . LEU D 1 642 ? 133.237 126.870 167.107 1.00 56.72 642 LEU C CA 1
ATOM 23526 C C . LEU D 1 642 ? 133.057 127.876 165.979 1.00 58.46 642 LEU C C 1
ATOM 23527 O O . LEU D 1 642 ? 134.042 128.344 165.397 1.00 62.39 642 LEU C O 1
ATOM 23543 N N . ASP D 1 643 ? 131.805 128.205 165.674 1.00 66.33 643 ASP C N 1
ATOM 23544 C CA . ASP D 1 643 ? 131.470 129.087 164.566 1.00 65.64 643 ASP C CA 1
ATOM 23545 C C . ASP D 1 643 ? 130.793 130.348 165.085 1.00 70.15 643 ASP C C 1
ATOM 23546 O O . ASP D 1 643 ? 130.144 130.339 166.135 1.00 74.56 643 ASP C O 1
ATOM 23555 N N . ALA D 1 644 ? 130.954 131.438 164.332 1.00 73.36 644 ALA C N 1
ATOM 23556 C CA . ALA D 1 644 ? 130.365 132.711 164.734 1.00 76.94 644 ALA C CA 1
ATOM 23557 C C . ALA D 1 644 ? 128.844 132.641 164.768 1.00 74.34 644 ALA C C 1
ATOM 23558 O O . ALA D 1 644 ? 128.209 133.337 165.569 1.00 71.94 644 ALA C O 1
ATOM 23565 N N . LYS D 1 645 ? 128.242 131.815 163.910 1.00 72.62 645 LYS C N 1
ATOM 23566 C CA . LYS D 1 645 ? 126.785 131.735 163.861 1.00 74.42 645 LYS C CA 1
ATOM 23567 C C . LYS D 1 645 ? 126.213 131.240 165.183 1.00 76.08 645 LYS C C 1
ATOM 23568 O O . LYS D 1 645 ? 125.207 131.769 165.670 1.00 72.03 645 LYS C O 1
ATOM 23587 N N . GLU D 1 646 ? 126.837 130.225 165.777 1.00 83.82 646 GLU C N 1
ATOM 23588 C CA . GLU D 1 646 ? 126.330 129.661 167.021 1.00 85.65 646 GLU C CA 1
ATOM 23589 C C . GLU D 1 646 ? 126.330 130.711 168.125 1.00 84.30 646 GLU C C 1
ATOM 23590 O O . GLU D 1 646 ? 127.311 131.438 168.310 1.00 82.41 646 GLU C O 1
ATOM 23602 N N . GLU D 1 647 ? 125.222 130.788 168.859 1.00 83.94 647 GLU C N 1
ATOM 23603 C CA . GLU D 1 647 ? 125.072 131.738 169.951 1.00 83.97 647 GLU C CA 1
ATOM 23604 C C . GLU D 1 647 ? 124.287 131.083 171.078 1.00 86.18 647 GLU C C 1
ATOM 23605 O O . GLU D 1 647 ? 123.535 130.128 170.866 1.00 85.19 647 GLU C O 1
ATOM 23617 N N . PHE D 1 648 ? 124.471 131.609 172.284 1.00 84.07 648 PHE C N 1
ATOM 23618 C CA . PHE D 1 648 ? 123.809 131.098 173.475 1.00 84.29 648 PHE C CA 1
ATOM 23619 C C . PHE D 1 648 ? 122.569 131.926 173.796 1.00 86.33 648 PHE C C 1
ATOM 23620 O O . PHE D 1 648 ? 122.336 132.999 173.234 1.00 85.01 648 PHE C O 1
ATOM 23637 N N . THR D 1 649 ? 121.766 131.404 174.719 1.00 89.28 649 THR C N 1
ATOM 23638 C CA . THR D 1 649 ? 120.572 132.108 175.162 1.00 90.39 649 THR C CA 1
ATOM 23639 C C . THR D 1 649 ? 120.946 133.271 176.074 1.00 90.80 649 THR C C 1
ATOM 23640 O O . THR D 1 649 ? 121.991 133.267 176.731 1.00 89.80 649 THR C O 1
ATOM 23651 N N . HIS D 1 650 ? 120.072 134.279 176.109 1.00 97.85 650 HIS C N 1
ATOM 23652 C CA . HIS D 1 650 ? 120.333 135.454 176.935 1.00 97.17 650 HIS C CA 1
ATOM 23653 C C . HIS D 1 650 ? 120.393 135.090 178.413 1.00 97.07 650 HIS C C 1
ATOM 23654 O O . HIS D 1 650 ? 121.262 135.577 179.146 1.00 96.85 650 HIS C O 1
ATOM 23668 N N . THR D 1 651 ? 119.476 134.234 178.871 1.00 93.50 651 THR C N 1
ATOM 23669 C CA . THR D 1 651 ? 119.431 133.887 180.287 1.00 94.12 651 THR C CA 1
ATOM 23670 C C . THR D 1 651 ? 120.687 133.147 180.728 1.00 91.30 651 THR C C 1
ATOM 23671 O O . THR D 1 651 ? 121.094 133.256 181.891 1.00 90.26 651 THR C O 1
ATOM 23682 N N . THR D 1 652 ? 121.309 132.392 179.825 1.00 82.14 652 THR C N 1
ATOM 23683 C CA . THR D 1 652 ? 122.494 131.625 180.185 1.00 79.14 652 THR C CA 1
ATOM 23684 C C . THR D 1 652 ? 123.584 132.543 180.725 1.00 79.71 652 THR C C 1
ATOM 23685 O O . THR D 1 652 ? 123.851 133.614 180.172 1.00 78.73 652 THR C O 1
ATOM 23696 N N . LEU D 1 653 ? 124.214 132.114 181.815 1.00 72.05 653 LEU C N 1
ATOM 23697 C CA . LEU D 1 653 ? 125.283 132.861 182.458 1.00 68.89 653 LEU C CA 1
ATOM 23698 C C . LEU D 1 653 ? 126.504 131.963 182.606 1.00 72.01 653 LEU C C 1
ATOM 23699 O O . LEU D 1 653 ? 126.444 130.750 182.389 1.00 73.35 653 LEU C O 1
ATOM 23715 N N . ALA D 1 654 ? 127.627 132.580 182.980 1.00 69.66 654 ALA C N 1
ATOM 23716 C CA . ALA D 1 654 ? 128.861 131.820 183.150 1.00 68.13 654 ALA C CA 1
ATOM 23717 C C . ALA D 1 654 ? 128.708 130.759 184.232 1.00 69.56 654 ALA C C 1
ATOM 23718 O O . ALA D 1 654 ? 129.233 129.648 184.101 1.00 68.94 654 ALA C O 1
ATOM 23725 N N . ALA D 1 655 ? 127.984 131.081 185.307 1.00 71.19 655 ALA C N 1
ATOM 23726 C CA . ALA D 1 655 ? 127.796 130.128 186.394 1.00 72.44 655 ALA C CA 1
ATOM 23727 C C . ALA D 1 655 ? 127.130 128.841 185.926 1.00 77.86 655 ALA C C 1
ATOM 23728 O O . ALA D 1 655 ? 127.316 127.795 186.558 1.00 78.45 655 ALA C O 1
ATOM 23735 N N . ASP D 1 656 ? 126.362 128.891 184.838 1.00 77.19 656 ASP C N 1
ATOM 23736 C CA . ASP D 1 656 ? 125.689 127.705 184.325 1.00 75.06 656 ASP C CA 1
ATOM 23737 C C . ASP D 1 656 ? 126.605 126.811 183.500 1.00 72.66 656 ASP C C 1
ATOM 23738 O O . ASP D 1 656 ? 126.195 125.703 183.138 1.00 76.09 656 ASP C O 1
ATOM 23747 N N . VAL D 1 657 ? 127.821 127.258 183.195 1.00 69.21 657 VAL C N 1
ATOM 23748 C CA . VAL D 1 657 ? 128.758 126.480 182.391 1.00 72.23 657 VAL C CA 1
ATOM 23749 C C . VAL D 1 657 ? 130.039 126.143 183.137 1.00 74.61 657 VAL C C 1
ATOM 23750 O O . VAL D 1 657 ? 130.870 125.395 182.598 1.00 73.46 657 VAL C O 1
ATOM 23763 N N . MET D 1 658 ? 130.233 126.650 184.353 1.00 75.53 658 MET C N 1
ATOM 23764 C CA . MET D 1 658 ? 131.441 126.335 185.103 1.00 74.01 658 MET C CA 1
ATOM 23765 C C . MET D 1 658 ? 131.558 124.831 185.312 1.00 83.18 658 MET C C 1
ATOM 23766 O O . MET D 1 658 ? 130.572 124.145 185.594 1.00 86.91 658 MET C O 1
ATOM 23780 N N . ARG D 1 659 ? 132.780 124.320 185.166 1.00 85.76 659 ARG C N 1
ATOM 23781 C CA . ARG D 1 659 ? 133.003 122.880 185.281 1.00 82.16 659 ARG C CA 1
ATOM 23782 C C . ARG D 1 659 ? 132.584 122.317 186.632 1.00 88.85 659 ARG C C 1
ATOM 23783 O O . ARG D 1 659 ? 131.894 121.283 186.655 1.00 93.16 659 ARG C O 1
ATOM 23804 N N . PRO D 1 660 ? 132.956 122.908 187.775 1.00 87.30 660 PRO C N 1
ATOM 23805 C CA . PRO D 1 660 ? 132.618 122.258 189.055 1.00 85.30 660 PRO C CA 1
ATOM 23806 C C . PRO D 1 660 ? 131.131 122.009 189.237 1.00 89.65 660 PRO C C 1
ATOM 23807 O O . PRO D 1 660 ? 130.748 120.952 189.754 1.00 92.48 660 PRO C O 1
ATOM 23818 N N . ARG D 1 661 ? 130.281 122.945 188.815 1.00 90.73 661 ARG C N 1
ATOM 23819 C CA . ARG D 1 661 ? 128.837 122.798 188.962 1.00 91.71 661 ARG C CA 1
ATOM 23820 C C . ARG D 1 661 ? 128.487 122.368 190.384 1.00 95.32 661 ARG C C 1
ATOM 23821 O O . ARG D 1 661 ? 129.069 122.878 191.347 1.00 92.97 661 ARG C O 1
ATOM 23842 N N . ARG D 1 662 ? 127.545 121.436 190.532 1.00 108.13 662 ARG C N 1
ATOM 23843 C CA . ARG D 1 662 ? 127.138 120.924 191.835 1.00 107.74 662 ARG C CA 1
ATOM 23844 C C . ARG D 1 662 ? 127.497 119.459 192.029 1.00 108.27 662 ARG C C 1
ATOM 23845 O O . ARG D 1 662 ? 128.159 119.109 193.011 1.00 104.55 662 ARG C O 1
ATOM 23866 N N . ASN D 1 663 ? 127.072 118.587 191.112 1.00 112.74 663 ASN C N 1
ATOM 23867 C CA . ASN D 1 663 ? 127.355 117.163 191.262 1.00 111.44 663 ASN C CA 1
ATOM 23868 C C . ASN D 1 663 ? 128.852 116.887 191.205 1.00 110.90 663 ASN C C 1
ATOM 23869 O O . ASN D 1 663 ? 129.373 116.081 191.984 1.00 108.87 663 ASN C O 1
ATOM 23880 N N . ASP D 1 664 ? 129.559 117.544 190.291 1.00 113.25 664 ASP C N 1
ATOM 23881 C CA . ASP D 1 664 ? 130.989 117.315 190.160 1.00 112.36 664 ASP C CA 1
ATOM 23882 C C . ASP D 1 664 ? 131.711 117.784 191.423 1.00 112.98 664 ASP C C 1
ATOM 23883 O O . ASP D 1 664 ? 131.318 118.788 192.025 1.00 111.81 664 ASP C O 1
ATOM 23892 N N . PRO D 1 665 ? 132.762 117.088 191.850 1.00 110.76 665 PRO C N 1
ATOM 23893 C CA . PRO D 1 665 ? 133.498 117.520 193.042 1.00 108.54 665 PRO C CA 1
ATOM 23894 C C . PRO D 1 665 ? 134.275 118.794 192.765 1.00 107.99 665 PRO C C 1
ATOM 23895 O O . PRO D 1 665 ? 134.304 119.277 191.623 1.00 107.70 665 PRO C O 1
ATOM 23906 N N . PRO D 1 666 ? 134.914 119.372 193.782 1.00 97.96 666 PRO C N 1
ATOM 23907 C CA . PRO D 1 666 ? 135.679 120.604 193.557 1.00 97.03 666 PRO C CA 1
ATOM 23908 C C . PRO D 1 666 ? 136.760 120.400 192.506 1.00 97.56 666 PRO C C 1
ATOM 23909 O O . PRO D 1 666 ? 137.407 119.352 192.448 1.00 95.62 666 PRO C O 1
ATOM 23920 N N . LEU D 1 667 ? 136.949 121.418 191.671 1.00 92.54 667 LEU C N 1
ATOM 23921 C CA . LEU D 1 667 ? 137.926 121.328 190.597 1.00 91.13 667 LEU C CA 1
ATOM 23922 C C . LEU D 1 667 ? 139.337 121.208 191.163 1.00 91.82 667 LEU C C 1
ATOM 23923 O O . LEU D 1 667 ? 139.663 121.772 192.211 1.00 90.97 667 LEU C O 1
ATOM 23939 N N . ALA D 1 668 ? 140.175 120.456 190.455 1.00 94.05 668 ALA C N 1
ATOM 23940 C CA . ALA D 1 668 ? 141.548 120.248 190.891 1.00 94.74 668 ALA C CA 1
ATOM 23941 C C . ALA D 1 668 ? 142.278 121.579 191.023 1.00 94.34 668 ALA C C 1
ATOM 23942 O O . ALA D 1 668 ? 142.169 122.456 190.162 1.00 96.95 668 ALA C O 1
ATOM 23949 N N . VAL D 1 669 ? 143.023 121.728 192.116 1.00 87.68 669 VAL C N 1
ATOM 23950 C CA . VAL D 1 669 ? 143.774 122.946 192.398 1.00 89.34 669 VAL C CA 1
ATOM 23951 C C . VAL D 1 669 ? 145.132 122.564 192.968 1.00 90.06 669 VAL C C 1
ATOM 23952 O O . VAL D 1 669 ? 145.252 121.589 193.718 1.00 91.50 669 VAL C O 1
ATOM 23965 N N . LEU D 1 670 ? 146.155 123.335 192.610 1.00 91.33 670 LEU C N 1
ATOM 23966 C CA . LEU D 1 670 ? 147.515 123.130 193.090 1.00 90.43 670 LEU C CA 1
ATOM 23967 C C . LEU D 1 670 ? 147.882 124.244 194.060 1.00 93.35 670 LEU C C 1
ATOM 23968 O O . LEU D 1 670 ? 147.703 125.426 193.749 1.00 94.45 670 LEU C O 1
ATOM 23984 N N . THR D 1 671 ? 148.388 123.866 195.229 1.00 94.59 671 THR C N 1
ATOM 23985 C CA . THR D 1 671 ? 148.859 124.841 196.199 1.00 94.67 671 THR C CA 1
ATOM 23986 C C . THR D 1 671 ? 150.203 125.413 195.762 1.00 95.33 671 THR C C 1
ATOM 23987 O O . THR D 1 671 ? 151.010 124.739 195.116 1.00 99.57 671 THR C O 1
ATOM 23998 N N . GLN D 1 672 ? 150.438 126.676 196.124 1.00 92.03 672 GLN C N 1
ATOM 23999 C CA . GLN D 1 672 ? 151.680 127.333 195.730 1.00 93.90 672 GLN C CA 1
ATOM 24000 C C . GLN D 1 672 ? 152.891 126.639 196.338 1.00 97.88 672 GLN C C 1
ATOM 24001 O O . GLN D 1 672 ? 153.917 126.466 195.669 1.00 100.20 672 GLN C O 1
ATOM 24015 N N . ASP D 1 673 ? 152.796 126.236 197.604 1.00 106.21 673 ASP C N 1
ATOM 24016 C CA . ASP D 1 673 ? 153.906 125.613 198.311 1.00 107.20 673 ASP C CA 1
ATOM 24017 C C . ASP D 1 673 ? 153.363 124.506 199.205 1.00 108.02 673 ASP C C 1
ATOM 24018 O O . ASP D 1 673 ? 152.155 124.251 199.253 1.00 106.59 673 ASP C O 1
ATOM 24027 N N . ASN D 1 674 ? 154.271 123.843 199.922 1.00 111.32 674 ASN C N 1
ATOM 24028 C CA . ASN D 1 674 ? 153.910 122.749 200.823 1.00 110.33 674 ASN C CA 1
ATOM 24029 C C . ASN D 1 674 ? 153.169 121.644 200.075 1.00 109.01 674 ASN C C 1
ATOM 24030 O O . ASN D 1 674 ? 152.167 121.107 200.553 1.00 107.86 674 ASN C O 1
ATOM 24041 N N . MET D 1 675 ? 153.666 121.300 198.889 1.00 107.33 675 MET C N 1
ATOM 24042 C CA . MET D 1 675 ? 153.049 120.285 198.047 1.00 107.71 675 MET C CA 1
ATOM 24043 C C . MET D 1 675 ? 154.139 119.436 197.413 1.00 107.44 675 MET C C 1
ATOM 24044 O O . MET D 1 675 ? 155.127 119.973 196.905 1.00 106.38 675 MET C O 1
ATOM 24058 N N . THR D 1 676 ? 153.950 118.120 197.432 1.00 110.61 676 THR C N 1
ATOM 24059 C CA . THR D 1 676 ? 154.964 117.183 196.973 1.00 111.82 676 THR C CA 1
ATOM 24060 C C . THR D 1 676 ? 154.789 116.862 195.490 1.00 110.06 676 THR C C 1
ATOM 24061 O O . THR D 1 676 ? 153.722 117.057 194.904 1.00 108.85 676 THR C O 1
ATOM 24072 N N . VAL D 1 677 ? 155.871 116.361 194.888 1.00 106.66 677 VAL C N 1
ATOM 24073 C CA . VAL D 1 677 ? 155.823 115.943 193.489 1.00 105.23 677 VAL C CA 1
ATOM 24074 C C . VAL D 1 677 ? 154.889 114.750 193.326 1.00 104.92 677 VAL C C 1
ATOM 24075 O O . VAL D 1 677 ? 154.202 114.613 192.305 1.00 105.43 677 VAL C O 1
ATOM 24088 N N . ASP D 1 678 ? 154.858 113.863 194.323 1.00 107.52 678 ASP C N 1
ATOM 24089 C CA . ASP D 1 678 ? 153.989 112.694 194.244 1.00 108.55 678 ASP C CA 1
ATOM 24090 C C . ASP D 1 678 ? 152.527 113.104 194.134 1.00 108.16 678 ASP C C 1
ATOM 24091 O O . ASP D 1 678 ? 151.763 112.503 193.371 1.00 107.32 678 ASP C O 1
ATOM 24100 N N . ASP D 1 679 ? 152.117 114.120 194.896 1.00 109.76 679 ASP C N 1
ATOM 24101 C CA . ASP D 1 679 ? 150.738 114.589 194.816 1.00 109.46 679 ASP C CA 1
ATOM 24102 C C . ASP D 1 679 ? 150.418 115.117 193.423 1.00 107.93 679 ASP C C 1
ATOM 24103 O O . ASP D 1 679 ? 149.347 114.833 192.873 1.00 106.58 679 ASP C O 1
ATOM 24112 N N . ILE D 1 680 ? 151.338 115.886 192.836 1.00 101.19 680 ILE C N 1
ATOM 24113 C CA . ILE D 1 680 ? 151.109 116.424 191.498 1.00 99.15 680 ILE C CA 1
ATOM 24114 C C . ILE D 1 680 ? 150.990 115.295 190.485 1.00 100.01 680 ILE C C 1
ATOM 24115 O O . ILE D 1 680 ? 150.106 115.309 189.619 1.00 100.28 680 ILE C O 1
ATOM 24131 N N . GLU D 1 681 ? 151.882 114.305 190.567 1.00 105.11 681 GLU C N 1
ATOM 24132 C CA . GLU D 1 681 ? 151.824 113.185 189.631 1.00 103.31 681 GLU C CA 1
ATOM 24133 C C . GLU D 1 681 ? 150.526 112.403 189.789 1.00 105.32 681 GLU C C 1
ATOM 24134 O O . GLU D 1 681 ? 149.904 112.008 188.794 1.00 104.21 681 GLU C O 1
ATOM 24146 N N . ASN D 1 682 ? 150.104 112.164 191.033 1.00 109.21 682 ASN C N 1
ATOM 24147 C CA . ASN D 1 682 ? 148.859 111.441 191.264 1.00 108.89 682 ASN C CA 1
ATOM 24148 C C . ASN D 1 682 ? 147.669 112.208 190.707 1.00 108.26 682 ASN C C 1
ATOM 24149 O O . ASN D 1 682 ? 146.773 111.618 190.093 1.00 106.16 682 ASN C O 1
ATOM 24160 N N . MET D 1 683 ? 147.639 113.527 190.912 1.00 105.40 683 MET C N 1
ATOM 24161 C CA . MET D 1 683 ? 146.543 114.325 190.375 1.00 103.18 683 MET C CA 1
ATOM 24162 C C . MET D 1 683 ? 146.548 114.306 188.852 1.00 102.52 683 MET C C 1
ATOM 24163 O O . MET D 1 683 ? 145.488 114.223 188.220 1.00 102.67 683 MET C O 1
ATOM 24177 N N . ILE D 1 684 ? 147.733 114.383 188.243 1.00 97.42 684 ILE C N 1
ATOM 24178 C CA . ILE D 1 684 ? 147.825 114.337 186.786 1.00 95.47 684 ILE C CA 1
ATOM 24179 C C . ILE D 1 684 ? 147.278 113.014 186.267 1.00 98.42 684 ILE C C 1
ATOM 24180 O O . ILE D 1 684 ? 146.494 112.975 185.311 1.00 99.70 684 ILE C O 1
ATOM 24196 N N . ASN D 1 685 ? 147.687 111.908 186.891 1.00 103.75 685 ASN C N 1
ATOM 24197 C CA . ASN D 1 685 ? 147.245 110.596 186.430 1.00 105.25 685 ASN C CA 1
ATOM 24198 C C . ASN D 1 685 ? 145.746 110.407 186.636 1.00 104.23 685 ASN C C 1
ATOM 24199 O O . ASN D 1 685 ? 145.060 109.854 185.769 1.00 102.18 685 ASN C O 1
ATOM 24210 N N . GLU D 1 686 ? 145.221 110.859 187.776 1.00 104.79 686 GLU C N 1
ATOM 24211 C CA . GLU D 1 686 ? 143.825 110.592 188.109 1.00 106.29 686 GLU C CA 1
ATOM 24212 C C . GLU D 1 686 ? 142.876 111.343 187.183 1.00 107.25 686 GLU C C 1
ATOM 24213 O O . GLU D 1 686 ? 141.899 110.772 186.684 1.00 107.51 686 GLU C O 1
ATOM 24225 N N . THR D 1 687 ? 143.145 112.622 186.940 1.00 103.59 687 THR C N 1
ATOM 24226 C CA . THR D 1 687 ? 142.240 113.480 186.191 1.00 103.08 687 THR C CA 1
ATOM 24227 C C . THR D 1 687 ? 142.717 113.649 184.754 1.00 103.80 687 THR C C 1
ATOM 24228 O O . THR D 1 687 ? 143.918 113.644 184.470 1.00 102.58 687 THR C O 1
ATOM 24239 N N . SER D 1 688 ? 141.754 113.798 183.848 1.00 102.96 688 SER C N 1
ATOM 24240 C CA . SER D 1 688 ? 142.022 114.042 182.438 1.00 99.63 688 SER C CA 1
ATOM 24241 C C . SER D 1 688 ? 141.994 115.525 182.086 1.00 100.28 688 SER C C 1
ATOM 24242 O O . SER D 1 688 ? 142.026 115.869 180.900 1.00 100.09 688 SER C O 1
ATOM 24250 N N . TYR D 1 689 ? 141.930 116.403 183.085 1.00 98.27 689 TYR C N 1
ATOM 24251 C CA . TYR D 1 689 ? 141.864 117.834 182.825 1.00 95.43 689 TYR C CA 1
ATOM 24252 C C . TYR D 1 689 ? 143.061 118.286 181.998 1.00 94.27 689 TYR C C 1
ATOM 24253 O O . TYR D 1 689 ? 144.200 117.878 182.245 1.00 95.40 689 TYR C O 1
ATOM 24271 N N . ASN D 1 690 ? 142.795 119.138 181.006 1.00 82.65 690 ASN C N 1
ATOM 24272 C CA . ASN D 1 690 ? 143.877 119.678 180.191 1.00 87.46 690 ASN C CA 1
ATOM 24273 C C . ASN D 1 690 ? 144.851 120.495 181.029 1.00 86.26 690 ASN C C 1
ATOM 24274 O O . ASN D 1 690 ? 146.046 120.548 180.717 1.00 85.62 690 ASN C O 1
ATOM 24285 N N . GLY D 1 691 ? 144.365 121.132 182.091 1.00 78.44 691 GLY C N 1
ATOM 24286 C CA . GLY D 1 691 ? 145.221 121.920 182.958 1.00 78.07 691 GLY C CA 1
ATOM 24287 C C . GLY D 1 691 ? 144.612 122.046 184.335 1.00 80.70 691 GLY C C 1
ATOM 24288 O O . GLY D 1 691 ? 143.485 121.614 184.587 1.00 78.63 691 GLY C O 1
ATOM 24292 N N . PHE D 1 692 ? 145.386 122.653 185.235 1.00 80.92 692 PHE C N 1
ATOM 24293 C CA . PHE D 1 692 ? 144.998 122.802 186.627 1.00 79.19 692 PHE C CA 1
ATOM 24294 C C . PHE D 1 692 ? 145.246 124.240 187.067 1.00 83.04 692 PHE C C 1
ATOM 24295 O O . PHE D 1 692 ? 146.337 124.785 186.817 1.00 84.49 692 PHE C O 1
ATOM 24312 N N . PRO D 1 693 ? 144.277 124.895 187.705 1.00 78.18 693 PRO C N 1
ATOM 24313 C CA . PRO D 1 693 ? 144.554 126.198 188.317 1.00 77.03 693 PRO C CA 1
ATOM 24314 C C . PRO D 1 693 ? 145.419 126.054 189.561 1.00 80.01 693 PRO C C 1
ATOM 24315 O O . PRO D 1 693 ? 145.476 124.999 190.198 1.00 82.84 693 PRO C O 1
ATOM 24326 N N . VAL D 1 694 ? 146.100 127.144 189.903 1.00 83.13 694 VAL C N 1
ATOM 24327 C CA . VAL D 1 694 ? 146.984 127.204 191.061 1.00 83.99 694 VAL C CA 1
ATOM 24328 C C . VAL D 1 694 ? 146.491 128.316 191.975 1.00 85.56 694 VAL C C 1
ATOM 24329 O O . VAL D 1 694 ? 146.238 129.436 191.516 1.00 88.79 694 VAL C O 1
ATOM 24342 N N . ILE D 1 695 ? 146.359 128.007 193.262 1.00 86.20 695 ILE C N 1
ATOM 24343 C CA . ILE D 1 695 ? 145.882 128.962 194.253 1.00 87.54 695 ILE C CA 1
ATOM 24344 C C . ILE D 1 695 ? 146.949 129.135 195.324 1.00 90.18 695 ILE C C 1
ATOM 24345 O O . ILE D 1 695 ? 147.753 128.233 195.582 1.00 91.16 695 ILE C O 1
ATOM 24361 N N . MET D 1 696 ? 146.949 130.314 195.951 1.00 94.99 696 MET C N 1
ATOM 24362 C CA . MET D 1 696 ? 147.912 130.585 197.012 1.00 93.56 696 MET C CA 1
ATOM 24363 C C . MET D 1 696 ? 147.726 129.626 198.180 1.00 94.03 696 MET C C 1
ATOM 24364 O O . MET D 1 696 ? 148.704 129.109 198.732 1.00 95.15 696 MET C O 1
ATOM 24378 N N . SER D 1 697 ? 146.478 129.377 198.570 1.00 98.64 697 SER C N 1
ATOM 24379 C CA . SER D 1 697 ? 146.180 128.452 199.653 1.00 99.72 697 SER C CA 1
ATOM 24380 C C . SER D 1 697 ? 144.828 127.808 199.389 1.00 100.03 697 SER C C 1
ATOM 24381 O O . SER D 1 697 ? 143.988 128.352 198.668 1.00 102.38 697 SER C O 1
ATOM 24389 N N . LYS D 1 698 ? 144.626 126.632 199.987 1.00 97.17 698 LYS C N 1
ATOM 24390 C CA . LYS D 1 698 ? 143.368 125.918 199.797 1.00 97.80 698 LYS C CA 1
ATOM 24391 C C . LYS D 1 698 ? 142.193 126.716 200.348 1.00 100.70 698 LYS C C 1
ATOM 24392 O O . LYS D 1 698 ? 141.136 126.798 199.712 1.00 100.04 698 LYS C O 1
ATOM 24411 N N . GLU D 1 699 ? 142.356 127.307 201.533 1.00 104.77 699 GLU C N 1
ATOM 24412 C CA . GLU D 1 699 ? 141.274 128.086 202.127 1.00 103.82 699 GLU C CA 1
ATOM 24413 C C . GLU D 1 699 ? 141.088 129.412 201.398 1.00 103.26 699 GLU C C 1
ATOM 24414 O O . GLU D 1 699 ? 139.958 129.815 201.099 1.00 102.15 699 GLU C O 1
ATOM 24426 N N . SER D 1 700 ? 142.190 130.107 201.105 1.00 98.62 700 SER C N 1
ATOM 24427 C CA . SER D 1 700 ? 142.090 131.415 200.465 1.00 98.45 700 SER C CA 1
ATOM 24428 C C . SER D 1 700 ? 141.497 131.306 199.066 1.00 98.17 700 SER C C 1
ATOM 24429 O O . SER D 1 700 ? 140.675 132.138 198.666 1.00 97.45 700 SER C O 1
ATOM 24437 N N . GLN D 1 701 ? 141.902 130.287 198.307 1.00 94.17 701 GLN C N 1
ATOM 24438 C CA . GLN D 1 701 ? 141.457 130.119 196.924 1.00 90.35 701 GLN C CA 1
ATOM 24439 C C . GLN D 1 701 ? 141.799 131.349 196.087 1.00 91.21 701 GLN C C 1
ATOM 24440 O O . GLN D 1 701 ? 141.035 131.760 195.211 1.00 93.18 701 GLN C O 1
ATOM 24454 N N . ARG D 1 702 ? 142.959 131.942 196.358 1.00 89.75 702 ARG C N 1
ATOM 24455 C CA . ARG D 1 702 ? 143.427 133.110 195.622 1.00 90.23 702 ARG C CA 1
ATOM 24456 C C . ARG D 1 702 ? 144.237 132.645 194.418 1.00 93.70 702 ARG C C 1
ATOM 24457 O O . ARG D 1 702 ? 145.270 131.985 194.576 1.00 93.51 702 ARG C O 1
ATOM 24478 N N . LEU D 1 703 ? 143.773 132.998 193.222 1.00 83.75 703 LEU C N 1
ATOM 24479 C CA . LEU D 1 703 ? 144.371 132.481 192.000 1.00 77.56 703 LEU C CA 1
ATOM 24480 C C . LEU D 1 703 ? 145.820 132.934 191.857 1.00 77.13 703 LEU C C 1
ATOM 24481 O O . LEU D 1 703 ? 146.199 134.032 192.273 1.00 78.03 703 LEU C O 1
ATOM 24497 N N . VAL D 1 704 ? 146.632 132.063 191.256 1.00 79.05 704 VAL C N 1
ATOM 24498 C CA . VAL D 1 704 ? 148.032 132.342 190.959 1.00 78.85 704 VAL C CA 1
ATOM 24499 C C . VAL D 1 704 ? 148.323 132.179 189.471 1.00 79.49 704 VAL C C 1
ATOM 24500 O O . VAL D 1 704 ? 148.874 133.080 188.831 1.00 78.44 704 VAL C O 1
ATOM 24513 N N . GLY D 1 705 ? 147.960 131.035 188.905 1.00 73.72 705 GLY C N 1
ATOM 24514 C CA . GLY D 1 705 ? 148.201 130.796 187.498 1.00 70.55 705 GLY C CA 1
ATOM 24515 C C . GLY D 1 705 ? 147.533 129.519 187.040 1.00 66.08 705 GLY C C 1
ATOM 24516 O O . GLY D 1 705 ? 146.685 128.955 187.733 1.00 71.09 705 GLY C O 1
ATOM 24520 N N . PHE D 1 706 ? 147.932 129.068 185.853 1.00 62.45 706 PHE C N 1
ATOM 24521 C CA . PHE D 1 706 ? 147.402 127.851 185.253 1.00 66.34 706 PHE C CA 1
ATOM 24522 C C . PHE D 1 706 ? 148.560 126.988 184.779 1.00 71.21 706 PHE C C 1
ATOM 24523 O O . PHE D 1 706 ? 149.444 127.473 184.064 1.00 74.44 706 PHE C O 1
ATOM 24540 N N . ALA D 1 707 ? 148.558 125.715 185.174 1.00 75.07 707 ALA C N 1
ATOM 24541 C CA . ALA D 1 707 ? 149.599 124.764 184.797 1.00 73.61 707 ALA C CA 1
ATOM 24542 C C . ALA D 1 707 ? 148.975 123.703 183.900 1.00 74.68 707 ALA C C 1
ATOM 24543 O O . ALA D 1 707 ? 148.102 122.949 184.339 1.00 78.16 707 ALA C O 1
ATOM 24550 N N . LEU D 1 708 ? 149.416 123.647 182.647 1.00 74.43 708 LEU C N 1
ATOM 24551 C CA . LEU D 1 708 ? 148.905 122.641 181.729 1.00 76.20 708 LEU C CA 1
ATOM 24552 C C . LEU D 1 708 ? 149.426 121.261 182.113 1.00 79.43 708 LEU C C 1
ATOM 24553 O O . LEU D 1 708 ? 150.572 121.109 182.546 1.00 77.77 708 LEU C O 1
ATOM 24569 N N . ARG D 1 709 ? 148.571 120.249 181.952 1.00 87.39 709 ARG C N 1
ATOM 24570 C CA . ARG D 1 709 ? 148.938 118.898 182.366 1.00 83.38 709 ARG C CA 1
ATOM 24571 C C . ARG D 1 709 ? 150.157 118.396 181.603 1.00 85.71 709 ARG C C 1
ATOM 24572 O O . ARG D 1 709 ? 151.074 117.814 182.196 1.00 89.57 709 ARG C O 1
ATOM 24593 N N . ARG D 1 710 ? 150.185 118.610 180.285 1.00 79.88 710 ARG C N 1
ATOM 24594 C CA . ARG D 1 710 ? 151.320 118.161 179.485 1.00 80.50 710 ARG C CA 1
ATOM 24595 C C . ARG D 1 710 ? 152.608 118.830 179.946 1.00 82.46 710 ARG C C 1
ATOM 24596 O O . ARG D 1 710 ? 153.636 118.167 180.139 1.00 85.48 710 ARG C O 1
ATOM 24617 N N . ASP D 1 711 ? 152.569 120.151 180.133 1.00 86.07 711 ASP C N 1
ATOM 24618 C CA . ASP D 1 711 ? 153.745 120.860 180.620 1.00 83.69 711 ASP C CA 1
ATOM 24619 C C . ASP D 1 711 ? 154.129 120.382 182.012 1.00 84.58 711 ASP C C 1
ATOM 24620 O O . ASP D 1 711 ? 155.315 120.223 182.316 1.00 88.24 711 ASP C O 1
ATOM 24629 N N . LEU D 1 712 ? 153.136 120.147 182.872 1.00 87.22 712 LEU C N 1
ATOM 24630 C CA . LEU D 1 712 ? 153.422 119.665 184.219 1.00 88.76 712 LEU C CA 1
ATOM 24631 C C . LEU D 1 712 ? 154.193 118.351 184.177 1.00 89.41 712 LEU C C 1
ATOM 24632 O O . LEU D 1 712 ? 155.252 118.217 184.803 1.00 91.51 712 LEU C O 1
ATOM 24648 N N . THR D 1 713 ? 153.679 117.368 183.432 1.00 86.76 713 THR C N 1
ATOM 24649 C CA . THR D 1 713 ? 154.338 116.065 183.389 1.00 87.30 713 THR C CA 1
ATOM 24650 C C . THR D 1 713 ? 155.713 116.164 182.740 1.00 88.94 713 THR C C 1
ATOM 24651 O O . THR D 1 713 ? 156.676 115.547 183.214 1.00 91.55 713 THR C O 1
ATOM 24662 N N . ILE D 1 714 ? 155.831 116.939 181.657 1.00 91.30 714 ILE C N 1
ATOM 24663 C CA . ILE D 1 714 ? 157.116 117.057 180.975 1.00 91.49 714 ILE C CA 1
ATOM 24664 C C . ILE D 1 714 ? 158.150 117.677 181.905 1.00 91.96 714 ILE C C 1
ATOM 24665 O O . ILE D 1 714 ? 159.283 117.192 182.018 1.00 93.10 714 ILE C O 1
ATOM 24681 N N . ALA D 1 715 ? 157.774 118.760 182.590 1.00 95.10 715 ALA C N 1
ATOM 24682 C CA . ALA D 1 715 ? 158.697 119.417 183.506 1.00 95.17 715 ALA C CA 1
ATOM 24683 C C . ALA D 1 715 ? 159.084 118.494 184.652 1.00 97.88 715 ALA C C 1
ATOM 24684 O O . ALA D 1 715 ? 160.255 118.438 185.042 1.00 99.00 715 ALA C O 1
ATOM 24691 N N . ILE D 1 716 ? 158.116 117.762 185.207 1.00 100.25 716 ILE C N 1
ATOM 24692 C CA . ILE D 1 716 ? 158.417 116.875 186.327 1.00 98.53 716 ILE C CA 1
ATOM 24693 C C . ILE D 1 716 ? 159.401 115.795 185.895 1.00 100.50 716 ILE C C 1
ATOM 24694 O O . ILE D 1 716 ? 160.393 115.521 186.582 1.00 101.40 716 ILE C O 1
ATOM 24710 N N . GLU D 1 717 ? 159.147 115.170 184.742 1.00 104.37 717 GLU C N 1
ATOM 24711 C CA . GLU D 1 717 ? 160.037 114.114 184.270 1.00 104.99 717 GLU C CA 1
ATOM 24712 C C . GLU D 1 717 ? 161.428 114.659 183.965 1.00 103.53 717 GLU C C 1
ATOM 24713 O O . GLU D 1 717 ? 162.439 114.035 184.314 1.00 104.93 717 GLU C O 1
ATOM 24725 N N . SER D 1 718 ? 161.502 115.822 183.313 1.00 103.70 718 SER C N 1
ATOM 24726 C CA . SER D 1 718 ? 162.803 116.391 182.981 1.00 106.20 718 SER C CA 1
ATOM 24727 C C . SER D 1 718 ? 163.581 116.752 184.239 1.00 107.54 718 SER C C 1
ATOM 24728 O O . SER D 1 718 ? 164.792 116.518 184.316 1.00 109.22 718 SER C O 1
ATOM 24736 N N . ALA D 1 719 ? 162.905 117.325 185.238 1.00 106.30 719 ALA C N 1
ATOM 24737 C CA . ALA D 1 719 ? 163.576 117.651 186.490 1.00 105.87 719 ALA C CA 1
ATOM 24738 C C . ALA D 1 719 ? 164.052 116.391 187.201 1.00 107.51 719 ALA C C 1
ATOM 24739 O O . ALA D 1 719 ? 165.154 116.367 187.761 1.00 108.92 719 ALA C O 1
ATOM 24746 N N . ARG D 1 720 ? 163.235 115.335 187.192 1.00 108.26 720 ARG C N 1
ATOM 24747 C CA . ARG D 1 720 ? 163.658 114.080 187.802 1.00 109.55 720 ARG C CA 1
ATOM 24748 C C . ARG D 1 720 ? 164.907 113.537 187.122 1.00 109.13 720 ARG C C 1
ATOM 24749 O O . ARG D 1 720 ? 165.847 113.093 187.793 1.00 107.43 720 ARG C O 1
ATOM 24770 N N . LYS D 1 721 ? 164.936 113.564 185.789 1.00 108.20 721 LYS C N 1
ATOM 24771 C CA . LYS D 1 721 ? 166.103 113.064 185.068 1.00 108.39 721 LYS C CA 1
ATOM 24772 C C . LYS D 1 721 ? 167.334 113.922 185.342 1.00 108.38 721 LYS C C 1
ATOM 24773 O O . LYS D 1 721 ? 168.429 113.398 185.579 1.00 106.34 721 LYS C O 1
ATOM 24792 N N . LYS D 1 722 ? 167.175 115.247 185.313 1.00 110.30 722 LYS C N 1
ATOM 24793 C CA . LYS D 1 722 ? 168.326 116.138 185.431 1.00 110.25 722 LYS C CA 1
ATOM 24794 C C . LYS D 1 722 ? 168.874 116.160 186.853 1.00 110.18 722 LYS C C 1
ATOM 24795 O O . LYS D 1 722 ? 170.089 116.062 187.062 1.00 108.82 722 LYS C O 1
ATOM 24814 N N . GLN D 1 723 ? 167.995 116.287 187.843 1.00 118.95 723 GLN C N 1
ATOM 24815 C CA . GLN D 1 723 ? 168.385 116.560 189.221 1.00 120.12 723 GLN C CA 1
ATOM 24816 C C . GLN D 1 723 ? 168.057 115.341 190.075 1.00 120.36 723 GLN C C 1
ATOM 24817 O O . GLN D 1 723 ? 166.896 114.924 190.147 1.00 119.70 723 GLN C O 1
ATOM 24831 N N . GLU D 1 724 ? 169.078 114.778 190.717 1.00 121.14 724 GLU C N 1
ATOM 24832 C CA . GLU D 1 724 ? 168.892 113.599 191.548 1.00 120.98 724 GLU C CA 1
ATOM 24833 C C . GLU D 1 724 ? 168.207 113.966 192.863 1.00 121.10 724 GLU C C 1
ATOM 24834 O O . GLU D 1 724 ? 168.286 115.098 193.344 1.00 120.48 724 GLU C O 1
ATOM 24846 N N . GLY D 1 725 ? 167.541 112.977 193.453 1.00 119.10 725 GLY C N 1
ATOM 24847 C CA . GLY D 1 725 ? 166.831 113.169 194.698 1.00 117.68 725 GLY C CA 1
ATOM 24848 C C . GLY D 1 725 ? 165.378 113.563 194.557 1.00 118.94 725 GLY C C 1
ATOM 24849 O O . GLY D 1 725 ? 164.687 113.686 195.576 1.00 119.81 725 GLY C O 1
ATOM 24853 N N . ILE D 1 726 ? 164.890 113.764 193.336 1.00 113.48 726 ILE C N 1
ATOM 24854 C CA . ILE D 1 726 ? 163.468 114.076 193.116 1.00 114.22 726 ILE C CA 1
ATOM 24855 C C . ILE D 1 726 ? 162.759 112.730 193.022 1.00 114.62 726 ILE C C 1
ATOM 24856 O O . ILE D 1 726 ? 162.523 112.174 191.947 1.00 114.55 726 ILE C O 1
ATOM 24872 N N . VAL D 1 727 ? 162.408 112.191 194.188 1.00 118.58 727 VAL C N 1
ATOM 24873 C CA . VAL D 1 727 ? 161.767 110.888 194.301 1.00 119.54 727 VAL C CA 1
ATOM 24874 C C . VAL D 1 727 ? 160.293 111.014 194.659 1.00 118.65 727 VAL C C 1
ATOM 24875 O O . VAL D 1 727 ? 159.672 110.029 195.071 1.00 118.45 727 VAL C O 1
ATOM 24888 N N . GLY D 1 728 ? 159.715 112.205 194.512 1.00 113.09 728 GLY C N 1
ATOM 24889 C CA . GLY D 1 728 ? 158.332 112.453 194.843 1.00 112.97 728 GLY C CA 1
ATOM 24890 C C . GLY D 1 728 ? 158.118 113.099 196.196 1.00 112.93 728 GLY C C 1
ATOM 24891 O O . GLY D 1 728 ? 157.085 113.747 196.400 1.00 112.52 728 GLY C O 1
ATOM 24895 N N . SER D 1 729 ? 159.064 112.940 197.123 1.00 114.53 729 SER C N 1
ATOM 24896 C CA . SER D 1 729 ? 158.939 113.568 198.433 1.00 114.60 729 SER C CA 1
ATOM 24897 C C . SER D 1 729 ? 159.261 115.056 198.386 1.00 114.66 729 SER C C 1
ATOM 24898 O O . SER D 1 729 ? 158.718 115.828 199.185 1.00 112.57 729 SER C O 1
ATOM 24906 N N . SER D 1 730 ? 160.132 115.475 197.470 1.00 114.80 730 SER C N 1
ATOM 24907 C CA . SER D 1 730 ? 160.508 116.879 197.385 1.00 113.25 730 SER C CA 1
ATOM 24908 C C . SER D 1 730 ? 159.289 117.741 197.085 1.00 113.22 730 SER C C 1
ATOM 24909 O O . SER D 1 730 ? 158.468 117.411 196.224 1.00 113.28 730 SER C O 1
ATOM 24917 N N . ARG D 1 731 ? 159.173 118.854 197.803 1.00 111.50 731 ARG C N 1
ATOM 24918 C CA . ARG D 1 731 ? 158.047 119.751 197.610 1.00 112.68 731 ARG C CA 1
ATOM 24919 C C . ARG D 1 731 ? 158.206 120.541 196.312 1.00 112.80 731 ARG C C 1
ATOM 24920 O O . ARG D 1 731 ? 159.312 120.737 195.801 1.00 111.18 731 ARG C O 1
ATOM 24941 N N . VAL D 1 732 ? 157.075 120.995 195.780 1.00 105.23 732 VAL C N 1
ATOM 24942 C CA . VAL D 1 732 ? 157.027 121.776 194.549 1.00 101.96 732 VAL C CA 1
ATOM 24943 C C . VAL D 1 732 ? 156.520 123.167 194.900 1.00 101.51 732 VAL C C 1
ATOM 24944 O O . VAL D 1 732 ? 155.431 123.314 195.469 1.00 102.77 732 VAL C O 1
ATOM 24957 N N . CYS D 1 733 ? 157.306 124.186 194.562 1.00 101.78 733 CYS C N 1
ATOM 24958 C CA . CYS D 1 733 ? 156.971 125.575 194.849 1.00 103.55 733 CYS C CA 1
ATOM 24959 C C . CYS D 1 733 ? 156.819 126.329 193.536 1.00 106.08 733 CYS C C 1
ATOM 24960 O O . CYS D 1 733 ? 157.728 126.316 192.700 1.00 105.41 733 CYS C O 1
ATOM 24968 N N . PHE D 1 734 ? 155.670 126.976 193.357 1.00 96.66 734 PHE C N 1
ATOM 24969 C CA . PHE D 1 734 ? 155.419 127.816 192.193 1.00 92.90 734 PHE C CA 1
ATOM 24970 C C . PHE D 1 734 ? 155.729 129.284 192.451 1.00 96.26 734 PHE C C 1
ATOM 24971 O O . PHE D 1 734 ? 155.584 130.103 191.537 1.00 97.44 734 PHE C O 1
ATOM 24988 N N . ALA D 1 735 ? 156.149 129.636 193.663 1.00 98.37 735 ALA C N 1
ATOM 24989 C CA . ALA D 1 735 ? 156.438 131.024 193.985 1.00 98.20 735 ALA C CA 1
ATOM 24990 C C . ALA D 1 735 ? 157.716 131.486 193.295 1.00 98.59 735 ALA C C 1
ATOM 24991 O O . ALA D 1 735 ? 158.610 130.691 192.992 1.00 98.85 735 ALA C O 1
ATOM 24998 N N . GLN D 1 736 ? 157.794 132.790 193.047 1.00 99.89 736 GLN C N 1
ATOM 24999 C CA . GLN D 1 736 ? 158.971 133.364 192.413 1.00 99.23 736 GLN C CA 1
ATOM 25000 C C . GLN D 1 736 ? 160.191 133.218 193.315 1.00 100.86 736 GLN C C 1
ATOM 25001 O O . GLN D 1 736 ? 160.101 133.303 194.543 1.00 99.97 736 GLN C O 1
ATOM 25015 N N . HIS D 1 737 ? 161.343 132.996 192.690 1.00 101.58 737 HIS C N 1
ATOM 25016 C CA . HIS D 1 737 ? 162.593 132.835 193.421 1.00 100.86 737 HIS C CA 1
ATOM 25017 C C . HIS D 1 737 ? 162.933 134.101 194.201 1.00 99.43 737 HIS C C 1
ATOM 25018 O O . HIS D 1 737 ? 162.395 135.174 193.926 1.00 98.61 737 HIS C O 1
ATOM 25022 N N . SER D 1 745 ? 167.398 121.812 201.612 1.00 116.40 745 SER C N 1
ATOM 25023 C CA . SER D 1 745 ? 167.691 120.383 201.597 1.00 117.84 745 SER C CA 1
ATOM 25024 C C . SER D 1 745 ? 166.819 119.631 200.586 1.00 118.70 745 SER C C 1
ATOM 25025 O O . SER D 1 745 ? 167.335 118.837 199.801 1.00 116.42 745 SER C O 1
ATOM 25032 N N . PRO D 1 746 ? 165.504 119.872 200.598 1.00 121.86 746 PRO C N 1
ATOM 25033 C CA . PRO D 1 746 ? 164.630 119.140 199.666 1.00 120.68 746 PRO C CA 1
ATOM 25034 C C . PRO D 1 746 ? 164.903 119.448 198.206 1.00 119.21 746 PRO C C 1
ATOM 25035 O O . PRO D 1 746 ? 164.514 118.653 197.340 1.00 119.13 746 PRO C O 1
ATOM 25046 N N . ARG D 1 747 ? 165.557 120.564 197.901 1.00 116.65 747 ARG C N 1
ATOM 25047 C CA . ARG D 1 747 ? 165.767 121.004 196.527 1.00 116.97 747 ARG C CA 1
ATOM 25048 C C . ARG D 1 747 ? 164.420 121.102 195.804 1.00 117.86 747 ARG C C 1
ATOM 25049 O O . ARG D 1 747 ? 164.183 120.397 194.819 1.00 117.05 747 ARG C O 1
ATOM 25070 N N . PRO D 1 748 ? 163.520 121.964 196.274 1.00 115.99 748 PRO C N 1
ATOM 25071 C CA . PRO D 1 748 ? 162.163 121.989 195.715 1.00 113.88 748 PRO C CA 1
ATOM 25072 C C . PRO D 1 748 ? 162.166 122.308 194.228 1.00 110.90 748 PRO C C 1
ATOM 25073 O O . PRO D 1 748 ? 162.959 123.119 193.746 1.00 107.88 748 PRO C O 1
ATOM 25084 N N . LEU D 1 749 ? 161.262 121.655 193.504 1.00 103.44 749 LEU C N 1
ATOM 25085 C CA . LEU D 1 749 ? 161.131 121.892 192.074 1.00 101.99 749 LEU C CA 1
ATOM 25086 C C . LEU D 1 749 ? 160.518 123.263 191.816 1.00 105.70 749 LEU C C 1
ATOM 25087 O O . LEU D 1 749 ? 159.562 123.671 192.481 1.00 107.94 749 LEU C O 1
ATOM 25103 N N . LYS D 1 750 ? 161.075 123.973 190.839 1.00 101.68 750 LYS C N 1
ATOM 25104 C CA . LYS D 1 750 ? 160.584 125.285 190.440 1.00 98.89 750 LYS C CA 1
ATOM 25105 C C . LYS D 1 750 ? 159.778 125.134 189.156 1.00 97.79 750 LYS C C 1
ATOM 25106 O O . LYS D 1 750 ? 160.323 124.736 188.121 1.00 97.91 750 LYS C O 1
ATOM 25125 N N . LEU D 1 751 ? 158.484 125.453 189.227 1.00 91.81 751 LEU C N 1
ATOM 25126 C CA . LEU D 1 751 ? 157.578 125.307 188.094 1.00 92.95 751 LEU C CA 1
ATOM 25127 C C . LEU D 1 751 ? 156.923 126.629 187.708 1.00 93.14 751 LEU C C 1
ATOM 25128 O O . LEU D 1 751 ? 155.846 126.631 187.105 1.00 92.79 751 LEU C O 1
ATOM 25144 N N . ARG D 1 752 ? 157.547 127.758 188.049 1.00 89.23 752 ARG C N 1
ATOM 25145 C CA . ARG D 1 752 ? 156.984 129.048 187.666 1.00 85.83 752 ARG C CA 1
ATOM 25146 C C . ARG D 1 752 ? 157.123 129.299 186.169 1.00 90.34 752 ARG C C 1
ATOM 25147 O O . ARG D 1 752 ? 156.305 130.020 185.586 1.00 95.65 752 ARG C O 1
ATOM 25168 N N . SER D 1 753 ? 158.144 128.719 185.534 1.00 88.40 753 SER C N 1
ATOM 25169 C CA . SER D 1 753 ? 158.340 128.929 184.103 1.00 91.25 753 SER C CA 1
ATOM 25170 C C . SER D 1 753 ? 157.169 128.379 183.298 1.00 88.19 753 SER C C 1
ATOM 25171 O O . SER D 1 753 ? 156.696 129.024 182.354 1.00 87.71 753 SER C O 1
ATOM 25179 N N . ILE D 1 754 ? 156.686 127.184 183.656 1.00 83.86 754 ILE C N 1
ATOM 25180 C CA . ILE D 1 754 ? 155.575 126.557 182.941 1.00 87.15 754 ILE C CA 1
ATOM 25181 C C . ILE D 1 754 ? 154.220 127.118 183.337 1.00 86.62 754 ILE C C 1
ATOM 25182 O O . ILE D 1 754 ? 153.195 126.635 182.837 1.00 87.48 754 ILE C O 1
ATOM 25198 N N . LEU D 1 755 ? 154.177 128.117 184.212 1.00 81.61 755 LEU C N 1
ATOM 25199 C CA . LEU D 1 755 ? 152.926 128.660 184.723 1.00 77.20 755 LEU C CA 1
ATOM 25200 C C . LEU D 1 755 ? 152.511 129.878 183.910 1.00 78.92 755 LEU C C 1
ATOM 25201 O O . LEU D 1 755 ? 153.319 130.785 183.683 1.00 80.55 755 LEU C O 1
ATOM 25217 N N . ASP D 1 756 ? 151.254 129.892 183.475 1.00 69.94 756 ASP C N 1
ATOM 25218 C CA . ASP D 1 756 ? 150.672 131.059 182.817 1.00 70.69 756 ASP C CA 1
ATOM 25219 C C . ASP D 1 756 ? 150.279 132.051 183.903 1.00 69.82 756 ASP C C 1
ATOM 25220 O O . ASP D 1 756 ? 149.245 131.899 184.558 1.00 68.82 756 ASP C O 1
ATOM 25229 N N . MET D 1 757 ? 151.111 133.074 184.101 1.00 77.97 757 MET C N 1
ATOM 25230 C CA . MET D 1 757 ? 150.895 134.028 185.182 1.00 75.78 757 MET C CA 1
ATOM 25231 C C . MET D 1 757 ? 149.683 134.920 184.952 1.00 74.47 757 MET C C 1
ATOM 25232 O O . MET D 1 757 ? 149.278 135.628 185.881 1.00 78.26 757 MET C O 1
ATOM 25246 N N . SER D 1 758 ? 149.098 134.907 183.757 1.00 62.95 758 SER C N 1
ATOM 25247 C CA . SER D 1 758 ? 147.955 135.755 183.420 1.00 63.12 758 SER C CA 1
ATOM 25248 C C . SER D 1 758 ? 146.849 134.893 182.828 1.00 67.12 758 SER C C 1
ATOM 25249 O O . SER D 1 758 ? 146.529 134.994 181.638 1.00 63.52 758 SER C O 1
ATOM 25257 N N . PRO D 1 759 ? 146.239 134.029 183.637 1.00 63.80 759 PRO C N 1
ATOM 25258 C CA . PRO D 1 759 ? 145.106 133.240 183.142 1.00 57.46 759 PRO C CA 1
ATOM 25259 C C . PRO D 1 759 ? 143.862 134.102 183.006 1.00 62.38 759 PRO C C 1
ATOM 25260 O O . PRO D 1 759 ? 143.544 134.908 183.883 1.00 64.37 759 PRO C O 1
ATOM 25271 N N . PHE D 1 760 ? 143.160 133.929 181.890 1.00 57.19 760 PHE C N 1
ATOM 25272 C CA . PHE D 1 760 ? 141.963 134.720 181.640 1.00 50.87 760 PHE C CA 1
ATOM 25273 C C . PHE D 1 760 ? 140.921 134.453 182.718 1.00 58.22 760 PHE C C 1
ATOM 25274 O O . PHE D 1 760 ? 140.647 133.300 183.064 1.00 65.05 760 PHE C O 1
ATOM 25291 N N . THR D 1 761 ? 140.339 135.527 183.247 1.00 63.48 761 THR C N 1
ATOM 25292 C CA . THR D 1 761 ? 139.388 135.445 184.345 1.00 61.67 761 THR C CA 1
ATOM 25293 C C . THR D 1 761 ? 138.125 136.214 183.989 1.00 61.93 761 THR C C 1
ATOM 25294 O O . THR D 1 761 ? 138.191 137.304 183.414 1.00 66.09 761 THR C O 1
ATOM 25305 N N . VAL D 1 762 ? 136.974 135.635 184.335 1.00 61.75 762 VAL C N 1
ATOM 25306 C CA . VAL D 1 762 ? 135.677 136.257 184.117 1.00 61.45 762 VAL C CA 1
ATOM 25307 C C . VAL D 1 762 ? 134.848 136.093 185.384 1.00 62.33 762 VAL C C 1
ATOM 25308 O O . VAL D 1 762 ? 135.142 135.263 186.246 1.00 63.65 762 VAL C O 1
ATOM 25321 N N . THR D 1 763 ? 133.803 136.908 185.492 1.00 66.19 763 THR C N 1
ATOM 25322 C CA . THR D 1 763 ? 132.914 136.868 186.643 1.00 61.21 763 THR C CA 1
ATOM 25323 C C . THR D 1 763 ? 131.789 135.866 186.414 1.00 66.73 763 THR C C 1
ATOM 25324 O O . THR D 1 763 ? 131.388 135.599 185.278 1.00 70.41 763 THR C O 1
ATOM 25335 N N . ASP D 1 764 ? 131.278 135.311 187.516 1.00 70.91 764 ASP C N 1
ATOM 25336 C CA . ASP D 1 764 ? 130.205 134.328 187.419 1.00 71.26 764 ASP C CA 1
ATOM 25337 C C . ASP D 1 764 ? 128.931 134.940 186.852 1.00 71.43 764 ASP C C 1
ATOM 25338 O O . ASP D 1 764 ? 128.166 134.251 186.167 1.00 74.28 764 ASP C O 1
ATOM 25347 N N . HIS D 1 765 ? 128.686 136.221 187.122 1.00 65.72 765 HIS C N 1
ATOM 25348 C CA . HIS D 1 765 ? 127.517 136.905 186.588 1.00 62.28 765 HIS C CA 1
ATOM 25349 C C . HIS D 1 765 ? 127.665 137.276 185.118 1.00 64.39 765 HIS C C 1
ATOM 25350 O O . HIS D 1 765 ? 126.683 137.704 184.504 1.00 67.47 765 HIS C O 1
ATOM 25364 N N . THR D 1 766 ? 128.853 137.127 184.546 1.00 60.21 766 THR C N 1
ATOM 25365 C CA . THR D 1 766 ? 129.053 137.485 183.149 1.00 59.23 766 THR C CA 1
ATOM 25366 C C . THR D 1 766 ? 128.254 136.540 182.257 1.00 63.78 766 THR C C 1
ATOM 25367 O O . THR D 1 766 ? 128.394 135.317 182.378 1.00 63.83 766 THR C O 1
ATOM 25378 N N . PRO D 1 767 ? 127.412 137.053 181.358 1.00 63.52 767 PRO C N 1
ATOM 25379 C CA . PRO D 1 767 ? 126.653 136.156 180.481 1.00 60.63 767 PRO C CA 1
ATOM 25380 C C . PRO D 1 767 ? 127.571 135.396 179.537 1.00 61.93 767 PRO C C 1
ATOM 25381 O O . PRO D 1 767 ? 128.626 135.886 179.130 1.00 63.50 767 PRO C O 1
ATOM 25392 N N . MET D 1 768 ? 127.154 134.177 179.187 1.00 66.85 768 MET C N 1
ATOM 25393 C CA . MET D 1 768 ? 127.912 133.389 178.224 1.00 63.88 768 MET C CA 1
ATOM 25394 C C . MET D 1 768 ? 127.940 134.054 176.856 1.00 64.28 768 MET C C 1
ATOM 25395 O O . MET D 1 768 ? 128.791 133.713 176.026 1.00 63.31 768 MET C O 1
ATOM 25409 N N . GLU D 1 769 ? 127.024 134.993 176.608 1.00 66.83 769 GLU C N 1
ATOM 25410 C CA . GLU D 1 769 ? 127.032 135.744 175.358 1.00 65.00 769 GLU C CA 1
ATOM 25411 C C . GLU D 1 769 ? 128.379 136.418 175.132 1.00 65.20 769 GLU C C 1
ATOM 25412 O O . GLU D 1 769 ? 128.870 136.482 173.999 1.00 63.39 769 GLU C O 1
ATOM 25424 N N . ILE D 1 770 ? 128.991 136.928 176.198 1.00 62.06 770 ILE C N 1
ATOM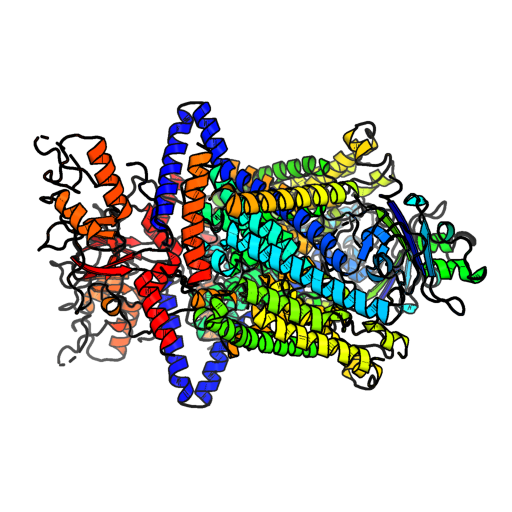 25425 C CA . ILE D 1 770 ? 130.297 137.565 176.081 1.00 59.09 770 ILE C CA 1
ATOM 25426 C C . ILE D 1 770 ? 131.430 136.545 176.172 1.00 57.04 770 ILE C C 1
ATOM 25427 O O . ILE D 1 770 ? 132.492 136.746 175.573 1.00 57.46 770 ILE C O 1
ATOM 25443 N N . VAL D 1 771 ? 131.228 135.448 176.906 1.00 55.64 771 VAL C N 1
ATOM 25444 C CA . VAL D 1 771 ? 132.266 134.427 177.016 1.00 52.58 771 VAL C CA 1
ATOM 25445 C C . VAL D 1 771 ? 132.531 133.791 175.657 1.00 54.29 771 VAL C C 1
ATOM 25446 O O . VAL D 1 771 ? 133.685 133.554 175.280 1.00 65.46 771 VAL C O 1
ATOM 25459 N N . VAL D 1 772 ? 131.469 133.496 174.905 1.00 56.31 772 VAL C N 1
ATOM 25460 C CA . VAL D 1 772 ? 131.641 132.911 173.578 1.00 54.23 772 VAL C CA 1
ATOM 25461 C C . VAL D 1 772 ? 132.381 133.877 172.664 1.00 55.79 772 VAL C C 1
ATOM 25462 O O . VAL D 1 772 ? 133.261 133.475 171.892 1.00 58.63 772 VAL C O 1
ATOM 25475 N N . ASP D 1 773 ? 132.025 135.162 172.720 1.00 62.23 773 ASP C N 1
ATOM 25476 C CA . ASP D 1 773 ? 132.713 136.151 171.897 1.00 56.67 773 ASP C CA 1
ATOM 25477 C C . ASP D 1 773 ? 134.191 136.225 172.253 1.00 51.84 773 ASP C C 1
ATOM 25478 O O . ASP D 1 773 ? 135.048 136.304 171.365 1.00 56.97 773 ASP C O 1
ATOM 25487 N N . ILE D 1 774 ? 134.510 136.205 173.549 1.00 50.15 774 ILE C N 1
ATOM 25488 C CA . ILE D 1 774 ? 135.908 136.230 173.969 1.00 46.65 774 ILE C CA 1
ATOM 25489 C C . ILE D 1 774 ? 136.639 135.004 173.439 1.00 49.71 774 ILE C C 1
ATOM 25490 O O . ILE D 1 774 ? 137.741 135.108 172.885 1.00 56.87 774 ILE C O 1
ATOM 25506 N N . PHE D 1 775 ? 136.032 133.825 173.589 1.00 52.28 775 PHE C N 1
ATOM 25507 C CA . PHE D 1 775 ? 136.674 132.598 173.132 1.00 49.00 775 PHE C CA 1
ATOM 25508 C C . PHE D 1 775 ? 136.927 132.637 171.632 1.00 48.24 775 PHE C C 1
ATOM 25509 O O . PHE D 1 775 ? 137.998 132.234 171.163 1.00 52.10 775 PHE C O 1
ATOM 25526 N N . ARG D 1 776 ? 135.952 133.118 170.860 1.00 52.04 776 ARG C N 1
ATOM 25527 C CA . ARG D 1 776 ? 136.103 133.149 169.410 1.00 48.55 776 ARG C CA 1
ATOM 25528 C C . ARG D 1 776 ? 137.161 134.162 168.985 1.00 48.93 776 ARG C C 1
ATOM 25529 O O . ARG D 1 776 ? 138.043 133.849 168.178 1.00 55.59 776 ARG C O 1
ATOM 25550 N N . LYS D 1 777 ? 137.090 135.384 169.517 1.00 45.72 777 LYS C N 1
ATOM 25551 C CA . LYS D 1 777 ? 138.014 136.429 169.090 1.00 47.90 777 LYS C CA 1
ATOM 25552 C C . LYS D 1 777 ? 139.443 136.113 169.512 1.00 47.53 777 LYS C C 1
ATOM 25553 O O . LYS D 1 777 ? 140.368 136.162 168.692 1.00 50.68 777 LYS C O 1
ATOM 25572 N N . LEU D 1 778 ? 139.647 135.787 170.787 1.00 37.93 778 LEU C N 1
ATOM 25573 C CA . LEU D 1 778 ? 140.986 135.562 171.312 1.00 46.15 778 LEU C CA 1
ATOM 25574 C C . LEU D 1 778 ? 141.444 134.115 171.191 1.00 43.19 778 LEU C C 1
ATOM 25575 O O . LEU D 1 778 ? 142.610 133.826 171.482 1.00 43.11 778 LEU C O 1
ATOM 25591 N N . GLY D 1 779 ? 140.570 133.207 170.770 1.00 47.96 779 GLY C N 1
ATOM 25592 C CA . GLY D 1 779 ? 140.957 131.811 170.648 1.00 47.66 779 GLY C CA 1
ATOM 25593 C C . GLY D 1 779 ? 141.386 131.196 171.961 1.00 49.49 779 GLY C C 1
ATOM 25594 O O . GLY D 1 779 ? 142.297 130.359 171.986 1.00 54.27 779 GLY C O 1
ATOM 25598 N N . LEU D 1 780 ? 140.750 131.594 173.059 1.00 59.67 780 LEU C N 1
ATOM 25599 C CA . LEU D 1 780 ? 141.106 131.062 174.365 1.00 55.61 780 LEU C CA 1
ATOM 25600 C C . LEU D 1 780 ? 140.796 129.573 174.438 1.00 50.76 780 LEU C C 1
ATOM 25601 O O . LEU D 1 780 ? 139.802 129.100 173.879 1.00 58.20 780 LEU C O 1
ATOM 25617 N N . ARG D 1 781 ? 141.660 128.832 175.129 1.00 49.34 781 ARG C N 1
ATOM 25618 C CA . ARG D 1 781 ? 141.410 127.419 175.382 1.00 53.19 781 ARG C CA 1
ATOM 25619 C C . ARG D 1 781 ? 140.649 127.192 176.679 1.00 53.61 781 ARG C C 1
ATOM 25620 O O . ARG D 1 781 ? 139.945 126.183 176.807 1.00 57.68 781 ARG C O 1
ATOM 25641 N N . GLN D 1 782 ? 140.773 128.103 177.641 1.00 54.38 782 GLN C N 1
ATOM 25642 C CA . GLN D 1 782 ? 140.048 127.991 178.897 1.00 52.50 782 GLN C CA 1
ATOM 25643 C C . GLN D 1 782 ? 139.932 129.370 179.528 1.00 55.03 782 GLN C C 1
ATOM 25644 O O . GLN D 1 782 ? 140.746 130.259 179.264 1.00 59.25 782 GLN C O 1
ATOM 25658 N N . CYS D 1 783 ? 138.909 129.534 180.362 1.00 60.51 783 CYS C N 1
ATOM 25659 C CA . CYS D 1 783 ? 138.715 130.736 181.155 1.00 53.16 783 CYS C CA 1
ATOM 25660 C C . CYS D 1 783 ? 138.385 130.324 182.581 1.00 58.16 783 CYS C C 1
ATOM 25661 O O . CYS D 1 783 ? 137.822 129.252 182.816 1.00 68.58 783 CYS C O 1
ATOM 25669 N N . LEU D 1 784 ? 138.745 131.177 183.534 1.00 61.83 784 LEU C N 1
ATOM 25670 C CA . LEU D 1 784 ? 138.573 130.885 184.953 1.00 59.66 784 LEU C CA 1
ATOM 25671 C C . LEU D 1 784 ? 137.515 131.825 185.518 1.00 61.53 784 LEU C C 1
ATOM 25672 O O . LEU D 1 784 ? 137.747 133.031 185.643 1.00 69.67 784 LEU C O 1
ATOM 25688 N N . VAL D 1 785 ? 136.358 131.267 185.861 1.00 65.71 785 VAL C N 1
ATOM 25689 C CA . VAL D 1 785 ? 135.264 132.045 186.429 1.00 65.48 785 VAL C CA 1
ATOM 25690 C C . VAL D 1 785 ? 135.535 132.243 187.914 1.00 62.84 785 VAL C C 1
ATOM 25691 O O . VAL D 1 785 ? 135.690 131.271 188.662 1.00 65.62 785 VAL C O 1
ATOM 25704 N N . THR D 1 786 ? 135.578 133.503 188.340 1.00 70.52 786 THR C N 1
ATOM 25705 C CA . THR D 1 786 ? 135.911 133.879 189.704 1.00 74.31 786 THR C CA 1
ATOM 25706 C C . THR D 1 786 ? 134.778 134.696 190.310 1.00 76.34 786 THR C C 1
ATOM 25707 O O . THR D 1 786 ? 133.959 135.288 189.601 1.00 77.63 786 THR C O 1
ATOM 25718 N N . HIS D 1 787 ? 134.742 134.721 191.640 1.00 86.69 787 HIS C N 1
ATOM 25719 C CA . HIS D 1 787 ? 133.755 135.492 192.384 1.00 88.49 787 HIS C CA 1
ATOM 25720 C C . HIS D 1 787 ? 134.410 136.021 193.648 1.00 86.64 787 HIS C C 1
ATOM 25721 O O . HIS D 1 787 ? 134.979 135.247 194.424 1.00 90.10 787 HIS C O 1
ATOM 25735 N N . ASN D 1 788 ? 134.333 137.336 193.850 1.00 90.90 788 ASN C N 1
ATOM 25736 C CA . ASN D 1 788 ? 134.952 137.992 195.001 1.00 94.96 788 ASN C CA 1
ATOM 25737 C C . ASN D 1 788 ? 136.468 137.812 195.005 1.00 93.01 788 ASN C C 1
ATOM 25738 O O . ASN D 1 788 ? 137.104 137.830 196.061 1.00 92.52 788 ASN C O 1
ATOM 25749 N N . GLY D 1 789 ? 137.059 137.638 193.824 1.00 86.96 789 GLY C N 1
ATOM 25750 C CA . GLY D 1 789 ? 138.497 137.542 193.689 1.00 87.43 789 GLY C CA 1
ATOM 25751 C C . GLY D 1 789 ? 139.079 136.155 193.861 1.00 89.64 789 GLY C C 1
ATOM 25752 O O . GLY D 1 789 ? 140.294 135.991 193.691 1.00 87.11 789 GLY C O 1
ATOM 25756 N N . ARG D 1 790 ? 138.264 135.158 194.187 1.00 87.17 790 ARG C N 1
ATOM 25757 C CA . ARG D 1 790 ? 138.724 133.788 194.363 1.00 85.51 790 ARG C CA 1
ATOM 25758 C C . ARG D 1 790 ? 138.267 132.932 193.189 1.00 84.41 790 ARG C C 1
ATOM 25759 O O . ARG D 1 790 ? 137.411 133.325 192.394 1.00 83.61 790 ARG C O 1
ATOM 25780 N N . LEU D 1 791 ? 138.855 131.743 193.089 1.00 80.48 791 LEU C N 1
ATOM 25781 C CA . LEU D 1 791 ? 138.532 130.825 192.005 1.00 77.97 791 LEU C CA 1
ATOM 25782 C C . LEU D 1 791 ? 137.253 130.062 192.323 1.00 77.12 791 LEU C C 1
ATOM 25783 O O . LEU D 1 791 ? 137.121 129.474 193.401 1.00 81.01 791 LEU C O 1
ATOM 25799 N N . LEU D 1 792 ? 136.313 130.074 191.382 1.00 75.01 792 LEU C N 1
ATOM 25800 C CA . LEU D 1 792 ? 135.042 129.373 191.521 1.00 74.85 792 LEU C CA 1
ATOM 25801 C C . LEU D 1 792 ? 134.868 128.245 190.519 1.00 74.79 792 LEU C C 1
ATOM 25802 O O . LEU D 1 792 ? 134.319 127.198 190.872 1.00 78.51 792 LEU C O 1
ATOM 25818 N N . GLY D 1 793 ? 135.316 128.421 189.281 1.00 71.85 793 GLY C N 1
ATOM 25819 C CA . GLY D 1 793 ? 135.169 127.358 188.304 1.00 75.93 793 GLY C CA 1
ATOM 25820 C C . GLY D 1 793 ? 136.001 127.630 187.072 1.00 70.22 793 GLY C C 1
ATOM 25821 O O . GLY D 1 793 ? 136.690 128.647 186.970 1.00 69.93 793 GLY C O 1
ATOM 25825 N N . ILE D 1 794 ? 135.919 126.701 186.122 1.00 63.98 794 ILE C N 1
ATOM 25826 C CA . ILE D 1 794 ? 136.640 126.793 184.859 1.00 63.77 794 ILE C CA 1
ATOM 25827 C C . ILE D 1 794 ? 135.668 126.485 183.729 1.00 68.63 794 ILE C C 1
ATOM 25828 O O . ILE D 1 794 ? 134.939 125.488 183.785 1.00 76.74 794 ILE C O 1
ATOM 25844 N N . ILE D 1 795 ? 135.659 127.339 182.708 1.00 63.12 795 ILE C N 1
ATOM 25845 C CA . ILE D 1 795 ? 134.887 127.123 181.490 1.00 60.22 795 ILE C CA 1
ATOM 25846 C C . ILE D 1 795 ? 135.876 126.867 180.362 1.00 59.61 795 ILE C C 1
ATOM 25847 O O . ILE D 1 795 ? 136.662 127.752 180.002 1.00 65.52 795 ILE C O 1
ATOM 25863 N N . THR D 1 796 ? 135.837 125.664 179.804 1.00 63.60 796 THR C N 1
ATOM 25864 C CA . THR D 1 796 ? 136.717 125.279 178.713 1.00 60.33 796 THR C CA 1
ATOM 25865 C C . THR D 1 796 ? 135.968 125.347 177.387 1.00 62.14 796 THR C C 1
ATOM 25866 O O . THR D 1 796 ? 134.738 125.274 177.335 1.00 69.29 796 THR C O 1
ATOM 25877 N N . LYS D 1 797 ? 136.734 125.496 176.303 1.00 59.36 797 LYS C N 1
ATOM 25878 C CA . LYS D 1 797 ? 136.132 125.463 174.975 1.00 55.94 797 LYS C CA 1
ATOM 25879 C C . LYS D 1 797 ? 135.343 124.178 174.766 1.00 60.48 797 LYS C C 1
ATOM 25880 O O . LYS D 1 797 ? 134.321 124.179 174.069 1.00 65.72 797 LYS C O 1
ATOM 25899 N N . LYS D 1 798 ? 135.796 123.078 175.372 1.00 66.19 798 LYS C N 1
ATOM 25900 C CA . LYS D 1 798 ? 135.040 121.834 175.304 1.00 62.83 798 LYS C CA 1
ATOM 25901 C C . LYS D 1 798 ? 133.665 121.999 175.935 1.00 62.98 798 LYS C C 1
ATOM 25902 O O . LYS D 1 798 ? 132.674 121.468 175.424 1.00 69.89 798 LYS C O 1
ATOM 25921 N N . ASP D 1 799 ? 133.583 122.728 177.051 1.00 65.42 799 ASP C N 1
ATOM 25922 C CA . ASP D 1 799 ? 132.289 122.960 177.686 1.00 65.96 799 ASP C CA 1
ATOM 25923 C C . ASP D 1 799 ? 131.363 123.759 176.777 1.00 66.73 799 ASP C C 1
ATOM 25924 O O . ASP D 1 799 ? 130.172 123.444 176.659 1.00 77.14 799 ASP C O 1
ATOM 25933 N N . ILE D 1 800 ? 131.889 124.801 176.130 1.00 60.04 800 ILE C N 1
ATOM 25934 C CA . ILE D 1 800 ? 131.074 125.602 175.219 1.00 61.08 800 ILE C CA 1
ATOM 25935 C C . ILE D 1 800 ? 130.569 124.738 174.071 1.00 62.96 800 ILE C C 1
ATOM 25936 O O . ILE D 1 800 ? 129.386 124.782 173.704 1.00 66.11 800 ILE C O 1
ATOM 25952 N N . LEU D 1 801 ? 131.465 123.942 173.484 1.00 62.29 801 LEU C N 1
ATOM 25953 C CA . LEU D 1 801 ? 131.072 123.085 172.372 1.00 62.29 801 LEU C CA 1
ATOM 25954 C C . LEU D 1 801 ? 130.028 122.067 172.808 1.00 64.30 801 LEU C C 1
ATOM 25955 O O . LEU D 1 801 ? 129.069 121.800 172.077 1.00 71.36 801 LEU C O 1
ATOM 25971 N N . ARG D 1 802 ? 130.197 121.486 173.998 1.00 72.69 802 ARG C N 1
ATOM 25972 C CA . ARG D 1 802 ? 129.238 120.504 174.490 1.00 76.29 802 ARG C CA 1
ATOM 25973 C C . ARG D 1 802 ? 127.874 121.140 174.720 1.00 75.64 802 ARG C C 1
ATOM 25974 O O . ARG D 1 802 ? 126.843 120.555 174.372 1.00 79.02 802 ARG C O 1
ATOM 25995 N N . HIS D 1 803 ? 127.845 122.337 175.310 1.00 75.17 803 HIS C N 1
ATOM 25996 C CA . HIS D 1 803 ? 126.571 123.015 175.530 1.00 74.97 803 HIS C CA 1
ATOM 25997 C C . HIS D 1 803 ? 125.883 123.327 174.207 1.00 78.76 803 HIS C C 1
ATOM 25998 O O . HIS D 1 803 ? 124.673 123.106 174.058 1.00 80.76 803 HIS C O 1
ATOM 26012 N N . MET D 1 804 ? 126.638 123.839 173.232 1.00 84.15 804 MET C N 1
ATOM 26013 C CA . MET D 1 804 ? 126.047 124.151 171.935 1.00 81.70 804 MET C CA 1
ATOM 26014 C C . MET D 1 804 ? 125.536 122.891 171.246 1.00 81.84 804 MET C C 1
ATOM 26015 O O . MET D 1 804 ? 124.454 122.896 170.648 1.00 84.36 804 MET C O 1
ATOM 26029 N N . ALA D 1 805 ? 126.301 121.799 171.322 1.00 88.07 805 ALA C N 1
ATOM 26030 C CA . ALA D 1 805 ? 125.870 120.548 170.710 1.00 88.46 805 ALA C CA 1
ATOM 26031 C C . ALA D 1 805 ? 124.611 120.014 171.377 1.00 89.53 805 ALA C C 1
ATOM 26032 O O . ALA D 1 805 ? 123.710 119.508 170.701 1.00 91.69 805 ALA C O 1
ATOM 26039 N N . GLN D 1 806 ? 124.532 120.108 172.706 1.00 94.05 806 GLN C N 1
ATOM 26040 C CA . GLN D 1 806 ? 123.333 119.664 173.409 1.00 93.70 806 GLN C CA 1
ATOM 26041 C C . GLN D 1 806 ? 122.125 120.493 172.993 1.00 93.81 806 GLN C C 1
ATOM 26042 O O . GLN D 1 806 ? 121.042 119.952 172.737 1.00 95.14 806 GLN C O 1
ATOM 26056 N N . THR D 1 807 ? 122.296 121.815 172.913 1.00 92.35 807 THR C N 1
ATOM 26057 C CA . THR D 1 807 ? 121.191 122.670 172.492 1.00 95.19 807 THR C CA 1
ATOM 26058 C C . THR D 1 807 ? 120.746 122.331 171.075 1.00 98.13 807 THR C C 1
ATOM 26059 O O . THR D 1 807 ? 119.543 122.289 170.787 1.00 95.28 807 THR C O 1
ATOM 26070 N N . ALA D 1 808 ? 121.700 122.086 170.175 1.00 100.21 808 ALA C N 1
ATOM 26071 C CA . ALA D 1 808 ? 121.346 121.697 168.813 1.00 96.44 808 ALA C CA 1
ATOM 26072 C C . ALA D 1 808 ? 120.609 120.364 168.796 1.00 96.63 808 ALA C C 1
ATOM 26073 O O . ALA D 1 808 ? 119.634 120.193 168.055 1.00 97.02 808 ALA C O 1
ATOM 26080 N N . ASN D 1 809 ? 121.061 119.405 169.607 1.00 104.29 809 ASN C N 1
ATOM 26081 C CA . ASN D 1 809 ? 120.412 118.100 169.654 1.00 104.69 809 ASN C CA 1
ATOM 26082 C C . ASN D 1 809 ? 118.979 118.217 170.154 1.00 105.80 809 ASN C C 1
ATOM 26083 O O . ASN D 1 809 ? 118.080 117.531 169.653 1.00 106.01 809 ASN C O 1
ATOM 26094 N N . GLN D 1 810 ? 118.744 119.080 171.145 1.00 110.25 810 GLN C N 1
ATOM 26095 C CA . GLN D 1 810 ? 117.386 119.264 171.647 1.00 111.08 810 GLN C CA 1
ATOM 26096 C C . GLN D 1 810 ? 116.457 119.757 170.544 1.00 110.77 810 GLN C C 1
ATOM 26097 O O . GLN D 1 810 ? 115.298 119.332 170.463 1.00 111.65 810 GLN C O 1
ATOM 26111 N N . ASP D 1 811 ? 116.944 120.650 169.689 1.00 105.95 811 ASP C N 1
ATOM 26112 C CA . ASP D 1 811 ? 116.146 121.168 168.583 1.00 106.84 811 ASP C CA 1
ATOM 26113 C C . ASP D 1 811 ? 115.699 120.037 167.661 1.00 104.59 811 ASP C C 1
ATOM 26114 O O . ASP D 1 811 ? 114.508 119.873 167.397 1.00 102.03 811 ASP C O 1
#

InterPro domains:
  IPR000644 CBS domain [PF00571] (758-804)
  IPR000644 CBS domain [PS51371] (658-722)
  IPR000644 CBS domain [PS51371] (755-812)
  IPR000644 CBS domain [SM00116] (667-717)
  IPR000644 CBS domain [SM00116] (758-805)
  IPR001807 Chloride channel [PF00654] (222-621)
  IPR001807 Chloride channel [PR00762] (234-251)
  IPR001807 Chloride channel [PR00762] (265-284)
  IPR001807 Chloride channel [PR00762] (319-338)
  IPR001807 Chloride channel [PR00762] (522-542)
  IPR001807 Chloride channel [PR00762] (572-588)
  IPR001807 Chloride channel [PR00762] (590-609)
  IPR001807 Chloride channel [PR00762] (629-643)
  IPR002245 H(+)/Cl(-) exchange transporter 3 [PR01114] (59-69)
  IPR002245 H(+)/Cl(-) exchange transporter 3 [PR01114] (97-103)
  IPR002245 H(+)/Cl(-) exchange transporter 3 [PR01114] (114-120)
  IPR002245 H(+)/Cl(-) exchange transporter 3 [PR01114] (198-208)
  IPR002245 H(+)/Cl(-) exchange transporter 3 [PR01114] (474-483)
  IPR014743 Chloride channel, core [SSF81340] (115-645)
  IPR046342 CBS domain superfamily [SSF54631] (652-810)

B-factor: mean 66.44, std 28.62, range [2.94, 150.39]

Secondary structure (DSSP, 8-state):
--TTTT---TT-B--HHHHHHHHHHHHHHHHHTTTT-HHHHHHHHHHHTHHHHHHHHHHHHHHHHHHHHHHHHHHHHTTTTEEESS-TT--HHHHTTT-TT--SS-TT--TTEEEHHHHHT--SSSHHHHHHHHHHHHHHHHHHHHHHHHHHHHT-GGGSS--HHHHHHHHTTB--TTTTSHHHHHHHHHHHHHHHHHT-S-BSSHHHHHHHHHHHHHHHTTSHHHHH-HHHHHHHHHHHHHHHHHHHHT-HHHHHHHIIIII-S---HHHHHHHHHHHHHHHHHHHTTS----SS-----SPPPSTTHHHHHHHHHHHHHHHHHHHHHHHHHHHHHHHSSGGG-HHHHHHHHHHHHHHHHSSSHHHHS-HHHHHHHHHSPP-SS---GGGHHHHH---HHHHHHHHHHHHHHHHHHHHHHTTSSS--BSHHHHHHHHHHHHHHHHHHHHHHHHHTTTSHHHHHHS-TT-----HHHHHHHHHHHHHHHHH---HHHHHHHHHHH--GGGHHHHHHHHHHHHHHHHHT-S--HHHHHHHHHT-----SS----SS-BGGGT-SS-SSS-PPP-EESSS-BHHHHHHHHHH---SEEEEES-TTT-BEEEEEEHHHHHHHHHHHHHHSTT-SS-SBEE-S------EE-STTEESS--EEETTSBHHHHHHHHHHH--SEEEEEETTEEEEEEEHHHHHHHHHHHHHH-/-TTTEEEEEEE--BTTBPPEEEEE---TTT-SHHHHSSS--S-STTHHHHHHHSEEEEEE--HHHHHHHHHHHHHHHHHHHHHHHIIIII---HHHHHHHHHHHHHHHHIIIIII-----/--TTTT---TT-B--HHHHHHHHHHHHHHHHHTTTT-HHHHHHHHHHHTHHHHHHHHHHHHHHHHHHHHHHHHHHHHTTTTEEESS-TT--HHHHTTT-TT--SS-TT--TTEEEHHHHHT--SSSHHHHHHHHHHHHHHHHHHHHHHHHHHHHT-GGG-S--HHHHHHHHTTB--TTTTSHHHHHHHHHHHHHHHHHT-S-BSSHHHHHHHHHHHHHHHTTSHHHHH-HHHHHHHHHHHHHHHHHHHHT-HHHHHHHIIIII-S---HHHHHHHHHHHHHHHHHHHTTS----SS-----SPPPSTTHHHHHHHHHHHHHHHHHHHHHHHHHHHHHHHSSGGG-HHHHHHHHHHHHHHHHSSSHHHHS-HHHHHHHHHSPP-SS---GGGHHHHH---HHHHHHHHHHHHHHHHHHHHHHTTSSS--BSHHHHHHHHHHHHHHHHHHHHHHHHHTTTSHHHHHHS-TT-----HHHHHHHHHHHHHHHHH---HHHHHHHHHHH--GGGHHHHHHHHHHHHHHHHHT-S--HHHHHHHHHT-----SS----SS-BGGGT-SS-SSS-PPP-EESSS-BHHHHHHHHHH---SEEEEES-TTT-BEEEEEEHHHHHHHHHHHHHHSTT-SS-SBEE-S-----PEE-STTEESS--EEETTSBHHHHHHHHHHH--SEEEEEETTEEEEEEEHHHHHHHHHHHHHH-/-TTTEEEEEEE--BTTBPPEEEEE---TTT-SHHHHSSS--S-STTHHHHHHHSEEEEEE--HHHHHHHHHHHHHHHHHHHHHHHIIIII---HHHHHHHHHHHHHHHHIIIIIIS----

Nearest PDB structures (foldseek):
  8jgv-assembly1_B  TM=9.798E-01  e=4.977E-82  Mus musculus
  8jgl-assembly1_B  TM=9.694E-01  e=6.871E-83  Mus musculus
  8jgs-assembly1_B  TM=9.565E-01  e=1.568E-69  Mus musculus
  7xa9-assembly1_B  TM=7.948E-01  e=7.715E-33  Arabidopsis thaliana
  8jpj-assembly1_B  TM=7.415E-01  e=2.647E-29  Homo sapiens

Organism: Homo sapiens (NCBI:txid9606)

Radius of gyration: 36.03 Å; Cα contacts (8 Å, |Δi|>4): 3065; chains: 4; bounding box: 77×101×110 Å